Protein 5K8B (pdb70)

Solvent-accessible surface area: 53774 Å² total; per-residue (Å²): 12,0,27,40,47,72,14,80,81,1,80,121,26,0,38,30,3,23,90,88,16,3,2,8,16,25,23,32,54,154,65,0,81,124,73,22,13,0,119,64,0,15,108,35,0,26,104,70,12,130,8,128,29,4,5,0,0,14,2,6,8,1,0,3,19,0,0,3,13,3,16,19,2,1,11,27,22,16,1,0,0,1,0,0,1,57,0,6,2,0,0,0,0,0,14,17,0,0,4,0,22,15,2,21,2,10,89,0,0,1,0,5,12,108,8,0,98,87,43,34,47,128,121,11,85,2,0,1,0,3,0,1,0,0,0,0,0,51,0,58,82,0,71,55,11,7,176,164,65,135,16,30,4,2,0,10,0,14,30,1,3,23,1,28,6,124,82,61,19,2,1,19,19,18,57,0,0,0,0,7,0,23,3,71,46,21,0,0,0,0,3,0,0,0,2,0,3,73,64,61,130,15,49,56,19,0,20,22,4,1,1,4,0,4,21,43,128,58,164,92,57,44,67,9,57,18,66,17,1,1,1,7,3,19,3,1,0,0,6,0,0,0,0,4,2,0,0,137,34,3,86,76,0,7,86,35,5,88,111,1,14,130,42,0,62,80,24,2,63,83,17,132,53,13,65,49,10,70,31,43,13,98,155,0,12,3,1,10,28,3,2,0,12,2,84,70,77,70,25,0,90,57,0,30,134,53,0,75,88,41,51,1,93,26,34,73,9,8,26,80,60,55,14,32,0,8,106,32,0,137,4,0,36,87,33,100,28,38,9,47,1,5,0,64,38,27,14,94,43,36,54,6,67,131,50,91,10,79,132,0,43,52,10,0,12,67,0,0,0,0,42,0,62,11,72,25,74,112,78,96,10,60,110,25,29,96,27,1,89,120,0,12,62,178,10,0,40,40,47,64,13,81,82,1,68,114,24,0,30,31,2,26,95,87,17,5,4,10,16,30,22,37,60,156,70,0,86,118,67,30,13,0,122,53,0,16,111,32,0,27,105,74,13,136,9,128,30,4,4,0,0,12,2,5,9,0,0,4,23,0,0,0,16,3,16,22,0,1,10,25,20,21,0,0,0,1,0,0,2,53,0,5,2,0,0,1,0,0,21,23,0,0,8,0,25,15,1,24,3,13,86,0,0,1,0,7,10,117,8,0,88,86,41,38,56,51,53,10,69,0,0,1,0,3,0,1,0,0,0,0,0,52,1,71,78,0,89,60,10,7,175,168,68,137,16,26,3,1,0,8,0,16,33,0,5,23,1,27,9,134,77,76,18,1,1,14,14,18,58,0,0,0,1,8,0,22,2,72,39,20,0,0,0,0,3,0,0,0,0,0,3,79,63,51,128,13,46,57,21,0,19,20,6,2,1,3,0,4,20,40,133,62,163,93,56,44,71,8,61,20,61,17,0,0,7,8,2,18,2,1,0,0,7,0,0,0,0,4,3,0,0,136,33,5,93,71,0,8,84,36,5,89,137,8,13,126,34,0,62,80,20,2,62,87,19,132,57,16,68,53,13,71,28,42,20,90,141,2,9,3,0,9,27,3,3,0,10,1,85,71,78,69,25,0,66,66,0,29,144,75,0,70,92,39,50,1,82,17,33,70,7,9,27,84,58,41,11,34,1,8,92,40,0,111,5,0,27,96,34,102,30,39,10,48,2,0,0,46,47,16,105,88,86,46,87,7,68,135,49,92,9,85,141,0,47,54,10,0,13,63,0,0,0,0,34,0,52,12,73,28,75,130,73,94,19,58,114,24,30,91,25,1,98,125,1,12,68,186,8,0,34,40,47,70,17,90,84,2,77,132,31,0,42,34,2,23,89,90,15,4,2,8,10,29,21,34,62,152,72,0,83,120,64,27,11,0,121,61,0,13,113,34,0,28,116,73,10,90,2,40,30,3,6,0,0,11,2,5,8,0,0,2,20,0,0,1,9,3,17,22,2,1,14,19,32,14,1,0,0,1,0,0,1,53,0,6,1,0,0,0,0,0,22,16,0,0,0,0,22,15,2,23,2,16,88,0,0,0,0,5,12,112,8,0,94,83,40,35,55,142,94,12,75,2,0,0,0,3,0,2,0,1,0,0,0,49,0,62,75,0,87,59,10,12,182,164,66,134,13,24,5,3,0,8,0,17,28,1,6,21,2,25,5,63,43,77,18,2,1,18,18,16,63,0,0,0,1,7,0,24,3,69,42,20,0,0,0,0,2,0,0,0,1,0,3,68,53,44,121,15,49,56,21,0,18,21,5,1,2,4,0,4,23,39,131,60,169,89,55,50,68,9,63,18,64,16,0,0,5,9,2,16,3,1,0,0,6,0,0,0,0,2,2,0,0,132,32,6,93,76,0,7,88,38,4,87,120,2,13,131,36,0,65,79,19,2,65,84,22,134,50,15,66,50,9,73,30,33,4,83,143,1,10,2,2,8,25,2,2,0,11,1,82,72,74,67,22,0,86,63,0,32,147,67,0,73,88,40,48,2,81,16,32,78,7,11,22,88,61,42,13,35,1,6,104,35,0,126,3,0,26,97,37,93,28,39,10,47,4,1,0,62,37,9,98,109,81,58,84,6,74,136,47,92,10,80,141,0,45,53,12,0,12,66,0,0,0,0,38,0,57,11,76,32,75,121,73,100,14,60,113,17,32,105,27,2,92,126,0,10,68,180,10,0,26,34,46,65,19,79,85,2,60,123,27,0,35,27,2,28,94,82,15,6,4,9,14,33,22,29,61,136,82,0,84,122,75,31,17,0,122,56,0,16,110,39,0,30,108,74,12,135,4,124,29,4,5,0,0,12,2,5,8,1,0,3,23,0,0,1,11,3,14,19,0,0,11,29,18,8,1,0,0,0,0,0,1,54,0,8,1,0,0,0,0,0,21,17,0,0,2,0,22,18,1,23,3,10,86,0,0,0,0,7,10,116,8,0,88,88,41,37,49,133,103,14,82,1,0,1,0,4,0,0,0,0,0,0,0,43,1,75,80,0,93,58,10,10,179,164,75,139,15,31,3,2,0,8,0,18,28,0,5,21,3,26,10,135,76,87,14,2,0,17,8,15,55,0,0,0,1,8,0,23,3,73,42,20,0,0,0,0,3,0,0,0,1,0,3,77,62,54,127,12,47,54,14,0,20,20,5,1,1,3,0,4,21,37,128,56,173,88,55,39,66,8,55,18,62,16,0,1,4,7,3,20,2,1,0,0,6,0,0,0,0,3,1,0,0,136,30,6,92,74,0,9,86,38,4,89,112,1,12,131,41,0,58,79,22,2,67,84,17,133,55,14,65,50,8,69,29,44,22,92,150,0,11,2,0,9,27,2,2,0,13,2,80,71,77,71,29,0,98,55,0,36,154,66,0,72,90,49,52,2,91,26,36,68,16,9,32,95,33,58,9,29,1,7,88,29,0,145,6,2,33,90,21,102,27,38,10,57,4,1,0,59,96,31,106,96,73,35,79,7,61,135,52,95,12,82,138,0,44,49,13,0,13,69,0,0,0,0,40,0,71,10,74,27,69,117,76,90,10,59,109,26,31,86,27,2,87,117,0,16,64,182

B-factor: mean 22.76, std 9.52, range [3.61, 97.77]

Secondary structure (DSSP, 8-state):
-GGGG-SHHHHHHHHHHHHTS-SSSS--HHHHTT--HHHHHHHHHHHHHT-SEEEEES-HHHHHHHHHHHTT--TT-EEEE-SBS-THHHHHHHHTT-EEEE--B-TTSSB-HHHHHHH--TTEEEEEEE-GGG----HHHHHHHHHHTT-EEEEE-TT-TT-EETTEETTSSSSEEEEE-BTTSSS--BS-EEEEES-HHHHHHHHHHTBTT----SS-TTT---SS---B-PPPHHHHHHHHHHHTTHHHHHHHHHHHHHHHHHHHTTSTT-EE---S-GGG---SEEEEE-SSHHHHHHHHHHHHHTT--SEE-GGGSSSSBGGG-HHHHTT--SS--GGGG-SS---GGG---HHHHHHHTTEEEEE--SS--HHHHHHHHHHHHHHH--/-GGGG-SHHHHHHHHHHHHHS-SSSS--TTTTTT--HHHHHHHHHHHHHT-SEEEEES-HHHHHHHHHHHTT--TT-EEEE-SBS-THHHHHHHHTT-EEEE--B-TTSSB-HHHHHHT--TTEEEEEEE-GGG----HHHHHHHHHHHT-EEEEE-TTTTT-EETTEETTSSSSEEEEE-BTTSSS--BS-EEEEES-HHHHHHHHHHTBTT----SS-GGG---SS---B-PPPHHHHHHHHHHHTTHHHHHHHHHHHHHHHHHHHHTSTT-EE---SSGGG---SEEEEE-SSHHHHHHHHHHHHHTT--SEE-GGGSSSSBGGG-HHHHTT--SS--GGGG-TT---TTS---HHHHHHHTTEEEEE--SS--HHHHHHHHHHHHHHH--/-GGGG-SHHHHHHHHHHHHHS-SSSS--HHHHTT--HHHHHHHHHHHHTT-SEEEEES-HHHHHHHHHHHHT--TT-EEEE-SBS-THHHHHHHHTT-EEEE--B-TTSSB-HHHHHTT--TTEEEEEEE-GGG----HHHHHHHHHHTT-EEEEE-TT-TT-EETTEETTSSSSEEEEE-BTTSSS--BS-EEEEES-HHHHHHHHHHTBTT----SS-GGG---SS---B----HHHHHHHHHHHHTHHHHHHHHHHHHHHHHHHHTTSTT-EE---S-GGG---SEEEEE-SSHHHHHHHHHHHHHTT--SEE-GGGSSSSBGGG-HHHHTT--SS--GGGG-SS---TTS---HHHHHHHTTEEEEE--SS--HHHHHHHHHHHHHHH--/-GGGG-SHHHHHHHHHHHHHS-SSSS--HHHHTT--HHHHHHHHHHHHTT-SEEEEES-HHHHHHHHHHHTT--TT-EEEE-SBS-HHHHHHHHHTT-EEEE--B-TTSSB-HHHHHHH--TTEEEEEEE-GGG----HHHHHHHHHHHT-EEEEE-TT-TT-EETTEETTSSSSEEEEE-BTTSSS--BS-EEEEES-HHHHHHHHHHTBTT----SS-STT---SS---B----HHHHHHHHHHHHTHHHHHHHHHHHHHHHHHHHTTSTT-EE---S-GGG---SEEEEE-SSHHHHHHHHHHHHHTT--SEE-GGG-TTTBGGG-HHHHTT--SS--GGGG-SS---GGG---HHHHHHHTTEEEEEPPSS--HHHHHHHHHHHHHHH--

CATH classification: 3.40.640.10 (+1 more: 3.90.1150.10)

Radius of gyration: 39.15 Å; Cα contacts (8 Å, |Δi|>4): 3862; chains: 4; bounding box: 90×87×120 Å

InterPro domains:
  IPR000653 DegT/DnrJ/EryC1/StrS aminotransferase [PF01041] (38-335)
  IPR000653 DegT/DnrJ/EryC1/StrS aminotransferase [PIRSF000390] (39-386)
  IPR000653 DegT/DnrJ/EryC1/StrS aminotransferase [PTHR30244] (9-392)
  IPR000653 DegT/DnrJ/EryC1/StrS aminotransferase [cd00616] (11-390)
  IPR015421 Pyridoxal phosphate-dependent transferase, major domain [G3DSA:3.40.640.10] (1-250)
  IPR015422 Pyridoxal phosphate-dependent transferase, small domain [G3DSA:3.90.1150.10] (251-395)
  IPR015424 Pyridoxal phosphate-dependent transferase [SSF53383] (2-393)

Sequence (1576 aa):
PGFELFGPEEKQEVADVMEHGFTFRYNFDHMRNDRWKTRDMEQLLCEKMNVKHAHLLSSGTAALQTAMMAAGIGAGDEVIVPPFTFVASVEAIFMAGAVPIFAEIDETLCLSPEGIEEAVITPRTKAINLVHMCGSMAKMDEIKAICKKHNLVLLEDACQAIGGSYKGQALGTIGDVGCYSFDSVKTITCGEGGAVITNNTEIYDNAHMFSDHGHDHIGKDRGAESHPIMGLNFRISEMNAALGLAQLRKLDTIIDIQRKNKKAIKDAMASIPEVSFREIPDPEG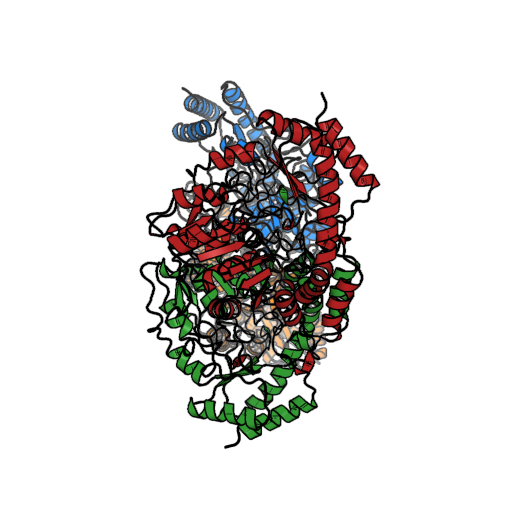DSAGFLSFMLPTEARTQEISKKLAANGVDGCFYWYVNNWHYLKNWKHIQELKAPAALPITLIADRPDYTQISVPKSDAIMSRTISMLIKLSWTDAQIAERIENIKKAFAQPGFELFGPEEKQEVADVMEHGFTFRYNFDHMRNDRWKTRDMEQLLCEKMNNVKHAHLLSSGTAALQTAMMAAGIGAGDEVIVPPFTFVASVEAIFMAGAVPIFAEIDETLCLSPEGIEAVITPRTKAINLVHMCGSMAKMDEIKAICKKHNLVLLEDACQAIGGSYKGQALGTIGDVGCYSFDSVKTITCGEGGAVITNNTEIYDNAHMFSDHGHDHIGKDRGAESHPIMGLNFRISEMNAALGLAQLRKLDTIIDIQRKNKKAIKDAMASIPEVSFREIPDPEGDSAGFLSFMLPTEARTQEISKKLAANGVDGCFYWYVNNWHYLKNWKHIQELKAPAALPITLIADRPDYTQISVPKSDAIMSRTISMLIKLSWTDAQIAERIENIKKAFAQPGFELFGPEEKQEVADVMEHGFTFRYNFDHMRNDRWKTRDMEQLLCEKMNVKHAHLLSSGTAALQTAMMAAGIGAGDEVIVPPFTFVASVEAIFMAGAVPIFAEIDETLCLSPEGIEAVITPRTKAINLVHMCGSMAKMDEEIKAICKKHNLVLLEDACQAIGGSYKGQALGTIGDVGCYSFDSVKTITCGEGGAVITNNTEIYDNAHMFSDHGHDHIGKDRGAESHPIMGLNFRISEMNAALGLAQLRKLDTIIDIQRKNKKAIKDAMASIPEVSFREIPDPEGDSAGFLSFMLPTEARTQEISKKLAANGVDGCFYWYVNNWHYLKNWKHIQELKAPAALPITLIADRPDYTQISVPKSDAIMSRTISMLIKLSWTDAQIAERIENIKKAFAQPGFELFGPEEKQEVADVMEHGFTFRYNFDHMRNDRWKTRDMEQLLCEKMNVKHAHLLSSGTAALQTAMMAAGIGAGDEVIVPPFTFVASVEAIFMAGAVPIFAEIDETLCLSPEGIEAVITPRTKAINLVHMCGSMAKMDEEIKAICKKHNLVLLEDACQAIGGSYKGQALGTIGDVGCYSFDSVKTITCGEGGAVITNNTEIYDNAHMFSDHGHDHIGKDRGAESHPIMGLNFRISEMNAALGLAQLRKLDTIIDIQRKNKKAIKDAMASIPEVSFREIPDPEGDSAGFLSFMLPTEARTQEISKKLAANGVDGCFYWYVNNWHYLKNWKHIQELKAPAALPITLIADRPDYTQISVPKSDAIMSRTISMLIKLSWTDAQIAERIENIKKAFAQ

Organism: Shewanella oneidensis (strain ATCC 700550 / JCM 31522 / CIP 106686 / LMG 19005 / NCIMB 14063 / MR-1) (NCBI:txid211586)

Nearest PDB structures (foldseek):
  5k8b-assembly1_A  TM=1.000E+00  e=6.643E-77  Shewanella oneidensis MR-1
  7b0m-assembly1_AAA-2  TM=8.973E-01  e=2.274E-30  uncultured bacterium
  2fn6-assembly1_B  TM=9.129E-01  e=5.518E-28  Helicobacter pylori 26695
  4zah-assembly1_B  TM=8.818E-01  e=2.178E-27  Escherichia coli K-12
  3uwc-assembly1_A  TM=8.759E-01  e=4.205E-25  Coxiella burnetii

Foldseek 3Di:
DLVVPDDVQLVVLLVLCVPQADWAQDFPPVGRNPDRLQVLLFVLCCVVQVAPGKHKFFWLLLQLLLLCVLVVNAAQAEEEDEQFFFPSLVVSCQQRNHFYDYFADALLLKHDLVRVVVPDDVSHAAYEIEQPLAAHDPPVSNQVVCVVNVHFYEYECQQHAQFADPPHTGQERTQKYKYGQDPPHLHHLVGMMMITHNDVSSNQSSVLQQPQQFSSDDNDSVPTDRPDGHHHGHDISSSSSSRSSSVVCNVVSLVLLLVLLVVLVVLCVVVPQKDWRDHNDNVRGSNQKTKIFGPDLVVLVQLVVQLVVLPVPQKDLPLPDQGGGLVNPVCSLCVDDPDDTSNVVDDPGDNSVDDDRPNNCVNSSGMMMGGRDNPDDPVNSVSSSVSSVVSSDD/DLLLPDDVQLVVLLVLCVPQADWFQAFPPVGGNPQRLQVVLFVVVCVVQVFPGKHKFFWLLVQLLLLCQLVVHAAQAEEEAEQFFFPSNVVSCLQRNHAYDYFADALLLWHDLVRVVVTDDLRHAAYETENPLAAHDPLVSVQVVCVVNVHFYEYECQAHAQFADPPGTGQESTAKYKYGADPPHLFHLVHMMMITGNDPSSNQSSVLQQPQQFSSPDNDRVPTDRPDGHHHGGGISSSSSSRSSRVVCNVVSQVLLVVLLCLLVVLCVVVPQKDFRDHNHVVRGSNQKTKIFGQDLVVQVQLVVQCVVLPVPQKDLPLVDQGTGLVNPVCVLVVDDPDHTSNVVVPPHDNSVPRDRPNNCNSSSGMMMGGRDNVADPVNSVSNSVSSVVSSPD/DLVVPDDDQLVVLLVLCVPQADWAQAFPCPRGNPQNLQVVVQVVCCVVQVFDGKHKFFWLLVLLLLLCVLVVHAAAAEEEAELFFFPSNVVSCQQRNHFYDYFADALLLWHDLVSVVVGDDLSHAAYETEQPQQAHDPPVSVVVVCVVSVHFYEYECQQHAQFADPPRTGQERTQKYKYGQDPPHLHHLVGMMMITHNDVSSNQSRNLQQPQQFNSPDNDRVPTDRPDGHDHGHHISSSSSSRVSSVVCNVVSQVLLLVLLVLLVVLVVVLVQKDFRDHNDSVRGSNQKTKIFGPDLVVQVLLVVQLVVLPLPQKDLPLVDQTTGLVNPPCSQVVDDPDDRSNVVHDDHDRSVDDDHPNNCNGSSGMMMGGRDRPDDPVNSVSSSVSSVVSSDD/DLVVPDDVQLVVLLVCCVPQADWAQAFPPPRGNPQNLQVLLFVVCCVVQVFPGKHKFFFLLLLLLLLCVLVPHAAQAEEEDEQFFFPSLLVSCQQRNHAYDYFADALLLKHDLVRVVVGDDLRHAAYETEQPQQADDPLVSNVVVCVVNVHFYEYECQAHAQFADPSHTGQERTAKYKHGQDPPHLFHLVGMMMITGNDVSSRQSRVLQQCQQFSSDDNDRVVTDRPDGHHHGHDISSSSSSRSSSVVCQVVSQVLLVVLLVLLVVLCVVVPQKDFRDHNDPVRGSNQKTKIFGPDLVVQVLLVVQLVVLPQPQKDLSLVDCGTGLVNPVCVLVVDDPDDGSNVVDDPGDNSVDDDRVNNCVNSSGMMMGGRDNPDDPVNSVSSSVSSVVSSDD

Structure (mmCIF, N/CA/C/O backbone):
data_5K8B
#
_entry.id   5K8B
#
_cell.length_a   266.628
_cell.length_b   61.675
_cell.length_c   99.636
_cell.angle_alpha   90.00
_cell.angle_beta   102.03
_cell.angle_gamma   90.00
#
_symmetry.space_group_name_H-M   'C 1 2 1'
#
loop_
_entity.id
_entity.type
_entity.pdbx_description
1 polymer '8-amino-3,8-dideoxy-alpha-D-manno-octulosonate transaminase'
2 non-polymer 'N-({3-HYDROXY-2-METHYL-5-[(PHOSPHONOOXY)METHYL]PYRIDIN-4-YL}METHYL)-D-GLUTAMIC ACID'
3 non-polymer 'CHLORIDE ION'
4 non-polymer 'SODIUM ION'
5 water water
#
loop_
_atom_site.group_PDB
_atom_site.id
_atom_site.type_symbol
_atom_site.label_atom_id
_atom_site.label_alt_id
_atom_site.label_comp_id
_atom_site.label_asym_id
_atom_site.label_entity_id
_atom_site.label_seq_id
_atom_site.pdbx_PDB_ins_code
_atom_site.Cartn_x
_atom_site.Cartn_y
_atom_site.Cartn_z
_atom_site.occupancy
_atom_site.B_iso_or_equiv
_atom_site.auth_seq_id
_atom_site.auth_comp_id
_atom_site.auth_asym_id
_atom_site.auth_atom_id
_atom_site.pdbx_PDB_model_num
ATOM 1 N N . PRO A 1 2 ? -64.197 10.345 45.853 1.00 19.68 2 PRO A N 1
ATOM 2 C CA . PRO A 1 2 ? -63.434 9.574 46.832 1.00 17.86 2 PRO A CA 1
ATOM 3 C C . PRO A 1 2 ? -63.449 10.178 48.247 1.00 17.42 2 PRO A C 1
ATOM 4 O O . PRO A 1 2 ? -63.677 11.407 48.444 1.00 14.24 2 PRO A O 1
ATOM 8 N N . GLY A 1 3 ? -63.216 9.293 49.213 1.00 15.42 3 GLY A N 1
ATOM 9 C CA . GLY A 1 3 ? -63.295 9.611 50.632 1.00 15.77 3 GLY A CA 1
ATOM 10 C C . GLY A 1 3 ? -62.506 10.844 51.072 1.00 16.37 3 GLY A C 1
ATOM 11 O O . GLY A 1 3 ? -62.920 11.582 51.972 1.00 14.13 3 GLY A O 1
ATOM 12 N N . PHE A 1 4 ? -61.418 11.122 50.360 1.00 16.44 4 PHE A N 1
ATOM 13 C CA . PHE A 1 4 ? -60.544 12.217 50.745 1.00 16.45 4 PHE A CA 1
ATOM 14 C C . PHE A 1 4 ? -61.270 13.532 50.641 1.00 16.43 4 PHE A C 1
ATOM 15 O O . PHE A 1 4 ? -60.821 14.506 51.231 1.00 17.76 4 PHE A O 1
ATOM 23 N N . GLU A 1 5 ? -62.352 13.555 49.874 1.00 16.50 5 GLU A N 1
ATOM 24 C CA . GLU A 1 5 ? -63.111 14.797 49.653 1.00 15.87 5 GLU A CA 1
ATOM 25 C C . GLU A 1 5 ? -63.884 15.173 50.910 1.00 16.73 5 GLU A C 1
ATOM 26 O O . GLU A 1 5 ? -64.314 16.304 51.028 1.00 16.61 5 GLU A O 1
ATOM 32 N N . LEU A 1 6 ? -64.121 14.231 51.823 1.00 17.60 6 LEU A N 1
ATOM 33 C CA . LEU A 1 6 ? -64.828 14.581 53.060 1.00 18.91 6 LEU A CA 1
ATOM 34 C C . LEU A 1 6 ? -63.889 14.700 54.270 1.00 18.78 6 LEU A C 1
ATOM 35 O O . LEU A 1 6 ? -64.351 14.598 55.404 1.00 18.78 6 LEU A O 1
ATOM 40 N N . PHE A 1 7 ? -62.586 14.869 54.023 1.00 19.06 7 PHE A N 1
ATOM 41 C CA . PHE A 1 7 ? -61.600 15.114 55.091 1.00 19.33 7 PHE A CA 1
ATOM 42 C C . PHE A 1 7 ? -62.021 16.306 55.929 1.00 20.09 7 PHE A C 1
ATOM 43 O O . PHE A 1 7 ? -62.167 17.414 55.400 1.00 21.46 7 PHE A O 1
ATOM 51 N N . GLY A 1 8 ? -62.263 16.049 57.213 1.00 19.58 8 GLY A N 1
ATOM 52 C CA . GLY A 1 8 ? -62.608 17.123 58.111 1.00 20.12 8 GLY A CA 1
ATOM 53 C C . GLY A 1 8 ? -62.013 16.934 59.487 1.00 22.13 8 GLY A C 1
ATOM 54 O O . GLY A 1 8 ? -60.973 16.273 59.656 1.00 22.98 8 GLY A O 1
ATOM 55 N N . PRO A 1 9 ? -62.702 17.487 60.498 1.00 20.15 9 PRO A N 1
ATOM 56 C CA . PRO A 1 9 ? -62.241 17.284 61.849 1.00 18.31 9 PRO A CA 1
ATOM 57 C C . PRO A 1 9 ? -62.281 15.833 62.301 1.00 17.08 9 PRO A C 1
ATOM 58 O O . PRO A 1 9 ? -61.444 15.417 63.111 1.00 16.69 9 PRO A O 1
ATOM 62 N N . GLU A 1 10 ? -63.184 15.014 61.790 1.00 16.07 10 GLU A N 1
ATOM 63 C CA . GLU A 1 10 ? -63.182 13.633 62.309 1.00 16.07 10 GLU A CA 1
ATOM 64 C C . GLU A 1 10 ? -61.855 12.878 62.119 1.00 15.11 10 GLU A C 1
ATOM 65 O O . GLU A 1 10 ? -61.452 12.055 62.946 1.00 13.70 10 GLU A O 1
ATOM 71 N N . GLU A 1 11 ? -61.229 13.117 60.968 1.00 15.84 11 GLU A N 1
ATOM 72 C CA . GLU A 1 11 ? -60.066 12.369 60.554 1.00 15.95 11 GLU A CA 1
ATOM 73 C C . GLU A 1 11 ? -58.895 12.884 61.363 1.00 14.36 11 GLU A C 1
ATOM 74 O O . GLU A 1 11 ? -58.118 12.112 61.878 1.00 13.25 11 GLU A O 1
ATOM 80 N N . LYS A 1 12 ? -58.755 14.194 61.412 1.00 15.07 12 LYS A N 1
ATOM 81 C CA . LYS A 1 12 ? -57.703 14.858 62.159 1.00 16.86 12 LYS A CA 1
ATOM 82 C C . LYS A 1 12 ? -57.723 14.410 63.607 1.00 16.45 12 LYS A C 1
ATOM 83 O O . LYS A 1 12 ? -56.688 14.007 64.156 1.00 15.48 12 LYS A O 1
ATOM 89 N N . GLN A 1 13 ? -58.920 14.417 64.182 1.00 16.47 13 GLN A N 1
ATOM 90 C CA . GLN A 1 13 ? -59.099 14.026 65.574 1.00 16.26 13 GLN A CA 1
ATOM 91 C C . GLN A 1 13 ? -58.759 12.576 65.843 1.00 16.26 13 GLN A C 1
ATOM 92 O O . GLN A 1 13 ? -58.183 12.286 66.914 1.00 15.25 13 GLN A O 1
ATOM 98 N N . GLU A 1 14 ? -59.164 11.702 64.920 1.00 14.57 14 GLU A N 1
ATOM 99 C CA . GLU A 1 14 ? -58.981 10.287 65.129 1.00 15.09 14 GLU A CA 1
ATOM 100 C C . GLU A 1 14 ? -57.487 9.922 65.139 1.00 15.96 14 GLU A C 1
ATOM 101 O O . GLU A 1 14 ? -57.049 9.175 66.016 1.00 18.08 14 GLU A O 1
ATOM 107 N N . VAL A 1 15 ? -56.723 10.493 64.206 1.00 14.53 15 VAL A N 1
ATOM 108 C CA . VAL A 1 15 ? -55.294 10.319 64.117 1.00 14.74 15 VAL A CA 1
ATOM 109 C C . VAL A 1 15 ? -54.541 10.966 65.274 1.00 15.42 15 VAL A C 1
ATOM 110 O O . VAL A 1 15 ? -53.667 10.304 65.846 1.00 16.53 15 VAL A O 1
ATOM 114 N N . ALA A 1 16 ? -54.871 12.216 65.613 1.00 15.41 16 ALA A N 1
ATOM 115 C CA . ALA A 1 16 ? -54.337 12.852 66.807 1.00 15.82 16 ALA A CA 1
ATOM 116 C C . ALA A 1 16 ? -54.587 12.037 68.079 1.00 15.78 16 ALA A C 1
ATOM 117 O O . ALA A 1 16 ? -53.710 11.985 68.934 1.00 15.79 16 ALA A O 1
ATOM 119 N N . ASP A 1 17 ? -55.698 11.330 68.191 1.00 16.26 17 ASP A N 1
ATOM 120 C CA . ASP A 1 17 ? -55.889 10.443 69.352 1.00 18.12 17 ASP A CA 1
ATOM 121 C C . ASP A 1 17 ? -54.821 9.319 69.532 1.00 20.71 17 ASP A C 1
ATOM 122 O O . ASP A 1 17 ? -54.472 8.928 70.661 1.00 20.78 17 ASP A O 1
ATOM 127 N N . VAL A 1 18 ? -54.291 8.798 68.427 1.00 20.51 18 VAL A N 1
ATOM 128 C CA . VAL A 1 18 ? -53.250 7.769 68.437 1.00 18.77 18 VAL A CA 1
ATOM 129 C C . VAL A 1 18 ? -51.985 8.405 69.002 1.00 17.63 18 VAL A C 1
ATOM 130 O O . VAL A 1 18 ? -51.292 7.854 69.861 1.00 17.56 18 VAL A O 1
ATOM 134 N N . MET A 1 19 ? -51.750 9.623 68.553 1.00 17.49 19 MET A N 1
ATOM 135 C CA . MET A 1 19 ? -50.576 10.349 68.949 1.00 18.70 19 MET A CA 1
ATOM 136 C C . MET A 1 19 ? -50.640 10.846 70.390 1.00 19.11 19 MET A C 1
ATOM 137 O O . MET A 1 19 ? -49.596 10.884 71.037 1.00 18.69 19 MET A O 1
ATOM 142 N N . GLU A 1 20 ? -51.831 11.187 70.885 1.00 19.53 20 GLU A N 1
ATOM 143 C CA . GLU A 1 20 ? -52.016 11.788 72.205 1.00 20.36 20 GLU A CA 1
ATOM 144 C C . GLU A 1 20 ? -52.168 10.761 73.316 1.00 20.91 20 GLU A C 1
ATOM 145 O O . GLU A 1 20 ? -51.657 10.974 74.411 1.00 19.92 20 GLU A O 1
ATOM 151 N N . HIS A 1 21 ? -52.932 9.700 73.069 1.00 19.70 21 HIS A N 1
ATOM 152 C CA . HIS A 1 21 ? -53.206 8.699 74.088 1.00 20.40 21 HIS A CA 1
ATOM 153 C C . HIS A 1 21 ? -52.883 7.277 73.689 1.00 19.05 21 HIS A C 1
ATOM 154 O O . HIS A 1 21 ? -52.857 6.393 74.549 1.00 18.23 21 HIS A O 1
ATOM 161 N N . GLY A 1 22 ? -52.720 7.036 72.387 1.00 18.06 22 GLY A N 1
ATOM 162 C CA . GLY A 1 22 ? -52.594 5.675 71.864 1.00 18.20 22 GLY A CA 1
ATOM 163 C C . GLY A 1 22 ? -51.176 5.175 71.689 1.00 18.05 22 GLY A C 1
ATOM 164 O O . GLY A 1 22 ? -50.279 5.693 72.344 1.00 20.37 22 GLY A O 1
ATOM 165 N N . PHE A 1 23 ? -50.984 4.170 70.831 1.00 15.82 23 PHE A N 1
ATOM 166 C CA . PHE A 1 23 ? -49.684 3.733 70.382 1.00 16.18 23 PHE A CA 1
ATOM 167 C C . PHE A 1 23 ? -49.716 3.382 68.888 1.00 16.30 23 PHE A C 1
ATOM 168 O O . PHE A 1 23 ? -50.763 3.302 68.246 1.00 17.12 23 PHE A O 1
ATOM 176 N N . THR A 1 24 ? -48.548 3.250 68.285 1.00 15.86 24 THR A N 1
ATOM 177 C CA 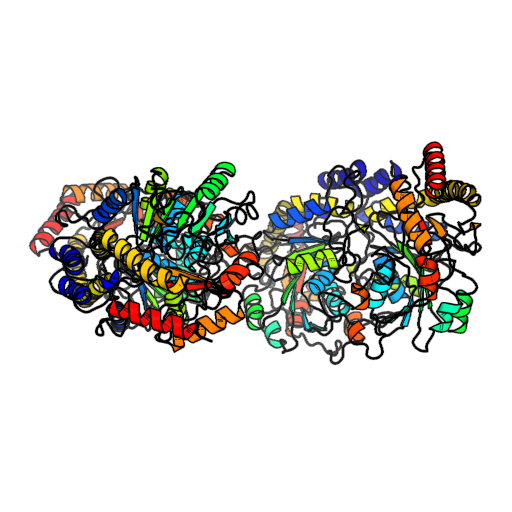. THR A 1 24 ? -48.457 3.209 66.840 1.00 14.28 24 THR A CA 1
ATOM 178 C C . THR A 1 24 ? -48.642 1.809 66.294 1.00 13.69 24 THR A C 1
ATOM 179 O O . THR A 1 24 ? -48.994 1.620 65.124 1.00 13.79 24 THR A O 1
ATOM 183 N N . PHE A 1 25 ? -48.443 0.837 67.160 1.00 12.66 25 PHE A N 1
ATOM 184 C CA . PHE A 1 25 ? -48.494 -0.560 66.780 1.00 13.92 25 PHE A CA 1
ATOM 185 C C . PHE A 1 25 ? -49.894 -1.072 67.099 1.00 15.28 25 PHE A C 1
ATOM 186 O O . PHE A 1 25 ? -50.488 -0.702 68.123 1.00 15.18 25 PHE A O 1
ATOM 194 N N . ARG A 1 26 ? -50.410 -1.933 66.218 1.00 15.10 26 ARG A N 1
ATOM 195 C CA . ARG A 1 26 ? -51.784 -2.399 66.311 1.00 15.41 26 ARG A CA 1
ATOM 196 C C . ARG A 1 26 ? -51.954 -3.469 67.392 1.00 16.54 26 ARG A C 1
ATOM 197 O O . ARG A 1 26 ? -53.086 -3.757 67.784 1.00 12.76 26 ARG A O 1
ATOM 205 N N . TYR A 1 27 ? -50.860 -4.108 67.827 1.00 15.94 27 TYR A N 1
ATOM 206 C CA . TYR A 1 27 ? -51.010 -5.080 68.913 1.00 16.26 27 TYR A CA 1
ATOM 207 C C . TYR A 1 27 ? -50.355 -4.699 70.246 1.00 17.13 27 TYR A C 1
ATOM 208 O O . TYR A 1 27 ? -49.531 -3.771 70.342 1.00 17.14 27 TYR A O 1
ATOM 217 N N . ASN A 1 28 ? -50.737 -5.408 71.306 1.00 16.97 28 ASN A N 1
ATOM 218 C CA . ASN A 1 28 ? -49.965 -5.325 72.575 1.00 17.56 28 ASN A CA 1
ATOM 219 C C . ASN A 1 28 ? -49.914 -3.910 73.144 1.00 17.43 28 ASN A C 1
ATOM 220 O O . ASN A 1 28 ? -50.796 -3.091 72.861 1.00 16.18 28 ASN A O 1
ATOM 225 N N . PHE A 1 29 ? -48.953 -3.651 74.013 1.00 18.30 29 PHE A N 1
ATOM 226 C CA . PHE A 1 29 ? -48.829 -2.366 74.667 1.00 19.29 29 PHE A CA 1
ATOM 227 C C . PHE A 1 29 ? -50.088 -1.950 75.403 1.00 19.90 29 PHE A C 1
ATOM 228 O O . PHE A 1 29 ? -50.423 -0.771 75.474 1.00 17.98 29 PHE A O 1
ATOM 236 N N . ASP A 1 30 ? -50.758 -2.932 75.976 1.00 20.72 30 ASP A N 1
ATOM 237 C CA . ASP A 1 30 ? -51.971 -2.642 76.717 1.00 23.94 30 ASP A CA 1
ATOM 238 C C . ASP A 1 30 ? -51.761 -1.528 77.738 1.00 30.18 30 ASP A C 1
ATOM 239 O O . ASP A 1 30 ? -52.374 -0.478 77.637 1.00 26.45 30 ASP A O 1
ATOM 244 N N . HIS A 1 31 ? -50.894 -1.771 78.714 1.00 38.68 31 HIS A N 1
ATOM 245 C CA . HIS A 1 31 ? -50.491 -0.793 79.726 1.00 49.64 31 HIS A CA 1
ATOM 246 C C . HIS A 1 31 ? -50.552 0.649 79.205 1.00 48.88 31 HIS A C 1
ATOM 247 O O . HIS A 1 31 ? -51.253 1.484 79.755 1.00 54.69 31 HIS A O 1
ATOM 254 N N . MET A 1 32 ? -49.933 0.945 78.070 1.00 43.01 32 MET A N 1
ATOM 255 C CA . MET A 1 32 ? -49.693 2.350 77.727 1.00 38.19 32 MET A CA 1
ATOM 256 C C . MET A 1 32 ? -50.412 2.927 76.503 1.00 31.88 32 MET A C 1
ATOM 257 O O . MET A 1 32 ? -50.277 4.117 76.217 1.00 30.85 32 MET A O 1
ATOM 262 N N . ARG A 1 33 ? -51.249 2.136 75.840 1.00 25.80 33 ARG A N 1
ATOM 263 C CA . ARG A 1 33 ? -52.065 2.638 74.746 1.00 22.77 33 ARG A CA 1
ATOM 264 C C . ARG A 1 33 ? -53.401 3.252 75.186 1.00 23.63 33 ARG A C 1
ATOM 265 O O . ARG A 1 33 ? -54.137 3.775 74.330 1.00 21.65 33 ARG A O 1
ATOM 273 N N . ASN A 1 34 ? -53.710 3.219 76.493 1.00 26.49 34 ASN A N 1
ATOM 274 C CA . ASN A 1 34 ? -54.960 3.759 77.082 1.00 22.04 34 ASN A CA 1
ATOM 275 C C . ASN A 1 34 ? -56.259 3.300 76.395 1.00 19.59 34 ASN A C 1
ATOM 276 O O . ASN A 1 34 ? -57.143 4.099 76.089 1.00 19.64 34 ASN A O 1
ATOM 281 N N . ASP A 1 35 ? -56.356 2.007 76.129 1.00 19.95 35 ASP A N 1
ATOM 282 C CA . ASP A 1 35 ? -57.509 1.393 75.465 1.00 22.71 35 ASP A CA 1
ATOM 283 C C . ASP A 1 35 ? -57.836 1.964 74.046 1.00 21.50 35 ASP A C 1
ATOM 284 O O . ASP A 1 35 ? -58.940 1.860 73.555 1.00 18.01 35 ASP A O 1
ATOM 289 N N . ARG A 1 36 ? -56.829 2.490 73.343 1.00 20.74 36 ARG A N 1
ATOM 290 C CA . ARG A 1 36 ? -56.961 2.962 71.969 1.00 21.09 36 ARG A CA 1
ATOM 291 C C . ARG A 1 36 ? -56.449 1.830 71.088 1.00 18.80 36 ARG A C 1
ATOM 292 O O . ARG A 1 36 ? -55.216 1.707 70.915 1.00 20.00 36 ARG A O 1
ATOM 300 N N . TRP A 1 37 ? -57.390 1.064 70.537 1.00 16.45 37 TRP A N 1
ATOM 301 C CA . TRP A 1 37 ? -57.150 0.052 69.522 1.00 17.23 37 TRP A CA 1
ATOM 302 C C . TRP A 1 37 ? -57.843 0.372 68.176 1.00 16.38 37 TRP A C 1
ATOM 303 O O . TRP A 1 37 ? -58.904 -0.197 67.816 1.00 17.21 37 TRP A O 1
ATOM 314 N N . LYS A 1 38 ? -57.224 1.256 67.403 1.00 14.51 38 LYS A N 1
ATOM 315 C CA . LYS A 1 38 ? -57.899 1.760 66.223 1.00 15.44 38 LYS A CA 1
ATOM 316 C C . LYS A 1 38 ? -58.084 0.657 65.171 1.00 14.28 38 LYS A C 1
ATOM 317 O O . LYS A 1 38 ? -59.131 0.580 64.535 1.00 12.46 38 LYS A O 1
ATOM 323 N N . THR A 1 39 ? -57.054 -0.157 64.990 1.00 14.23 39 THR A N 1
ATOM 324 C CA . THR A 1 39 ? -57.062 -1.218 63.956 1.00 14.77 39 THR A CA 1
ATOM 325 C C . THR A 1 39 ? -58.176 -2.173 64.301 1.00 15.18 39 THR A C 1
ATOM 326 O O . THR A 1 39 ? -59.051 -2.469 63.486 1.00 15.80 39 THR A O 1
ATOM 330 N N . ARG A 1 40 ? -58.134 -2.613 65.546 1.00 17.47 40 ARG A N 1
ATOM 331 C CA . ARG A 1 40 ? -59.188 -3.456 66.147 1.00 20.57 40 ARG A CA 1
ATOM 332 C C . ARG A 1 40 ? -60.635 -2.926 66.001 1.00 16.98 40 ARG A C 1
ATOM 333 O O . ARG A 1 40 ? -61.552 -3.648 65.584 1.00 12.60 40 ARG A O 1
ATOM 341 N N . ASP A 1 41 ? -60.774 -1.630 66.278 1.00 15.08 41 ASP A N 1
ATOM 342 C CA . ASP A 1 41 ? -62.030 -0.948 66.100 1.00 15.58 41 ASP A CA 1
ATOM 343 C C . ASP A 1 41 ? -62.462 -0.855 64.635 1.00 14.96 41 ASP A C 1
ATOM 344 O O . ASP A 1 41 ? -63.647 -1.013 64.323 1.00 14.25 41 ASP A O 1
ATOM 349 N N . MET A 1 42 ? -61.512 -0.666 63.722 1.00 14.74 42 MET A N 1
ATOM 350 C CA . MET A 1 42 ? -61.890 -0.640 62.322 1.00 14.11 42 MET A CA 1
ATOM 351 C C . MET A 1 42 ? -62.386 -2.009 61.926 1.00 12.85 42 MET A C 1
ATOM 352 O O . MET A 1 42 ? -63.410 -2.097 61.264 1.00 14.07 42 MET A O 1
ATOM 357 N N . GLU A 1 43 ? -61.736 -3.062 62.387 1.00 11.81 43 GLU A N 1
ATOM 358 C CA . GLU A 1 43 ? -62.091 -4.385 61.920 1.00 13.25 43 GLU A CA 1
ATOM 359 C C . GLU A 1 43 ? -63.476 -4.741 62.443 1.00 14.97 43 GLU A C 1
ATOM 360 O O . GLU A 1 43 ? -64.272 -5.373 61.734 1.00 16.19 43 GLU A O 1
ATOM 366 N N . GLN A 1 44 ? -63.776 -4.329 63.668 1.00 14.97 44 GLN A N 1
ATOM 367 C CA . GLN A 1 44 ? -65.072 -4.665 64.235 1.00 18.41 44 GLN A CA 1
ATOM 368 C C . GLN A 1 44 ? -66.149 -3.855 63.509 1.00 16.43 44 GLN A C 1
ATOM 369 O O . GLN A 1 44 ? -67.183 -4.403 63.162 1.00 14.65 44 GLN A O 1
ATOM 375 N N . LEU A 1 45 ? -65.901 -2.572 63.263 1.00 15.36 45 LEU A N 1
ATOM 376 C CA . LEU A 1 45 ? -66.863 -1.777 62.494 1.00 16.42 45 LEU A CA 1
ATOM 377 C C . LEU A 1 45 ? -67.060 -2.387 61.108 1.00 15.94 45 LEU A C 1
ATOM 378 O O . LEU A 1 45 ? -68.179 -2.410 60.639 1.00 15.26 45 LEU A O 1
ATOM 383 N N . LEU A 1 46 ? -66.020 -2.896 60.452 1.00 15.00 46 LEU A N 1
ATOM 384 C CA . LEU A 1 46 ? -66.250 -3.608 59.191 1.00 14.35 46 LEU A CA 1
ATOM 385 C C . LEU A 1 46 ? -67.172 -4.818 59.378 1.00 15.14 46 LEU A C 1
ATOM 386 O O . LEU A 1 46 ? -68.133 -5.005 58.617 1.00 14.03 46 LEU A O 1
ATOM 391 N N . CYS A 1 47 ? -66.850 -5.679 60.329 1.00 15.48 47 CYS A N 1
ATOM 392 C CA . CYS A 1 47 ? -67.693 -6.829 60.545 1.00 16.84 47 CYS A CA 1
ATOM 393 C C . CYS A 1 47 ? -69.178 -6.455 60.740 1.00 19.21 47 CYS A C 1
ATOM 394 O O . CYS A 1 47 ? -70.062 -7.123 60.206 1.00 18.07 47 CYS A O 1
ATOM 397 N N . GLU A 1 48 ? -69.440 -5.379 61.482 1.00 20.13 48 GLU A N 1
ATOM 398 C CA . GLU A 1 48 ? -70.793 -4.964 61.835 1.00 19.76 48 GLU A CA 1
ATOM 399 C C . GLU A 1 48 ? -71.473 -4.280 60.648 1.00 19.74 48 GLU A C 1
ATOM 400 O O . GLU A 1 48 ? -72.638 -4.564 60.387 1.00 18.16 48 GLU A O 1
ATOM 406 N N . LYS A 1 49 ? -70.818 -3.347 59.968 1.00 17.73 49 LYS A N 1
ATOM 407 C CA . LYS A 1 49 ? -71.443 -2.739 58.798 1.00 19.56 49 LYS A CA 1
ATOM 408 C C . LYS A 1 49 ? -71.646 -3.722 57.636 1.00 16.81 49 LYS A C 1
ATOM 409 O O . LYS A 1 49 ? -72.577 -3.564 56.879 1.00 17.77 49 LYS A O 1
ATOM 415 N N . MET A 1 50 ? -70.745 -4.659 57.414 1.00 14.19 50 MET A N 1
ATOM 416 C CA . MET A 1 50 ? -70.821 -5.490 56.226 1.00 15.15 50 MET A CA 1
ATOM 417 C C . MET A 1 50 ? -71.473 -6.808 56.545 1.00 13.12 50 MET A C 1
ATOM 418 O O . MET A 1 50 ? -71.604 -7.616 55.649 1.00 14.43 50 MET A O 1
ATOM 423 N N . ASN A 1 51 ? -71.862 -7.010 57.794 1.00 13.89 51 ASN A N 1
ATOM 424 C CA . ASN A 1 51 ? -72.408 -8.272 58.285 1.00 14.90 51 ASN A CA 1
ATOM 425 C C . ASN A 1 51 ? -71.615 -9.524 57.895 1.00 15.32 51 ASN A C 1
ATOM 426 O O . ASN A 1 51 ? -72.156 -10.465 57.323 1.00 14.40 51 ASN A O 1
ATOM 431 N N . VAL A 1 52 ? -70.327 -9.492 58.207 1.00 17.10 52 VAL A N 1
ATOM 432 C CA . VAL A 1 52 ? -69.386 -10.609 58.002 1.00 17.10 52 VAL A CA 1
ATOM 433 C C . VAL A 1 52 ? -68.829 -10.927 59.381 1.00 15.88 52 VAL A C 1
ATOM 434 O O . VAL A 1 52 ? -68.667 -10.033 60.215 1.00 16.03 52 VAL A O 1
ATOM 438 N N . LYS A 1 53 ? -68.462 -12.184 59.560 1.00 17.77 53 LYS A N 1
ATOM 439 C CA . LYS A 1 53 ? -67.888 -12.696 60.799 1.00 20.11 53 LYS A CA 1
ATOM 440 C C . LYS A 1 53 ? -66.494 -12.073 61.047 1.00 19.29 53 LYS A C 1
ATOM 441 O O . LYS A 1 53 ? -66.206 -11.624 62.157 1.00 16.30 53 LYS A O 1
ATOM 447 N N . HIS A 1 54 ? -65.642 -12.002 60.021 1.00 18.83 54 HIS A N 1
ATOM 448 C CA . HIS A 1 54 ? -64.259 -11.550 60.208 1.00 17.51 54 HIS A CA 1
ATOM 449 C C . HIS A 1 54 ? -63.748 -10.481 59.231 1.00 17.31 54 HIS A C 1
ATOM 450 O O . HIS A 1 54 ? -64.109 -10.441 58.039 1.00 20.28 54 HIS A O 1
ATOM 457 N N . ALA A 1 55 ? -62.883 -9.623 59.759 1.00 15.80 55 ALA A N 1
ATOM 458 C CA . ALA A 1 55 ? -62.229 -8.594 58.981 1.00 16.25 55 ALA A CA 1
ATOM 459 C C . ALA A 1 55 ? -60.834 -8.404 59.538 1.00 15.89 55 ALA A C 1
ATOM 460 O O . ALA A 1 55 ? -60.639 -8.174 60.724 1.00 16.14 55 ALA A O 1
ATOM 462 N N . HIS A 1 56 ? -59.867 -8.424 58.641 1.00 13.80 56 HIS A N 1
ATOM 463 C CA . HIS A 1 56 ? -58.515 -8.215 59.023 1.00 13.69 56 HIS A CA 1
ATOM 464 C C . HIS A 1 56 ? -57.918 -7.061 58.229 1.00 13.05 56 HIS A C 1
ATOM 465 O O . HIS A 1 56 ? -57.727 -7.206 57.037 1.00 11.92 56 HIS A O 1
ATOM 472 N N . LEU A 1 57 ? -57.557 -5.987 58.905 1.00 12.54 57 LEU A N 1
ATOM 473 C CA . LEU A 1 57 ? -57.013 -4.802 58.289 1.00 13.63 57 LEU A CA 1
ATOM 474 C C . LEU A 1 57 ? -55.510 -4.978 58.140 1.00 13.19 57 LEU A C 1
ATOM 475 O O . LEU A 1 57 ? -54.865 -5.591 58.965 1.00 14.33 57 LEU A O 1
ATOM 480 N N . LEU A 1 58 ? -54.950 -4.500 57.039 1.00 13.94 58 LEU A N 1
ATOM 481 C CA . LEU A 1 58 ? -53.548 -4.654 56.716 1.00 13.38 58 LEU A CA 1
ATOM 482 C C . LEU A 1 58 ? -53.095 -3.563 55.728 1.00 13.40 58 LEU A C 1
ATOM 483 O O . LEU A 1 58 ? -53.809 -2.570 55.509 1.00 13.31 58 LEU A O 1
ATOM 488 N N . SER A 1 59 ? -51.879 -3.657 55.220 1.00 13.37 59 SER A N 1
ATOM 489 C CA . SER A 1 59 ? -51.142 -2.482 54.685 1.00 14.97 59 SER A CA 1
ATOM 490 C C . SER A 1 59 ? -51.647 -1.872 53.374 1.00 13.15 59 SER A C 1
ATOM 491 O O . SER A 1 59 ? -51.436 -0.703 53.112 1.00 14.05 59 SER A O 1
ATOM 494 N N . SER A 1 60 ? -52.297 -2.669 52.537 1.00 14.01 60 SER A N 1
ATOM 495 C CA . SER A 1 60 ? -52.867 -2.211 51.264 1.00 13.49 60 SER A CA 1
ATOM 496 C C . SER A 1 60 ? -53.862 -3.261 50.755 1.00 13.49 60 SER A C 1
ATOM 497 O O . SER A 1 60 ? -53.930 -4.433 51.200 1.00 13.00 60 SER A O 1
ATOM 500 N N . GLY A 1 61 ? -54.590 -2.802 49.750 1.00 13.93 61 GLY A N 1
ATOM 501 C CA . GLY A 1 61 ? -55.497 -3.643 48.957 1.00 14.14 61 GLY A CA 1
ATOM 502 C C . GLY A 1 61 ? -54.726 -4.738 48.245 1.00 13.84 61 GLY A C 1
ATOM 503 O O . GLY A 1 61 ? -55.203 -5.863 48.157 1.00 14.15 61 GLY A O 1
ATOM 504 N N . THR A 1 62 ? -53.545 -4.398 47.733 1.00 13.15 62 THR A N 1
ATOM 505 C CA . THR A 1 62 ? -52.688 -5.384 47.103 1.00 12.95 62 THR A CA 1
ATOM 506 C C . THR A 1 62 ? -52.234 -6.447 48.083 1.00 12.39 62 THR A C 1
ATOM 507 O O . THR A 1 62 ? -52.337 -7.657 47.794 1.00 11.52 62 THR A O 1
ATOM 511 N N . ALA A 1 63 ? -51.787 -5.977 49.246 1.00 12.37 63 ALA A N 1
ATOM 512 C CA . ALA A 1 63 ? -51.451 -6.914 50.321 1.00 12.56 63 ALA A CA 1
ATOM 513 C C . ALA A 1 63 ? -52.626 -7.762 50.782 1.00 12.09 63 ALA A C 1
ATOM 514 O O . ALA A 1 63 ? -52.447 -8.950 51.119 1.00 11.20 63 ALA A O 1
ATOM 516 N N . ALA A 1 64 ? -53.811 -7.166 50.723 1.00 11.60 64 ALA A N 1
ATOM 517 C CA . ALA A 1 64 ? -55.064 -7.924 50.890 1.00 11.06 64 ALA A CA 1
ATOM 518 C C . ALA A 1 64 ? -55.269 -9.133 49.990 1.00 10.58 64 ALA A C 1
ATOM 519 O O . ALA A 1 64 ? -55.634 -10.233 50.429 1.00 9.55 64 ALA A O 1
ATOM 521 N N . LEU A 1 65 ? -55.047 -8.899 48.704 1.00 10.51 65 LEU A N 1
ATOM 522 C CA . LEU A 1 65 ? -55.187 -9.924 47.702 1.00 9.98 65 LEU A CA 1
ATOM 523 C C . LEU A 1 65 ? -54.153 -10.980 47.928 1.00 10.54 65 LEU A C 1
ATOM 524 O O . LEU A 1 65 ? -54.503 -12.154 47.880 1.00 10.99 65 LEU A O 1
ATOM 529 N N . GLN A 1 66 ? -52.908 -10.597 48.232 1.00 11.77 66 GLN A N 1
ATOM 530 C CA . GLN A 1 66 ? -51.850 -11.608 48.430 1.00 13.24 66 GLN A CA 1
ATOM 531 C C . GLN A 1 66 ? -52.135 -12.451 49.646 1.00 12.10 66 GLN A C 1
ATOM 532 O O . GLN A 1 66 ? -51.967 -13.669 49.634 1.00 11.54 66 GLN A O 1
ATOM 538 N N . THR A 1 67 ? -52.609 -11.762 50.681 1.00 12.59 67 THR A N 1
ATOM 539 C CA . THR A 1 67 ? -53.013 -12.403 51.950 1.00 12.12 67 THR A CA 1
ATOM 540 C C . THR A 1 67 ? -54.269 -13.240 51.788 1.00 12.51 67 THR A C 1
ATOM 541 O O . THR A 1 67 ? -54.277 -14.383 52.251 1.00 12.57 67 THR A O 1
ATOM 545 N N . ALA A 1 68 ? -55.296 -12.713 51.122 1.00 12.16 68 ALA A N 1
ATOM 546 C CA . ALA A 1 68 ? -56.510 -13.507 50.903 1.00 13.08 68 ALA A CA 1
ATOM 547 C C . ALA A 1 68 ? -56.230 -14.801 50.138 1.00 13.96 68 ALA A C 1
ATOM 548 O O . ALA A 1 68 ? -56.745 -15.852 50.506 1.00 12.88 68 ALA A O 1
ATOM 550 N N . MET A 1 69 ? -55.418 -14.695 49.081 1.00 14.29 69 MET A N 1
ATOM 551 C CA . MET A 1 69 ? -55.070 -15.866 48.314 1.00 16.23 69 MET A CA 1
ATOM 552 C C . MET A 1 69 ? -54.353 -16.941 49.140 1.00 16.01 69 MET A C 1
ATOM 553 O O . MET A 1 69 ? -54.755 -18.096 49.141 1.00 16.95 69 MET A O 1
ATOM 558 N N . MET A 1 70 ? -53.353 -16.538 49.905 1.00 15.74 70 MET A N 1
ATOM 559 C CA . MET A 1 70 ? -52.615 -17.471 50.763 1.00 16.35 70 MET A CA 1
ATOM 560 C C . MET A 1 70 ? -53.542 -18.026 51.799 1.00 15.57 70 MET A C 1
ATOM 561 O O . MET A 1 70 ? -53.603 -19.238 51.997 1.00 14.58 70 MET A O 1
ATOM 566 N N . ALA A 1 71 ? -54.322 -17.137 52.391 1.00 15.67 71 ALA A N 1
ATOM 567 C CA . ALA A 1 71 ? -55.264 -17.577 53.446 1.00 16.07 71 ALA A CA 1
ATOM 568 C C . ALA A 1 71 ? -56.320 -18.612 52.971 1.00 18.50 71 ALA A C 1
ATOM 569 O O . ALA A 1 71 ? -56.783 -19.458 53.753 1.00 16.59 71 ALA A O 1
ATOM 571 N N . ALA A 1 72 ? -56.646 -18.546 51.682 1.00 18.96 72 ALA A N 1
ATOM 572 C CA . ALA A 1 72 ? -57.683 -19.382 51.090 1.00 20.95 72 ALA A CA 1
ATOM 573 C C . ALA A 1 72 ? -57.101 -20.671 50.479 1.00 19.93 72 ALA A C 1
ATOM 574 O O . ALA A 1 72 ? -57.829 -21.450 49.880 1.00 19.79 72 ALA A O 1
ATOM 576 N N . GLY A 1 73 ? -55.791 -20.877 50.580 1.00 19.80 73 GLY A N 1
ATOM 577 C CA . GLY A 1 73 ? -55.171 -22.076 50.021 1.00 18.12 73 GLY A CA 1
ATOM 578 C C . GLY A 1 73 ? -54.769 -21.908 48.569 1.00 17.41 73 GLY A C 1
ATOM 579 O O . GLY A 1 73 ? -54.422 -22.897 47.950 1.00 17.88 73 GLY A O 1
ATOM 580 N N . ILE A 1 74 ? -54.708 -20.678 48.069 1.00 15.80 74 ILE A N 1
ATOM 581 C CA . ILE A 1 74 ? -54.310 -20.364 46.697 1.00 16.17 74 ILE A CA 1
ATOM 582 C C . ILE A 1 74 ? -52.849 -19.937 46.642 1.00 17.32 74 ILE A C 1
ATOM 583 O O . ILE A 1 74 ? -52.417 -18.868 47.146 1.00 17.76 74 ILE A O 1
ATOM 588 N N . GLY A 1 75 ? -52.088 -20.793 45.980 1.00 17.47 75 GLY A N 1
ATOM 589 C CA . GLY A 1 75 ? -50.636 -20.760 46.064 1.00 18.13 75 GLY A CA 1
ATOM 590 C C . GLY A 1 75 ? -49.937 -21.076 44.757 1.00 18.13 75 GLY A C 1
ATOM 591 O O . GLY A 1 75 ? -50.519 -21.045 43.671 1.00 18.79 75 GLY A O 1
ATOM 592 N N . ALA A 1 76 ? -48.634 -21.245 44.892 1.00 18.36 76 ALA A N 1
ATOM 593 C CA . ALA A 1 76 ? -47.675 -21.579 43.848 1.00 18.94 76 ALA A CA 1
ATOM 594 C C . ALA A 1 76 ? -48.195 -22.686 42.949 1.00 20.51 76 ALA A C 1
ATOM 595 O O . ALA A 1 76 ? -48.709 -23.686 43.450 1.00 22.16 76 ALA A O 1
ATOM 597 N N . GLY A 1 77 ? -48.154 -22.451 41.635 1.00 21.35 77 GLY A N 1
ATOM 598 C CA . GLY A 1 77 ? -48.678 -23.401 40.657 1.00 21.27 77 GLY A CA 1
ATOM 599 C C . GLY A 1 77 ? -50.176 -23.426 40.412 1.00 23.46 77 GLY A C 1
ATOM 600 O O . GLY A 1 77 ? -50.606 -24.079 39.464 1.00 24.15 77 GLY A O 1
ATOM 601 N N . ASP A 1 78 ? -51.003 -22.764 41.224 1.00 21.57 78 ASP A N 1
ATOM 602 C CA . ASP A 1 78 ? -52.450 -22.875 41.026 1.00 19.13 78 ASP A CA 1
ATOM 603 C C . ASP A 1 78 ? -52.899 -21.957 39.891 1.00 21.02 78 ASP A C 1
ATOM 604 O O . ASP A 1 78 ? -52.423 -20.821 39.816 1.00 16.40 78 ASP A O 1
ATOM 609 N N . GLU A 1 79 ? -53.843 -22.424 39.068 1.00 20.41 79 GLU A N 1
ATOM 610 C CA . GLU A 1 79 ? -54.520 -21.526 38.129 1.00 21.86 79 GLU A CA 1
ATOM 611 C C . GLU A 1 79 ? -55.632 -20.713 38.773 1.00 19.81 79 GLU A C 1
ATOM 612 O O . GLU A 1 79 ? -56.540 -21.248 39.397 1.00 18.47 79 GLU A O 1
ATOM 618 N N . VAL A 1 80 ? -55.571 -19.410 38.520 1.00 18.49 80 VAL A N 1
ATOM 619 C CA . VAL A 1 80 ? -56.524 -18.451 39.047 1.00 17.28 80 VAL A CA 1
ATOM 620 C C . VAL A 1 80 ? -57.115 -17.635 37.894 1.00 16.65 80 VAL A C 1
ATOM 621 O O . VAL A 1 80 ? -56.433 -16.884 37.210 1.00 15.81 80 VAL A O 1
ATOM 625 N N . ILE A 1 81 ? -58.414 -17.773 37.685 1.00 15.67 81 ILE A N 1
ATOM 626 C CA . ILE A 1 81 ? -59.087 -17.010 36.671 1.00 14.98 81 ILE A CA 1
ATOM 627 C C . ILE A 1 81 ? -59.181 -15.532 37.109 1.00 17.95 81 ILE A C 1
ATOM 628 O O . ILE A 1 81 ? -59.561 -15.228 38.276 1.00 17.79 81 ILE A O 1
ATOM 633 N N . VAL A 1 82 ? -58.833 -14.637 36.179 1.00 15.38 82 VAL A N 1
ATOM 634 C CA . VAL A 1 82 ? -58.813 -13.194 36.440 1.00 16.99 82 VAL A CA 1
ATOM 635 C C . VAL A 1 82 ? -59.269 -12.458 35.179 1.00 16.38 82 VAL A C 1
ATOM 636 O O . VAL A 1 82 ? -59.032 -12.983 34.082 1.00 16.17 82 VAL A O 1
ATOM 640 N N . PRO A 1 83 ? -59.912 -11.280 35.323 1.00 14.25 83 PRO A N 1
ATOM 641 C CA . PRO A 1 83 ? -60.313 -10.577 34.112 1.00 13.29 83 PRO A CA 1
ATOM 642 C C . PRO A 1 83 ? -59.214 -9.702 33.535 1.00 13.47 83 PRO A C 1
ATOM 643 O O . PRO A 1 83 ? -58.285 -9.316 34.267 1.00 12.91 83 PRO A O 1
ATOM 647 N N . PRO A 1 84 ? -59.380 -9.258 32.277 1.00 12.40 84 PRO A N 1
ATOM 648 C CA . PRO A 1 84 ? -58.380 -8.415 31.692 1.00 11.82 84 PRO A CA 1
ATOM 649 C C . PRO A 1 84 ? -58.713 -6.972 31.902 1.00 12.38 84 PRO A C 1
ATOM 650 O O . PRO A 1 84 ? -57.906 -6.131 31.524 1.00 10.88 84 PRO A O 1
ATOM 654 N N . PHE A 1 85 ? -59.879 -6.673 32.481 1.00 13.23 85 PHE A N 1
ATOM 655 C CA . PHE A 1 85 ? -60.211 -5.293 32.860 1.00 12.83 85 PHE A CA 1
ATOM 656 C C . PHE A 1 85 ? -60.181 -5.313 34.359 1.00 13.37 85 PHE A C 1
ATOM 657 O O . PHE A 1 85 ? -61.128 -5.776 34.997 1.00 14.11 85 PHE A O 1
ATOM 665 N N . THR A 1 86 ? -59.097 -4.804 34.930 1.00 14.51 86 THR A N 1
ATOM 666 C CA . THR A 1 86 ? -58.980 -4.647 36.370 1.00 15.11 86 THR A CA 1
ATOM 667 C C . THR A 1 86 ? -57.749 -3.821 36.618 1.00 15.49 86 THR A C 1
ATOM 668 O O . THR A 1 86 ? -57.007 -3.534 35.701 1.00 14.90 86 THR A O 1
ATOM 672 N N . PHE A 1 87 ? -57.479 -3.434 37.855 1.00 17.16 87 PHE A N 1
ATOM 673 C CA . PHE A 1 87 ? -56.197 -2.730 38.103 1.00 17.34 87 PHE A CA 1
ATOM 674 C C . PHE A 1 87 ? -55.084 -3.782 38.119 1.00 16.79 87 PHE A C 1
ATOM 675 O O . PHE A 1 87 ? -55.324 -4.954 38.456 1.00 16.85 87 PHE A O 1
ATOM 683 N N . VAL A 1 88 ? -53.895 -3.363 37.696 1.00 15.05 88 VAL A N 1
ATOM 684 C CA . VAL A 1 88 ? -52.750 -4.247 37.561 1.00 14.09 88 VAL A CA 1
ATOM 685 C C . VAL A 1 88 ? -52.502 -5.158 38.757 1.00 13.48 88 VAL A C 1
ATOM 686 O O . VAL A 1 88 ? -52.006 -6.272 38.585 1.00 14.02 88 VAL A O 1
ATOM 690 N N . ALA A 1 89 ? -52.865 -4.698 39.956 1.00 12.86 89 ALA A N 1
ATOM 691 C CA . ALA A 1 89 ? -52.531 -5.396 41.188 1.00 11.43 89 ALA A CA 1
ATOM 692 C C . ALA A 1 89 ? -53.128 -6.758 41.196 1.00 10.93 89 ALA A C 1
ATOM 693 O O . ALA A 1 89 ? -52.512 -7.618 41.748 1.00 11.64 89 ALA A O 1
ATOM 695 N N . SER A 1 90 ? -54.241 -6.957 40.501 1.00 12.62 90 SER A N 1
ATOM 696 C CA . SER A 1 90 ? -54.935 -8.237 40.443 1.00 14.09 90 SER A CA 1
ATOM 697 C C . SER A 1 90 ? -54.085 -9.362 39.915 1.00 15.20 90 SER A C 1
ATOM 698 O O . SER A 1 90 ? -54.100 -10.497 40.462 1.00 15.57 90 SER A O 1
ATOM 701 N N . VAL A 1 91 ? -53.377 -9.000 38.839 1.00 14.64 91 VAL A N 1
ATOM 702 C CA . VAL A 1 91 ? -52.482 -9.904 38.141 1.00 13.97 91 VAL A CA 1
ATOM 703 C C . VAL A 1 91 ? -51.126 -9.966 38.842 1.00 14.11 91 VAL A C 1
ATOM 704 O O . VAL A 1 91 ? -50.559 -11.051 38.983 1.00 12.45 91 VAL A O 1
ATOM 708 N N . GLU A 1 92 ? -50.626 -8.835 39.352 1.00 13.93 92 GLU A N 1
ATOM 709 C CA . GLU A 1 92 ? -49.351 -8.876 40.074 1.00 13.27 92 GLU A CA 1
ATOM 710 C C . GLU A 1 92 ? -49.444 -9.820 41.267 1.00 13.45 92 GLU A C 1
ATOM 711 O O . GLU A 1 92 ? -48.536 -10.613 41.521 1.00 14.12 92 GLU A O 1
ATOM 717 N N . ALA A 1 93 ? -50.513 -9.728 42.043 1.00 13.91 93 ALA A N 1
ATOM 718 C CA . ALA A 1 93 ? -50.580 -10.592 43.221 1.00 15.37 93 ALA A CA 1
ATOM 719 C C . ALA A 1 93 ? -50.586 -12.078 42.857 1.00 16.03 93 ALA A C 1
ATOM 720 O O . ALA A 1 93 ? -49.997 -12.872 43.566 1.00 16.68 93 ALA A O 1
ATOM 722 N N . ILE A 1 94 ? -51.255 -12.460 41.780 1.00 15.72 94 ILE A N 1
ATOM 723 C CA . ILE A 1 94 ? -51.266 -13.855 41.337 1.00 16.29 94 ILE A CA 1
ATOM 724 C C . ILE A 1 94 ? -49.838 -14.331 41.008 1.00 17.69 94 ILE A C 1
ATOM 725 O O . ILE A 1 94 ? -49.366 -15.379 41.503 1.00 15.67 94 ILE A O 1
ATOM 730 N N . PHE A 1 95 ? -49.138 -13.517 40.223 1.00 17.52 95 PHE A N 1
ATOM 731 C CA . PHE A 1 95 ? -47.775 -13.849 39.817 1.00 18.59 95 PHE A CA 1
ATOM 732 C C . PHE A 1 95 ? -46.811 -13.947 40.956 1.00 19.43 95 PHE A C 1
ATOM 733 O O . PHE A 1 95 ? -46.001 -14.886 40.964 1.00 21.98 95 PHE A O 1
ATOM 741 N N . MET A 1 96 ? -46.918 -13.011 41.897 1.00 20.65 96 MET A N 1
ATOM 742 C CA . MET A 1 96 ? -46.033 -13.010 43.060 1.00 23.26 96 MET A CA 1
ATOM 743 C C . MET A 1 96 ? -46.266 -14.184 43.970 1.00 20.72 96 MET A C 1
ATOM 744 O O . MET A 1 96 ? -45.322 -14.675 44.594 1.00 18.25 96 MET A O 1
ATOM 749 N N . ALA A 1 97 ? -47.490 -14.700 43.911 1.00 18.89 97 ALA A N 1
ATOM 750 C CA . ALA A 1 97 ? -47.833 -15.895 44.665 1.00 18.73 97 ALA A CA 1
ATOM 751 C C . ALA A 1 97 ? -47.210 -17.172 44.115 1.00 17.76 97 ALA A C 1
ATOM 752 O O . ALA A 1 97 ? -47.190 -18.222 44.790 1.00 18.36 97 ALA A O 1
ATOM 754 N N . GLY A 1 98 ? -46.659 -17.046 42.915 1.00 16.37 98 GLY A N 1
ATOM 755 C CA . GLY A 1 98 ? -46.243 -18.189 42.128 1.00 16.40 98 GLY A CA 1
ATOM 756 C C . GLY A 1 98 ? -47.398 -18.878 41.433 1.00 16.38 98 GLY A C 1
ATOM 757 O O . GLY A 1 98 ? -47.254 -20.007 40.967 1.00 17.62 98 GLY A O 1
ATOM 758 N N . ALA A 1 99 ? -48.537 -18.197 41.342 1.00 16.21 99 ALA A N 1
ATOM 759 C CA . ALA A 1 99 ? -49.712 -18.756 40.739 1.00 15.41 99 ALA A CA 1
ATOM 760 C C . ALA A 1 99 ? -49.754 -18.283 39.298 1.00 15.52 99 ALA A C 1
ATOM 761 O O . ALA A 1 99 ? -48.996 -17.409 38.887 1.00 14.71 99 ALA A O 1
ATOM 763 N N . VAL A 1 100 ? -50.688 -18.858 38.544 1.00 16.57 100 VAL A N 1
ATOM 764 C CA . VAL A 1 100 ? -50.807 -18.722 37.107 1.00 17.21 100 VAL A CA 1
ATOM 765 C C . VAL A 1 100 ? -52.117 -18.012 36.737 1.00 18.42 100 VAL A C 1
ATOM 766 O O . VAL A 1 100 ? -53.197 -18.633 36.765 1.00 18.21 100 VAL A O 1
ATOM 770 N N . PRO A 1 101 ? -52.046 -16.733 36.332 1.00 18.74 101 PRO A N 1
ATOM 771 C CA . PRO A 1 101 ? -53.279 -16.070 35.911 1.00 18.83 101 PRO A CA 1
ATOM 772 C C . PRO A 1 101 ? -53.812 -16.695 34.639 1.00 18.23 101 PRO A C 1
ATOM 773 O O . PRO A 1 101 ? -53.036 -16.958 33.725 1.00 19.01 101 PRO A O 1
ATOM 777 N N . ILE A 1 102 ? -55.114 -16.941 34.619 1.00 18.09 102 ILE A N 1
ATOM 778 C CA . ILE A 1 102 ? -55.829 -17.421 33.435 1.00 18.93 102 ILE A CA 1
ATOM 779 C C . ILE A 1 102 ? -56.896 -16.363 33.121 1.00 19.46 102 ILE A C 1
ATOM 780 O O . ILE A 1 102 ? -57.828 -16.163 33.927 1.00 18.91 102 ILE A O 1
ATOM 785 N N . PHE A 1 103 ? -56.722 -15.632 32.019 1.00 18.22 103 PHE A N 1
ATOM 786 C CA . PHE A 1 103 ? -57.691 -14.609 31.662 1.00 18.85 103 PHE A CA 1
ATOM 787 C C . PHE A 1 103 ? -58.997 -15.220 31.136 1.00 20.05 103 PHE A C 1
ATOM 788 O O . PHE A 1 103 ? -58.999 -16.197 30.357 1.00 24.50 103 PHE A O 1
ATOM 796 N N . ALA A 1 104 ? -60.105 -14.691 31.661 1.00 18.10 104 ALA A N 1
ATOM 797 C CA . ALA A 1 104 ? -61.459 -15.002 31.214 1.00 16.92 104 ALA A CA 1
ATOM 798 C C . ALA A 1 104 ? -62.180 -13.725 30.799 1.00 17.01 104 ALA A C 1
ATOM 799 O O . ALA A 1 104 ? -61.775 -12.640 31.207 1.00 16.15 104 ALA A O 1
ATOM 801 N N . GLU A 1 105 ? -63.270 -13.867 30.044 1.00 18.50 105 GLU A N 1
ATOM 802 C CA . GLU A 1 105 ? -63.882 -12.750 29.327 1.00 18.07 105 GLU A CA 1
ATOM 803 C C . GLU A 1 105 ? -64.722 -12.012 30.330 1.00 19.18 105 GLU A C 1
ATOM 804 O O . GLU A 1 105 ? -65.324 -12.676 31.188 1.00 18.78 105 GLU A O 1
ATOM 810 N N . ILE A 1 106 ? -64.734 -10.678 30.241 1.00 17.30 106 ILE A N 1
ATOM 811 C CA . ILE A 1 106 ? -65.819 -9.896 30.837 1.00 17.71 106 ILE A CA 1
ATOM 812 C C . ILE A 1 106 ? -67.111 -9.876 30.036 1.00 17.76 106 ILE A C 1
ATOM 813 O O . ILE A 1 106 ? -67.075 -10.125 28.843 1.00 18.05 106 ILE A O 1
ATOM 818 N N . ASP A 1 107 ? -68.240 -9.562 30.677 1.00 17.72 107 ASP A N 1
ATOM 819 C CA . ASP A 1 107 ? -69.481 -9.269 29.965 1.00 17.89 107 ASP A CA 1
ATOM 820 C C . ASP A 1 107 ? -69.890 -7.793 30.177 1.00 19.94 107 ASP A C 1
ATOM 821 O O . ASP A 1 107 ? -69.079 -6.944 30.573 1.00 20.83 107 ASP A O 1
ATOM 826 N N . GLU A 1 108 ? -71.161 -7.463 29.922 1.00 19.87 108 GLU A N 1
ATOM 827 C CA . GLU A 1 108 ? -71.608 -6.075 29.804 1.00 20.03 108 GLU A CA 1
ATOM 828 C C . GLU A 1 108 ? -71.714 -5.502 31.227 1.00 18.52 108 GLU A C 1
ATOM 829 O O . GLU A 1 108 ? -71.971 -4.309 31.369 1.00 18.06 108 GLU A O 1
ATOM 835 N N . THR A 1 109 ? -71.527 -6.333 32.261 1.00 15.91 109 THR A N 1
ATOM 836 C CA . THR A 1 109 ? -71.396 -5.865 33.638 1.00 15.75 109 THR A CA 1
ATOM 837 C C . THR A 1 109 ? -70.016 -5.280 33.947 1.00 16.46 109 THR A C 1
ATOM 838 O O . THR A 1 109 ? -69.808 -4.709 35.028 1.00 15.94 109 THR A O 1
ATOM 842 N N . LEU A 1 110 ? -69.092 -5.495 33.011 1.00 14.05 110 LEU A N 1
ATOM 843 C CA . LEU A 1 110 ? -67.692 -5.082 33.072 1.00 14.37 110 LEU A CA 1
ATOM 844 C C . LEU A 1 110 ? -66.837 -5.952 34.014 1.00 14.45 110 LEU A C 1
ATOM 845 O O . LEU A 1 110 ? -65.715 -5.580 34.341 1.00 16.08 110 LEU A O 1
ATOM 850 N N . CYS A 1 111 ? -67.379 -7.089 34.429 1.00 14.08 111 CYS A N 1
ATOM 851 C CA . CYS A 1 111 ? -66.812 -8.013 35.388 1.00 15.29 111 CYS A CA 1
ATOM 852 C C . CYS A 1 111 ? -66.817 -9.394 34.750 1.00 17.05 111 CYS A C 1
ATOM 853 O O . CYS A 1 111 ? -67.493 -9.615 33.761 1.00 18.74 111 CYS A O 1
ATOM 856 N N . LEU A 1 112 ? -66.157 -10.376 35.350 1.00 18.57 112 LEU A N 1
ATOM 857 C CA . LEU A 1 112 ? -66.075 -11.683 34.712 1.00 17.83 112 LEU A CA 1
ATOM 858 C C . LEU A 1 112 ? -67.454 -12.209 34.332 1.00 17.32 112 LEU A C 1
ATOM 859 O O . LEU A 1 112 ? -68.417 -12.051 35.083 1.00 17.77 112 LEU A O 1
ATOM 864 N N . SER A 1 113 ? -67.540 -12.802 33.147 1.00 19.18 113 SER A N 1
ATOM 865 C CA . SER A 1 113 ? -68.759 -13.427 32.649 1.00 19.10 113 SER A CA 1
ATOM 866 C C . SER A 1 113 ? -68.804 -14.875 33.118 1.00 17.21 113 SER A C 1
ATOM 867 O O . SER A 1 113 ? -67.743 -15.490 33.148 1.00 14.13 113 SER A O 1
ATOM 870 N N . PRO A 1 114 ? -69.990 -15.377 33.529 1.00 17.59 114 PRO A N 1
ATOM 871 C CA . PRO A 1 114 ? -70.158 -16.803 33.864 1.00 19.03 114 PRO A CA 1
ATOM 872 C C . PRO A 1 114 ? -69.605 -17.715 32.764 1.00 20.08 114 PRO A C 1
ATOM 873 O O . PRO A 1 114 ? -68.785 -18.573 33.039 1.00 18.04 114 PRO A O 1
ATOM 877 N N . GLU A 1 115 ? -69.989 -17.455 31.521 1.00 24.58 115 GLU A N 1
ATOM 878 C CA . GLU A 1 115 ? -69.642 -18.354 30.412 1.00 27.31 115 GLU A CA 1
ATOM 879 C C . GLU A 1 115 ? -68.154 -18.243 30.126 1.00 25.95 115 GLU A C 1
ATOM 880 O O . GLU A 1 115 ? -67.477 -19.254 29.916 1.00 24.76 115 GLU A O 1
ATOM 886 N N . GLY A 1 116 ? -67.649 -17.014 30.195 1.00 23.01 116 GLY A N 1
ATOM 887 C CA . GLY A 1 116 ? -66.214 -16.767 30.097 1.00 22.67 116 GLY A CA 1
ATOM 888 C C . GLY A 1 116 ? -65.357 -17.607 31.029 1.00 21.50 116 GLY A C 1
ATOM 889 O O . GLY A 1 116 ? -64.347 -18.150 30.625 1.00 20.55 116 GLY A O 1
ATOM 890 N N . ILE A 1 117 ? -65.738 -17.623 32.300 1.00 20.87 117 ILE A N 1
ATOM 891 C CA . ILE A 1 117 ? -65.163 -18.457 33.329 1.00 19.40 117 ILE A CA 1
ATOM 892 C C . ILE A 1 117 ? -65.307 -19.945 32.965 1.00 20.92 117 ILE A C 1
ATOM 893 O O . ILE A 1 117 ? -64.318 -20.684 33.054 1.00 24.13 117 ILE A O 1
ATOM 898 N N . GLU A 1 118 ? -66.504 -20.387 32.593 1.00 21.92 118 GLU A N 1
ATOM 899 C CA A GLU A 1 118 ? -66.808 -21.783 32.235 0.50 24.67 118 GLU A CA 1
ATOM 900 C CA B GLU A 1 118 ? -66.715 -21.813 32.317 0.50 24.17 118 GLU A CA 1
ATOM 901 C C . GLU A 1 118 ? -65.788 -22.261 31.194 1.00 26.09 118 GLU A C 1
ATOM 902 O O . GLU A 1 118 ? -65.229 -23.351 31.295 1.00 29.00 118 GLU A O 1
ATOM 913 N N . ALA A 1 119 ? -65.529 -21.402 30.198 1.00 28.10 119 ALA A N 1
ATOM 914 C CA . ALA A 1 119 ? -64.701 -21.740 29.031 1.00 24.62 119 ALA A CA 1
ATOM 915 C C . ALA A 1 119 ? -63.227 -21.948 29.313 1.00 24.42 119 ALA A C 1
ATOM 916 O O . ALA A 1 119 ? -62.564 -22.693 28.593 1.00 24.22 119 ALA A O 1
ATOM 918 N N . VAL A 1 120 ? -62.697 -21.268 30.322 1.00 22.51 120 VAL A N 1
ATOM 919 C CA . VAL A 1 120 ? -61.300 -21.475 30.692 1.00 21.68 120 VAL A CA 1
ATOM 920 C C . VAL A 1 120 ? -61.074 -22.299 31.969 1.00 22.49 120 VAL A C 1
ATOM 921 O O . VAL A 1 120 ? -59.957 -22.380 32.459 1.00 22.91 120 VAL A O 1
ATOM 925 N N . ILE A 1 121 ? -62.110 -22.865 32.572 1.00 25.44 121 ILE A N 1
ATOM 926 C CA . ILE A 1 121 ? -61.899 -23.783 33.699 1.00 30.29 121 ILE A CA 1
ATOM 927 C C . ILE A 1 121 ? -61.166 -25.017 33.164 1.00 32.47 121 ILE A C 1
ATOM 928 O O . ILE A 1 121 ? -61.606 -25.598 32.180 1.00 30.38 121 ILE A O 1
ATOM 933 N N . THR A 1 122 ? -60.025 -25.337 33.780 1.00 40.14 122 THR A N 1
ATOM 934 C CA . THR A 1 122 ? -59.321 -26.616 33.624 1.00 42.67 122 THR A CA 1
ATOM 935 C C . THR A 1 122 ? -59.325 -27.338 34.994 1.00 51.64 122 THR A C 1
ATOM 936 O O . THR A 1 122 ? -59.854 -26.806 35.985 1.00 53.54 122 THR A O 1
ATOM 940 N N . PRO A 1 123 ? -58.774 -28.568 35.056 1.00 50.75 123 PRO A N 1
ATOM 941 C CA . PRO A 1 123 ? -58.438 -29.168 36.355 1.00 44.26 123 PRO A CA 1
ATOM 942 C C . PRO A 1 123 ? -57.350 -28.458 37.188 1.00 41.01 123 PRO A C 1
ATOM 943 O O . PRO A 1 123 ? -57.377 -28.586 38.392 1.00 44.74 123 PRO A O 1
ATOM 947 N N . ARG A 1 124 ? -56.423 -27.689 36.618 1.00 41.50 124 ARG A N 1
ATOM 948 C CA . ARG A 1 124 ? -55.444 -26.888 37.392 1.00 42.61 124 ARG A CA 1
ATOM 949 C C . ARG A 1 124 ? -56.116 -25.709 38.132 1.00 37.32 124 ARG A C 1
ATOM 950 O O . ARG A 1 124 ? -55.445 -25.024 38.946 1.00 35.55 124 ARG A O 1
ATOM 958 N N . THR A 1 125 ? -57.362 -25.399 37.748 1.00 29.04 125 THR A N 1
ATOM 959 C CA . THR A 1 125 ? -58.051 -24.216 38.242 1.00 27.45 125 THR A CA 1
ATOM 960 C C . THR A 1 125 ? -58.400 -24.433 39.700 1.00 27.61 125 THR A C 1
ATOM 961 O O . THR A 1 125 ? -59.061 -25.419 40.065 1.00 29.09 125 THR A O 1
ATOM 965 N N . LYS A 1 126 ? -57.936 -23.473 40.494 1.00 27.17 126 LYS A N 1
ATOM 966 C CA . LYS A 1 126 ? -58.203 -23.437 41.918 1.00 26.93 126 LYS A CA 1
ATOM 967 C C . LYS A 1 126 ? -59.139 -22.323 42.355 1.00 20.56 126 LYS A C 1
ATOM 968 O O . LYS A 1 126 ? -59.903 -22.484 43.309 1.00 14.04 126 LYS A O 1
ATOM 974 N N . ALA A 1 127 ? -59.087 -21.186 41.661 1.00 19.90 127 ALA A N 1
ATOM 975 C CA . ALA A 1 127 ? -59.847 -20.029 42.151 1.00 19.36 127 ALA A CA 1
ATOM 976 C C . ALA A 1 127 ? -60.349 -19.158 41.057 1.00 17.93 127 ALA A C 1
ATOM 977 O O . ALA A 1 127 ? -59.718 -19.068 40.012 1.00 19.74 127 ALA A O 1
ATOM 979 N N . ILE A 1 128 ? -61.411 -18.439 41.370 1.00 16.09 128 ILE A N 1
ATOM 980 C CA . ILE A 1 128 ? -61.801 -17.286 40.576 1.00 15.98 128 ILE A CA 1
ATOM 981 C C . ILE A 1 128 ? -61.532 -16.007 41.378 1.00 15.18 128 ILE A C 1
ATOM 982 O O . ILE A 1 128 ? -61.994 -15.887 42.540 1.00 13.69 128 ILE A O 1
ATOM 987 N N . ASN A 1 129 ? -60.781 -15.112 40.732 1.00 13.25 129 ASN A N 1
ATOM 988 C CA . ASN A 1 129 ? -60.485 -13.772 41.204 1.00 13.14 129 ASN A CA 1
ATOM 989 C C . ASN A 1 129 ? -61.459 -12.805 40.541 1.00 13.49 129 ASN A C 1
ATOM 990 O O . ASN A 1 129 ? -61.135 -12.227 39.503 1.00 12.55 129 ASN A O 1
ATOM 995 N N . LEU A 1 130 ? -62.594 -12.583 41.201 1.00 12.72 130 LEU A N 1
ATOM 996 C CA . LEU A 1 130 ? -63.644 -11.719 40.670 1.00 13.11 130 LEU A CA 1
ATOM 997 C C . LEU A 1 130 ? -63.438 -10.297 41.093 1.00 12.26 130 LEU A C 1
ATOM 998 O O . LEU A 1 130 ? -63.309 -10.072 42.276 1.00 13.85 130 LEU A O 1
ATOM 1003 N N . VAL A 1 131 ? -63.519 -9.348 40.180 1.00 12.09 131 VAL A N 1
ATOM 1004 C CA . VAL A 1 131 ? -63.302 -7.950 40.505 1.00 11.74 131 VAL A CA 1
ATOM 1005 C C . VAL A 1 131 ? -64.613 -7.234 40.268 1.00 11.92 131 VAL A C 1
ATOM 1006 O O . VAL A 1 131 ? -65.174 -7.342 39.185 1.00 11.94 131 VAL A O 1
ATOM 1010 N N . HIS A 1 132 ? -65.089 -6.496 41.268 1.00 12.01 132 HIS A N 1
ATOM 1011 C CA . HIS A 1 132 ? -66.257 -5.636 41.158 1.00 11.78 132 HIS A CA 1
ATOM 1012 C C . HIS A 1 132 ? -65.780 -4.271 40.692 1.00 12.49 132 HIS A C 1
ATOM 1013 O O . HIS A 1 132 ? -65.472 -3.375 41.507 1.00 10.17 132 HIS A O 1
ATOM 1020 N N . MET A 1 133 ? -65.610 -4.171 39.373 1.00 12.73 133 MET A N 1
ATOM 1021 C CA . MET A 1 133 ? -64.954 -3.010 38.784 1.00 13.27 133 MET A CA 1
ATOM 1022 C C . MET A 1 133 ? -65.845 -1.778 38.771 1.00 13.22 133 MET A C 1
ATOM 1023 O O . MET A 1 133 ? -67.057 -1.888 38.668 1.00 13.10 133 MET A O 1
ATOM 1028 N N . CYS A 1 134 ? -65.251 -0.609 38.971 1.00 13.14 134 CYS A N 1
ATOM 1029 C CA . CYS A 1 134 ? -65.960 0.650 38.863 1.00 13.64 134 CYS A CA 1
ATOM 1030 C C . CYS A 1 134 ? -67.259 0.656 39.660 1.00 14.22 134 CYS A C 1
ATOM 1031 O O . CYS A 1 134 ? -68.267 1.233 39.260 1.00 15.40 134 CYS A O 1
ATOM 1034 N N . GLY A 1 135 ? -67.234 -0.005 40.819 1.00 14.87 135 GLY A N 1
ATOM 1035 C CA . GLY A 1 135 ? -68.203 0.272 41.859 1.00 14.46 135 GLY A CA 1
ATOM 1036 C C . GLY A 1 135 ? -69.455 -0.520 41.697 1.00 14.40 135 GLY A C 1
ATOM 1037 O O . GLY A 1 135 ? -70.361 -0.372 42.514 1.00 15.75 135 GLY A O 1
ATOM 1038 N N . SER A 1 136 ? -69.475 -1.427 40.731 1.00 15.70 136 SER A N 1
ATOM 1039 C CA . SER A 1 136 ? -70.615 -2.321 40.586 1.00 15.60 136 SER A CA 1
ATOM 1040 C C . SER A 1 136 ? -70.137 -3.761 40.370 1.00 16.72 136 SER A C 1
ATOM 1041 O O . SER A 1 136 ? -68.936 -4.031 40.401 1.00 15.90 136 SER A O 1
ATOM 1044 N N . MET A 1 137 ? -71.092 -4.665 40.149 1.00 16.41 137 MET A N 1
ATOM 1045 C CA . MET A 1 137 ? -70.928 -6.090 40.392 1.00 16.19 137 MET A CA 1
ATOM 1046 C C . MET A 1 137 ? -71.258 -6.970 39.214 1.00 16.57 137 MET A C 1
ATOM 1047 O O . MET A 1 137 ? -71.863 -6.520 38.237 1.00 15.64 137 MET A O 1
ATOM 1052 N N . ALA A 1 138 ? -70.834 -8.229 39.361 1.00 17.73 138 ALA A N 1
ATOM 1053 C CA . ALA A 1 138 ? -71.043 -9.265 38.356 1.00 17.97 138 ALA A CA 1
ATOM 1054 C C . ALA A 1 138 ? -72.314 -10.082 38.590 1.00 18.18 138 ALA A C 1
ATOM 1055 O O . ALA A 1 138 ? -73.032 -9.911 39.571 1.00 16.89 138 ALA A O 1
ATOM 1057 N N . LYS A 1 139 ? -72.549 -11.044 37.709 1.00 20.93 139 LYS A N 1
ATOM 1058 C CA . LYS A 1 139 ? -73.676 -11.943 37.848 1.00 20.10 139 LYS A CA 1
ATOM 1059 C C . LYS A 1 139 ? -73.330 -12.980 38.906 1.00 19.69 139 LYS A C 1
ATOM 1060 O O . LYS A 1 139 ? -72.894 -14.099 38.617 1.00 17.47 139 LYS A O 1
ATOM 1066 N N . MET A 1 140 ? -73.519 -12.584 40.160 1.00 19.41 140 MET A N 1
ATOM 1067 C CA . MET A 1 140 ? -72.945 -13.332 41.288 1.00 20.46 140 MET A CA 1
ATOM 1068 C C . MET A 1 140 ? -73.578 -14.700 41.519 1.00 19.34 140 MET A C 1
ATOM 1069 O O . MET A 1 140 ? -72.849 -15.614 41.874 1.00 19.31 140 MET A O 1
ATOM 1074 N N . ASP A 1 141 ? -74.896 -14.847 41.409 1.00 19.96 141 ASP A N 1
ATOM 1075 C CA . ASP A 1 141 ? -75.508 -16.173 41.663 1.00 22.43 141 ASP A CA 1
ATOM 1076 C C . ASP A 1 141 ? -74.967 -17.197 40.697 1.00 20.30 141 ASP A C 1
ATOM 1077 O O . ASP A 1 141 ? -74.623 -18.296 41.116 1.00 20.29 141 ASP A O 1
ATOM 1082 N N . GLU A 1 142 ? -74.774 -16.800 39.445 1.00 22.83 142 GLU A N 1
ATOM 1083 C CA . GLU A 1 142 ? -74.257 -17.734 38.437 1.00 25.23 142 GLU A CA 1
ATOM 1084 C C . GLU A 1 142 ? -72.786 -18.101 38.652 1.00 23.99 142 GLU A C 1
ATOM 1085 O O . GLU A 1 142 ? -72.401 -19.288 38.635 1.00 19.48 142 GLU A O 1
ATOM 1091 N N . ILE A 1 143 ? -72.005 -17.100 39.056 1.00 22.70 143 ILE A N 1
ATOM 1092 C CA . ILE A 1 143 ? -70.601 -17.332 39.352 1.00 20.25 143 ILE A CA 1
ATOM 1093 C C . ILE A 1 143 ? -70.465 -18.179 40.624 1.00 20.53 143 ILE A C 1
ATOM 1094 O O . ILE A 1 143 ? -69.654 -19.120 40.631 1.00 18.90 143 ILE A O 1
ATOM 1099 N N . LYS A 1 144 ? -71.238 -17.875 41.674 1.00 20.63 144 LYS A N 1
ATOM 1100 C CA . LYS A 1 144 ? -71.240 -18.721 42.883 1.00 23.99 144 LYS A CA 1
ATOM 1101 C C . LYS A 1 144 ? -71.474 -20.197 42.540 1.00 24.40 144 LYS A C 1
ATOM 1102 O O . LYS A 1 144 ? -70.762 -21.089 43.050 1.00 27.33 144 LYS A O 1
ATOM 1108 N N . ALA A 1 145 ? -72.453 -20.422 41.665 1.00 21.11 145 ALA A N 1
ATOM 1109 C CA . ALA A 1 145 ? -72.867 -21.772 41.251 1.00 22.90 145 ALA A CA 1
ATOM 1110 C C . ALA A 1 145 ? -71.802 -22.498 40.446 1.00 21.89 145 ALA A C 1
ATOM 1111 O O . ALA A 1 145 ? -71.571 -23.688 40.653 1.00 22.27 145 ALA A O 1
ATOM 1113 N N . ILE A 1 146 ? -71.117 -21.765 39.578 1.00 19.71 146 ILE A N 1
ATOM 1114 C CA . ILE A 1 146 ? -69.950 -22.316 38.900 1.00 20.57 146 ILE A CA 1
ATOM 1115 C C . ILE A 1 146 ? -68.883 -22.736 39.922 1.00 22.64 146 ILE A C 1
ATOM 1116 O O . ILE A 1 146 ? -68.317 -23.811 39.829 1.00 20.16 146 ILE A O 1
ATOM 1121 N N . CYS A 1 147 ? -68.540 -21.856 40.858 1.00 22.80 147 CYS A N 1
ATOM 1122 C CA . CYS A 1 147 ? -67.532 -22.197 41.849 1.00 24.38 147 CYS A CA 1
ATOM 1123 C C . CYS A 1 147 ? -67.947 -23.396 42.712 1.00 26.03 147 CYS A C 1
ATOM 1124 O O . CYS A 1 147 ? -67.100 -24.226 43.012 1.00 25.70 147 CYS A O 1
ATOM 1127 N N . LYS A 1 148 ? -69.222 -23.504 43.090 1.00 30.07 148 LYS A N 1
ATOM 1128 C CA . LYS A 1 148 ? -69.703 -24.648 43.877 1.00 29.29 148 LYS A CA 1
ATOM 1129 C C . LYS A 1 148 ? -69.637 -25.950 43.061 1.00 28.47 148 LYS A C 1
ATOM 1130 O O . LYS A 1 148 ? -69.132 -26.957 43.567 1.00 25.63 148 LYS A O 1
ATOM 1136 N N . LYS A 1 149 ? -70.072 -25.907 41.804 1.00 31.05 149 LYS A N 1
ATOM 1137 C CA . LYS A 1 149 ? -70.075 -27.074 40.916 1.00 34.22 149 LYS A CA 1
ATOM 1138 C C . LYS A 1 149 ? -68.677 -27.602 40.596 1.00 31.57 149 LYS A C 1
ATOM 1139 O O . LYS A 1 149 ? -68.473 -28.820 40.516 1.00 29.69 149 LYS A O 1
ATOM 1145 N N . HIS A 1 150 ? -67.726 -26.694 40.408 1.00 27.31 150 HIS A N 1
ATOM 1146 C CA . HIS A 1 150 ? -66.324 -27.059 40.145 1.00 26.77 150 HIS A CA 1
ATOM 1147 C C . HIS A 1 150 ? -65.394 -27.034 41.351 1.00 23.83 150 HIS A C 1
ATOM 1148 O O . HIS A 1 150 ? -64.183 -27.221 41.234 1.00 23.13 150 HIS A O 1
ATOM 1155 N N . ASN A 1 151 ? -65.940 -26.801 42.536 1.00 25.13 151 ASN A N 1
ATOM 1156 C CA . ASN A 1 151 ? -65.091 -26.740 43.724 1.00 28.46 151 ASN A CA 1
ATOM 1157 C C . ASN A 1 151 ? -63.961 -25.694 43.747 1.00 22.99 151 ASN A C 1
ATOM 1158 O O . ASN A 1 151 ? -62.805 -25.967 44.024 1.00 20.27 151 ASN A O 1
ATOM 1163 N N . LEU A 1 152 ? -64.316 -24.471 43.405 1.00 22.19 152 LEU A N 1
ATOM 1164 C CA . LEU A 1 152 ? -63.326 -23.420 43.234 1.00 22.05 152 LEU A CA 1
ATOM 1165 C C . LEU A 1 152 ? -63.525 -22.417 44.344 1.00 21.00 152 LEU A C 1
ATOM 1166 O O . LEU A 1 152 ? -64.633 -22.148 44.787 1.00 20.18 152 LEU A O 1
ATOM 1171 N N . VAL A 1 153 ? -62.414 -21.885 44.809 1.00 20.96 153 VAL A N 1
ATOM 1172 C CA . VAL A 1 153 ? -62.490 -20.780 45.737 1.00 21.51 153 VAL A CA 1
ATOM 1173 C C . VAL A 1 153 ? -62.955 -19.525 44.994 1.00 20.36 153 VAL A C 1
ATOM 1174 O O . VAL A 1 153 ? -62.514 -19.249 43.866 1.00 20.00 153 VAL A O 1
ATOM 1178 N N . LEU A 1 154 ? -63.876 -18.800 45.617 1.00 17.08 154 LEU A N 1
ATOM 1179 C CA . LEU A 1 154 ? -64.323 -17.544 45.039 1.00 17.79 154 LEU A CA 1
ATOM 1180 C C . LEU A 1 154 ? -63.760 -16.404 45.873 1.00 17.67 154 LEU A C 1
ATOM 1181 O O . LEU A 1 154 ? -64.119 -16.206 47.062 1.00 16.76 154 LEU A O 1
ATOM 1186 N N . LEU A 1 155 ? -62.852 -15.679 45.235 1.00 16.02 155 LEU A N 1
ATOM 1187 C CA . LEU A 1 155 ? -62.267 -14.469 45.834 1.00 16.92 155 LEU A CA 1
ATOM 1188 C C . LEU A 1 155 ? -62.881 -13.243 45.174 1.00 14.85 155 LEU A C 1
ATOM 1189 O O . LEU A 1 155 ? -62.925 -13.122 43.957 1.00 14.34 155 LEU A O 1
ATOM 1194 N N . GLU A 1 156 ? -63.363 -12.325 45.997 1.00 14.63 156 GLU A N 1
ATOM 1195 C CA . GLU A 1 156 ? -63.932 -11.076 45.528 1.00 14.27 156 GLU A CA 1
ATOM 1196 C C . GLU A 1 156 ? -62.929 -9.938 45.722 1.00 14.78 156 GLU A C 1
ATOM 1197 O O . GLU A 1 156 ? -62.535 -9.693 46.870 1.00 14.59 156 GLU A O 1
ATOM 1203 N N . ASP A 1 157 ? -62.555 -9.218 44.661 1.00 13.38 157 ASP A N 1
ATOM 1204 C CA . ASP A 1 157 ? -61.741 -8.025 44.840 1.00 13.68 157 ASP A CA 1
ATOM 1205 C C . ASP A 1 157 ? -62.754 -6.888 44.859 1.00 14.13 157 ASP A C 1
ATOM 1206 O O . ASP A 1 157 ? -63.268 -6.397 43.812 1.00 14.53 157 ASP A O 1
ATOM 1211 N N . ALA A 1 158 ? -63.020 -6.439 46.072 1.00 12.58 158 ALA A N 1
ATOM 1212 C CA . ALA A 1 158 ? -63.983 -5.351 46.256 1.00 11.95 158 ALA A CA 1
ATOM 1213 C C . ALA A 1 158 ? -63.294 -4.004 46.478 1.00 12.06 158 ALA A C 1
ATOM 1214 O O . ALA A 1 158 ? -63.879 -3.081 47.108 1.00 12.80 158 ALA A O 1
ATOM 1216 N N . CYS A 1 159 ? -62.066 -3.874 45.978 1.00 11.64 159 CYS A N 1
ATOM 1217 C CA . CYS A 1 159 ? -61.276 -2.699 46.341 1.00 12.35 159 CYS A CA 1
ATOM 1218 C C . CYS A 1 159 ? -61.811 -1.399 45.728 1.00 13.05 159 CYS A C 1
ATOM 1219 O O . CYS A 1 159 ? -61.400 -0.331 46.176 1.00 13.05 159 CYS A O 1
ATOM 1222 N N . GLN A 1 160 ? -62.639 -1.503 44.680 1.00 13.25 160 GLN A N 1
ATOM 1223 C CA . GLN A 1 160 ? -63.270 -0.375 44.014 1.00 15.43 160 GLN A CA 1
ATOM 1224 C C . GLN A 1 160 ? -64.757 -0.385 44.179 1.00 13.69 160 GLN A C 1
ATOM 1225 O O . GLN A 1 160 ? -65.401 0.230 43.346 1.00 13.08 160 GLN A O 1
ATOM 1231 N N . ALA A 1 161 ? -65.300 -1.109 45.152 1.00 14.16 161 ALA A N 1
ATOM 1232 C CA . ALA A 1 161 ? -66.767 -1.218 45.278 1.00 13.87 161 ALA A CA 1
ATOM 1233 C C . ALA A 1 161 ? -67.251 -1.478 46.691 1.00 12.80 161 ALA A C 1
ATOM 1234 O O . ALA A 1 161 ? -68.293 -2.067 46.868 1.00 12.75 161 ALA A O 1
ATOM 1236 N N . ILE A 1 162 ? -66.493 -1.089 47.698 1.00 12.79 162 ILE A N 1
ATOM 1237 C CA . ILE A 1 162 ? -67.012 -1.163 49.069 1.00 13.96 162 ILE A CA 1
ATOM 1238 C C . ILE A 1 162 ? -68.299 -0.323 49.196 1.00 13.58 162 ILE A C 1
ATOM 1239 O O . ILE A 1 162 ? -68.448 0.706 48.547 1.00 13.02 162 ILE A O 1
ATOM 1244 N N . GLY A 1 163 ? -69.250 -0.802 49.983 1.00 15.78 163 GLY A N 1
ATOM 1245 C CA . GLY A 1 163 ? -70.597 -0.196 50.090 1.00 15.59 163 GLY A CA 1
ATOM 1246 C C . GLY A 1 163 ? -71.609 -0.654 49.076 1.00 15.66 163 GLY A C 1
ATOM 1247 O O . GLY A 1 163 ? -72.790 -0.330 49.165 1.00 20.80 163 GLY A O 1
ATOM 1248 N N . GLY A 1 164 ? -71.166 -1.348 48.041 1.00 16.03 164 GLY A N 1
ATOM 1249 C CA . GLY A 1 164 ? -72.059 -2.002 47.083 1.00 16.42 164 GLY A CA 1
ATOM 1250 C C . GLY A 1 164 ? -72.526 -3.341 47.633 1.00 14.30 164 GLY A C 1
ATOM 1251 O O . GLY A 1 164 ? -71.952 -3.828 48.565 1.00 13.92 164 GLY A O 1
ATOM 1252 N N . SER A 1 165 ? -73.557 -3.936 47.050 1.00 14.89 165 SER A N 1
ATOM 1253 C CA . SER A 1 165 ? -74.131 -5.186 47.493 1.00 15.52 165 SER A CA 1
ATOM 1254 C C . SER A 1 165 ? -74.793 -5.881 46.318 1.00 16.23 165 SER A C 1
ATOM 1255 O O . SER A 1 165 ? -75.038 -5.292 45.258 1.00 17.83 165 SER A O 1
ATOM 1258 N N . TYR A 1 166 ? -75.097 -7.154 46.537 1.00 16.33 166 TYR A N 1
ATOM 1259 C CA . TYR A 1 166 ? -75.794 -7.958 45.551 1.00 17.51 166 TYR A CA 1
ATOM 1260 C C . TYR A 1 166 ? -76.803 -8.776 46.306 1.00 17.14 166 TYR A C 1
ATOM 1261 O O . TYR A 1 166 ? -76.445 -9.676 47.077 1.00 16.03 166 TYR A O 1
ATOM 1270 N N . LYS A 1 167 ? -78.060 -8.432 46.089 1.00 17.63 167 LYS A N 1
ATOM 1271 C CA . LYS A 1 167 ? -79.152 -9.104 46.778 1.00 19.51 167 LYS A CA 1
ATOM 1272 C C . LYS A 1 167 ? -79.045 -9.147 48.306 1.00 18.70 167 LYS A C 1
ATOM 1273 O O . LYS A 1 167 ? -79.153 -10.213 48.914 1.00 21.06 167 LYS A O 1
ATOM 1279 N N . GLY A 1 168 ? -78.878 -7.976 48.915 1.00 18.31 168 GLY A N 1
ATOM 1280 C CA . GLY A 1 168 ? -78.699 -7.836 50.372 1.00 18.67 168 GLY A CA 1
ATOM 1281 C C . GLY A 1 168 ? -77.424 -8.401 51.004 1.00 19.15 168 GLY A C 1
ATOM 1282 O O . GLY A 1 168 ? -77.305 -8.505 52.237 1.00 19.07 168 GLY A O 1
ATOM 1283 N N . GLN A 1 169 ? -76.441 -8.754 50.179 1.00 17.78 169 GLN A N 1
ATOM 1284 C CA . GLN A 1 169 ? -75.151 -9.243 50.683 1.00 17.15 169 GLN A CA 1
ATOM 1285 C C . GLN A 1 169 ? -74.082 -8.221 50.295 1.00 16.05 169 GLN A C 1
ATOM 1286 O O . GLN A 1 169 ? -73.922 -7.974 49.095 1.00 15.65 169 GLN A O 1
ATOM 1292 N N . ALA A 1 170 ? -73.347 -7.639 51.243 1.00 15.76 170 ALA A N 1
ATOM 1293 C CA . ALA A 1 170 ? -72.292 -6.670 50.864 1.00 16.74 170 ALA A CA 1
ATOM 1294 C C . ALA A 1 170 ? -71.249 -7.264 49.904 1.00 16.99 170 ALA A C 1
ATOM 1295 O O . ALA A 1 170 ? -70.847 -8.424 50.027 1.00 18.45 170 ALA A O 1
ATOM 1297 N N . LEU A 1 171 ? -70.812 -6.526 48.898 1.00 15.98 171 LEU A N 1
ATOM 1298 C CA . LEU A 1 171 ? -69.781 -7.093 48.035 1.00 15.99 171 LEU A CA 1
ATOM 1299 C C . LEU A 1 171 ? -68.545 -7.403 48.904 1.00 17.33 171 LEU A C 1
ATOM 1300 O O . LEU A 1 171 ? -68.175 -6.631 49.786 1.00 16.34 171 LEU A O 1
ATOM 1305 N N . GLY A 1 172 ? -67.924 -8.556 48.670 1.00 17.94 172 GLY A N 1
ATOM 1306 C CA . GLY A 1 172 ? -66.756 -8.994 49.428 1.00 17.01 172 GLY A CA 1
ATOM 1307 C C . GLY A 1 172 ? -67.074 -10.064 50.464 1.00 17.48 172 GLY A C 1
ATOM 1308 O O . GLY A 1 172 ? -66.157 -10.699 51.032 1.00 14.14 172 GLY A O 1
ATOM 1309 N N . THR A 1 173 ? -68.373 -10.210 50.715 1.00 15.87 173 THR A N 1
ATOM 1310 C CA . THR A 1 173 ? -68.873 -11.147 51.696 1.00 17.68 173 THR A CA 1
ATOM 1311 C C . THR A 1 173 ? -69.474 -12.387 51.102 1.00 17.98 173 THR A C 1
ATOM 1312 O O . THR A 1 173 ? -69.836 -13.292 51.858 1.00 22.24 173 THR A O 1
ATOM 1316 N N . ILE A 1 174 ? -69.533 -12.442 49.777 1.00 17.67 174 ILE A N 1
ATOM 1317 C CA . ILE A 1 174 ? -70.330 -13.452 49.093 1.00 16.98 174 ILE A CA 1
ATOM 1318 C C . ILE A 1 174 ? -69.496 -14.686 48.800 1.00 17.10 174 ILE A C 1
ATOM 1319 O O . ILE A 1 174 ? -69.997 -15.801 48.882 1.00 15.33 174 ILE A O 1
ATOM 1324 N N . GLY A 1 175 ? -68.251 -14.478 48.358 1.00 18.24 175 GLY A N 1
ATOM 1325 C CA . GLY A 1 175 ? -67.372 -15.593 48.021 1.00 17.14 175 GLY A CA 1
ATOM 1326 C C . GLY A 1 175 ? -66.764 -16.156 49.295 1.00 16.63 175 GLY A C 1
ATOM 1327 O O . GLY A 1 175 ? -67.260 -15.893 50.407 1.00 16.72 175 GLY A O 1
ATOM 1328 N N . ASP A 1 176 ? -65.690 -16.918 49.148 1.00 15.27 176 ASP A N 1
ATOM 1329 C CA . ASP A 1 176 ? -64.963 -17.421 50.330 1.00 14.61 176 ASP A CA 1
ATOM 1330 C C . ASP A 1 176 ? -64.266 -16.285 51.033 1.00 15.11 176 ASP A C 1
ATOM 1331 O O . ASP A 1 176 ? -64.288 -16.194 52.275 1.00 17.00 176 ASP A O 1
ATOM 1336 N N . VAL A 1 177 ? -63.653 -15.415 50.230 1.00 12.11 177 VAL A N 1
ATOM 1337 C CA . VAL A 1 177 ? -62.878 -14.363 50.796 1.00 11.89 177 VAL A CA 1
ATOM 1338 C C . VAL A 1 177 ? -62.969 -13.108 49.940 1.00 11.95 177 VAL A C 1
ATOM 1339 O O . VAL A 1 177 ? -63.030 -13.196 48.708 1.00 11.92 177 VAL A O 1
ATOM 1343 N N . GLY A 1 178 ? -62.896 -11.936 50.576 1.00 12.10 178 GLY A N 1
ATOM 1344 C CA . GLY A 1 178 ? -63.002 -10.679 49.816 1.00 11.98 178 GLY A CA 1
ATOM 1345 C C . GLY A 1 178 ? -61.954 -9.707 50.273 1.00 12.10 178 GLY A C 1
ATOM 1346 O O . GLY A 1 178 ? -61.328 -9.922 51.303 1.00 12.98 178 GLY A O 1
ATOM 1347 N N . CYS A 1 179 ? -61.713 -8.689 49.464 1.00 11.92 179 CYS A N 1
ATOM 1348 C CA . CYS A 1 179 ? -60.687 -7.703 49.725 1.00 11.56 179 CYS A CA 1
ATOM 1349 C C . CYS A 1 179 ? -61.187 -6.312 49.494 1.00 10.54 179 CYS A C 1
ATOM 1350 O O . CYS A 1 179 ? -61.954 -6.101 48.570 1.00 9.80 179 CYS A O 1
ATOM 1353 N N . TYR A 1 180 ? -60.672 -5.397 50.295 1.00 10.18 180 TYR A N 1
ATOM 1354 C CA . TYR A 1 180 ? -60.971 -3.987 50.204 1.00 10.97 180 TYR A CA 1
ATOM 1355 C C . TYR A 1 180 ? -59.684 -3.211 50.144 1.00 10.88 180 TYR A C 1
ATOM 1356 O O . TYR A 1 180 ? -58.674 -3.709 50.646 1.00 10.55 180 TYR A O 1
ATOM 1365 N N . SER A 1 181 ? -59.750 -1.988 49.600 1.00 10.63 181 SER A N 1
ATOM 1366 C CA . SER A 1 181 ? -58.601 -1.098 49.631 1.00 10.83 181 SER A CA 1
ATOM 1367 C C . SER A 1 181 ? -59.041 0.184 50.252 1.00 10.42 181 SER A C 1
ATOM 1368 O O . SER A 1 181 ? -60.172 0.591 50.073 1.00 11.55 181 SER A O 1
ATOM 1371 N N . PHE A 1 182 ? -58.111 0.774 50.982 1.00 10.60 182 PHE A N 1
ATOM 1372 C CA . PHE A 1 182 ? -58.264 2.070 51.627 1.00 10.64 182 PHE A CA 1
ATOM 1373 C C . PHE A 1 182 ? -57.054 2.893 51.272 1.00 10.41 182 PHE A C 1
ATOM 1374 O O . PHE A 1 182 ? -56.616 3.738 52.055 1.00 9.55 182 PHE A O 1
ATOM 1382 N N . ASP A 1 183 ? -56.551 2.715 50.048 1.00 11.29 183 ASP A N 1
ATOM 1383 C CA . ASP A 1 183 ? -55.577 3.633 49.506 1.00 11.43 183 ASP A CA 1
ATOM 1384 C C . ASP A 1 183 ? -56.145 5.048 49.382 1.00 11.75 183 ASP A C 1
ATOM 1385 O O . ASP A 1 183 ? -57.364 5.231 49.450 1.00 12.89 183 ASP A O 1
ATOM 1390 N N . SER A 1 184 ? -55.271 6.039 49.201 1.00 11.37 184 SER A N 1
ATOM 1391 C CA . SER A 1 184 ? -55.662 7.431 49.265 1.00 12.53 184 SER A CA 1
ATOM 1392 C C . SER A 1 184 ? -56.749 7.930 48.329 1.00 15.01 184 SER A C 1
ATOM 1393 O O . SER A 1 184 ? -57.238 9.043 48.533 1.00 17.91 184 SER A O 1
ATOM 1396 N N . VAL A 1 185 ? -57.030 7.197 47.249 1.00 18.05 185 VAL A N 1
ATOM 1397 C CA . VAL A 1 185 ? -58.107 7.550 46.302 1.00 18.90 185 VAL A CA 1
ATOM 1398 C C . VAL A 1 185 ? -59.300 6.594 46.289 1.00 17.75 185 VAL A C 1
ATOM 1399 O O . VAL A 1 185 ? -60.166 6.707 45.427 1.00 17.91 185 VAL A O 1
ATOM 1403 N N . LYS A 1 186 ? -59.416 5.704 47.258 1.00 17.38 186 LYS A N 1
ATOM 1404 C CA . LYS A 1 186 ? -60.615 4.890 47.292 1.00 17.13 186 LYS A CA 1
ATOM 1405 C C . LYS A 1 186 ? -61.778 5.650 47.921 1.00 17.03 186 LYS A C 1
ATOM 1406 O O . LYS A 1 186 ? -61.673 6.800 48.336 1.00 17.75 186 LYS A O 1
ATOM 1412 N N . THR A 1 187 ? -62.910 4.976 47.928 1.00 17.75 187 THR A N 1
ATOM 1413 C CA . THR A 1 187 ? -64.146 5.431 48.511 1.00 18.33 187 THR A CA 1
ATOM 1414 C C . THR A 1 187 ? -63.918 5.820 49.954 1.00 19.19 187 THR A C 1
ATOM 1415 O O . THR A 1 187 ? -64.265 6.922 50.349 1.00 20.42 187 THR A O 1
ATOM 1419 N N . ILE A 1 188 ? -63.328 4.924 50.734 1.00 20.49 188 ILE A N 1
ATOM 1420 C CA . ILE A 1 188 ? -62.898 5.306 52.082 1.00 21.08 188 ILE A CA 1
ATOM 1421 C C . ILE A 1 188 ? -61.399 5.030 52.221 1.00 17.69 188 ILE A C 1
ATOM 1422 O O . ILE A 1 188 ? -60.968 3.991 51.781 1.00 15.45 188 ILE A O 1
ATOM 1427 N N . THR A 1 189 ? -60.624 5.956 52.787 1.00 15.55 189 THR A N 1
ATOM 1428 C CA . THR A 1 189 ? -59.162 5.797 52.888 1.00 14.95 189 THR A CA 1
ATOM 1429 C C . THR A 1 189 ? -58.539 5.674 54.290 1.00 15.20 189 THR A C 1
ATOM 1430 O O . THR A 1 189 ? -59.048 6.270 55.271 1.00 15.29 189 THR A O 1
ATOM 1434 N N . CYS A 1 190 ? -57.418 4.944 54.331 1.00 12.35 190 CYS A N 1
ATOM 1435 C CA . CYS A 1 190 ? -56.495 4.857 55.438 1.00 11.34 190 CYS A CA 1
ATOM 1436 C C . CYS A 1 190 ? -55.180 5.611 55.107 1.00 11.26 190 CYS A C 1
ATOM 1437 O O . CYS A 1 190 ? -54.196 5.551 55.873 1.00 11.02 190 CYS A O 1
ATOM 1440 N N . GLY A 1 191 ? -55.161 6.357 54.002 1.00 10.98 191 GLY A N 1
ATOM 1441 C CA . GLY A 1 191 ? -53.901 6.791 53.379 1.00 11.16 191 GLY A CA 1
ATOM 1442 C C . GLY A 1 191 ? -53.263 5.653 52.594 1.00 11.81 191 GLY A C 1
ATOM 1443 O O . GLY A 1 191 ? -53.147 5.705 51.351 1.00 11.90 191 GLY A O 1
ATOM 1444 N N . GLU A 1 192 ? -52.847 4.621 53.334 1.00 11.60 192 GLU A N 1
ATOM 1445 C CA . GLU A 1 192 ? -52.719 3.275 52.760 1.00 12.10 192 GLU A CA 1
ATOM 1446 C C . GLU A 1 192 ? -53.306 2.234 53.702 1.00 11.23 192 GLU A C 1
ATOM 1447 O O . GLU A 1 192 ? -53.142 2.288 54.907 1.00 11.56 192 GLU A O 1
ATOM 1453 N N . GLY A 1 193 ? -54.015 1.275 53.138 1.00 12.51 193 GLY A N 1
ATOM 1454 C CA . GLY A 1 193 ? -54.490 0.108 53.859 1.00 13.20 193 GLY A CA 1
ATOM 1455 C C . GLY A 1 193 ? -55.413 -0.702 52.989 1.00 13.79 193 GLY A C 1
ATOM 1456 O O . GLY A 1 193 ? -55.788 -0.298 51.891 1.00 13.74 193 GLY A O 1
ATOM 1457 N N . GLY A 1 194 ? -55.760 -1.855 53.540 1.00 15.26 194 GLY A N 1
ATOM 1458 C CA . GLY A 1 194 ? -56.553 -2.885 52.902 1.00 14.39 194 GLY A CA 1
ATOM 1459 C C . GLY A 1 194 ? -57.226 -3.747 53.961 1.00 12.93 194 GLY A C 1
ATOM 1460 O O . GLY A 1 194 ? -56.962 -3.625 55.150 1.00 11.27 194 GLY A O 1
ATOM 1461 N N . ALA A 1 195 ? -58.179 -4.567 53.548 1.00 12.03 195 ALA A N 1
ATOM 1462 C CA . ALA A 1 195 ? -58.690 -5.547 54.477 1.00 12.60 195 ALA A CA 1
ATOM 1463 C C . ALA A 1 195 ? -59.003 -6.844 53.783 1.00 12.31 195 ALA A C 1
ATOM 1464 O O . ALA A 1 195 ? -59.296 -6.828 52.590 1.00 14.46 195 ALA A O 1
ATOM 1466 N N . VAL A 1 196 ? -58.820 -7.953 54.479 1.00 12.43 196 VAL A N 1
ATOM 1467 C CA . VAL A 1 196 ? -59.377 -9.233 54.080 1.00 13.75 196 VAL A CA 1
ATOM 1468 C C . VAL A 1 196 ? -60.648 -9.525 54.841 1.00 14.98 196 VAL A C 1
ATOM 1469 O O . VAL A 1 196 ? -60.633 -9.458 56.054 1.00 15.82 196 VAL A O 1
ATOM 1473 N N . ILE A 1 197 ? -61.755 -9.864 54.178 1.00 15.80 197 ILE A N 1
ATOM 1474 C CA . ILE A 1 197 ? -62.940 -10.175 54.953 1.00 15.86 197 ILE A CA 1
ATOM 1475 C C . ILE A 1 197 ? -63.451 -11.602 54.656 1.00 14.77 197 ILE A C 1
ATOM 1476 O O . ILE A 1 197 ? -63.295 -12.097 53.561 1.00 13.18 197 ILE A O 1
ATOM 1481 N N . THR A 1 198 ? -64.071 -12.272 55.618 1.00 13.50 198 THR A N 1
ATOM 1482 C CA . THR A 1 198 ? -64.653 -13.596 55.339 1.00 13.19 198 THR A CA 1
ATOM 1483 C C . THR A 1 198 ? -65.532 -14.070 56.489 1.00 13.04 198 THR A C 1
ATOM 1484 O O . THR A 1 198 ? -65.348 -13.656 57.618 1.00 13.09 198 THR A O 1
ATOM 1488 N N . ASN A 1 199 ? -66.469 -14.959 56.223 1.00 15.26 199 ASN A N 1
ATOM 1489 C CA . ASN A 1 199 ? -67.184 -15.682 57.261 1.00 17.02 199 ASN A CA 1
ATOM 1490 C C . ASN A 1 199 ? -66.478 -16.975 57.647 1.00 18.01 199 ASN A C 1
ATOM 1491 O O . ASN A 1 199 ? -66.956 -17.683 58.535 1.00 15.15 199 ASN A O 1
ATOM 1496 N N . ASN A 1 200 ? -65.379 -17.287 56.962 1.00 17.25 200 ASN A N 1
ATOM 1497 C CA . ASN A 1 200 ? -64.654 -18.519 57.211 1.00 17.97 200 ASN A CA 1
ATOM 1498 C C . ASN A 1 200 ? -63.494 -18.251 58.189 1.00 19.95 200 ASN A C 1
ATOM 1499 O O . ASN A 1 200 ? -62.556 -17.519 57.883 1.00 16.38 200 ASN A O 1
ATOM 1504 N N . THR A 1 201 ? -63.622 -18.795 59.403 1.00 22.06 201 THR A N 1
ATOM 1505 C CA . THR A 1 201 ? -62.691 -18.530 60.500 1.00 22.31 201 THR A CA 1
ATOM 1506 C C . THR A 1 201 ? -61.303 -19.092 60.233 1.00 22.66 201 THR A C 1
ATOM 1507 O O . THR A 1 201 ? -60.312 -18.470 60.580 1.00 24.82 201 THR A O 1
ATOM 1511 N N . GLU A 1 202 ? -61.201 -20.235 59.576 1.00 20.69 202 GLU A N 1
ATOM 1512 C CA . GLU A 1 202 ? -59.911 -20.771 59.212 1.00 21.71 202 GLU A CA 1
ATOM 1513 C C . GLU A 1 202 ? -59.187 -19.825 58.224 1.00 19.23 202 GLU A C 1
ATOM 1514 O O . GLU A 1 202 ? -57.993 -19.614 58.360 1.00 20.47 202 GLU A O 1
ATOM 1520 N N . ILE A 1 203 ? -59.899 -19.215 57.283 1.00 16.47 203 ILE A N 1
ATOM 1521 C CA . ILE A 1 203 ? -59.364 -18.213 56.357 1.00 15.33 203 ILE A CA 1
ATOM 1522 C C . ILE A 1 203 ? -58.893 -16.973 57.119 1.00 14.90 203 ILE A C 1
ATOM 1523 O O . ILE A 1 203 ? -57.798 -16.483 56.873 1.00 14.55 203 ILE A O 1
ATOM 1528 N N . TYR A 1 204 ? -59.699 -16.494 58.058 1.00 16.25 204 TYR A N 1
ATOM 1529 C CA . TYR A 1 204 ? -59.400 -15.326 58.897 1.00 15.75 204 TYR A CA 1
ATOM 1530 C C . TYR A 1 204 ? -58.134 -15.562 59.717 1.00 17.66 204 TYR A C 1
ATOM 1531 O O . TYR A 1 204 ? -57.291 -14.687 59.786 1.00 20.14 204 TYR A O 1
ATOM 1540 N N . ASP A 1 205 ? -58.037 -16.726 60.353 1.00 18.57 205 ASP A N 1
ATOM 1541 C CA . ASP A 1 205 ? -56.875 -17.126 61.146 1.00 19.08 205 ASP A CA 1
ATOM 1542 C C . ASP A 1 205 ? -55.612 -17.142 60.285 1.00 17.93 205 ASP A C 1
ATOM 1543 O O . ASP A 1 205 ? -54.593 -16.531 60.662 1.00 18.07 205 ASP A O 1
ATOM 1548 N N . ASN A 1 206 ? -55.705 -17.770 59.119 1.00 15.35 206 ASN A N 1
ATOM 1549 C CA . ASN A 1 206 ? -54.587 -17.722 58.149 1.00 14.18 206 ASN A CA 1
ATOM 1550 C C . ASN A 1 206 ? -54.209 -16.299 57.749 1.00 12.43 206 ASN A C 1
ATOM 1551 O O . ASN A 1 206 ? -53.039 -15.944 57.702 1.00 12.87 206 ASN A O 1
ATOM 1556 N N . ALA A 1 207 ? -55.211 -15.453 57.609 1.00 11.60 207 ALA A N 1
ATOM 1557 C CA . ALA A 1 207 ? -54.981 -14.091 57.140 1.00 12.12 207 ALA A CA 1
ATOM 1558 C C . ALA A 1 207 ? -54.234 -13.283 58.194 1.00 12.07 207 ALA A C 1
ATOM 1559 O O . ALA A 1 207 ? -53.157 -12.770 57.931 1.00 13.29 207 ALA A O 1
ATOM 1561 N N . HIS A 1 208 ? -54.699 -13.302 59.431 1.00 12.18 208 HIS A N 1
ATOM 1562 C CA . HIS A 1 208 ? -54.041 -12.520 60.468 1.00 12.72 208 HIS A CA 1
ATOM 1563 C C . HIS A 1 208 ? -52.672 -13.043 60.800 1.00 12.65 208 HIS A C 1
ATOM 1564 O O . HIS A 1 208 ? -51.777 -12.235 61.132 1.00 12.32 208 HIS A O 1
ATOM 1571 N N . MET A 1 209 ? -52.522 -14.359 60.727 1.00 11.31 209 MET A N 1
ATOM 1572 C CA . MET A 1 209 ? -51.207 -14.929 60.934 1.00 12.71 209 MET A CA 1
ATOM 1573 C C . MET A 1 209 ? -50.263 -14.572 59.783 1.00 12.64 209 MET A C 1
ATOM 1574 O O . MET A 1 209 ? -49.155 -14.092 60.011 1.00 12.78 209 MET A O 1
ATOM 1579 N N . PHE A 1 210 ? -50.660 -14.900 58.557 1.00 12.68 210 PHE A N 1
ATOM 1580 C CA . PHE A 1 210 ? -49.778 -14.724 57.410 1.00 12.46 210 PHE A CA 1
ATOM 1581 C C . PHE A 1 210 ? -49.271 -13.301 57.194 1.00 12.30 210 PHE A C 1
ATOM 1582 O O . PHE A 1 210 ? -48.107 -13.092 56.814 1.00 12.33 210 PHE A O 1
ATOM 1590 N N . SER A 1 211 ? -50.119 -12.328 57.495 1.00 12.82 211 SER A N 1
ATOM 1591 C CA . SER A 1 211 ? -49.732 -10.905 57.394 1.00 12.72 211 SER A CA 1
ATOM 1592 C C . SER A 1 211 ? -48.910 -10.380 58.591 1.00 12.62 211 SER A C 1
ATOM 1593 O O . SER A 1 211 ? -48.691 -9.162 58.681 1.00 12.84 211 SER A O 1
ATOM 1596 N N . ASP A 1 212 ? -48.459 -11.266 59.484 1.00 12.63 212 ASP A N 1
ATOM 1597 C CA . ASP A 1 212 ? -47.625 -10.928 60.630 1.00 13.37 212 ASP A CA 1
ATOM 1598 C C . ASP A 1 212 ? -46.729 -12.076 61.040 1.00 13.15 212 ASP A C 1
ATOM 1599 O O . ASP A 1 212 ? -46.703 -12.441 62.208 1.00 13.83 212 ASP A O 1
ATOM 1604 N N . HIS A 1 213 ? -46.020 -12.629 60.056 1.00 13.16 213 HIS A N 1
ATOM 1605 C CA . HIS A 1 213 ? -44.935 -13.584 60.217 1.00 13.03 213 HIS A CA 1
ATOM 1606 C C . HIS A 1 213 ? -45.404 -14.870 60.832 1.00 13.48 213 HIS A C 1
ATOM 1607 O O . HIS A 1 213 ? -44.631 -15.535 61.483 1.00 16.65 213 HIS A O 1
ATOM 1614 N N . GLY A 1 214 ? -46.664 -15.228 60.658 1.00 14.08 214 GLY A N 1
ATOM 1615 C CA . GLY A 1 214 ? -47.239 -16.399 61.311 1.00 14.69 214 GLY A CA 1
ATOM 1616 C C . GLY A 1 214 ? -47.601 -16.260 62.791 1.00 14.44 214 GLY A C 1
ATOM 1617 O O . GLY A 1 214 ? -48.037 -17.214 63.398 1.00 14.06 214 GLY A O 1
ATOM 1618 N N . HIS A 1 215 ? -47.410 -15.086 63.393 1.00 14.40 215 HIS A N 1
ATOM 1619 C CA . HIS A 1 215 ? -47.827 -14.818 64.753 1.00 13.71 215 HIS A CA 1
ATOM 1620 C C . HIS A 1 215 ? -49.268 -15.256 65.032 1.00 13.91 215 HIS A C 1
ATOM 1621 O O . HIS A 1 215 ? -50.209 -14.749 64.406 1.00 12.85 215 HIS A O 1
ATOM 1628 N N . ASP A 1 216 ? -49.438 -16.170 65.983 1.00 14.96 216 ASP A N 1
ATOM 1629 C CA . ASP A 1 216 ? -50.772 -16.590 66.388 1.00 16.27 216 ASP A CA 1
ATOM 1630 C C . ASP A 1 216 ? -51.644 -15.547 67.036 1.00 16.10 216 ASP A C 1
ATOM 1631 O O . ASP A 1 216 ? -52.849 -15.756 67.107 1.00 17.38 216 ASP A O 1
ATOM 1636 N N . HIS A 1 217 ? -51.022 -14.480 67.514 1.00 16.63 217 HIS A N 1
ATOM 1637 C CA . HIS A 1 217 ? -51.701 -13.417 68.216 1.00 19.54 217 HIS A CA 1
ATOM 1638 C C . HIS A 1 217 ? -52.464 -13.876 69.503 1.00 21.90 217 HIS A C 1
ATOM 1639 O O . HIS A 1 217 ? -53.484 -13.278 69.881 1.00 23.17 217 HIS A O 1
ATOM 1646 N N . ILE A 1 218 ? -51.928 -14.884 70.199 1.00 20.38 218 ILE A N 1
ATOM 1647 C CA . ILE A 1 218 ? -52.526 -15.435 71.408 1.00 22.02 218 ILE A CA 1
ATOM 1648 C C . ILE A 1 218 ? -51.742 -15.019 72.649 1.00 25.60 218 ILE A C 1
ATOM 1649 O O . ILE A 1 218 ? -50.505 -15.120 72.679 1.00 26.77 218 ILE A O 1
ATOM 1654 N N . GLY A 1 219 ? -52.448 -14.554 73.682 1.00 27.53 219 GLY A N 1
ATOM 1655 C CA . GLY A 1 219 ? -51.770 -14.116 74.894 1.00 25.92 219 GLY A CA 1
ATOM 1656 C C . GLY A 1 219 ? -51.371 -12.668 74.797 1.00 26.70 219 GLY A C 1
ATOM 1657 O O . GLY A 1 219 ? -51.752 -11.955 73.880 1.00 26.54 219 GLY A O 1
ATOM 1658 N N . LYS A 1 220 ? -50.584 -12.237 75.769 1.00 31.76 220 LYS A N 1
ATOM 1659 C CA . LYS A 1 220 ? -50.232 -10.830 75.930 1.00 30.98 220 LYS A CA 1
ATOM 1660 C C . LYS A 1 220 ? -48.724 -10.589 75.854 1.00 29.12 220 LYS A C 1
ATOM 1661 O O . LYS A 1 220 ? -48.263 -9.450 75.932 1.00 30.48 220 LYS A O 1
ATOM 1667 N N . ASP A 1 221 ? -47.966 -11.650 75.597 1.00 25.53 221 ASP A N 1
ATOM 1668 C CA . ASP A 1 221 ? -46.533 -11.585 75.362 1.00 22.67 221 ASP A CA 1
ATOM 1669 C C . ASP A 1 221 ? -46.239 -11.887 73.883 1.00 19.16 221 ASP A C 1
ATOM 1670 O O . ASP A 1 221 ? -46.300 -13.044 73.425 1.00 16.02 221 ASP A O 1
ATOM 1675 N N . ARG A 1 222 ? -45.989 -10.811 73.144 1.00 18.10 222 ARG A N 1
ATOM 1676 C CA . ARG A 1 222 ? -45.721 -10.914 71.705 1.00 19.11 222 ARG A CA 1
ATOM 1677 C C . ARG A 1 222 ? -44.641 -11.938 71.428 1.00 17.27 222 ARG A C 1
ATOM 1678 O O . ARG A 1 222 ? -44.878 -12.895 70.690 1.00 20.43 222 ARG A O 1
ATOM 1686 N N . GLY A 1 223 ? -43.503 -11.751 72.092 1.00 18.79 223 GLY A N 1
ATOM 1687 C CA . GLY A 1 223 ? -42.311 -12.615 71.989 1.00 17.48 223 GLY A CA 1
ATOM 1688 C C . GLY A 1 223 ? -42.587 -14.089 72.257 1.00 18.19 223 GLY A C 1
ATOM 1689 O O . GLY A 1 223 ? -41.952 -14.946 71.623 1.00 20.09 223 GLY A O 1
ATOM 1690 N N . ALA A 1 224 ? -43.512 -14.395 73.169 1.00 17.24 224 ALA A N 1
ATOM 1691 C CA . ALA A 1 224 ? -43.876 -15.782 73.529 1.00 19.34 224 ALA A CA 1
ATOM 1692 C C . ALA A 1 224 ? -44.828 -16.544 72.590 1.00 19.03 224 ALA A C 1
ATOM 1693 O O . ALA A 1 224 ? -45.017 -17.753 72.736 1.00 21.13 224 ALA A O 1
ATOM 1695 N N . GLU A 1 225 ? -45.427 -15.825 71.646 1.00 18.87 225 GLU A N 1
ATOM 1696 C CA . GLU A 1 225 ? -46.376 -16.360 70.690 1.00 18.63 225 GLU A CA 1
ATOM 1697 C C . GLU A 1 225 ? -45.694 -17.369 69.777 1.00 18.67 225 GLU A C 1
ATOM 1698 O O . GLU A 1 225 ? -44.494 -17.238 69.498 1.00 17.68 225 GLU A O 1
ATOM 1704 N N . SER A 1 226 ? -46.503 -18.292 69.272 1.00 16.49 226 SER A N 1
ATOM 1705 C CA . SER A 1 226 ? -46.090 -19.300 68.324 1.00 17.49 226 SER A CA 1
ATOM 1706 C C . SER A 1 226 ? -46.299 -18.855 66.880 1.00 16.89 226 SER A C 1
ATOM 1707 O O . SER A 1 226 ? -46.846 -17.794 66.601 1.00 15.94 226 SER A O 1
ATOM 1710 N N . HIS A 1 227 ? -45.839 -19.681 65.955 1.00 16.13 227 HIS A N 1
ATOM 1711 C CA . HIS A 1 227 ? -45.895 -19.339 64.537 1.00 15.91 227 HIS A CA 1
ATOM 1712 C C . HIS A 1 227 ? -46.169 -20.636 63.798 1.00 16.68 227 HIS A C 1
ATOM 1713 O O . HIS A 1 227 ? -45.230 -21.305 63.352 1.00 17.00 227 HIS A O 1
ATOM 1720 N N . PRO A 1 228 ? -47.460 -21.029 63.732 1.00 16.35 228 PRO A N 1
ATOM 1721 C CA . PRO A 1 228 ? -47.816 -22.317 63.133 1.00 16.18 228 PRO A CA 1
ATOM 1722 C C . PRO A 1 228 ? -47.533 -22.322 61.637 1.00 14.95 228 PRO A C 1
ATOM 1723 O O . PRO A 1 228 ? -47.326 -23.378 61.081 1.00 12.81 228 PRO A O 1
ATOM 1727 N N . ILE A 1 229 ? -47.464 -21.139 61.045 1.00 14.34 229 ILE A N 1
ATOM 1728 C CA . ILE A 1 229 ? -47.059 -20.951 59.664 1.00 15.62 229 ILE A CA 1
ATOM 1729 C C . ILE A 1 229 ? -46.039 -19.842 59.544 1.00 17.29 229 ILE A C 1
ATOM 1730 O O . ILE A 1 229 ? -45.930 -18.945 60.398 1.00 17.18 229 ILE A O 1
ATOM 1735 N N . MET A 1 230 ? -45.348 -19.889 58.415 1.00 18.23 230 MET A N 1
ATOM 1736 C CA . MET A 1 230 ? -44.558 -18.754 57.958 1.00 18.60 230 MET A CA 1
ATOM 1737 C C . MET A 1 230 ? -45.486 -17.616 57.539 1.00 16.37 230 MET A C 1
ATOM 1738 O O . MET A 1 230 ? -46.667 -17.814 57.242 1.00 17.90 230 MET A O 1
ATOM 1743 N N . GLY A 1 231 ? -44.914 -16.436 57.385 1.00 14.98 231 GLY A N 1
ATOM 1744 C CA . GLY A 1 231 ? -45.651 -15.316 56.822 1.00 15.49 231 GLY A CA 1
ATOM 1745 C C . GLY A 1 231 ? -44.788 -14.193 56.268 1.00 15.40 231 GLY A C 1
ATOM 1746 O O . GLY A 1 231 ? -43.706 -14.425 55.747 1.00 15.37 231 GLY A O 1
ATOM 1747 N N . LEU A 1 232 ? -45.306 -12.977 56.370 1.00 15.16 232 LEU A N 1
ATOM 1748 C CA . LEU A 1 232 ? -44.750 -11.777 55.764 1.00 15.16 232 LEU A CA 1
ATOM 1749 C C . LEU A 1 232 ? -45.213 -10.595 56.627 1.00 14.69 232 LEU A C 1
ATOM 1750 O O . LEU A 1 232 ? -45.855 -10.826 57.655 1.00 14.83 232 LEU A O 1
ATOM 1755 N N . ASN A 1 233 ? -44.876 -9.357 56.275 1.00 13.52 233 ASN A N 1
ATOM 1756 C CA . ASN A 1 233 ? -45.350 -8.242 57.061 1.00 12.69 233 ASN A CA 1
ATOM 1757 C C . ASN A 1 233 ? -46.185 -7.315 56.206 1.00 13.95 233 ASN A C 1
ATOM 1758 O O . ASN A 1 233 ? -45.647 -6.612 55.320 1.00 14.12 233 ASN A O 1
ATOM 1763 N N . PHE A 1 234 ? -47.487 -7.330 56.504 1.00 11.98 234 PHE A N 1
ATOM 1764 C CA . PHE A 1 234 ? -48.412 -6.392 55.965 1.00 12.31 234 PHE A CA 1
ATOM 1765 C C . PHE A 1 234 ? -49.183 -5.687 57.074 1.00 13.00 234 PHE A C 1
ATOM 1766 O O . PHE A 1 234 ? -50.342 -5.322 56.864 1.00 12.65 234 PHE A O 1
ATOM 1774 N N . ARG A 1 235 ? -48.565 -5.499 58.235 1.00 11.98 235 ARG A N 1
ATOM 1775 C CA . ARG A 1 235 ? -49.246 -4.794 59.319 1.00 12.40 235 ARG A CA 1
ATOM 1776 C C . ARG A 1 235 ? -49.526 -3.345 58.946 1.00 11.20 235 ARG A C 1
ATOM 1777 O O . ARG A 1 235 ? -48.749 -2.691 58.296 1.00 10.63 235 ARG A O 1
ATOM 1785 N N . ILE A 1 236 ? -50.684 -2.862 59.345 1.00 11.23 236 ILE A N 1
ATOM 1786 C CA . ILE A 1 236 ? -51.044 -1.464 59.162 1.00 11.13 236 ILE A CA 1
ATOM 1787 C C . ILE A 1 236 ? -50.795 -0.731 60.459 1.00 11.17 236 ILE A C 1
ATOM 1788 O O . ILE A 1 236 ? -51.006 -1.309 61.527 1.00 11.17 236 ILE A O 1
ATOM 1793 N N . SER A 1 237 ? -50.318 0.514 60.362 1.00 11.48 237 SER A N 1
ATOM 1794 C CA . SER A 1 237 ? -50.114 1.327 61.550 1.00 11.71 237 SER A CA 1
ATOM 1795 C C . SER A 1 237 ? -51.419 1.747 62.187 1.00 12.75 237 SER A C 1
ATOM 1796 O O . SER A 1 237 ? -52.445 1.881 61.514 1.00 13.13 237 SER A O 1
ATOM 1799 N N . GLU A 1 238 ? -51.360 2.103 63.466 1.00 14.66 238 GLU A N 1
ATOM 1800 C CA . GLU A 1 238 ? -52.506 2.693 64.113 1.00 14.09 238 GLU A CA 1
ATOM 1801 C C . GLU A 1 238 ? -52.911 4.048 63.547 1.00 14.55 238 GLU A C 1
ATOM 1802 O O . GLU A 1 238 ? -54.119 4.319 63.517 1.00 14.55 238 GLU A O 1
ATOM 1808 N N . MET A 1 239 ? -51.986 4.860 63.034 1.00 15.03 239 MET A N 1
ATOM 1809 C CA . MET A 1 239 ? -52.440 6.115 62.456 1.00 15.86 239 MET A CA 1
ATOM 1810 C C . MET A 1 239 ? -53.259 5.837 61.192 1.00 15.17 239 MET A C 1
ATOM 1811 O O . MET A 1 239 ? -54.267 6.503 60.938 1.00 12.91 239 MET A O 1
ATOM 1816 N N . ASN A 1 240 ? -52.797 4.897 60.370 1.00 14.98 240 ASN A N 1
ATOM 1817 C CA . ASN A 1 240 ? -53.499 4.598 59.125 1.00 13.85 240 ASN A CA 1
ATOM 1818 C C . ASN A 1 240 ? -54.895 4.078 59.462 1.00 13.38 240 ASN A C 1
ATOM 1819 O O . ASN A 1 240 ? -55.883 4.562 58.912 1.00 15.33 240 ASN A O 1
ATOM 1824 N N . ALA A 1 241 ? -54.982 3.134 60.389 1.00 13.06 241 ALA A N 1
ATOM 1825 C CA . ALA A 1 241 ? -56.247 2.606 60.866 1.00 13.20 241 ALA A CA 1
ATOM 1826 C C . ALA A 1 241 ? -57.220 3.653 61.406 1.00 12.47 241 ALA A C 1
ATOM 1827 O O . ALA A 1 241 ? -58.416 3.611 61.136 1.00 12.30 241 ALA A O 1
ATOM 1829 N N . ALA A 1 242 ? -56.670 4.595 62.140 1.00 12.16 242 ALA A N 1
ATOM 1830 C CA . ALA A 1 242 ? -57.448 5.650 62.757 1.00 13.35 242 ALA A CA 1
ATOM 1831 C C . ALA A 1 242 ? -58.168 6.470 61.700 1.00 12.77 242 ALA A C 1
ATOM 1832 O O . ALA A 1 242 ? -59.331 6.821 61.880 1.00 13.59 242 ALA A O 1
ATOM 1834 N N . LEU A 1 243 ? -57.440 6.842 60.660 1.00 12.33 243 LEU A N 1
ATOM 1835 C CA . LEU A 1 243 ? -57.995 7.588 59.543 1.00 13.44 243 LEU A CA 1
ATOM 1836 C C . LEU A 1 243 ? -59.097 6.797 58.846 1.00 14.44 243 LEU A C 1
ATOM 1837 O O . LEU A 1 243 ? -60.142 7.335 58.517 1.00 14.81 243 LEU A O 1
ATOM 1842 N N . GLY A 1 244 ? -58.825 5.521 58.584 1.00 15.42 244 GLY A N 1
ATOM 1843 C CA . GLY A 1 244 ? -59.838 4.573 58.125 1.00 16.13 244 GLY A CA 1
ATOM 1844 C C . GLY A 1 244 ? -61.082 4.431 58.987 1.00 15.18 244 GLY A C 1
ATOM 1845 O O . GLY A 1 244 ? -62.201 4.373 58.465 1.00 15.76 244 GLY A O 1
ATOM 1846 N N . LEU A 1 245 ? -60.891 4.389 60.300 1.00 15.26 245 LEU A N 1
ATOM 1847 C CA . LEU A 1 245 ? -62.019 4.353 61.259 1.00 13.76 245 LEU A CA 1
ATOM 1848 C C . LEU A 1 245 ? -62.955 5.579 61.090 1.00 12.77 245 LEU A C 1
ATOM 1849 O O . LEU A 1 245 ? -64.163 5.441 60.819 1.00 10.87 245 LEU A O 1
ATOM 1854 N N . ALA A 1 246 ? -62.350 6.770 61.059 1.00 12.02 246 ALA A N 1
ATOM 1855 C CA . ALA A 1 246 ? -63.133 7.987 60.855 1.00 11.84 246 ALA A CA 1
ATOM 1856 C C . ALA A 1 246 ? -63.834 7.960 59.510 1.00 13.73 246 ALA A C 1
ATOM 1857 O O . ALA A 1 246 ? -65.023 8.340 59.404 1.00 14.20 246 ALA A O 1
ATOM 1859 N N . GLN A 1 247 ? -63.123 7.511 58.469 1.00 12.46 247 GLN A N 1
ATOM 1860 C CA . GLN A 1 247 ? -63.788 7.432 57.183 1.00 12.40 247 GLN A CA 1
ATOM 1861 C C . GLN A 1 247 ? -64.854 6.384 57.016 1.00 11.53 247 GLN A C 1
ATOM 1862 O O . GLN A 1 247 ? -65.825 6.600 56.301 1.00 9.62 247 GLN A O 1
ATOM 1868 N N . LEU A 1 248 ? -64.654 5.211 57.595 1.00 11.69 248 LEU A N 1
ATOM 1869 C CA . LEU A 1 248 ? -65.676 4.196 57.458 1.00 12.44 248 LEU A CA 1
ATOM 1870 C C . LEU A 1 248 ? -66.977 4.613 58.137 1.00 14.23 248 LEU A C 1
ATOM 1871 O O . LEU A 1 248 ? -68.084 4.270 57.671 1.00 14.34 248 LEU A O 1
ATOM 1876 N N . ARG A 1 249 ? -66.861 5.430 59.179 1.00 14.73 249 ARG A N 1
ATOM 1877 C CA . ARG A 1 249 ? -68.053 5.969 59.823 1.00 16.02 249 ARG A CA 1
ATOM 1878 C C . ARG A 1 249 ? -68.857 6.858 58.865 1.00 15.81 249 ARG A C 1
ATOM 1879 O O . ARG A 1 249 ? -70.028 7.126 59.125 1.00 13.21 249 ARG A O 1
ATOM 1887 N N . LYS A 1 250 ? -68.228 7.312 57.784 1.00 14.12 250 LYS A N 1
ATOM 1888 C CA . LYS A 1 250 ? -68.918 8.149 56.821 1.00 14.61 250 LYS A CA 1
ATOM 1889 C C . LYS A 1 250 ? -69.350 7.373 55.563 1.00 14.70 250 LYS A C 1
ATOM 1890 O O . LYS A 1 250 ? -69.867 7.985 54.622 1.00 13.25 250 LYS A O 1
ATOM 1896 N N . LEU A 1 251 ? -69.145 6.053 55.522 1.00 14.16 251 LEU A N 1
ATOM 1897 C CA . LEU A 1 251 ? -69.399 5.332 54.293 1.00 14.83 251 LEU A CA 1
ATOM 1898 C C . LEU A 1 251 ? -70.838 5.510 53.786 1.00 15.62 251 LEU A C 1
ATOM 1899 O O . LEU A 1 251 ? -71.044 5.743 52.605 1.00 12.69 251 LEU A O 1
ATOM 1904 N N . ASP A 1 252 ? -71.833 5.452 54.663 1.00 17.17 252 ASP A N 1
ATOM 1905 C CA . ASP A 1 252 ? -73.216 5.557 54.207 1.00 19.08 252 ASP A CA 1
ATOM 1906 C C . ASP A 1 252 ? -73.525 6.900 53.564 1.00 17.99 252 ASP A C 1
ATOM 1907 O O . ASP A 1 252 ? -74.217 6.902 52.558 1.00 16.53 252 ASP A O 1
ATOM 1912 N N . THR A 1 253 ? -72.960 7.992 54.088 1.00 16.38 253 THR A N 1
ATOM 1913 C CA . THR A 1 253 ? -73.148 9.318 53.517 1.00 16.07 253 THR A CA 1
ATOM 1914 C C . THR A 1 253 ? -72.506 9.346 52.140 1.00 16.78 253 THR A C 1
ATOM 1915 O O . THR A 1 253 ? -73.062 9.878 51.152 1.00 16.99 253 THR A O 1
ATOM 1919 N N . ILE A 1 254 ? -71.318 8.742 52.084 1.00 15.00 254 ILE A N 1
ATOM 1920 C CA . ILE A 1 254 ? -70.525 8.697 50.832 1.00 14.23 254 ILE A CA 1
ATOM 1921 C C . ILE A 1 254 ? -71.248 7.940 49.753 1.00 12.78 254 ILE A C 1
ATOM 1922 O O . ILE A 1 254 ? -71.417 8.496 48.709 1.00 12.80 254 ILE A O 1
ATOM 1927 N N . ILE A 1 255 ? -71.677 6.711 49.993 1.00 12.99 255 ILE A N 1
ATOM 1928 C CA . ILE A 1 255 ? -72.519 5.983 49.046 1.00 13.54 255 ILE A CA 1
ATOM 1929 C C . ILE A 1 255 ? -73.797 6.687 48.604 1.00 14.33 255 ILE A C 1
ATOM 1930 O O . ILE A 1 255 ? -74.161 6.600 47.403 1.00 14.84 255 ILE A O 1
ATOM 1935 N N . ASP A 1 256 ? -74.457 7.378 49.543 1.00 14.35 256 ASP A N 1
ATOM 1936 C CA . ASP A 1 256 ? -75.679 8.137 49.210 1.00 15.42 256 ASP A CA 1
ATOM 1937 C C . ASP A 1 256 ? -75.383 9.278 48.246 1.00 13.81 256 ASP A C 1
ATOM 1938 O O . ASP A 1 256 ? -76.166 9.490 47.334 1.00 12.04 256 ASP A O 1
ATOM 1943 N N . ILE A 1 257 ? -74.260 9.962 48.424 1.00 13.49 257 ILE A N 1
ATOM 1944 C CA . ILE A 1 257 ? -73.880 11.085 47.566 1.00 13.73 257 ILE A CA 1
ATOM 1945 C C . ILE A 1 257 ? -73.541 10.545 46.174 1.00 13.09 257 ILE A C 1
ATOM 1946 O O . ILE A 1 257 ? -73.929 11.101 45.146 1.00 11.85 257 ILE A O 1
ATOM 1951 N N . GLN A 1 258 ? -72.777 9.464 46.121 1.00 14.29 258 GLN A N 1
ATOM 1952 C CA . GLN A 1 258 ? -72.445 8.857 44.825 1.00 15.07 258 GLN A CA 1
ATOM 1953 C C . GLN A 1 258 ? -73.738 8.437 44.117 1.00 15.93 258 GLN A C 1
ATOM 1954 O O . GLN A 1 258 ? -73.914 8.643 42.924 1.00 15.68 258 GLN A O 1
ATOM 1960 N N . ARG A 1 259 ? -74.639 7.804 44.849 1.00 17.60 259 ARG A N 1
ATOM 1961 C CA . ARG A 1 259 ? -75.874 7.325 44.229 1.00 18.64 259 ARG A CA 1
ATOM 1962 C C . ARG A 1 259 ? -76.641 8.540 43.698 1.00 18.07 259 ARG A C 1
ATOM 1963 O O . ARG A 1 259 ? -77.056 8.533 42.530 1.00 18.71 259 ARG A O 1
ATOM 1971 N N . LYS A 1 260 ? -76.763 9.608 44.486 1.00 15.60 260 LYS A N 1
ATOM 1972 C CA . LYS A 1 260 ? -77.574 10.775 44.089 1.00 15.53 260 LYS A CA 1
ATOM 1973 C C . LYS A 1 260 ? -76.939 11.413 42.855 1.00 14.74 260 LYS A C 1
ATOM 1974 O O . LYS A 1 260 ? -77.598 11.680 41.854 1.00 13.12 260 LYS A O 1
ATOM 1980 N N . ASN A 1 261 ? -75.629 11.648 42.913 1.00 14.07 261 ASN A N 1
ATOM 1981 C CA . ASN A 1 261 ? -74.920 12.278 41.804 1.00 13.92 261 ASN A CA 1
ATOM 1982 C C . ASN A 1 261 ? -74.933 11.450 40.512 1.00 14.73 261 ASN A C 1
ATOM 1983 O O . ASN A 1 261 ? -75.217 11.959 39.414 1.00 15.05 261 ASN A O 1
ATOM 1988 N N . LYS A 1 262 ? -74.695 10.146 40.645 1.00 14.32 262 LYS A N 1
ATOM 1989 C CA . LYS A 1 262 ? -74.749 9.275 39.480 1.00 15.25 262 LYS A CA 1
ATOM 1990 C C . LYS A 1 262 ? -76.125 9.298 38.808 1.00 15.61 262 LYS A C 1
ATOM 1991 O O . LYS A 1 262 ? -76.194 9.441 37.594 1.00 16.12 262 LYS A O 1
ATOM 1997 N N . LYS A 1 263 ? -77.193 9.146 39.590 1.00 15.96 263 LYS A N 1
ATOM 1998 C CA . LYS A 1 263 ? -78.583 9.199 39.126 1.00 16.80 263 LYS A CA 1
ATOM 1999 C C . LYS A 1 263 ? -78.892 10.428 38.270 1.00 17.51 263 LYS A C 1
ATOM 2000 O O . LYS A 1 263 ? -79.436 10.348 37.155 1.00 16.09 263 LYS A O 1
ATOM 2006 N N . ALA A 1 264 ? -78.508 11.580 38.800 1.00 17.52 264 ALA A N 1
ATOM 2007 C CA . ALA A 1 264 ? -78.863 12.827 38.169 1.00 19.38 264 ALA A CA 1
ATOM 2008 C C . ALA A 1 264 ? -78.225 12.823 36.799 1.00 19.86 264 ALA A C 1
ATOM 2009 O O . ALA A 1 264 ? -78.866 13.154 35.817 1.00 25.09 264 ALA A O 1
ATOM 2011 N N . ILE A 1 265 ? -76.942 12.503 36.734 1.00 20.01 265 ILE A N 1
ATOM 2012 C CA . ILE A 1 265 ? -76.203 12.539 35.477 1.00 21.37 265 ILE A CA 1
ATOM 2013 C C . ILE A 1 265 ? -76.655 11.452 34.500 1.00 22.26 265 ILE A C 1
ATOM 2014 O O . ILE A 1 265 ? -76.744 11.699 33.278 1.00 22.25 265 ILE A O 1
ATOM 2019 N N . LYS A 1 266 ? -76.879 10.252 35.028 1.00 19.51 266 LYS A N 1
ATOM 2020 C CA . LYS A 1 266 ? -77.356 9.144 34.207 1.00 20.44 266 LYS A CA 1
ATOM 2021 C C . LYS A 1 266 ? -78.725 9.449 33.601 1.00 21.34 266 LYS A C 1
ATOM 2022 O O . LYS A 1 266 ? -78.893 9.189 32.408 1.00 18.18 266 LYS A O 1
ATOM 2028 N N . ASP A 1 267 ? -79.632 9.988 34.423 1.00 20.50 267 ASP A N 1
ATOM 2029 C CA . ASP A 1 267 ? -80.972 10.396 34.028 1.00 22.93 267 ASP A CA 1
ATOM 2030 C C . ASP A 1 267 ? -80.960 11.384 32.861 1.00 23.52 267 ASP A C 1
ATOM 2031 O O . ASP A 1 267 ? -81.760 11.279 31.940 1.00 22.90 267 ASP A O 1
ATOM 2036 N N . ALA A 1 268 ? -80.063 12.356 32.891 1.00 23.34 268 ALA A N 1
ATOM 2037 C CA . ALA A 1 268 ? -80.037 13.361 31.841 1.00 22.72 268 ALA A CA 1
ATOM 2038 C C . ALA A 1 268 ? -79.349 12.784 30.614 1.00 22.54 268 ALA A C 1
ATOM 2039 O O . ALA A 1 268 ? -79.698 13.163 29.501 1.00 23.06 268 ALA A O 1
ATOM 2041 N N . MET A 1 269 ? -78.377 11.893 30.810 1.00 23.24 269 MET A N 1
ATOM 2042 C CA . MET A 1 269 ? -77.693 11.239 29.688 1.00 25.00 269 MET A CA 1
ATOM 2043 C C . MET A 1 269 ? -78.557 10.254 28.946 1.00 25.35 269 MET A C 1
ATOM 2044 O O . MET A 1 269 ? -78.238 9.914 27.817 1.00 24.05 269 MET A O 1
ATOM 2049 N N . ALA A 1 270 ? -79.596 9.758 29.608 1.00 27.87 270 ALA A N 1
ATOM 2050 C CA . ALA A 1 270 ? -80.493 8.748 29.044 1.00 27.83 270 ALA A CA 1
ATOM 2051 C C . ALA A 1 270 ? -81.355 9.356 27.943 1.00 26.85 270 ALA A C 1
ATOM 2052 O O . ALA A 1 270 ? -81.897 8.638 27.120 1.00 24.80 270 ALA A O 1
ATOM 2054 N N . SER A 1 271 ? -81.424 10.679 27.881 1.00 23.56 271 SER A N 1
ATOM 2055 C CA . SER A 1 271 ? -82.042 11.344 26.756 1.00 24.67 271 SER A CA 1
ATOM 2056 C C . SER A 1 271 ? -81.050 11.604 25.604 1.00 25.15 271 SER A C 1
ATOM 2057 O O . SER A 1 271 ? -81.367 12.357 24.705 1.00 24.81 271 SER A O 1
ATOM 2060 N N . ILE A 1 272 ? -79.842 11.068 25.623 1.00 25.37 272 ILE A N 1
ATOM 2061 C CA . ILE A 1 272 ? -78.950 11.117 24.460 1.00 25.55 272 ILE A CA 1
ATOM 2062 C C . ILE A 1 272 ? -79.033 9.706 23.846 1.00 26.10 272 ILE A C 1
ATOM 2063 O O . ILE A 1 272 ? -78.607 8.758 24.479 1.00 21.65 272 ILE A O 1
ATOM 2068 N N . PRO A 1 273 ? -79.613 9.540 22.640 1.00 31.77 273 PRO A N 1
ATOM 2069 C CA . PRO A 1 273 ? -79.994 8.170 22.194 1.00 31.65 273 PRO A CA 1
ATOM 2070 C C . PRO A 1 273 ? -78.840 7.181 21.997 1.00 29.66 273 PRO A C 1
ATOM 2071 O O . PRO A 1 273 ? -78.969 6.009 22.370 1.00 30.13 273 PRO A O 1
ATOM 2075 N N . GLU A 1 274 ? -77.697 7.670 21.524 1.00 30.20 274 GLU A N 1
ATOM 2076 C CA . GLU A 1 274 ? -76.457 6.883 21.328 1.00 30.88 274 GLU A CA 1
ATOM 2077 C C . GLU A 1 274 ? -75.834 6.126 22.495 1.00 29.39 274 GLU A C 1
ATOM 2078 O O . GLU A 1 274 ? -75.011 5.203 22.300 1.00 26.68 274 GLU A O 1
ATOM 2084 N N . VAL A 1 275 ? -76.129 6.653 23.684 1.00 25.56 275 VAL A N 1
ATOM 2085 C CA . VAL A 1 275 ? -75.555 6.208 24.943 1.00 23.04 275 VAL A CA 1
ATOM 2086 C C . VAL A 1 275 ? -76.286 4.963 25.394 1.00 23.17 275 VAL A C 1
ATOM 2087 O O . VAL A 1 275 ? -77.497 5.015 25.517 1.00 22.90 275 VAL A O 1
ATOM 2091 N N . SER A 1 276 ? -75.536 3.878 25.586 1.00 23.13 276 SER A N 1
ATOM 2092 C CA . SER A 1 276 ? -75.931 2.690 26.313 1.00 22.98 276 SER A CA 1
ATOM 2093 C C . SER A 1 276 ? -75.194 2.715 27.648 1.00 21.24 276 SER A C 1
ATOM 2094 O O . SER A 1 276 ? -74.194 3.387 27.808 1.00 22.21 276 SER A O 1
ATOM 2097 N N . PHE A 1 277 ? -75.688 1.987 28.626 1.00 20.68 277 PHE A N 1
ATOM 2098 C CA . PHE A 1 277 ? -75.111 2.020 29.964 1.00 19.32 277 PHE A CA 1
ATOM 2099 C C . PHE A 1 277 ? -74.655 0.611 30.335 1.00 18.56 277 PHE A C 1
ATOM 2100 O O . PHE A 1 277 ? -75.200 -0.387 29.874 1.00 19.72 277 PHE A O 1
ATOM 2108 N N . ARG A 1 278 ? -73.629 0.535 31.154 1.00 15.80 278 ARG A N 1
ATOM 2109 C CA . ARG A 1 278 ? -73.221 -0.715 31.740 1.00 16.69 278 ARG A CA 1
ATOM 2110 C C . ARG A 1 278 ? -74.381 -1.505 32.330 1.00 15.98 278 ARG A C 1
ATOM 2111 O O . ARG A 1 278 ? -75.265 -0.939 32.958 1.00 15.28 278 ARG A O 1
ATOM 2119 N N . GLU A 1 279 ? -74.319 -2.822 32.206 1.00 15.23 279 GLU A N 1
ATOM 2120 C CA . GLU A 1 279 ? -75.292 -3.698 32.831 1.00 15.43 279 GLU A CA 1
ATOM 2121 C C . GLU A 1 279 ? -75.070 -3.761 34.362 1.00 15.48 279 GLU A C 1
ATOM 2122 O O . GLU A 1 279 ? -73.955 -3.854 34.845 1.00 15.79 279 GLU A O 1
ATOM 2128 N N . ILE A 1 280 ? -76.134 -3.665 35.146 1.00 15.86 280 ILE A N 1
ATOM 2129 C CA . ILE A 1 280 ? -76.054 -3.737 36.580 1.00 17.29 280 ILE A CA 1
ATOM 2130 C C . ILE A 1 280 ? -77.003 -4.791 37.144 1.00 17.67 280 ILE A C 1
ATOM 2131 O O . ILE A 1 280 ? -78.219 -4.584 37.241 1.00 19.37 280 ILE A O 1
ATOM 2136 N N . PRO A 1 281 ? -76.441 -5.933 37.555 1.00 18.25 281 PRO A N 1
ATOM 2137 C CA . PRO A 1 281 ? -77.334 -7.016 37.961 1.00 19.08 281 PRO A CA 1
ATOM 2138 C C . PRO A 1 281 ? -78.249 -6.646 39.125 1.00 19.06 281 PRO A C 1
ATOM 2139 O O . PRO A 1 281 ? -79.385 -7.079 39.176 1.00 18.20 281 PRO A O 1
ATOM 2143 N N . ASP A 1 282 ? -77.760 -5.844 40.060 1.00 19.56 282 ASP A N 1
ATOM 2144 C CA . ASP A 1 282 ? -78.583 -5.405 41.165 1.00 20.01 282 ASP A CA 1
ATOM 2145 C C . ASP A 1 282 ? -78.440 -3.902 41.306 1.00 19.93 282 ASP A C 1
ATOM 2146 O O . ASP A 1 282 ? -77.495 -3.437 41.948 1.00 17.84 282 ASP A O 1
ATOM 2151 N N . PRO A 1 283 ? -79.362 -3.166 40.665 1.00 20.08 283 PRO A N 1
ATOM 2152 C CA . PRO A 1 283 ? -79.309 -1.691 40.676 1.00 21.53 283 PRO A CA 1
ATOM 2153 C C . PRO A 1 283 ? -79.328 -1.035 42.073 1.00 22.75 283 PRO A C 1
ATOM 2154 O O . PRO A 1 283 ? -78.660 -0.027 42.308 1.00 24.22 283 PRO A O 1
ATOM 2158 N N . GLU A 1 284 ? -80.012 -1.671 43.012 1.00 25.99 284 GLU A N 1
ATOM 2159 C CA . GLU A 1 284 ? -80.094 -1.208 44.388 1.00 30.15 284 GLU A CA 1
ATOM 2160 C C . GLU A 1 284 ? -78.728 -1.325 45.083 1.00 25.92 284 GLU A C 1
ATOM 2161 O O . GLU A 1 284 ? -78.403 -0.517 45.970 1.00 24.99 284 GLU A O 1
ATOM 2167 N N . GLY A 1 285 ? -77.946 -2.326 44.684 1.00 20.85 285 GLY A N 1
ATOM 2168 C CA . GLY A 1 285 ? -76.610 -2.560 45.234 1.00 18.21 285 GLY A CA 1
ATOM 2169 C C . GLY A 1 285 ? -75.417 -1.875 44.605 1.00 16.54 285 GLY A C 1
ATOM 2170 O O . GLY A 1 285 ? -74.276 -2.136 44.996 1.00 17.48 285 GLY A O 1
ATOM 2171 N N . ASP A 1 286 ? -75.631 -1.062 43.579 1.00 14.92 286 ASP A N 1
ATOM 2172 C CA . ASP A 1 286 ? -74.555 -0.290 42.962 1.00 15.21 286 ASP A CA 1
ATOM 2173 C C . ASP A 1 286 ? -74.001 0.725 43.972 1.00 14.93 286 ASP A C 1
ATOM 2174 O O . ASP A 1 286 ? -74.768 1.357 44.661 1.00 14.75 286 ASP A O 1
ATOM 2179 N N . SER A 1 287 ? -72.686 0.770 44.166 1.00 14.11 287 SER A N 1
ATOM 2180 C CA . SER A 1 287 ? -72.058 1.799 44.986 1.00 15.19 287 SER A CA 1
ATOM 2181 C C . SER A 1 287 ? -71.919 3.155 44.271 1.00 14.48 287 SER A C 1
ATOM 2182 O O . SER A 1 287 ? -71.619 4.152 44.898 1.00 14.60 287 SER A O 1
ATOM 2185 N N . ALA A 1 288 ? -72.034 3.170 42.949 1.00 15.60 288 ALA A N 1
ATOM 2186 C CA . ALA A 1 288 ? -72.222 4.395 42.174 1.00 14.81 288 ALA A CA 1
ATOM 2187 C C . ALA A 1 288 ? -70.931 5.223 42.072 1.00 13.89 288 ALA A C 1
ATOM 2188 O O . ALA A 1 288 ? -70.963 6.422 41.875 1.00 12.47 288 ALA A O 1
ATOM 2190 N N . GLY A 1 289 ? -69.788 4.570 42.222 1.00 13.28 289 GLY A N 1
ATOM 2191 C CA . GLY A 1 289 ? -68.520 5.252 42.116 1.00 14.44 289 GLY A CA 1
ATOM 2192 C C . GLY A 1 289 ? -68.247 5.716 40.703 1.00 14.48 289 GLY A C 1
ATOM 2193 O O . GLY A 1 289 ? -67.508 6.664 40.496 1.00 14.31 289 GLY A O 1
ATOM 2194 N N . PHE A 1 290 ? -68.808 5.053 39.700 1.00 15.76 290 PHE A N 1
ATOM 2195 C CA . PHE A 1 290 ? -68.559 5.486 38.323 1.00 14.98 290 PHE A CA 1
ATOM 2196 C C . PHE A 1 290 ? -69.829 5.378 37.507 1.00 14.95 290 PHE A C 1
ATOM 2197 O O . PHE A 1 290 ? -70.607 4.479 37.779 1.00 15.60 290 PHE A O 1
ATOM 2205 N N . LEU A 1 291 ? -70.030 6.252 36.514 1.00 16.06 291 LEU A N 1
ATOM 2206 C CA . LEU A 1 291 ? -71.050 6.052 35.470 1.00 17.07 291 LEU A CA 1
ATOM 2207 C C . LEU A 1 291 ? -70.311 5.571 34.220 1.00 17.94 291 LEU A C 1
ATOM 2208 O O . LEU A 1 291 ? -69.424 6.249 33.708 1.00 16.01 291 LEU A O 1
ATOM 2213 N N . SER A 1 292 ? -70.607 4.327 33.847 1.00 18.72 292 SER A N 1
ATOM 2214 C CA . SER A 1 292 ? -69.959 3.634 32.742 1.00 18.39 292 SER A CA 1
ATOM 2215 C C . SER A 1 292 ? -70.953 3.541 31.586 1.00 19.29 292 SER A C 1
ATOM 2216 O O . SER A 1 292 ? -72.068 3.048 31.737 1.00 18.51 292 SER A O 1
ATOM 2219 N N . PHE A 1 293 ? -70.566 4.094 30.442 1.00 21.41 293 PHE A N 1
ATOM 2220 C CA . PHE A 1 293 ? -71.433 4.111 29.266 1.00 20.48 293 PHE A CA 1
ATOM 2221 C C . PHE A 1 293 ? -70.681 3.650 28.038 1.00 20.09 293 PHE A C 1
ATOM 2222 O O . PHE A 1 293 ? -69.470 3.541 28.105 1.00 17.70 293 PHE A O 1
ATOM 2230 N N . MET A 1 294 ? -71.441 3.273 27.009 1.00 21.33 294 MET A N 1
ATOM 2231 C CA . MET A 1 294 ? -70.962 2.607 25.793 1.00 24.92 294 MET A CA 1
ATOM 2232 C C . MET A 1 294 ? -71.474 3.427 24.606 1.00 23.41 294 MET A C 1
ATOM 2233 O O . MET A 1 294 ? -72.517 4.054 24.680 1.00 30.38 294 MET A O 1
ATOM 2238 N N . LEU A 1 295 ? -70.709 3.483 23.529 1.00 24.01 295 LEU A N 1
ATOM 2239 C CA . LEU A 1 295 ? -71.090 4.069 22.247 1.00 21.76 295 LEU A CA 1
ATOM 2240 C C . LEU A 1 295 ? -71.213 2.960 21.208 1.00 21.29 295 LEU A C 1
ATOM 2241 O O . LEU A 1 295 ? -70.752 1.830 21.456 1.00 21.19 295 LEU A O 1
ATOM 2246 N N . PRO A 1 296 ? -71.848 3.256 20.060 1.00 22.26 296 PRO A N 1
ATOM 2247 C CA . PRO A 1 296 ? -72.154 2.147 19.133 1.00 23.01 296 PRO A CA 1
ATOM 2248 C C . PRO A 1 296 ? -70.933 1.530 18.447 1.00 21.25 296 PRO A C 1
ATOM 2249 O O . PRO A 1 296 ? -70.906 0.325 18.169 1.00 21.16 296 PRO A O 1
ATOM 2253 N N . THR A 1 297 ? -69.928 2.370 18.212 1.00 20.38 297 THR A N 1
ATOM 2254 C CA . THR A 1 297 ? -68.702 1.950 17.552 1.00 20.47 297 THR A CA 1
ATOM 2255 C C . THR A 1 297 ? -67.465 2.408 18.318 1.00 19.14 297 THR A C 1
ATOM 2256 O O . THR A 1 297 ? -67.501 3.407 19.021 1.00 17.62 297 THR A O 1
ATOM 2260 N N . GLU A 1 298 ? -66.354 1.739 18.050 1.00 19.74 298 GLU A N 1
ATOM 2261 C CA . GLU A 1 298 ? -65.058 2.135 18.596 1.00 21.01 298 GLU A CA 1
ATOM 2262 C C . GLU A 1 298 ? -64.598 3.549 18.200 1.00 20.49 298 GLU A C 1
ATOM 2263 O O . GLU A 1 298 ? -64.217 4.337 19.054 1.00 20.40 298 GLU A O 1
ATOM 2269 N N . ALA A 1 299 ? -64.564 3.852 16.909 1.00 19.89 299 ALA A N 1
ATOM 2270 C CA . ALA A 1 299 ? -64.280 5.213 16.444 1.00 20.99 299 ALA A CA 1
ATOM 2271 C C . ALA A 1 299 ? -65.103 6.279 17.155 1.00 21.10 299 ALA A C 1
ATOM 2272 O O . ALA A 1 299 ? -64.595 7.320 17.548 1.00 21.11 299 ALA A O 1
ATOM 2274 N N . ARG A 1 300 ? -66.405 6.029 17.283 1.00 23.01 300 ARG A N 1
ATOM 2275 C CA . ARG A 1 300 ? -67.293 6.971 17.974 1.00 21.58 300 ARG A CA 1
ATOM 2276 C C . ARG A 1 300 ? -66.889 7.117 19.453 1.00 20.68 300 ARG A C 1
ATOM 2277 O O . ARG A 1 300 ? -66.931 8.214 19.992 1.00 17.34 300 ARG A O 1
ATOM 2285 N N . THR A 1 301 ? -66.440 6.023 20.073 1.00 18.33 301 THR A N 1
ATOM 2286 C CA . THR A 1 301 ? -65.940 6.025 21.436 1.00 17.21 301 THR A CA 1
ATOM 2287 C C . THR A 1 301 ? -64.718 6.901 21.552 1.00 17.51 301 THR A C 1
ATOM 2288 O O . THR A 1 301 ? -64.658 7.727 22.465 1.00 16.92 301 THR A O 1
ATOM 2292 N N . GLN A 1 302 ? -63.793 6.766 20.601 1.00 18.86 302 GLN A N 1
ATOM 2293 C CA . GLN A 1 302 ? -62.586 7.605 20.543 1.00 19.22 302 GLN A CA 1
ATOM 2294 C C . GLN A 1 302 ? -62.911 9.077 20.473 1.00 19.43 302 GLN A C 1
ATOM 2295 O O . GLN A 1 302 ? -62.325 9.874 21.192 1.00 16.70 302 GLN A O 1
ATOM 2301 N N . GLU A 1 303 ? -63.828 9.423 19.567 1.00 22.65 303 GLU A N 1
ATOM 2302 C CA . GLU A 1 303 ? -64.303 10.794 19.381 1.00 25.11 303 GLU A CA 1
ATOM 2303 C C . GLU A 1 303 ? -64.999 11.383 20.621 1.00 24.23 303 GLU A C 1
ATOM 2304 O O . GLU A 1 303 ? -64.725 12.540 21.002 1.00 19.38 303 GLU A O 1
ATOM 2310 N N . ILE A 1 304 ? -65.891 10.600 21.232 1.00 22.60 304 ILE A N 1
ATOM 2311 C CA . ILE A 1 304 ? -66.546 11.066 22.481 1.00 26.42 304 ILE A CA 1
ATOM 2312 C C . ILE A 1 304 ? -65.535 11.272 23.625 1.00 22.86 304 ILE A C 1
ATOM 2313 O O . ILE A 1 304 ? -65.543 12.317 24.290 1.00 22.77 304 ILE A O 1
ATOM 2318 N N . SER A 1 305 ? -64.637 10.306 23.813 1.00 19.91 305 SER A N 1
ATOM 2319 C CA . SER A 1 305 ? -63.552 10.505 24.754 1.00 18.68 305 SER A CA 1
ATOM 2320 C C . SER A 1 305 ? -62.800 11.814 24.542 1.00 19.33 305 SER A C 1
ATOM 2321 O O . SER A 1 305 ? -62.521 12.488 25.522 1.00 20.23 305 SER A O 1
ATOM 2324 N N . LYS A 1 306 ? -62.431 12.151 23.312 1.00 23.00 306 LYS A N 1
ATOM 2325 C CA . LYS A 1 306 ? -61.729 13.407 23.018 1.00 26.20 306 LYS A CA 1
ATOM 2326 C C . LYS A 1 306 ? -62.600 14.627 23.321 1.00 24.07 306 LYS A C 1
ATOM 2327 O O . LYS A 1 306 ? -62.117 15.656 23.796 1.00 23.76 306 LYS A O 1
ATOM 2333 N N . LYS A 1 307 ? -63.885 14.537 23.018 1.00 23.05 307 LYS A N 1
ATOM 2334 C CA . LYS A 1 307 ? -64.762 15.695 23.198 1.00 23.98 307 LYS A CA 1
ATOM 2335 C C . LYS A 1 307 ? -65.246 15.920 24.634 1.00 23.11 307 LYS A C 1
ATOM 2336 O O . LYS A 1 307 ? -65.397 17.081 25.066 1.00 20.52 307 LYS A O 1
ATOM 2342 N N . LEU A 1 308 ? -65.396 14.834 25.388 1.00 21.31 308 LEU A N 1
ATOM 2343 C CA . LEU A 1 308 ? -65.592 15.002 26.833 1.00 21.73 308 LEU A CA 1
ATOM 2344 C C . LEU A 1 308 ? -64.474 15.843 27.434 1.00 22.50 308 LEU A C 1
ATOM 2345 O O . LEU A 1 308 ? -64.754 16.892 28.013 1.00 24.74 308 LEU A O 1
ATOM 2350 N N . ALA A 1 309 ? -63.222 15.418 27.306 1.00 25.23 309 ALA A N 1
ATOM 2351 C CA . ALA A 1 309 ? -62.077 16.248 27.704 1.00 26.53 309 ALA A CA 1
ATOM 2352 C C . ALA A 1 309 ? -62.125 17.702 27.209 1.00 25.19 309 ALA A C 1
ATOM 2353 O O . ALA A 1 309 ? -61.889 18.653 27.963 1.00 21.72 309 ALA A O 1
ATOM 2355 N N . ALA A 1 310 ? -62.399 17.886 25.926 1.00 24.64 310 ALA A N 1
ATOM 2356 C CA . ALA A 1 310 ? -62.338 19.235 25.342 1.00 25.05 310 ALA A CA 1
ATOM 2357 C C . ALA A 1 310 ? -63.395 20.164 25.937 1.00 26.18 310 ALA A C 1
ATOM 2358 O O . ALA A 1 310 ? -63.193 21.374 26.033 1.00 27.88 310 ALA A O 1
ATOM 2360 N N . ASN A 1 311 ? -64.521 19.577 26.331 1.00 25.33 311 ASN A N 1
ATOM 2361 C CA . ASN A 1 311 ? -65.638 20.313 26.887 1.00 26.95 311 ASN A CA 1
ATOM 2362 C C . ASN A 1 311 ? -65.612 20.361 28.408 1.00 26.28 311 ASN A C 1
ATOM 2363 O O . ASN A 1 311 ? -66.596 20.783 28.999 1.00 22.62 311 ASN A O 1
ATOM 2368 N N . GLY A 1 312 ? -64.531 19.925 29.049 1.00 25.89 312 GLY A N 1
ATOM 2369 C CA . GLY A 1 312 ? -64.364 20.143 30.496 1.00 27.03 312 GLY A CA 1
ATOM 2370 C C . GLY A 1 312 ? -64.930 19.058 31.394 1.00 25.54 312 GLY A C 1
ATOM 2371 O O . GLY A 1 312 ? -65.057 19.242 32.591 1.00 25.40 312 GLY A O 1
ATOM 2372 N N . VAL A 1 313 ? -65.275 17.925 30.812 1.00 23.83 313 VAL A N 1
ATOM 2373 C CA . VAL A 1 313 ? -65.887 16.848 31.546 1.00 25.96 313 VAL A CA 1
ATOM 2374 C C . VAL A 1 313 ? -64.715 15.968 31.980 1.00 25.38 313 VAL A C 1
ATOM 2375 O O . VAL A 1 313 ? -64.455 14.913 31.393 1.00 27.66 313 VAL A O 1
ATOM 2379 N N . ASP A 1 314 ? -64.037 16.397 33.040 1.00 23.81 314 ASP A N 1
ATOM 2380 C CA . ASP A 1 314 ? -62.919 15.634 33.618 1.00 24.62 314 ASP A CA 1
ATOM 2381 C C . ASP A 1 314 ? -63.387 14.331 34.318 1.00 21.96 314 ASP A C 1
ATOM 2382 O O . ASP A 1 314 ? -64.558 14.099 34.533 1.00 21.54 314 ASP A O 1
ATOM 2387 N N . GLY A 1 315 ? -62.456 13.442 34.606 1.00 20.17 315 GLY A N 1
ATOM 2388 C CA . GLY A 1 315 ? -62.718 12.219 35.324 1.00 18.43 315 GLY A CA 1
ATOM 2389 C C . GLY A 1 315 ? -63.359 11.170 34.453 1.00 17.71 315 GLY A C 1
ATOM 2390 O O . GLY A 1 315 ? -64.102 10.327 34.961 1.00 14.24 315 GLY A O 1
ATOM 2391 N N . CYS A 1 316 ? -63.026 11.205 33.163 1.00 17.48 316 CYS A N 1
ATOM 2392 C CA . CYS A 1 316 ? -63.525 10.194 32.231 1.00 18.52 316 CYS A CA 1
ATOM 2393 C C . CYS A 1 316 ? -62.391 9.283 31.805 1.00 16.46 316 CYS A C 1
ATOM 2394 O O . CYS A 1 316 ? -61.361 9.747 31.412 1.00 14.03 316 CYS A O 1
ATOM 2397 N N . PHE A 1 317 ? -62.633 7.983 31.813 1.00 18.60 317 PHE A N 1
ATOM 2398 C CA . PHE A 1 317 ? -61.610 6.991 31.616 1.00 18.70 317 PHE A CA 1
ATOM 2399 C C . PHE A 1 317 ? -62.048 6.064 30.497 1.00 18.17 317 PHE A C 1
ATOM 2400 O O . PHE A 1 317 ? -63.016 5.281 30.649 1.00 16.72 317 PHE A O 1
ATOM 2408 N N . TYR A 1 318 ? -61.297 6.169 29.396 1.00 16.72 318 TYR A N 1
ATOM 2409 C CA . TYR A 1 318 ? -61.420 5.268 28.279 1.00 17.93 318 TYR A CA 1
ATOM 2410 C C . TYR A 1 318 ? -60.446 4.123 28.570 1.00 18.71 318 TYR A C 1
ATOM 2411 O O . TYR A 1 318 ? -59.319 4.091 28.079 1.00 17.15 318 TYR A O 1
ATOM 2420 N N . TRP A 1 319 ? -60.883 3.182 29.397 1.00 17.99 319 TRP A N 1
ATOM 2421 C CA . TRP A 1 319 ? -59.966 2.145 29.906 1.00 18.64 319 TRP A CA 1
ATOM 2422 C C . TRP A 1 319 ? -59.208 1.387 28.810 1.00 17.67 319 TRP A C 1
ATOM 2423 O O . TRP A 1 319 ? -58.058 1.003 29.010 1.00 14.71 319 TRP A O 1
ATOM 2434 N N . TYR A 1 320 ? -59.870 1.164 27.677 1.00 17.33 320 TYR A N 1
ATOM 2435 C CA . TYR A 1 320 ? -59.272 0.467 26.537 1.00 18.97 320 TYR A CA 1
ATOM 2436 C C . TYR A 1 320 ? -57.885 0.983 26.144 1.00 19.72 320 TYR A C 1
ATOM 2437 O O . TYR A 1 320 ? -57.033 0.167 25.804 1.00 20.16 320 TYR A O 1
ATOM 2446 N N . VAL A 1 321 ? -57.672 2.301 26.191 1.00 19.78 321 VAL A N 1
ATOM 2447 C CA . VAL A 1 321 ? -56.434 2.933 25.730 1.00 24.51 321 VAL A CA 1
ATOM 2448 C C . VAL A 1 321 ? -55.547 3.413 26.891 1.00 28.29 321 VAL A C 1
ATOM 2449 O O . VAL A 1 321 ? -54.574 4.142 26.683 1.00 31.41 321 VAL A O 1
ATOM 2453 N N . ASN A 1 322 ? -55.887 3.058 28.120 1.00 28.35 322 ASN A N 1
ATOM 2454 C CA . ASN A 1 322 ? -55.162 3.622 29.246 1.00 31.30 322 ASN A CA 1
ATOM 2455 C C . ASN A 1 322 ? -54.271 2.500 29.887 1.00 28.81 322 ASN A C 1
ATOM 2456 O O . ASN A 1 322 ? -54.527 1.311 29.710 1.00 28.79 322 ASN A O 1
ATOM 2461 N N . ASN A 1 323 ? -53.216 2.856 30.608 1.00 23.26 323 ASN A N 1
ATOM 2462 C CA . ASN A 1 323 ? -52.136 1.930 30.966 1.00 21.91 323 ASN A CA 1
ATOM 2463 C C . ASN A 1 323 ? -52.257 1.026 32.229 1.00 20.09 323 ASN A C 1
ATOM 2464 O O . ASN A 1 323 ? -51.471 0.095 32.444 1.00 17.82 323 ASN A O 1
ATOM 2469 N N . TRP A 1 324 ? -53.279 1.248 33.045 1.00 18.07 324 TRP A N 1
ATOM 2470 C CA . TRP A 1 324 ? -53.279 0.661 34.374 1.00 16.36 324 TRP A CA 1
ATOM 2471 C C . TRP A 1 324 ? -54.439 -0.238 34.596 1.00 15.70 324 TRP A C 1
ATOM 2472 O O . TRP A 1 324 ? -54.462 -0.826 35.686 1.00 14.97 324 TRP A O 1
ATOM 2483 N N . HIS A 1 325 ? -55.393 -0.291 33.650 1.00 14.39 325 HIS A N 1
ATOM 2484 C CA . HIS A 1 325 ? -56.616 -1.084 33.846 1.00 12.27 325 HIS A CA 1
ATOM 2485 C C . HIS A 1 325 ? -57.018 -2.074 32.771 1.00 11.98 325 HIS A C 1
ATOM 2486 O O . HIS A 1 325 ? -58.021 -2.771 32.895 1.00 9.88 325 HIS A O 1
ATOM 2493 N N . TYR A 1 326 ? -56.220 -2.181 31.723 1.00 12.34 326 TYR A N 1
ATOM 2494 C CA . TYR A 1 326 ? -56.593 -3.118 30.661 1.00 14.52 326 TYR A CA 1
ATOM 2495 C C . TYR A 1 326 ? -55.371 -3.882 30.129 1.00 15.51 326 TYR A C 1
ATOM 2496 O O . TYR A 1 326 ? -54.335 -3.284 29.827 1.00 14.42 326 TYR A O 1
ATOM 2505 N N . LEU A 1 327 ? -55.519 -5.205 30.045 1.00 15.55 327 LEU A N 1
ATOM 2506 C CA . LEU A 1 327 ? -54.463 -6.126 29.629 1.00 16.11 327 LEU A CA 1
ATOM 2507 C C . LEU A 1 327 ? -53.670 -5.700 28.372 1.00 17.40 327 LEU A C 1
ATOM 2508 O O . LEU A 1 327 ? -52.433 -5.751 28.320 1.00 14.75 327 LEU A O 1
ATOM 2513 N N . LYS A 1 328 ? -54.403 -5.219 27.379 1.00 19.84 328 LYS A N 1
ATOM 2514 C CA . LYS A 1 328 ? -53.845 -4.833 26.080 1.00 23.27 328 LYS A CA 1
ATOM 2515 C C . LYS A 1 328 ? -52.637 -3.908 26.185 1.00 21.38 328 LYS A C 1
ATOM 2516 O O . LYS A 1 328 ? -51.728 -4.006 25.357 1.00 21.31 328 LYS A O 1
ATOM 2522 N N . ASN A 1 329 ? -52.641 -3.012 27.173 1.00 20.64 329 ASN A N 1
ATOM 2523 C CA . ASN A 1 329 ? -51.539 -2.032 27.380 1.00 22.94 329 ASN A CA 1
ATOM 2524 C C . ASN A 1 329 ? -50.594 -2.368 28.542 1.00 20.49 329 ASN A C 1
ATOM 2525 O O . ASN A 1 329 ? -49.930 -1.472 29.098 1.00 20.13 329 ASN A O 1
ATOM 2530 N N . TRP A 1 330 ? -50.594 -3.649 28.914 1.00 18.29 330 TRP A N 1
ATOM 2531 C CA . TRP A 1 330 ? -49.687 -4.206 29.915 1.00 18.50 330 TRP A CA 1
ATOM 2532 C C . TRP A 1 330 ? -48.634 -5.109 29.264 1.00 20.63 330 TRP A C 1
ATOM 2533 O O . TRP A 1 330 ? -48.606 -6.307 29.531 1.00 19.59 330 TRP A O 1
ATOM 2544 N N . LYS A 1 331 ? -47.757 -4.523 28.447 1.00 21.69 331 LYS A N 1
ATOM 2545 C CA . LYS A 1 331 ? -46.685 -5.257 27.814 1.00 26.48 331 LYS A CA 1
ATOM 2546 C C . LYS A 1 331 ? -45.717 -5.794 28.858 1.00 23.85 331 LYS A C 1
ATOM 2547 O O . LYS A 1 331 ? -45.240 -6.940 28.763 1.00 19.92 331 LYS A O 1
ATOM 2553 N N . HIS A 1 332 ? -45.524 -4.974 29.891 1.00 20.78 332 HIS A N 1
ATOM 2554 C CA . HIS A 1 332 ? -44.768 -5.364 31.073 1.00 18.16 332 HIS A CA 1
ATOM 2555 C C . HIS A 1 332 ? -45.210 -6.700 31.674 1.00 17.62 332 HIS A C 1
ATOM 2556 O O . HIS A 1 332 ? -44.407 -7.602 31.964 1.00 17.06 332 HIS A O 1
ATOM 2563 N N . ILE A 1 333 ? -46.510 -6.850 31.827 1.00 18.59 333 ILE A N 1
ATOM 2564 C CA . ILE A 1 333 ? -47.082 -8.087 32.365 1.00 20.43 333 ILE A CA 1
ATOM 2565 C C . ILE A 1 333 ? -47.028 -9.144 31.301 1.00 20.45 333 ILE A C 1
ATOM 2566 O O . ILE A 1 333 ? -46.747 -10.286 31.627 1.00 19.86 333 ILE A O 1
ATOM 2571 N N . GLN A 1 334 ? -47.341 -8.763 30.065 1.00 23.00 334 GLN A N 1
ATOM 2572 C CA . GLN A 1 334 ? -47.404 -9.719 28.955 1.00 23.88 334 GLN A CA 1
ATOM 2573 C C . GLN A 1 334 ? -46.094 -10.457 28.853 1.00 22.24 334 GLN A C 1
ATOM 2574 O O . GLN A 1 334 ? -46.099 -11.683 28.678 1.00 18.98 334 GLN A O 1
ATOM 2580 N N . GLU A 1 335 ? -45.010 -9.689 28.976 1.00 21.59 335 GLU A N 1
ATOM 2581 C CA . GLU A 1 335 ? -43.663 -10.241 28.806 1.00 24.86 335 GLU A CA 1
ATOM 2582 C C . GLU A 1 335 ? -42.888 -10.517 30.103 1.00 24.37 335 GLU A C 1
ATOM 2583 O O . GLU A 1 335 ? -41.667 -10.632 30.079 1.00 27.06 335 GLU A O 1
ATOM 2589 N N . LEU A 1 336 ? -43.571 -10.533 31.240 1.00 25.62 336 LEU A N 1
ATOM 2590 C CA . LEU A 1 336 ? -42.998 -10.832 32.551 1.00 23.50 336 LEU A CA 1
ATOM 2591 C C . LEU A 1 336 ? -41.796 -9.985 32.903 1.00 23.32 336 LEU A C 1
ATOM 2592 O O . LEU A 1 336 ? -40.856 -10.494 33.470 1.00 25.04 336 LEU A O 1
ATOM 2597 N N . LYS A 1 337 ? -41.852 -8.682 32.639 1.00 24.07 337 LYS A N 1
ATOM 2598 C CA . LYS A 1 337 ? -40.721 -7.810 32.899 1.00 25.73 337 LYS A CA 1
ATOM 2599 C C . LYS A 1 337 ? -40.540 -7.567 34.412 1.00 24.90 337 LYS A C 1
ATOM 2600 O O . LYS A 1 337 ? -41.476 -7.202 35.126 1.00 22.69 337 LYS A O 1
ATOM 2606 N N . ALA A 1 338 ? -39.340 -7.858 34.907 1.00 21.84 338 ALA A N 1
ATOM 2607 C CA . ALA A 1 338 ? -38.918 -7.543 36.273 1.00 22.39 338 ALA A CA 1
ATOM 2608 C C . ALA A 1 338 ? -37.410 -7.694 36.335 1.00 19.99 338 ALA A C 1
ATOM 2609 O O . ALA A 1 338 ? -36.867 -8.468 35.551 1.00 18.68 338 ALA A O 1
ATOM 2611 N N . PRO A 1 339 ? -36.744 -6.957 37.239 1.00 19.32 339 PRO A N 1
ATOM 2612 C CA . PRO A 1 339 ? -35.272 -6.998 37.381 1.00 18.23 339 PRO A CA 1
ATOM 2613 C C . PRO A 1 339 ? -34.744 -8.288 38.030 1.00 17.95 339 PRO A C 1
ATOM 2614 O O . PRO A 1 339 ? -33.554 -8.555 38.084 1.00 19.51 339 PRO A O 1
ATOM 2618 N N . ALA A 1 340 ? -35.631 -9.168 38.458 1.00 19.50 340 ALA A N 1
ATOM 2619 C CA . ALA A 1 340 ? -35.194 -10.498 38.864 1.00 19.79 340 ALA A CA 1
ATOM 2620 C C . ALA A 1 340 ? -36.232 -11.512 38.451 1.00 18.64 340 ALA A C 1
ATOM 2621 O O . ALA A 1 340 ? -37.363 -11.150 38.158 1.00 18.10 340 ALA A O 1
ATOM 2623 N N . ALA A 1 341 ? -35.812 -12.768 38.409 1.00 19.51 341 ALA A N 1
ATOM 2624 C CA . ALA A 1 341 ? -36.652 -13.842 37.919 1.00 20.91 341 ALA A CA 1
ATOM 2625 C C . ALA A 1 341 ? -37.813 -13.995 38.862 1.00 22.44 341 ALA A C 1
ATOM 2626 O O . ALA A 1 341 ? -37.635 -14.032 40.082 1.00 22.39 341 ALA A O 1
ATOM 2628 N N . LEU A 1 342 ? -38.992 -14.113 38.276 1.00 26.27 342 LEU A N 1
ATOM 2629 C CA . LEU A 1 342 ? -40.230 -14.243 39.002 1.00 27.20 342 LEU A CA 1
ATOM 2630 C C . LEU A 1 342 ? -40.494 -15.719 39.220 1.00 25.78 342 LEU A C 1
ATOM 2631 O O . LEU A 1 342 ? -40.036 -16.545 38.437 1.00 29.07 342 LEU A O 1
ATOM 2636 N N . PRO A 1 343 ? -41.276 -16.062 40.243 1.00 23.89 343 PRO A N 1
ATOM 2637 C CA . PRO A 1 343 ? -41.612 -17.472 40.436 1.00 25.03 343 PRO A CA 1
ATOM 2638 C C . PRO A 1 343 ? -42.351 -18.118 39.252 1.00 27.24 343 PRO A C 1
ATOM 2639 O O . PRO A 1 343 ? -42.106 -19.287 38.967 1.00 23.12 343 PRO A O 1
ATOM 2643 N N . ILE A 1 344 ? -43.169 -17.346 38.535 1.00 29.03 344 ILE A N 1
ATOM 2644 C CA . ILE A 1 344 ? -43.957 -17.856 37.410 1.00 31.77 344 ILE A CA 1
ATOM 2645 C C . ILE A 1 344 ? -43.066 -18.467 36.324 1.00 32.63 344 ILE A C 1
ATOM 2646 O O . ILE A 1 344 ? -43.397 -19.528 35.774 1.00 30.16 344 ILE A O 1
ATOM 2651 N N . THR A 1 345 ? -41.907 -17.844 36.088 1.00 36.15 345 THR A N 1
ATOM 2652 C CA . THR A 1 345 ? -40.817 -18.391 35.264 1.00 34.37 345 THR A CA 1
ATOM 2653 C C . THR A 1 345 ? -40.426 -19.837 35.634 1.00 32.71 345 THR A C 1
ATOM 2654 O O . THR A 1 345 ? -40.010 -20.609 34.781 1.00 28.79 345 THR A O 1
ATOM 2658 N N . LEU A 1 346 ? -40.558 -20.238 36.897 1.00 31.54 346 LEU A N 1
ATOM 2659 C CA . LEU A 1 346 ? -40.265 -21.638 37.294 1.00 31.21 346 LEU A CA 1
ATOM 2660 C C . LEU A 1 346 ? -41.307 -22.652 36.805 1.00 31.28 346 LEU A C 1
ATOM 2661 O O . LEU A 1 346 ? -41.077 -23.862 36.944 1.00 31.26 346 LEU A O 1
ATOM 2666 N N . ILE A 1 347 ? -42.465 -22.189 36.314 1.00 30.04 347 ILE A N 1
ATOM 2667 C CA . ILE A 1 347 ? -43.505 -23.082 35.814 1.00 26.62 347 ILE A CA 1
ATOM 2668 C C . ILE A 1 347 ? -43.385 -23.210 34.295 1.00 28.52 347 ILE A C 1
ATOM 2669 O O . ILE A 1 347 ? -43.355 -22.215 33.568 1.00 25.97 347 ILE A O 1
ATOM 2674 N N . ALA A 1 348 ? -43.346 -24.454 33.823 1.00 28.42 348 ALA A N 1
ATOM 2675 C CA . ALA A 1 348 ? -43.100 -24.718 32.412 1.00 29.66 348 ALA A CA 1
ATOM 2676 C C . ALA A 1 348 ? -44.405 -24.552 31.642 1.00 29.27 348 ALA A C 1
ATOM 2677 O O . ALA A 1 348 ? -44.483 -23.863 30.615 1.00 27.72 348 ALA A O 1
ATOM 2679 N N . ASP A 1 349 ? -45.414 -25.238 32.160 1.00 29.07 349 ASP A N 1
ATOM 2680 C CA . ASP A 1 349 ? -46.650 -25.441 31.447 1.00 31.73 349 ASP A CA 1
ATOM 2681 C C . ASP A 1 349 ? -47.553 -24.298 31.819 1.00 31.39 349 ASP A C 1
ATOM 2682 O O . ASP A 1 349 ? -48.304 -24.380 32.767 1.00 30.10 349 ASP A O 1
ATOM 2687 N N . ARG A 1 350 ? -47.443 -23.198 31.097 1.00 33.05 350 ARG A N 1
ATOM 2688 C CA . ARG A 1 350 ? -48.266 -22.063 31.438 1.00 33.52 350 ARG A CA 1
ATOM 2689 C C . ARG A 1 350 ? -48.446 -21.144 30.235 1.00 30.30 350 ARG A C 1
ATOM 2690 O O . ARG A 1 350 ? -47.725 -21.269 29.253 1.00 30.96 350 ARG A O 1
ATOM 2698 N N . PRO A 1 351 ? -49.424 -20.233 30.303 1.00 29.25 351 PRO A N 1
ATOM 2699 C CA . PRO A 1 351 ? -49.737 -19.444 29.112 1.00 27.45 351 PRO A CA 1
ATOM 2700 C C . PRO A 1 351 ? -48.539 -18.700 28.583 1.00 27.17 351 PRO A C 1
ATOM 2701 O O . PRO A 1 351 ? -47.606 -18.405 29.318 1.00 31.13 351 PRO A O 1
ATOM 2705 N N . ASP A 1 352 ? -48.548 -18.420 27.295 1.00 27.97 352 ASP A N 1
ATOM 2706 C CA . ASP A 1 352 ? -47.632 -17.452 26.746 1.00 29.58 352 ASP A CA 1
ATOM 2707 C C . ASP A 1 352 ? -48.452 -16.176 26.894 1.00 28.34 352 ASP A C 1
ATOM 2708 O O . ASP A 1 352 ? -49.504 -16.023 26.250 1.00 27.40 352 ASP A O 1
ATOM 2713 N N . TYR A 1 353 ? -47.955 -15.284 27.743 1.00 26.87 353 TYR A N 1
ATOM 2714 C CA . TYR A 1 353 ? -48.666 -14.062 28.082 1.00 29.41 353 TYR A CA 1
ATOM 2715 C C . TYR A 1 353 ? -48.622 -12.994 26.990 1.00 32.93 353 TYR A C 1
ATOM 2716 O O . TYR A 1 353 ? -49.432 -12.065 27.025 1.00 33.09 353 TYR A O 1
ATOM 2725 N N . THR A 1 354 ? -47.767 -13.163 25.982 1.00 31.81 354 THR A N 1
ATOM 2726 C CA . THR A 1 354 ? -47.851 -12.336 24.771 1.00 35.90 354 THR A CA 1
ATOM 2727 C C . THR A 1 354 ? -49.046 -12.662 23.859 1.00 35.12 354 THR A C 1
ATOM 2728 O O . THR A 1 354 ? -49.394 -11.872 22.983 1.00 31.14 354 THR A O 1
ATOM 2732 N N . GLN A 1 355 ? -49.665 -13.824 24.044 1.00 36.66 355 GLN A N 1
ATOM 2733 C CA . GLN A 1 355 ? -50.654 -14.344 23.092 1.00 40.00 355 GLN A CA 1
ATOM 2734 C C . GLN A 1 355 ? -52.056 -14.510 23.693 1.00 36.27 355 GLN A C 1
ATOM 2735 O O . GLN A 1 355 ? -52.761 -15.475 23.384 1.00 32.88 355 GLN A O 1
ATOM 2741 N N . ILE A 1 356 ? -52.482 -13.607 24.574 1.00 33.48 356 ILE A N 1
ATOM 2742 C CA . ILE A 1 356 ? -53.818 -13.764 25.136 1.00 31.29 356 ILE A CA 1
ATOM 2743 C C . ILE A 1 356 ? -54.726 -12.953 24.256 1.00 23.83 356 ILE A C 1
ATOM 2744 O O . ILE A 1 356 ? -54.423 -11.816 23.945 1.00 21.57 356 ILE A O 1
ATOM 2749 N N . SER A 1 357 ? -55.826 -13.591 23.898 1.00 22.62 357 SER A N 1
ATOM 2750 C CA . SER A 1 357 ? -56.883 -12.971 23.161 1.00 24.53 357 SER A CA 1
ATOM 2751 C C . SER A 1 357 ? -58.114 -12.964 24.081 1.00 21.56 357 SER A C 1
ATOM 2752 O O . SER A 1 357 ? -58.506 -13.984 24.637 1.00 20.38 357 SER A O 1
ATOM 2755 N N . VAL A 1 358 ? -58.692 -11.773 24.254 1.00 21.15 358 VAL A N 1
ATOM 2756 C CA . VAL A 1 358 ? -59.974 -11.577 24.941 1.00 21.31 358 VAL A CA 1
ATOM 2757 C C . VAL A 1 358 ? -60.933 -10.754 24.056 1.00 22.63 358 VAL A C 1
ATOM 2758 O O . VAL A 1 358 ? -61.278 -9.605 24.380 1.00 20.62 358 VAL A O 1
ATOM 2762 N N . PRO A 1 359 ? -61.358 -11.354 22.925 1.00 25.61 359 PRO A N 1
ATOM 2763 C CA . PRO A 1 359 ? -62.247 -10.739 21.915 1.00 24.23 359 PRO A CA 1
ATOM 2764 C C . PRO A 1 359 ? -63.541 -10.110 22.426 1.00 20.35 359 PRO A C 1
ATOM 2765 O O . PRO A 1 359 ? -63.921 -9.013 22.040 1.00 14.38 359 PRO A O 1
ATOM 2769 N N . LYS A 1 360 ? -64.227 -10.836 23.302 1.00 19.75 360 LYS A N 1
ATOM 2770 C CA . LYS A 1 360 ? -65.474 -10.326 23.821 1.00 19.41 360 LYS A CA 1
ATOM 2771 C C . LYS A 1 360 ? -65.247 -9.212 24.837 1.00 18.77 360 LYS A C 1
ATOM 2772 O O . LYS A 1 360 ? -65.999 -8.261 24.850 1.00 17.97 360 LYS A O 1
ATOM 2778 N N . SER A 1 361 ? -64.174 -9.247 25.617 1.00 17.97 361 SER A N 1
ATOM 2779 C CA . SER A 1 361 ? -63.795 -8.081 26.430 1.00 18.88 361 SER A CA 1
ATOM 2780 C C . SER A 1 361 ? -63.423 -6.849 25.569 1.00 19.08 361 SER A C 1
ATOM 2781 O O . SER A 1 361 ? -63.896 -5.742 25.856 1.00 19.30 361 SER A O 1
ATOM 2784 N N . ASP A 1 362 ? -62.628 -7.056 24.513 1.00 18.33 362 ASP A N 1
ATOM 2785 C CA . ASP A 1 362 ? -62.311 -6.012 23.517 1.00 17.71 362 ASP A CA 1
ATOM 2786 C C . ASP A 1 362 ? -63.579 -5.358 22.946 1.00 16.37 362 ASP A C 1
ATOM 2787 O O . ASP A 1 362 ? -63.700 -4.123 22.910 1.00 18.74 362 ASP A O 1
ATOM 2792 N N . ALA A 1 363 ? -64.557 -6.175 22.572 1.00 15.95 363 ALA A N 1
ATOM 2793 C CA . ALA A 1 363 ? -65.803 -5.720 21.946 1.00 16.18 363 ALA A CA 1
ATOM 2794 C C . ALA A 1 363 ? -66.536 -4.742 22.840 1.00 17.50 363 ALA A C 1
ATOM 2795 O O . ALA A 1 363 ? -67.100 -3.769 22.346 1.00 18.18 363 ALA A O 1
ATOM 2797 N N . ILE A 1 364 ? -66.574 -5.047 24.139 1.00 18.61 364 ILE A N 1
ATOM 2798 C CA . ILE A 1 364 ? -67.200 -4.182 25.138 1.00 17.28 364 ILE A CA 1
ATOM 2799 C C . ILE A 1 364 ? -66.305 -3.003 25.475 1.00 17.84 364 ILE A C 1
ATOM 2800 O O . ILE A 1 364 ? -66.727 -1.842 25.389 1.00 17.40 364 ILE A O 1
ATOM 2805 N N . MET A 1 365 ? -65.072 -3.309 25.869 1.00 16.65 365 MET A N 1
ATOM 2806 C CA . MET A 1 365 ? -64.163 -2.275 26.378 1.00 16.95 365 MET A CA 1
ATOM 2807 C C . MET A 1 365 ? -63.738 -1.248 25.355 1.00 15.35 365 MET A C 1
ATOM 2808 O O . MET A 1 365 ? -63.540 -0.113 25.711 1.00 15.36 365 MET A O 1
ATOM 2813 N N . SER A 1 366 ? -63.635 -1.629 24.092 1.00 16.61 366 SER A N 1
ATOM 2814 C CA . SER A 1 366 ? -63.349 -0.667 23.017 1.00 17.01 366 SER A CA 1
ATOM 2815 C C . SER A 1 366 ? -64.356 0.483 22.884 1.00 19.06 366 SER A C 1
ATOM 2816 O O . SER A 1 366 ? -64.069 1.492 22.225 1.00 19.36 366 SER A O 1
ATOM 2819 N N . ARG A 1 367 ? -65.560 0.302 23.440 1.00 19.62 367 ARG A N 1
ATOM 2820 C CA . ARG A 1 367 ? -66.639 1.282 23.317 1.00 19.77 367 ARG A CA 1
ATOM 2821 C C . ARG A 1 367 ? -67.119 1.844 24.671 1.00 18.22 367 ARG A C 1
ATOM 2822 O O . ARG A 1 367 ? -68.199 2.456 24.783 1.00 15.61 367 ARG A O 1
ATOM 2830 N N . THR A 1 368 ? -66.320 1.608 25.707 1.00 16.69 368 THR A N 1
ATOM 2831 C CA . THR A 1 368 ? -66.718 1.891 27.084 1.00 17.07 368 THR A CA 1
ATOM 2832 C C . THR A 1 368 ? -65.936 3.078 27.664 1.00 17.00 368 THR A C 1
ATOM 2833 O O . THR A 1 368 ? -64.718 3.104 27.654 1.00 16.47 368 THR A O 1
ATOM 2837 N N . ILE A 1 369 ? -66.654 4.057 28.196 1.00 16.94 369 ILE A N 1
ATOM 2838 C CA . ILE A 1 369 ? -66.045 5.148 28.946 1.00 16.77 369 ILE A CA 1
ATOM 2839 C C . ILE A 1 369 ? -66.676 5.205 30.339 1.00 15.81 369 ILE A C 1
ATOM 2840 O O . ILE A 1 369 ? -67.891 5.064 30.511 1.00 14.85 369 ILE A O 1
ATOM 2845 N N . SER A 1 370 ? -65.816 5.323 31.345 1.00 15.39 370 SER A N 1
ATOM 2846 C CA . SER A 1 370 ? -66.261 5.385 32.722 1.00 16.41 370 SER A CA 1
ATOM 2847 C C . SER A 1 370 ? -66.015 6.782 33.300 1.00 16.41 370 SER A C 1
ATOM 2848 O O . SER A 1 370 ? -64.880 7.256 33.290 1.00 17.88 370 SER A O 1
ATOM 2851 N N . MET A 1 371 ? -67.063 7.431 33.785 1.00 14.89 371 MET A N 1
ATOM 2852 C CA . MET A 1 371 ? -66.897 8.703 34.461 1.00 16.76 371 MET A CA 1
ATOM 2853 C C . MET A 1 371 ? -66.865 8.535 35.995 1.00 16.38 371 MET A C 1
ATOM 2854 O O . MET A 1 371 ? -67.800 8.048 36.586 1.00 16.74 371 MET A O 1
ATOM 2859 N N . LEU A 1 372 ? -65.806 8.945 36.674 1.00 17.87 372 LEU A N 1
ATOM 2860 C CA . LEU A 1 372 ? -65.785 9.037 38.143 1.00 18.99 372 LEU A CA 1
ATOM 2861 C C . LEU A 1 372 ? -66.882 9.897 38.777 1.00 19.16 372 LEU A C 1
ATOM 2862 O O . LEU A 1 372 ? -67.105 11.038 38.372 1.00 20.95 372 LEU A O 1
ATOM 2867 N N . ILE A 1 373 ? -67.557 9.385 39.799 1.00 18.54 373 ILE A N 1
ATOM 2868 C CA . ILE A 1 373 ? -68.598 10.156 40.441 1.00 20.41 373 ILE A CA 1
ATOM 2869 C C . ILE A 1 373 ? -67.904 10.762 41.678 1.00 21.49 373 ILE A C 1
ATOM 2870 O O . ILE A 1 373 ? -67.489 10.047 42.578 1.00 19.08 373 ILE A O 1
ATOM 2875 N N . LYS A 1 374 ? -67.731 12.083 41.713 1.00 22.25 374 LYS A N 1
ATOM 2876 C CA . LYS A 1 374 ? -67.159 12.782 42.865 1.00 21.77 374 LYS A CA 1
ATOM 2877 C C . LYS A 1 374 ? -68.188 13.228 43.912 1.00 20.52 374 LYS A C 1
ATOM 2878 O O . LYS A 1 374 ? -69.383 13.400 43.621 1.00 21.04 374 LYS A O 1
ATOM 2884 N N . LEU A 1 375 ? -67.699 13.436 45.129 1.00 18.81 375 LEU A N 1
ATOM 2885 C CA . LEU A 1 375 ? -68.513 13.835 46.268 1.00 17.75 375 LEU A CA 1
ATOM 2886 C C . LEU A 1 375 ? -68.657 15.341 46.375 1.00 17.08 375 LEU A C 1
ATOM 2887 O O . LEU A 1 375 ? -69.646 15.820 46.936 1.00 18.29 375 LEU A O 1
ATOM 2892 N N . SER A 1 376 ? -67.746 16.129 45.829 1.00 16.81 376 SER A N 1
ATOM 2893 C CA . SER A 1 376 ? -67.793 17.579 46.121 1.00 16.62 376 SER A CA 1
ATOM 2894 C C . SER A 1 376 ? -68.803 18.347 45.261 1.00 17.41 376 SER A C 1
ATOM 2895 O O . SER A 1 376 ? -69.116 19.509 45.501 1.00 20.80 376 SER A O 1
ATOM 2898 N N . TRP A 1 377 ? -69.350 17.703 44.247 1.00 16.26 377 TRP A N 1
ATOM 2899 C CA . TRP A 1 377 ? -70.160 18.401 43.279 1.00 15.15 377 TRP A CA 1
ATOM 2900 C C . TRP A 1 377 ? -71.458 18.955 43.877 1.00 14.57 377 TRP A C 1
ATOM 2901 O O . TRP A 1 377 ? -72.241 18.205 44.484 1.00 12.17 377 TRP A O 1
ATOM 2912 N N . THR A 1 378 ? -71.657 20.266 43.676 1.00 13.95 378 THR A N 1
ATOM 2913 C CA . THR A 1 378 ? -72.911 20.967 43.896 1.00 13.72 378 THR A CA 1
ATOM 2914 C C . THR A 1 378 ? -73.857 20.698 42.744 1.00 14.89 378 THR A C 1
ATOM 2915 O O . THR A 1 378 ? -73.463 20.216 41.658 1.00 13.66 378 THR A O 1
ATOM 2919 N N . ASP A 1 379 ? -75.136 20.979 42.978 1.00 15.32 379 ASP A N 1
ATOM 2920 C CA . ASP A 1 379 ? -76.096 20.821 41.895 1.00 15.26 379 ASP A CA 1
ATOM 2921 C C . ASP A 1 379 ? -75.809 21.717 40.702 1.00 15.16 379 ASP A C 1
ATOM 2922 O O . ASP A 1 379 ? -75.988 21.257 39.578 1.00 14.67 379 ASP A O 1
ATOM 2927 N N . ALA A 1 380 ? -75.369 22.955 40.916 1.00 15.10 380 ALA A N 1
ATOM 2928 C CA . ALA A 1 380 ? -74.954 23.839 39.811 1.00 16.37 380 ALA A CA 1
ATOM 2929 C C . ALA A 1 380 ? -73.835 23.198 38.955 1.00 17.72 380 ALA A C 1
ATOM 2930 O O . ALA A 1 380 ? -73.935 23.146 37.725 1.00 17.99 380 ALA A O 1
ATOM 2932 N N . GLN A 1 381 ? -72.823 22.647 39.629 1.00 16.84 381 GLN A N 1
ATOM 2933 C CA . GLN A 1 381 ? -71.725 21.987 38.957 1.00 16.38 381 GLN A CA 1
ATOM 2934 C C . GLN A 1 381 ? -72.178 20.743 38.167 1.00 16.03 381 GLN A C 1
ATOM 2935 O O . GLN A 1 381 ? -71.677 20.506 37.060 1.00 15.45 381 GLN A O 1
ATOM 2941 N N . ILE A 1 382 ? -73.101 19.971 38.730 1.00 16.49 382 ILE A N 1
ATOM 2942 C CA . ILE A 1 382 ? -73.747 18.863 38.026 1.00 18.03 382 ILE A CA 1
ATOM 2943 C C . ILE A 1 382 ? -74.469 19.394 36.790 1.00 18.28 382 ILE A C 1
ATOM 2944 O O . ILE A 1 382 ? -74.206 18.913 35.681 1.00 17.89 382 ILE A O 1
ATOM 2949 N N . ALA A 1 383 ? -75.287 20.427 36.944 1.00 19.05 383 ALA A N 1
ATOM 2950 C CA . ALA A 1 383 ? -75.965 20.997 35.765 1.00 21.31 383 ALA A CA 1
ATOM 2951 C C . ALA A 1 383 ? -74.982 21.353 34.645 1.00 20.60 383 ALA A C 1
ATOM 2952 O O . ALA A 1 383 ? -75.199 20.926 33.510 1.00 19.11 383 ALA A O 1
ATOM 2954 N N . GLU A 1 384 ? -73.929 22.100 34.985 1.00 20.83 384 GLU A N 1
ATOM 2955 C CA . GLU A 1 384 ? -72.888 22.475 34.017 1.00 23.40 384 GLU A CA 1
ATOM 2956 C C . GLU A 1 384 ? -72.197 21.270 33.374 1.00 19.83 384 GLU A C 1
ATOM 2957 O O . GLU A 1 384 ? -71.888 21.266 32.176 1.00 18.79 384 GLU A O 1
ATOM 2963 N N . ARG A 1 385 ? -71.953 20.233 34.168 1.00 18.99 385 ARG A N 1
ATOM 2964 C CA . ARG A 1 385 ? -71.298 19.028 33.653 1.00 19.40 385 ARG A CA 1
ATOM 2965 C C . ARG A 1 385 ? -72.212 18.349 32.643 1.00 19.99 385 ARG A C 1
ATOM 2966 O O . ARG A 1 385 ? -71.754 17.827 31.629 1.00 19.61 385 ARG A O 1
ATOM 2974 N N . ILE A 1 386 ? -73.503 18.353 32.956 1.00 20.19 386 ILE A N 1
ATOM 2975 C CA . ILE A 1 386 ? -74.506 17.751 32.100 1.00 21.35 386 ILE A CA 1
ATOM 2976 C C . ILE A 1 386 ? -74.560 18.513 30.773 1.00 22.59 386 ILE A C 1
ATOM 2977 O O . ILE A 1 386 ? -74.656 17.877 29.733 1.00 19.62 386 ILE A O 1
ATOM 2982 N N . GLU A 1 387 ? -74.459 19.843 30.799 1.00 24.96 387 GLU A N 1
ATOM 2983 C CA . GLU A 1 387 ? -74.465 20.677 29.589 1.00 23.60 387 GLU A CA 1
ATOM 2984 C C . GLU A 1 387 ? -73.223 20.419 28.746 1.00 23.73 387 GLU A C 1
ATOM 2985 O O . GLU A 1 387 ? -73.265 20.365 27.510 1.00 23.93 387 GLU A O 1
ATOM 2991 N N . ASN A 1 388 ? -72.094 20.248 29.423 1.00 22.98 388 ASN A N 1
ATOM 2992 C CA . ASN A 1 388 ? -70.862 19.923 28.736 1.00 20.74 388 ASN A CA 1
ATOM 2993 C C . ASN A 1 388 ? -70.911 18.537 28.125 1.00 20.71 388 ASN A C 1
ATOM 2994 O O . ASN A 1 388 ? -70.502 18.366 26.974 1.00 21.84 388 ASN A O 1
ATOM 2999 N N . ILE A 1 389 ? -71.455 17.559 28.834 1.00 20.71 389 ILE A N 1
ATOM 3000 C CA . ILE A 1 389 ? -71.695 16.259 28.186 1.00 21.59 389 ILE A CA 1
ATOM 3001 C C . ILE A 1 389 ? -72.544 16.342 26.911 1.00 22.79 389 ILE A C 1
ATOM 3002 O O . ILE A 1 389 ? -72.134 15.818 25.873 1.00 23.14 389 ILE A O 1
ATOM 3007 N N . LYS A 1 390 ? -73.714 16.959 26.998 1.00 23.80 390 LYS A N 1
ATOM 3008 C CA . LYS A 1 390 ? -74.583 17.210 25.851 1.00 26.20 390 LYS A CA 1
ATOM 3009 C C . LYS A 1 390 ? -73.879 17.914 24.693 1.00 26.24 390 LYS A C 1
ATOM 3010 O O . LYS A 1 390 ? -74.089 17.537 23.541 1.00 26.59 390 LYS A O 1
ATOM 3016 N N . LYS A 1 391 ? -73.046 18.914 24.978 1.00 28.09 391 LYS A N 1
ATOM 3017 C CA . LYS A 1 391 ? -72.227 19.540 23.932 1.00 31.19 391 LYS A CA 1
ATOM 3018 C C . LYS A 1 391 ? -71.202 18.566 23.347 1.00 31.27 391 LYS A C 1
ATOM 3019 O O . LYS A 1 391 ? -70.911 18.602 22.162 1.00 33.71 391 LYS A O 1
ATOM 3025 N N . ALA A 1 392 ? -70.630 17.696 24.166 1.00 28.06 392 ALA A N 1
ATOM 3026 C CA . ALA A 1 392 ? -69.683 16.735 23.648 1.00 25.23 392 ALA A CA 1
ATOM 3027 C C . ALA A 1 392 ? -70.327 15.741 22.676 1.00 23.50 392 ALA A C 1
ATOM 3028 O O . ALA A 1 392 ? -69.713 15.332 21.687 1.00 19.80 392 ALA A O 1
ATOM 3030 N N . PHE A 1 393 ? -71.564 15.364 22.957 1.00 22.14 393 PHE A N 1
ATOM 3031 C CA . PHE A 1 393 ? -72.302 14.446 22.074 1.00 24.07 393 PHE A CA 1
ATOM 3032 C C . PHE A 1 393 ? -72.939 15.082 20.855 1.00 23.44 393 PHE A C 1
ATOM 3033 O O . PHE A 1 393 ? -73.320 14.361 19.954 1.00 19.43 393 PHE A O 1
ATOM 3041 N N . ALA A 1 394 ? -73.001 16.409 20.839 1.00 29.07 394 ALA A N 1
ATOM 3042 C CA . ALA A 1 394 ? -73.686 17.205 19.830 1.00 36.55 394 ALA A CA 1
ATOM 3043 C C . ALA A 1 394 ? -73.030 17.157 18.450 1.00 43.34 394 ALA A C 1
ATOM 3044 O O . ALA A 1 394 ? -71.793 17.192 18.313 1.00 38.14 394 ALA A O 1
ATOM 3046 N N . GLN A 1 395 ? -73.910 17.116 17.447 1.00 51.12 395 GLN A N 1
ATOM 3047 C CA . GLN A 1 395 ? -73.552 16.853 16.054 1.00 60.48 395 GLN A CA 1
ATOM 3048 C C . GLN A 1 395 ? -74.572 17.415 15.057 1.00 58.61 395 GLN A C 1
ATOM 3049 O O . GLN A 1 395 ? -74.202 17.976 14.026 1.00 62.51 395 GLN A O 1
ATOM 3055 N N . PRO B 1 2 ? -35.712 1.631 72.562 1.00 23.27 2 PRO B N 1
ATOM 3056 C CA . PRO B 1 2 ? -36.330 1.911 71.279 1.00 21.34 2 PRO B CA 1
ATOM 3057 C C . PRO B 1 2 ? -36.847 3.332 71.151 1.00 19.70 2 PRO B C 1
ATOM 3058 O O . PRO B 1 2 ? -37.182 3.958 72.145 1.00 20.96 2 PRO B O 1
ATOM 3062 N N . GLY B 1 3 ? -36.969 3.824 69.927 1.00 18.38 3 GLY B N 1
ATOM 3063 C CA . GLY B 1 3 ? -37.393 5.190 69.695 1.00 19.64 3 GLY B CA 1
ATOM 3064 C C . GLY B 1 3 ? -38.704 5.624 70.331 1.00 20.73 3 GLY B C 1
ATOM 3065 O O . GLY B 1 3 ? -38.864 6.819 70.646 1.00 21.11 3 GLY B O 1
ATOM 3066 N N . PHE B 1 4 ? -39.633 4.674 70.494 1.00 21.07 4 PHE B N 1
ATOM 3067 C CA . PHE B 1 4 ? -40.923 4.914 71.187 1.00 19.82 4 PHE B CA 1
ATOM 3068 C C . PHE B 1 4 ? -40.758 5.541 72.566 1.00 20.85 4 PHE B C 1
ATOM 3069 O O . PHE B 1 4 ? -41.594 6.364 72.930 1.00 18.90 4 PHE B O 1
ATOM 3077 N N . GLU B 1 5 ? -39.627 5.271 73.227 1.00 22.29 5 GLU B N 1
ATOM 3078 C CA . GLU B 1 5 ? -39.288 5.826 74.551 1.00 22.95 5 GLU B CA 1
ATOM 3079 C C . GLU B 1 5 ? -39.092 7.331 74.622 1.00 21.66 5 GLU B C 1
ATOM 3080 O O . GLU B 1 5 ? -39.167 7.922 75.692 1.00 20.96 5 GLU B O 1
ATOM 3086 N N . LEU B 1 6 ? -38.830 7.948 73.479 1.00 22.24 6 LEU B N 1
ATOM 3087 C CA . LEU B 1 6 ? -38.707 9.398 73.355 1.00 22.17 6 LEU B CA 1
ATOM 3088 C C . LEU B 1 6 ? -39.848 10.095 72.675 1.00 20.66 6 LEU B C 1
ATOM 3089 O O . LEU B 1 6 ? -39.694 11.251 72.269 1.00 18.47 6 LEU B O 1
ATOM 3094 N N . PHE B 1 7 ? -40.967 9.392 72.495 1.00 23.34 7 PHE B N 1
ATOM 3095 C CA . PHE B 1 7 ? -42.117 10.045 71.854 1.00 24.97 7 PHE B CA 1
ATOM 3096 C C . PHE B 1 7 ? -42.454 11.280 72.693 1.00 24.92 7 PHE B C 1
ATOM 3097 O O . PHE B 1 7 ? -42.704 11.168 73.905 1.00 24.19 7 PHE B O 1
ATOM 3105 N N . GLY B 1 8 ? -42.492 12.438 72.038 1.00 22.58 8 GLY B N 1
ATOM 3106 C CA . GLY B 1 8 ? -42.988 13.631 72.676 1.00 20.07 8 GLY B CA 1
ATOM 3107 C C . GLY B 1 8 ? -43.603 14.554 71.651 1.00 20.37 8 GLY B C 1
ATOM 3108 O O . GLY B 1 8 ? -44.216 14.089 70.717 1.00 23.40 8 GLY B O 1
ATOM 3109 N N . PRO B 1 9 ? -43.500 15.869 71.843 1.00 19.97 9 PRO B N 1
ATOM 3110 C CA . PRO B 1 9 ? -44.224 16.792 70.987 1.00 21.57 9 PRO B CA 1
ATOM 3111 C C . PRO B 1 9 ? -43.800 16.767 69.533 1.00 22.27 9 PRO B C 1
ATOM 3112 O O . PRO B 1 9 ? -44.601 17.132 68.700 1.00 26.00 9 PRO B O 1
ATOM 3116 N N . GLU B 1 10 ? -42.579 16.365 69.207 1.00 22.18 10 GLU B N 1
ATOM 3117 C CA . GLU B 1 10 ? -42.142 16.474 67.818 1.00 24.39 10 GLU B CA 1
ATOM 3118 C C . GLU B 1 10 ? -42.888 15.438 66.948 1.00 21.54 10 GLU B C 1
ATOM 3119 O O . GLU B 1 10 ? -43.189 15.711 65.795 1.00 19.32 10 GLU B O 1
ATOM 3125 N N . GLU B 1 11 ? -43.152 14.257 67.496 1.00 19.45 11 GLU B N 1
ATOM 3126 C CA . GLU B 1 11 ? -43.811 13.191 66.750 1.00 20.36 11 GLU B CA 1
ATOM 3127 C C . GLU B 1 11 ? -45.288 13.496 66.513 1.00 22.31 11 GLU B C 1
ATOM 3128 O O . GLU B 1 11 ? -45.786 13.288 65.389 1.00 21.30 11 GLU B O 1
ATOM 3134 N N . LYS B 1 12 ? -45.944 13.991 67.566 1.00 20.51 12 LYS B N 1
ATOM 3135 C CA . LYS B 1 12 ? -47.317 14.525 67.537 1.00 21.84 12 LYS B CA 1
ATOM 3136 C C . LYS B 1 12 ? -47.415 15.650 66.519 1.00 21.80 12 LYS B C 1
ATOM 3137 O O . LYS B 1 12 ? -48.306 15.623 65.641 1.00 19.78 12 LYS B O 1
ATOM 3143 N N . GLN B 1 13 ? -46.482 16.590 66.613 1.00 18.76 13 GLN B N 1
ATOM 3144 C CA . GLN B 1 13 ? -46.514 17.710 65.686 1.00 21.81 13 GLN B CA 1
ATOM 3145 C C . GLN B 1 13 ? -46.250 17.364 64.254 1.00 19.86 13 GLN B C 1
ATOM 3146 O O . GLN B 1 13 ? -46.837 17.992 63.370 1.00 16.95 13 GLN B O 1
ATOM 3152 N N . GLU B 1 14 ? -45.343 16.413 64.023 1.00 19.21 14 GLU B N 1
ATOM 3153 C CA . GLU B 1 14 ? -45.036 16.074 62.619 1.00 19.30 14 GLU B CA 1
ATOM 3154 C C . GLU B 1 14 ? -46.259 15.418 61.976 1.00 18.18 14 GLU B C 1
ATOM 3155 O O . GLU B 1 14 ? -46.631 15.760 60.867 1.00 19.64 14 GLU B O 1
ATOM 3161 N N . VAL B 1 15 ? -46.929 14.526 62.683 1.00 16.69 15 VAL B N 1
ATOM 3162 C CA . VAL B 1 15 ? -48.066 13.802 62.117 1.00 17.36 15 VAL B CA 1
ATOM 3163 C C . VAL B 1 15 ? -49.263 14.722 62.010 1.00 16.01 15 VAL B C 1
ATOM 3164 O O . VAL B 1 15 ? -49.980 14.625 61.056 1.00 14.56 15 VAL B O 1
ATOM 3168 N N . ALA B 1 16 ? -49.488 15.602 62.976 1.00 17.53 16 ALA B N 1
ATOM 3169 C CA . ALA B 1 16 ? -50.609 16.552 62.941 1.00 19.10 16 ALA B CA 1
ATOM 3170 C C . ALA B 1 16 ? -50.400 17.495 61.791 1.00 17.27 16 ALA B C 1
ATOM 3171 O O . ALA B 1 16 ? -51.368 18.001 61.256 1.00 19.86 16 ALA B O 1
ATOM 3173 N N . ASP B 1 17 ? -49.163 17.771 61.425 1.00 16.88 17 ASP B N 1
ATOM 3174 C CA . ASP B 1 17 ? -48.925 18.604 60.233 1.00 18.58 17 ASP B CA 1
ATOM 3175 C C . ASP B 1 17 ? -49.413 17.975 58.941 1.00 18.42 17 ASP B C 1
ATOM 3176 O O . ASP B 1 17 ? -49.968 18.649 58.081 1.00 15.81 17 ASP B O 1
ATOM 3181 N N . VAL B 1 18 ? -49.238 16.663 58.817 1.00 20.10 18 VAL B N 1
ATOM 3182 C CA . VAL B 1 18 ? -49.848 15.953 57.704 1.00 21.41 18 VAL B CA 1
ATOM 3183 C C . VAL B 1 18 ? -51.373 16.094 57.704 1.00 20.71 18 VAL B C 1
ATOM 3184 O O . VAL B 1 18 ? -51.965 16.391 56.665 1.00 21.04 18 VAL B O 1
ATOM 3188 N N . MET B 1 19 ? -52.000 15.854 58.853 1.00 20.51 19 MET B N 1
ATOM 3189 C CA . MET B 1 19 ? -53.454 15.759 58.912 1.00 19.94 19 MET B CA 1
ATOM 3190 C C . MET B 1 19 ? -54.047 17.167 58.735 1.00 19.75 19 MET B C 1
ATOM 3191 O O . MET B 1 19 ? -55.066 17.349 58.079 1.00 17.42 19 MET B O 1
ATOM 3196 N N . GLU B 1 20 ? -53.351 18.174 59.235 1.00 21.32 20 GLU B N 1
ATOM 3197 C CA . GLU B 1 20 ? -53.856 19.552 59.157 1.00 25.58 20 GLU B CA 1
ATOM 3198 C C . GLU B 1 20 ? -53.512 20.296 57.888 1.00 23.24 20 GLU B C 1
ATOM 3199 O O . GLU B 1 20 ? -54.284 21.145 57.496 1.00 25.00 20 GLU B O 1
ATOM 3205 N N . HIS B 1 21 ? -52.357 20.053 57.274 1.00 24.44 21 HIS B N 1
ATOM 3206 C CA . HIS B 1 21 ? -51.945 20.806 56.071 1.00 24.73 21 HIS B CA 1
ATOM 3207 C C . HIS B 1 21 ? -51.462 19.955 54.915 1.00 22.41 21 HIS B C 1
ATOM 3208 O O . HIS B 1 21 ? -51.190 20.477 53.853 1.00 20.39 21 HIS B O 1
ATOM 3215 N N . GLY B 1 22 ? -51.307 18.649 55.098 1.00 22.66 22 GLY B N 1
ATOM 3216 C CA . GLY B 1 22 ? -50.713 17.832 54.058 1.00 21.03 22 GLY B CA 1
ATOM 3217 C C . GLY B 1 22 ? -51.716 16.962 53.355 1.00 21.83 22 GLY B C 1
ATOM 3218 O O . GLY B 1 22 ? -52.910 17.311 53.271 1.00 21.64 22 GLY B O 1
ATOM 3219 N N . PHE B 1 23 ? -51.194 15.854 52.828 1.00 18.58 23 PHE B N 1
ATOM 3220 C CA . PHE B 1 23 ? -52.026 14.810 52.262 1.00 17.30 23 PHE B CA 1
ATOM 3221 C C . PHE B 1 23 ? -51.473 13.460 52.676 1.00 16.63 23 PHE B C 1
ATOM 3222 O O . PHE B 1 23 ? -50.370 13.385 53.187 1.00 16.57 23 PHE B O 1
ATOM 3230 N N . THR B 1 24 ? -52.234 12.394 52.479 1.00 16.36 24 THR B N 1
ATOM 3231 C CA . THR B 1 24 ? -51.918 11.100 53.031 1.00 15.77 24 THR B CA 1
ATOM 3232 C C . THR B 1 24 ? -50.992 10.241 52.185 1.00 15.98 24 THR B C 1
ATOM 3233 O O . THR B 1 24 ? -50.345 9.316 52.706 1.00 17.00 24 THR B O 1
ATOM 3237 N N . PHE B 1 25 ? -50.961 10.550 50.888 1.00 17.06 25 PHE B N 1
ATOM 3238 C CA . PHE B 1 25 ? -50.352 9.755 49.814 1.00 18.04 25 PHE B CA 1
ATOM 3239 C C . PHE B 1 25 ? -49.005 10.384 49.524 1.00 18.33 25 PHE B C 1
ATOM 3240 O O . PHE B 1 25 ? -48.931 11.613 49.484 1.00 17.81 25 PHE B O 1
ATOM 3248 N N . ARG B 1 26 ? -47.981 9.555 49.327 1.00 17.38 26 ARG B N 1
ATOM 3249 C CA . ARG B 1 26 ? -46.597 10.040 49.337 1.00 17.78 26 ARG B CA 1
ATOM 3250 C C . ARG B 1 26 ? -46.205 10.790 48.084 1.00 17.87 26 ARG B C 1
ATOM 3251 O O . ARG B 1 26 ? -45.158 11.419 48.091 1.00 19.52 26 ARG B O 1
ATOM 3259 N N . TYR B 1 27 ? -47.036 10.734 47.037 1.00 19.14 27 TYR B N 1
ATOM 3260 C CA . TYR B 1 27 ? -46.733 11.338 45.711 1.00 18.74 27 TYR B CA 1
ATOM 3261 C C . TYR B 1 27 ? -47.872 12.251 45.280 1.00 18.45 27 TYR B C 1
ATOM 3262 O O . TYR B 1 27 ? -48.969 12.188 45.875 1.00 17.60 27 TYR B O 1
ATOM 3271 N N . ASN B 1 28 ? -47.608 13.048 44.239 1.00 19.00 28 ASN B N 1
ATOM 3272 C CA . ASN B 1 28 ? -48.626 13.789 43.474 1.00 21.10 28 ASN B CA 1
ATOM 3273 C C . ASN B 1 28 ? -49.435 14.713 44.407 1.00 21.79 28 ASN B C 1
ATOM 3274 O O . ASN B 1 28 ? -48.941 15.022 45.479 1.00 21.41 28 ASN B O 1
ATOM 3279 N N . PHE B 1 29 ? -50.660 15.127 44.064 1.00 21.76 29 PHE B N 1
ATOM 3280 C CA . PHE B 1 29 ? -51.500 16.025 44.909 1.00 23.51 29 PHE B CA 1
ATOM 3281 C C . PHE B 1 29 ? -50.770 17.321 45.336 1.00 25.11 29 PHE B C 1
ATOM 3282 O O . PHE B 1 29 ? -50.979 17.833 46.434 1.00 23.01 29 PHE B O 1
ATOM 3290 N N . ASP B 1 30 ? -49.904 17.818 44.445 1.00 25.89 30 ASP B N 1
ATOM 3291 C CA . ASP B 1 30 ? -49.151 19.087 44.627 1.00 28.09 30 ASP B CA 1
ATOM 3292 C C . ASP B 1 30 ? -50.058 20.251 45.043 1.00 29.80 30 ASP B C 1
ATOM 3293 O O . ASP B 1 30 ? -49.732 20.996 45.958 1.00 29.37 30 ASP B O 1
ATOM 3298 N N . HIS B 1 31 ? -51.159 20.414 44.316 1.00 37.07 31 HIS B N 1
ATOM 3299 C CA . HIS B 1 31 ? -52.147 21.503 44.429 1.00 45.54 31 HIS B CA 1
ATOM 3300 C C . HIS B 1 31 ? -52.827 21.621 45.787 1.00 46.55 31 HIS B C 1
ATOM 3301 O O . HIS B 1 31 ? -53.356 22.682 46.115 1.00 52.86 31 HIS B O 1
ATOM 3308 N N . MET B 1 32 ? -52.874 20.514 46.524 1.00 40.09 32 MET B N 1
ATOM 3309 C CA . MET B 1 32 ? -53.551 20.490 47.795 1.00 42.32 32 MET B CA 1
ATOM 3310 C C . MET B 1 32 ? -52.751 19.962 48.978 1.00 40.54 32 MET B C 1
ATOM 3311 O O . MET B 1 32 ? -53.307 19.955 50.080 1.00 42.57 32 MET B O 1
ATOM 3316 N N . ARG B 1 33 ? -51.490 19.552 48.809 1.00 29.81 33 ARG B N 1
ATOM 3317 C CA . ARG B 1 33 ? -50.695 19.132 49.967 1.00 27.00 33 ARG B CA 1
ATOM 3318 C C . ARG B 1 33 ? -49.868 20.237 50.602 1.00 24.96 33 ARG B C 1
ATOM 3319 O O . ARG B 1 33 ? -49.118 19.908 51.531 1.00 22.99 33 ARG B O 1
ATOM 3327 N N . ASN B 1 34 ? -49.979 21.486 50.122 1.00 23.85 34 ASN B N 1
ATOM 3328 C CA . ASN B 1 34 ? -49.255 22.636 50.683 1.00 24.58 34 ASN B CA 1
ATOM 3329 C C . ASN B 1 34 ? -47.774 22.354 50.938 1.00 25.52 34 ASN B C 1
ATOM 3330 O O . ASN B 1 34 ? -47.217 22.608 52.022 1.00 25.12 34 ASN B O 1
ATOM 3335 N N . ASP B 1 35 ? -47.155 21.774 49.914 1.00 27.17 35 ASP B N 1
ATOM 3336 C CA . ASP B 1 35 ? -45.753 21.429 49.989 1.00 29.34 35 ASP B CA 1
ATOM 3337 C C . ASP B 1 35 ? -45.318 20.519 51.155 1.00 25.75 35 ASP B C 1
ATOM 3338 O O . ASP B 1 35 ? -44.159 20.534 51.530 1.00 28.57 35 ASP B O 1
ATOM 3343 N N . ARG B 1 36 ? -46.191 19.689 51.716 1.00 26.00 36 ARG B N 1
ATOM 3344 C CA . ARG B 1 36 ? -45.798 18.687 52.738 1.00 26.67 36 ARG B CA 1
ATOM 3345 C C . ARG B 1 36 ? -45.423 17.367 52.059 1.00 26.44 36 ARG B C 1
ATOM 3346 O O . ARG B 1 36 ? -46.306 16.650 51.579 1.00 29.00 36 ARG B O 1
ATOM 3354 N N . TRP B 1 37 ? -44.139 17.045 52.006 1.00 23.67 37 TRP B N 1
ATOM 3355 C CA . TRP B 1 37 ? -43.686 15.789 51.428 1.00 23.63 37 TRP B CA 1
ATOM 3356 C C . TRP B 1 37 ? -42.854 15.048 52.490 1.00 21.17 37 TRP B C 1
ATOM 3357 O O . TRP B 1 37 ? -41.645 15.096 52.529 1.00 17.30 37 TRP B O 1
ATOM 3368 N N . LYS B 1 38 ? -43.546 14.400 53.410 1.00 19.87 38 LYS B N 1
ATOM 3369 C CA . LYS B 1 38 ? -42.924 13.840 54.591 1.00 18.05 38 LYS B CA 1
ATOM 3370 C C . LYS B 1 38 ? -42.067 12.664 54.185 1.00 17.73 38 LYS B C 1
ATOM 3371 O O . LYS B 1 38 ? -40.960 12.533 54.684 1.00 17.09 38 LYS B O 1
ATOM 3377 N N . THR B 1 39 ? -42.586 11.844 53.280 1.00 16.79 39 THR B N 1
ATOM 3378 C CA . THR B 1 39 ? -41.871 10.680 52.768 1.00 16.88 39 THR B CA 1
ATOM 3379 C C . THR B 1 39 ? -40.627 11.136 52.020 1.00 17.15 39 THR B C 1
ATOM 3380 O O . THR B 1 39 ? -39.548 10.600 52.217 1.00 15.95 39 THR B O 1
ATOM 3384 N N . ARG B 1 40 ? -40.792 12.152 51.191 1.00 19.33 40 ARG B N 1
ATOM 3385 C CA . ARG B 1 40 ? -39.674 12.721 50.473 1.00 22.03 40 ARG B CA 1
ATOM 3386 C C . ARG B 1 40 ? -38.640 13.219 51.459 1.00 21.78 40 ARG B C 1
ATOM 3387 O O . ARG B 1 40 ? -37.449 12.915 51.293 1.00 19.65 40 ARG B O 1
ATOM 3395 N N . ASP B 1 41 ? -39.068 13.955 52.482 1.00 19.71 41 ASP B N 1
ATOM 3396 C CA . ASP B 1 41 ? -38.087 14.528 53.382 1.00 20.09 41 ASP B CA 1
ATOM 3397 C C . ASP B 1 41 ? -37.332 13.458 54.185 1.00 20.80 41 ASP B C 1
ATOM 3398 O O . ASP B 1 41 ? -36.115 13.565 54.399 1.00 22.26 41 ASP B O 1
ATOM 3403 N N . MET B 1 42 ? -38.020 12.424 54.651 1.00 17.99 42 MET B N 1
ATOM 3404 C CA . MET B 1 42 ? -37.317 11.388 55.393 1.00 17.74 42 MET B CA 1
ATOM 3405 C C . MET B 1 42 ? -36.310 10.669 54.488 1.00 17.61 42 MET B C 1
ATOM 3406 O O . MET B 1 42 ? -35.191 10.383 54.898 1.00 16.06 42 MET B O 1
ATOM 3411 N N . GLU B 1 43 ? -36.666 10.461 53.228 1.00 18.35 43 GLU B N 1
ATOM 3412 C CA . GLU B 1 43 ? -35.722 9.876 52.286 1.00 19.08 43 GLU B CA 1
ATOM 3413 C C . GLU B 1 43 ? -34.459 10.737 52.126 1.00 22.24 43 GLU B C 1
ATOM 3414 O O . GLU B 1 43 ? -33.357 10.187 52.202 1.00 24.04 43 GLU B O 1
ATOM 3420 N N . GLN B 1 44 ? -34.630 12.040 51.899 1.00 22.70 44 GLN B N 1
ATOM 3421 C CA . GLN B 1 44 ? -33.529 12.991 51.748 1.00 24.41 44 GLN B CA 1
ATOM 3422 C C . GLN B 1 44 ? -32.667 12.971 53.023 1.00 24.32 44 GLN B C 1
ATOM 3423 O O . GLN B 1 44 ? -31.422 12.848 52.969 1.00 21.06 44 GLN B O 1
ATOM 3429 N N . LEU B 1 45 ? -33.336 13.044 54.173 1.00 19.94 45 LEU B N 1
ATOM 3430 C CA . LEU B 1 45 ? -32.613 13.029 55.409 1.00 19.35 45 LEU B CA 1
ATOM 3431 C C . LEU B 1 45 ? -31.865 11.716 55.604 1.00 19.09 45 LEU B C 1
ATOM 3432 O O . LEU B 1 45 ? -30.812 11.714 56.203 1.00 17.50 45 LEU B O 1
ATOM 3437 N N . LEU B 1 46 ? -32.399 10.581 55.179 1.00 18.72 46 LEU B N 1
ATOM 3438 C CA . LEU B 1 46 ? -31.606 9.370 55.280 1.00 20.65 46 LEU B CA 1
ATOM 3439 C C . LEU B 1 46 ? -30.365 9.438 54.376 1.00 20.74 46 LEU B C 1
ATOM 3440 O O . LEU B 1 46 ? -29.342 8.817 54.678 1.00 19.00 46 LEU B O 1
ATOM 3445 N N . CYS B 1 47 ? -30.490 10.110 53.235 1.00 23.07 47 CYS B N 1
ATOM 3446 C CA . CYS B 1 47 ? -29.392 10.228 52.284 1.00 24.14 47 CYS B CA 1
ATOM 3447 C C . CYS B 1 47 ? -28.306 11.092 52.914 1.00 24.76 47 CYS B C 1
ATOM 3448 O O . CYS B 1 47 ? -27.116 10.758 52.861 1.00 24.06 47 CYS B O 1
ATOM 3451 N N . GLU B 1 48 ? -28.723 12.149 53.591 1.00 27.14 48 GLU B N 1
ATOM 3452 C CA . GLU B 1 48 ? -27.771 13.083 54.208 1.00 30.12 48 GLU B CA 1
ATOM 3453 C C . GLU B 1 48 ? -27.073 12.401 55.378 1.00 30.21 48 GLU B C 1
ATOM 3454 O O . GLU B 1 48 ? -25.861 12.299 55.370 1.00 31.45 48 GLU B O 1
ATOM 3460 N N . LYS B 1 49 ? -27.838 11.940 56.363 1.00 29.97 49 LYS B N 1
ATOM 3461 C CA . LYS B 1 49 ? -27.259 11.305 57.538 1.00 32.38 49 LYS B CA 1
ATOM 3462 C C . LYS B 1 49 ? -26.329 10.130 57.216 1.00 28.90 49 LYS B C 1
ATOM 3463 O O . LYS B 1 49 ? -25.270 10.000 57.831 1.00 24.40 49 LYS B O 1
ATOM 3469 N N . MET B 1 50 ? -26.680 9.311 56.231 1.00 25.65 50 MET B N 1
ATOM 3470 C CA . MET B 1 50 ? -25.950 8.074 56.004 1.00 25.55 50 MET B CA 1
ATOM 3471 C C . MET B 1 50 ? -24.969 8.128 54.829 1.00 25.89 50 MET B C 1
ATOM 3472 O O . MET B 1 50 ? -24.431 7.083 54.440 1.00 26.95 50 MET B O 1
ATOM 3477 N N . ASN B 1 51 ? -24.737 9.331 54.305 1.00 23.86 51 ASN B N 1
ATOM 3478 C CA A ASN B 1 51 ? -23.910 9.583 53.133 0.50 25.69 51 ASN B CA 1
ATOM 3479 C CA B ASN B 1 51 ? -23.860 9.544 53.145 0.50 25.76 51 ASN B CA 1
ATOM 3480 C C . ASN B 1 51 ? -24.138 8.502 52.058 1.00 26.42 51 ASN B C 1
ATOM 3481 O O . ASN B 1 51 ? -23.206 7.864 51.545 1.00 23.41 51 ASN B O 1
ATOM 3490 N N . VAL B 1 52 ? -25.429 8.300 51.732 1.00 27.00 52 VAL B N 1
ATOM 3491 C CA . VAL B 1 52 ? -25.833 7.396 50.644 1.00 25.64 52 VAL B CA 1
ATOM 3492 C C . VAL B 1 52 ? -26.524 8.213 49.592 1.00 24.09 52 VAL B C 1
ATOM 3493 O O . VAL B 1 52 ? -27.177 9.215 49.884 1.00 23.55 52 VAL B O 1
ATOM 3497 N N . LYS B 1 53 ? -26.408 7.717 48.367 1.00 22.33 53 LYS B N 1
ATOM 3498 C CA . LYS B 1 53 ? -26.899 8.454 47.224 1.00 21.74 53 LYS B CA 1
ATOM 3499 C C . LYS B 1 53 ? -28.428 8.393 47.175 1.00 21.34 53 LYS B C 1
ATOM 3500 O O . LYS B 1 53 ? -29.083 9.361 46.813 1.00 17.99 53 LYS B O 1
ATOM 3506 N N . HIS B 1 54 ? -28.988 7.244 47.548 1.00 20.92 54 HIS B N 1
ATOM 3507 C CA . HIS B 1 54 ? -30.426 7.007 47.429 1.00 21.40 54 HIS B CA 1
ATOM 3508 C C . HIS B 1 54 ? -31.041 6.313 48.648 1.00 20.20 54 HIS B C 1
ATOM 3509 O O . HIS B 1 54 ? -30.441 5.363 49.187 1.00 21.87 54 HIS B O 1
ATOM 3516 N N . ALA B 1 55 ? -32.254 6.750 49.005 1.00 18.29 55 ALA B N 1
ATOM 3517 C CA . ALA B 1 55 ? -33.092 6.096 50.023 1.00 16.86 55 ALA B CA 1
ATOM 3518 C C . ALA B 1 55 ? -34.560 5.929 49.572 1.00 16.87 55 ALA B C 1
ATOM 3519 O O . ALA B 1 55 ? -35.214 6.858 49.047 1.00 15.91 55 ALA B O 1
ATOM 3521 N N . HIS B 1 56 ? -35.082 4.713 49.683 1.00 15.58 56 HIS B N 1
ATOM 3522 C CA . HIS B 1 56 ? -36.491 4.547 49.357 1.00 16.24 56 HIS B CA 1
ATOM 3523 C C . HIS B 1 56 ? -37.261 4.027 50.544 1.00 15.86 56 HIS B C 1
ATOM 3524 O O . HIS B 1 56 ? -37.023 2.895 50.995 1.00 15.69 56 HIS B O 1
ATOM 3531 N N . LEU B 1 57 ? -38.260 4.819 50.923 1.00 15.20 57 LEU B N 1
ATOM 3532 C CA . LEU B 1 57 ? -39.116 4.535 52.070 1.00 16.56 57 LEU B CA 1
ATOM 3533 C C . LEU B 1 57 ? -40.335 3.728 51.609 1.00 16.17 57 LEU B C 1
ATOM 3534 O O . LEU B 1 57 ? -40.903 3.966 50.539 1.00 15.58 57 LEU B O 1
ATOM 3539 N N . LEU B 1 58 ? -40.688 2.736 52.416 1.00 16.05 58 LEU B N 1
ATOM 3540 C CA . LEU B 1 58 ? -41.770 1.823 52.081 1.00 16.41 58 LEU B CA 1
ATOM 3541 C C . LEU B 1 58 ? -42.397 1.208 53.340 1.00 15.99 58 LEU B C 1
ATOM 3542 O O . LEU B 1 58 ? -42.117 1.673 54.451 1.00 13.78 58 LEU B O 1
ATOM 3547 N N . SER B 1 59 ? -43.283 0.218 53.176 1.00 17.06 59 SER B N 1
ATOM 3548 C CA . SER B 1 59 ? -44.294 -0.136 54.199 1.00 16.50 59 SER B CA 1
ATOM 3549 C C . SER B 1 59 ? -43.772 -0.855 55.439 1.00 14.59 59 SER B C 1
ATOM 3550 O O . SER B 1 59 ? -44.396 -0.781 56.490 1.00 12.80 59 SER B O 1
ATOM 3553 N N . SER B 1 60 ? -42.614 -1.500 55.297 1.00 14.98 60 SER B N 1
ATOM 3554 C CA . SER B 1 60 ? -41.936 -2.192 56.380 1.00 13.67 60 SER B CA 1
ATOM 3555 C C . SER B 1 60 ? -40.509 -2.584 55.999 1.00 14.97 60 SER B C 1
ATOM 3556 O O . SER B 1 60 ? -40.091 -2.577 54.835 1.00 17.31 60 SER B O 1
ATOM 3559 N N . GLY B 1 61 ? -39.806 -3.014 57.031 1.00 13.88 61 GLY B N 1
ATOM 3560 C CA . GLY B 1 61 ? -38.509 -3.634 56.953 1.00 14.67 61 GLY B CA 1
ATOM 3561 C C . GLY B 1 61 ? -38.595 -4.918 56.204 1.00 13.86 61 GLY B C 1
ATOM 3562 O O . GLY B 1 61 ? -37.717 -5.199 55.370 1.00 14.92 61 GLY B O 1
ATOM 3563 N N . THR B 1 62 ? -39.660 -5.673 56.430 1.00 13.95 62 THR B N 1
ATOM 3564 C CA . THR B 1 62 ? -39.788 -6.898 55.636 1.00 15.51 62 THR B CA 1
ATOM 3565 C C . THR B 1 62 ? -39.982 -6.587 54.150 1.00 15.68 62 THR B C 1
ATOM 3566 O O . THR B 1 62 ? -39.403 -7.263 53.290 1.00 15.19 62 THR B O 1
ATOM 3570 N N . ALA B 1 63 ? -40.749 -5.544 53.849 1.00 15.29 63 ALA B N 1
ATOM 3571 C CA . ALA B 1 63 ? -41.022 -5.222 52.445 1.00 15.12 63 ALA B CA 1
ATOM 3572 C C . ALA B 1 63 ? -39.720 -4.672 51.832 1.00 15.36 63 ALA B C 1
ATOM 3573 O O . ALA B 1 63 ? -39.461 -4.855 50.629 1.00 15.56 63 ALA B O 1
ATOM 3575 N N . ALA B 1 64 ? -38.900 -4.031 52.679 1.00 14.21 64 ALA B N 1
ATOM 3576 C CA . ALA B 1 64 ? -37.601 -3.548 52.253 1.00 13.51 64 ALA B CA 1
ATOM 3577 C C . ALA B 1 64 ? -36.701 -4.683 51.787 1.00 11.71 64 ALA B C 1
ATOM 3578 O O . ALA B 1 64 ? -36.084 -4.595 50.757 1.00 10.87 64 ALA B O 1
ATOM 3580 N N . LEU B 1 65 ? -36.620 -5.751 52.556 1.00 11.86 65 LEU B N 1
ATOM 3581 C CA . LEU B 1 65 ? -35.905 -6.933 52.124 1.00 12.24 65 LEU B CA 1
ATOM 3582 C C . LEU B 1 65 ? -36.438 -7.500 50.802 1.00 13.11 65 LEU B C 1
ATOM 3583 O O . LEU B 1 65 ? -35.672 -7.875 49.910 1.00 11.07 65 LEU B O 1
ATOM 3588 N N . GLN B 1 66 ? -37.763 -7.572 50.678 1.00 15.57 66 GLN B N 1
ATOM 3589 C CA . GLN B 1 66 ? -38.349 -8.106 49.455 1.00 15.47 66 GLN B CA 1
ATOM 3590 C C . GLN B 1 66 ? -38.001 -7.253 48.245 1.00 15.06 66 GLN B C 1
ATOM 3591 O O . GLN B 1 66 ? -37.751 -7.748 47.139 1.00 13.45 66 GLN B O 1
ATOM 3597 N N . THR B 1 67 ? -38.077 -5.951 48.471 1.00 14.96 67 THR B N 1
ATOM 3598 C CA . THR B 1 67 ? -37.920 -4.973 47.414 1.00 15.16 67 THR B CA 1
ATOM 3599 C C . THR B 1 67 ? -36.439 -4.892 47.057 1.00 16.06 67 THR B C 1
ATOM 3600 O O . THR B 1 67 ? -36.071 -4.932 45.865 1.00 15.97 67 THR B O 1
ATOM 3604 N N . ALA B 1 68 ? -35.573 -4.900 48.065 1.00 14.28 68 ALA B N 1
ATOM 3605 C CA . ALA B 1 68 ? -34.130 -4.895 47.790 1.00 14.72 68 ALA B CA 1
ATOM 3606 C C . ALA B 1 68 ? -33.653 -6.080 46.998 1.00 15.21 68 ALA B C 1
ATOM 3607 O O . ALA B 1 68 ? -32.756 -5.937 46.172 1.00 13.96 68 ALA B O 1
ATOM 3609 N N . MET B 1 69 ? -34.235 -7.248 47.256 1.00 16.38 69 MET B N 1
ATOM 3610 C CA . MET B 1 69 ? -33.801 -8.447 46.532 1.00 17.84 69 MET B CA 1
ATOM 3611 C C . MET B 1 69 ? -34.181 -8.344 45.074 1.00 17.10 69 MET B C 1
ATOM 3612 O O . MET B 1 69 ? -33.309 -8.429 44.187 1.00 16.68 69 MET B O 1
ATOM 3617 N N . MET B 1 70 ? -35.482 -8.172 44.848 1.00 15.54 70 MET B N 1
ATOM 3618 C CA . MET B 1 70 ? -35.942 -7.915 43.505 1.00 15.59 70 MET B CA 1
ATOM 3619 C C . MET B 1 70 ? -35.095 -6.810 42.817 1.00 14.66 70 MET B C 1
ATOM 3620 O O . MET B 1 70 ? -34.587 -7.050 41.709 1.00 13.94 70 MET B O 1
ATOM 3625 N N . ALA B 1 71 ? -34.935 -5.645 43.453 1.00 12.36 71 ALA B N 1
ATOM 3626 C CA . ALA B 1 71 ? -34.223 -4.542 42.859 1.00 11.97 71 ALA B CA 1
ATOM 3627 C C . ALA B 1 71 ? -32.772 -4.881 42.528 1.00 13.76 71 ALA B C 1
ATOM 3628 O O . ALA B 1 71 ? -32.252 -4.302 41.568 1.00 14.10 71 ALA B O 1
ATOM 3630 N N . ALA B 1 72 ? -32.135 -5.797 43.252 1.00 14.11 72 ALA B N 1
ATOM 3631 C CA . ALA B 1 72 ? -30.727 -6.099 43.017 1.00 15.74 72 ALA B CA 1
ATOM 3632 C C . ALA B 1 72 ? -30.595 -7.303 42.074 1.00 16.33 72 ALA B C 1
ATOM 3633 O O . ALA B 1 72 ? -29.500 -7.805 41.916 1.00 16.05 72 ALA B O 1
ATOM 3635 N N . GLY B 1 73 ? -31.675 -7.816 41.504 1.00 15.07 73 GLY B N 1
ATOM 3636 C CA . GLY B 1 73 ? -31.493 -8.966 40.634 1.00 15.95 73 GLY B CA 1
ATOM 3637 C C . GLY B 1 73 ? -31.544 -10.336 41.269 1.00 15.83 73 GLY B C 1
ATOM 3638 O O . GLY B 1 73 ? -31.273 -11.315 40.579 1.00 18.42 73 GLY B O 1
ATOM 3639 N N . ILE B 1 74 ? -31.998 -10.416 42.522 1.00 16.20 74 ILE B N 1
ATOM 3640 C CA . ILE B 1 74 ? -32.024 -11.634 43.342 1.00 16.45 74 ILE B CA 1
ATOM 3641 C C . ILE B 1 74 ? -33.463 -12.111 43.273 1.00 16.32 74 ILE B C 1
ATOM 3642 O O . ILE B 1 74 ? -34.368 -11.413 43.734 1.00 18.04 74 ILE B O 1
ATOM 3647 N N . GLY B 1 75 ? -33.660 -13.303 42.739 1.00 14.64 75 GLY B N 1
ATOM 3648 C CA . GLY B 1 75 ? -34.968 -13.795 42.399 1.00 13.89 75 GLY B CA 1
ATOM 3649 C C . GLY B 1 75 ? -35.007 -15.288 42.253 1.00 13.36 75 GLY B C 1
ATOM 3650 O O . GLY B 1 75 ? -34.181 -15.991 42.817 1.00 13.59 75 GLY B O 1
ATOM 3651 N N . ALA B 1 76 ? -36.017 -15.784 41.546 1.00 14.03 76 ALA B N 1
ATOM 3652 C CA . ALA B 1 76 ? -36.376 -17.194 41.666 1.00 14.42 76 ALA B CA 1
ATOM 3653 C C . ALA B 1 76 ? -35.201 -18.063 41.290 1.00 15.88 76 ALA B C 1
ATOM 3654 O O . ALA B 1 76 ? -34.484 -17.749 40.363 1.00 15.57 76 ALA B O 1
ATOM 3656 N N . GLY B 1 77 ? -34.942 -19.118 42.049 1.00 18.54 77 GLY B N 1
ATOM 3657 C CA . GLY B 1 77 ? -33.824 -20.019 41.776 1.00 16.04 77 GLY B CA 1
ATOM 3658 C C . GLY B 1 77 ? -32.486 -19.580 42.357 1.00 15.82 77 GLY B C 1
ATOM 3659 O O . GLY B 1 77 ? -31.622 -20.415 42.487 1.00 17.29 77 GLY B O 1
ATOM 3660 N N . ASP B 1 78 ? -32.276 -18.318 42.723 1.00 14.18 78 ASP B N 1
ATOM 3661 C CA . ASP B 1 78 ? -30.987 -17.862 43.232 1.00 15.25 78 ASP B CA 1
ATOM 3662 C C . ASP B 1 78 ? -30.746 -18.350 44.658 1.00 15.62 78 ASP B C 1
ATOM 3663 O O . ASP B 1 78 ? -31.688 -18.279 45.459 1.00 16.24 78 ASP B O 1
ATOM 3668 N N . GLU B 1 79 ? -29.546 -18.840 44.973 1.00 13.92 79 GLU B N 1
ATOM 3669 C CA . GLU B 1 79 ? -29.174 -19.091 46.354 1.00 14.08 79 GLU B CA 1
ATOM 3670 C C . GLU B 1 79 ? -28.779 -17.794 47.094 1.00 13.37 79 GLU B C 1
ATOM 3671 O O . GLU B 1 79 ? -28.122 -16.934 46.555 1.00 12.64 79 GLU B O 1
ATOM 3677 N N . VAL B 1 80 ? -29.301 -17.604 48.297 1.00 13.95 80 VAL B N 1
ATOM 3678 C CA . VAL B 1 80 ? -29.030 -16.413 49.104 1.00 13.68 80 VAL B CA 1
ATOM 3679 C C . VAL B 1 80 ? -28.528 -16.913 50.432 1.00 13.23 80 VAL B C 1
ATOM 3680 O O . VAL B 1 80 ? -29.244 -17.555 51.158 1.00 15.03 80 VAL B O 1
ATOM 3684 N N . ILE B 1 81 ? -27.287 -16.603 50.762 1.00 14.55 81 ILE B N 1
ATOM 3685 C CA . ILE B 1 81 ? -26.679 -17.070 52.008 1.00 13.62 81 ILE B CA 1
ATOM 3686 C C . ILE B 1 81 ? -27.147 -16.196 53.194 1.00 14.15 81 ILE B C 1
ATOM 3687 O O . ILE B 1 81 ? -27.076 -14.950 53.148 1.00 13.53 81 ILE B O 1
ATOM 3692 N N . VAL B 1 82 ? -27.626 -16.861 54.244 1.00 14.16 82 VAL B N 1
ATOM 3693 C CA . VAL B 1 82 ? -28.321 -16.245 55.384 1.00 15.04 82 VAL B CA 1
ATOM 3694 C C . VAL B 1 82 ? -27.849 -16.861 56.691 1.00 14.61 82 VAL B C 1
ATOM 3695 O O . VAL B 1 82 ? -27.654 -18.068 56.742 1.00 15.82 82 VAL B O 1
ATOM 3699 N N . PRO B 1 83 ? -27.832 -16.076 57.780 1.00 15.40 83 PRO B N 1
ATOM 3700 C CA . PRO B 1 83 ? -27.465 -16.632 59.078 1.00 14.96 83 PRO B CA 1
ATOM 3701 C C . PRO B 1 83 ? -28.599 -17.403 59.711 1.00 15.70 83 PRO B C 1
ATOM 3702 O O . PRO B 1 83 ? -29.770 -17.141 59.383 1.00 17.58 83 PRO B O 1
ATOM 3706 N N . PRO B 1 84 ? -28.280 -18.316 60.642 1.00 14.62 84 PRO B N 1
ATOM 3707 C CA . PRO B 1 84 ? -29.332 -18.966 61.409 1.00 14.59 84 PRO B CA 1
ATOM 3708 C C . PRO B 1 84 ? -29.830 -18.124 62.592 1.00 14.40 84 PRO B C 1
ATOM 3709 O O . PRO B 1 84 ? -30.873 -18.414 63.141 1.00 14.14 84 PRO B O 1
ATOM 3713 N N . PHE B 1 85 ? -29.094 -17.088 62.955 1.00 13.42 85 PHE B N 1
ATOM 3714 C CA . PHE B 1 85 ? -29.495 -16.131 63.967 1.00 14.03 85 PHE B CA 1
ATOM 3715 C C . PHE B 1 85 ? -29.917 -14.890 63.203 1.00 12.91 85 PHE B C 1
ATOM 3716 O O . PHE B 1 85 ? -29.075 -14.130 62.727 1.00 11.49 85 PHE B O 1
ATOM 3724 N N . THR B 1 86 ? -31.227 -14.716 63.094 1.00 13.37 86 THR B N 1
ATOM 3725 C CA . THR B 1 86 ? -31.784 -13.445 62.612 1.00 12.97 86 THR B CA 1
ATOM 3726 C C . THR B 1 86 ? -33.277 -13.457 62.858 1.00 13.11 86 THR B C 1
ATOM 3727 O O . THR B 1 86 ? -33.850 -14.489 63.167 1.00 12.22 86 THR B O 1
ATOM 3731 N N . PHE B 1 87 ? -33.926 -12.311 62.688 1.00 14.67 87 PHE B N 1
ATOM 3732 C CA . PHE B 1 87 ? -35.389 -12.380 62.618 1.00 15.06 87 PHE B CA 1
ATOM 3733 C C . PHE B 1 87 ? -35.911 -13.237 61.454 1.00 15.20 87 PHE B C 1
ATOM 3734 O O . PHE B 1 87 ? -35.311 -13.250 60.364 1.00 15.93 87 PHE B O 1
ATOM 3742 N N . VAL B 1 88 ? -37.053 -13.887 61.676 1.00 14.32 88 VAL B N 1
ATOM 3743 C CA . VAL B 1 88 ? -37.702 -14.746 60.686 1.00 13.31 88 VAL B CA 1
ATOM 3744 C C . VAL B 1 88 ? -37.911 -14.106 59.329 1.00 12.76 88 VAL B C 1
ATOM 3745 O O . VAL B 1 88 ? -37.893 -14.795 58.311 1.00 11.87 88 VAL B O 1
ATOM 3749 N N . ALA B 1 89 ? -38.085 -12.791 59.320 1.00 12.25 89 ALA B N 1
ATOM 3750 C CA . ALA B 1 89 ? -38.407 -12.100 58.112 1.00 12.10 89 ALA B CA 1
ATOM 3751 C C . ALA B 1 89 ? -37.326 -12.355 57.059 1.00 13.16 89 ALA B C 1
ATOM 3752 O O . ALA B 1 89 ? -37.625 -12.554 55.885 1.00 14.23 89 ALA B O 1
ATOM 3754 N N . SER B 1 90 ? -36.066 -12.434 57.491 1.00 14.29 90 SER B N 1
ATOM 3755 C CA . SER B 1 90 ? -34.934 -12.673 56.575 1.00 14.13 90 SER B CA 1
ATOM 3756 C C . SER B 1 90 ? -35.183 -13.874 55.648 1.00 13.85 90 SER B C 1
ATOM 3757 O O . SER B 1 90 ? -35.014 -13.756 54.438 1.00 13.54 90 SER B O 1
ATOM 3760 N N . VAL B 1 91 ? -35.639 -14.984 56.223 1.00 13.22 91 VAL B N 1
ATOM 3761 C CA . VAL B 1 91 ? -35.793 -16.223 55.483 1.00 13.78 91 VAL B CA 1
ATOM 3762 C C . VAL B 1 91 ? -37.131 -16.171 54.791 1.00 14.69 91 VAL B C 1
ATOM 3763 O O . VAL B 1 91 ? -37.227 -16.578 53.640 1.00 14.00 91 VAL B O 1
ATOM 3767 N N . GLU B 1 92 ? -38.157 -15.659 55.460 1.00 14.47 92 GLU B N 1
ATOM 3768 C CA . GLU B 1 92 ? -39.424 -15.420 54.759 1.00 15.50 92 GLU B CA 1
ATOM 3769 C C . GLU B 1 92 ? -39.311 -14.629 53.444 1.00 16.13 92 GLU B C 1
ATOM 3770 O O . GLU B 1 92 ? -39.991 -14.935 52.469 1.00 17.28 92 GLU B O 1
ATOM 3776 N N . ALA B 1 93 ? -38.484 -13.593 53.420 1.00 16.16 93 ALA B N 1
ATOM 3777 C CA . ALA B 1 93 ? -38.413 -12.732 52.240 1.00 15.79 93 ALA B CA 1
ATOM 3778 C C . ALA B 1 93 ? -37.772 -13.480 51.057 1.00 16.02 93 ALA B C 1
ATOM 3779 O O . ALA B 1 93 ? -38.178 -13.355 49.898 1.00 15.30 93 ALA B O 1
ATOM 3781 N N . ILE B 1 94 ? -36.752 -14.271 51.370 1.00 16.36 94 ILE B N 1
ATOM 3782 C CA . ILE B 1 94 ? -36.073 -15.113 50.415 1.00 14.71 94 ILE B CA 1
ATOM 3783 C C . ILE B 1 94 ? -37.083 -16.089 49.853 1.00 15.53 94 ILE B C 1
ATOM 3784 O O . ILE B 1 94 ? -37.266 -16.109 48.646 1.00 17.62 94 ILE B O 1
ATOM 3789 N N . PHE B 1 95 ? -37.717 -16.916 50.670 1.00 15.90 95 PHE B N 1
ATOM 3790 C CA . PHE B 1 95 ? -38.676 -17.918 50.160 1.00 17.11 95 PHE B CA 1
ATOM 3791 C C . PHE B 1 95 ? -39.742 -17.334 49.227 1.00 17.75 95 PHE B C 1
ATOM 3792 O O . PHE B 1 95 ? -40.075 -17.882 48.179 1.00 17.75 95 PHE B O 1
ATOM 3800 N N . MET B 1 96 ? -40.244 -16.172 49.614 1.00 20.59 96 MET B N 1
ATOM 3801 C CA . MET B 1 96 ? -41.315 -15.521 48.899 1.00 22.48 96 MET B CA 1
ATOM 3802 C C . MET B 1 96 ? -40.903 -15.000 47.547 1.00 20.68 96 MET B C 1
ATOM 3803 O O . MET B 1 96 ? -41.765 -14.824 46.704 1.00 18.50 96 MET B O 1
ATOM 3808 N N . ALA B 1 97 ? -39.609 -14.782 47.358 1.00 20.24 97 ALA B N 1
ATOM 3809 C CA . ALA B 1 97 ? -39.073 -14.379 46.058 1.00 19.00 97 ALA B CA 1
ATOM 3810 C C . ALA B 1 97 ? -38.882 -15.587 45.154 1.00 16.59 97 ALA B C 1
ATOM 3811 O O . ALA B 1 97 ? -38.538 -15.481 43.969 1.00 16.44 97 ALA B O 1
ATOM 3813 N N . GLY B 1 98 ? -39.074 -16.757 45.736 1.00 16.43 98 GLY B N 1
ATOM 3814 C CA . GLY B 1 98 ? -38.756 -17.999 45.060 1.00 16.75 98 GLY B CA 1
ATOM 3815 C C . GLY B 1 98 ? -37.264 -18.228 45.074 1.00 16.06 98 GLY B C 1
ATOM 3816 O O . GLY B 1 98 ? -36.822 -19.046 44.308 1.00 18.72 98 GLY B O 1
ATOM 3817 N N . ALA B 1 99 ? -36.504 -17.569 45.954 1.00 15.11 99 ALA B N 1
ATOM 3818 C CA . ALA B 1 99 ? -35.058 -17.734 46.062 1.00 14.03 99 ALA B CA 1
ATOM 3819 C C . ALA B 1 99 ? -34.827 -18.801 47.145 1.00 14.81 99 ALA B C 1
ATOM 3820 O O . ALA B 1 99 ? -35.777 -19.199 47.815 1.00 15.43 99 ALA B O 1
ATOM 3822 N N . VAL B 1 100 ? -33.603 -19.302 47.275 1.00 14.91 100 VAL B N 1
ATOM 3823 C CA . VAL B 1 100 ? -33.270 -20.475 48.078 1.00 15.02 100 VAL B CA 1
ATOM 3824 C C . VAL B 1 100 ? -32.356 -20.021 49.195 1.00 15.09 100 VAL B C 1
ATOM 3825 O O . VAL B 1 100 ? -31.195 -19.752 48.908 1.00 15.92 100 VAL B O 1
ATOM 3829 N N . PRO B 1 101 ? -32.850 -19.945 50.455 1.00 14.94 101 PRO B N 1
ATOM 3830 C CA . PRO B 1 101 ? -31.981 -19.559 51.549 1.00 15.21 101 PRO B CA 1
ATOM 3831 C C . PRO B 1 101 ? -30.991 -20.653 51.805 1.00 15.14 101 PRO B C 1
ATOM 3832 O O . PRO B 1 101 ? -31.384 -21.812 51.796 1.00 15.99 101 PRO B O 1
ATOM 3836 N N . ILE B 1 102 ? -29.722 -20.276 51.957 1.00 16.26 102 ILE B N 1
ATOM 3837 C CA . ILE B 1 102 ? -28.630 -21.206 52.247 1.00 15.55 102 ILE B CA 1
ATOM 3838 C C . ILE B 1 102 ? -27.986 -20.746 53.563 1.00 16.69 102 ILE B C 1
ATOM 3839 O O . ILE B 1 102 ? -27.432 -19.646 53.613 1.00 16.94 102 ILE B O 1
ATOM 3844 N N . PHE B 1 103 ? -28.118 -21.543 54.619 1.00 15.06 103 PHE B N 1
ATOM 3845 C CA . PHE B 1 103 ? -27.613 -21.133 55.916 1.00 15.75 103 PHE B CA 1
ATOM 3846 C C . PHE B 1 103 ? -26.095 -21.262 56.030 1.00 15.41 103 PHE B C 1
ATOM 3847 O O . PHE B 1 103 ? -25.519 -22.305 55.718 1.00 16.30 103 PHE B O 1
ATOM 3855 N N . ALA B 1 104 ? -25.463 -20.185 56.486 1.00 15.45 104 ALA B N 1
ATOM 3856 C CA . ALA B 1 104 ? -24.022 -20.128 56.803 1.00 15.02 104 ALA B CA 1
ATOM 3857 C C . ALA B 1 104 ? -23.804 -19.788 58.280 1.00 15.05 104 ALA B C 1
ATOM 3858 O O . ALA B 1 104 ? -24.647 -19.155 58.913 1.00 14.99 104 ALA B O 1
ATOM 3860 N N . GLU B 1 105 ? -22.653 -20.207 58.807 1.00 15.35 105 GLU B N 1
ATOM 3861 C CA . GLU B 1 105 ? -22.346 -20.137 60.223 1.00 14.49 105 GLU B CA 1
ATOM 3862 C C . GLU B 1 105 ? -22.066 -18.703 60.592 1.00 14.61 105 GLU B C 1
ATOM 3863 O O . GLU B 1 105 ? -21.603 -17.904 59.788 1.00 13.44 105 GLU B O 1
ATOM 3869 N N . ILE B 1 106 ? -22.482 -18.368 61.805 1.00 15.43 106 ILE B N 1
ATOM 3870 C CA . ILE B 1 106 ? -22.110 -17.112 62.407 1.00 16.53 106 ILE B CA 1
ATOM 3871 C C . ILE B 1 106 ? -20.793 -17.378 63.169 1.00 15.42 106 ILE B C 1
ATOM 3872 O O . ILE B 1 106 ? -20.398 -18.541 63.398 1.00 14.97 106 ILE B O 1
ATOM 3877 N N . ASP B 1 107 ? -20.108 -16.289 63.505 1.00 14.23 107 ASP B N 1
ATOM 3878 C CA . ASP B 1 107 ? -18.955 -16.305 64.422 1.00 15.10 107 ASP B CA 1
ATOM 3879 C C . ASP B 1 107 ? -19.347 -15.522 65.688 1.00 15.11 107 ASP B C 1
ATOM 3880 O O . ASP B 1 107 ? -20.534 -15.317 65.978 1.00 16.44 107 ASP B O 1
ATOM 3885 N N . GLU B 1 108 ? -18.370 -15.183 66.503 1.00 15.41 108 GLU B N 1
ATOM 3886 C CA . GLU B 1 108 ? -18.596 -14.592 67.805 1.00 17.73 108 GLU B CA 1
ATOM 3887 C C . GLU B 1 108 ? -18.944 -13.119 67.593 1.00 16.04 108 GLU B C 1
ATOM 3888 O O . GLU B 1 108 ? -19.213 -12.434 68.567 1.00 17.12 108 GLU B O 1
ATOM 3894 N N . THR B 1 109 ? -19.018 -12.632 66.354 1.00 15.97 109 THR B N 1
ATOM 3895 C CA . THR B 1 109 ? -19.657 -11.323 66.101 1.00 16.48 109 THR B CA 1
ATOM 3896 C C . THR B 1 109 ? -21.169 -11.397 66.087 1.00 15.45 109 THR B C 1
ATOM 3897 O O . THR B 1 109 ? -21.838 -10.359 66.019 1.00 14.20 109 THR B O 1
ATOM 3901 N N . LEU B 1 110 ? -21.670 -12.629 66.087 1.00 15.91 110 LEU B N 1
ATOM 3902 C CA . LEU B 1 110 ? -23.107 -12.958 65.992 1.00 16.79 110 LEU B CA 1
ATOM 3903 C C . LEU B 1 110 ? -23.686 -12.614 64.624 1.00 15.60 110 LEU B C 1
ATOM 3904 O O . LEU B 1 110 ? -24.905 -12.650 64.466 1.00 18.66 110 LEU B O 1
ATOM 3909 N N . CYS B 1 111 ? -22.812 -12.363 63.654 1.00 14.90 111 CYS B N 1
ATOM 3910 C CA . CYS B 1 111 ? -23.131 -12.204 62.230 1.00 15.70 111 CYS B CA 1
ATOM 3911 C C . CYS B 1 111 ? -22.429 -13.283 61.404 1.00 16.00 111 CYS B C 1
ATOM 3912 O O . CYS B 1 111 ? -21.575 -14.026 61.911 1.00 16.18 111 CYS B O 1
ATOM 3915 N N . LEU B 1 112 ? -22.860 -13.425 60.160 1.00 16.40 112 LEU B N 1
ATOM 3916 C CA . LEU B 1 112 ? -22.249 -14.404 59.269 1.00 17.04 112 LEU B CA 1
ATOM 3917 C C . LEU B 1 112 ? -20.745 -14.348 59.412 1.00 15.21 112 LEU B C 1
ATOM 3918 O O . LEU B 1 112 ? -20.169 -13.259 59.452 1.00 13.42 112 LEU B O 1
ATOM 3923 N N . SER B 1 113 ? -20.159 -15.540 59.520 1.00 14.39 113 SER B N 1
ATOM 3924 C CA . SER B 1 113 ? -18.708 -15.664 59.453 1.00 15.49 113 SER B CA 1
ATOM 3925 C C . SER B 1 113 ? -18.141 -15.729 58.018 1.00 14.76 113 SER B C 1
ATOM 3926 O O . SER B 1 113 ? -18.677 -16.439 57.146 1.00 14.96 113 SER B O 1
ATOM 3929 N N . PRO B 1 114 ? -17.038 -15.009 57.759 1.00 14.47 114 PRO B N 1
ATOM 3930 C CA . PRO B 1 114 ? -16.405 -15.126 56.435 1.00 15.40 114 PRO B CA 1
ATOM 3931 C C . PRO B 1 114 ? -16.207 -16.571 55.994 1.00 16.52 114 PRO B C 1
ATOM 3932 O O . PRO B 1 114 ? -16.605 -16.964 54.912 1.00 15.27 114 PRO B O 1
ATOM 3936 N N . GLU B 1 115 ? -15.702 -17.385 56.896 1.00 19.62 115 GLU B N 1
ATOM 3937 C CA . GLU B 1 115 ? -15.377 -18.762 56.568 1.00 22.65 115 GLU B CA 1
ATOM 3938 C C . GLU B 1 115 ? -16.684 -19.545 56.475 1.00 19.50 115 GLU B C 1
ATOM 3939 O O . GLU B 1 115 ? -16.792 -20.422 55.642 1.00 20.04 115 GLU B O 1
ATOM 3945 N N . GLY B 1 116 ? -17.715 -19.203 57.247 1.00 17.70 116 GLY B N 1
ATOM 3946 C CA . GLY B 1 116 ? -19.020 -19.865 57.092 1.00 15.82 116 GLY B CA 1
ATOM 3947 C C . GLY B 1 116 ? -19.623 -19.610 55.712 1.00 14.95 116 GLY B C 1
ATOM 3948 O O . GLY B 1 116 ? -20.113 -20.538 55.041 1.00 17.21 116 GLY B O 1
ATOM 3949 N N . ILE B 1 117 ? -19.557 -18.358 55.269 1.00 13.67 117 ILE B N 1
ATOM 3950 C CA . ILE B 1 117 ? -20.048 -17.952 53.970 1.00 13.30 117 ILE B CA 1
ATOM 3951 C C . ILE B 1 117 ? -19.349 -18.718 52.877 1.00 15.19 117 ILE B C 1
ATOM 3952 O O . ILE B 1 117 ? -20.021 -19.159 51.948 1.00 15.24 117 ILE B O 1
ATOM 3957 N N . GLU B 1 118 ? -18.023 -18.825 52.970 1.00 17.89 118 GLU B N 1
ATOM 3958 C CA . GLU B 1 118 ? -17.178 -19.445 51.944 1.00 19.05 118 GLU B CA 1
ATOM 3959 C C . GLU B 1 118 ? -17.509 -20.925 51.834 1.00 17.24 118 GLU B C 1
ATOM 3960 O O . GLU B 1 118 ? -17.525 -21.482 50.732 1.00 17.87 118 GLU B O 1
ATOM 3966 N N . ALA B 1 119 ? -17.806 -21.567 52.958 1.00 15.73 119 ALA B N 1
ATOM 3967 C CA . ALA B 1 119 ? -18.031 -23.019 52.925 1.00 16.09 119 ALA B CA 1
ATOM 3968 C C . ALA B 1 119 ? -19.324 -23.402 52.154 1.00 16.36 119 ALA B C 1
ATOM 3969 O O . ALA B 1 119 ? -19.530 -24.536 51.791 1.00 15.78 119 ALA B O 1
ATOM 3971 N N . VAL B 1 120 ? -20.230 -22.468 51.895 1.00 16.21 120 VAL B N 1
ATOM 3972 C CA . VAL B 1 120 ? -21.528 -22.794 51.287 1.00 15.54 120 VAL B CA 1
ATOM 3973 C C . VAL B 1 120 ? -21.845 -22.061 49.971 1.00 15.61 120 VAL B C 1
ATOM 3974 O O . VAL B 1 120 ? -22.958 -22.131 49.443 1.00 15.63 120 VAL B O 1
ATOM 3978 N N . ILE B 1 121 ? -20.855 -21.397 49.405 1.00 15.63 121 ILE B N 1
ATOM 3979 C CA . ILE B 1 121 ? -20.985 -20.860 48.047 1.00 16.78 121 ILE B CA 1
ATOM 3980 C C . ILE B 1 121 ? -21.079 -22.016 47.043 1.00 17.33 121 ILE B C 1
ATOM 3981 O O . ILE B 1 121 ? -20.396 -23.029 47.169 1.00 15.80 121 ILE B O 1
ATOM 3986 N N . THR B 1 122 ? -21.987 -21.862 46.090 1.00 18.31 122 THR B N 1
ATOM 3987 C CA . THR B 1 122 ? -22.112 -22.708 44.918 1.00 18.47 122 THR B CA 1
ATOM 3988 C C . THR B 1 122 ? -22.220 -21.776 43.701 1.00 19.31 122 THR B C 1
ATOM 3989 O O . THR B 1 122 ? -22.293 -20.555 43.833 1.00 18.35 122 THR B O 1
ATOM 3993 N N . PRO B 1 123 ? -22.188 -22.331 42.483 1.00 19.99 123 PRO B N 1
ATOM 3994 C CA . PRO B 1 123 ? -22.477 -21.478 41.330 1.00 20.63 123 PRO B CA 1
ATOM 3995 C C . PRO B 1 123 ? -23.852 -20.761 41.350 1.00 19.95 123 PRO B C 1
ATOM 3996 O O . PRO B 1 123 ? -23.994 -19.727 40.713 1.00 17.50 123 PRO B O 1
ATOM 4000 N N . ARG B 1 124 ? -24.841 -21.310 42.055 1.00 18.96 124 ARG B N 1
ATOM 4001 C CA . ARG B 1 124 ? -26.156 -20.679 42.197 1.00 19.49 124 ARG B CA 1
ATOM 4002 C C . ARG B 1 124 ? -26.234 -19.511 43.164 1.00 18.58 124 ARG B C 1
ATOM 4003 O O . ARG B 1 124 ? -27.230 -18.809 43.134 1.00 17.64 124 ARG B O 1
ATOM 4011 N N . THR B 1 125 ? -25.242 -19.306 44.025 1.00 19.23 125 THR B N 1
ATOM 4012 C CA . THR B 1 125 ? -25.279 -18.191 44.979 1.00 16.45 125 THR B CA 1
ATOM 4013 C C . THR B 1 125 ? -25.350 -16.893 44.183 1.00 17.52 125 THR B C 1
ATOM 4014 O O . THR B 1 125 ? -24.514 -16.662 43.321 1.00 20.69 125 THR B O 1
ATOM 4018 N N . LYS B 1 126 ? -26.344 -16.054 44.438 1.00 17.05 126 LYS B N 1
ATOM 4019 C CA . LYS B 1 126 ? -26.386 -14.725 43.845 1.00 16.58 126 LYS B CA 1
ATOM 4020 C C . LYS B 1 126 ? -25.987 -13.681 44.858 1.00 16.04 126 LYS B C 1
ATOM 4021 O O . LYS B 1 126 ? -25.566 -12.607 44.479 1.00 15.12 126 LYS B O 1
ATOM 4027 N N . ALA B 1 127 ? -26.216 -13.971 46.137 1.00 16.36 127 ALA B N 1
ATOM 4028 C CA . ALA B 1 127 ? -26.170 -12.945 47.168 1.00 16.07 127 ALA B CA 1
ATOM 4029 C C . ALA B 1 127 ? -25.821 -13.471 48.539 1.00 14.39 127 ALA B C 1
ATOM 4030 O O . ALA B 1 127 ? -26.044 -14.647 48.863 1.00 16.60 127 ALA B O 1
ATOM 4032 N N . ILE B 1 128 ? -25.291 -12.567 49.346 1.00 14.83 128 ILE B N 1
ATOM 4033 C CA . ILE B 1 128 ? -25.044 -12.784 50.771 1.00 15.00 128 ILE B CA 1
ATOM 4034 C C . ILE B 1 128 ? -25.999 -11.825 51.444 1.00 12.87 128 ILE B C 1
ATOM 4035 O O . ILE B 1 128 ? -25.941 -10.634 51.162 1.00 10.97 128 ILE B O 1
ATOM 4040 N N . ASN B 1 129 ? -26.842 -12.377 52.307 1.00 13.61 129 ASN B N 1
ATOM 4041 C CA . ASN B 1 129 ? -27.809 -11.632 53.080 1.00 13.78 129 ASN B CA 1
ATOM 4042 C C . ASN B 1 129 ? -27.234 -11.436 54.456 1.00 13.51 129 ASN B C 1
ATOM 4043 O O . ASN B 1 129 ? -27.510 -12.166 55.409 1.00 12.95 129 ASN B O 1
ATOM 4048 N N . LEU B 1 130 ? -26.443 -10.386 54.585 1.00 15.50 130 LEU B N 1
ATOM 4049 C CA . LEU B 1 130 ? -25.733 -10.136 55.847 1.00 16.28 130 LEU B CA 1
ATOM 4050 C C . LEU B 1 130 ? -26.607 -9.312 56.798 1.00 16.14 130 LEU B C 1
ATOM 4051 O O . LEU B 1 130 ? -26.923 -8.155 56.493 1.00 14.70 130 LEU B O 1
ATOM 4056 N N . VAL B 1 131 ? -26.859 -9.878 57.970 1.00 14.97 131 VAL B N 1
ATOM 4057 C CA . VAL B 1 131 ? -27.602 -9.225 59.043 1.00 15.99 131 VAL B CA 1
ATOM 4058 C C . VAL B 1 131 ? -26.735 -8.582 60.150 1.00 16.89 131 VAL B C 1
ATOM 4059 O O . VAL B 1 131 ? -25.887 -9.227 60.751 1.00 14.47 131 VAL B O 1
ATOM 4063 N N . HIS B 1 132 ? -26.940 -7.305 60.435 1.00 15.30 132 HIS B N 1
ATOM 4064 C CA . HIS B 1 132 ? -26.232 -6.728 61.567 1.00 15.48 132 HIS B CA 1
ATOM 4065 C C . HIS B 1 132 ? -27.095 -6.906 62.802 1.00 16.02 132 HIS B C 1
ATOM 4066 O O . HIS B 1 132 ? -27.840 -5.991 63.193 1.00 15.63 132 HIS B O 1
ATOM 4073 N N . MET B 1 133 ? -26.976 -8.084 63.418 1.00 14.22 133 MET B N 1
ATOM 4074 C CA . MET B 1 133 ? -27.866 -8.424 64.522 1.00 12.89 133 MET B CA 1
ATOM 4075 C C . MET B 1 133 ? -27.598 -7.646 65.777 1.00 13.77 133 MET B C 1
ATOM 4076 O O . MET B 1 133 ? -26.452 -7.334 66.024 1.00 14.66 133 MET B O 1
ATOM 4081 N N . CYS B 1 134 ? -28.625 -7.398 66.596 1.00 14.31 134 CYS B N 1
ATOM 4082 C CA . CYS B 1 134 ? -28.504 -6.779 67.909 1.00 13.56 134 CYS B CA 1
ATOM 4083 C C . CYS B 1 134 ? -27.538 -5.594 67.918 1.00 13.64 134 CYS B C 1
ATOM 4084 O O . CYS B 1 134 ? -26.700 -5.491 68.813 1.00 13.46 134 CYS B O 1
ATOM 4087 N N . GLY B 1 135 ? -27.664 -4.714 66.922 1.00 13.46 135 GLY B N 1
ATOM 4088 C CA . GLY B 1 135 ? -27.065 -3.380 66.916 1.00 14.29 135 GLY B CA 1
ATOM 4089 C C . GLY B 1 135 ? -25.618 -3.251 66.474 1.00 15.56 135 GLY B C 1
ATOM 4090 O O . GLY B 1 135 ? -25.082 -2.131 66.426 1.00 14.62 135 GLY B O 1
ATOM 4091 N N . SER B 1 136 ? -24.980 -4.374 66.137 1.00 15.93 136 SER B N 1
ATOM 4092 C CA . SER B 1 136 ? -23.562 -4.338 65.818 1.00 16.87 136 SER B CA 1
ATOM 4093 C C . SER B 1 136 ? -23.303 -5.147 64.547 1.00 19.54 136 SER B C 1
ATOM 4094 O O . SER B 1 136 ? -24.261 -5.708 63.978 1.00 20.44 136 SER B O 1
ATOM 4097 N N . MET B 1 137 ? -22.032 -5.224 64.118 1.00 17.83 137 MET B N 1
ATOM 4098 C CA . MET B 1 137 ? -21.657 -5.741 62.803 1.00 16.85 137 MET B CA 1
ATOM 4099 C C . MET B 1 137 ? -20.745 -6.959 62.675 1.00 18.09 137 MET B C 1
ATOM 4100 O O . MET B 1 137 ? -20.152 -7.481 63.629 1.00 18.23 137 MET B O 1
ATOM 4105 N N . ALA B 1 138 ? -20.628 -7.374 61.417 1.00 18.72 138 ALA B N 1
ATOM 4106 C CA . ALA B 1 138 ? -19.793 -8.459 60.997 1.00 17.97 138 ALA B CA 1
ATOM 4107 C C . ALA B 1 138 ? -18.433 -7.934 60.590 1.00 17.18 138 ALA B C 1
ATOM 4108 O O . ALA B 1 138 ? -18.126 -6.733 60.598 1.00 14.95 138 ALA B O 1
ATOM 4110 N N . LYS B 1 139 ? -17.595 -8.904 60.273 1.00 15.94 139 LYS B N 1
ATOM 4111 C CA . LYS B 1 139 ? -16.284 -8.621 59.709 1.00 15.72 139 LYS B CA 1
ATOM 4112 C C . LYS B 1 139 ? -16.421 -8.121 58.278 1.00 15.35 139 LYS B C 1
ATOM 4113 O O . LYS B 1 139 ? -16.219 -8.861 57.331 1.00 12.87 139 LYS B O 1
ATOM 4119 N N . MET B 1 140 ? -16.799 -6.861 58.123 1.00 17.21 140 MET B N 1
ATOM 4120 C CA . MET B 1 140 ? -17.338 -6.371 56.856 1.00 18.37 140 MET B CA 1
ATOM 4121 C C . MET B 1 140 ? -16.292 -6.327 55.737 1.00 20.34 140 MET B C 1
ATOM 4122 O O . MET B 1 140 ? -16.642 -6.565 54.582 1.00 19.25 140 MET B O 1
ATOM 4127 N N . ASP B 1 141 ? -15.025 -6.039 56.044 1.00 19.69 141 ASP B N 1
ATOM 4128 C CA . ASP B 1 141 ? -13.995 -6.013 54.988 1.00 19.80 141 ASP B CA 1
ATOM 4129 C C . ASP B 1 141 ? -13.832 -7.419 54.428 1.00 17.13 141 ASP B C 1
ATOM 4130 O O . ASP B 1 141 ? -13.859 -7.604 53.218 1.00 17.74 141 ASP B O 1
ATOM 4135 N N . GLU B 1 142 ? -13.770 -8.438 55.260 1.00 17.26 142 GLU B N 1
ATOM 4136 C CA . GLU B 1 142 ? -13.648 -9.745 54.646 1.00 19.22 142 GLU B CA 1
ATOM 4137 C C . GLU B 1 142 ? -14.881 -10.213 53.892 1.00 17.74 142 GLU B C 1
ATOM 4138 O O . GLU B 1 142 ? -14.748 -10.795 52.818 1.00 14.00 142 GLU B O 1
ATOM 4144 N N . ILE B 1 143 ? -16.069 -9.869 54.389 1.00 16.72 143 ILE B N 1
ATOM 4145 C CA . ILE B 1 143 ? -17.284 -10.242 53.694 1.00 17.18 143 ILE B CA 1
ATOM 4146 C C . ILE B 1 143 ? -17.374 -9.592 52.331 1.00 16.29 143 ILE B C 1
ATOM 4147 O O . ILE B 1 143 ? -17.704 -10.261 51.371 1.00 17.58 143 ILE B O 1
ATOM 4152 N N . LYS B 1 144 ? -17.118 -8.299 52.265 1.00 17.29 144 LYS B N 1
ATOM 4153 C CA . LYS B 1 144 ? -17.160 -7.543 51.031 1.00 19.41 144 LYS B CA 1
ATOM 4154 C C . LYS B 1 144 ? -16.180 -8.135 50.001 1.00 19.30 144 LYS B C 1
ATOM 4155 O O . LYS B 1 144 ? -16.540 -8.268 48.828 1.00 21.12 144 LYS B O 1
ATOM 4161 N N . ALA B 1 145 ? -14.990 -8.530 50.459 1.00 19.40 145 ALA B N 1
ATOM 4162 C CA . ALA B 1 145 ? -13.993 -9.233 49.633 1.00 18.82 145 ALA B CA 1
ATOM 4163 C C . ALA B 1 145 ? -14.515 -10.550 49.066 1.00 16.98 145 ALA B C 1
ATOM 4164 O O . ALA B 1 145 ? -14.220 -10.899 47.921 1.00 15.49 145 ALA B O 1
ATOM 4166 N N . ILE B 1 146 ? -15.248 -11.307 49.873 1.00 16.01 146 ILE B N 1
ATOM 4167 C CA . ILE B 1 146 ? -15.853 -12.563 49.356 1.00 17.06 146 ILE B CA 1
ATOM 4168 C C . ILE B 1 146 ? -16.810 -12.215 48.253 1.00 18.12 146 ILE B C 1
ATOM 4169 O O . ILE B 1 146 ? -16.792 -12.818 47.188 1.00 22.63 146 ILE B O 1
ATOM 4174 N N . CYS B 1 147 ? -17.607 -11.178 48.456 1.00 17.93 147 CYS B N 1
ATOM 4175 C CA . CYS B 1 147 ? -18.609 -10.852 47.455 1.00 18.42 147 CYS B CA 1
ATOM 4176 C C . CYS B 1 147 ? -17.935 -10.353 46.159 1.00 19.89 147 CYS B C 1
ATOM 4177 O O . CYS B 1 147 ? -18.389 -10.683 45.088 1.00 19.97 147 CYS B O 1
ATOM 4180 N N . LYS B 1 148 ? -16.883 -9.546 46.232 1.00 22.62 148 LYS B N 1
ATOM 4181 C CA . LYS B 1 148 ? -16.153 -9.127 45.040 1.00 25.90 148 LYS B CA 1
ATOM 4182 C C . LYS B 1 148 ? -15.526 -10.287 44.287 1.00 24.15 148 LYS B C 1
ATOM 4183 O O . LYS B 1 148 ? -15.691 -10.409 43.095 1.00 26.39 148 LYS B O 1
ATOM 4189 N N . LYS B 1 149 ? -14.782 -11.131 44.980 1.00 24.99 149 LYS B N 1
ATOM 4190 C CA . LYS B 1 149 ? -14.141 -12.267 44.327 1.00 23.83 149 LYS B CA 1
ATOM 4191 C C . LYS B 1 149 ? -15.152 -13.222 43.700 1.00 25.17 149 LYS B C 1
ATOM 4192 O O . LYS B 1 149 ? -14.845 -13.916 42.739 1.00 24.40 149 LYS B O 1
ATOM 4198 N N . HIS B 1 150 ? -16.343 -13.341 44.274 1.00 24.99 150 HIS B N 1
ATOM 4199 C CA . HIS B 1 150 ? -17.259 -14.345 43.765 1.00 22.87 150 HIS B CA 1
ATOM 4200 C C . HIS B 1 150 ? -18.358 -13.722 42.948 1.00 20.26 150 HIS B C 1
ATOM 4201 O O . HIS B 1 150 ? -19.268 -14.412 42.523 1.00 21.52 150 HIS B O 1
ATOM 4208 N N . ASN B 1 151 ? -18.280 -12.428 42.678 1.00 21.52 151 ASN B N 1
ATOM 4209 C CA . ASN B 1 151 ? -19.357 -11.737 41.985 1.00 23.95 151 ASN B CA 1
ATOM 4210 C C . ASN B 1 151 ? -20.786 -11.999 42.565 1.00 22.74 151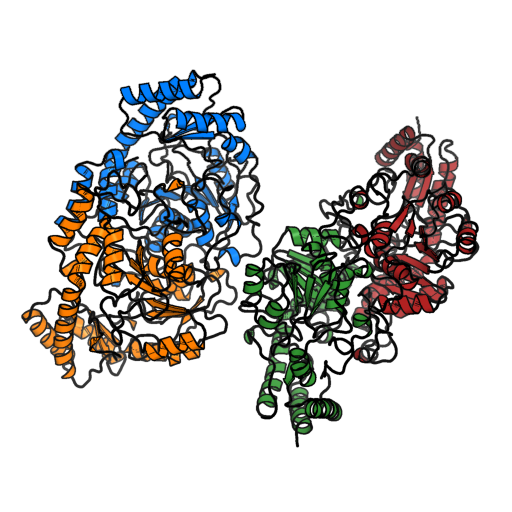 ASN B C 1
ATOM 4211 O O . ASN B 1 151 ? -21.716 -12.463 41.884 1.00 21.18 151 ASN B O 1
ATOM 4216 N N . LEU B 1 152 ? -20.907 -11.669 43.858 1.00 18.47 152 LEU B N 1
ATOM 4217 C CA . LEU B 1 152 ? -22.106 -11.838 44.663 1.00 15.68 152 LEU B CA 1
ATOM 4218 C C . LEU B 1 152 ? -22.586 -10.492 45.118 1.00 15.48 152 LEU B C 1
ATOM 4219 O O . LEU B 1 152 ? -21.779 -9.612 45.473 1.00 13.60 152 LEU B O 1
ATOM 4224 N N . VAL B 1 153 ? -23.910 -10.351 45.128 1.00 14.99 153 VAL B N 1
ATOM 4225 C CA . VAL B 1 153 ? -24.518 -9.142 45.649 1.00 15.85 153 VAL B CA 1
ATOM 4226 C C . VAL B 1 153 ? -24.380 -9.227 47.165 1.00 16.41 153 VAL B C 1
ATOM 4227 O O . VAL B 1 153 ? -24.489 -10.318 47.765 1.00 15.18 153 VAL B O 1
ATOM 4231 N N . LEU B 1 154 ? -24.082 -8.078 47.766 1.00 15.56 154 LEU B N 1
ATOM 4232 C CA . LEU B 1 154 ? -23.994 -7.967 49.217 1.00 16.19 154 LEU B CA 1
ATOM 4233 C C . LEU B 1 154 ? -25.199 -7.161 49.649 1.00 15.17 154 LEU B C 1
ATOM 4234 O O . LEU B 1 154 ? -25.247 -5.939 49.459 1.00 15.41 154 LEU B O 1
ATOM 4239 N N . LEU B 1 155 ? -26.144 -7.850 50.269 1.00 14.96 155 LEU B N 1
ATOM 4240 C CA . LEU B 1 155 ? -27.334 -7.202 50.828 1.00 15.72 155 LEU B CA 1
ATOM 4241 C C . LEU B 1 155 ? -27.125 -7.020 52.337 1.00 15.64 155 LEU B C 1
ATOM 4242 O O . LEU B 1 155 ? -26.789 -7.960 53.038 1.00 14.66 155 LEU B O 1
ATOM 4247 N N . GLU B 1 156 ? -27.336 -5.809 52.840 1.00 15.30 156 GLU B N 1
ATOM 4248 C CA . GLU B 1 156 ? -27.196 -5.581 54.259 1.00 15.95 156 GLU B CA 1
ATOM 4249 C C . GLU B 1 156 ? -28.567 -5.356 54.916 1.00 16.82 156 GLU B C 1
ATOM 4250 O O . GLU B 1 156 ? -29.292 -4.403 54.544 1.00 15.02 156 GLU B O 1
ATOM 4256 N N . ASP B 1 157 ? -28.900 -6.230 55.868 1.00 15.11 157 ASP B N 1
ATOM 4257 C CA . ASP B 1 157 ? -30.068 -6.054 56.732 1.00 15.14 157 ASP B CA 1
ATOM 4258 C C . ASP B 1 157 ? -29.657 -5.258 57.960 1.00 14.93 157 ASP B C 1
ATOM 4259 O O . ASP B 1 157 ? -29.108 -5.803 58.917 1.00 14.25 157 ASP B O 1
ATOM 4264 N N . ALA B 1 158 ? -29.881 -3.946 57.910 1.00 15.24 158 ALA B N 1
ATOM 4265 C CA . ALA B 1 158 ? -29.563 -3.084 59.044 1.00 15.69 158 ALA B CA 1
ATOM 4266 C C . ALA B 1 158 ? -30.819 -2.811 59.850 1.00 15.97 158 ALA B C 1
ATOM 4267 O O . ALA B 1 158 ? -30.934 -1.728 60.452 1.00 16.84 158 ALA B O 1
ATOM 4269 N N . CYS B 1 159 ? -31.777 -3.732 59.817 1.00 15.34 159 CYS B N 1
ATOM 4270 C CA . CYS B 1 159 ? -33.084 -3.439 60.423 1.00 16.66 159 CYS B CA 1
ATOM 4271 C C . CYS B 1 159 ? -33.013 -3.314 61.941 1.00 16.05 159 CYS B C 1
ATOM 4272 O O . CYS B 1 159 ? -33.930 -2.717 62.495 1.00 14.82 159 CYS B O 1
ATOM 4275 N N . GLN B 1 160 ? -31.979 -3.882 62.584 1.00 15.75 160 GLN B N 1
ATOM 4276 C CA . GLN B 1 160 ? -31.706 -3.689 64.010 1.00 16.10 160 GLN B CA 1
ATOM 4277 C C . GLN B 1 160 ? -30.390 -2.970 64.243 1.00 15.33 160 GLN B C 1
ATOM 4278 O O . GLN B 1 160 ? -29.792 -3.203 65.282 1.00 15.18 160 GLN B O 1
ATOM 4284 N N . ALA B 1 161 ? -29.849 -2.205 63.317 1.00 15.00 161 ALA B N 1
ATOM 4285 C CA . ALA B 1 161 ? -28.543 -1.602 63.597 1.00 15.26 161 ALA B CA 1
ATOM 4286 C C . ALA B 1 161 ? -28.330 -0.228 63.008 1.00 15.64 161 ALA B C 1
ATOM 4287 O O . ALA B 1 161 ? -27.192 0.222 62.818 1.00 18.87 161 ALA B O 1
ATOM 4289 N N . ILE B 1 162 ? -29.424 0.472 62.731 1.00 16.72 162 ILE B N 1
ATOM 4290 C CA . ILE B 1 162 ? -29.328 1.796 62.170 1.00 17.75 162 ILE B CA 1
ATOM 4291 C C . ILE B 1 162 ? -28.603 2.651 63.194 1.00 19.76 162 ILE B C 1
ATOM 4292 O O . ILE B 1 162 ? -28.850 2.555 64.418 1.00 19.09 162 ILE B O 1
ATOM 4297 N N . GLY B 1 163 ? -27.692 3.456 62.660 1.00 22.05 163 GLY B N 1
ATOM 4298 C CA . GLY B 1 163 ? -26.873 4.371 63.437 1.00 22.82 163 GLY B CA 1
ATOM 4299 C C . GLY B 1 163 ? -25.518 3.768 63.678 1.00 23.77 163 GLY B C 1
ATOM 4300 O O . GLY B 1 163 ? -24.593 4.452 64.105 1.00 26.07 163 GLY B O 1
ATOM 4301 N N . GLY B 1 164 ? -25.412 2.465 63.439 1.00 24.80 164 GLY B N 1
ATOM 4302 C CA . GLY B 1 164 ? -24.143 1.783 63.487 1.00 22.19 164 GLY B CA 1
ATOM 4303 C C . GLY B 1 164 ? -23.332 2.028 62.238 1.00 20.94 164 GLY B C 1
ATOM 4304 O O . GLY B 1 164 ? -23.881 2.418 61.209 1.00 19.48 164 GLY B O 1
ATOM 4305 N N . SER B 1 165 ? -22.035 1.722 62.324 1.00 20.55 165 SER B N 1
ATOM 4306 C CA . SER B 1 165 ? -21.078 2.013 61.239 1.00 20.08 165 SER B CA 1
ATOM 4307 C C . SER B 1 165 ? -19.917 1.029 61.303 1.00 20.78 165 SER B C 1
ATOM 4308 O O . SER B 1 165 ? -19.704 0.364 62.306 1.00 19.72 165 SER B O 1
ATOM 4311 N N . TYR B 1 166 ? -19.178 0.930 60.205 1.00 21.47 166 TYR B N 1
ATOM 4312 C CA . TYR B 1 166 ? -17.954 0.157 60.193 1.00 20.38 166 TYR B CA 1
ATOM 4313 C C . TYR B 1 166 ? -16.947 0.940 59.393 1.00 20.83 166 TYR B C 1
ATOM 4314 O O . TYR B 1 166 ? -17.166 1.196 58.204 1.00 19.18 166 TYR B O 1
ATOM 4323 N N . LYS B 1 167 ? -15.898 1.377 60.094 1.00 23.93 167 LYS B N 1
ATOM 4324 C CA . LYS B 1 167 ? -14.816 2.198 59.534 1.00 24.88 167 LYS B CA 1
ATOM 4325 C C . LYS B 1 167 ? -15.361 3.437 58.846 1.00 23.52 167 LYS B C 1
ATOM 4326 O O . LYS B 1 167 ? -14.979 3.717 57.725 1.00 24.83 167 LYS B O 1
ATOM 4332 N N . GLY B 1 168 ? -16.270 4.152 59.500 1.00 24.58 168 GLY B N 1
ATOM 4333 C CA . GLY B 1 168 ? -16.784 5.410 58.955 1.00 25.23 168 GLY B CA 1
ATOM 4334 C C . GLY B 1 168 ? -17.955 5.275 57.997 1.00 24.46 168 GLY B C 1
ATOM 4335 O O . GLY B 1 168 ? -18.552 6.287 57.599 1.00 24.15 168 GLY B O 1
ATOM 4336 N N . GLN B 1 169 ? -18.301 4.039 57.647 1.00 24.25 169 GLN B N 1
ATOM 4337 C CA . GLN B 1 169 ? -19.401 3.797 56.697 1.00 25.34 169 GLN B CA 1
ATOM 4338 C C . GLN B 1 169 ? -20.637 3.305 57.434 1.00 22.10 169 GLN B C 1
ATOM 4339 O O . GLN B 1 169 ? -20.558 2.302 58.133 1.00 21.35 169 GLN B O 1
ATOM 4345 N N . ALA B 1 170 ? -21.728 4.061 57.329 1.00 21.18 170 ALA B N 1
ATOM 4346 C CA . ALA B 1 170 ? -23.034 3.744 57.941 1.00 19.07 170 ALA B CA 1
ATOM 4347 C C . ALA B 1 170 ? -23.460 2.329 57.533 1.00 17.31 170 ALA B C 1
ATOM 4348 O O . ALA B 1 170 ? -23.300 1.925 56.390 1.00 15.33 170 ALA B O 1
ATOM 4350 N N . LEU B 1 171 ? -23.891 1.543 58.502 1.00 17.46 171 LEU B N 1
ATOM 4351 C CA . LEU B 1 171 ? -24.360 0.172 58.250 1.00 19.83 171 LEU B CA 1
ATOM 4352 C C . LEU B 1 171 ? -25.548 0.266 57.308 1.00 20.10 171 LEU B C 1
ATOM 4353 O O . LEU B 1 171 ? -26.408 1.145 57.474 1.00 22.03 171 LEU B O 1
ATOM 4358 N N . GLY B 1 172 ? -25.539 -0.591 56.296 1.00 18.68 172 GLY B N 1
ATOM 4359 C CA . GLY B 1 172 ? -26.493 -0.504 55.217 1.00 19.51 172 GLY B CA 1
ATOM 4360 C C . GLY B 1 172 ? -26.056 0.129 53.917 1.00 20.15 172 GLY B C 1
ATOM 4361 O O . GLY B 1 172 ? -26.752 -0.103 52.912 1.00 21.44 172 GLY B O 1
ATOM 4362 N N . THR B 1 173 ? -24.900 0.816 53.932 1.00 19.30 173 THR B N 1
ATOM 4363 C CA . THR B 1 173 ? -24.254 1.482 52.794 1.00 19.23 173 THR B CA 1
ATOM 4364 C C . THR B 1 173 ? -22.987 0.842 52.233 1.00 21.50 173 THR B C 1
ATOM 4365 O O . THR B 1 173 ? -22.426 1.349 51.275 1.00 26.42 173 THR B O 1
ATOM 4369 N N . ILE B 1 174 ? -22.504 -0.233 52.834 1.00 22.27 174 ILE B N 1
ATOM 4370 C CA . ILE B 1 174 ? -21.242 -0.837 52.472 1.00 20.80 174 ILE B CA 1
ATOM 4371 C C . ILE B 1 174 ? -21.447 -1.771 51.314 1.00 20.65 174 ILE B C 1
ATOM 4372 O O . ILE B 1 174 ? -20.645 -1.757 50.365 1.00 21.69 174 ILE B O 1
ATOM 4377 N N . GLY B 1 175 ? -22.469 -2.618 51.388 1.00 19.43 175 GLY B N 1
ATOM 4378 C CA . GLY B 1 175 ? -22.762 -3.495 50.238 1.00 18.61 175 GLY B CA 1
ATOM 4379 C C . GLY B 1 175 ? -23.456 -2.780 49.086 1.00 18.08 175 GLY B C 1
ATOM 4380 O O . GLY B 1 175 ? -23.466 -1.560 48.998 1.00 18.92 175 GLY B O 1
ATOM 4381 N N . ASP B 1 176 ? -24.120 -3.539 48.227 1.00 18.59 176 ASP B N 1
ATOM 4382 C CA . ASP B 1 176 ? -24.812 -3.018 47.050 1.00 18.29 176 ASP B CA 1
ATOM 4383 C C . ASP B 1 176 ? -26.155 -2.434 47.388 1.00 16.97 176 ASP B C 1
ATOM 4384 O O . ASP B 1 176 ? -26.576 -1.475 46.749 1.00 14.47 176 ASP B O 1
ATOM 4389 N N . VAL B 1 177 ? -26.789 -3.001 48.411 1.00 17.12 177 VAL B N 1
ATOM 4390 C CA . VAL B 1 177 ? -28.102 -2.535 48.849 1.00 15.57 177 VAL B CA 1
ATOM 4391 C C . VAL B 1 177 ? -28.237 -2.821 50.318 1.00 15.29 177 VAL B C 1
ATOM 4392 O O . VAL B 1 177 ? -27.863 -3.900 50.804 1.00 16.06 177 VAL B O 1
ATOM 4396 N N . GLY B 1 178 ? -28.865 -1.867 50.998 1.00 14.91 178 GLY B N 1
ATOM 4397 C CA . GLY B 1 178 ? -29.144 -2.028 52.398 1.00 15.59 178 GLY B CA 1
ATOM 4398 C C . GLY B 1 178 ? -30.599 -1.835 52.746 1.00 16.26 178 GLY B C 1
ATOM 4399 O O . GLY B 1 178 ? -31.322 -1.194 51.982 1.00 13.73 178 GLY B O 1
ATOM 4400 N N . CYS B 1 179 ? -30.962 -2.323 53.938 1.00 15.70 179 CYS B N 1
ATOM 4401 C CA . CYS B 1 179 ? -32.361 -2.319 54.394 1.00 16.67 179 CYS B CA 1
ATOM 4402 C C . CYS B 1 179 ? -32.505 -1.815 55.816 1.00 16.76 179 CYS B C 1
ATOM 4403 O O . CYS B 1 179 ? -31.758 -2.219 56.693 1.00 16.96 179 CYS B O 1
ATOM 4406 N N . TYR B 1 180 ? -33.469 -0.937 56.030 1.00 16.48 180 TYR B N 1
ATOM 4407 C CA . TYR B 1 180 ? -33.834 -0.538 57.367 1.00 16.27 180 TYR B CA 1
ATOM 4408 C C . TYR B 1 180 ? -35.233 -0.971 57.739 1.00 16.85 180 TYR B C 1
ATOM 4409 O O . TYR B 1 180 ? -36.066 -1.151 56.843 1.00 17.58 180 TYR B O 1
ATOM 4418 N N . SER B 1 181 ? -35.488 -1.027 59.054 1.00 17.65 181 SER B N 1
ATOM 4419 C CA . SER B 1 181 ? -36.849 -1.072 59.607 1.00 15.66 181 SER B CA 1
ATOM 4420 C C . SER B 1 181 ? -37.186 0.054 60.581 1.00 14.76 181 SER B C 1
ATOM 4421 O O . SER B 1 181 ? -36.366 0.463 61.381 1.00 14.48 181 SER B O 1
ATOM 4424 N N . PHE B 1 182 ? -38.425 0.519 60.500 1.00 14.06 182 PHE B N 1
ATOM 4425 C CA . PHE B 1 182 ? -38.983 1.553 61.357 1.00 14.36 182 PHE B CA 1
ATOM 4426 C C . PHE B 1 182 ? -40.307 1.082 61.944 1.00 13.03 182 PHE B C 1
ATOM 4427 O O . PHE B 1 182 ? -41.213 1.855 62.185 1.00 11.92 182 PHE B O 1
ATOM 4435 N N . ASP B 1 183 ? -40.381 -0.206 62.234 1.00 13.25 183 ASP B N 1
ATOM 4436 C CA . ASP B 1 183 ? -41.458 -0.757 63.047 1.00 13.61 183 ASP B CA 1
ATOM 4437 C C . ASP B 1 183 ? -41.397 -0.200 64.471 1.00 13.60 183 ASP B C 1
ATOM 4438 O O . ASP B 1 183 ? -40.404 0.389 64.871 1.00 12.45 183 ASP B O 1
ATOM 4443 N N . SER B 1 184 ? -42.464 -0.419 65.231 1.00 14.84 184 SER B N 1
ATOM 4444 C CA . SER B 1 184 ? -42.751 0.284 66.488 1.00 14.87 184 SER B CA 1
ATOM 4445 C C . SER B 1 184 ? -41.789 0.037 67.653 1.00 15.84 184 SER B C 1
ATOM 4446 O O . SER B 1 184 ? -41.735 0.833 68.571 1.00 15.53 184 SER B O 1
ATOM 4449 N N . VAL B 1 185 ? -41.002 -1.032 67.575 1.00 17.99 185 VAL B N 1
ATOM 4450 C CA . VAL B 1 185 ? -39.989 -1.384 68.551 1.00 19.59 185 VAL B CA 1
ATOM 4451 C C . VAL B 1 185 ? -38.542 -1.228 68.089 1.00 18.88 185 VAL B C 1
ATOM 4452 O O . VAL B 1 185 ? -37.627 -1.611 68.834 1.00 20.26 185 VAL B O 1
ATOM 4456 N N . LYS B 1 186 ? -38.320 -0.655 66.907 1.00 18.31 186 LYS B N 1
ATOM 4457 C CA . LYS B 1 186 ? -36.957 -0.394 66.441 1.00 19.74 186 LYS B CA 1
ATOM 4458 C C . LYS B 1 186 ? -36.448 0.913 67.011 1.00 20.27 186 LYS B C 1
ATOM 4459 O O . LYS B 1 186 ? -37.216 1.752 67.546 1.00 17.03 186 LYS B O 1
ATOM 4465 N N . THR B 1 187 ? -35.162 1.106 66.732 1.00 19.10 187 THR B N 1
ATOM 4466 C CA . THR B 1 187 ? -34.434 2.303 67.131 1.00 18.87 187 THR B CA 1
ATOM 4467 C C . THR B 1 187 ? -35.110 3.639 66.837 1.00 19.39 187 THR B C 1
ATOM 4468 O O . THR B 1 187 ? -35.158 4.534 67.699 1.00 18.27 187 THR B O 1
ATOM 4472 N N . ILE B 1 188 ? -35.643 3.693 65.627 1.00 18.65 188 ILE B N 1
ATOM 4473 C CA . ILE B 1 188 ? -36.321 4.833 65.033 1.00 20.75 188 ILE B CA 1
ATOM 4474 C C . ILE B 1 188 ? -37.577 4.261 64.435 1.00 20.59 188 ILE B C 1
ATOM 4475 O O . ILE B 1 188 ? -37.530 3.196 63.846 1.00 18.85 188 ILE B O 1
ATOM 4480 N N . THR B 1 189 ? -38.721 4.899 64.614 1.00 21.83 189 THR B N 1
ATOM 4481 C CA . THR B 1 189 ? -39.962 4.269 64.171 1.00 19.91 189 THR B CA 1
ATOM 4482 C C . THR B 1 189 ? -40.847 5.164 63.306 1.00 18.74 189 THR B C 1
ATOM 4483 O O . THR B 1 189 ? -40.924 6.379 63.523 1.00 20.16 189 THR B O 1
ATOM 4487 N N . CYS B 1 190 ? -41.537 4.513 62.371 1.00 14.56 190 CYS B N 1
ATOM 4488 C CA . CYS B 1 190 ? -42.566 5.114 61.559 1.00 14.77 190 CYS B CA 1
ATOM 4489 C C . CYS B 1 190 ? -43.923 4.566 61.990 1.00 13.49 190 CYS B C 1
ATOM 4490 O O . CYS B 1 190 ? -44.929 4.802 61.320 1.00 14.72 190 CYS B O 1
ATOM 4493 N N . GLY B 1 191 ? -43.958 3.817 63.089 1.00 12.59 191 GLY B N 1
ATOM 4494 C CA . GLY B 1 191 ? -45.095 2.971 63.436 1.00 11.41 191 GLY B CA 1
ATOM 4495 C C . GLY B 1 191 ? -44.981 1.674 62.671 1.00 11.89 191 GLY B C 1
ATOM 4496 O O . GLY B 1 191 ? -44.901 0.581 63.255 1.00 10.13 191 GLY B O 1
ATOM 4497 N N . GLU B 1 192 ? -45.074 1.803 61.347 1.00 13.54 192 GLU B N 1
ATOM 4498 C CA . GLU B 1 192 ? -44.671 0.732 60.454 1.00 14.69 192 GLU B CA 1
ATOM 4499 C C . GLU B 1 192 ? -44.066 1.421 59.251 1.00 14.91 192 GLU B C 1
ATOM 4500 O O . GLU B 1 192 ? -44.558 2.439 58.754 1.00 15.25 192 GLU B O 1
ATOM 4506 N N . GLY B 1 193 ? -42.961 0.830 58.799 1.00 15.42 193 GLY B N 1
ATOM 4507 C CA . GLY B 1 193 ? -42.137 1.417 57.765 1.00 16.04 193 GLY B CA 1
ATOM 4508 C C . GLY B 1 193 ? -40.805 0.690 57.674 1.00 16.17 193 GLY B C 1
ATOM 4509 O O . GLY B 1 193 ? -40.468 -0.136 58.522 1.00 16.06 193 GLY B O 1
ATOM 4510 N N . GLY B 1 194 ? -40.105 0.943 56.568 1.00 15.96 194 GLY B N 1
ATOM 4511 C CA . GLY B 1 194 ? -38.699 0.606 56.408 1.00 15.97 194 GLY B CA 1
ATOM 4512 C C . GLY B 1 194 ? -38.136 1.349 55.215 1.00 15.54 194 GLY B C 1
ATOM 4513 O O . GLY B 1 194 ? -38.801 2.163 54.583 1.00 13.53 194 GLY B O 1
ATOM 4514 N N . ALA B 1 195 ? -36.903 1.027 54.845 1.00 17.50 195 ALA B N 1
ATOM 4515 C CA . ALA B 1 195 ? -36.342 1.619 53.630 1.00 15.61 195 ALA B CA 1
ATOM 4516 C C . ALA B 1 195 ? -35.300 0.746 52.953 1.00 16.17 195 ALA B C 1
ATOM 4517 O O . ALA B 1 195 ? -34.671 -0.108 53.572 1.00 16.07 195 ALA B O 1
ATOM 4519 N N . VAL B 1 196 ? -35.160 0.959 51.656 1.00 15.21 196 VAL B N 1
ATOM 4520 C CA . VAL B 1 196 ? -34.099 0.400 50.877 1.00 16.01 196 VAL B CA 1
ATOM 4521 C C . VAL B 1 196 ? -33.092 1.519 50.604 1.00 18.71 196 VAL B C 1
ATOM 4522 O O . VAL B 1 196 ? -33.458 2.519 49.972 1.00 17.26 196 VAL B O 1
ATOM 4526 N N . ILE B 1 197 ? -31.836 1.345 51.037 1.00 18.66 197 ILE B N 1
ATOM 4527 C CA . ILE B 1 197 ? -30.808 2.322 50.689 1.00 21.11 197 ILE B CA 1
ATOM 4528 C C . ILE B 1 197 ? -29.717 1.697 49.806 1.00 21.18 197 ILE B C 1
ATOM 4529 O O . ILE B 1 197 ? -29.423 0.485 49.860 1.00 21.54 197 ILE B O 1
ATOM 4534 N N . THR B 1 198 ? -29.122 2.555 48.988 1.00 18.38 198 THR B N 1
ATOM 4535 C CA . THR B 1 198 ? -28.141 2.123 47.986 1.00 19.71 198 THR B CA 1
ATOM 4536 C C . THR B 1 198 ? -27.453 3.295 47.282 1.00 20.69 198 THR B C 1
ATOM 4537 O O . THR B 1 198 ? -28.079 4.329 47.107 1.00 18.48 198 THR B O 1
ATOM 4541 N N . ASN B 1 199 ? -26.188 3.127 46.901 1.00 21.04 199 ASN B N 1
ATOM 4542 C CA . ASN B 1 199 ? -25.504 4.060 46.013 1.00 21.49 199 ASN B CA 1
ATOM 4543 C C . ASN B 1 199 ? -25.665 3.798 44.502 1.00 22.41 199 ASN B C 1
ATOM 4544 O O . ASN B 1 199 ? -25.294 4.633 43.664 1.00 21.83 199 ASN B O 1
ATOM 4549 N N . ASN B 1 200 ? -26.224 2.635 44.177 1.00 19.92 200 ASN B N 1
ATOM 4550 C CA . ASN B 1 200 ? -26.493 2.202 42.825 1.00 19.25 200 ASN B CA 1
ATOM 4551 C C . ASN B 1 200 ? -27.866 2.701 42.358 1.00 19.40 200 ASN B C 1
ATOM 4552 O O . ASN B 1 200 ? -28.915 2.311 42.891 1.00 18.82 200 ASN B O 1
ATOM 4557 N N . THR B 1 201 ? -27.848 3.592 41.369 1.00 18.54 201 THR B N 1
ATOM 4558 C CA . THR B 1 201 ? -29.056 4.204 40.855 1.00 20.07 201 THR B CA 1
ATOM 4559 C C . THR B 1 201 ? -30.008 3.206 40.206 1.00 18.52 201 THR B C 1
ATOM 4560 O O . THR B 1 201 ? -31.213 3.272 40.387 1.00 19.43 201 THR B O 1
ATOM 4564 N N . GLU B 1 202 ? -29.459 2.262 39.479 1.00 17.64 202 GLU B N 1
ATOM 4565 C CA . GLU B 1 202 ? -30.251 1.195 38.904 1.00 18.44 202 GLU B CA 1
ATOM 4566 C C . GLU B 1 202 ? -31.068 0.416 39.980 1.00 17.40 202 GLU B C 1
ATOM 4567 O O . GLU B 1 202 ? -32.243 0.116 39.821 1.00 18.18 202 GLU B O 1
ATOM 4573 N N . ILE B 1 203 ? -30.437 0.096 41.096 1.00 16.88 203 ILE B N 1
ATOM 4574 C CA . ILE B 1 203 ? -31.073 -0.569 42.202 1.00 17.10 203 ILE B CA 1
ATOM 4575 C C . ILE B 1 203 ? -32.166 0.329 42.769 1.00 17.83 203 ILE B C 1
ATOM 4576 O O . ILE B 1 203 ? -33.257 -0.166 43.003 1.00 17.84 203 ILE B O 1
ATOM 4581 N N . TYR B 1 204 ? -31.869 1.601 43.014 1.00 17.32 204 TYR B N 1
ATOM 4582 C CA . TYR B 1 204 ? -32.867 2.509 43.537 1.00 17.06 204 TYR B CA 1
ATOM 4583 C C . TYR B 1 204 ? -34.091 2.610 42.619 1.00 18.41 204 TYR B C 1
ATOM 4584 O O . TYR B 1 204 ? -35.243 2.401 43.028 1.00 18.16 204 TYR B O 1
ATOM 4593 N N . ASP B 1 205 ? -33.847 2.923 41.351 1.00 19.65 205 ASP B N 1
ATOM 4594 C CA . ASP B 1 205 ? -34.924 2.997 40.375 1.00 18.07 205 ASP B CA 1
ATOM 4595 C C . ASP B 1 205 ? -35.776 1.715 40.416 1.00 18.77 205 ASP B C 1
ATOM 4596 O O . ASP B 1 205 ? -36.989 1.835 40.464 1.00 23.26 205 ASP B O 1
ATOM 4601 N N . ASN B 1 206 ? -35.183 0.527 40.421 1.00 16.21 206 ASN B N 1
ATOM 4602 C CA . ASN B 1 206 ? -35.937 -0.713 40.518 1.00 16.51 206 ASN B CA 1
ATOM 4603 C C . ASN B 1 206 ? -36.766 -0.804 41.805 1.00 15.62 206 ASN B C 1
ATOM 4604 O O . ASN B 1 206 ? -37.894 -1.293 41.774 1.00 15.01 206 ASN B O 1
ATOM 4609 N N . ALA B 1 207 ? -36.206 -0.339 42.913 1.00 15.03 207 ALA B N 1
ATOM 4610 C CA . ALA B 1 207 ? -36.863 -0.365 44.218 1.00 14.62 207 ALA B CA 1
ATOM 4611 C C . ALA B 1 207 ? -38.093 0.519 44.261 1.00 17.19 207 ALA B C 1
ATOM 4612 O O . ALA B 1 207 ? -39.179 0.054 44.604 1.00 19.27 207 ALA B O 1
ATOM 4614 N N . HIS B 1 208 ? -37.943 1.792 43.896 1.00 17.62 208 HIS B N 1
ATOM 4615 C CA . HIS B 1 208 ? -39.115 2.652 43.876 1.00 17.46 208 HIS B CA 1
ATOM 4616 C C . HIS B 1 208 ? -40.202 2.240 42.885 1.00 17.14 208 HIS B C 1
ATOM 4617 O O . HIS B 1 208 ? -41.365 2.534 43.136 1.00 15.62 208 HIS B O 1
ATOM 4624 N N . MET B 1 209 ? -39.829 1.647 41.753 1.00 16.39 209 MET B N 1
ATOM 4625 C CA . MET B 1 209 ? -40.794 1.132 40.801 1.00 17.34 209 MET B CA 1
ATOM 4626 C C . MET B 1 209 ? -41.461 -0.111 41.332 1.00 16.58 209 MET B C 1
ATOM 4627 O O . MET B 1 209 ? -42.674 -0.248 41.323 1.00 16.73 209 MET B O 1
ATOM 4632 N N . PHE B 1 210 ? -40.660 -1.050 41.791 1.00 16.30 210 PHE B N 1
ATOM 4633 C CA . PHE B 1 210 ? -41.221 -2.326 42.198 1.00 16.62 210 PHE B CA 1
ATOM 4634 C C . PHE B 1 210 ? -42.188 -2.208 43.373 1.00 16.85 210 PHE B C 1
ATOM 4635 O O . PHE B 1 210 ? -43.155 -2.988 43.481 1.00 16.09 210 PHE B O 1
ATOM 4643 N N . SER B 1 211 ? -41.934 -1.227 44.234 1.00 15.62 211 SER B N 1
ATOM 4644 C CA . SER B 1 211 ? -42.765 -1.107 45.430 1.00 16.04 211 SER B CA 1
ATOM 4645 C C . SER B 1 211 ? -44.043 -0.310 45.134 1.00 15.10 211 SER B C 1
ATOM 4646 O O . SER B 1 211 ? -44.776 -0.028 46.074 1.00 16.01 211 SER B O 1
ATOM 4649 N N . ASP B 1 212 ? -44.269 0.062 43.868 1.00 14.76 212 ASP B N 1
ATOM 4650 C CA . ASP B 1 212 ? -45.449 0.825 43.426 1.00 13.82 212 ASP B CA 1
ATOM 4651 C C . ASP B 1 212 ? -45.946 0.397 42.046 1.00 12.16 212 ASP B C 1
ATOM 4652 O O . ASP B 1 212 ? -46.219 1.245 41.211 1.00 10.87 212 ASP B O 1
ATOM 4657 N N . HIS B 1 213 ? -46.058 -0.917 41.819 1.00 12.03 213 HIS B N 1
ATOM 4658 C CA . HIS B 1 213 ? -46.593 -1.499 40.605 1.00 12.19 213 HIS B CA 1
ATOM 4659 C C . HIS B 1 213 ? -45.870 -1.096 39.315 1.00 13.61 213 HIS B C 1
ATOM 4660 O O . HIS B 1 213 ? -46.438 -1.036 38.220 1.00 14.47 213 HIS B O 1
ATOM 4667 N N . GLY B 1 214 ? -44.592 -0.825 39.446 1.00 15.46 214 GLY B N 1
ATOM 4668 C CA . GLY B 1 214 ? -43.744 -0.490 38.320 1.00 16.16 214 GLY B CA 1
ATOM 4669 C C . GLY B 1 214 ? -43.878 0.966 37.962 1.00 16.00 214 GLY B C 1
ATOM 4670 O O . GLY B 1 214 ? -43.285 1.373 36.969 1.00 18.76 214 GLY B O 1
ATOM 4671 N N . HIS B 1 215 ? -44.661 1.745 38.690 1.00 14.44 215 HIS B N 1
ATOM 4672 C CA . HIS B 1 215 ? -44.751 3.173 38.361 1.00 16.38 215 HIS B CA 1
ATOM 4673 C C . HIS B 1 215 ? -43.342 3.760 38.279 1.00 18.16 215 HIS B C 1
ATOM 4674 O O . HIS B 1 215 ? -42.577 3.559 39.219 1.00 19.16 215 HIS B O 1
ATOM 4681 N N . ASP B 1 216 ? -43.039 4.449 37.181 1.00 21.18 216 ASP B N 1
ATOM 4682 C CA . ASP B 1 216 ? -41.787 5.151 36.906 1.00 22.77 216 ASP B CA 1
ATOM 4683 C C . ASP B 1 216 ? -41.590 6.382 37.794 1.00 24.40 216 ASP B C 1
ATOM 4684 O O . ASP B 1 216 ? -40.443 6.746 38.091 1.00 23.31 216 ASP B O 1
ATOM 4689 N N . HIS B 1 217 ? -42.694 6.973 38.263 1.00 26.02 217 HIS B N 1
ATOM 4690 C CA . HIS B 1 217 ? -42.687 8.235 39.030 1.00 26.50 217 HIS B CA 1
ATOM 4691 C C . HIS B 1 217 ? -42.114 9.482 38.315 1.00 29.26 217 HIS B C 1
ATOM 4692 O O . HIS B 1 217 ? -41.612 10.418 38.938 1.00 26.29 217 HIS B O 1
ATOM 4699 N N . ILE B 1 218 ? -42.265 9.523 36.997 1.00 34.56 218 ILE B N 1
ATOM 4700 C CA . ILE B 1 218 ? -41.749 10.620 36.183 1.00 39.01 218 ILE B CA 1
ATOM 4701 C C . ILE B 1 218 ? -42.922 11.508 35.795 1.00 33.39 218 ILE B C 1
ATOM 4702 O O . ILE B 1 218 ? -43.925 11.014 35.288 1.00 30.47 218 ILE B O 1
ATOM 4707 N N . GLY B 1 219 ? -42.797 12.813 36.017 1.00 33.67 219 GLY B N 1
ATOM 4708 C CA . GLY B 1 219 ? -43.840 13.766 35.596 1.00 36.11 219 GLY B CA 1
ATOM 4709 C C . GLY B 1 219 ? -44.805 14.042 36.734 1.00 37.87 219 GLY B C 1
ATOM 4710 O O . GLY B 1 219 ? -44.526 13.611 37.851 1.00 37.00 219 GLY B O 1
ATOM 4711 N N . LYS B 1 220 ? -45.914 14.731 36.464 1.00 41.97 220 LYS B N 1
ATOM 4712 C CA . LYS B 1 220 ? -46.925 15.125 37.468 1.00 47.16 220 LYS B CA 1
ATOM 4713 C C . LYS B 1 220 ? -48.262 14.386 37.433 1.00 41.40 220 LYS B C 1
ATOM 4714 O O . LYS B 1 220 ? -49.016 14.455 38.395 1.00 43.36 220 LYS B O 1
ATOM 4720 N N . ASP B 1 221 ? -48.536 13.713 36.318 1.00 39.24 221 ASP B N 1
ATOM 4721 C CA . ASP B 1 221 ? -49.731 12.929 36.040 1.00 34.01 221 ASP B CA 1
ATOM 4722 C C . ASP B 1 221 ? -49.494 11.435 36.292 1.00 29.50 221 ASP B C 1
ATOM 4723 O O . ASP B 1 221 ? -48.772 10.802 35.533 1.00 28.90 221 ASP B O 1
ATOM 4728 N N . ARG B 1 222 ? -50.101 10.875 37.330 1.00 24.46 222 ARG B N 1
ATOM 4729 C CA . ARG B 1 222 ? -49.794 9.527 37.817 1.00 21.35 222 ARG B CA 1
ATOM 4730 C C . ARG B 1 222 ? -50.266 8.466 36.833 1.00 20.23 222 ARG B C 1
ATOM 4731 O O . ARG B 1 222 ? -49.575 7.468 36.588 1.00 19.91 222 ARG B O 1
ATOM 4739 N N . GLY B 1 223 ? -51.453 8.686 36.278 1.00 21.26 223 GLY B N 1
ATOM 4740 C CA . GLY B 1 223 ? -52.076 7.788 35.317 1.00 21.28 223 GLY B CA 1
ATOM 4741 C C . GLY B 1 223 ? -51.374 7.716 33.970 1.00 23.90 223 GLY B C 1
ATOM 4742 O O . GLY B 1 223 ? -51.579 6.736 33.249 1.00 26.13 223 GLY B O 1
ATOM 4743 N N . ALA B 1 224 ? -50.575 8.737 33.649 1.00 25.05 224 ALA B N 1
ATOM 4744 C CA . ALA B 1 224 ? -49.770 8.834 32.416 1.00 28.18 224 ALA B CA 1
ATOM 4745 C C . ALA B 1 224 ? -48.361 8.224 32.543 1.00 27.77 224 ALA B C 1
ATOM 4746 O O . ALA B 1 224 ? -47.679 8.047 31.546 1.00 30.61 224 ALA B O 1
ATOM 4748 N N . GLU B 1 225 ? -47.923 7.944 33.766 1.00 25.70 225 GLU B N 1
ATOM 4749 C CA . GLU B 1 225 ? -46.659 7.290 34.024 1.00 24.16 225 GLU B CA 1
ATOM 4750 C C . GLU B 1 225 ? -46.605 5.932 33.342 1.00 22.45 225 GLU B C 1
ATOM 4751 O O . GLU B 1 225 ? -47.625 5.273 33.202 1.00 21.53 225 GLU B O 1
ATOM 4757 N N . SER B 1 226 ? -45.403 5.533 32.950 1.00 23.46 226 SER B N 1
ATOM 4758 C CA . SER B 1 226 ? -45.108 4.180 32.479 1.00 25.64 226 SER B CA 1
ATOM 4759 C C . SER B 1 226 ? -44.944 3.124 33.578 1.00 22.86 226 SER B C 1
ATOM 4760 O O . SER B 1 226 ? -44.774 3.416 34.766 1.00 20.72 226 SER B O 1
ATOM 4763 N N . HIS B 1 227 ? -44.990 1.877 33.144 1.00 21.62 227 HIS B N 1
ATOM 4764 C CA . HIS B 1 227 ? -44.602 0.793 34.011 1.00 22.70 227 HIS B CA 1
ATOM 4765 C C . HIS B 1 227 ? -43.603 -0.090 33.283 1.00 21.50 227 HIS B C 1
ATOM 4766 O O . HIS B 1 227 ? -44.011 -1.049 32.643 1.00 20.84 227 HIS B O 1
ATOM 4773 N N . PRO B 1 228 ? -42.297 0.229 33.375 1.00 22.65 228 PRO B N 1
ATOM 4774 C CA . PRO B 1 228 ? -41.274 -0.589 32.734 1.00 22.23 228 PRO B CA 1
ATOM 4775 C C . PRO B 1 228 ? -41.234 -1.999 33.293 1.00 21.91 228 PRO B C 1
ATOM 4776 O O . PRO B 1 228 ? -40.877 -2.920 32.563 1.00 21.12 228 PRO B O 1
ATOM 4780 N N . ILE B 1 229 ? -41.596 -2.167 34.569 1.00 21.67 229 ILE B N 1
ATOM 4781 C CA . ILE B 1 229 ? -41.673 -3.505 35.188 1.00 20.85 229 ILE B CA 1
ATOM 4782 C C . ILE B 1 229 ? -42.985 -3.728 35.924 1.00 21.22 229 ILE B C 1
ATOM 4783 O O . ILE B 1 229 ? -43.722 -2.784 36.186 1.00 19.28 229 ILE B O 1
ATOM 4788 N N . MET B 1 230 ? -43.283 -4.987 36.216 1.00 22.88 230 MET B N 1
ATOM 4789 C CA . MET B 1 230 ? -44.341 -5.371 37.159 1.00 23.29 230 MET B CA 1
ATOM 4790 C C . MET B 1 230 ? -43.918 -4.930 38.548 1.00 21.21 230 MET B C 1
ATOM 4791 O O . MET B 1 230 ? -42.744 -4.617 38.749 1.00 18.26 230 MET B O 1
ATOM 4796 N N . GLY B 1 231 ? -44.866 -4.930 39.478 1.00 17.97 231 GLY B N 1
ATOM 4797 C CA . GLY B 1 231 ? -44.570 -4.552 40.856 1.00 17.54 231 GLY B CA 1
ATOM 4798 C C . GLY B 1 231 ? -45.575 -5.073 41.873 1.00 16.52 231 GLY B C 1
ATOM 4799 O O . GLY B 1 231 ? -46.448 -5.926 41.587 1.00 16.90 231 GLY B O 1
ATOM 4800 N N . LEU B 1 232 ? -45.409 -4.522 43.071 1.00 14.84 232 LEU B N 1
ATOM 4801 C CA . LEU B 1 232 ? -46.303 -4.727 44.195 1.00 13.47 232 LEU B CA 1
ATOM 4802 C C . LEU B 1 232 ? -46.633 -3.394 44.852 1.00 12.66 232 LEU B C 1
ATOM 4803 O O . LEU B 1 232 ? -46.236 -2.358 44.334 1.00 11.29 232 LEU B O 1
ATOM 4808 N N . ASN B 1 233 ? -47.365 -3.418 45.970 1.00 12.21 233 ASN B N 1
ATOM 4809 C CA . ASN B 1 233 ? -47.575 -2.198 46.764 1.00 12.74 233 ASN B CA 1
ATOM 4810 C C . ASN B 1 233 ? -46.926 -2.294 48.141 1.00 13.16 233 ASN B C 1
ATOM 4811 O O . ASN B 1 233 ? -47.429 -3.047 48.997 1.00 12.98 233 ASN B O 1
ATOM 4816 N N . PHE B 1 234 ? -45.877 -1.494 48.348 1.00 13.26 234 PHE B N 1
ATOM 4817 C CA . PHE B 1 234 ? -45.282 -1.298 49.649 1.00 13.32 234 PHE B CA 1
ATOM 4818 C C . PHE B 1 234 ? -45.204 0.192 49.952 1.00 13.70 234 PHE B C 1
ATOM 4819 O O . PHE B 1 234 ? -44.408 0.626 50.782 1.00 16.12 234 PHE B O 1
ATOM 4827 N N . ARG B 1 235 ? -46.136 0.963 49.410 1.00 13.49 235 ARG B N 1
ATOM 4828 C CA . ARG B 1 235 ? -46.125 2.389 49.640 1.00 13.83 235 ARG B CA 1
ATOM 4829 C C . ARG B 1 235 ? -46.318 2.682 51.117 1.00 15.12 235 ARG B C 1
ATOM 4830 O O . ARG B 1 235 ? -47.109 2.019 51.818 1.00 15.93 235 ARG B O 1
ATOM 4838 N N . ILE B 1 236 ? -45.647 3.733 51.564 1.00 16.11 236 ILE B N 1
ATOM 4839 C CA . ILE B 1 236 ? -45.812 4.186 52.950 1.00 15.98 236 ILE B CA 1
ATOM 4840 C C . ILE B 1 236 ? -46.696 5.411 52.998 1.00 16.30 236 ILE B C 1
ATOM 4841 O O . ILE B 1 236 ? -46.636 6.254 52.074 1.00 17.99 236 ILE B O 1
ATOM 4846 N N . SER B 1 237 ? -47.593 5.429 53.990 1.00 14.50 237 SER B N 1
ATOM 4847 C CA . SER B 1 237 ? -48.445 6.587 54.183 1.00 13.95 237 SER B CA 1
ATOM 4848 C C . SER B 1 237 ? -47.596 7.763 54.619 1.00 14.25 237 SER B C 1
ATOM 4849 O O . SER B 1 237 ? -46.569 7.558 55.273 1.00 14.16 237 SER B O 1
ATOM 4852 N N . GLU B 1 238 ? -48.037 8.967 54.262 1.00 15.36 238 GLU B N 1
ATOM 4853 C CA . GLU B 1 238 ? -47.442 10.205 54.751 1.00 14.91 238 GLU B CA 1
ATOM 4854 C C . GLU B 1 238 ? -47.538 10.293 56.271 1.00 15.26 238 GLU B C 1
ATOM 4855 O O . GLU B 1 238 ? -46.632 10.871 56.871 1.00 14.75 238 GLU B O 1
ATOM 4861 N N . MET B 1 239 ? -48.559 9.720 56.909 1.00 15.59 239 MET B N 1
ATOM 4862 C CA . MET B 1 239 ? -48.496 9.763 58.365 1.00 17.82 239 MET B CA 1
ATOM 4863 C C . MET B 1 239 ? -47.384 8.942 59.020 1.00 18.82 239 MET B C 1
ATOM 4864 O O . MET B 1 239 ? -46.706 9.437 59.940 1.00 16.26 239 MET B O 1
ATOM 4869 N N . ASN B 1 240 ? -47.199 7.722 58.535 1.00 17.00 240 ASN B N 1
ATOM 4870 C CA . ASN B 1 240 ? -46.057 6.930 58.947 1.00 18.02 240 ASN B CA 1
ATOM 4871 C C . ASN B 1 240 ? -44.746 7.669 58.670 1.00 18.60 240 ASN B C 1
ATOM 4872 O O . ASN B 1 240 ? -43.860 7.741 59.530 1.00 19.49 240 ASN B O 1
ATOM 4877 N N . ALA B 1 241 ? -44.650 8.321 57.525 1.00 18.38 241 ALA B N 1
ATOM 4878 C CA . ALA B 1 241 ? -43.412 9.034 57.216 1.00 19.83 241 ALA B CA 1
ATOM 4879 C C . ALA B 1 241 ? -43.098 10.223 58.138 1.00 17.78 241 ALA B C 1
ATOM 4880 O O . ALA B 1 241 ? -41.962 10.453 58.525 1.00 14.28 241 ALA B O 1
ATOM 4882 N N . ALA B 1 242 ? -44.121 11.003 58.443 1.00 19.16 242 ALA B N 1
ATOM 4883 C CA . ALA B 1 242 ? -44.052 12.125 59.392 1.00 18.38 242 ALA B CA 1
ATOM 4884 C C . ALA B 1 242 ? -43.524 11.697 60.768 1.00 16.36 242 ALA B C 1
ATOM 4885 O O . ALA B 1 242 ? -42.635 12.290 61.329 1.00 15.65 242 ALA B O 1
ATOM 4887 N N . LEU B 1 243 ? -43.994 10.578 61.287 1.00 18.52 243 LEU B N 1
ATOM 4888 C CA . LEU B 1 243 ? -43.461 10.033 62.531 1.00 17.76 243 LEU B CA 1
ATOM 4889 C C . LEU B 1 243 ? -41.984 9.637 62.395 1.00 17.31 243 LEU B C 1
ATOM 4890 O O . LEU B 1 243 ? -41.188 9.871 63.271 1.00 15.14 243 LEU B O 1
ATOM 4895 N N . GLY B 1 244 ? -41.606 9.005 61.300 1.00 18.09 244 GLY B N 1
ATOM 4896 C CA . GLY B 1 244 ? -40.235 8.546 61.135 1.00 17.07 244 GLY B CA 1
ATOM 4897 C C . GLY B 1 244 ? -39.302 9.705 60.932 1.00 16.27 244 GLY B C 1
ATOM 4898 O O . GLY B 1 244 ? -38.138 9.624 61.308 1.00 17.05 244 GLY B O 1
ATOM 4899 N N . LEU B 1 245 ? -39.808 10.774 60.332 1.00 15.02 245 LEU B N 1
ATOM 4900 C CA . LEU B 1 245 ? -39.045 11.976 60.127 1.00 14.79 245 LEU B CA 1
ATOM 4901 C C . LEU B 1 245 ? -38.655 12.533 61.484 1.00 15.38 245 LEU B C 1
ATOM 4902 O O . LEU B 1 245 ? -37.464 12.676 61.775 1.00 14.51 245 LEU B O 1
ATOM 4907 N N . ALA B 1 246 ? -39.660 12.751 62.332 1.00 15.84 246 ALA B N 1
ATOM 4908 C CA . ALA B 1 246 ? -39.431 13.273 63.662 1.00 17.79 246 ALA B CA 1
ATOM 4909 C C . ALA B 1 246 ? -38.512 12.355 64.447 1.00 19.87 246 ALA B C 1
ATOM 4910 O O . ALA B 1 246 ? -37.598 12.802 65.158 1.00 19.95 246 ALA B O 1
ATOM 4912 N N . GLN B 1 247 ? -38.742 11.052 64.324 1.00 18.81 247 GLN B N 1
ATOM 4913 C CA . GLN B 1 247 ? -37.831 10.134 65.001 1.00 18.63 247 GLN B CA 1
ATOM 4914 C C . GLN B 1 247 ? -36.401 10.205 64.521 1.00 19.14 247 GLN B C 1
ATOM 4915 O O . GLN B 1 247 ? -35.493 10.147 65.335 1.00 21.69 247 GLN B O 1
ATOM 4921 N N . LEU B 1 248 ? -36.206 10.267 63.209 1.00 18.31 248 LEU B N 1
ATOM 4922 C CA . LEU B 1 248 ? -34.888 10.189 62.600 1.00 17.29 248 LEU B CA 1
ATOM 4923 C C . LEU B 1 248 ? -33.996 11.398 62.992 1.00 19.26 248 LEU B C 1
ATOM 4924 O O . LEU B 1 248 ? -32.769 11.236 63.115 1.00 16.23 248 LEU B O 1
ATOM 4929 N N . ARG B 1 249 ? -34.592 12.586 63.143 1.00 17.32 249 ARG B N 1
ATOM 4930 C CA . ARG B 1 249 ? -33.887 13.713 63.758 1.00 19.82 249 ARG B CA 1
ATOM 4931 C C . ARG B 1 249 ? -33.370 13.440 65.186 1.00 19.85 249 ARG B C 1
ATOM 4932 O O . ARG B 1 249 ? -32.508 14.116 65.690 1.00 18.71 249 ARG B O 1
ATOM 4940 N N . LYS B 1 250 ? -33.944 12.489 65.887 1.00 20.30 250 LYS B N 1
ATOM 4941 C CA . LYS B 1 250 ? -33.452 12.178 67.213 1.00 22.27 250 LYS B CA 1
ATOM 4942 C C . LYS B 1 250 ? -32.391 11.072 67.184 1.00 19.58 250 LYS B C 1
ATOM 4943 O O . LYS B 1 250 ? -31.944 10.624 68.236 1.00 19.08 250 LYS B O 1
ATOM 4949 N N . LEU B 1 251 ? -32.049 10.542 66.017 1.00 18.40 251 LEU B N 1
ATOM 4950 C CA . LEU B 1 251 ? -31.236 9.311 65.997 1.00 20.27 251 LEU B CA 1
ATOM 4951 C C . LEU B 1 251 ? -29.911 9.428 66.785 1.00 21.27 251 LEU B C 1
ATOM 4952 O O . LEU B 1 251 ? -29.492 8.489 67.480 1.00 21.31 251 LEU B O 1
ATOM 4957 N N . ASP B 1 252 ? -29.254 10.571 66.624 1.00 24.26 252 ASP B N 1
ATOM 4958 C CA . ASP B 1 252 ? -27.939 10.820 67.253 1.00 27.75 252 ASP B CA 1
ATOM 4959 C C . ASP B 1 252 ? -28.008 10.717 68.775 1.00 29.27 252 ASP B C 1
ATOM 4960 O O . ASP B 1 252 ? -27.200 10.020 69.409 1.00 31.30 252 ASP B O 1
ATOM 4965 N N . THR B 1 253 ? -29.039 11.331 69.340 1.00 26.91 253 THR B N 1
ATOM 4966 C CA . THR B 1 253 ? -29.312 11.256 70.763 1.00 23.96 253 THR B CA 1
ATOM 4967 C C . THR B 1 253 ? -29.634 9.820 71.176 1.00 23.91 253 THR B C 1
ATOM 4968 O O . THR B 1 253 ? -29.118 9.301 72.161 1.00 23.24 253 THR B O 1
ATOM 4972 N N . ILE B 1 254 ? -30.500 9.144 70.432 1.00 23.22 254 ILE B N 1
ATOM 4973 C CA . ILE B 1 254 ? -30.798 7.766 70.796 1.00 20.92 254 ILE B CA 1
ATOM 4974 C C . ILE B 1 254 ? -29.530 6.912 70.928 1.00 20.07 254 ILE B C 1
ATOM 4975 O O . ILE B 1 254 ? -29.355 6.212 71.919 1.00 19.07 254 ILE B O 1
ATOM 4980 N N . ILE B 1 255 ? -28.666 6.978 69.916 1.00 22.26 255 ILE B N 1
ATOM 4981 C CA . ILE B 1 255 ? -27.422 6.215 69.862 1.00 23.43 255 ILE B CA 1
ATOM 4982 C C . ILE B 1 255 ? -26.435 6.589 70.974 1.00 25.79 255 ILE B C 1
ATOM 4983 O O . ILE B 1 255 ? -25.895 5.675 71.606 1.00 27.47 255 ILE B O 1
ATOM 4988 N N . ASP B 1 256 ? -26.225 7.880 71.239 1.00 25.42 256 ASP B N 1
ATOM 4989 C CA . ASP B 1 256 ? -25.465 8.335 72.419 1.00 28.01 256 ASP B CA 1
ATOM 4990 C C . ASP B 1 256 ? -25.947 7.703 73.688 1.00 24.65 256 ASP B C 1
ATOM 4991 O O . ASP B 1 256 ? -25.129 7.133 74.423 1.00 21.29 256 ASP B O 1
ATOM 4996 N N . ILE B 1 257 ? -27.257 7.822 73.906 1.00 23.41 257 ILE B N 1
ATOM 4997 C CA . ILE B 1 257 ? -27.892 7.269 75.098 1.00 22.04 257 ILE B CA 1
ATOM 4998 C C . ILE B 1 257 ? -27.694 5.754 75.101 1.00 24.19 257 ILE B C 1
ATOM 4999 O O . ILE B 1 257 ? -27.361 5.210 76.171 1.00 23.43 257 ILE B O 1
ATOM 5004 N N . GLN B 1 258 ? -27.853 5.074 73.954 1.00 21.89 258 GLN B N 1
ATOM 5005 C CA . GLN B 1 258 ? -27.565 3.616 73.959 1.00 21.90 258 GLN B CA 1
ATOM 5006 C C . GLN B 1 258 ? -26.105 3.291 74.296 1.00 19.68 258 GLN B C 1
ATOM 5007 O O . GLN B 1 258 ? -25.866 2.416 75.086 1.00 18.86 258 GLN B O 1
ATOM 5013 N N . ARG B 1 259 ? -25.133 3.969 73.704 1.00 22.44 259 ARG B N 1
ATOM 5014 C CA . ARG B 1 259 ? -23.733 3.645 73.953 1.00 27.32 259 ARG B CA 1
ATOM 5015 C C . ARG B 1 259 ? -23.429 3.866 75.440 1.00 30.48 259 ARG B C 1
ATOM 5016 O O . ARG B 1 259 ? -22.929 2.966 76.110 1.00 33.17 259 ARG B O 1
ATOM 5024 N N . LYS B 1 260 ? -23.733 5.056 75.944 1.00 33.31 260 LYS B N 1
ATOM 5025 C CA . LYS B 1 260 ? -23.526 5.418 77.345 1.00 36.25 260 LYS B CA 1
ATOM 5026 C C . LYS B 1 260 ? -24.122 4.366 78.274 1.00 31.98 260 LYS B C 1
ATOM 5027 O O . LYS B 1 260 ? -23.421 3.864 79.146 1.00 28.78 260 LYS B O 1
ATOM 5033 N N . ASN B 1 261 ? -25.358 3.937 78.032 1.00 28.84 261 ASN B N 1
ATOM 5034 C CA . ASN B 1 261 ? -25.983 2.957 78.927 1.00 28.69 261 ASN B CA 1
ATOM 5035 C C . ASN B 1 261 ? -25.383 1.573 78.772 1.00 27.18 261 ASN B C 1
ATOM 5036 O O . ASN B 1 261 ? -25.264 0.815 79.743 1.00 23.89 261 ASN B O 1
ATOM 5041 N N . LYS B 1 262 ? -25.062 1.224 77.530 1.00 27.69 262 LYS B N 1
ATOM 5042 C CA . LYS B 1 262 ? -24.411 -0.066 77.257 1.00 27.71 262 LYS B CA 1
ATOM 5043 C C . LYS B 1 262 ? -23.088 -0.139 78.003 1.00 24.75 262 LYS B C 1
ATOM 5044 O O . LYS B 1 262 ? -22.856 -1.105 78.713 1.00 23.84 262 LYS B O 1
ATOM 5050 N N . LYS B 1 263 ? -22.261 0.887 77.839 1.00 26.56 263 LYS B N 1
ATOM 5051 C CA . LYS B 1 263 ? -20.949 0.991 78.492 1.00 29.57 263 LYS B CA 1
ATOM 5052 C C . LYS B 1 263 ? -21.015 0.834 80.012 1.00 33.38 263 LYS B C 1
ATOM 5053 O O . LYS B 1 263 ? -20.132 0.177 80.557 1.00 30.31 263 LYS B O 1
ATOM 5059 N N . ALA B 1 264 ? -22.053 1.381 80.663 1.00 31.91 264 ALA B N 1
ATOM 5060 C CA . ALA B 1 264 ? -22.238 1.213 82.107 1.00 32.14 264 ALA B CA 1
ATOM 5061 C C . ALA B 1 264 ? -22.442 -0.234 82.463 1.00 32.37 264 ALA B C 1
ATOM 5062 O O . ALA B 1 264 ? -21.821 -0.763 83.379 1.00 36.81 264 ALA B O 1
ATOM 5064 N N . ILE B 1 265 ? -23.342 -0.900 81.767 1.00 29.55 265 ILE B N 1
ATOM 5065 C CA . ILE B 1 265 ? -23.602 -2.262 82.174 1.00 29.39 265 ILE B CA 1
ATOM 5066 C C . ILE B 1 265 ? -22.402 -3.152 81.837 1.00 28.98 265 ILE B C 1
ATOM 5067 O O . ILE B 1 265 ? -22.075 -4.073 82.586 1.00 27.45 265 ILE B O 1
ATOM 5072 N N . LYS B 1 266 ? -21.753 -2.881 80.712 1.00 25.62 266 LYS B N 1
ATOM 5073 C CA . LYS B 1 266 ? -20.712 -3.753 80.249 1.00 27.47 266 LYS B CA 1
ATOM 5074 C C . LYS B 1 266 ? -19.495 -3.557 81.134 1.00 29.89 266 LYS B C 1
ATOM 5075 O O . LYS B 1 266 ? -18.955 -4.569 81.588 1.00 31.01 266 LYS B O 1
ATOM 5081 N N . ASP B 1 267 ? -19.056 -2.308 81.319 1.00 28.68 267 ASP B N 1
ATOM 5082 C CA . ASP B 1 267 ? -18.005 -1.980 82.293 1.00 31.89 267 ASP B CA 1
ATOM 5083 C C . ASP B 1 267 ? -18.217 -2.821 83.548 1.00 30.50 267 ASP B C 1
ATOM 5084 O O . ASP B 1 267 ? -17.381 -3.654 83.913 1.00 32.08 267 ASP B O 1
ATOM 5089 N N . ALA B 1 268 ? -19.378 -2.651 84.165 1.00 30.70 268 ALA B N 1
ATOM 5090 C CA . ALA B 1 268 ? -19.723 -3.437 85.346 1.00 29.66 268 ALA B CA 1
ATOM 5091 C C . ALA B 1 268 ? -19.698 -4.957 85.153 1.00 32.53 268 ALA B C 1
ATOM 5092 O O . ALA B 1 268 ? -19.338 -5.665 86.072 1.00 34.40 268 ALA B O 1
ATOM 5094 N N . MET B 1 269 ? -20.118 -5.502 84.016 1.00 34.36 269 MET B N 1
ATOM 5095 C CA . MET B 1 269 ? -20.170 -6.967 83.877 1.00 33.20 269 MET B CA 1
ATOM 5096 C C . MET B 1 269 ? -18.802 -7.566 83.608 1.00 33.45 269 MET B C 1
ATOM 5097 O O . MET B 1 269 ? -18.559 -8.735 83.924 1.00 31.32 269 MET B O 1
ATOM 5102 N N . ALA B 1 270 ? -17.914 -6.734 83.071 1.00 34.57 270 ALA B N 1
ATOM 5103 C CA . ALA B 1 270 ? -16.547 -7.113 82.754 1.00 34.82 270 ALA B CA 1
ATOM 5104 C C . ALA B 1 270 ? -15.795 -7.484 84.013 1.00 35.38 270 ALA B C 1
ATOM 5105 O O . ALA B 1 270 ? -14.883 -8.293 83.970 1.00 39.32 270 ALA B O 1
ATOM 5107 N N . SER B 1 271 ? -16.214 -6.930 85.141 1.00 35.76 271 SER B N 1
ATOM 5108 C CA . SER B 1 271 ? -15.638 -7.320 86.407 1.00 37.02 271 SER B CA 1
ATOM 5109 C C . SER B 1 271 ? -16.184 -8.669 86.894 1.00 35.00 271 SER B C 1
ATOM 5110 O O . SER B 1 271 ? -15.740 -9.167 87.917 1.00 31.56 271 SER B O 1
ATOM 5113 N N . ILE B 1 272 ? -17.101 -9.311 86.177 1.00 34.98 272 ILE B N 1
ATOM 5114 C CA . ILE B 1 272 ? -17.460 -10.694 86.519 1.00 35.45 272 ILE B CA 1
ATOM 5115 C C . ILE B 1 272 ? -16.641 -11.688 85.688 1.00 35.38 272 ILE B C 1
ATOM 5116 O O . ILE B 1 272 ? -16.883 -11.842 84.494 1.00 34.38 272 ILE B O 1
ATOM 5121 N N . PRO B 1 273 ? -15.692 -12.399 86.323 1.00 38.78 273 PRO B N 1
ATOM 5122 C CA . PRO B 1 273 ? -14.597 -13.045 85.572 1.00 35.04 273 PRO B CA 1
ATOM 5123 C C . PRO B 1 273 ? -15.082 -14.082 84.532 1.00 32.40 273 PRO B C 1
ATOM 5124 O O . PRO B 1 273 ? -14.541 -14.244 83.437 1.00 33.73 273 PRO B O 1
ATOM 5128 N N . GLU B 1 274 ? -16.170 -14.743 84.873 1.00 26.86 274 GLU B N 1
ATOM 5129 C CA . GLU B 1 274 ? -16.770 -15.778 84.067 1.00 28.35 274 GLU B CA 1
ATOM 5130 C C . GLU B 1 274 ? -17.446 -15.289 82.753 1.00 27.43 274 GLU B C 1
ATOM 5131 O O . GLU B 1 274 ? -17.811 -16.090 81.894 1.00 26.42 274 GLU B O 1
ATOM 5137 N N . VAL B 1 275 ? -17.631 -13.981 82.588 1.00 24.73 275 VAL B 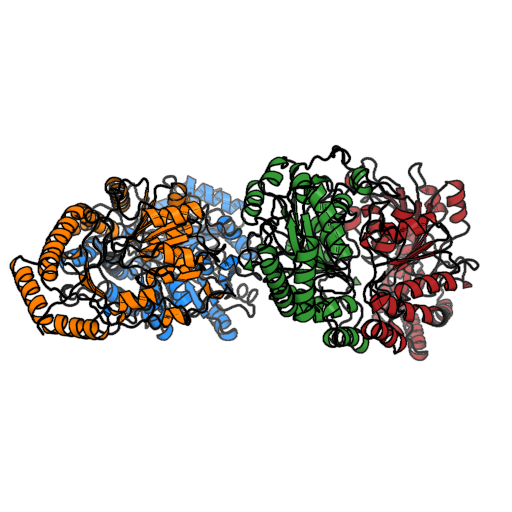N 1
ATOM 5138 C CA . VAL B 1 275 ? -18.352 -13.453 81.439 1.00 23.64 275 VAL B CA 1
ATOM 5139 C C . VAL B 1 275 ? -17.384 -13.177 80.293 1.00 22.97 275 VAL B C 1
ATOM 5140 O O . VAL B 1 275 ? -16.339 -12.547 80.505 1.00 20.83 275 VAL B O 1
ATOM 5144 N N . SER B 1 276 ? -17.753 -13.626 79.096 1.00 19.87 276 SER B N 1
ATOM 5145 C CA . SER B 1 276 ? -17.087 -13.188 77.870 1.00 22.12 276 SER B CA 1
ATOM 5146 C C . SER B 1 276 ? -18.050 -12.377 77.019 1.00 24.13 276 SER B C 1
ATOM 5147 O O . SER B 1 276 ? -19.237 -12.616 77.017 1.00 27.56 276 SER B O 1
ATOM 5150 N N . PHE B 1 277 ? -17.564 -11.429 76.243 1.00 26.51 277 PHE B N 1
ATOM 5151 C CA . PHE B 1 277 ? -18.449 -10.605 75.439 1.00 26.98 277 PHE B CA 1
ATOM 5152 C C . PHE B 1 277 ? -18.459 -10.903 73.941 1.00 24.23 277 PHE B C 1
ATOM 5153 O O . PHE B 1 277 ? -17.484 -11.389 73.400 1.00 21.48 277 PHE B O 1
ATOM 5161 N N . ARG B 1 278 ? -19.593 -10.664 73.286 1.00 24.49 278 ARG B N 1
ATOM 5162 C CA . ARG B 1 278 ? -19.642 -10.552 71.836 1.00 21.71 278 ARG B CA 1
ATOM 5163 C C . ARG B 1 278 ? -18.472 -9.740 71.267 1.00 21.32 278 ARG B C 1
ATOM 5164 O O . ARG B 1 278 ? -18.156 -8.636 71.707 1.00 18.62 278 ARG B O 1
ATOM 5172 N N . GLU B 1 279 ? -17.879 -10.310 70.232 1.00 19.81 279 GLU B N 1
ATOM 5173 C CA . GLU B 1 279 ? -16.925 -9.623 69.393 1.00 20.88 279 GLU B CA 1
ATOM 5174 C C . GLU B 1 279 ? -17.517 -8.481 68.553 1.00 19.39 279 GLU B C 1
ATOM 5175 O O . GLU B 1 279 ? -18.486 -8.641 67.803 1.00 20.05 279 GLU B O 1
ATOM 5181 N N . ILE B 1 280 ? -16.885 -7.320 68.645 1.00 19.85 280 ILE B N 1
ATOM 5182 C CA . ILE B 1 280 ? -17.310 -6.124 67.927 1.00 20.30 280 ILE B CA 1
ATOM 5183 C C . ILE B 1 280 ? -16.170 -5.642 67.012 1.00 21.25 280 ILE B C 1
ATOM 5184 O O . ILE B 1 280 ? -15.226 -5.032 67.478 1.00 22.55 280 ILE B O 1
ATOM 5189 N N . PRO B 1 281 ? -16.267 -5.859 65.693 1.00 21.86 281 PRO B N 1
ATOM 5190 C CA . PRO B 1 281 ? -15.195 -5.450 64.758 1.00 22.40 281 PRO B CA 1
ATOM 5191 C C . PRO B 1 281 ? -14.864 -3.974 64.715 1.00 20.94 281 PRO B C 1
ATOM 5192 O O . PRO B 1 281 ? -13.717 -3.624 64.474 1.00 21.87 281 PRO B O 1
ATOM 5196 N N . ASP B 1 282 ? -15.844 -3.114 64.930 1.00 21.19 282 ASP B N 1
ATOM 5197 C CA . ASP B 1 282 ? -15.542 -1.689 65.001 1.00 21.76 282 ASP B CA 1
ATOM 5198 C C . ASP B 1 282 ? -16.244 -1.149 66.221 1.00 22.33 282 ASP B C 1
ATOM 5199 O O . ASP B 1 282 ? -17.447 -0.880 66.146 1.00 23.58 282 ASP B O 1
ATOM 5204 N N . PRO B 1 283 ? -15.524 -1.062 67.352 1.00 26.27 283 PRO B N 1
ATOM 5205 C CA . PRO B 1 283 ? -16.164 -0.697 68.608 1.00 28.52 283 PRO B CA 1
ATOM 5206 C C . PRO B 1 283 ? -16.859 0.667 68.610 1.00 29.70 283 PRO B C 1
ATOM 5207 O O . PRO B 1 283 ? -17.890 0.799 69.282 1.00 28.81 283 PRO B O 1
ATOM 5211 N N . GLU B 1 284 ? -16.340 1.642 67.872 1.00 28.18 284 GLU B N 1
ATOM 5212 C CA . GLU B 1 284 ? -16.946 2.962 67.920 1.00 30.18 284 GLU B CA 1
ATOM 5213 C C . GLU B 1 284 ? -18.060 3.031 66.909 1.00 25.52 284 GLU B C 1
ATOM 5214 O O . GLU B 1 284 ? -18.834 3.972 66.955 1.00 24.86 284 GLU B O 1
ATOM 5220 N N . GLY B 1 285 ? -18.153 2.058 66.012 1.00 22.43 285 GLY B N 1
ATOM 5221 C CA . GLY B 1 285 ? -19.320 1.901 65.147 1.00 23.30 285 GLY B CA 1
ATOM 5222 C C . GLY B 1 285 ? -20.534 1.133 65.656 1.00 22.78 285 GLY B C 1
ATOM 5223 O O . GLY B 1 285 ? -21.520 0.949 64.929 1.00 24.31 285 GLY B O 1
ATOM 5224 N N . ASP B 1 286 ? -20.420 0.629 66.882 1.00 22.45 286 ASP B N 1
ATOM 5225 C CA . ASP B 1 286 ? -21.470 -0.098 67.581 1.00 21.56 286 ASP B CA 1
ATOM 5226 C C . ASP B 1 286 ? -22.639 0.856 67.906 1.00 21.42 286 ASP B C 1
ATOM 5227 O O . ASP B 1 286 ? -22.398 1.981 68.386 1.00 17.06 286 ASP B O 1
ATOM 5232 N N . SER B 1 287 ? -23.861 0.411 67.566 1.00 19.69 287 SER B N 1
ATOM 5233 C CA . SER B 1 287 ? -25.056 1.198 67.806 1.00 20.59 287 SER B CA 1
ATOM 5234 C C . SER B 1 287 ? -25.545 0.989 69.236 1.00 19.92 287 SER B C 1
ATOM 5235 O O . SER B 1 287 ? -26.258 1.844 69.732 1.00 20.12 287 SER B O 1
ATOM 5238 N N . ALA B 1 288 ? -25.191 -0.137 69.867 1.00 18.81 288 ALA B N 1
ATOM 5239 C CA . ALA B 1 288 ? -25.358 -0.374 71.299 1.00 19.60 288 ALA B CA 1
ATOM 5240 C C . ALA B 1 288 ? -26.769 -0.717 71.736 1.00 20.91 288 ALA B C 1
ATOM 5241 O O . ALA B 1 288 ? -27.154 -0.509 72.900 1.00 22.83 288 ALA B O 1
ATOM 5243 N N . GLY B 1 289 ? -27.566 -1.233 70.809 1.00 19.79 289 GLY B N 1
ATOM 5244 C CA . GLY B 1 289 ? -28.932 -1.596 71.150 1.00 17.74 289 GLY B CA 1
ATOM 5245 C C . GLY B 1 289 ? -29.032 -2.726 72.156 1.00 16.78 289 GLY B C 1
ATOM 5246 O O . GLY B 1 289 ? -30.054 -2.896 72.834 1.00 15.18 289 GLY B O 1
ATOM 5247 N N . PHE B 1 290 ? -28.002 -3.557 72.193 1.00 16.09 290 PHE B N 1
ATOM 5248 C CA . PHE B 1 290 ? -27.982 -4.710 73.081 1.00 16.83 290 PHE B CA 1
ATOM 5249 C C . PHE B 1 290 ? -26.575 -4.903 73.671 1.00 17.41 290 PHE B C 1
ATOM 5250 O O . PHE B 1 290 ? -25.561 -4.616 73.031 1.00 19.48 290 PHE B O 1
ATOM 5258 N N . LEU B 1 291 ? -26.518 -5.423 74.887 1.00 16.79 291 LEU B N 1
ATOM 5259 C CA . LEU B 1 291 ? -25.302 -5.989 75.391 1.00 17.26 291 LEU B CA 1
ATOM 5260 C C . LEU B 1 291 ? -25.439 -7.493 75.311 1.00 17.22 291 LEU B C 1
ATOM 5261 O O . LEU B 1 291 ? -26.334 -8.079 75.933 1.00 14.69 291 LEU B O 1
ATOM 5266 N N . SER B 1 292 ? -24.563 -8.109 74.529 1.00 17.07 292 SER B N 1
ATOM 5267 C CA . SER B 1 292 ? -24.634 -9.558 74.308 1.00 16.93 292 SER B CA 1
ATOM 5268 C C . SER B 1 292 ? -23.408 -10.209 74.920 1.00 16.46 292 SER B C 1
ATOM 5269 O O . SER B 1 292 ? -22.294 -9.758 74.702 1.00 16.89 292 SER B O 1
ATOM 5272 N N . PHE B 1 293 ? -23.627 -11.244 75.713 1.00 16.50 293 PHE B N 1
ATOM 5273 C CA . PHE B 1 293 ? -22.542 -11.887 76.443 1.00 17.91 293 PHE B CA 1
ATOM 5274 C C . PHE B 1 293 ? -22.705 -13.406 76.439 1.00 18.32 293 PHE B C 1
ATOM 5275 O O . PHE B 1 293 ? -23.805 -13.914 76.241 1.00 20.31 293 PHE B O 1
ATOM 5283 N N . MET B 1 294 ? -21.609 -14.129 76.636 1.00 20.59 294 MET B N 1
ATOM 5284 C CA . MET B 1 294 ? -21.602 -15.604 76.587 1.00 22.19 294 MET B CA 1
ATOM 5285 C C . MET B 1 294 ? -21.150 -16.263 77.896 1.00 21.79 294 MET B C 1
ATOM 5286 O O . MET B 1 294 ? -20.320 -15.734 78.617 1.00 21.94 294 MET B O 1
ATOM 5291 N N . LEU B 1 295 ? -21.696 -17.437 78.189 1.00 22.28 295 LEU B N 1
ATOM 5292 C CA . LEU B 1 295 ? -21.287 -18.175 79.351 1.00 24.57 295 LEU B CA 1
ATOM 5293 C C . LEU B 1 295 ? -20.563 -19.414 78.855 1.00 24.74 295 LEU B C 1
ATOM 5294 O O . LEU B 1 295 ? -20.498 -19.586 77.650 1.00 26.59 295 LEU B O 1
ATOM 5299 N N . PRO B 1 296 ? -19.866 -20.149 79.735 1.00 24.20 296 PRO B N 1
ATOM 5300 C CA . PRO B 1 296 ? -18.996 -21.213 79.203 1.00 24.36 296 PRO B CA 1
ATOM 5301 C C . PRO B 1 296 ? -19.740 -22.449 78.738 1.00 22.33 296 PRO B C 1
ATOM 5302 O O . PRO B 1 296 ? -19.227 -23.209 77.901 1.00 21.72 296 PRO B O 1
ATOM 5306 N N . THR B 1 297 ? -20.910 -22.677 79.328 1.00 20.64 297 THR B N 1
ATOM 5307 C CA . THR B 1 297 ? -21.734 -23.828 78.971 1.00 20.44 297 THR B CA 1
ATOM 5308 C C . THR B 1 297 ? -23.181 -23.410 78.748 1.00 17.92 297 THR B C 1
ATOM 5309 O O . THR B 1 297 ? -23.618 -22.359 79.214 1.00 18.59 297 THR B O 1
ATOM 5313 N N . GLU B 1 298 ? -23.901 -24.281 78.050 1.00 17.89 298 GLU B N 1
ATOM 5314 C CA . GLU B 1 298 ? -25.351 -24.180 77.849 1.00 18.10 298 GLU B CA 1
ATOM 5315 C C . GLU B 1 298 ? -26.041 -24.233 79.224 1.00 18.17 298 GLU B C 1
ATOM 5316 O O . GLU B 1 298 ? -26.784 -23.301 79.554 1.00 17.36 298 GLU B O 1
ATOM 5322 N N . ALA B 1 299 ? -25.779 -25.274 80.025 1.00 17.41 299 ALA B N 1
ATOM 5323 C CA . ALA B 1 299 ? -26.420 -25.353 81.350 1.00 20.14 299 ALA B CA 1
ATOM 5324 C C . ALA B 1 299 ? -26.291 -24.025 82.102 1.00 20.51 299 ALA B C 1
ATOM 5325 O O . ALA B 1 299 ? -27.222 -23.549 82.708 1.00 22.95 299 ALA B O 1
ATOM 5327 N N . ARG B 1 300 ? -25.132 -23.396 82.067 1.00 22.25 300 ARG B N 1
ATOM 5328 C CA . ARG B 1 300 ? -24.919 -22.204 82.857 1.00 23.74 300 ARG B CA 1
ATOM 5329 C C . ARG B 1 300 ? -25.667 -21.000 82.290 1.00 24.86 300 ARG B C 1
ATOM 5330 O O . ARG B 1 300 ? -26.073 -20.067 82.994 1.00 23.60 300 ARG B O 1
ATOM 5338 N N . THR B 1 301 ? -25.814 -21.025 80.973 1.00 25.43 301 THR B N 1
ATOM 5339 C CA . THR B 1 301 ? -26.601 -20.022 80.289 1.00 23.90 301 THR B CA 1
ATOM 5340 C C . THR B 1 301 ? -28.067 -20.135 80.666 1.00 21.60 301 THR B C 1
ATOM 5341 O O . THR B 1 301 ? -28.694 -19.153 81.025 1.00 18.19 301 THR B O 1
ATOM 5345 N N . GLN B 1 302 ? -28.610 -21.338 80.580 1.00 22.62 302 GLN B N 1
ATOM 5346 C CA . GLN B 1 302 ? -29.968 -21.550 81.045 1.00 26.88 302 GLN B CA 1
ATOM 5347 C C . GLN B 1 302 ? -30.131 -20.958 82.462 1.00 28.92 302 GLN B C 1
ATOM 5348 O O . GLN B 1 302 ? -30.958 -20.056 82.674 1.00 33.37 302 GLN B O 1
ATOM 5354 N N . GLU B 1 303 ? -29.314 -21.434 83.401 1.00 26.35 303 GLU B N 1
ATOM 5355 C CA . GLU B 1 303 ? -29.300 -20.946 84.782 1.00 28.17 303 GLU B CA 1
ATOM 5356 C C . GLU B 1 303 ? -29.256 -19.407 84.872 1.00 27.13 303 GLU B C 1
ATOM 5357 O O . GLU B 1 303 ? -30.079 -18.795 85.546 1.00 30.52 303 GLU B O 1
ATOM 5363 N N . ILE B 1 304 ? -28.327 -18.765 84.188 1.00 24.12 304 ILE B N 1
ATOM 5364 C CA . ILE B 1 304 ? -28.228 -17.305 84.264 1.00 26.58 304 ILE B CA 1
ATOM 5365 C C . ILE B 1 304 ? -29.472 -16.613 83.716 1.00 29.38 304 ILE B C 1
ATOM 5366 O O . ILE B 1 304 ? -29.943 -15.633 84.298 1.00 31.68 304 ILE B O 1
ATOM 5371 N N . SER B 1 305 ? -29.992 -17.112 82.595 1.00 26.34 305 SER B N 1
ATOM 5372 C CA . SER B 1 305 ? -31.253 -16.597 82.056 1.00 27.18 305 SER B CA 1
ATOM 5373 C C . SER B 1 305 ? -32.317 -16.544 83.165 1.00 26.95 305 SER B C 1
ATOM 5374 O O . SER B 1 305 ? -32.881 -15.464 83.377 1.00 25.70 305 SER B O 1
ATOM 5377 N N . LYS B 1 306 ? -32.585 -17.678 83.830 1.00 27.30 306 LYS B N 1
ATOM 5378 C CA . LYS B 1 306 ? -33.582 -17.744 84.914 1.00 32.72 306 LYS B CA 1
ATOM 5379 C C . LYS B 1 306 ? -33.288 -16.743 86.042 1.00 34.25 306 LYS B C 1
ATOM 5380 O O . LYS B 1 306 ? -34.166 -15.969 86.444 1.00 37.91 306 LYS B O 1
ATOM 5386 N N . LYS B 1 307 ? -32.034 -16.727 86.480 1.00 32.37 307 LYS B N 1
ATOM 5387 C CA . LYS B 1 307 ? -31.612 -15.907 87.611 1.00 32.07 307 LYS B CA 1
ATOM 5388 C C . LYS B 1 307 ? -31.672 -14.433 87.309 1.00 28.48 307 LYS B C 1
ATOM 5389 O O . LYS B 1 307 ? -31.992 -13.627 88.169 1.00 30.05 307 LYS B O 1
ATOM 5395 N N . LEU B 1 308 ? -31.359 -14.078 86.075 1.00 28.95 308 LEU B N 1
ATOM 5396 C CA . LEU B 1 308 ? -31.520 -12.702 85.630 1.00 30.42 308 LEU B CA 1
ATOM 5397 C C . LEU B 1 308 ? -32.970 -12.253 85.754 1.00 31.10 308 LEU B C 1
ATOM 5398 O O . LEU B 1 308 ? -33.213 -11.176 86.291 1.00 30.56 308 LEU B O 1
ATOM 5403 N N . ALA B 1 309 ? -33.910 -13.098 85.329 1.00 31.62 309 ALA B N 1
ATOM 5404 C CA . ALA B 1 309 ? -35.318 -12.718 85.307 1.00 32.78 309 ALA B CA 1
ATOM 5405 C C . ALA B 1 309 ? -35.791 -12.672 86.760 1.00 35.83 309 ALA B C 1
ATOM 5406 O O . ALA B 1 309 ? -36.274 -11.626 87.195 1.00 37.37 309 ALA B O 1
ATOM 5408 N N . ALA B 1 310 ? -35.511 -13.715 87.535 1.00 38.18 310 ALA B N 1
ATOM 5409 C CA . ALA B 1 310 ? -35.780 -13.696 88.978 1.00 37.67 310 ALA B CA 1
ATOM 5410 C C . ALA B 1 310 ? -35.251 -12.495 89.781 1.00 35.95 310 ALA B C 1
ATOM 5411 O O . ALA B 1 310 ? -35.916 -12.055 90.714 1.00 41.09 310 ALA B O 1
ATOM 5413 N N . ASN B 1 311 ? -34.111 -11.916 89.409 1.00 35.11 311 ASN B N 1
ATOM 5414 C CA . ASN B 1 311 ? -33.545 -10.729 90.070 1.00 31.14 311 ASN B CA 1
ATOM 5415 C C . ASN B 1 311 ? -33.983 -9.391 89.452 1.00 31.46 311 ASN B C 1
ATOM 5416 O O . ASN B 1 311 ? -33.421 -8.344 89.786 1.00 26.30 311 ASN B O 1
ATOM 5421 N N . GLY B 1 312 ? -34.947 -9.437 88.528 1.00 29.63 312 GLY B N 1
ATOM 5422 C CA . GLY B 1 312 ? -35.518 -8.250 87.895 1.00 33.19 312 GLY B CA 1
ATOM 5423 C C . GLY B 1 312 ? -34.619 -7.603 86.858 1.00 34.86 312 GLY B C 1
ATOM 5424 O O . GLY B 1 312 ? -34.570 -6.368 86.703 1.00 30.65 312 GLY B O 1
ATOM 5425 N N . VAL B 1 313 ? -33.841 -8.451 86.190 1.00 35.25 313 VAL B N 1
ATOM 5426 C CA . VAL B 1 313 ? -33.038 -7.997 85.070 1.00 36.58 313 VAL B CA 1
ATOM 5427 C C . VAL B 1 313 ? -33.886 -8.385 83.854 1.00 35.69 313 VAL B C 1
ATOM 5428 O O . VAL B 1 313 ? -33.835 -9.503 83.306 1.00 39.06 313 VAL B O 1
ATOM 5432 N N . ASP B 1 314 ? -34.756 -7.439 83.521 1.00 32.46 314 ASP B N 1
ATOM 5433 C CA . ASP B 1 314 ? -35.668 -7.604 82.414 1.00 30.17 314 ASP B CA 1
ATOM 5434 C C . ASP B 1 314 ? -34.961 -7.205 81.110 1.00 25.57 314 ASP B C 1
ATOM 5435 O O . ASP B 1 314 ? -33.917 -6.538 81.080 1.00 22.80 314 ASP B O 1
ATOM 5440 N N . GLY B 1 315 ? -35.583 -7.615 80.018 1.00 23.10 315 GLY B N 1
ATOM 5441 C CA . GLY B 1 315 ? -35.089 -7.260 78.704 1.00 21.19 315 GLY B CA 1
ATOM 5442 C C . GLY B 1 315 ? -33.975 -8.171 78.279 1.00 21.21 315 GLY B C 1
ATOM 5443 O O . GLY B 1 315 ? -33.197 -7.739 77.456 1.00 19.76 315 GLY B O 1
ATOM 5444 N N . CYS B 1 316 ? -33.987 -9.424 78.736 1.00 20.86 316 CYS B N 1
ATOM 5445 C CA . CYS B 1 316 ? -32.919 -10.384 78.516 1.00 22.11 316 CYS B CA 1
ATOM 5446 C C . CYS B 1 316 ? -33.426 -11.473 77.595 1.00 20.99 316 CYS B C 1
ATOM 5447 O O . CYS B 1 316 ? -34.423 -12.102 77.890 1.00 19.80 316 CYS B O 1
ATOM 5450 N N . PHE B 1 317 ? -32.692 -11.735 76.512 1.00 20.14 317 PHE B N 1
ATOM 5451 C CA . PHE B 1 317 ? -33.173 -12.617 75.446 1.00 20.19 317 PHE B CA 1
ATOM 5452 C C . PHE B 1 317 ? -32.201 -13.755 75.251 1.00 19.32 317 PHE B C 1
ATOM 5453 O O . PHE B 1 317 ? -31.071 -13.510 74.863 1.00 22.03 317 PHE B O 1
ATOM 5461 N N . TYR B 1 318 ? -32.631 -14.983 75.544 1.00 20.01 318 TYR B N 1
ATOM 5462 C CA . TYR B 1 318 ? -31.808 -16.175 75.307 1.00 19.15 318 TYR B CA 1
ATOM 5463 C C . TYR B 1 318 ? -32.342 -16.731 73.990 1.00 17.44 318 TYR B C 1
ATOM 5464 O O . TYR B 1 318 ? -33.214 -17.608 73.959 1.00 18.57 318 TYR B O 1
ATOM 5473 N N . TRP B 1 319 ? -31.788 -16.190 72.897 1.00 16.17 319 TRP B N 1
ATOM 5474 C CA . TRP B 1 319 ? -32.373 -16.346 71.576 1.00 15.31 319 TRP B CA 1
ATOM 5475 C C . TRP B 1 319 ? -32.520 -17.814 71.243 1.00 16.20 319 TRP B C 1
ATOM 5476 O O . TRP B 1 319 ? -33.528 -18.220 70.659 1.00 17.49 319 TRP B O 1
ATOM 5487 N N . TYR B 1 320 ? -31.537 -18.604 71.660 1.00 17.84 320 TYR B N 1
ATOM 5488 C CA . TYR B 1 320 ? -31.429 -20.028 71.326 1.00 17.59 320 TYR B CA 1
ATOM 5489 C C . TYR B 1 320 ? -32.666 -20.806 71.672 1.00 18.82 320 TYR B C 1
ATOM 5490 O O . TYR B 1 320 ? -32.921 -21.872 71.105 1.00 20.76 320 TYR B O 1
ATOM 5499 N N . VAL B 1 321 ? -33.369 -20.303 72.679 1.00 21.57 321 VAL B N 1
ATOM 5500 C CA . VAL B 1 321 ? -34.467 -21.008 73.325 1.00 23.87 321 VAL B CA 1
ATOM 5501 C C . VAL B 1 321 ? -35.822 -20.348 72.978 1.00 24.30 321 VAL B C 1
ATOM 5502 O O . VAL B 1 321 ? -36.873 -20.831 73.413 1.00 25.41 321 VAL B O 1
ATOM 5506 N N . ASN B 1 322 ? -35.788 -19.270 72.191 1.00 22.38 322 ASN B N 1
ATOM 5507 C CA . ASN B 1 322 ? -36.954 -18.459 71.836 1.00 24.64 322 ASN B CA 1
ATOM 5508 C C . ASN B 1 322 ? -37.339 -18.618 70.359 1.00 23.47 322 ASN B C 1
ATOM 5509 O O . ASN B 1 322 ? -36.616 -19.256 69.581 1.00 21.06 322 ASN B O 1
ATOM 5514 N N . ASN B 1 323 ? -38.503 -18.082 70.002 1.00 21.34 323 ASN B N 1
ATOM 5515 C CA . ASN B 1 323 ? -39.207 -18.489 68.791 1.00 19.10 323 ASN B CA 1
ATOM 5516 C C . ASN B 1 323 ? -38.936 -17.669 67.525 1.00 16.23 323 ASN B C 1
ATOM 5517 O O . ASN B 1 323 ? -39.263 -18.102 66.437 1.00 15.12 323 ASN B O 1
ATOM 5522 N N . TRP B 1 324 ? -38.372 -16.485 67.649 1.00 14.00 324 TRP B N 1
ATOM 5523 C CA . TRP B 1 324 ? -38.458 -15.514 66.587 1.00 14.31 324 TRP B CA 1
ATOM 5524 C C . TRP B 1 324 ? -37.092 -15.197 65.959 1.00 13.72 324 TRP B C 1
ATOM 5525 O O . TRP B 1 324 ? -37.002 -14.468 64.971 1.00 12.86 324 TRP B O 1
ATOM 5536 N N . HIS B 1 325 ? -36.019 -15.709 66.535 1.00 13.15 325 HIS B N 1
ATOM 5537 C CA . HIS B 1 325 ? -34.720 -15.297 66.063 1.00 15.25 325 HIS B CA 1
ATOM 5538 C C . HIS B 1 325 ? -33.681 -16.393 65.911 1.00 15.31 325 HIS B C 1
ATOM 5539 O O . HIS B 1 325 ? -32.561 -16.056 65.590 1.00 16.69 325 HIS B O 1
ATOM 5546 N N . TYR B 1 326 ? -34.028 -17.670 66.002 1.00 14.28 326 TYR B N 1
ATOM 5547 C CA . TYR B 1 326 ? -33.037 -18.663 65.742 1.00 14.15 326 TYR B CA 1
ATOM 5548 C C . TYR B 1 326 ? -33.610 -19.908 65.068 1.00 13.61 326 TYR B C 1
ATOM 5549 O O . TYR B 1 326 ? -34.592 -20.505 65.504 1.00 13.40 326 TYR B O 1
ATOM 5558 N N . LEU B 1 327 ? -32.967 -20.272 63.975 1.00 13.49 327 LEU B N 1
ATOM 5559 C CA . LEU B 1 327 ? -33.387 -21.382 63.118 1.00 16.16 327 LEU B CA 1
ATOM 5560 C C . LEU B 1 327 ? -33.887 -22.614 63.849 1.00 16.29 327 LEU B C 1
ATOM 5561 O O . LEU B 1 327 ? -34.795 -23.257 63.376 1.00 15.35 327 LEU B O 1
ATOM 5566 N N . LYS B 1 328 ? -33.291 -22.942 64.982 1.00 18.51 328 LYS B N 1
ATOM 5567 C CA . LYS B 1 328 ? -33.586 -24.190 65.671 1.00 23.29 328 LYS B CA 1
ATOM 5568 C C . LYS B 1 328 ? -35.044 -24.282 66.114 1.00 21.38 328 LYS B C 1
ATOM 5569 O O . LYS B 1 328 ? -35.656 -25.363 66.099 1.00 19.00 328 LYS B O 1
ATOM 5575 N N . ASN B 1 329 ? -35.604 -23.138 66.491 1.00 20.71 329 ASN B N 1
ATOM 5576 C CA . ASN B 1 329 ? -37.019 -23.126 66.909 1.00 20.41 329 ASN B CA 1
ATOM 5577 C C . ASN B 1 329 ? -37.957 -22.706 65.788 1.00 17.09 329 ASN B C 1
ATOM 5578 O O . ASN B 1 329 ? -39.044 -22.248 66.087 1.00 17.54 329 ASN B O 1
ATOM 5583 N N . TRP B 1 330 ? -37.532 -22.827 64.532 1.00 14.51 330 TRP B N 1
ATOM 5584 C CA . TRP B 1 330 ? -38.350 -22.500 63.374 1.00 14.90 330 TRP B CA 1
ATOM 5585 C C . TRP B 1 330 ? -38.817 -23.739 62.615 1.00 16.11 330 TRP B C 1
ATOM 5586 O O . TRP B 1 330 ? -38.482 -23.898 61.448 1.00 15.36 330 TRP B O 1
ATOM 5597 N N . LYS B 1 331 ? -39.601 -24.572 63.271 1.00 17.61 331 LYS B N 1
ATOM 5598 C CA . LYS B 1 331 ? -40.114 -25.772 62.648 1.00 24.02 331 LYS B CA 1
ATOM 5599 C C . LYS B 1 331 ? -40.969 -25.412 61.458 1.00 22.01 331 LYS B C 1
ATOM 5600 O O . LYS B 1 331 ? -40.864 -26.077 60.429 1.00 25.04 331 LYS B O 1
ATOM 5606 N N . HIS B 1 332 ? -41.785 -24.364 61.600 1.00 20.50 332 HIS B N 1
ATOM 5607 C CA . HIS B 1 332 ? -42.602 -23.823 60.506 1.00 17.16 332 HIS B CA 1
ATOM 5608 C C . HIS B 1 332 ? -41.806 -23.565 59.214 1.00 17.49 332 HIS B C 1
ATOM 5609 O O . HIS B 1 332 ? -42.240 -23.936 58.127 1.00 18.21 332 HIS B O 1
ATOM 5616 N N . ILE B 1 333 ? -40.621 -22.977 59.320 1.00 16.56 333 ILE B N 1
ATOM 5617 C CA . ILE B 1 333 ? -39.744 -22.724 58.179 1.00 17.20 333 ILE B CA 1
ATOM 5618 C C . ILE B 1 333 ? -39.080 -24.003 57.672 1.00 16.39 333 ILE B C 1
ATOM 5619 O O . ILE B 1 333 ? -38.990 -24.291 56.492 1.00 16.60 333 ILE B O 1
ATOM 5624 N N . GLN B 1 334 ? -38.528 -24.739 58.607 1.00 18.40 334 GLN B N 1
ATOM 5625 C CA . GLN B 1 334 ? -37.896 -26.009 58.302 1.00 19.47 334 GLN B CA 1
ATOM 5626 C C . GLN B 1 334 ? -38.804 -26.908 57.516 1.00 18.71 334 GLN B C 1
ATOM 5627 O O . GLN B 1 334 ? -38.325 -27.520 56.595 1.00 21.83 334 GLN B O 1
ATOM 5633 N N . GLU B 1 335 ? -40.089 -26.976 57.839 1.00 20.85 335 GLU B N 1
ATOM 5634 C CA . GLU B 1 335 ? -41.044 -27.873 57.143 1.00 21.78 335 GLU B CA 1
ATOM 5635 C C . GLU B 1 335 ? -41.909 -27.155 56.125 1.00 21.36 335 GLU B C 1
ATOM 5636 O O . GLU B 1 335 ? -42.900 -27.696 55.660 1.00 20.31 335 GLU B O 1
ATOM 5642 N N . LEU B 1 336 ? -41.533 -25.917 55.796 1.00 22.00 336 LEU B N 1
ATOM 5643 C CA . LEU B 1 336 ? -42.245 -25.061 54.852 1.00 22.27 336 LEU B CA 1
ATOM 5644 C C . LEU B 1 336 ? -43.756 -24.969 55.088 1.00 21.17 336 LEU B C 1
ATOM 5645 O O . LEU B 1 336 ? -44.528 -25.099 54.153 1.00 21.32 336 LEU B O 1
ATOM 5650 N N . LYS B 1 337 ? -44.176 -24.757 56.330 1.00 19.38 337 LYS B N 1
ATOM 5651 C CA . LYS B 1 337 ? -45.587 -24.769 56.687 1.00 18.92 337 LYS B CA 1
ATOM 5652 C C . LYS B 1 337 ? -46.245 -23.469 56.242 1.00 18.23 337 LYS B C 1
ATOM 5653 O O . LYS B 1 337 ? -45.793 -22.355 56.576 1.00 17.87 337 LYS B O 1
ATOM 5659 N N . ALA B 1 338 ? -47.303 -23.623 55.451 1.00 18.72 338 ALA B N 1
ATOM 5660 C CA . ALA B 1 338 ? -48.143 -22.496 55.028 1.00 19.41 338 ALA B CA 1
ATOM 5661 C C . ALA B 1 338 ? -49.495 -23.012 54.493 1.00 18.71 338 ALA B C 1
ATOM 5662 O O . ALA B 1 338 ? -49.653 -24.215 54.304 1.00 15.33 338 ALA B O 1
ATOM 5664 N N . PRO B 1 339 ? -50.516 -22.128 54.395 1.00 18.64 339 PRO B N 1
ATOM 5665 C CA . PRO B 1 339 ? -51.837 -22.623 53.988 1.00 17.95 339 PRO B CA 1
ATOM 5666 C C . PRO B 1 339 ? -52.002 -22.829 52.495 1.00 17.71 339 PRO B C 1
ATOM 5667 O O . PRO B 1 339 ? -52.950 -23.475 52.068 1.00 17.74 339 PRO B O 1
ATOM 5671 N N . ALA B 1 340 ? -51.070 -22.272 51.732 1.00 20.26 340 ALA B N 1
ATOM 5672 C CA . ALA B 1 340 ? -50.889 -22.501 50.301 1.00 18.50 340 ALA B CA 1
ATOM 5673 C C . ALA B 1 340 ? -49.402 -22.674 50.011 1.00 19.38 340 ALA B C 1
ATOM 5674 O O . ALA B 1 340 ? -48.545 -22.246 50.800 1.00 15.64 340 ALA B O 1
ATOM 5676 N N . ALA B 1 341 ? -49.130 -23.259 48.850 1.00 20.94 341 ALA B N 1
ATOM 5677 C CA . ALA B 1 341 ? -47.769 -23.664 48.469 1.00 24.24 341 ALA B CA 1
ATOM 5678 C C . ALA B 1 341 ? -46.966 -22.405 48.230 1.00 24.41 341 ALA B C 1
ATOM 5679 O O . ALA B 1 341 ? -47.454 -21.484 47.611 1.00 24.90 341 ALA B O 1
ATOM 5681 N N . LEU B 1 342 ? -45.793 -22.297 48.839 1.00 27.92 342 LEU B N 1
ATOM 5682 C CA . LEU B 1 342 ? -44.934 -21.128 48.666 1.00 29.55 342 LEU B CA 1
ATOM 5683 C C . LEU B 1 342 ? -44.095 -21.248 47.369 1.00 26.86 342 LEU B C 1
ATOM 5684 O O . LEU B 1 342 ? -43.975 -22.358 46.810 1.00 25.09 342 LEU B O 1
ATOM 5689 N N . PRO B 1 343 ? -43.600 -20.119 46.826 1.00 22.07 343 PRO B N 1
ATOM 5690 C CA . PRO B 1 343 ? -42.859 -20.195 45.575 1.00 23.77 343 PRO B CA 1
ATOM 5691 C C . PRO B 1 343 ? -41.610 -21.084 45.605 1.00 25.43 343 PRO B C 1
ATOM 5692 O O . PRO B 1 343 ? -41.277 -21.688 44.613 1.00 22.37 343 PRO B O 1
ATOM 5696 N N . ILE B 1 344 ? -40.955 -21.208 46.754 1.00 30.34 344 ILE B N 1
ATOM 5697 C CA . ILE B 1 344 ? -39.838 -22.154 46.931 1.00 30.65 344 ILE B CA 1
ATOM 5698 C C . ILE B 1 344 ? -40.194 -23.584 46.530 1.00 28.30 344 ILE B C 1
ATOM 5699 O O . ILE B 1 344 ? -39.316 -24.336 46.076 1.00 23.77 344 ILE B O 1
ATOM 5704 N N . THR B 1 345 ? -41.465 -23.955 46.673 1.00 26.43 345 THR B N 1
ATOM 5705 C CA . THR B 1 345 ? -41.899 -25.323 46.314 1.00 29.51 345 THR B CA 1
ATOM 5706 C C . THR B 1 345 ? -41.804 -25.665 44.808 1.00 27.27 345 THR B C 1
ATOM 5707 O O . THR B 1 345 ? -41.816 -26.831 44.438 1.00 29.85 345 THR B O 1
ATOM 5711 N N . LEU B 1 346 ? -41.694 -24.663 43.945 1.00 25.57 346 LEU B N 1
ATOM 5712 C CA . LEU B 1 346 ? -41.451 -24.897 42.522 1.00 28.02 346 LEU B CA 1
ATOM 5713 C C . LEU B 1 346 ? -39.962 -25.184 42.173 1.00 29.77 346 LEU B C 1
ATOM 5714 O O . LEU B 1 346 ? -39.654 -25.348 40.998 1.00 28.49 346 LEU B O 1
ATOM 5719 N N . ILE B 1 347 ? -39.041 -25.213 43.141 1.00 29.92 347 ILE B N 1
ATOM 5720 C CA . ILE B 1 347 ? -37.623 -25.506 42.918 1.00 27.26 347 ILE B CA 1
ATOM 5721 C C . ILE B 1 347 ? -37.409 -26.911 43.410 1.00 30.85 347 ILE B C 1
ATOM 5722 O O . ILE B 1 347 ? -37.458 -27.183 44.617 1.00 31.36 347 ILE B O 1
ATOM 5727 N N . ALA B 1 348 ? -37.236 -27.839 42.474 1.00 35.22 348 ALA B N 1
ATOM 5728 C CA . ALA B 1 348 ? -37.379 -29.252 42.827 1.00 34.27 348 ALA B CA 1
ATOM 5729 C C . ALA B 1 348 ? -36.142 -29.804 43.556 1.00 31.98 348 ALA B C 1
ATOM 5730 O O . ALA B 1 348 ? -36.290 -30.703 44.362 1.00 34.06 348 ALA B O 1
ATOM 5732 N N . ASP B 1 349 ? -34.961 -29.213 43.411 1.00 34.34 349 ASP B N 1
ATOM 5733 C CA . ASP B 1 349 ? -33.823 -29.614 44.265 1.00 40.27 349 ASP B CA 1
ATOM 5734 C C . ASP B 1 349 ? -33.448 -28.562 45.357 1.00 38.94 349 ASP B C 1
ATOM 5735 O O . ASP B 1 349 ? -32.293 -28.271 45.660 1.00 42.12 349 ASP B O 1
ATOM 5740 N N . ARG B 1 350 ? -34.467 -27.915 45.901 1.00 36.14 350 ARG B N 1
ATOM 5741 C CA . ARG B 1 350 ? -34.506 -27.406 47.262 1.00 35.67 350 ARG B CA 1
ATOM 5742 C C . ARG B 1 350 ? -33.592 -28.183 48.219 1.00 32.34 350 ARG B C 1
ATOM 5743 O O . ARG B 1 350 ? -33.573 -29.418 48.185 1.00 33.21 350 ARG B O 1
ATOM 5751 N N . PRO B 1 351 ? -32.864 -27.492 49.114 1.00 28.57 351 PRO B N 1
ATOM 5752 C CA . PRO B 1 351 ? -32.340 -28.228 50.269 1.00 28.03 351 PRO B CA 1
ATOM 5753 C C . PRO B 1 351 ? -33.470 -28.769 51.134 1.00 27.85 351 PRO B C 1
ATOM 5754 O O . PRO B 1 351 ? -34.579 -28.210 51.076 1.00 33.41 351 PRO B O 1
ATOM 5758 N N . ASP B 1 352 ? -33.206 -29.837 51.894 1.00 26.56 352 ASP B N 1
ATOM 5759 C CA . ASP B 1 352 ? -34.083 -30.288 52.989 1.00 25.41 352 ASP B CA 1
ATOM 5760 C C . ASP B 1 352 ? -33.817 -29.434 54.240 1.00 24.63 352 ASP B C 1
ATOM 5761 O O . ASP B 1 352 ? -32.772 -29.535 54.880 1.00 24.71 352 ASP B O 1
ATOM 5766 N N . TYR B 1 353 ? -34.775 -28.588 54.594 1.00 23.26 353 TYR B N 1
ATOM 5767 C CA . TYR B 1 353 ? -34.596 -27.589 55.650 1.00 20.61 353 TYR B CA 1
ATOM 5768 C C . TYR B 1 353 ? -34.822 -28.135 57.063 1.00 20.14 353 TYR B C 1
ATOM 5769 O O . TYR B 1 353 ? -34.543 -27.422 58.021 1.00 16.77 353 TYR B O 1
ATOM 5778 N N . THR B 1 354 ? -35.163 -29.415 57.206 1.00 18.82 354 THR B N 1
ATOM 5779 C CA . THR B 1 354 ? -35.066 -30.110 58.492 1.00 20.19 354 THR B CA 1
ATOM 5780 C C . THR B 1 354 ? -33.693 -30.704 58.837 1.00 23.21 354 THR B C 1
ATOM 5781 O O . THR B 1 354 ? -33.496 -31.177 59.954 1.00 22.72 354 THR B O 1
ATOM 5785 N N . GLN B 1 355 ? -32.749 -30.638 57.903 1.00 25.75 355 GLN B N 1
ATOM 5786 C CA . GLN B 1 355 ? -31.411 -31.208 58.020 1.00 32.47 355 GLN B CA 1
ATOM 5787 C C . GLN B 1 355 ? -30.289 -30.173 58.007 1.00 28.24 355 GLN B C 1
ATOM 5788 O O . GLN B 1 355 ? -29.170 -30.523 57.635 1.00 30.19 355 GLN B O 1
ATOM 5794 N N . ILE B 1 356 ? -30.551 -28.925 58.391 1.00 23.05 356 ILE B N 1
ATOM 5795 C CA . ILE B 1 356 ? -29.512 -27.924 58.229 1.00 21.22 356 ILE B CA 1
ATOM 5796 C C . ILE B 1 356 ? -28.584 -28.106 59.399 1.00 20.24 356 ILE B C 1
ATOM 5797 O O . ILE B 1 356 ? -29.024 -28.267 60.532 1.00 18.61 356 ILE B O 1
ATOM 5802 N N . SER B 1 357 ? -27.291 -28.027 59.138 1.00 21.42 357 SER B N 1
ATOM 5803 C CA . SER B 1 357 ? -26.355 -28.269 60.222 1.00 23.24 357 SER B CA 1
ATOM 5804 C C . SER B 1 357 ? -25.588 -26.952 60.351 1.00 19.80 357 SER B C 1
ATOM 5805 O O . SER B 1 357 ? -24.907 -26.535 59.423 1.00 18.67 357 SER B O 1
ATOM 5808 N N . VAL B 1 358 ? -25.748 -26.278 61.480 1.00 17.50 358 VAL B N 1
ATOM 5809 C CA . VAL B 1 358 ? -24.965 -25.092 61.760 1.00 17.23 358 VAL B CA 1
ATOM 5810 C C . VAL B 1 358 ? -24.323 -25.248 63.149 1.00 16.34 358 VAL B C 1
ATOM 5811 O O . VAL B 1 358 ? -24.600 -24.478 64.051 1.00 17.19 358 VAL B O 1
ATOM 5815 N N . PRO B 1 359 ? -23.464 -26.266 63.320 1.00 16.13 359 PRO B N 1
ATOM 5816 C CA . PRO B 1 359 ? -22.939 -26.606 64.640 1.00 16.18 359 PRO B CA 1
ATOM 5817 C C . PRO B 1 359 ? -22.181 -25.492 65.325 1.00 15.82 359 PRO B C 1
ATOM 5818 O O . PRO B 1 359 ? -22.274 -25.386 66.543 1.00 15.30 359 PRO B O 1
ATOM 5822 N N . LYS B 1 360 ? -21.431 -24.693 64.587 1.00 16.46 360 LYS B N 1
ATOM 5823 C CA . LYS B 1 360 ? -20.673 -23.612 65.213 1.00 18.34 360 LYS B CA 1
ATOM 5824 C C . LYS B 1 360 ? -21.617 -22.531 65.724 1.00 18.30 360 LYS B C 1
ATOM 5825 O O . LYS B 1 360 ? -21.329 -21.853 66.720 1.00 16.23 360 LYS B O 1
ATOM 5831 N N . SER B 1 361 ? -22.743 -22.387 65.027 1.00 16.63 361 SER B N 1
ATOM 5832 C CA . SER B 1 361 ? -23.700 -21.364 65.364 1.00 15.64 361 SER B CA 1
ATOM 5833 C C . SER B 1 361 ? -24.405 -21.775 66.636 1.00 15.22 361 SER B C 1
ATOM 5834 O O . SER B 1 361 ? -24.663 -20.960 67.533 1.00 14.94 361 SER B O 1
ATOM 5837 N N . ASP B 1 362 ? -24.691 -23.062 66.719 1.00 14.69 362 ASP B N 1
ATOM 5838 C CA . ASP B 1 362 ? -25.372 -23.606 67.874 1.00 14.79 362 ASP B CA 1
ATOM 5839 C C . ASP B 1 362 ? -24.503 -23.436 69.112 1.00 15.86 362 ASP B C 1
ATOM 5840 O O . ASP B 1 362 ? -24.962 -23.219 70.242 1.00 19.49 362 ASP B O 1
ATOM 5845 N N . ALA B 1 363 ? -23.217 -23.638 68.918 1.00 15.74 363 ALA B N 1
ATOM 5846 C CA . ALA B 1 363 ? -22.278 -23.658 70.021 1.00 16.37 363 ALA B CA 1
ATOM 5847 C C . ALA B 1 363 ? -22.133 -22.249 70.581 1.00 14.89 363 ALA B C 1
ATOM 5848 O O . ALA B 1 363 ? -22.000 -22.104 71.789 1.00 13.06 363 ALA B O 1
ATOM 5850 N N . ILE B 1 364 ? -22.153 -21.231 69.709 1.00 14.97 364 ILE B N 1
ATOM 5851 C CA . ILE B 1 364 ? -22.152 -19.844 70.168 1.00 14.40 364 ILE B CA 1
ATOM 5852 C C . ILE B 1 364 ? -23.512 -19.479 70.757 1.00 14.81 364 ILE B C 1
ATOM 5853 O O . ILE B 1 364 ? -23.596 -19.038 71.916 1.00 16.05 364 ILE B O 1
ATOM 5858 N N . MET B 1 365 ? -24.590 -19.715 70.012 1.00 15.74 365 MET B N 1
ATOM 5859 C CA . MET B 1 365 ? -25.932 -19.237 70.422 1.00 16.19 365 MET B CA 1
ATOM 5860 C C . MET B 1 365 ? -26.460 -19.952 71.663 1.00 15.58 365 MET B C 1
ATOM 5861 O O . MET B 1 365 ? -27.094 -19.312 72.495 1.00 14.00 365 MET B O 1
ATOM 5866 N N . SER B 1 366 ? -26.134 -21.241 71.843 1.00 16.13 366 SER B N 1
ATOM 5867 C CA . SER B 1 366 ? -26.567 -21.952 73.048 1.00 16.52 366 SER B CA 1
ATOM 5868 C C . SER B 1 366 ? -26.049 -21.373 74.345 1.00 17.62 366 SER B C 1
ATOM 5869 O O . SER B 1 366 ? -26.527 -21.744 75.430 1.00 18.49 366 SER B O 1
ATOM 5872 N N . ARG B 1 367 ? -25.093 -20.458 74.231 1.00 18.17 367 ARG B N 1
ATOM 5873 C CA . ARG B 1 367 ? -24.448 -19.833 75.382 1.00 17.87 367 ARG B CA 1
ATOM 5874 C C . ARG B 1 367 ? -24.534 -18.321 75.352 1.00 17.18 367 ARG B C 1
ATOM 5875 O O . ARG B 1 367 ? -23.899 -17.657 76.157 1.00 15.00 367 ARG B O 1
ATOM 5883 N N . THR B 1 368 ? -25.318 -17.773 74.431 1.00 16.46 368 THR B N 1
ATOM 5884 C CA . THR B 1 368 ? -25.368 -16.332 74.290 1.00 16.28 368 THR B CA 1
ATOM 5885 C C . THR B 1 368 ? -26.649 -15.804 74.914 1.00 15.01 368 THR B C 1
ATOM 5886 O O . THR B 1 368 ? -27.712 -16.388 74.736 1.00 16.96 368 THR B O 1
ATOM 5890 N N . ILE B 1 369 ? -26.549 -14.660 75.565 1.00 14.71 369 ILE B N 1
ATOM 5891 C CA . ILE B 1 369 ? -27.723 -13.903 76.004 1.00 16.24 369 ILE B CA 1
ATOM 5892 C C . ILE B 1 369 ? -27.523 -12.437 75.687 1.00 15.09 369 ILE B C 1
ATOM 5893 O O . ILE B 1 369 ? -26.466 -11.907 75.977 1.00 14.96 369 ILE B O 1
ATOM 5898 N N . SER B 1 370 ? -28.541 -11.770 75.146 1.00 15.80 370 SER B N 1
ATOM 5899 C CA . SER B 1 370 ? -28.471 -10.335 74.875 1.00 15.85 370 SER B CA 1
ATOM 5900 C C . SER B 1 370 ? -29.529 -9.547 75.634 1.00 16.68 370 SER B C 1
ATOM 5901 O O . SER B 1 370 ? -30.687 -9.963 75.742 1.00 17.64 370 SER B O 1
ATOM 5904 N N . MET B 1 371 ? -29.128 -8.368 76.083 1.00 17.78 371 MET B N 1
ATOM 5905 C CA . MET B 1 371 ? -29.929 -7.531 76.955 1.00 20.13 371 MET B CA 1
ATOM 5906 C C . MET B 1 371 ? -30.175 -6.254 76.196 1.00 19.01 371 MET B C 1
ATOM 5907 O O . MET B 1 371 ? -29.249 -5.552 75.800 1.00 18.67 371 MET B O 1
ATOM 5912 N N . LEU B 1 372 ? -31.445 -5.948 75.996 1.00 19.71 372 LEU B N 1
ATOM 5913 C CA . LEU B 1 372 ? -31.847 -4.741 75.293 1.00 20.16 372 LEU B CA 1
ATOM 5914 C C . LEU B 1 372 ? -31.512 -3.503 76.138 1.00 18.19 372 LEU B C 1
ATOM 5915 O O . LEU B 1 372 ? -31.916 -3.420 77.290 1.00 16.83 372 LEU B O 1
ATOM 5920 N N . ILE B 1 373 ? -30.758 -2.578 75.567 1.00 18.33 373 ILE B N 1
ATOM 5921 C CA . ILE B 1 373 ? -30.438 -1.309 76.194 1.00 19.94 373 ILE B CA 1
ATOM 5922 C C . ILE B 1 373 ? -31.635 -0.411 75.924 1.00 22.18 373 ILE B C 1
ATOM 5923 O O . ILE B 1 373 ? -31.939 -0.106 74.747 1.00 23.35 373 ILE B O 1
ATOM 5928 N N . LYS B 1 374 ? -32.350 -0.050 76.996 1.00 25.72 374 LYS B N 1
ATOM 5929 C CA . LYS B 1 374 ? -33.432 0.949 76.907 1.00 26.94 374 LYS B CA 1
ATOM 5930 C C . LYS B 1 374 ? -32.936 2.413 76.961 1.00 27.50 374 LYS B C 1
ATOM 5931 O O . LYS B 1 374 ? -31.808 2.669 77.379 1.00 28.17 374 LYS B O 1
ATOM 5937 N N . LEU B 1 375 ? -33.728 3.380 76.495 1.00 23.79 375 LEU B N 1
ATOM 5938 C CA . LEU B 1 375 ? -33.427 4.797 76.673 1.00 23.35 375 LEU B CA 1
ATOM 5939 C C . LEU B 1 375 ? -34.002 5.465 77.939 1.00 25.47 375 LEU B C 1
ATOM 5940 O O . LEU B 1 375 ? -33.530 6.523 78.357 1.00 28.18 375 LEU B O 1
ATOM 5945 N N . SER B 1 376 ? -35.012 4.890 78.571 1.00 25.28 376 SER B N 1
ATOM 5946 C CA . SER B 1 376 ? -35.662 5.562 79.692 1.00 28.26 376 SER B CA 1
ATOM 5947 C C . SER B 1 376 ? -34.869 5.457 80.998 1.00 29.84 376 SER B C 1
ATOM 5948 O O . SER B 1 376 ? -35.188 6.165 81.946 1.00 33.12 376 SER B O 1
ATOM 5951 N N . TRP B 1 377 ? -33.834 4.622 81.047 1.00 29.29 377 TRP B N 1
ATOM 5952 C CA . TRP B 1 377 ? -33.240 4.212 82.309 1.00 30.53 377 TRP B CA 1
ATOM 5953 C C . TRP B 1 377 ? -32.596 5.370 83.041 1.00 28.31 377 TRP B C 1
ATOM 5954 O O . TRP B 1 377 ? -31.811 6.046 82.427 1.00 28.05 377 TRP B O 1
ATOM 5965 N N . THR B 1 378 ? -32.911 5.585 84.320 1.00 32.24 378 THR B N 1
ATOM 5966 C CA . THR B 1 378 ? -32.224 6.595 85.178 1.00 35.83 378 THR B CA 1
ATOM 5967 C C . THR B 1 378 ? -30.869 6.081 85.684 1.00 36.72 378 THR B C 1
ATOM 5968 O O . THR B 1 378 ? -30.576 4.870 85.652 1.00 35.93 378 THR B O 1
ATOM 5972 N N . ASP B 1 379 ? -30.048 7.003 86.184 1.00 43.11 379 ASP B N 1
ATOM 5973 C CA . ASP B 1 379 ? -28.774 6.624 86.819 1.00 38.88 379 ASP B CA 1
ATOM 5974 C C . ASP B 1 379 ? -28.995 5.588 87.932 1.00 38.22 379 ASP B C 1
ATOM 5975 O O . ASP B 1 379 ? -28.257 4.598 88.006 1.00 40.22 379 ASP B O 1
ATOM 5980 N N . ALA B 1 380 ? -30.062 5.728 88.716 1.00 33.16 380 ALA B N 1
ATOM 5981 C CA . ALA B 1 380 ? -30.328 4.769 89.784 1.00 36.20 380 ALA B CA 1
ATOM 5982 C C . ALA B 1 380 ? -30.892 3.426 89.321 1.00 35.12 380 ALA B C 1
ATOM 5983 O O . ALA B 1 380 ? -30.617 2.374 89.926 1.00 35.37 380 ALA B O 1
ATOM 5985 N N . GLN B 1 381 ? -31.728 3.446 88.287 1.00 35.50 381 GLN B N 1
ATOM 5986 C CA . GLN B 1 381 ? -32.188 2.172 87.699 1.00 37.70 381 GLN B CA 1
ATOM 5987 C C . GLN B 1 381 ? -30.990 1.379 87.150 1.00 33.14 381 GLN B C 1
ATOM 5988 O O . GLN B 1 381 ? -30.909 0.174 87.368 1.00 34.00 381 GLN B O 1
ATOM 5994 N N . ILE B 1 382 ? -30.071 2.052 86.469 1.00 29.59 382 ILE B N 1
ATOM 5995 C CA . ILE B 1 382 ? -28.828 1.419 86.022 1.00 34.83 382 ILE B CA 1
ATOM 5996 C C . ILE B 1 382 ? -28.037 0.820 87.200 1.00 40.01 382 ILE B C 1
ATOM 5997 O O . ILE B 1 382 ? -27.710 -0.385 87.177 1.00 33.29 382 ILE B O 1
ATOM 6002 N N . ALA B 1 383 ? -27.815 1.623 88.249 1.00 42.54 383 ALA B N 1
ATOM 6003 C CA . ALA B 1 383 ? -27.092 1.171 89.454 1.00 43.30 383 ALA B CA 1
ATOM 6004 C C . ALA B 1 383 ? -27.752 -0.053 90.094 1.00 41.03 383 ALA B C 1
ATOM 6005 O O . ALA B 1 383 ? -27.075 -1.011 90.473 1.00 48.92 383 ALA B O 1
ATOM 6007 N N . GLU B 1 384 ? -29.078 -0.029 90.162 1.00 40.07 384 GLU B N 1
ATOM 6008 C CA . GLU B 1 384 ? -29.853 -1.160 90.656 1.00 40.52 384 GLU B CA 1
ATOM 6009 C C . GLU B 1 384 ? -29.744 -2.368 89.711 1.00 38.16 384 GLU B C 1
ATOM 6010 O O . GLU B 1 384 ? -29.666 -3.517 90.182 1.00 38.92 384 GLU B O 1
ATOM 6016 N N . ARG B 1 385 ? -29.732 -2.094 88.404 1.00 31.35 385 ARG B N 1
ATOM 6017 C CA . ARG B 1 385 ? -29.640 -3.145 87.396 1.00 33.79 385 ARG B CA 1
ATOM 6018 C C . ARG B 1 385 ? -28.311 -3.885 87.513 1.00 31.51 385 ARG B C 1
ATOM 6019 O O . ARG B 1 385 ? -28.286 -5.120 87.619 1.00 35.42 385 ARG B O 1
ATOM 6027 N N . ILE B 1 386 ? -27.237 -3.107 87.526 1.00 30.48 386 ILE B N 1
ATOM 6028 C CA . ILE B 1 386 ? -25.869 -3.597 87.729 1.00 34.53 386 ILE B CA 1
ATOM 6029 C C . ILE B 1 386 ? -25.735 -4.510 88.941 1.00 37.80 386 ILE B C 1
ATOM 6030 O O . ILE B 1 386 ? -25.185 -5.612 88.864 1.00 37.09 386 ILE B O 1
ATOM 6035 N N . GLU B 1 387 ? -26.244 -4.019 90.064 1.00 43.01 387 GLU B N 1
ATOM 6036 C CA . GLU B 1 387 ? -26.166 -4.740 91.328 1.00 40.63 387 GLU B CA 1
ATOM 6037 C C . GLU B 1 387 ? -27.015 -6.011 91.202 1.00 38.66 387 GLU B C 1
ATOM 6038 O O . GLU B 1 387 ? -26.643 -7.074 91.709 1.00 39.93 387 GLU B O 1
ATOM 6044 N N . ASN B 1 388 ? -28.141 -5.927 90.490 1.00 39.63 388 ASN B N 1
ATOM 6045 C CA . ASN B 1 388 ? -29.018 -7.095 90.299 1.00 36.08 388 ASN B CA 1
ATOM 6046 C C . ASN B 1 388 ? -28.420 -8.195 89.419 1.00 33.88 388 ASN B C 1
ATOM 6047 O O . ASN B 1 388 ? -28.720 -9.381 89.579 1.00 28.95 388 ASN B O 1
ATOM 6052 N N . ILE B 1 389 ? -27.613 -7.759 88.455 1.00 34.73 389 ILE B N 1
ATOM 6053 C CA . ILE B 1 389 ? -26.958 -8.657 87.531 1.00 36.75 389 ILE B CA 1
ATOM 6054 C C . ILE B 1 389 ? -25.956 -9.385 88.414 1.00 39.00 389 ILE B C 1
ATOM 6055 O O . ILE B 1 389 ? -25.914 -10.622 88.416 1.00 37.54 389 ILE B O 1
ATOM 6060 N N . LYS B 1 390 ? -25.199 -8.596 89.175 1.00 37.72 390 LYS B N 1
ATOM 6061 C CA . LYS B 1 390 ? -24.242 -9.124 90.170 1.00 37.90 390 LYS B CA 1
ATOM 6062 C C . LYS B 1 390 ? -24.805 -10.182 91.101 1.00 35.90 390 LYS B C 1
ATOM 6063 O O . LYS B 1 390 ? -24.172 -11.219 91.262 1.00 35.76 390 LYS B O 1
ATOM 6069 N N . LYS B 1 391 ? -26.013 -9.984 91.621 1.00 40.23 391 LYS B N 1
ATOM 6070 C CA . LYS B 1 391 ? -26.638 -11.014 92.457 1.00 44.12 391 LYS B CA 1
ATOM 6071 C C . LYS B 1 391 ? -26.894 -12.301 91.684 1.00 43.84 391 LYS B C 1
ATOM 6072 O O . LYS B 1 391 ? -26.669 -13.396 92.198 1.00 38.71 391 LYS B O 1
ATOM 6078 N N . ALA B 1 392 ? -27.354 -12.158 90.443 1.00 45.71 392 ALA B N 1
ATOM 6079 C CA . ALA B 1 392 ? -27.691 -13.317 89.607 1.00 43.76 392 ALA B CA 1
ATOM 6080 C C . ALA B 1 392 ? -26.474 -14.212 89.309 1.00 37.05 392 ALA B C 1
ATOM 6081 O O . ALA B 1 392 ? -26.590 -15.444 89.290 1.00 31.78 392 ALA B O 1
ATOM 6083 N N . PHE B 1 393 ? -25.324 -13.582 89.084 1.00 34.02 393 PHE B N 1
ATOM 6084 C CA . PHE B 1 393 ? -24.061 -14.300 88.816 1.00 39.62 393 PHE B CA 1
ATOM 6085 C C . PHE B 1 393 ? -23.472 -14.908 90.093 1.00 40.96 393 PHE B C 1
ATOM 6086 O O . PHE B 1 393 ? -22.837 -15.952 89.996 1.00 32.00 393 PHE B O 1
ATOM 6094 N N . ALA B 1 394 ? -23.740 -14.298 91.256 1.00 49.41 394 ALA B N 1
ATOM 6095 C CA . ALA B 1 394 ? -23.308 -14.800 92.572 1.00 51.45 394 ALA B CA 1
ATOM 6096 C C . ALA B 1 394 ? -23.653 -16.267 92.847 1.00 55.82 394 ALA B C 1
ATOM 6097 O O . ALA B 1 394 ? -24.824 -16.628 92.913 1.00 53.74 394 ALA B O 1
ATOM 6099 N N . GLN B 1 395 ? -22.608 -17.081 93.023 1.00 70.01 395 GLN B N 1
ATOM 6100 C CA . GLN B 1 395 ? -22.673 -18.547 93.139 1.00 78.59 395 GLN B CA 1
ATOM 6101 C C . GLN B 1 395 ? -21.755 -19.006 94.270 1.00 71.83 395 GLN B C 1
ATOM 6102 O O . GLN B 1 395 ? -22.239 -19.406 95.327 1.00 62.78 395 GLN B O 1
ATOM 6108 N N . PRO C 1 2 ? -22.462 -44.848 27.218 1.00 29.45 2 PRO C N 1
ATOM 6109 C CA . PRO C 1 2 ? -23.651 -44.613 26.423 1.00 29.60 2 PRO C CA 1
ATOM 6110 C C . PRO C 1 2 ? -24.755 -45.604 26.761 1.00 29.64 2 PRO C C 1
ATOM 6111 O O . PRO C 1 2 ? -24.468 -46.739 27.194 1.00 25.35 2 PRO C O 1
ATOM 6115 N N . GLY C 1 3 ? -25.982 -45.162 26.475 1.00 26.30 3 GLY C N 1
ATOM 6116 C CA . GLY C 1 3 ? -27.191 -45.902 26.799 1.00 25.59 3 GLY C CA 1
ATOM 6117 C C . GLY C 1 3 ? -27.145 -47.356 26.398 1.00 24.54 3 GLY C C 1
ATOM 6118 O O . GLY C 1 3 ? -27.643 -48.217 27.122 1.00 29.86 3 GLY C O 1
ATOM 6119 N N . PHE C 1 4 ? -26.534 -47.677 25.271 1.00 23.55 4 PHE C N 1
ATOM 6120 C CA . PHE C 1 4 ? -26.594 -49.067 24.807 1.00 25.52 4 PHE C CA 1
ATOM 6121 C C . PHE C 1 4 ? -25.990 -50.063 25.787 1.00 25.09 4 PHE C C 1
ATOM 6122 O O . PHE C 1 4 ? -26.290 -51.263 25.745 1.00 22.91 4 PHE C O 1
ATOM 6130 N N . GLU C 1 5 ? -25.107 -49.544 26.634 1.00 25.80 5 GLU C N 1
ATOM 6131 C CA . GLU C 1 5 ? -24.425 -50.377 27.620 1.00 27.96 5 GLU C CA 1
ATOM 6132 C C . GLU C 1 5 ? -25.327 -50.943 28.699 1.00 27.76 5 GLU C C 1
ATOM 6133 O O . GLU C 1 5 ? -24.994 -52.011 29.185 1.00 30.63 5 GLU C O 1
ATOM 6139 N N . LEU C 1 6 ? -26.403 -50.238 29.053 1.00 27.08 6 LEU C N 1
ATOM 6140 C CA . LEU C 1 6 ? -27.509 -50.773 29.846 1.00 30.55 6 LEU C CA 1
ATOM 6141 C C . LEU C 1 6 ? -28.683 -51.338 29.062 1.00 30.19 6 LEU C C 1
ATOM 6142 O O . LEU C 1 6 ? -29.798 -51.349 29.584 1.00 30.96 6 LEU C O 1
ATOM 6147 N N . PHE C 1 7 ? -28.463 -51.817 27.836 1.00 31.64 7 PHE C N 1
ATOM 6148 C CA . PHE C 1 7 ? -29.504 -52.617 27.173 1.00 29.54 7 PHE C CA 1
ATOM 6149 C C . PHE C 1 7 ? -29.799 -53.855 27.998 1.00 31.84 7 PHE C C 1
ATOM 6150 O O . PHE C 1 7 ? -28.905 -54.673 28.189 1.00 28.76 7 PHE C O 1
ATOM 6158 N N . GLY C 1 8 ? -31.042 -53.928 28.477 1.00 32.24 8 GLY C N 1
ATOM 6159 C CA . GLY C 1 8 ? -31.629 -55.204 28.861 1.00 36.73 8 GLY C CA 1
ATOM 6160 C C . GLY C 1 8 ? -33.117 -55.356 28.595 1.00 37.52 8 GLY C C 1
ATOM 6161 O O . GLY C 1 8 ? -33.620 -55.033 27.513 1.00 34.83 8 GLY C O 1
ATOM 6162 N N . PRO C 1 9 ? -33.832 -55.891 29.587 1.00 39.67 9 PRO C N 1
ATOM 6163 C CA . PRO C 1 9 ? -35.206 -56.310 29.309 1.00 40.11 9 PRO C CA 1
ATOM 6164 C C . PRO C 1 9 ? -36.234 -55.171 29.178 1.00 35.36 9 PRO C C 1
ATOM 6165 O O . PRO C 1 9 ? -37.215 -55.333 28.463 1.00 32.49 9 PRO C O 1
ATOM 6169 N N . GLU C 1 10 ? -36.004 -54.003 29.768 1.00 33.72 10 GLU C N 1
ATOM 6170 C CA . GLU C 1 10 ? -36.909 -52.868 29.555 1.00 35.64 10 GLU C CA 1
ATOM 6171 C C . GLU C 1 10 ? -37.045 -52.451 28.060 1.00 34.96 10 GLU C C 1
ATOM 6172 O O . GLU C 1 10 ? -38.143 -52.111 27.566 1.00 31.51 10 GLU C O 1
ATOM 6178 N N . GLU C 1 11 ? -35.918 -52.506 27.353 1.00 29.29 11 GLU C N 1
ATOM 6179 C CA . GLU C 1 11 ? -35.841 -52.101 25.953 1.00 30.15 11 GLU C CA 1
ATOM 6180 C C . GLU C 1 11 ? -36.495 -53.170 25.087 1.00 33.20 11 GLU C C 1
ATOM 6181 O O . GLU C 1 11 ? -37.342 -52.836 24.238 1.00 34.31 11 GLU C O 1
ATOM 6187 N N . LYS C 1 12 ? -36.142 -54.433 25.326 1.00 33.38 12 LYS C N 1
ATOM 6188 C CA . LYS C 1 12 ? -36.802 -55.541 24.642 1.00 34.43 12 LYS C CA 1
ATOM 6189 C C . LYS C 1 12 ? -38.315 -55.445 24.805 1.00 34.28 12 LYS C C 1
ATOM 6190 O O . LYS C 1 12 ? -39.024 -55.529 23.801 1.00 40.48 12 LYS C O 1
ATOM 6196 N N . GLN C 1 13 ? -38.790 -55.213 26.029 1.00 33.86 13 GLN C N 1
ATOM 6197 C CA . GLN C 1 13 ? -40.217 -55.242 26.364 1.00 37.73 13 GLN C CA 1
ATOM 6198 C C . GLN C 1 13 ? -40.900 -54.131 25.598 1.00 34.42 13 GLN C C 1
ATOM 6199 O O . GLN C 1 13 ? -41.976 -54.335 25.050 1.00 33.05 13 GLN C O 1
ATOM 6205 N N . GLU C 1 14 ? -40.340 -52.930 25.641 1.00 28.79 14 GLU C N 1
ATOM 6206 C CA . GLU C 1 14 ? -41.123 -51.806 25.174 1.00 28.96 14 GLU C CA 1
ATOM 6207 C C . GLU C 1 14 ? -41.262 -51.789 23.645 1.00 29.35 14 GLU C C 1
ATOM 6208 O O . GLU C 1 14 ? -42.265 -51.297 23.107 1.00 27.09 14 GLU C O 1
ATOM 6214 N N . VAL C 1 15 ? -40.243 -52.314 22.969 1.00 27.50 15 VAL C N 1
ATOM 6215 C CA . VAL C 1 15 ? -40.260 -52.422 21.522 1.00 26.68 15 VAL C CA 1
ATOM 6216 C C . VAL C 1 15 ? -41.183 -53.585 21.130 1.00 27.56 15 VAL C C 1
ATOM 6217 O O . VAL C 1 15 ? -41.986 -53.438 20.201 1.00 27.10 15 VAL C O 1
ATOM 6221 N N . ALA C 1 16 ? -41.085 -54.723 21.810 1.00 25.32 16 ALA C N 1
ATOM 6222 C CA . ALA C 1 16 ? -42.025 -55.832 21.578 1.00 27.06 16 ALA C CA 1
ATOM 6223 C C . ALA C 1 16 ? -43.484 -55.421 21.830 1.00 25.25 16 ALA C C 1
ATOM 6224 O O . ALA C 1 16 ? -44.404 -55.818 21.120 1.00 26.09 16 ALA C O 1
ATOM 6226 N N . ASP C 1 17 ? -43.730 -54.534 22.776 1.00 26.34 17 ASP C N 1
ATOM 6227 C CA . ASP C 1 17 ? -45.096 -54.087 22.972 1.00 30.11 17 ASP C CA 1
ATOM 6228 C C . ASP C 1 17 ? -45.642 -53.314 21.745 1.00 32.46 17 ASP C C 1
ATOM 6229 O O . ASP C 1 17 ? -46.834 -53.391 21.433 1.00 34.57 17 ASP C O 1
ATOM 6234 N N . VAL C 1 18 ? -44.790 -52.560 21.053 1.00 30.05 18 VAL C N 1
ATOM 6235 C CA . VAL C 1 18 ? -45.163 -51.937 19.781 1.00 27.19 18 VAL C CA 1
ATOM 6236 C C . VAL C 1 18 ? -45.503 -53.034 18.771 1.00 25.05 18 VAL C C 1
ATOM 6237 O O . VAL C 1 18 ? -46.524 -52.944 18.081 1.00 25.17 18 VAL C O 1
ATOM 6241 N N . MET C 1 19 ? -44.645 -54.046 18.667 1.00 26.10 19 MET C N 1
ATOM 6242 C CA . MET C 1 19 ? -44.857 -55.115 17.704 1.00 29.19 19 MET C CA 1
ATOM 6243 C C . MET C 1 19 ? -46.101 -55.942 17.990 1.00 30.35 19 MET C C 1
ATOM 6244 O O . MET C 1 19 ? -46.851 -56.240 17.073 1.00 32.44 19 MET C O 1
ATOM 6249 N N . GLU C 1 20 ? -46.366 -56.248 19.253 1.00 37.86 20 GLU C N 1
ATOM 6250 C CA . GLU C 1 20 ? -47.460 -57.160 19.619 1.00 39.50 20 GLU C CA 1
ATOM 6251 C C . GLU C 1 20 ? -48.836 -56.531 19.733 1.00 32.62 20 GLU C C 1
ATOM 6252 O O . GLU C 1 20 ? -49.826 -57.220 19.535 1.00 32.03 20 GLU C O 1
ATOM 6258 N N . HIS C 1 21 ? -48.901 -55.253 20.066 1.00 28.06 21 HIS C N 1
ATOM 6259 C CA . HIS C 1 21 ? -50.154 -54.617 20.455 1.00 31.28 21 HIS C CA 1
ATOM 6260 C C . HIS C 1 21 ? -50.297 -53.166 19.926 1.00 27.68 21 HIS C C 1
ATOM 6261 O O . HIS C 1 21 ? -51.352 -52.537 20.041 1.00 25.26 21 HIS C O 1
ATOM 6268 N N . GLY C 1 22 ? -49.253 -52.612 19.323 1.00 25.38 22 GLY C N 1
ATOM 6269 C CA . GLY C 1 22 ? -49.253 -51.213 18.899 1.00 24.27 22 GLY C CA 1
ATOM 6270 C C . GLY C 1 22 ? -49.232 -51.214 17.381 1.00 26.11 22 GLY C C 1
ATOM 6271 O O . GLY C 1 22 ? -49.629 -52.183 16.697 1.00 23.86 22 GLY C O 1
ATOM 6272 N N . PHE C 1 23 ? -48.710 -50.105 16.870 1.00 25.45 23 PHE C N 1
ATOM 6273 C CA . PHE C 1 23 ? -48.597 -49.877 15.438 1.00 23.19 23 PHE C CA 1
ATOM 6274 C C . PHE C 1 23 ? -47.317 -49.076 15.235 1.00 21.49 23 PHE C C 1
ATOM 6275 O O . PHE C 1 23 ? -46.786 -48.495 16.193 1.00 18.09 23 PHE C O 1
ATOM 6283 N N . THR C 1 24 ? -46.873 -49.034 13.975 1.00 19.22 24 THR C N 1
ATOM 6284 C CA . THR C 1 24 ? -45.570 -48.503 13.609 1.00 18.38 24 THR C CA 1
ATOM 6285 C C . THR C 1 24 ? -45.580 -46.988 13.511 1.00 16.82 24 THR C C 1
ATOM 6286 O O . THR C 1 24 ? -44.544 -46.359 13.653 1.00 19.12 24 THR C O 1
ATOM 6290 N N . PHE C 1 25 ? -46.750 -46.382 13.381 1.00 17.57 25 PHE C N 1
ATOM 6291 C CA . PHE C 1 25 ? -46.875 -44.971 12.999 1.00 18.80 25 PHE C CA 1
ATOM 6292 C C . PHE C 1 25 ? -47.157 -44.056 14.211 1.00 19.05 25 PHE C C 1
ATOM 6293 O O . PHE C 1 25 ? -48.020 -44.413 15.001 1.00 18.55 25 PHE C O 1
ATOM 6301 N N . ARG C 1 26 ? -46.541 -42.879 14.343 1.00 17.11 26 ARG C N 1
ATOM 6302 C CA . ARG C 1 26 ? -46.622 -42.141 15.619 1.00 17.19 26 ARG C CA 1
ATOM 6303 C C . ARG C 1 26 ? -47.968 -41.501 15.903 1.00 18.52 26 ARG C C 1
ATOM 6304 O O . ARG C 1 26 ? -48.275 -41.061 17.028 1.00 20.85 26 ARG C O 1
ATOM 6312 N N . TYR C 1 27 ? -48.749 -41.374 14.843 1.00 20.34 27 TYR C N 1
ATOM 6313 C CA . TYR C 1 27 ? -50.031 -40.735 14.900 1.00 19.57 27 TYR C CA 1
ATOM 6314 C C . TYR C 1 27 ? -51.152 -41.674 14.470 1.00 22.23 27 TYR C C 1
ATOM 6315 O O . TYR C 1 27 ? -50.881 -42.746 13.881 1.00 20.90 27 TYR C O 1
ATOM 6324 N N . ASN C 1 28 ? -52.391 -41.237 14.755 1.00 22.05 28 ASN C N 1
ATOM 6325 C CA . ASN C 1 28 ? -53.627 -41.812 14.167 1.00 21.36 28 ASN C CA 1
ATOM 6326 C C . ASN C 1 28 ? -53.727 -43.312 14.463 1.00 20.00 28 ASN C C 1
ATOM 6327 O O . ASN C 1 28 ? -53.146 -43.738 15.432 1.00 21.50 28 ASN C O 1
ATOM 6332 N N . PHE C 1 29 ? -54.489 -44.119 13.734 1.00 22.41 29 PHE C N 1
ATOM 6333 C CA . PHE C 1 29 ? -54.608 -45.568 14.016 1.00 23.01 29 PHE C CA 1
ATOM 6334 C C . PHE C 1 29 ? -55.118 -45.976 15.420 1.00 24.36 29 PHE C C 1
ATOM 6335 O O . PHE C 1 29 ? -54.758 -47.026 15.975 1.00 21.82 29 PHE C O 1
ATOM 6343 N N . ASP C 1 30 ? -55.998 -45.133 15.963 1.00 29.54 30 ASP C N 1
ATOM 6344 C CA . ASP C 1 30 ? -56.562 -45.259 17.329 1.00 35.17 30 ASP C CA 1
ATOM 6345 C C . ASP C 1 30 ? -57.225 -46.632 17.505 1.00 37.08 30 ASP C C 1
ATOM 6346 O O . ASP C 1 30 ? -57.069 -47.276 18.531 1.00 40.91 30 ASP C O 1
ATOM 6351 N N . HIS C 1 31 ? -57.941 -47.094 16.483 1.00 44.95 31 HIS C N 1
ATOM 6352 C CA . HIS C 1 31 ? -58.463 -48.472 16.431 1.00 50.74 31 HIS C CA 1
ATOM 6353 C C . HIS C 1 31 ? -57.402 -49.559 16.661 1.00 51.17 31 HIS C C 1
ATOM 6354 O O . HIS C 1 31 ? -57.442 -50.250 17.692 1.00 62.15 31 HIS C O 1
ATOM 6361 N N . MET C 1 32 ? -56.402 -49.643 15.788 1.00 42.78 32 MET C N 1
ATOM 6362 C CA . MET C 1 32 ? -55.471 -50.773 15.839 1.00 40.36 32 MET C CA 1
ATOM 6363 C C . MET C 1 32 ? -54.222 -50.680 16.723 1.00 33.57 32 MET C C 1
ATOM 6364 O O . MET C 1 32 ? -53.595 -51.722 16.956 1.00 32.79 32 MET C O 1
ATOM 6369 N N . ARG C 1 33 ? -53.868 -49.505 17.252 1.00 29.22 33 ARG C N 1
ATOM 6370 C CA . ARG C 1 33 ? -52.722 -49.391 18.206 1.00 32.00 33 ARG C CA 1
ATOM 6371 C C . ARG C 1 33 ? -52.980 -49.688 19.703 1.00 33.75 33 ARG C C 1
ATOM 6372 O O . ARG C 1 33 ? -52.034 -49.766 20.495 1.00 33.42 33 ARG C O 1
ATOM 6380 N N . ASN C 1 34 ? -54.232 -49.824 20.130 1.00 34.36 34 ASN C N 1
ATOM 6381 C CA . ASN C 1 34 ? -54.544 -50.258 21.508 1.00 32.10 34 ASN C CA 1
ATOM 6382 C C . ASN C 1 34 ? -53.929 -49.366 22.575 1.00 29.73 34 ASN C C 1
ATOM 6383 O O . ASN C 1 34 ? -53.304 -49.846 23.521 1.00 24.70 34 ASN C O 1
ATOM 6388 N N . ASP C 1 35 ? -54.102 -48.060 22.382 1.00 30.08 35 ASP C N 1
ATOM 6389 C CA . ASP C 1 35 ? -53.552 -47.021 23.261 1.00 34.54 35 ASP C CA 1
ATOM 6390 C C . ASP C 1 35 ? -52.015 -47.023 23.467 1.00 35.11 35 ASP C C 1
ATOM 6391 O O . ASP C 1 35 ? -51.551 -46.341 24.384 1.00 38.28 35 ASP C O 1
ATOM 6396 N N . ARG C 1 36 ? -51.234 -47.701 22.615 1.00 34.28 36 ARG C N 1
ATOM 6397 C CA . ARG C 1 36 ? -49.768 -47.558 22.577 1.00 32.93 36 ARG C CA 1
ATOM 6398 C C . ARG C 1 36 ? -49.369 -46.331 21.797 1.00 31.81 36 ARG C C 1
ATOM 6399 O O . ARG C 1 36 ? -49.351 -46.357 20.558 1.00 34.56 36 ARG C O 1
ATOM 6407 N N . TRP C 1 37 ? -49.028 -45.282 22.534 1.00 27.81 37 TRP C N 1
ATOM 6408 C CA . TRP C 1 37 ? -48.536 -44.033 21.947 1.00 26.66 37 TRP C CA 1
ATOM 6409 C C . TRP C 1 37 ? -47.098 -43.725 22.401 1.00 24.29 37 TRP C C 1
ATOM 6410 O O . TRP C 1 37 ? -46.869 -42.712 23.100 1.00 21.60 37 TRP C O 1
ATOM 6421 N N . LYS C 1 38 ? -46.151 -44.537 21.905 1.00 20.17 38 LYS C N 1
ATOM 6422 C CA . LYS C 1 38 ? -44.762 -44.462 22.371 1.00 20.10 38 LYS C CA 1
ATOM 6423 C C . LYS C 1 38 ? -44.100 -43.111 22.154 1.00 18.70 38 LYS C C 1
ATOM 6424 O O . LYS C 1 38 ? -43.518 -42.557 23.084 1.00 19.75 38 LYS C O 1
ATOM 6430 N N . THR C 1 39 ? -44.236 -42.557 20.958 1.00 17.00 39 THR C N 1
ATOM 6431 C CA . THR C 1 39 ? -43.652 -41.264 20.688 1.00 17.93 39 THR C CA 1
ATOM 6432 C C . THR C 1 39 ? -44.268 -40.156 21.512 1.00 20.61 39 THR C C 1
ATOM 6433 O O . THR C 1 39 ? -43.559 -39.280 22.055 1.00 22.61 39 THR C O 1
ATOM 6437 N N . ARG C 1 40 ? -45.592 -40.219 21.600 1.00 21.85 40 ARG C N 1
ATOM 6438 C CA . ARG C 1 40 ? -46.307 -39.366 22.544 1.00 24.61 40 ARG C CA 1
ATOM 6439 C C . ARG C 1 40 ? -45.835 -39.487 23.989 1.00 22.93 40 ARG C C 1
ATOM 6440 O O . ARG C 1 40 ? -45.688 -38.468 24.669 1.00 21.36 40 ARG C O 1
ATOM 6448 N N . ASP C 1 41 ? -45.590 -40.714 24.443 1.00 22.30 41 ASP C N 1
ATOM 6449 C CA . ASP C 1 41 ? -45.210 -40.942 25.838 1.00 22.98 41 ASP C CA 1
ATOM 6450 C C . ASP C 1 41 ? -43.808 -40.376 26.081 1.00 24.59 41 ASP C C 1
ATOM 6451 O O . ASP C 1 41 ? -43.574 -39.632 27.028 1.00 23.60 41 ASP C O 1
ATOM 6456 N N . MET C 1 42 ? -42.868 -40.643 25.178 1.00 26.17 42 MET C N 1
ATOM 6457 C CA . MET C 1 42 ? -41.517 -40.123 25.357 1.00 22.13 42 MET C CA 1
ATOM 6458 C C . MET C 1 42 ? -41.513 -38.597 25.320 1.00 22.20 42 MET C C 1
ATOM 6459 O O . MET C 1 42 ? -40.798 -37.986 26.091 1.00 24.66 42 MET C O 1
ATOM 6464 N N . GLU C 1 43 ? -42.274 -37.974 24.429 1.00 22.70 43 GLU C N 1
ATOM 6465 C CA . GLU C 1 43 ? -42.365 -36.522 24.380 1.00 23.83 43 GLU C CA 1
ATOM 6466 C C . GLU C 1 43 ? -42.793 -35.978 25.728 1.00 22.44 43 GLU C C 1
ATOM 6467 O O . GLU C 1 43 ? -42.248 -35.003 26.221 1.00 25.09 43 GLU C O 1
ATOM 6473 N N . GLN C 1 44 ? -43.831 -36.568 26.286 1.00 25.99 44 GLN C N 1
ATOM 6474 C CA . GLN C 1 44 ? -44.392 -36.159 27.579 1.00 28.56 44 GLN C CA 1
ATOM 6475 C C . GLN C 1 44 ? -43.401 -36.377 28.740 1.00 27.46 44 GLN C C 1
ATOM 6476 O O . GLN C 1 44 ? -43.232 -35.499 29.605 1.00 24.89 44 GLN C O 1
ATOM 6482 N N . LEU C 1 45 ? -42.754 -37.545 28.742 1.00 23.20 45 LEU C N 1
ATOM 6483 C CA . LEU C 1 45 ? -41.664 -37.809 29.660 1.00 24.42 45 LEU C CA 1
ATOM 6484 C C . LEU C 1 45 ? -40.515 -36.816 29.545 1.00 22.77 45 LEU C C 1
ATOM 6485 O O . LEU C 1 45 ? -39.937 -36.426 30.552 1.00 23.89 45 LEU C O 1
ATOM 6490 N N . LEU C 1 46 ? -40.175 -36.381 28.342 1.00 22.45 46 LEU C N 1
ATOM 6491 C CA . LEU C 1 46 ? -39.136 -35.339 28.219 1.00 23.17 46 LEU C CA 1
ATOM 6492 C C . LEU C 1 46 ? -39.577 -34.002 28.823 1.00 24.04 46 LEU C C 1
ATOM 6493 O O . LEU C 1 46 ? -38.768 -33.287 29.444 1.00 18.89 46 LEU C O 1
ATOM 6498 N N . CYS C 1 47 ? -40.863 -33.704 28.658 1.00 23.61 47 CYS C N 1
ATOM 6499 C CA . CYS C 1 47 ? -41.456 -32.471 29.181 1.00 27.82 47 CYS C CA 1
ATOM 6500 C C . CYS C 1 47 ? -41.491 -32.424 30.722 1.00 30.62 47 CYS C C 1
ATOM 6501 O O . CYS C 1 47 ? -41.297 -31.338 31.280 1.00 30.63 47 CYS C O 1
ATOM 6504 N N . GLU C 1 48 ? -41.714 -33.576 31.362 1.00 27.35 48 GLU C N 1
ATOM 6505 C CA . GLU C 1 48 ? -41.679 -33.725 32.806 1.00 30.71 48 GLU C CA 1
ATOM 6506 C C . GLU C 1 48 ? -40.231 -33.644 33.280 1.00 32.30 48 GLU C C 1
ATOM 6507 O O . GLU C 1 48 ? -39.838 -32.663 33.909 1.00 33.40 48 GLU C O 1
ATOM 6513 N N . LYS C 1 49 ? -39.416 -34.616 32.889 1.00 30.36 49 LYS C N 1
ATOM 6514 C CA . LYS C 1 49 ? -38.062 -34.749 33.415 1.00 27.86 49 LYS C CA 1
ATOM 6515 C C . LYS C 1 49 ? -37.234 -33.498 33.193 1.00 23.34 49 LYS C C 1
ATOM 6516 O O . LYS C 1 49 ? -36.504 -33.098 34.080 1.00 24.01 49 LYS C O 1
ATOM 6522 N N . MET C 1 50 ? -37.426 -32.782 32.104 1.00 20.23 50 MET C N 1
ATOM 6523 C CA . MET C 1 50 ? -36.653 -31.577 31.862 1.00 19.66 50 MET C CA 1
ATOM 6524 C C . MET C 1 50 ? -37.374 -30.306 32.261 1.00 19.98 50 MET C C 1
ATOM 6525 O O . MET C 1 50 ? -36.818 -29.225 32.114 1.00 19.98 50 MET C O 1
ATOM 6530 N N . ASN C 1 51 ? -38.580 -30.415 32.809 1.00 22.30 51 ASN C N 1
ATOM 6531 C CA . ASN C 1 51 ? -39.341 -29.226 33.170 1.00 22.65 51 ASN C CA 1
ATOM 6532 C C . ASN C 1 51 ? -39.421 -28.212 32.033 1.00 20.38 51 ASN C C 1
ATOM 6533 O O . ASN C 1 51 ? -39.015 -27.048 32.142 1.00 18.23 51 ASN C O 1
ATOM 6538 N N . VAL C 1 52 ? -39.899 -28.723 30.899 1.00 20.43 52 VAL C N 1
ATOM 6539 C CA . VAL C 1 52 ? -40.028 -27.936 29.662 1.00 19.46 52 VAL C CA 1
ATOM 6540 C C . VAL C 1 52 ? -41.435 -28.202 29.127 1.00 18.52 52 VAL C C 1
ATOM 6541 O O . VAL C 1 52 ? -41.998 -29.312 29.268 1.00 16.65 52 VAL C O 1
ATOM 6545 N N . LYS C 1 53 ? -41.974 -27.151 28.519 1.00 19.62 53 LYS C N 1
ATOM 6546 C CA . LYS C 1 53 ? -43.361 -27.134 28.080 1.00 22.51 53 LYS C CA 1
ATOM 6547 C C . LYS C 1 53 ? -43.691 -28.131 26.965 1.00 24.56 53 LYS C C 1
ATOM 6548 O O . LYS C 1 53 ? -44.625 -28.906 27.146 1.00 25.60 53 LYS C O 1
ATOM 6554 N N . HIS C 1 54 ? -42.905 -28.102 25.884 1.00 24.38 54 HIS C N 1
ATOM 6555 C CA . HIS C 1 54 ? -43.077 -28.935 24.682 1.00 23.94 54 HIS C CA 1
ATOM 6556 C C . HIS C 1 54 ? -41.764 -29.668 24.292 1.00 24.13 54 HIS C C 1
ATOM 6557 O O . HIS C 1 54 ? -40.673 -29.107 24.457 1.00 21.74 54 HIS C O 1
ATOM 6564 N N . ALA C 1 55 ? -41.923 -30.932 23.888 1.00 20.75 55 ALA C N 1
ATOM 6565 C CA . ALA C 1 55 ? -40.915 -31.832 23.314 1.00 21.68 55 ALA C CA 1
ATOM 6566 C C . ALA C 1 55 ? -41.446 -32.430 21.998 1.00 19.91 55 ALA C C 1
ATOM 6567 O O . ALA C 1 55 ? -42.604 -32.861 21.978 1.00 18.26 55 ALA C O 1
ATOM 6569 N N . HIS C 1 56 ? -40.664 -32.416 20.905 1.00 18.93 56 HIS C N 1
ATOM 6570 C CA . HIS C 1 56 ? -41.099 -33.076 19.654 1.00 19.30 56 HIS C CA 1
ATOM 6571 C C . HIS C 1 56 ? -40.037 -34.038 19.148 1.00 18.44 56 HIS C C 1
ATOM 6572 O O . HIS C 1 56 ? -38.972 -33.579 18.766 1.00 19.12 56 HIS C O 1
ATOM 6579 N N . LEU C 1 57 ? -40.346 -35.333 19.166 1.00 17.49 57 LEU C N 1
ATOM 6580 C CA . LEU C 1 57 ? -39.434 -36.401 18.843 1.00 16.70 57 LEU C CA 1
ATOM 6581 C C . LEU C 1 57 ? -39.444 -36.509 17.350 1.00 16.74 57 LEU C C 1
ATOM 6582 O O . LEU C 1 57 ? -40.502 -36.346 16.748 1.00 18.14 57 LEU C O 1
ATOM 6587 N N . LEU C 1 58 ? -38.284 -36.727 16.740 1.00 16.81 58 LEU C N 1
ATOM 6588 C CA . LEU C 1 58 ? -38.168 -36.900 15.279 1.00 14.96 58 LEU C CA 1
ATOM 6589 C C . LEU C 1 58 ? -36.976 -37.751 14.898 1.00 14.83 58 LEU C C 1
ATOM 6590 O O . LEU C 1 58 ? -36.444 -38.476 15.748 1.00 13.26 58 LEU C O 1
ATOM 6595 N N . SER C 1 59 ? -36.601 -37.778 13.615 1.00 15.34 59 SER C N 1
ATOM 6596 C CA . SER C 1 59 ? -35.831 -38.937 13.089 1.00 14.36 59 SER C CA 1
ATOM 6597 C C . SER C 1 59 ? -34.355 -38.970 13.525 1.00 13.02 59 SER C C 1
ATOM 6598 O O . SER C 1 59 ? -33.787 -40.051 13.566 1.00 11.63 59 SER C O 1
ATOM 6601 N N . SER C 1 60 ? -33.774 -37.811 13.875 1.00 11.84 60 SER C N 1
ATOM 6602 C CA . SER C 1 60 ? -32.408 -37.698 14.398 1.00 11.90 60 SER C CA 1
ATOM 6603 C C . SER C 1 60 ? -32.131 -36.354 15.076 1.00 12.17 60 SER C C 1
ATOM 6604 O O . SER C 1 60 ? -32.841 -35.357 14.871 1.00 12.31 60 SER C O 1
ATOM 6607 N N . GLY C 1 61 ? -31.004 -36.318 15.790 1.00 12.52 61 GLY C N 1
ATOM 6608 C CA . GLY C 1 61 ? -30.441 -35.075 16.275 1.00 12.62 61 GLY C CA 1
ATOM 6609 C C . GLY C 1 61 ? -30.233 -34.080 15.148 1.00 14.06 61 GLY C C 1
ATOM 6610 O O . GLY C 1 61 ? -30.516 -32.899 15.321 1.00 14.05 61 GLY C O 1
ATOM 6611 N N . THR C 1 62 ? -29.684 -34.535 14.017 1.00 14.66 62 THR C N 1
ATOM 6612 C CA . THR C 1 62 ? -29.473 -33.667 12.873 1.00 14.07 62 THR C CA 1
ATOM 6613 C C . THR C 1 62 ? -30.745 -32.990 12.407 1.00 14.94 62 THR C C 1
ATOM 6614 O O . THR C 1 62 ? -30.792 -31.741 12.250 1.00 14.92 62 THR C O 1
ATOM 6618 N N . ALA C 1 63 ? -31.782 -33.809 12.217 1.00 15.08 63 ALA C N 1
ATOM 6619 C CA . ALA C 1 63 ? -33.092 -33.301 11.811 1.00 14.02 63 ALA C CA 1
ATOM 6620 C C . ALA C 1 63 ? -33.749 -32.375 12.846 1.00 14.56 63 ALA C C 1
ATOM 6621 O O . ALA C 1 63 ? -34.469 -31.414 12.505 1.00 12.80 63 ALA C O 1
ATOM 6623 N N . ALA C 1 64 ? -33.457 -32.644 14.118 1.00 15.58 64 ALA C N 1
ATOM 6624 C CA . ALA C 1 64 ? -33.872 -31.765 15.205 1.00 15.09 64 ALA C CA 1
ATOM 6625 C C . ALA C 1 64 ? -33.244 -30.414 15.003 1.00 16.38 64 ALA C C 1
ATOM 6626 O O . ALA C 1 64 ? -33.929 -29.405 15.179 1.00 16.09 64 ALA C O 1
ATOM 6628 N N . LEU C 1 65 ? -31.959 -30.400 14.654 1.00 16.40 65 LEU C N 1
ATOM 6629 C CA . LEU C 1 65 ? -31.289 -29.139 14.385 1.00 17.28 65 LEU C CA 1
ATOM 6630 C C . LEU C 1 65 ? -31.962 -28.381 13.233 1.00 18.24 65 LEU C C 1
ATOM 6631 O O . LEU C 1 65 ? -32.247 -27.162 13.324 1.00 16.87 65 LEU C O 1
ATOM 6636 N N . GLN C 1 66 ? -32.193 -29.115 12.148 1.00 17.69 66 GLN C N 1
ATOM 6637 C CA . GLN C 1 66 ? -32.786 -28.519 10.938 1.00 19.06 66 GLN C CA 1
ATOM 6638 C C . GLN C 1 66 ? -34.192 -27.992 11.226 1.00 17.00 66 GLN C C 1
ATOM 6639 O O . GLN C 1 66 ? -34.582 -26.913 10.793 1.00 15.33 66 GLN C O 1
ATOM 6645 N N . THR C 1 67 ? -34.923 -28.794 11.977 1.00 15.98 67 THR C N 1
ATOM 6646 C CA . THR C 1 67 ? -36.272 -28.448 12.347 1.00 15.96 67 THR C CA 1
ATOM 6647 C C . THR C 1 67 ? -36.374 -27.307 13.323 1.00 16.55 67 THR C C 1
ATOM 6648 O O . THR C 1 67 ? -37.253 -26.445 13.167 1.00 15.09 67 THR C O 1
ATOM 6652 N N . ALA C 1 68 ? -35.544 -27.369 14.364 1.00 17.56 68 ALA C N 1
ATOM 6653 C CA . ALA C 1 68 ? -35.386 -26.300 15.338 1.00 17.47 68 ALA C CA 1
ATOM 6654 C C . ALA C 1 68 ? -35.121 -24.950 14.728 1.00 19.05 68 ALA C C 1
ATOM 6655 O O . ALA C 1 68 ? -35.700 -23.974 15.185 1.00 18.66 68 ALA C O 1
ATOM 6657 N N . MET C 1 69 ? -34.192 -24.883 13.775 1.00 19.85 69 MET C N 1
ATOM 6658 C CA . MET C 1 69 ? -33.910 -23.616 13.117 1.00 21.61 69 MET C CA 1
ATOM 6659 C C . MET C 1 69 ? -35.093 -23.058 12.338 1.00 22.40 69 MET C C 1
ATOM 6660 O O . MET C 1 69 ? -35.389 -21.851 12.436 1.00 20.64 69 MET C O 1
ATOM 6665 N N . MET C 1 70 ? -35.715 -23.944 11.548 1.00 21.12 70 MET C N 1
ATOM 6666 C CA . MET C 1 70 ? -36.859 -23.602 10.696 1.00 19.99 70 MET C CA 1
ATOM 6667 C C . MET C 1 70 ? -37.965 -23.048 11.600 1.00 19.28 70 MET C C 1
ATOM 6668 O O . MET C 1 70 ? -38.506 -21.953 11.423 1.00 20.47 70 MET C O 1
ATOM 6673 N N . ALA C 1 71 ? -38.247 -23.832 12.624 1.00 18.43 71 ALA C N 1
ATOM 6674 C CA . ALA C 1 71 ? -39.279 -23.539 13.582 1.00 17.65 71 ALA C CA 1
ATOM 6675 C C . ALA C 1 71 ? -39.096 -22.220 14.323 1.00 18.66 71 ALA C C 1
ATOM 6676 O O . ALA C 1 71 ? -40.074 -21.661 14.814 1.00 21.05 71 ALA C O 1
ATOM 6678 N N . ALA C 1 72 ? -37.852 -21.791 14.483 1.00 18.92 72 ALA C N 1
ATOM 6679 C CA . ALA C 1 72 ? -37.494 -20.636 15.296 1.00 20.19 72 ALA C CA 1
ATOM 6680 C C . ALA C 1 72 ? -37.296 -19.390 14.452 1.00 21.06 72 ALA C C 1
ATOM 6681 O O . ALA C 1 72 ? -37.023 -18.301 14.986 1.00 20.61 72 ALA C O 1
ATOM 6683 N N . GLY C 1 73 ? -37.390 -19.603 13.136 1.00 20.96 73 GLY C N 1
ATOM 6684 C CA . GLY C 1 73 ? -37.481 -18.553 12.139 1.00 21.08 73 GLY C CA 1
ATOM 6685 C C . GLY C 1 73 ? -36.123 -18.270 11.569 1.00 21.25 73 GLY C C 1
ATOM 6686 O O . GLY C 1 73 ? -35.915 -17.249 10.929 1.00 21.48 73 GLY C O 1
ATOM 6687 N N . ILE C 1 74 ? -35.215 -19.212 11.797 1.00 21.42 74 ILE C N 1
ATOM 6688 C CA . ILE C 1 74 ? -33.850 -19.122 11.341 1.00 21.36 74 ILE C CA 1
ATOM 6689 C C . ILE C 1 74 ? -33.715 -19.788 9.993 1.00 20.39 74 ILE C C 1
ATOM 6690 O O . ILE C 1 74 ? -33.876 -21.008 9.892 1.00 18.35 74 ILE C O 1
ATOM 6695 N N . GLY C 1 75 ? -33.359 -19.006 8.980 1.00 21.72 75 GLY C N 1
ATOM 6696 C CA . GLY C 1 75 ? -33.340 -19.542 7.622 1.00 22.22 75 GLY C CA 1
ATOM 6697 C C . GLY C 1 75 ? -32.410 -18.864 6.645 1.00 23.43 75 GLY C C 1
ATOM 6698 O O . GLY C 1 75 ? -31.374 -18.357 7.018 1.00 23.75 75 GLY C O 1
ATOM 6699 N N . ALA C 1 76 ? -32.795 -18.872 5.379 1.00 22.57 76 ALA C N 1
ATOM 6700 C CA . ALA C 1 76 ? -31.953 -18.431 4.291 1.00 25.92 76 ALA C CA 1
ATOM 6701 C C . ALA C 1 76 ? -31.329 -17.048 4.516 1.00 28.52 76 ALA C C 1
ATOM 6702 O O . ALA C 1 76 ? -32.031 -16.070 4.764 1.00 30.17 76 ALA C O 1
ATOM 6704 N N . GLY C 1 77 ? -30.009 -16.968 4.405 1.00 28.89 77 GLY C N 1
ATOM 6705 C CA . GLY C 1 77 ? -29.305 -15.696 4.593 1.00 31.23 77 GLY C CA 1
ATOM 6706 C C . GLY C 1 77 ? -28.955 -15.278 6.021 1.00 27.97 77 GLY C C 1
ATOM 6707 O O . GLY C 1 77 ? -28.104 -14.415 6.188 1.00 29.95 77 GLY C O 1
ATOM 6708 N N . ASP C 1 78 ? -29.590 -15.889 7.020 1.00 27.85 78 ASP C N 1
ATOM 6709 C CA . ASP C 1 78 ? -29.371 -15.590 8.445 1.00 27.64 78 ASP C CA 1
ATOM 6710 C C . ASP C 1 78 ? -27.996 -16.075 8.933 1.00 27.18 78 ASP C C 1
ATOM 6711 O O . ASP C 1 78 ? -27.572 -17.215 8.665 1.00 23.61 78 ASP C O 1
ATOM 6716 N N . GLU C 1 79 ? -27.288 -15.177 9.609 1.00 26.19 79 GLU C N 1
ATOM 6717 C CA . GLU C 1 79 ? -25.991 -15.532 10.206 1.00 25.99 79 GLU C CA 1
ATOM 6718 C C . GLU C 1 79 ? -26.255 -16.215 11.540 1.00 23.88 79 GLU C C 1
ATOM 6719 O O . GLU C 1 79 ? -26.969 -15.689 12.393 1.00 23.70 79 GLU C O 1
ATOM 6725 N N . VAL C 1 80 ? -25.697 -17.410 11.666 1.00 21.65 80 VAL C N 1
ATOM 6726 C CA . VAL C 1 80 ? -25.842 -18.233 12.842 1.00 19.77 80 VAL C CA 1
ATOM 6727 C C . VAL C 1 80 ? -24.428 -18.488 13.370 1.00 18.88 80 VAL C C 1
ATOM 6728 O O . VAL C 1 80 ? -23.585 -19.056 12.681 1.00 16.86 80 VAL C O 1
ATOM 6732 N N . ILE C 1 81 ? -24.143 -17.990 14.566 1.00 18.15 81 ILE C N 1
ATOM 6733 C CA . ILE C 1 81 ? -22.846 -18.195 15.225 1.00 19.23 81 ILE C CA 1
ATOM 6734 C C . ILE C 1 81 ? -22.674 -19.625 15.728 1.00 17.21 81 ILE C C 1
ATOM 6735 O O . ILE C 1 81 ? -23.584 -20.074 16.388 1.00 17.10 81 ILE C O 1
ATOM 6740 N N . VAL C 1 82 ? -21.574 -20.310 15.394 1.00 18.00 82 VAL C N 1
ATOM 6741 C CA . VAL C 1 82 ? -21.304 -21.728 15.738 1.00 19.42 82 VAL C CA 1
ATOM 6742 C C . VAL C 1 82 ? -19.852 -21.928 16.195 1.00 20.03 82 VAL C C 1
ATOM 6743 O O . VAL C 1 82 ? -18.952 -21.277 15.680 1.00 20.91 82 VAL C O 1
ATOM 6747 N N . PRO C 1 83 ? -19.589 -22.936 17.040 1.00 19.94 83 PRO C N 1
ATOM 6748 C CA . PRO C 1 83 ? -18.211 -23.213 17.406 1.00 21.17 83 PRO C CA 1
ATOM 6749 C C . PRO C 1 83 ? -17.488 -24.025 16.327 1.00 20.60 83 PRO C C 1
ATOM 6750 O O . PRO C 1 83 ? -18.133 -24.766 15.581 1.00 22.55 83 PRO C O 1
ATOM 6754 N N . PRO C 1 84 ? -16.156 -23.898 16.251 1.00 19.16 84 PRO C N 1
ATOM 6755 C CA . PRO C 1 84 ? -15.334 -24.767 15.431 1.00 16.12 84 PRO C CA 1
ATOM 6756 C C . PRO C 1 84 ? -15.234 -26.201 15.935 1.00 16.29 84 PRO C C 1
ATOM 6757 O O . PRO C 1 84 ? -14.910 -27.127 15.156 1.00 13.59 84 PRO C O 1
ATOM 6761 N N . PHE C 1 85 ? -15.495 -26.364 17.235 1.00 15.34 85 PHE C N 1
ATOM 6762 C CA . PHE C 1 85 ? -15.457 -27.670 17.857 1.00 14.87 85 PHE C CA 1
ATOM 6763 C C . PHE C 1 85 ? -16.895 -28.083 18.069 1.00 16.43 85 PHE C C 1
ATOM 6764 O O . PHE C 1 85 ? -17.583 -27.527 18.930 1.00 17.63 85 PHE C O 1
ATOM 6772 N N . THR C 1 86 ? -17.322 -29.059 17.273 1.00 15.11 86 THR C N 1
ATOM 6773 C CA . THR C 1 86 ? -18.647 -29.647 17.396 1.00 13.81 86 THR C CA 1
ATOM 6774 C C . THR C 1 86 ? -18.717 -30.743 16.391 1.00 13.19 86 THR C C 1
ATOM 6775 O O . THR C 1 86 ? -17.835 -30.822 15.549 1.00 12.24 86 THR C O 1
ATOM 6779 N N . PHE C 1 87 ? -19.741 -31.577 16.492 1.00 14.13 87 PHE C N 1
ATOM 6780 C CA . PHE C 1 87 ? -19.976 -32.537 15.408 1.00 15.80 87 PHE C CA 1
ATOM 6781 C C . PHE C 1 87 ? -20.419 -31.880 14.091 1.00 16.10 87 PHE C C 1
ATOM 6782 O O . PHE C 1 87 ? -21.014 -30.804 14.125 1.00 14.62 87 PHE C O 1
ATOM 6790 N N . VAL C 1 88 ? -20.050 -32.473 12.947 1.00 16.76 88 VAL C N 1
ATOM 6791 C CA . VAL C 1 88 ? -20.276 -31.836 11.651 1.00 18.24 88 VAL C CA 1
ATOM 6792 C C . VAL C 1 88 ? -21.724 -31.441 11.388 1.00 18.85 88 VAL C C 1
ATOM 6793 O O . VAL C 1 88 ? -21.949 -30.450 10.678 1.00 18.87 88 VAL C O 1
ATOM 6797 N N . ALA C 1 89 ? -22.666 -32.199 11.950 1.00 16.64 89 ALA C N 1
ATOM 6798 C CA . ALA C 1 89 ? -24.090 -31.908 11.782 1.00 15.35 89 ALA C CA 1
ATOM 6799 C C . ALA C 1 89 ? -24.401 -30.465 12.133 1.00 15.97 89 ALA C C 1
ATOM 6800 O O . ALA C 1 89 ? -25.299 -29.900 11.504 1.00 15.43 89 ALA C O 1
ATOM 6802 N N . SER C 1 90 ? -23.752 -29.918 13.162 1.00 15.00 90 SER C N 1
ATOM 6803 C CA . SER C 1 90 ? -24.055 -28.537 13.552 1.00 17.96 90 SER C CA 1
ATOM 6804 C C . SER C 1 90 ? -23.966 -27.606 12.343 1.00 16.64 90 SER C C 1
ATOM 6805 O O . SER C 1 90 ? -24.865 -26.816 12.128 1.00 15.33 90 SER C O 1
ATOM 6808 N N . VAL C 1 91 ? -22.905 -27.753 11.555 1.00 17.18 91 VAL C N 1
ATOM 6809 C CA . VAL C 1 91 ? -22.614 -26.891 10.426 1.00 17.71 91 VAL C CA 1
ATOM 6810 C C . VAL C 1 91 ? -23.471 -27.253 9.207 1.00 16.82 91 VAL C C 1
ATOM 6811 O O . VAL C 1 91 ? -24.004 -26.383 8.515 1.00 13.87 91 VAL C O 1
ATOM 6815 N N . GLU C 1 92 ? -23.648 -28.554 9.003 1.00 15.44 92 GLU C N 1
ATOM 6816 C CA . GLU C 1 92 ? -24.438 -29.069 7.916 1.00 15.11 92 GLU C CA 1
ATOM 6817 C C . GLU C 1 92 ? -25.829 -28.467 8.025 1.00 15.55 92 GLU C C 1
ATOM 6818 O O . GLU C 1 92 ? -26.333 -27.854 7.083 1.00 14.77 92 GLU C O 1
ATOM 6824 N N . ALA C 1 93 ? -26.433 -28.607 9.197 1.00 15.11 93 ALA C N 1
ATOM 6825 C CA . ALA C 1 93 ? -27.793 -28.146 9.392 1.00 16.50 93 ALA C CA 1
ATOM 6826 C C . ALA C 1 93 ? -27.885 -26.657 9.053 1.00 17.74 93 ALA C C 1
ATOM 6827 O O . ALA C 1 93 ? -28.819 -26.260 8.386 1.00 18.49 93 ALA C O 1
ATOM 6829 N N . ILE C 1 94 ? -26.926 -25.849 9.495 1.00 17.15 94 ILE C N 1
ATOM 6830 C CA . ILE C 1 94 ? -26.910 -24.428 9.189 1.00 17.91 94 ILE C CA 1
ATOM 6831 C C . ILE C 1 94 ? -26.918 -24.186 7.671 1.00 19.50 94 ILE C C 1
ATOM 6832 O O . ILE C 1 94 ? -27.761 -23.440 7.146 1.00 17.71 94 ILE C O 1
ATOM 6837 N N . PHE C 1 95 ? -26.013 -24.865 6.974 1.00 20.34 95 PHE C N 1
ATOM 6838 C CA . PHE C 1 95 ? -25.851 -24.652 5.540 1.00 24.71 95 PHE C CA 1
ATOM 6839 C C . PHE C 1 95 ? -27.079 -25.154 4.766 1.00 27.95 95 PHE C C 1
ATOM 6840 O O . PHE C 1 95 ? -27.481 -24.555 3.765 1.00 25.98 95 PHE C O 1
ATOM 6848 N N . MET C 1 96 ? -27.677 -26.235 5.266 1.00 26.96 96 MET C N 1
ATOM 6849 C CA . MET C 1 96 ? -28.757 -26.867 4.580 1.00 26.06 96 MET C CA 1
ATOM 6850 C C . MET C 1 96 ? -30.019 -26.050 4.692 1.00 26.23 96 MET C C 1
ATOM 6851 O O . MET C 1 96 ? -30.902 -26.231 3.871 1.00 23.32 96 MET C O 1
ATOM 6856 N N . ALA C 1 97 ? -30.089 -25.129 5.646 1.00 23.76 97 ALA C N 1
ATOM 6857 C CA . ALA C 1 97 ? -31.227 -24.246 5.707 1.00 22.72 97 ALA C CA 1
ATOM 6858 C C . ALA C 1 97 ? -31.020 -23.022 4.829 1.00 23.48 97 ALA C C 1
ATOM 6859 O O . ALA C 1 97 ? -31.898 -22.167 4.791 1.00 21.97 97 ALA C O 1
ATOM 6861 N N . GLY C 1 98 ? -29.864 -22.894 4.173 1.00 23.13 98 GLY C N 1
ATOM 6862 C CA . GLY C 1 98 ? -29.465 -21.623 3.586 1.00 21.82 98 GLY C CA 1
ATOM 6863 C C . GLY C 1 98 ? -28.992 -20.579 4.577 1.00 21.79 98 GLY C C 1
ATOM 6864 O O . GLY C 1 98 ? -28.831 -19.420 4.197 1.00 23.06 98 GLY C O 1
ATOM 6865 N N . ALA C 1 99 ? -28.796 -20.947 5.845 1.00 24.85 99 ALA C N 1
ATOM 6866 C CA . ALA C 1 99 ? -28.198 -20.014 6.816 1.00 22.95 99 ALA C CA 1
ATOM 6867 C C . ALA C 1 99 ? -26.683 -19.984 6.622 1.00 23.79 99 ALA C C 1
ATOM 6868 O O . ALA C 1 99 ? -26.140 -20.775 5.848 1.00 26.27 99 ALA C O 1
ATOM 6870 N N . VAL C 1 100 ? -26.030 -19.027 7.283 1.00 24.56 100 VAL C N 1
ATOM 6871 C CA . VAL C 1 100 ? -24.621 -18.662 7.042 1.00 23.89 100 VAL C CA 1
ATOM 6872 C C . VAL C 1 100 ? -23.874 -18.891 8.343 1.00 23.12 100 VAL C C 1
ATOM 6873 O O . VAL C 1 100 ? -24.040 -18.106 9.292 1.00 24.42 100 VAL C O 1
ATOM 6877 N N . PRO C 1 101 ? -23.086 -19.978 8.420 1.00 23.58 101 PRO C N 1
ATOM 6878 C CA . PRO C 1 101 ? -22.345 -20.239 9.655 1.00 21.98 101 PRO C CA 1
ATOM 6879 C C . PRO C 1 101 ? -21.326 -19.138 9.911 1.00 21.37 101 PRO C C 1
ATOM 6880 O O . PRO C 1 101 ? -20.577 -18.809 8.982 1.00 21.02 101 PRO C O 1
ATOM 6884 N N . ILE C 1 102 ? -21.324 -18.597 11.128 1.00 19.89 102 ILE C N 1
ATOM 6885 C CA . ILE C 1 102 ? -20.294 -17.658 11.582 1.00 20.43 102 ILE C CA 1
ATOM 6886 C C . ILE C 1 102 ? -19.513 -18.330 12.690 1.00 19.94 102 ILE C C 1
ATOM 6887 O O . ILE C 1 102 ? -20.056 -18.515 13.773 1.00 20.78 102 ILE C O 1
ATOM 6892 N N . PHE C 1 103 ? -18.291 -18.773 12.394 1.00 19.26 103 PHE C N 1
ATOM 6893 C CA . PHE C 1 103 ? -17.458 -19.415 13.401 1.00 20.49 103 PHE C CA 1
ATOM 6894 C C . PHE C 1 103 ? -16.990 -18.436 14.474 1.00 21.06 103 PHE C C 1
ATOM 6895 O O . PHE C 1 103 ? -16.523 -17.364 14.121 1.00 21.39 103 PHE C O 1
ATOM 6903 N N . ALA C 1 104 ? -17.191 -18.783 15.752 1.00 21.66 104 ALA C N 1
ATOM 6904 C CA . ALA C 1 104 ? -16.633 -18.044 16.892 1.00 19.35 104 ALA C CA 1
ATOM 6905 C C . ALA C 1 104 ? -15.829 -18.947 17.828 1.00 20.61 104 ALA C C 1
ATOM 6906 O O . ALA C 1 104 ? -15.951 -20.173 17.829 1.00 19.46 104 ALA C O 1
ATOM 6908 N N . GLU C 1 105 ? -14.987 -18.309 18.633 1.00 21.00 105 GLU C N 1
ATOM 6909 C CA . GLU C 1 105 ? -13.950 -18.988 19.397 1.00 19.98 105 GLU C CA 1
ATOM 6910 C C . GLU C 1 105 ? -14.604 -19.707 20.553 1.00 18.45 105 GLU C C 1
ATOM 6911 O O . GLU C 1 105 ? -15.518 -19.166 21.135 1.00 19.53 105 GLU C O 1
ATOM 6917 N N . ILE C 1 106 ? -14.172 -20.928 20.849 1.00 17.68 106 ILE C N 1
ATOM 6918 C CA . ILE C 1 106 ? -14.455 -21.564 22.133 1.00 17.52 106 ILE C CA 1
ATOM 6919 C C . ILE C 1 106 ? -13.467 -21.028 23.170 1.00 17.91 106 ILE C C 1
ATOM 6920 O O . ILE C 1 106 ? -12.505 -20.386 22.794 1.00 17.46 106 ILE C O 1
ATOM 6925 N N . ASP C 1 107 ? -13.734 -21.265 24.448 1.00 17.43 107 ASP C N 1
ATOM 6926 C CA . ASP C 1 107 ? -12.761 -21.024 25.514 1.00 18.37 107 ASP C CA 1
ATOM 6927 C C . ASP C 1 107 ? -12.550 -22.365 26.196 1.00 17.14 107 ASP C C 1
ATOM 6928 O O . ASP C 1 107 ? -12.867 -23.423 25.653 1.00 15.83 107 ASP C O 1
ATOM 6933 N N . GLU C 1 108 ? -12.048 -22.320 27.417 1.00 17.39 108 GLU C N 1
ATOM 6934 C CA . GLU C 1 108 ? -11.598 -23.514 28.088 1.00 17.11 108 GLU C CA 1
ATOM 6935 C C . GLU C 1 108 ? -12.751 -24.362 28.539 1.00 15.23 108 GLU C C 1
ATOM 6936 O O . GLU C 1 108 ? -12.519 -25.484 28.964 1.00 16.49 108 GLU C O 1
ATOM 6942 N N . THR C 1 109 ? -13.974 -23.858 28.436 1.00 13.97 109 THR C N 1
ATOM 6943 C CA . THR C 1 109 ? -15.131 -24.719 28.580 1.00 15.45 109 THR C CA 1
ATOM 6944 C C . THR C 1 109 ? -15.405 -25.688 27.435 1.00 14.22 109 THR C C 1
ATOM 6945 O O . THR C 1 109 ? -16.266 -26.560 27.560 1.00 14.14 109 THR C O 1
ATOM 6949 N N . LEU C 1 110 ? -14.639 -25.535 26.363 1.00 15.59 110 LEU C N 1
ATOM 6950 C CA . LEU C 1 110 ? -14.770 -26.266 25.108 1.00 15.98 110 LEU C CA 1
ATOM 6951 C C . LEU C 1 110 ? -16.057 -25.851 24.406 1.00 16.77 110 LEU C C 1
ATOM 6952 O O . LEU C 1 110 ? -16.313 -26.412 23.364 1.00 17.98 110 LEU C O 1
ATOM 6957 N N . CYS C 1 111 ? -16.824 -24.887 24.932 1.00 17.30 111 CYS C N 1
ATOM 6958 C CA . CYS C 1 111 ? -18.001 -24.322 24.254 1.00 17.04 111 CYS C CA 1
ATOM 6959 C C . CYS C 1 111 ? -17.721 -22.880 23.844 1.00 16.92 111 CYS C C 1
ATOM 6960 O O . CYS C 1 111 ? -16.762 -22.257 24.255 1.00 16.63 111 CYS C O 1
ATOM 6963 N N . LEU C 1 112 ? -18.613 -22.320 23.049 1.00 18.34 112 LEU C N 1
ATOM 6964 C CA . LEU C 1 112 ? -18.527 -20.930 22.649 1.00 19.06 112 LEU C CA 1
ATOM 6965 C C . LEU C 1 112 ? -18.151 -19.992 23.795 1.00 20.08 112 LEU C C 1
ATOM 6966 O O . LEU C 1 112 ? -18.799 -20.015 24.838 1.00 22.75 112 LEU C O 1
ATOM 6971 N N . SER C 1 113 ? -17.099 -19.200 23.627 1.00 22.54 113 SER C N 1
ATOM 6972 C CA . SER C 1 113 ? -16.825 -18.117 24.571 1.00 25.55 113 SER C CA 1
ATOM 6973 C C . SER C 1 113 ? -17.756 -16.890 24.438 1.00 23.22 113 SER C C 1
ATOM 6974 O O . SER C 1 113 ? -18.133 -16.491 23.347 1.00 22.11 113 SER C O 1
ATOM 6977 N N . PRO C 1 114 ? -18.161 -16.267 25.560 1.00 25.63 114 PRO C N 1
ATOM 6978 C CA . PRO C 1 114 ? -18.916 -15.010 25.438 1.00 25.61 114 PRO C CA 1
ATOM 6979 C C . PRO C 1 114 ? -18.237 -13.998 24.544 1.00 22.25 114 PRO C C 1
ATOM 6980 O O . PRO C 1 114 ? -18.847 -13.469 23.631 1.00 24.41 114 PRO C O 1
ATOM 6984 N N . GLU C 1 115 ? -16.938 -13.874 24.721 1.00 22.34 115 GLU C N 1
ATOM 6985 C CA . GLU C 1 115 ? -16.180 -12.821 24.083 1.00 26.23 115 GLU C CA 1
ATOM 6986 C C . GLU C 1 115 ? -16.007 -13.145 22.617 1.00 22.73 115 GLU C C 1
ATOM 6987 O O . GLU C 1 115 ? -16.139 -12.285 21.767 1.00 21.86 115 GLU C O 1
ATOM 6993 N N . GLY C 1 116 ? -15.689 -14.399 22.322 1.00 25.36 116 GLY C N 1
ATOM 6994 C CA . GLY C 1 116 ? -15.625 -14.919 20.952 1.00 26.04 116 GLY C CA 1
ATOM 6995 C C . GLY C 1 116 ? -16.938 -14.667 20.195 1.00 25.29 116 GLY C C 1
ATOM 6996 O O . GLY C 1 116 ? -16.893 -14.298 19.021 1.00 24.66 116 GLY C O 1
ATOM 6997 N N . ILE C 1 117 ? -18.078 -14.877 20.855 1.00 23.50 117 ILE C N 1
ATOM 6998 C CA . ILE C 1 117 ? -19.396 -14.570 20.284 1.00 26.44 117 ILE C CA 1
ATOM 6999 C C . ILE C 1 117 ? -19.495 -13.053 20.042 1.00 29.73 117 ILE C C 1
ATOM 7000 O O . ILE C 1 117 ? -19.828 -12.626 18.928 1.00 23.45 117 ILE C O 1
ATOM 7005 N N . GLU C 1 118 ? -19.227 -12.259 21.083 1.00 33.12 118 GLU C N 1
ATOM 7006 C CA . GLU C 1 118 ? -19.270 -10.795 20.969 1.00 35.84 118 GLU C CA 1
ATOM 7007 C C . GLU C 1 118 ? -18.425 -10.302 19.809 1.00 33.75 118 GLU C C 1
ATOM 7008 O O . GLU C 1 118 ? -18.839 -9.378 19.128 1.00 30.58 118 GLU C O 1
ATOM 7014 N N . ALA C 1 119 ? -17.285 -10.945 19.566 1.00 34.49 119 ALA C N 1
ATOM 7015 C CA . ALA C 1 119 ? -16.346 -10.566 18.494 1.00 32.88 119 ALA C CA 1
ATOM 7016 C C . ALA C 1 119 ? -16.729 -10.890 17.043 1.00 35.80 119 ALA C C 1
ATOM 7017 O O . ALA C 1 119 ? -15.918 -10.670 16.145 1.00 38.72 119 ALA C O 1
ATOM 7019 N N . VAL C 1 120 ? -17.914 -11.438 16.783 1.00 33.93 120 VAL C N 1
ATOM 7020 C CA . VAL C 1 120 ? -18.350 -11.697 15.408 1.00 30.69 120 VAL C CA 1
ATOM 7021 C C . VAL C 1 120 ? -19.803 -11.283 15.156 1.00 31.74 120 VAL C C 1
ATOM 7022 O O . VAL C 1 120 ? -20.267 -11.382 14.023 1.00 29.16 120 VAL C O 1
ATOM 7026 N N . ILE C 1 121 ? -20.520 -10.869 16.199 1.00 37.05 121 ILE C N 1
ATOM 7027 C CA . ILE C 1 121 ? -21.865 -10.327 16.075 1.00 41.36 121 ILE C CA 1
ATOM 7028 C C . ILE C 1 121 ? -21.898 -9.119 15.147 1.00 41.56 121 ILE C C 1
ATOM 7029 O O . ILE C 1 121 ? -21.256 -8.117 15.414 1.00 43.01 121 ILE C O 1
ATOM 7034 N N . THR C 1 122 ? -22.672 -9.240 14.079 1.00 47.77 122 THR C N 1
ATOM 7035 C CA . THR C 1 122 ? -22.878 -8.198 13.078 1.00 49.08 122 THR C CA 1
ATOM 7036 C C . THR C 1 122 ? -24.356 -7.816 13.190 1.00 56.10 122 THR C C 1
ATOM 7037 O O . THR C 1 122 ? -25.082 -8.389 14.023 1.00 44.62 122 THR C O 1
ATOM 7041 N N . PRO C 1 123 ? -24.801 -6.840 12.370 1.00 64.63 123 PRO C N 1
ATOM 7042 C CA . PRO C 1 123 ? -26.234 -6.561 12.322 1.00 64.48 123 PRO C CA 1
ATOM 7043 C C . PRO C 1 123 ? -27.032 -7.648 11.596 1.00 52.88 123 PRO C C 1
ATOM 7044 O O . PRO C 1 123 ? -28.208 -7.792 11.887 1.00 49.56 123 PRO C O 1
ATOM 7048 N N . ARG C 1 124 ? -26.406 -8.416 10.709 1.00 50.20 124 ARG C N 1
ATOM 7049 C CA . ARG C 1 124 ? -26.980 -9.650 10.142 1.00 51.22 124 ARG C CA 1
ATOM 7050 C C . ARG C 1 124 ? -27.096 -10.904 11.058 1.00 46.10 124 ARG C C 1
ATOM 7051 O O . ARG C 1 124 ? -27.614 -11.963 10.647 1.00 44.70 124 ARG C O 1
ATOM 7059 N N . THR C 1 125 ? -26.597 -10.815 12.290 1.00 40.29 125 THR C N 1
ATOM 7060 C CA . THR C 1 125 ? -26.546 -11.978 13.187 1.00 34.54 125 THR C CA 1
ATOM 7061 C C . THR C 1 125 ? -27.965 -12.243 13.636 1.00 30.66 125 THR C C 1
ATOM 7062 O O . THR C 1 125 ? -28.630 -11.307 14.070 1.00 30.40 125 THR C O 1
ATOM 7066 N N . LYS C 1 126 ? -28.408 -13.496 13.543 1.00 29.59 126 LYS C N 1
ATOM 7067 C CA . LYS C 1 126 ? -29.769 -13.860 13.953 1.00 30.44 126 LYS C CA 1
ATOM 7068 C C . LYS C 1 126 ? -29.822 -14.884 15.072 1.00 25.39 126 LYS C C 1
ATOM 7069 O O . LYS C 1 126 ? -30.775 -14.909 15.844 1.00 25.10 126 LYS C O 1
ATOM 7075 N N . ALA C 1 127 ? -28.838 -15.768 15.174 1.00 23.17 127 ALA C N 1
ATOM 7076 C CA . ALA C 1 127 ? -28.942 -16.807 16.199 1.00 20.47 127 ALA C CA 1
ATOM 7077 C C . ALA C 1 127 ? -27.573 -17.268 16.717 1.00 19.24 127 ALA C C 1
ATOM 7078 O O . ALA C 1 127 ? -26.570 -17.177 16.033 1.00 16.80 127 ALA C O 1
ATOM 7080 N N . ILE C 1 128 ? -27.526 -17.703 17.962 1.00 18.63 128 ILE C N 1
ATOM 7081 C CA . ILE C 1 128 ? -26.354 -18.401 18.477 1.00 19.49 128 ILE C CA 1
ATOM 7082 C C . ILE C 1 128 ? -26.681 -19.881 18.555 1.00 16.79 128 ILE C C 1
ATOM 7083 O O . ILE C 1 128 ? -27.694 -20.277 19.126 1.00 16.67 128 ILE C O 1
ATOM 7088 N N . ASN C 1 129 ? -25.880 -20.661 17.849 1.00 16.86 129 ASN C N 1
ATOM 7089 C CA . ASN C 1 129 ? -25.987 -22.126 17.852 1.00 17.80 129 ASN C CA 1
ATOM 7090 C C . ASN C 1 129 ? -24.965 -22.594 18.886 1.00 16.16 129 ASN C C 1
ATOM 7091 O O . ASN C 1 129 ? -23.845 -22.906 18.547 1.00 15.98 129 ASN C O 1
ATOM 7096 N N . LEU C 1 130 ? -25.385 -22.678 20.130 1.00 15.61 130 LEU C N 1
ATOM 7097 C CA . LEU C 1 130 ? -24.541 -23.042 21.267 1.00 17.24 130 LEU C CA 1
ATOM 7098 C C . LEU C 1 130 ? -24.518 -24.562 21.428 1.00 16.16 130 LEU C C 1
ATOM 7099 O O . LEU C 1 130 ? -25.557 -25.176 21.452 1.00 16.75 130 LEU C O 1
ATOM 7104 N N . VAL C 1 131 ? -23.364 -25.196 21.511 1.00 15.15 131 VAL C N 1
ATOM 7105 C CA . VAL C 1 131 ? -23.322 -26.640 21.685 1.00 14.28 131 VAL C CA 1
ATOM 7106 C C . VAL C 1 131 ? -22.688 -26.970 23.011 1.00 14.40 131 VAL C C 1
ATOM 7107 O O . VAL C 1 131 ? -21.571 -26.535 23.287 1.00 14.52 131 VAL C O 1
ATOM 7111 N N . HIS C 1 132 ? -23.369 -27.817 23.761 1.00 14.27 132 HIS C N 1
ATOM 7112 C CA . HIS C 1 132 ? -22.843 -28.390 24.972 1.00 15.31 132 HIS C CA 1
ATOM 7113 C C . HIS C 1 132 ? -21.986 -29.611 24.694 1.00 14.56 132 HIS C C 1
ATOM 7114 O O . HIS C 1 132 ? -22.447 -30.740 24.843 1.00 14.30 132 HIS C O 1
ATOM 7121 N N . MET C 1 133 ? -20.716 -29.360 24.359 1.00 14.74 133 MET C N 1
ATOM 7122 C CA . MET C 1 133 ? -19.819 -30.419 23.847 1.00 14.44 133 MET C CA 1
ATOM 7123 C C . MET C 1 133 ? -19.315 -31.325 24.956 1.00 14.07 133 MET C C 1
ATOM 7124 O O . MET C 1 133 ? -19.088 -30.925 26.101 1.00 13.24 133 MET C O 1
ATOM 7129 N N . CYS C 1 134 ? -19.245 -32.602 24.633 1.00 14.47 134 CYS C N 1
ATOM 7130 C CA . CYS C 1 134 ? -18.689 -33.594 25.539 1.00 14.69 134 CYS C CA 1
ATOM 7131 C C . CYS C 1 134 ? -19.249 -33.567 26.948 1.00 14.95 134 CYS C C 1
ATOM 7132 O O . CYS C 1 134 ? -18.511 -33.762 27.923 1.00 17.89 134 CYS C O 1
ATOM 7135 N N . GLY C 1 135 ? -20.556 -33.410 27.064 1.00 14.11 135 GLY C N 1
ATOM 7136 C CA . GLY C 1 135 ? -21.228 -33.654 28.334 1.00 14.62 135 GLY C CA 1
ATOM 7137 C C . GLY C 1 135 ? -21.418 -32.469 29.271 1.00 16.23 135 GLY C C 1
ATOM 7138 O O . GLY C 1 135 ? -22.060 -32.641 30.336 1.00 17.16 135 GLY C O 1
ATOM 7139 N N . SER C 1 136 ? -20.921 -31.285 28.901 1.00 15.27 136 SER C N 1
ATOM 7140 C CA . SER C 1 136 ? -20.952 -30.158 29.821 1.00 16.55 136 SER C CA 1
ATOM 7141 C C . SER C 1 136 ? -21.127 -28.844 29.073 1.00 16.57 136 SER C C 1
ATOM 7142 O O . SER C 1 136 ? -21.310 -28.865 27.863 1.00 15.80 136 SER C O 1
ATOM 7145 N N . MET C 1 137 ? -21.086 -27.719 29.790 1.00 16.80 137 MET C N 1
ATOM 7146 C CA . MET C 1 137 ? -21.716 -26.507 29.296 1.00 17.14 137 MET C CA 1
ATOM 7147 C C . MET C 1 137 ? -20.817 -25.295 29.181 1.00 17.54 137 MET C C 1
ATOM 7148 O O . MET C 1 137 ? -19.691 -25.269 29.689 1.00 17.79 137 MET C O 1
ATOM 7153 N N . ALA C 1 138 ? -21.385 -24.269 28.553 1.00 18.07 138 ALA C N 1
ATOM 7154 C CA . ALA C 1 138 ? -20.777 -22.950 28.430 1.00 17.84 138 ALA C CA 1
ATOM 7155 C C . ALA C 1 138 ? -21.165 -22.090 29.610 1.00 18.37 138 ALA C C 1
ATOM 7156 O O . ALA C 1 138 ? -21.982 -22.456 30.467 1.00 18.09 138 ALA C O 1
ATOM 7158 N N . LYS C 1 139 ? -20.606 -20.891 29.545 1.00 20.64 139 LYS C N 1
ATOM 7159 C CA . LYS C 1 139 ? -20.920 -19.835 30.483 1.00 21.56 139 LYS C CA 1
ATOM 7160 C C . LYS C 1 139 ? -22.302 -19.302 30.117 1.00 22.85 139 LYS C C 1
ATOM 7161 O O . LYS C 1 139 ? -22.470 -18.311 29.383 1.00 24.33 139 LYS C O 1
ATOM 7167 N N . MET C 1 140 ? -23.317 -19.997 30.609 1.00 22.15 140 MET C N 1
ATOM 7168 C CA . MET C 1 140 ? -24.679 -19.714 30.144 1.00 24.52 140 MET C CA 1
ATOM 7169 C C . MET C 1 140 ? -25.271 -18.335 30.468 1.00 23.37 140 MET C C 1
ATOM 7170 O O . MET C 1 140 ? -25.917 -17.797 29.593 1.00 20.33 140 MET C O 1
ATOM 7175 N N . ASP C 1 141 ? -25.127 -17.773 31.665 1.00 22.42 141 ASP C N 1
ATOM 7176 C CA . ASP C 1 141 ? -25.823 -16.511 31.998 1.00 24.86 141 ASP C CA 1
ATOM 7177 C C . ASP C 1 141 ? -25.301 -15.387 31.120 1.00 24.04 141 ASP C C 1
ATOM 7178 O O . ASP C 1 141 ? -26.068 -14.569 30.650 1.00 25.18 141 ASP C O 1
ATOM 7183 N N . GLU C 1 142 ? -23.992 -15.400 30.885 1.00 24.59 142 GLU C N 1
ATOM 7184 C CA A GLU C 1 142 ? -23.344 -14.432 30.011 0.50 24.60 142 GLU C CA 1
ATOM 7185 C CA B GLU C 1 142 ? -23.345 -14.422 30.005 0.50 24.07 142 GLU C CA 1
ATOM 7186 C C . GLU C 1 142 ? -23.831 -14.591 28.559 1.00 25.28 142 GLU C C 1
ATOM 7187 O O . GLU C 1 142 ? -24.178 -13.597 27.883 1.00 23.62 142 GLU C O 1
ATOM 7198 N N . ILE C 1 143 ? -23.913 -15.834 28.077 1.00 22.38 143 ILE C N 1
ATOM 7199 C CA . ILE C 1 143 ? -24.438 -16.046 26.738 1.00 21.34 143 ILE C CA 1
ATOM 7200 C C . ILE C 1 143 ? -25.897 -15.594 26.608 1.00 22.08 143 ILE C C 1
ATOM 7201 O O . ILE C 1 143 ? -26.238 -14.964 25.605 1.00 20.59 143 ILE C O 1
ATOM 7206 N N . LYS C 1 144 ? -26.735 -15.915 27.596 1.00 22.77 144 LYS C N 1
ATOM 7207 C CA . LYS C 1 144 ? -28.091 -15.403 27.667 1.00 23.28 144 LYS C CA 1
ATOM 7208 C C . LYS C 1 144 ? -28.109 -13.883 27.659 1.00 24.07 144 LYS C C 1
ATOM 7209 O O . LYS C 1 144 ? -28.912 -13.306 26.926 1.00 21.75 144 LYS C O 1
ATOM 7215 N N . ALA C 1 145 ? -27.265 -13.228 28.456 1.00 20.98 145 ALA C N 1
ATOM 7216 C CA . ALA C 1 145 ? -27.246 -11.768 28.443 1.00 23.15 145 ALA C CA 1
ATOM 7217 C C . ALA C 1 145 ? -26.904 -11.214 27.054 1.00 23.75 145 ALA C C 1
ATOM 7218 O O . ALA C 1 145 ? -27.488 -10.202 26.618 1.00 22.54 145 ALA C O 1
ATOM 7220 N N . ILE C 1 146 ? -25.967 -11.871 26.363 1.00 22.38 146 ILE C N 1
ATOM 7221 C CA . ILE C 1 146 ? -25.648 -11.454 24.997 1.00 24.02 146 ILE C CA 1
ATOM 7222 C C . ILE C 1 146 ? -26.853 -11.605 24.052 1.00 25.29 146 ILE C C 1
ATOM 7223 O O . ILE C 1 146 ? -27.040 -10.764 23.166 1.00 24.69 146 ILE C O 1
ATOM 7228 N N . CYS C 1 147 ? -27.638 -12.666 24.248 1.00 22.61 147 CYS C N 1
ATOM 7229 C CA . CYS C 1 147 ? -28.837 -12.900 23.448 1.00 24.73 147 CYS C CA 1
ATOM 7230 C C . CYS C 1 147 ? -29.922 -11.886 23.730 1.00 24.95 147 CYS C C 1
ATOM 7231 O O . CYS C 1 147 ? -30.593 -11.463 22.799 1.00 27.49 147 CYS C O 1
ATOM 7234 N N . LYS C 1 148 ? -30.105 -11.517 24.994 1.00 27.85 148 LYS C N 1
ATOM 7235 C CA . LYS C 1 148 ? -31.065 -10.487 25.324 1.00 30.36 148 LYS C CA 1
ATOM 7236 C C . LYS C 1 148 ? -30.618 -9.191 24.671 1.00 34.13 148 LYS C C 1
ATOM 7237 O O . LYS C 1 148 ? -31.412 -8.550 24.002 1.00 35.24 148 LYS C O 1
ATOM 7243 N N . LYS C 1 149 ? -29.340 -8.843 24.801 1.00 34.57 149 LYS C N 1
ATOM 7244 C CA . LYS C 1 149 ? -28.855 -7.542 24.383 1.00 35.11 149 LYS C CA 1
ATOM 7245 C C . LYS C 1 149 ? -28.995 -7.315 22.881 1.00 36.34 149 LYS C C 1
ATOM 7246 O O . LYS C 1 149 ? -29.447 -6.255 22.443 1.00 31.77 149 LYS C O 1
ATOM 7252 N N . HIS C 1 150 ? -28.621 -8.332 22.110 1.00 37.96 150 HIS C N 1
ATOM 7253 C CA . HIS C 1 150 ? -28.653 -8.292 20.648 1.00 36.37 150 HIS C CA 1
ATOM 7254 C C . HIS C 1 150 ? -29.892 -8.928 20.001 1.00 32.59 150 HIS C C 1
ATOM 7255 O O . HIS C 1 150 ? -29.896 -9.209 18.810 1.00 26.17 150 HIS C O 1
ATOM 7262 N N . ASN C 1 151 ? -30.922 -9.141 20.809 1.00 32.66 151 ASN C N 1
ATOM 7263 C CA . ASN C 1 151 ? -32.158 -9.776 20.405 1.00 40.61 151 ASN C CA 1
ATOM 7264 C C . ASN C 1 151 ? -31.887 -10.998 19.510 1.00 38.29 151 ASN C C 1
ATOM 7265 O O . ASN C 1 151 ? -32.273 -11.002 18.346 1.00 33.20 151 ASN C O 1
ATOM 7270 N N . LEU C 1 152 ? -31.151 -11.992 20.012 1.00 34.50 152 LEU C N 1
ATOM 7271 C CA . LEU C 1 152 ? -30.738 -13.117 19.163 1.00 29.62 152 LEU C CA 1
ATOM 7272 C C . LEU C 1 152 ? -31.426 -14.402 19.551 1.00 23.61 152 LEU C C 1
ATOM 7273 O O . LEU C 1 152 ? -31.658 -14.621 20.718 1.00 23.70 152 LEU C O 1
ATOM 7278 N N . VAL C 1 153 ? -31.748 -15.269 18.599 1.00 22.80 153 VAL C N 1
ATOM 7279 C CA . VAL C 1 153 ? -32.347 -16.549 18.989 1.00 23.01 153 VAL C CA 1
ATOM 7280 C C . VAL C 1 153 ? -31.230 -17.393 19.617 1.00 24.16 153 VAL C C 1
ATOM 7281 O O . VAL C 1 153 ? -30.096 -17.378 19.120 1.00 23.89 153 VAL C O 1
ATOM 7285 N N . LEU C 1 154 ? -31.521 -18.113 20.693 1.00 22.30 154 LEU C N 1
ATOM 7286 C CA . LEU C 1 154 ? -30.513 -18.993 21.275 1.00 23.59 154 LEU C CA 1
ATOM 7287 C C . LEU C 1 154 ? -30.960 -20.413 21.056 1.00 20.60 154 LEU C C 1
ATOM 7288 O O . LEU C 1 154 ? -31.933 -20.828 21.662 1.00 18.99 154 LEU C O 1
ATOM 7293 N N . LEU C 1 155 ? -30.182 -21.148 20.278 1.00 19.56 155 LEU C N 1
ATOM 7294 C CA . LEU C 1 155 ? -30.420 -22.590 20.067 1.00 20.51 155 LEU C CA 1
ATOM 7295 C C . LEU C 1 155 ? -29.384 -23.421 20.828 1.00 19.61 155 LEU C C 1
ATOM 7296 O O . LEU C 1 155 ? -28.197 -23.195 20.673 1.00 19.96 155 LEU C O 1
ATOM 7301 N N . GLU C 1 156 ? -29.815 -24.382 21.629 1.00 18.51 156 GLU C N 1
ATOM 7302 C CA . GLU C 1 156 ? -28.897 -25.188 22.399 1.00 17.63 156 GLU C CA 1
ATOM 7303 C C . GLU C 1 156 ? -28.883 -26.574 21.808 1.00 17.31 156 GLU C C 1
ATOM 7304 O O . GLU C 1 156 ? -29.921 -27.263 21.780 1.00 18.49 156 GLU C O 1
ATOM 7310 N N . ASP C 1 157 ? -27.721 -26.964 21.311 1.00 16.11 157 ASP C N 1
ATOM 7311 C CA . ASP C 1 157 ? -27.483 -28.325 20.858 1.00 16.02 157 ASP C CA 1
ATOM 7312 C C . ASP C 1 157 ? -27.012 -29.160 22.054 1.00 16.45 157 ASP C C 1
ATOM 7313 O O . ASP C 1 157 ? -25.831 -29.213 22.396 1.00 18.06 157 ASP C O 1
ATOM 7318 N N . ALA C 1 158 ? -27.953 -29.834 22.689 1.00 14.13 158 ALA C N 1
ATOM 7319 C CA . ALA C 1 158 ? -27.669 -30.651 23.836 1.00 14.30 158 ALA C CA 1
ATOM 7320 C C . ALA C 1 158 ? -27.617 -32.132 23.417 1.00 13.50 158 ALA C C 1
ATOM 7321 O O . ALA C 1 158 ? -27.841 -33.022 24.246 1.00 11.31 158 ALA C O 1
ATOM 7323 N N . CYS C 1 159 ? -27.223 -32.387 22.164 1.00 13.20 159 CYS C N 1
ATOM 7324 C CA . CYS C 1 159 ? -27.213 -33.728 21.622 1.00 13.20 159 CYS C CA 1
ATOM 7325 C C . CYS C 1 159 ? -26.167 -34.615 22.254 1.00 14.37 159 CYS C C 1
ATOM 7326 O O . CYS C 1 159 ? -26.285 -35.845 22.107 1.00 17.63 159 CYS C O 1
ATOM 7329 N N . GLN C 1 160 ? -25.097 -34.048 22.797 1.00 13.84 160 GLN C N 1
ATOM 7330 C CA . GLN C 1 160 ? -24.245 -34.860 23.655 1.00 15.68 160 GLN C CA 1
ATOM 7331 C C . GLN C 1 160 ? -24.115 -34.331 25.077 1.00 16.01 160 GLN C C 1
ATOM 7332 O O . GLN C 1 160 ? -23.037 -34.376 25.692 1.00 15.23 160 GLN C O 1
ATOM 7338 N N . ALA C 1 161 ? -25.234 -33.844 25.606 1.00 16.01 161 ALA C N 1
ATOM 7339 C CA . ALA C 1 161 ? -25.280 -33.412 27.022 1.00 16.09 161 ALA C CA 1
ATOM 7340 C C . ALA C 1 161 ? -26.622 -33.553 27.730 1.00 16.10 161 ALA C C 1
ATOM 7341 O O . ALA C 1 161 ? -26.888 -32.809 28.682 1.00 16.92 161 ALA C O 1
ATOM 7343 N N . ILE C 1 162 ? -27.471 -34.484 27.303 1.00 16.07 162 ILE C N 1
ATOM 7344 C CA . ILE C 1 162 ? -28.703 -34.768 28.022 1.00 17.48 162 ILE C CA 1
ATOM 7345 C C . ILE C 1 162 ? -28.338 -35.278 29.422 1.00 18.79 162 ILE C C 1
ATOM 7346 O O . ILE C 1 162 ? -27.382 -36.060 29.593 1.00 20.06 162 ILE C O 1
ATOM 7351 N N . GLY C 1 163 ? -29.072 -34.789 30.422 1.00 19.28 163 GLY C N 1
ATOM 7352 C CA . GLY C 1 163 ? -28.871 -35.141 31.835 1.00 19.55 163 GLY C CA 1
ATOM 7353 C C . GLY C 1 163 ? -28.064 -34.071 32.556 1.00 20.81 163 GLY C C 1
ATOM 7354 O O . GLY C 1 163 ? -27.845 -34.140 33.763 1.00 24.23 163 GLY C O 1
ATOM 7355 N N . GLY C 1 164 ? -27.588 -33.086 31.814 1.00 19.49 164 GLY C N 1
ATOM 7356 C CA . GLY C 1 164 ? -26.871 -31.977 32.354 1.00 21.15 164 GLY C CA 1
ATOM 7357 C C . GLY C 1 164 ? -27.778 -30.791 32.556 1.00 22.14 164 GLY C C 1
ATOM 7358 O O . GLY C 1 164 ? -28.870 -30.728 31.972 1.00 24.22 164 GLY C O 1
ATOM 7359 N N . SER C 1 165 ? -27.270 -29.852 33.349 1.00 18.49 165 SER C N 1
ATOM 7360 C CA . SER C 1 165 ? -28.022 -28.709 33.784 1.00 19.72 165 SER C CA 1
ATOM 7361 C C . SER C 1 165 ? -27.070 -27.575 34.100 1.00 19.61 165 SER C C 1
ATOM 7362 O O . SER C 1 165 ? -25.877 -27.774 34.284 1.00 17.27 165 SER C O 1
ATOM 7365 N N . TYR C 1 166 ? -27.619 -26.371 34.098 1.00 20.09 166 TYR C N 1
ATOM 7366 C CA . TYR C 1 166 ? -26.876 -25.155 34.425 1.00 20.08 166 TYR C CA 1
ATOM 7367 C C . TYR C 1 166 ? -27.742 -24.382 35.440 1.00 22.37 166 TYR C C 1
ATOM 7368 O O . TYR C 1 166 ? -28.825 -23.834 35.136 1.00 21.95 166 TYR C O 1
ATOM 7377 N N . LYS C 1 167 ? -27.285 -24.452 36.689 1.00 22.51 167 LYS C N 1
ATOM 7378 C CA . LYS C 1 167 ? -27.962 -23.851 37.842 1.00 20.46 167 LYS C CA 1
ATOM 7379 C C . LYS C 1 167 ? -29.398 -24.311 37.974 1.00 18.98 167 LYS C C 1
ATOM 7380 O O . LYS C 1 167 ? -30.309 -23.495 38.054 1.00 18.91 167 LYS C O 1
ATOM 7386 N N . GLY C 1 168 ? -29.569 -25.633 37.975 1.00 20.83 168 GLY C N 1
ATOM 7387 C CA . GLY C 1 168 ? -30.872 -26.292 38.004 1.00 21.75 168 GLY C CA 1
ATOM 7388 C C . GLY C 1 168 ? -31.727 -26.393 36.741 1.00 23.29 168 GLY C C 1
ATOM 7389 O O . GLY C 1 168 ? -32.743 -27.066 36.760 1.00 24.46 168 GLY C O 1
ATOM 7390 N N . GLN C 1 169 ? -31.382 -25.687 35.672 1.00 23.95 169 GLN C N 1
ATOM 7391 C CA . GLN C 1 169 ? -32.093 -25.761 34.414 1.00 24.86 169 GLN C CA 1
ATOM 7392 C C . GLN C 1 169 ? -31.401 -26.780 33.499 1.00 24.63 169 GLN C C 1
ATOM 7393 O O . GLN C 1 169 ? -30.233 -26.606 33.128 1.00 23.12 169 GLN C O 1
ATOM 7399 N N . ALA C 1 170 ? -32.130 -27.850 33.193 1.00 23.04 170 ALA C N 1
ATOM 7400 C CA . ALA C 1 170 ? -31.704 -28.896 32.269 1.00 23.18 170 ALA C CA 1
ATOM 7401 C C . ALA C 1 170 ? -31.296 -28.265 30.938 1.00 19.55 170 ALA C C 1
ATOM 7402 O O . ALA C 1 170 ? -31.903 -27.299 30.470 1.00 17.49 170 ALA C O 1
ATOM 7404 N N . LEU C 1 171 ? -30.167 -28.731 30.409 1.00 19.43 171 LEU C N 1
ATOM 7405 C CA . LEU C 1 171 ? -29.609 -28.138 29.182 1.00 19.26 171 LEU C CA 1
ATOM 7406 C C . LEU C 1 171 ? -30.550 -28.453 28.021 1.00 19.84 171 LEU C C 1
ATOM 7407 O O . LEU C 1 171 ? -31.114 -29.544 27.970 1.00 21.05 171 LEU C O 1
ATOM 7412 N N . GLY C 1 172 ? -30.738 -27.467 27.148 1.00 19.17 172 GLY C N 1
ATOM 7413 C CA . GLY C 1 172 ? -31.731 -27.518 26.093 1.00 20.94 172 GLY C CA 1
ATOM 7414 C C . GLY C 1 172 ? -33.002 -26.709 26.364 1.00 20.58 172 GLY C C 1
ATOM 7415 O O . GLY C 1 172 ? -33.728 -26.360 25.432 1.00 18.24 172 GLY C O 1
ATOM 7416 N N . THR C 1 173 ? -33.273 -26.444 27.644 1.00 20.25 173 THR C N 1
ATOM 7417 C CA . THR C 1 173 ? -34.422 -25.688 28.078 1.00 19.95 173 THR C CA 1
ATOM 7418 C C . THR C 1 173 ? -34.134 -24.241 28.438 1.00 21.16 173 THR C C 1
ATOM 7419 O O . THR C 1 173 ? -35.058 -23.547 28.865 1.00 25.12 173 THR C O 1
ATOM 7423 N N . ILE C 1 174 ? -32.911 -23.775 28.218 1.00 19.99 174 ILE C N 1
ATOM 7424 C CA . ILE C 1 174 ? -32.465 -22.468 28.685 1.00 21.65 174 ILE C CA 1
ATOM 7425 C C . ILE C 1 174 ? -32.654 -21.430 27.602 1.00 21.94 174 ILE C C 1
ATOM 7426 O O . ILE C 1 174 ? -33.087 -20.312 27.874 1.00 24.58 174 ILE C O 1
ATOM 7431 N N . GLY C 1 175 ? -32.302 -21.779 26.374 1.00 20.61 175 GLY C N 1
ATOM 7432 C CA . GLY C 1 175 ? -32.534 -20.885 25.248 1.00 21.58 175 GLY C CA 1
ATOM 7433 C C . GLY C 1 175 ? -33.972 -20.910 24.762 1.00 21.21 175 GLY C C 1
ATOM 7434 O O . GLY C 1 175 ? -34.886 -21.378 25.436 1.00 21.32 175 GLY C O 1
ATOM 7435 N N . ASP C 1 176 ? -34.162 -20.408 23.549 1.00 23.54 176 ASP C N 1
ATOM 7436 C CA . ASP C 1 176 ? -35.480 -20.352 22.945 1.00 21.94 176 ASP C CA 1
ATOM 7437 C C . ASP C 1 176 ? -35.880 -21.759 22.507 1.00 20.70 176 ASP C C 1
ATOM 7438 O O . ASP C 1 176 ? -37.057 -22.140 22.592 1.00 18.65 176 ASP C O 1
ATOM 7443 N N . VAL C 1 177 ? -34.891 -22.519 22.056 1.00 18.86 177 VAL C N 1
ATOM 7444 C CA . VAL C 1 177 ? -35.114 -23.865 21.552 1.00 18.56 177 VAL C CA 1
ATOM 7445 C C . VAL C 1 177 ? -33.908 -24.763 21.785 1.00 17.32 177 VAL C C 1
ATOM 7446 O O . VAL C 1 177 ? -32.773 -24.299 21.648 1.00 15.19 177 VAL C O 1
ATOM 7450 N N . GLY C 1 178 ? -34.180 -26.036 22.078 1.00 16.02 178 GLY C N 1
ATOM 7451 C CA . GLY C 1 178 ? -33.153 -27.032 22.251 1.00 15.89 178 GLY C CA 1
ATOM 7452 C C . GLY C 1 178 ? -33.258 -28.323 21.439 1.00 17.03 178 GLY C C 1
ATOM 7453 O O . GLY C 1 178 ? -34.353 -28.737 21.054 1.00 15.11 178 GLY C O 1
ATOM 7454 N N . CYS C 1 179 ? -32.112 -28.976 21.199 1.00 16.32 179 CYS C N 1
ATOM 7455 C CA . CYS C 1 179 ? -32.102 -30.247 20.500 1.00 15.85 179 CYS C CA 1
ATOM 7456 C C . CYS C 1 179 ? -31.375 -31.334 21.228 1.00 14.99 179 CYS C C 1
ATOM 7457 O O . CYS C 1 179 ? -30.305 -31.102 21.747 1.00 15.61 179 CYS C O 1
ATOM 7460 N N . TYR C 1 180 ? -31.910 -32.544 21.160 1.00 15.67 180 TYR C N 1
ATOM 7461 C CA . TYR C 1 180 ? -31.256 -33.729 21.651 1.00 17.25 180 TYR C CA 1
ATOM 7462 C C . TYR C 1 180 ? -31.106 -34.725 20.518 1.00 17.12 180 TYR C C 1
ATOM 7463 O O . TYR C 1 180 ? -31.873 -34.656 19.582 1.00 21.37 180 TYR C O 1
ATOM 7472 N N . SER C 1 181 ? -30.182 -35.668 20.648 1.00 15.72 181 SER C N 1
ATOM 7473 C CA . SER C 1 181 ? -30.038 -36.800 19.763 1.00 14.25 181 SER C CA 1
ATOM 7474 C C . SER C 1 181 ? -30.188 -38.037 20.579 1.00 13.88 181 SER C C 1
ATOM 7475 O O . SER C 1 181 ? -29.704 -38.154 21.715 1.00 12.91 181 SER C O 1
ATOM 7478 N N . PHE C 1 182 ? -30.843 -39.005 19.961 1.00 14.27 182 PHE C N 1
ATOM 7479 C CA . PHE C 1 182 ? -30.908 -40.318 20.557 1.00 15.18 182 PHE C CA 1
ATOM 7480 C C . PHE C 1 182 ? -30.347 -41.336 19.574 1.00 15.94 182 PHE C C 1
ATOM 7481 O O . PHE C 1 182 ? -30.884 -42.440 19.457 1.00 16.37 182 PHE C O 1
ATOM 7489 N N . ASP C 1 183 ? -29.273 -40.972 18.878 1.00 16.44 183 ASP C N 1
ATOM 7490 C CA . ASP C 1 183 ? -28.609 -41.888 17.957 1.00 16.48 183 ASP C CA 1
ATOM 7491 C C . ASP C 1 183 ? -27.945 -42.975 18.790 1.00 17.81 183 ASP C C 1
ATOM 7492 O O . ASP C 1 183 ? -27.940 -42.865 20.012 1.00 15.73 183 ASP C O 1
ATOM 7497 N N . SER C 1 184 ? -27.463 -44.015 18.122 1.00 18.77 184 SER C N 1
ATOM 7498 C CA . SER C 1 184 ? -27.144 -45.296 18.757 1.00 19.43 184 SER C CA 1
ATOM 7499 C C . SER C 1 184 ? -26.035 -45.241 19.811 1.00 21.06 184 SER C C 1
ATOM 7500 O O . SER C 1 184 ? -25.962 -46.145 20.642 1.00 19.66 184 SER C O 1
ATOM 7503 N N . VAL C 1 185 ? -25.186 -44.210 19.768 1.00 19.69 185 VAL C N 1
ATOM 7504 C CA . VAL C 1 185 ? -24.090 -44.087 20.730 1.00 19.66 185 VAL C CA 1
ATOM 7505 C C . VAL C 1 185 ? -24.296 -42.919 21.672 1.00 20.16 185 VAL C C 1
ATOM 7506 O O . VAL C 1 185 ? -23.357 -42.541 22.334 1.00 20.85 185 VAL C O 1
ATOM 7510 N N . LYS C 1 186 ? -25.512 -42.399 21.826 1.00 20.79 186 LYS C N 1
ATOM 7511 C CA . LYS C 1 186 ? -25.704 -41.268 22.709 1.00 21.63 186 LYS C CA 1
ATOM 7512 C C . LYS C 1 186 ? -25.982 -41.779 24.118 1.00 22.74 186 LYS C C 1
ATOM 7513 O O . LYS C 1 186 ? -26.117 -42.991 24.343 1.00 21.45 186 LYS C O 1
ATOM 7519 N N . THR C 1 187 ? -25.980 -40.834 25.054 1.00 22.12 187 THR C N 1
ATOM 7520 C CA . THR C 1 187 ? -26.332 -41.077 26.447 1.00 21.16 187 THR C CA 1
ATOM 7521 C C . THR C 1 187 ? -27.574 -41.931 26.553 1.00 21.48 187 THR C C 1
ATOM 7522 O O . THR C 1 187 ? -27.549 -42.952 27.223 1.00 23.17 187 THR C O 1
ATOM 7526 N N . ILE C 1 188 ? -28.629 -41.574 25.839 1.00 24.73 188 ILE C N 1
ATOM 7527 C CA . ILE C 1 188 ? -29.776 -42.487 25.692 1.00 26.89 188 ILE C CA 1
ATOM 7528 C C . ILE C 1 188 ? -30.205 -42.653 24.243 1.00 23.74 188 ILE C C 1
ATOM 7529 O O . ILE C 1 188 ? -30.172 -41.667 23.522 1.00 22.47 188 ILE C O 1
ATOM 7534 N N . THR C 1 189 ? -30.514 -43.878 23.808 1.00 22.42 189 THR C N 1
ATOM 7535 C CA . THR C 1 189 ? -30.895 -44.142 22.415 1.00 19.60 189 THR C CA 1
ATOM 7536 C C . THR C 1 189 ? -32.359 -44.447 22.089 1.00 18.76 189 THR C C 1
ATOM 7537 O O . THR C 1 189 ? -33.025 -45.182 22.801 1.00 19.56 189 THR C O 1
ATOM 7541 N N . CYS C 1 190 ? -32.756 -44.056 20.887 1.00 19.39 190 CYS C N 1
ATOM 7542 C CA . CYS C 1 190 ? -33.904 -44.596 20.147 1.00 18.87 190 CYS C CA 1
ATOM 7543 C C . CYS C 1 190 ? -33.400 -45.406 18.938 1.00 17.88 190 CYS C C 1
ATOM 7544 O O . CYS C 1 190 ? -34.206 -45.759 18.069 1.00 16.77 190 CYS C O 1
ATOM 7547 N N . GLY C 1 191 ? -32.121 -45.788 18.897 1.00 16.05 191 GLY C N 1
ATOM 7548 C CA . GLY C 1 191 ? -31.522 -46.412 17.693 1.00 16.99 191 GLY C CA 1
ATOM 7549 C C . GLY C 1 191 ? -31.180 -45.351 16.657 1.00 17.70 191 GLY C C 1
ATOM 7550 O O . GLY C 1 191 ? -30.012 -45.054 16.442 1.00 19.72 191 GLY C O 1
ATOM 7551 N N . GLU C 1 192 ? -32.214 -44.736 16.085 1.00 17.10 192 GLU C N 1
ATOM 7552 C CA . GLU C 1 192 ? -32.147 -43.365 15.555 1.00 17.26 192 GLU C CA 1
ATOM 7553 C C . GLU C 1 192 ? -33.304 -42.498 16.054 1.00 15.35 192 GLU C C 1
ATOM 7554 O O . GLU C 1 192 ? -34.445 -42.943 16.131 1.00 15.25 192 GLU C O 1
ATOM 7560 N N . GLY C 1 193 ? -32.997 -41.252 16.395 1.00 14.27 193 GLY C N 1
ATOM 7561 C CA . GLY C 1 193 ? -33.961 -40.337 16.984 1.00 13.72 193 GLY C CA 1
ATOM 7562 C C . GLY C 1 193 ? -33.356 -39.016 17.416 1.00 12.84 193 GLY C C 1
ATOM 7563 O O . GLY C 1 193 ? -32.143 -38.890 17.541 1.00 13.38 193 GLY C O 1
ATOM 7564 N N . GLY C 1 194 ? -34.197 -38.012 17.596 1.00 13.55 194 GLY C N 1
ATOM 7565 C CA . GLY C 1 194 ? -33.811 -36.784 18.285 1.00 13.60 194 GLY C CA 1
ATOM 7566 C C . GLY C 1 194 ? -35.063 -36.076 18.744 1.00 13.72 194 GLY C C 1
ATOM 7567 O O . GLY C 1 194 ? -36.161 -36.625 18.658 1.00 13.80 194 GLY C O 1
ATOM 7568 N N . ALA C 1 195 ? -34.894 -34.888 19.312 1.00 14.22 195 ALA C N 1
ATOM 7569 C CA . ALA C 1 195 ? -36.029 -34.122 19.721 1.00 13.71 195 ALA C CA 1
ATOM 7570 C C . ALA C 1 195 ? -35.719 -32.643 19.598 1.00 15.23 195 ALA C C 1
ATOM 7571 O O . ALA C 1 195 ? -34.574 -32.218 19.752 1.00 13.29 195 ALA C O 1
ATOM 7573 N N . VAL C 1 196 ? -36.780 -31.876 19.370 1.00 16.41 196 VAL C N 1
ATOM 7574 C CA . VAL C 1 196 ? -36.745 -30.434 19.533 1.00 17.12 196 VAL C CA 1
ATOM 7575 C C . VAL C 1 196 ? -37.481 -30.128 20.841 1.00 16.95 196 VAL C C 1
ATOM 7576 O O . VAL C 1 196 ? -38.608 -30.569 20.995 1.00 17.69 196 VAL C O 1
ATOM 7580 N N . ILE C 1 197 ? -36.865 -29.444 21.801 1.00 17.16 197 ILE C N 1
ATOM 7581 C CA . ILE C 1 197 ? -37.590 -29.048 23.025 1.00 17.84 197 ILE C CA 1
ATOM 7582 C C . ILE C 1 197 ? -37.682 -27.523 23.062 1.00 18.13 197 ILE C C 1
ATOM 7583 O O . ILE C 1 197 ? -36.889 -26.847 22.417 1.00 15.53 197 ILE C O 1
ATOM 7588 N N . THR C 1 198 ? -38.723 -27.003 23.710 1.00 17.52 198 THR C N 1
ATOM 7589 C CA . THR C 1 198 ? -38.915 -25.563 23.819 1.00 17.62 198 THR C CA 1
ATOM 7590 C C . THR C 1 198 ? -40.040 -25.217 24.791 1.00 20.08 198 THR C C 1
ATOM 7591 O O . THR C 1 198 ? -40.962 -26.014 25.003 1.00 19.99 198 THR C O 1
ATOM 7595 N N . ASN C 1 199 ? -39.988 -24.007 25.344 1.00 24.40 199 ASN C N 1
ATOM 7596 C CA . ASN C 1 199 ? -41.130 -23.456 26.103 1.00 25.62 199 ASN C CA 1
ATOM 7597 C C . ASN C 1 199 ? -41.969 -22.469 25.264 1.00 26.82 199 ASN C C 1
ATOM 7598 O O . ASN C 1 199 ? -42.830 -21.794 25.812 1.00 26.64 199 ASN C O 1
ATOM 7603 N N . ASN C 1 200 ? -41.723 -22.360 23.961 1.00 26.65 200 ASN C N 1
ATOM 7604 C CA . ASN C 1 200 ? -42.400 -21.414 23.087 1.00 27.80 200 ASN C CA 1
ATOM 7605 C C . ASN C 1 200 ? -43.315 -22.220 22.169 1.00 30.28 200 ASN C C 1
ATOM 7606 O O . ASN C 1 200 ? -42.893 -23.153 21.474 1.00 33.08 200 ASN C O 1
ATOM 7611 N N . THR C 1 201 ? -44.600 -21.886 22.202 1.00 32.41 201 THR C N 1
ATOM 7612 C CA . THR C 1 201 ? -45.644 -22.766 21.673 1.00 28.91 201 THR C CA 1
ATOM 7613 C C . THR C 1 201 ? -45.608 -22.630 20.169 1.00 26.80 201 THR C C 1
ATOM 7614 O O . THR C 1 201 ? -45.769 -23.609 19.457 1.00 28.96 201 THR C O 1
ATOM 7618 N N . GLU C 1 202 ? -45.326 -21.420 19.710 1.00 28.87 202 GLU C N 1
ATOM 7619 C CA . GLU C 1 202 ? -45.195 -21.104 18.297 1.00 28.40 202 GLU C CA 1
ATOM 7620 C C . GLU C 1 202 ? -44.054 -21.886 17.623 1.00 29.12 202 GLU C C 1
ATOM 7621 O O . GLU C 1 202 ? -44.231 -22.362 16.495 1.00 27.44 202 GLU C O 1
ATOM 7627 N N . ILE C 1 203 ? -42.931 -22.060 18.331 1.00 25.98 203 ILE C N 1
ATOM 7628 C CA . ILE C 1 203 ? -41.800 -22.858 17.868 1.00 22.34 203 ILE C CA 1
ATOM 7629 C C . ILE C 1 203 ? -42.198 -24.325 17.907 1.00 19.05 203 ILE C C 1
ATOM 7630 O O . ILE C 1 203 ? -41.931 -25.039 16.959 1.00 18.33 203 ILE C O 1
ATOM 7635 N N . TYR C 1 204 ? -42.818 -24.797 18.977 1.00 17.18 204 TYR C N 1
ATOM 7636 C CA . TYR C 1 204 ? -43.236 -26.189 18.996 1.00 17.36 204 TYR C CA 1
ATOM 7637 C C . TYR C 1 204 ? -44.184 -26.496 17.824 1.00 21.24 204 TYR C C 1
ATOM 7638 O O . TYR C 1 204 ? -43.986 -27.490 17.111 1.00 20.25 204 TYR C O 1
ATOM 7647 N N . ASP C 1 205 ? -45.147 -25.598 17.567 1.00 22.20 205 ASP C N 1
ATOM 7648 C CA . ASP C 1 205 ? -46.170 -25.830 16.545 1.00 20.82 205 ASP C CA 1
ATOM 7649 C C . ASP C 1 205 ? -45.480 -25.899 15.178 1.00 22.25 205 ASP C C 1
ATOM 7650 O O . ASP C 1 205 ? -45.639 -26.873 14.430 1.00 24.52 205 ASP C O 1
ATOM 7655 N N . ASN C 1 206 ? -44.649 -24.909 14.896 1.00 20.24 206 ASN C N 1
ATOM 7656 C CA . ASN C 1 206 ? -43.795 -24.958 13.738 1.00 20.72 206 ASN C CA 1
ATOM 7657 C C . ASN C 1 206 ? -42.986 -26.258 13.609 1.00 19.17 206 ASN C C 1
ATOM 7658 O O . ASN C 1 206 ? -42.803 -26.744 12.493 1.00 17.57 206 ASN C O 1
ATOM 7663 N N . ALA C 1 207 ? -42.535 -26.830 14.726 1.00 18.36 207 ALA C N 1
ATOM 7664 C CA . ALA C 1 207 ? -41.657 -28.005 14.730 1.00 17.19 207 ALA C CA 1
ATOM 7665 C C . ALA C 1 207 ? -42.394 -29.282 14.344 1.00 17.18 207 ALA C C 1
ATOM 7666 O O . ALA C 1 207 ? -41.984 -29.994 13.421 1.00 16.54 207 ALA C O 1
ATOM 7668 N N . HIS C 1 208 ? -43.461 -29.603 15.068 1.00 19.72 208 HIS C N 1
ATOM 7669 C CA . HIS C 1 208 ? -44.291 -30.775 14.724 1.00 20.56 208 HIS C CA 1
ATOM 7670 C C . HIS C 1 208 ? -44.880 -30.731 13.294 1.00 18.85 208 HIS C C 1
ATOM 7671 O O . HIS C 1 208 ? -44.873 -31.736 12.578 1.00 18.45 208 HIS C O 1
ATOM 7678 N N . MET C 1 209 ? -45.267 -29.545 12.833 1.00 17.43 209 MET C N 1
ATOM 7679 C CA . MET C 1 209 ? -45.772 -29.357 11.482 1.00 16.97 209 MET C CA 1
ATOM 7680 C C . MET C 1 209 ? -44.645 -29.522 10.457 1.00 16.40 209 MET C C 1
ATOM 7681 O O . MET C 1 209 ? -44.672 -30.429 9.601 1.00 15.90 209 MET C O 1
ATOM 7686 N N . PHE C 1 210 ? -43.610 -28.685 10.555 1.00 16.01 210 PHE C N 1
ATOM 7687 C CA . PHE C 1 210 ? -42.501 -28.776 9.610 1.00 14.99 210 PHE C CA 1
ATOM 7688 C C . PHE C 1 210 ? -41.903 -30.168 9.399 1.00 14.60 210 PHE C C 1
ATOM 7689 O O . PHE C 1 210 ? -41.440 -30.425 8.278 1.00 15.78 210 PHE C O 1
ATOM 7697 N N . SER C 1 211 ? -41.921 -31.030 10.417 1.00 12.64 211 SER C N 1
ATOM 7698 C CA . SER C 1 211 ? -41.314 -32.357 10.346 1.00 12.68 211 SER C CA 1
ATOM 7699 C C . SER C 1 211 ? -42.220 -33.456 9.848 1.00 13.15 211 SER C C 1
ATOM 7700 O O . SER C 1 211 ? -41.949 -34.681 10.010 1.00 12.84 211 SER C O 1
ATOM 7703 N N . ASP C 1 212 ? -43.347 -32.999 9.320 1.00 13.36 212 ASP C N 1
ATOM 7704 C CA . ASP C 1 212 ? -44.359 -33.887 8.771 1.00 13.01 212 ASP C CA 1
ATOM 7705 C C . ASP C 1 212 ? -45.190 -33.124 7.742 1.00 13.25 212 ASP C C 1
ATOM 7706 O O . ASP C 1 212 ? -46.395 -33.079 7.855 1.00 13.54 212 ASP C O 1
ATOM 7711 N N . HIS C 1 213 ? -44.547 -32.526 6.735 1.00 13.96 213 HIS C N 1
ATOM 7712 C CA . HIS C 1 213 ? -45.223 -31.919 5.566 1.00 15.05 213 HIS C CA 1
ATOM 7713 C C . HIS C 1 213 ? -46.264 -30.832 5.833 1.00 16.20 213 HIS C C 1
ATOM 7714 O O . HIS C 1 213 ? -47.176 -30.625 5.049 1.00 16.94 213 HIS C O 1
ATOM 7721 N N . GLY C 1 214 ? -46.079 -30.090 6.915 1.00 18.33 214 GLY C N 1
ATOM 7722 C CA . GLY C 1 214 ? -46.983 -29.024 7.311 1.00 16.79 214 GLY C CA 1
ATOM 7723 C C . GLY C 1 214 ? -48.221 -29.533 8.019 1.00 17.71 214 GLY C C 1
ATOM 7724 O O . GLY C 1 214 ? -49.045 -28.704 8.408 1.00 15.34 214 GLY C O 1
ATOM 7725 N N . HIS C 1 215 ? -48.376 -30.854 8.188 1.00 17.13 215 HIS C N 1
ATOM 7726 C CA . HIS C 1 215 ? -49.522 -31.407 8.907 1.00 16.94 215 HIS C CA 1
ATOM 7727 C C . HIS C 1 215 ? -49.805 -30.706 10.236 1.00 19.95 215 HIS C C 1
ATOM 7728 O O . HIS C 1 215 ? -48.864 -30.639 11.041 1.00 20.96 215 HIS C O 1
ATOM 7735 N N . ASP C 1 216 ? -51.051 -30.257 10.488 1.00 19.03 216 ASP C N 1
ATOM 7736 C CA . ASP C 1 216 ? -51.389 -29.576 11.742 1.00 18.89 216 ASP C CA 1
ATOM 7737 C C . ASP C 1 216 ? -51.599 -30.472 12.927 1.00 18.42 216 ASP C C 1
ATOM 7738 O O . ASP C 1 216 ? -51.565 -30.011 14.071 1.00 21.53 216 ASP C O 1
ATOM 7743 N N . HIS C 1 217 ? -51.796 -31.754 12.650 1.00 18.59 217 HIS C N 1
ATOM 7744 C CA . HIS C 1 217 ? -51.976 -32.748 13.676 1.00 19.24 217 HIS C CA 1
ATOM 7745 C C . HIS C 1 217 ? -53.183 -32.553 14.587 1.00 20.68 217 HIS C C 1
ATOM 7746 O O . HIS C 1 217 ? -53.213 -33.163 15.654 1.00 23.56 217 HIS C O 1
ATOM 7753 N N . ILE C 1 218 ? -54.164 -31.752 14.154 1.00 23.83 218 ILE C N 1
ATOM 7754 C CA . ILE C 1 218 ? -55.400 -31.463 14.882 1.00 23.53 218 ILE C CA 1
ATOM 7755 C C . ILE C 1 218 ? -56.506 -32.368 14.391 1.00 23.13 218 ILE C C 1
ATOM 7756 O O . ILE C 1 218 ? -56.675 -32.563 13.192 1.00 24.00 218 ILE C O 1
ATOM 7761 N N . GLY C 1 219 ? -57.282 -32.879 15.329 1.00 25.41 219 GLY C N 1
ATOM 7762 C CA . GLY C 1 219 ? -58.352 -33.823 15.005 1.00 29.28 219 GLY C CA 1
ATOM 7763 C C . GLY C 1 219 ? -57.841 -35.229 14.859 1.00 28.60 219 GLY C C 1
ATOM 7764 O O . GLY C 1 219 ? -56.702 -35.445 15.199 1.00 26.35 219 GLY C O 1
ATOM 7765 N N . LYS C 1 220 ? -58.672 -36.149 14.375 1.00 35.06 220 LYS C N 1
ATOM 7766 C CA . LYS C 1 220 ? -58.371 -37.588 14.304 1.00 39.78 220 LYS C CA 1
ATOM 7767 C C . LYS C 1 220 ? -58.428 -38.225 12.916 1.00 37.20 220 LYS C C 1
ATOM 7768 O O . LYS C 1 220 ? -58.288 -39.457 12.788 1.00 39.86 220 LYS C O 1
ATOM 7774 N N . ASP C 1 221 ? -58.561 -37.370 11.900 1.00 32.06 221 ASP C N 1
ATOM 7775 C CA . ASP C 1 221 ? -58.562 -37.755 10.496 1.00 32.33 221 ASP C CA 1
ATOM 7776 C C . ASP C 1 221 ? -57.338 -37.149 9.759 1.00 29.48 221 ASP C C 1
ATOM 7777 O O . ASP C 1 221 ? -57.337 -35.973 9.383 1.00 28.61 221 ASP C O 1
ATOM 7782 N N . ARG C 1 222 ? -56.303 -37.961 9.526 1.00 26.78 222 ARG C N 1
ATOM 7783 C CA . ARG C 1 222 ? -55.037 -37.456 8.956 1.00 24.09 222 ARG C CA 1
ATOM 7784 C C . ARG C 1 222 ? -55.227 -36.736 7.622 1.00 20.89 222 ARG C C 1
ATOM 7785 O O . ARG C 1 222 ? -54.767 -35.591 7.481 1.00 18.56 222 ARG C O 1
ATOM 7793 N N . GLY C 1 223 ? -55.930 -37.391 6.696 1.00 19.69 223 GLY C N 1
ATOM 7794 C CA . GLY C 1 223 ? -56.235 -36.865 5.357 1.00 18.89 223 GLY C CA 1
ATOM 7795 C C . GLY C 1 223 ? -56.984 -35.541 5.374 1.00 19.56 223 GLY C C 1
ATOM 7796 O O . GLY C 1 223 ? -56.801 -34.716 4.480 1.00 21.22 223 GLY C O 1
ATOM 7797 N N . ALA C 1 224 ? -57.777 -35.306 6.415 1.00 18.72 224 ALA C N 1
ATOM 7798 C CA . ALA C 1 224 ? -58.510 -34.057 6.595 1.00 19.16 224 ALA C CA 1
ATOM 7799 C C . ALA C 1 224 ? -57.697 -32.916 7.214 1.00 20.82 224 ALA C C 1
ATOM 7800 O O . ALA C 1 224 ? -58.161 -31.781 7.175 1.00 20.08 224 ALA C O 1
ATOM 7802 N N . GLU C 1 225 ? -56.526 -33.198 7.799 1.00 21.21 225 GLU C N 1
ATOM 7803 C CA . GLU C 1 225 ? -55.693 -32.160 8.385 1.00 18.52 225 GLU C CA 1
ATOM 7804 C C . GLU C 1 225 ? -55.286 -31.067 7.394 1.00 17.53 225 GLU C C 1
ATOM 7805 O O . GLU C 1 225 ? -55.071 -31.309 6.214 1.00 17.04 225 GLU C O 1
ATOM 7811 N N . SER C 1 226 ? -55.192 -29.831 7.878 1.00 18.90 226 SER C N 1
ATOM 7812 C CA . SER C 1 226 ? -54.606 -28.761 7.095 1.00 18.92 226 SER C CA 1
ATOM 7813 C C . SER C 1 226 ? -53.086 -28.824 7.056 1.00 19.92 226 SER C C 1
ATOM 7814 O O . SER C 1 226 ? -52.431 -29.633 7.719 1.00 17.36 226 SER C O 1
ATOM 7817 N N . HIS C 1 227 ? -52.558 -27.993 6.161 1.00 21.84 227 HIS C N 1
ATOM 7818 C CA . HIS C 1 227 ? -51.141 -27.705 6.025 1.00 21.75 227 HIS C CA 1
ATOM 7819 C C . HIS C 1 227 ? -50.903 -26.184 5.909 1.00 20.52 227 HIS C C 1
ATOM 7820 O O . HIS C 1 227 ? -50.784 -25.665 4.798 1.00 22.79 227 HIS C O 1
ATOM 7827 N N . PRO C 1 228 ? -50.762 -25.477 7.044 1.00 20.12 228 PRO C N 1
ATOM 7828 C CA . PRO C 1 228 ? -50.497 -24.030 6.936 1.00 20.00 228 PRO C CA 1
ATOM 7829 C C . PRO C 1 228 ? -49.105 -23.651 6.446 1.00 21.48 228 PRO C C 1
ATOM 7830 O O . PRO C 1 228 ? -48.902 -22.537 5.930 1.00 22.60 228 PRO C O 1
ATOM 7834 N N . ILE C 1 229 ? -48.145 -24.565 6.599 1.00 23.45 229 ILE C N 1
ATOM 7835 C CA . ILE C 1 229 ? -46.813 -24.408 5.997 1.00 21.41 229 ILE C CA 1
ATOM 7836 C C . ILE C 1 229 ? -46.416 -25.600 5.144 1.00 21.23 229 ILE C C 1
ATOM 7837 O O . ILE C 1 229 ? -46.966 -26.694 5.297 1.00 19.32 229 ILE C O 1
ATOM 7842 N N . MET C 1 230 ? -45.378 -25.379 4.345 1.00 19.03 230 MET C N 1
ATOM 7843 C CA . MET C 1 230 ? -44.624 -26.486 3.778 1.00 21.66 230 MET C CA 1
ATOM 7844 C C . MET C 1 230 ? -43.815 -27.287 4.797 1.00 18.31 230 MET C C 1
ATOM 7845 O O . MET C 1 230 ? -43.540 -26.807 5.877 1.00 15.92 230 MET C O 1
ATOM 7850 N N . GLY C 1 231 ? -43.462 -28.527 4.444 1.00 17.13 231 GLY C N 1
ATOM 7851 C CA . GLY C 1 231 ? -42.606 -29.347 5.310 1.00 16.50 231 GLY C CA 1
ATOM 7852 C C . GLY C 1 231 ? -41.727 -30.385 4.632 1.00 15.95 231 GLY C C 1
ATOM 7853 O O . GLY C 1 231 ? -41.520 -30.365 3.407 1.00 13.55 231 GLY C O 1
ATOM 7854 N N . LEU C 1 232 ? -41.226 -31.283 5.480 1.00 15.59 232 LEU C N 1
ATOM 7855 C CA . LEU C 1 232 ? -40.440 -32.432 5.082 1.00 14.85 232 LEU C CA 1
ATOM 7856 C C . LEU C 1 232 ? -40.883 -33.646 5.873 1.00 13.27 232 LEU C C 1
ATOM 7857 O O . LEU C 1 232 ? -41.851 -33.535 6.590 1.00 13.86 232 LEU C O 1
ATOM 7862 N N . ASN C 1 233 ? -40.205 -34.792 5.744 1.00 12.70 233 ASN C N 1
ATOM 7863 C CA . ASN C 1 233 ? -40.439 -35.931 6.622 1.00 12.68 233 ASN C CA 1
ATOM 7864 C C . ASN C 1 233 ? -39.247 -36.219 7.535 1.00 13.01 233 ASN C C 1
ATOM 7865 O O . ASN C 1 233 ? -38.174 -36.632 7.076 1.00 12.11 233 ASN C O 1
ATOM 7870 N N . PHE C 1 234 ? -39.450 -35.971 8.829 1.00 13.61 234 PHE C N 1
ATOM 7871 C CA . PHE C 1 234 ? -38.525 -36.400 9.902 1.00 13.72 234 PHE C CA 1
ATOM 7872 C C . PHE C 1 234 ? -39.269 -37.270 10.921 1.00 12.99 234 PHE C C 1
ATOM 7873 O O . PHE C 1 234 ? -38.929 -37.354 12.089 1.00 12.51 234 PHE C O 1
ATOM 7881 N N . ARG C 1 235 ? -40.345 -37.926 10.507 1.00 14.58 235 ARG C N 1
ATOM 7882 C CA . ARG C 1 235 ? -41.113 -38.677 11.483 1.00 15.56 235 ARG C CA 1
ATOM 7883 C C . ARG C 1 235 ? -40.253 -39.768 12.071 1.00 14.96 235 ARG C C 1
ATOM 7884 O O . ARG C 1 235 ? -39.407 -40.269 11.357 1.00 13.00 235 ARG C O 1
ATOM 7892 N N . ILE C 1 236 ? -40.494 -40.158 13.322 1.00 14.62 236 ILE C N 1
ATOM 7893 C CA . ILE C 1 236 ? -39.768 -41.294 13.961 1.00 15.50 236 ILE C CA 1
ATOM 7894 C C . ILE C 1 236 ? -40.712 -42.480 14.083 1.00 14.45 236 ILE C C 1
ATOM 7895 O O . ILE C 1 236 ? -41.898 -42.258 14.278 1.00 15.35 236 ILE C O 1
ATOM 7900 N N . SER C 1 237 ? -40.243 -43.712 13.951 1.00 14.28 237 SER C N 1
ATOM 7901 C CA . SER C 1 237 ? -41.159 -44.827 14.068 1.00 14.11 237 SER C CA 1
ATOM 7902 C C . SER C 1 237 ? -41.516 -45.054 15.546 1.00 17.34 237 SER C C 1
ATOM 7903 O O . SER C 1 237 ? -40.786 -44.582 16.464 1.00 16.73 237 SER C O 1
ATOM 7906 N N . GLU C 1 238 ? -42.651 -45.733 15.751 1.00 16.64 238 GLU C N 1
ATOM 7907 C CA . GLU C 1 238 ? -42.986 -46.227 17.093 1.00 17.53 238 GLU C CA 1
ATOM 7908 C C . GLU C 1 238 ? -41.935 -47.145 17.742 1.00 16.19 238 GLU C C 1
ATOM 7909 O O . GLU C 1 238 ? -41.735 -47.080 18.959 1.00 17.03 238 GLU C O 1
ATOM 7915 N N . MET C 1 239 ? -41.233 -47.956 16.971 1.00 17.36 239 MET C N 1
ATOM 7916 C CA . MET C 1 239 ? -40.194 -48.848 17.532 1.00 18.71 239 MET C CA 1
ATOM 7917 C C . MET C 1 239 ? -39.002 -48.032 18.039 1.00 20.06 239 MET C C 1
ATOM 7918 O O . MET C 1 239 ? -38.528 -48.206 19.156 1.00 23.05 239 MET C O 1
ATOM 7923 N N . ASN C 1 240 ? -38.495 -47.114 17.218 1.00 20.32 240 ASN C N 1
ATOM 7924 C CA . ASN C 1 240 ? -37.430 -46.240 17.689 1.00 16.86 240 ASN C CA 1
ATOM 7925 C C . ASN C 1 240 ? -37.875 -45.495 18.956 1.00 16.73 240 ASN C C 1
ATOM 7926 O O . ASN C 1 240 ? -37.093 -45.413 19.908 1.00 17.34 240 ASN C O 1
ATOM 7931 N N . ALA C 1 241 ? -39.111 -44.990 19.007 1.00 16.67 241 ALA C N 1
ATOM 7932 C CA . ALA C 1 241 ? -39.630 -44.274 20.201 1.00 17.31 241 ALA C CA 1
ATOM 7933 C C . ALA C 1 241 ? -39.768 -45.152 21.447 1.00 19.76 241 ALA C C 1
ATOM 7934 O O . ALA C 1 241 ? -39.596 -44.661 22.585 1.00 20.04 241 ALA C O 1
ATOM 7936 N N . ALA C 1 242 ? -40.040 -46.445 21.235 1.00 20.39 242 ALA C N 1
ATOM 7937 C CA . ALA C 1 242 ? -40.152 -47.377 22.351 1.00 20.36 242 ALA C CA 1
ATOM 7938 C C . ALA C 1 242 ? -38.796 -47.520 23.049 1.00 20.48 242 ALA C C 1
ATOM 7939 O O . ALA C 1 242 ? -38.688 -47.412 24.280 1.00 18.86 242 ALA C O 1
ATOM 7941 N N . LEU C 1 243 ? -37.768 -47.774 22.250 1.00 19.79 243 LEU C N 1
ATOM 7942 C CA . LEU C 1 243 ? -36.449 -47.973 22.783 1.00 21.76 243 LEU C CA 1
ATOM 7943 C C . LEU C 1 243 ? -36.116 -46.743 23.612 1.00 23.55 243 LEU C C 1
ATOM 7944 O O . LEU C 1 243 ? -35.718 -46.861 24.765 1.00 26.54 243 LEU C O 1
ATOM 7949 N N . GLY C 1 244 ? -36.297 -45.569 23.023 1.00 20.82 244 GLY C N 1
ATOM 7950 C CA . GLY C 1 244 ? -35.985 -44.293 23.654 1.00 21.99 244 GLY C CA 1
ATOM 7951 C C . GLY C 1 244 ? -36.738 -44.032 24.946 1.00 23.17 244 GLY C C 1
ATOM 7952 O O . GLY C 1 244 ? -36.199 -43.487 25.913 1.00 21.12 244 GLY C O 1
ATOM 7953 N N . LEU C 1 245 ? -37.997 -44.430 24.964 1.00 23.31 245 LEU C N 1
ATOM 7954 C CA . LEU C 1 245 ? -38.765 -44.499 26.197 1.00 23.20 245 LEU C CA 1
ATOM 7955 C C . LEU C 1 245 ? -38.149 -45.429 27.272 1.00 25.21 245 LEU C C 1
ATOM 7956 O O . LEU C 1 245 ? -37.943 -45.002 28.403 1.00 23.35 245 LEU C O 1
ATOM 7961 N N . ALA C 1 246 ? -37.870 -46.697 26.981 1.00 24.10 246 ALA C N 1
ATOM 7962 C CA . ALA C 1 246 ? -37.222 -47.556 27.976 1.00 25.29 246 ALA C CA 1
ATOM 7963 C C . ALA C 1 246 ? -35.890 -46.934 28.385 1.00 30.63 246 ALA C C 1
ATOM 7964 O O . ALA C 1 246 ? -35.610 -46.840 29.577 1.00 37.93 246 ALA C O 1
ATOM 7966 N N . GLN C 1 247 ? -35.119 -46.424 27.421 1.00 27.61 247 GLN C N 1
ATOM 7967 C CA . GLN C 1 247 ? -33.860 -45.743 27.740 1.00 23.89 247 GLN C CA 1
ATOM 7968 C C . GLN C 1 247 ? -33.930 -44.533 28.663 1.00 22.94 247 GLN C C 1
ATOM 7969 O O . GLN C 1 247 ? -33.105 -44.412 29.581 1.00 19.47 247 GLN C O 1
ATOM 7975 N N . LEU C 1 248 ? -34.922 -43.672 28.413 1.00 21.41 248 LEU C N 1
ATOM 7976 C CA . LEU C 1 248 ? -35.040 -42.361 29.043 1.00 20.38 248 LEU C CA 1
ATOM 7977 C C . LEU C 1 248 ? -35.386 -42.425 30.524 1.00 24.87 248 LEU C C 1
ATOM 7978 O O . LEU C 1 248 ? -34.987 -41.550 31.300 1.00 23.24 248 LEU C O 1
ATOM 7983 N N . ARG C 1 249 ? -36.105 -43.482 30.880 1.00 25.29 249 ARG C N 1
ATOM 7984 C CA . ARG C 1 249 ? -36.403 -43.851 32.266 1.00 29.95 249 ARG C CA 1
ATOM 7985 C C . ARG C 1 249 ? -35.108 -44.173 33.042 1.00 28.48 249 ARG C C 1
ATOM 7986 O O . ARG C 1 249 ? -35.032 -43.981 34.263 1.00 24.92 249 ARG C O 1
ATOM 7994 N N . LYS C 1 250 ? -34.072 -44.599 32.317 1.00 24.28 250 LYS C N 1
ATOM 7995 C CA . LYS C 1 250 ? -32.774 -44.873 32.928 1.00 20.52 250 LYS C CA 1
ATOM 7996 C C . LYS C 1 250 ? -31.822 -43.703 33.078 1.00 19.09 250 LYS C C 1
ATOM 7997 O O . LYS C 1 250 ? -30.740 -43.900 33.628 1.00 19.57 250 LYS C O 1
ATOM 8003 N N . LEU C 1 251 ? -32.228 -42.492 32.697 1.00 18.68 251 LEU C N 1
ATOM 8004 C CA . LEU C 1 251 ? -31.316 -41.355 32.585 1.00 20.22 251 LEU C CA 1
ATOM 8005 C C . LEU C 1 251 ? -30.570 -41.014 33.895 1.00 21.24 251 LEU C C 1
ATOM 8006 O O . LEU C 1 251 ? -29.355 -40.894 33.888 1.00 19.58 251 LEU C O 1
ATOM 8011 N N . ASP C 1 252 ? -31.312 -40.831 34.985 1.00 23.99 252 ASP C N 1
ATOM 8012 C CA . ASP C 1 252 ? -30.786 -40.680 36.331 1.00 26.02 252 ASP C CA 1
ATOM 8013 C C . ASP C 1 252 ? -29.717 -41.750 36.669 1.00 25.84 252 ASP C C 1
ATOM 8014 O O . ASP C 1 252 ? -28.638 -41.439 37.166 1.00 26.40 252 ASP C O 1
ATOM 8019 N N . THR C 1 253 ? -30.016 -43.017 36.447 1.00 23.87 253 THR C N 1
ATOM 8020 C CA . THR C 1 253 ? -29.043 -44.073 36.699 1.00 25.00 253 THR C CA 1
ATOM 8021 C C . THR C 1 253 ? -27.783 -43.930 35.835 1.00 25.49 253 THR C C 1
ATOM 8022 O O . THR C 1 253 ? -26.663 -44.231 36.268 1.00 25.44 253 THR C O 1
ATOM 8026 N N . ILE C 1 254 ? -27.984 -43.536 34.581 1.00 24.80 254 ILE C N 1
ATOM 8027 C CA . ILE C 1 254 ? -26.878 -43.368 33.634 1.00 24.30 254 ILE C CA 1
ATOM 8028 C C . ILE C 1 254 ? -25.966 -42.211 34.066 1.00 19.50 254 ILE C C 1
ATOM 8029 O O . ILE C 1 254 ? -24.747 -42.369 34.182 1.00 16.73 254 ILE C O 1
ATOM 8034 N N . ILE C 1 255 ? -26.582 -41.098 34.425 1.00 18.42 255 ILE C N 1
ATOM 8035 C CA . ILE C 1 255 ? -25.845 -39.923 34.802 1.00 19.35 255 ILE C CA 1
ATOM 8036 C C . ILE C 1 255 ? -25.085 -40.110 36.095 1.00 22.97 255 ILE C C 1
ATOM 8037 O O . ILE C 1 255 ? -23.929 -39.749 36.140 1.00 21.58 255 ILE C O 1
ATOM 8042 N N . ASP C 1 256 ? -25.714 -40.668 37.130 1.00 28.25 256 ASP C N 1
ATOM 8043 C CA . ASP C 1 256 ? -25.031 -40.961 38.403 1.00 28.55 256 ASP C CA 1
ATOM 8044 C C . ASP C 1 256 ? -23.843 -41.895 38.176 1.00 26.15 256 ASP C C 1
ATOM 8045 O O . ASP C 1 256 ? -22.744 -41.626 38.671 1.00 25.75 256 ASP C O 1
ATOM 8050 N N . ILE C 1 257 ? -24.029 -42.947 37.384 1.00 24.46 257 ILE C N 1
ATOM 8051 C CA . ILE C 1 257 ? -22.874 -43.727 36.931 1.00 23.75 257 ILE C CA 1
ATOM 8052 C C . ILE C 1 257 ? -21.758 -42.951 36.206 1.00 23.57 257 ILE C C 1
ATOM 8053 O O . ILE C 1 257 ? -20.594 -43.106 36.533 1.00 20.47 257 ILE C O 1
ATOM 8058 N N . GLN C 1 258 ? -22.104 -42.139 35.214 1.00 24.46 258 GLN C N 1
ATOM 8059 C CA . GLN C 1 258 ? -21.108 -41.321 34.514 1.00 24.03 258 GLN C CA 1
ATOM 8060 C C . GLN C 1 258 ? -20.349 -40.388 35.456 1.00 23.45 258 GLN C C 1
ATOM 8061 O O . GLN C 1 258 ? -19.123 -40.283 35.382 1.00 22.31 258 GLN C O 1
ATOM 8067 N N . ARG C 1 259 ? -21.096 -39.762 36.354 1.00 24.06 259 ARG C N 1
ATOM 8068 C CA . ARG C 1 259 ? -20.572 -38.850 37.367 1.00 26.57 259 ARG C CA 1
ATOM 8069 C C . ARG C 1 259 ? -19.538 -39.511 38.274 1.00 25.31 259 ARG C C 1
ATOM 8070 O O . ARG C 1 259 ? -18.503 -38.922 38.573 1.00 19.50 259 ARG C O 1
ATOM 8078 N N . LYS C 1 260 ? -19.826 -40.761 38.633 1.00 27.03 260 LYS C N 1
ATOM 8079 C CA . LYS C 1 260 ? -19.017 -41.504 39.583 1.00 28.90 260 LYS C CA 1
ATOM 8080 C C . LYS C 1 260 ? -17.752 -42.011 38.915 1.00 29.10 260 LYS C C 1
ATOM 8081 O O . LYS C 1 260 ? -16.658 -41.868 39.469 1.00 29.71 260 LYS C O 1
ATOM 8087 N N . ASN C 1 261 ? -17.885 -42.616 37.741 1.00 26.65 261 ASN C N 1
ATOM 8088 C CA . ASN C 1 261 ? -16.673 -43.012 37.038 1.00 26.89 261 ASN C CA 1
ATOM 8089 C C . ASN C 1 261 ? -15.789 -41.829 36.669 1.00 25.38 261 ASN C C 1
ATOM 8090 O O . ASN C 1 261 ? -14.559 -41.937 36.664 1.00 26.88 261 ASN C O 1
ATOM 8095 N N . LYS C 1 262 ? -16.405 -40.700 36.353 1.00 23.72 262 LYS C N 1
ATOM 8096 C CA . LYS C 1 262 ? -15.606 -39.574 35.943 1.00 22.95 262 LYS C CA 1
ATOM 8097 C C . LYS C 1 262 ? -14.829 -39.054 37.149 1.00 23.87 262 LYS C C 1
ATOM 8098 O O . LYS C 1 262 ? -13.637 -38.815 37.005 1.00 26.08 262 LYS C O 1
ATOM 8104 N N . LYS C 1 263 ? -15.475 -38.871 38.297 1.00 24.87 263 LYS C N 1
ATOM 8105 C CA . LYS C 1 263 ? -14.787 -38.481 39.529 1.00 28.73 263 LYS C CA 1
ATOM 8106 C C . LYS C 1 263 ? -13.640 -39.434 39.897 1.00 27.68 263 LYS C C 1
ATOM 8107 O O . LYS C 1 263 ? -12.537 -38.989 40.166 1.00 30.10 263 LYS C O 1
ATOM 8113 N N . ALA C 1 264 ? -13.840 -40.742 39.882 1.00 26.97 264 ALA C N 1
ATOM 8114 C CA . ALA C 1 264 ? -12.709 -41.628 40.159 1.00 29.00 264 ALA C CA 1
ATOM 8115 C C . ALA C 1 264 ? -11.481 -41.346 39.279 1.00 30.28 264 ALA C C 1
ATOM 8116 O O . ALA C 1 264 ? -10.368 -41.246 39.789 1.00 33.53 264 ALA C O 1
ATOM 8118 N N . ILE C 1 265 ? -11.669 -41.205 37.965 1.00 26.88 265 ILE C N 1
ATOM 8119 C CA . ILE C 1 265 ? -10.556 -40.934 37.048 1.00 24.40 265 ILE C CA 1
ATOM 8120 C C . ILE C 1 265 ? -10.026 -39.496 37.151 1.00 24.06 265 ILE C C 1
ATOM 8121 O O . ILE C 1 265 ? -8.822 -39.302 37.058 1.00 21.83 265 ILE C O 1
ATOM 8126 N N . LYS C 1 266 ? -10.892 -38.505 37.389 1.00 23.24 266 LYS C N 1
ATOM 8127 C CA . LYS C 1 266 ? -10.488 -37.110 37.437 1.00 22.33 266 LYS C CA 1
ATOM 8128 C C . LYS C 1 266 ? -9.590 -36.933 38.651 1.00 26.64 266 LYS C C 1
ATOM 8129 O O . LYS C 1 266 ? -8.542 -36.300 38.540 1.00 25.67 266 LYS C O 1
ATOM 8135 N N . ASP C 1 267 ? -10.009 -37.519 39.772 1.00 29.44 267 ASP C N 1
ATOM 8136 C CA . ASP C 1 267 ? -9.290 -37.469 41.048 1.00 32.28 267 ASP C CA 1
ATOM 8137 C C . ASP C 1 267 ? -7.884 -38.018 40.873 1.00 29.30 267 ASP C C 1
ATOM 8138 O O . ASP C 1 267 ? -6.921 -37.338 41.198 1.00 36.50 267 ASP C O 1
ATOM 8143 N N . ALA C 1 268 ? -7.755 -39.235 40.375 1.00 30.01 268 ALA C N 1
ATOM 8144 C CA . ALA C 1 268 ? -6.434 -39.778 40.038 1.00 32.27 268 ALA C CA 1
ATOM 8145 C C . ALA C 1 268 ? -5.624 -38.844 39.143 1.00 33.10 268 ALA C C 1
ATOM 8146 O O . ALA C 1 268 ? -4.506 -38.465 39.467 1.00 40.36 268 ALA C O 1
ATOM 8148 N N . MET C 1 269 ? -6.188 -38.454 38.010 1.00 31.35 269 MET C N 1
ATOM 8149 C CA . MET C 1 269 ? -5.452 -37.578 37.110 1.00 31.28 269 MET C CA 1
ATOM 8150 C C . MET C 1 269 ? -5.022 -36.234 37.714 1.00 29.41 269 MET C C 1
ATOM 8151 O O . MET C 1 269 ? -4.074 -35.616 37.242 1.00 31.00 269 MET C O 1
ATOM 8156 N N . ALA C 1 270 ? -5.694 -35.773 38.756 1.00 26.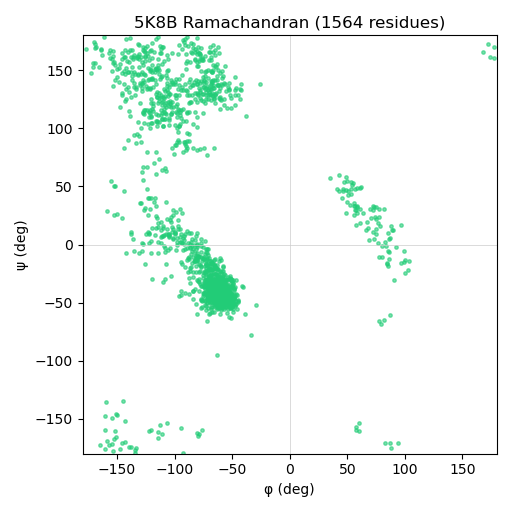87 270 ALA C N 1
ATOM 8157 C CA . ALA C 1 270 ? -5.377 -34.489 39.377 1.00 30.18 270 ALA C CA 1
ATOM 8158 C C . ALA C 1 270 ? -4.022 -34.426 40.086 1.00 30.29 270 ALA C C 1
ATOM 8159 O O . ALA C 1 270 ? -3.522 -33.324 40.317 1.00 28.24 270 ALA C O 1
ATOM 8161 N N . SER C 1 271 ? -3.500 -35.598 40.452 1.00 28.81 271 SER C N 1
ATOM 8162 C CA . SER C 1 271 ? -2.195 -35.765 41.077 1.00 31.36 271 SER C CA 1
ATOM 8163 C C . SER C 1 271 ? -1.066 -35.874 40.055 1.00 28.75 271 SER C C 1
ATOM 8164 O O . SER C 1 271 ? 0.070 -36.104 40.439 1.00 29.41 271 SER C O 1
ATOM 8167 N N . ILE C 1 272 ? -1.372 -35.797 38.761 1.00 26.13 272 ILE C N 1
ATOM 8168 C CA . ILE C 1 272 ? -0.359 -35.700 37.716 1.00 24.68 272 ILE C CA 1
ATOM 8169 C C . ILE C 1 272 ? -0.200 -34.221 37.389 1.00 26.18 272 ILE C C 1
ATOM 8170 O O . ILE C 1 272 ? -1.055 -33.649 36.711 1.00 24.19 272 ILE C O 1
ATOM 8175 N N . PRO C 1 273 ? 0.866 -33.564 37.883 1.00 30.05 273 PRO C N 1
ATOM 8176 C CA . PRO C 1 273 ? 0.757 -32.073 37.896 1.00 28.34 273 PRO C CA 1
ATOM 8177 C C . PRO C 1 273 ? 0.829 -31.403 36.525 1.00 24.28 273 PRO C C 1
ATOM 8178 O O . PRO C 1 273 ? 0.410 -30.257 36.381 1.00 25.65 273 PRO C O 1
ATOM 8182 N N . GLU C 1 274 ? 1.330 -32.130 35.537 1.00 22.41 274 GLU C N 1
ATOM 8183 C CA . GLU C 1 274 ? 1.299 -31.701 34.147 1.00 23.33 274 GLU C CA 1
ATOM 8184 C C . GLU C 1 274 ? -0.101 -31.374 33.578 1.00 22.56 274 GLU C C 1
ATOM 8185 O O . GLU C 1 274 ? -0.255 -30.518 32.706 1.00 23.63 274 GLU C O 1
ATOM 8191 N N . VAL C 1 275 ? -1.115 -32.064 34.088 1.00 21.49 275 VAL C N 1
ATOM 8192 C CA . VAL C 1 275 ? -2.455 -32.120 33.509 1.00 21.31 275 VAL C CA 1
ATOM 8193 C C . VAL C 1 275 ? -3.263 -30.940 33.986 1.00 18.90 275 VAL C C 1
ATOM 8194 O O . VAL C 1 275 ? -3.360 -30.741 35.181 1.00 17.93 275 VAL C O 1
ATOM 8198 N N . SER C 1 276 ? -3.872 -30.217 33.051 1.00 19.28 276 SER C N 1
ATOM 8199 C CA . SER C 1 276 ? -4.934 -29.263 33.337 1.00 19.16 276 SER C CA 1
ATOM 8200 C C . SER C 1 276 ? -6.244 -29.797 32.768 1.00 18.80 276 SER C C 1
ATOM 8201 O O . SER C 1 276 ? -6.263 -30.562 31.782 1.00 16.70 276 SER C O 1
ATOM 8204 N N . PHE C 1 277 ? -7.337 -29.340 33.369 1.00 18.59 277 PHE C N 1
ATOM 8205 C CA . PHE C 1 277 ? -8.679 -29.851 33.044 1.00 19.47 277 PHE C CA 1
ATOM 8206 C C . PHE C 1 277 ? -9.582 -28.794 32.407 1.00 18.85 277 PHE C C 1
ATOM 8207 O O . PHE C 1 277 ? -9.413 -27.573 32.535 1.00 16.32 277 PHE C O 1
ATOM 8215 N N . ARG C 1 278 ? -10.530 -29.318 31.636 1.00 19.21 278 ARG C N 1
ATOM 8216 C CA . ARG C 1 278 ? -11.637 -28.536 31.120 1.00 16.97 278 ARG C CA 1
ATOM 8217 C C . ARG C 1 278 ? -12.300 -27.688 32.209 1.00 17.18 278 ARG C C 1
ATOM 8218 O O . ARG C 1 278 ? -12.620 -28.186 33.276 1.00 13.69 278 ARG C O 1
ATOM 8226 N N . GLU C 1 279 ? -12.535 -26.414 31.890 1.00 18.68 279 GLU C N 1
ATOM 8227 C CA . GLU C 1 279 ? -13.335 -25.547 32.730 1.00 18.79 279 GLU C CA 1
ATOM 8228 C C . GLU C 1 279 ? -14.828 -25.897 32.715 1.00 19.95 279 GLU C C 1
ATOM 8229 O O . GLU C 1 279 ? -15.457 -25.956 31.663 1.00 18.24 279 GLU C O 1
ATOM 8235 N N . ILE C 1 280 ? -15.408 -26.047 33.906 1.00 20.80 280 ILE C N 1
ATOM 8236 C CA . ILE C 1 280 ? -16.814 -26.455 34.072 1.00 20.25 280 ILE C CA 1
ATOM 8237 C C . ILE C 1 280 ? -17.662 -25.454 34.883 1.00 18.38 280 ILE C C 1
ATOM 8238 O O . ILE C 1 280 ? -17.457 -25.359 36.088 1.00 15.72 280 ILE C O 1
ATOM 8243 N N . PRO C 1 281 ? -18.518 -24.639 34.213 1.00 18.80 281 PRO C N 1
ATOM 8244 C CA . PRO C 1 281 ? -19.195 -23.549 34.922 1.00 16.63 281 PRO C CA 1
ATOM 8245 C C . PRO C 1 281 ? -20.102 -24.001 36.034 1.00 18.06 281 PRO C C 1
ATOM 8246 O O . PRO C 1 281 ? -20.225 -23.262 36.977 1.00 19.09 281 PRO C O 1
ATOM 8250 N N . ASP C 1 282 ? -20.659 -25.204 35.958 1.00 17.85 282 ASP C N 1
ATOM 8251 C CA . ASP C 1 282 ? -21.500 -25.718 36.993 1.00 19.95 282 ASP C CA 1
ATOM 8252 C C . ASP C 1 282 ? -21.166 -27.191 37.155 1.00 19.14 282 ASP C C 1
ATOM 8253 O O . ASP C 1 282 ? -21.788 -28.048 36.533 1.00 19.56 282 ASP C O 1
ATOM 8258 N N . PRO C 1 283 ? -20.196 -27.490 38.031 1.00 20.85 283 PRO C N 1
ATOM 8259 C CA . PRO C 1 283 ? -19.759 -28.874 38.261 1.00 21.06 283 PRO C CA 1
ATOM 8260 C C . PRO C 1 283 ? -20.881 -29.875 38.505 1.00 20.89 283 PRO C C 1
ATOM 8261 O O . PRO C 1 283 ? -20.881 -30.969 37.975 1.00 21.85 283 PRO C O 1
ATOM 8265 N N . GLU C 1 284 ? -21.822 -29.492 39.341 1.00 25.03 284 GLU C N 1
ATOM 8266 C CA . GLU C 1 284 ? -22.964 -30.316 39.697 1.00 30.30 284 GLU C CA 1
ATOM 8267 C C . GLU C 1 284 ? -23.916 -30.573 38.529 1.00 25.08 284 GLU C C 1
ATOM 8268 O O . GLU C 1 284 ? -24.542 -31.617 38.498 1.00 22.06 284 GLU C O 1
ATOM 8274 N N . GLY C 1 285 ? -23.999 -29.626 37.595 1.00 24.45 285 GLY C N 1
ATOM 8275 C CA . GLY C 1 285 ? -24.675 -29.812 36.316 1.00 22.05 285 GLY C CA 1
ATOM 8276 C C . GLY C 1 285 ? -23.977 -30.536 35.173 1.00 21.24 285 GLY C C 1
ATOM 8277 O O . GLY C 1 285 ? -24.570 -30.707 34.097 1.00 20.19 285 GLY C O 1
ATOM 8278 N N . ASP C 1 286 ? -22.739 -30.973 35.394 1.00 19.23 286 ASP C N 1
ATOM 8279 C CA . ASP C 1 286 ? -21.982 -31.777 34.441 1.00 19.94 286 ASP C CA 1
ATOM 8280 C C . ASP C 1 286 ? -22.620 -33.164 34.255 1.00 18.50 286 ASP C C 1
ATOM 8281 O O . ASP C 1 286 ? -22.867 -33.867 35.227 1.00 15.30 286 ASP C O 1
ATOM 8286 N N . SER C 1 287 ? -22.876 -33.549 33.003 1.00 19.16 287 SER C N 1
ATOM 8287 C CA . SER C 1 287 ? -23.423 -34.886 32.690 1.00 18.89 287 SER C CA 1
ATOM 8288 C C . SER C 1 287 ? -22.376 -35.941 32.769 1.00 18.72 287 SER C C 1
ATOM 8289 O O . SER C 1 287 ? -22.735 -37.117 32.789 1.00 20.18 287 SER C O 1
ATOM 8292 N N . ALA C 1 288 ? -21.110 -35.524 32.706 1.00 20.56 288 ALA C N 1
ATOM 8293 C CA . ALA C 1 288 ? -19.959 -36.393 32.964 1.00 20.13 288 ALA C CA 1
ATOM 8294 C C . ALA C 1 288 ? -19.737 -37.418 31.863 1.00 21.39 288 ALA C C 1
ATOM 8295 O O . ALA C 1 288 ? -19.123 -38.477 32.116 1.00 21.74 288 ALA C O 1
ATOM 8297 N N . GLY C 1 289 ? -20.234 -37.127 30.662 1.00 18.18 289 GLY C N 1
ATOM 8298 C CA . GLY C 1 289 ? -20.047 -38.055 29.561 1.00 17.38 289 GLY C CA 1
ATOM 8299 C C . GLY C 1 289 ? -18.609 -38.228 29.111 1.00 18.11 289 GLY C C 1
ATOM 8300 O O . GLY C 1 289 ? -18.234 -39.316 28.649 1.00 16.70 289 GLY C O 1
ATOM 8301 N N . PHE C 1 290 ? -17.796 -37.178 29.279 1.00 20.35 290 PHE C N 1
ATOM 8302 C CA . PHE C 1 290 ? -16.352 -37.207 29.002 1.00 19.62 290 PHE C CA 1
ATOM 8303 C C . PHE C 1 290 ? -15.505 -36.551 30.103 1.00 20.01 290 PHE C C 1
ATOM 8304 O O . PHE C 1 290 ? -15.906 -35.555 30.713 1.00 19.69 290 PHE C O 1
ATOM 8312 N N . LEU C 1 291 ? -14.288 -37.074 30.280 1.00 20.02 291 LEU C N 1
ATOM 8313 C CA . LEU C 1 291 ? -13.215 -36.376 31.005 1.00 17.90 291 LEU C CA 1
ATOM 8314 C C . LEU C 1 291 ? -12.295 -35.730 29.980 1.00 17.51 291 LEU C C 1
ATOM 8315 O O . LEU C 1 291 ? -11.753 -36.439 29.121 1.00 15.21 291 LEU C O 1
ATOM 8320 N N . SER C 1 292 ? -12.173 -34.399 30.021 1.00 17.71 292 SER C N 1
ATOM 8321 C CA . SER C 1 292 ? -11.339 -33.668 29.073 1.00 19.11 292 SER C CA 1
ATOM 8322 C C . SER C 1 292 ? -10.234 -32.912 29.788 1.00 20.08 292 SER C C 1
ATOM 8323 O O . SER C 1 292 ? -10.476 -32.240 30.791 1.00 18.67 292 SER C O 1
ATOM 8326 N N . PHE C 1 293 ? -9.034 -33.011 29.227 1.00 20.51 293 PHE C N 1
ATOM 8327 C CA . PHE C 1 293 ? -7.825 -32.488 29.843 1.00 19.13 293 PHE C CA 1
ATOM 8328 C C . PHE C 1 293 ? -6.873 -31.940 28.806 1.00 19.04 293 PHE C C 1
ATOM 8329 O O . PHE C 1 293 ? -7.003 -32.226 27.624 1.00 18.12 293 PHE C O 1
ATOM 8337 N N . MET C 1 294 ? -5.933 -31.108 29.253 1.00 19.28 294 MET C N 1
ATOM 8338 C CA . MET C 1 294 ? -5.049 -30.385 28.345 1.00 19.45 294 MET C CA 1
ATOM 8339 C C . MET C 1 294 ? -3.569 -30.569 28.661 1.00 18.66 294 MET C C 1
ATOM 8340 O O . MET C 1 294 ? -3.229 -30.523 29.829 1.00 18.28 294 MET C O 1
ATOM 8345 N N . LEU C 1 295 ? -2.711 -30.721 27.647 1.00 17.73 295 LEU C N 1
ATOM 8346 C CA . LEU C 1 295 ? -1.264 -30.849 27.858 1.00 18.31 295 LEU C CA 1
ATOM 8347 C C . LEU C 1 295 ? -0.649 -29.512 27.514 1.00 17.67 295 LEU C C 1
ATOM 8348 O O . LEU C 1 295 ? -1.384 -28.687 26.983 1.00 14.72 295 LEU C O 1
ATOM 8353 N N . PRO C 1 296 ? 0.627 -29.270 27.929 1.00 19.10 296 PRO C N 1
ATOM 8354 C CA . PRO C 1 296 ? 1.190 -27.946 27.710 1.00 18.47 296 PRO C CA 1
ATOM 8355 C C . PRO C 1 296 ? 1.508 -27.631 26.257 1.00 18.35 296 PRO C C 1
ATOM 8356 O O . PRO C 1 296 ? 1.500 -26.438 25.909 1.00 20.62 296 PRO C O 1
ATOM 8360 N N . THR C 1 297 ? 1.752 -28.659 25.435 1.00 16.43 297 THR C N 1
ATOM 8361 C CA . THR C 1 297 ? 2.088 -28.439 24.011 1.00 17.27 297 THR C CA 1
ATOM 8362 C C . THR C 1 297 ? 1.370 -29.390 23.075 1.00 15.24 297 THR C C 1
ATOM 8363 O O . THR C 1 297 ? 0.941 -30.473 23.485 1.00 16.35 297 THR C O 1
ATOM 8367 N N . GLU C 1 298 ? 1.292 -28.980 21.821 1.00 14.89 298 GLU C N 1
ATOM 8368 C CA . GLU C 1 298 ? 0.791 -29.888 20.798 1.00 15.61 298 GLU C CA 1
ATOM 8369 C C . GLU C 1 298 ? 1.575 -31.193 20.738 1.00 17.12 298 GLU C C 1
ATOM 8370 O O . GLU C 1 298 ? 0.953 -32.264 20.611 1.00 14.63 298 GLU C O 1
ATOM 8376 N N . ALA C 1 299 ? 2.911 -31.126 20.853 1.00 16.86 299 ALA C N 1
ATOM 8377 C CA . ALA C 1 299 ? 3.702 -32.327 20.611 1.00 16.79 299 ALA C CA 1
ATOM 8378 C C . ALA C 1 299 ? 3.455 -33.299 21.770 1.00 17.94 299 ALA C C 1
ATOM 8379 O O . ALA C 1 299 ? 3.274 -34.505 21.589 1.00 19.25 299 ALA C O 1
ATOM 8381 N N . ARG C 1 300 ? 3.448 -32.765 22.989 1.00 18.90 300 ARG C N 1
ATOM 8382 C CA . ARG C 1 300 ? 3.187 -33.570 24.169 1.00 19.01 300 ARG C CA 1
ATOM 8383 C C . ARG C 1 300 ? 1.767 -34.182 24.138 1.00 20.68 300 ARG C C 1
ATOM 8384 O O . ARG C 1 300 ? 1.575 -35.324 24.546 1.00 21.84 300 ARG C O 1
ATOM 8392 N N . THR C 1 301 ? 0.793 -33.432 23.633 1.00 18.97 301 THR C N 1
ATOM 8393 C CA . THR C 1 301 ? -0.518 -33.963 23.345 1.00 22.66 301 THR C CA 1
ATOM 8394 C C . THR C 1 301 ? -0.539 -35.175 22.411 1.00 22.14 301 THR C C 1
ATOM 8395 O O . THR C 1 301 ? -1.259 -36.129 22.707 1.00 17.81 301 THR C O 1
ATOM 8399 N N . GLN C 1 302 ? 0.223 -35.134 21.314 1.00 23.48 302 GLN C N 1
ATOM 8400 C CA . GLN C 1 302 ? 0.263 -36.219 20.327 1.00 23.80 302 GLN C CA 1
ATOM 8401 C C . GLN C 1 302 ? 0.892 -37.421 20.983 1.00 24.77 302 GLN C C 1
ATOM 8402 O O . GLN C 1 302 ? 0.586 -38.585 20.680 1.00 24.81 302 GLN C O 1
ATOM 8408 N N . GLU C 1 303 ? 1.852 -37.119 21.850 1.00 27.49 303 GLU C N 1
ATOM 8409 C CA . GLU C 1 303 ? 2.655 -38.174 22.444 1.00 25.85 303 GLU C CA 1
ATOM 8410 C C . GLU C 1 303 ? 1.762 -38.895 23.427 1.00 25.15 303 GLU C C 1
ATOM 8411 O O . GLU C 1 303 ? 1.714 -40.149 23.470 1.00 24.29 303 GLU C O 1
ATOM 8417 N N . ILE C 1 304 ? 1.065 -38.082 24.220 1.00 23.31 304 ILE C N 1
ATOM 8418 C CA . ILE C 1 304 ? 0.087 -38.621 25.180 1.00 24.31 304 ILE C CA 1
ATOM 8419 C C . ILE C 1 304 ? -1.052 -39.398 24.510 1.00 22.44 304 ILE C C 1
ATOM 8420 O O . ILE C 1 304 ? -1.400 -40.464 25.014 1.00 23.24 304 ILE C O 1
ATOM 8425 N N . SER C 1 305 ? -1.550 -38.939 23.369 1.00 19.44 305 SER C N 1
ATOM 8426 C CA . SER C 1 305 ? -2.634 -39.630 22.668 1.00 20.94 305 SER C CA 1
ATOM 8427 C C . SER C 1 305 ? -2.173 -41.019 22.273 1.00 23.49 305 SER C C 1
ATOM 8428 O O . SER C 1 305 ? -2.832 -42.002 22.599 1.00 23.63 305 SER C O 1
ATOM 8431 N N . LYS C 1 306 ? -1.026 -41.065 21.601 1.00 26.22 306 LYS C N 1
ATOM 8432 C CA . LYS C 1 306 ? -0.330 -42.276 21.216 1.00 27.88 306 LYS C CA 1
ATOM 8433 C C . LYS C 1 306 ? -0.103 -43.174 22.404 1.00 28.48 306 LYS C C 1
ATOM 8434 O O . LYS C 1 306 ? -0.431 -44.366 22.371 1.00 30.13 306 LYS C O 1
ATOM 8440 N N . LYS C 1 307 ? 0.501 -42.625 23.450 1.00 28.87 307 LYS C N 1
ATOM 8441 C CA . LYS C 1 307 ? 0.770 -43.436 24.629 1.00 30.49 307 LYS C CA 1
ATOM 8442 C C . LYS C 1 307 ? -0.465 -44.006 25.347 1.00 33.49 307 LYS C C 1
ATOM 8443 O O . LYS C 1 307 ? -0.457 -45.170 25.773 1.00 31.13 307 LYS C O 1
ATOM 8449 N N . LEU C 1 308 ? -1.515 -43.198 25.476 1.00 27.68 308 LEU C N 1
ATOM 8450 C CA . LEU C 1 308 ? -2.746 -43.689 26.092 1.00 27.99 308 LEU C CA 1
ATOM 8451 C C . LEU C 1 308 ? -3.290 -44.931 25.399 1.00 24.71 308 LEU C C 1
ATOM 8452 O O . LEU C 1 308 ? -3.726 -45.846 26.058 1.00 25.57 308 LEU C O 1
ATOM 8457 N N . ALA C 1 309 ? -3.257 -44.938 24.077 1.00 27.23 309 ALA C N 1
ATOM 8458 C CA . ALA C 1 309 ? -3.670 -46.062 23.241 1.00 29.23 309 ALA C CA 1
ATOM 8459 C C . ALA C 1 309 ? -2.772 -47.297 23.364 1.00 32.85 309 ALA C C 1
ATOM 8460 O O . ALA C 1 309 ? -3.284 -48.405 23.539 1.00 34.27 309 ALA C O 1
ATOM 8462 N N . ALA C 1 310 ? -1.454 -47.110 23.282 1.00 36.25 310 ALA C N 1
ATOM 8463 C CA . ALA C 1 310 ? -0.488 -48.158 23.621 1.00 34.81 310 ALA C CA 1
ATOM 8464 C C . ALA C 1 310 ? -0.790 -48.835 24.958 1.00 35.96 310 ALA C C 1
ATOM 8465 O O . ALA C 1 310 ? -0.793 -50.071 25.046 1.00 40.80 310 ALA C O 1
ATOM 8467 N N . ASN C 1 311 ? -1.094 -48.026 25.970 1.00 33.09 311 ASN C N 1
ATOM 8468 C CA . ASN C 1 311 ? -1.378 -48.508 27.320 1.00 32.63 311 ASN C CA 1
ATOM 8469 C C . ASN C 1 311 ? -2.824 -48.923 27.543 1.00 33.09 311 ASN C C 1
ATOM 8470 O O . ASN C 1 311 ? -3.204 -49.161 28.694 1.00 34.33 311 ASN C O 1
ATOM 8475 N N . GLY C 1 312 ? -3.643 -49.011 26.494 1.00 32.76 312 GLY C N 1
ATOM 8476 C CA . GLY C 1 312 ? -4.998 -49.560 26.639 1.00 30.75 312 GLY C CA 1
ATOM 8477 C C . GLY C 1 312 ? -5.964 -48.651 27.373 1.00 28.47 312 GLY C C 1
ATOM 8478 O O . GLY C 1 312 ? -6.830 -49.114 28.090 1.00 29.20 312 GLY C O 1
ATOM 8479 N N . VAL C 1 313 ? -5.810 -47.343 27.219 1.00 28.60 313 VAL C N 1
ATOM 8480 C CA . VAL C 1 313 ? -6.803 -46.407 27.717 1.00 28.08 313 VAL C CA 1
ATOM 8481 C C . VAL C 1 313 ? -7.615 -46.035 26.476 1.00 28.65 313 VAL C C 1
ATOM 8482 O O . VAL C 1 313 ? -7.397 -44.978 25.862 1.00 27.84 313 VAL C O 1
ATOM 8486 N N . ASP C 1 314 ? -8.511 -46.958 26.110 1.00 27.88 314 ASP C N 1
ATOM 8487 C CA . ASP C 1 314 ? -9.402 -46.778 24.969 1.00 26.84 314 ASP C CA 1
ATOM 8488 C C . ASP C 1 314 ? -10.372 -45.625 25.199 1.00 22.19 314 ASP C C 1
ATOM 8489 O O . ASP C 1 314 ? -10.568 -45.163 26.319 1.00 21.65 314 ASP C O 1
ATOM 8494 N N . GLY C 1 315 ? -10.969 -45.170 24.108 1.00 22.95 315 GLY C N 1
ATOM 8495 C CA . GLY C 1 315 ? -12.034 -44.153 24.146 1.00 22.11 315 GLY C CA 1
ATOM 8496 C C . GLY C 1 315 ? -11.536 -42.753 24.470 1.00 21.51 315 GLY C C 1
ATOM 8497 O O . GLY C 1 315 ? -12.236 -42.017 25.157 1.00 22.01 315 GLY C O 1
ATOM 8498 N N . CYS C 1 316 ? -10.305 -42.450 24.045 1.00 20.66 316 CYS C N 1
ATOM 8499 C CA . CYS C 1 316 ? -9.683 -41.126 24.126 1.00 21.07 316 CYS C CA 1
ATOM 8500 C C . CYS C 1 316 ? -9.689 -40.541 22.737 1.00 19.76 316 CYS C C 1
ATOM 8501 O O . CYS C 1 316 ? -9.434 -41.255 21.791 1.00 23.17 316 CYS C O 1
ATOM 8504 N N . PHE C 1 317 ? -10.058 -39.275 22.609 1.00 19.09 317 PHE C N 1
ATOM 8505 C CA . PHE C 1 317 ? -10.268 -38.657 21.310 1.00 19.38 317 PHE C CA 1
ATOM 8506 C C . PHE C 1 317 ? -9.488 -37.331 21.303 1.00 19.13 317 PHE C C 1
ATOM 8507 O O . PHE C 1 317 ? -9.683 -36.429 22.129 1.00 19.70 317 PHE C O 1
ATOM 8515 N N . TYR C 1 318 ? -8.580 -37.238 20.346 1.00 18.58 318 TYR C N 1
ATOM 8516 C CA . TYR C 1 318 ? -7.751 -36.072 20.140 1.00 18.32 318 TYR C CA 1
ATOM 8517 C C . TYR C 1 318 ? -8.427 -35.400 18.935 1.00 16.69 318 TYR C C 1
ATOM 8518 O O . TYR C 1 318 ? -8.022 -35.537 17.777 1.00 17.85 318 TYR C O 1
ATOM 8527 N N . TRP C 1 319 ? -9.466 -34.643 19.246 1.00 16.22 319 TRP C N 1
ATOM 8528 C CA . TRP C 1 319 ? -10.392 -34.085 18.256 1.00 16.70 319 TRP C CA 1
ATOM 8529 C C . TRP C 1 319 ? -9.692 -33.316 17.127 1.00 18.75 319 TRP C C 1
ATOM 8530 O O . TRP C 1 319 ? -10.031 -33.445 15.960 1.00 18.85 319 TRP C O 1
ATOM 8541 N N . TYR C 1 320 ? -8.724 -32.480 17.502 1.00 17.66 320 TYR C N 1
ATOM 8542 C CA . TYR C 1 320 ? -7.951 -31.691 16.576 1.00 18.36 320 TYR C CA 1
ATOM 8543 C C . TYR C 1 320 ? -7.356 -32.519 15.438 1.00 18.13 320 TYR C C 1
ATOM 8544 O O . TYR C 1 320 ? -7.199 -32.027 14.352 1.00 17.19 320 TYR C O 1
ATOM 8553 N N . VAL C 1 321 ? -7.051 -33.784 15.650 1.00 19.20 321 VAL C N 1
ATOM 8554 C CA . VAL C 1 321 ? -6.382 -34.569 14.625 1.00 22.95 321 VAL C CA 1
ATOM 8555 C C . VAL C 1 321 ? -7.338 -35.554 13.934 1.00 24.37 321 VAL C C 1
ATOM 8556 O O . VAL C 1 321 ? -6.901 -36.375 13.143 1.00 26.78 321 VAL C O 1
ATOM 8560 N N . ASN C 1 322 ? -8.640 -35.462 14.189 1.00 25.31 322 ASN C N 1
ATOM 8561 C CA . ASN C 1 322 ? -9.608 -36.438 13.694 1.00 26.07 322 ASN C CA 1
ATOM 8562 C C . ASN C 1 322 ? -10.689 -35.759 12.885 1.00 26.78 322 ASN C C 1
ATOM 8563 O O . ASN C 1 322 ? -10.809 -34.530 12.880 1.00 28.70 322 ASN C O 1
ATOM 8568 N N . ASN C 1 323 ? -11.435 -36.562 12.139 1.00 24.17 323 ASN C N 1
ATOM 8569 C CA . ASN C 1 323 ? -12.237 -36.001 11.059 1.00 24.71 323 ASN C CA 1
ATOM 8570 C C . ASN C 1 323 ? -13.626 -35.452 11.398 1.00 19.93 323 ASN C C 1
ATOM 8571 O O . ASN C 1 323 ? -14.167 -34.728 10.568 1.00 18.80 323 ASN C O 1
ATOM 8576 N N . TRP C 1 324 ? -14.203 -35.769 12.556 1.00 17.09 324 TRP C N 1
ATOM 8577 C CA . TRP C 1 324 ? -15.659 -35.587 12.732 1.00 17.57 324 TRP C CA 1
ATOM 8578 C C . TRP C 1 324 ? -16.102 -34.423 13.665 1.00 16.22 324 TRP C C 1
ATOM 8579 O O . TRP C 1 324 ? -17.296 -34.123 13.765 1.00 12.91 324 TRP C O 1
ATOM 8590 N N . HIS C 1 325 ? -15.142 -33.781 14.325 1.00 15.24 325 HIS C N 1
ATOM 8591 C CA . HIS C 1 325 ? -15.482 -32.790 15.337 1.00 16.39 325 HIS C CA 1
ATOM 8592 C C . HIS C 1 325 ? -14.722 -31.474 15.385 1.00 16.22 325 HIS C C 1
ATOM 8593 O O . HIS C 1 325 ? -14.970 -30.663 16.274 1.00 16.64 325 HIS C O 1
ATOM 8600 N N . TYR C 1 326 ? -13.830 -31.232 14.448 1.00 16.11 326 TYR C N 1
ATOM 8601 C CA . TYR C 1 326 ? -13.091 -29.985 14.458 1.00 17.14 326 TYR C CA 1
ATOM 8602 C C . TYR C 1 326 ? -12.885 -29.472 13.046 1.00 17.19 326 TYR C C 1
ATOM 8603 O O . TYR C 1 326 ? -12.462 -30.234 12.181 1.00 15.81 326 TYR C O 1
ATOM 8612 N N . LEU C 1 327 ? -13.138 -28.178 12.876 1.00 17.31 327 LEU C N 1
ATOM 8613 C CA . LEU C 1 327 ? -13.263 -27.531 11.580 1.00 18.38 327 LEU C CA 1
ATOM 8614 C C . LEU C 1 327 ? -12.020 -27.659 10.726 1.00 20.40 327 LEU C C 1
ATOM 8615 O O . LEU C 1 327 ? -12.117 -27.609 9.500 1.00 19.03 327 LEU C O 1
ATOM 8620 N N . LYS C 1 328 ? -10.865 -27.784 11.376 1.00 22.37 328 LYS C N 1
ATOM 8621 C CA . LYS C 1 328 ? -9.586 -27.825 10.676 1.00 26.01 328 LYS C CA 1
ATOM 8622 C C . LYS C 1 328 ? -9.494 -28.979 9.684 1.00 23.56 328 LYS C C 1
ATOM 8623 O O . LYS C 1 328 ? -8.929 -28.824 8.595 1.00 23.78 328 LYS C O 1
ATOM 8629 N N . ASN C 1 329 ? -10.027 -30.134 10.079 1.00 19.97 329 ASN C N 1
ATOM 8630 C CA . ASN C 1 329 ? -10.112 -31.285 9.193 1.00 20.34 329 ASN C CA 1
ATOM 8631 C C . ASN C 1 329 ? -11.457 -31.442 8.467 1.00 19.99 329 ASN C C 1
ATOM 8632 O O . ASN C 1 329 ? -11.836 -32.561 8.114 1.00 20.79 329 ASN C O 1
ATOM 8637 N N . TRP C 1 330 ? -12.123 -30.316 8.199 1.00 19.22 330 TRP C N 1
ATOM 8638 C CA . TRP C 1 330 ? -13.357 -30.258 7.428 1.00 19.78 330 TRP C CA 1
ATOM 8639 C C . TRP C 1 330 ? -13.155 -29.574 6.063 1.00 20.98 330 TRP C C 1
ATOM 8640 O O . TRP C 1 330 ? -13.789 -28.542 5.748 1.00 18.38 330 TRP C O 1
ATOM 8651 N N . LYS C 1 331 ? -12.332 -30.204 5.221 1.00 22.77 331 LYS C N 1
ATOM 8652 C CA . LYS C 1 331 ? -12.081 -29.684 3.865 1.00 26.53 331 LYS C CA 1
ATOM 8653 C C . LYS C 1 331 ? -13.388 -29.629 3.064 1.00 22.84 331 LYS C C 1
ATOM 8654 O O . LYS C 1 331 ? -13.726 -28.583 2.487 1.00 20.29 331 LYS C O 1
ATOM 8660 N N . HIS C 1 332 ? -14.119 -30.744 3.104 1.00 20.61 332 HIS C N 1
ATOM 8661 C CA . HIS C 1 332 ? -15.454 -30.873 2.531 1.00 21.23 332 HIS C CA 1
ATOM 8662 C C . HIS C 1 332 ? -16.379 -29.698 2.843 1.00 21.49 332 HIS C C 1
ATOM 8663 O O . HIS C 1 332 ? -16.912 -29.127 1.915 1.00 20.11 332 HIS C O 1
ATOM 8670 N N . ILE C 1 333 ? -16.460 -29.268 4.099 1.00 21.16 333 ILE C N 1
ATOM 8671 C CA . ILE C 1 333 ? -17.283 -28.136 4.496 1.00 21.44 333 ILE C CA 1
ATOM 8672 C C . ILE C 1 333 ? -16.683 -26.800 4.081 1.00 22.32 333 ILE C C 1
ATOM 8673 O O . ILE C 1 333 ? -17.420 -25.894 3.685 1.00 24.35 333 ILE C O 1
ATOM 8678 N N . GLN C 1 334 ? -15.372 -26.648 4.234 1.00 23.16 334 GLN C N 1
ATOM 8679 C CA . GLN C 1 334 ? -14.678 -25.408 3.900 1.00 24.49 334 GLN C CA 1
ATOM 8680 C C . GLN C 1 334 ? -14.852 -25.045 2.411 1.00 26.95 334 GLN C C 1
ATOM 8681 O O . GLN C 1 334 ? -15.090 -23.878 2.063 1.00 25.67 334 GLN C O 1
ATOM 8687 N N . GLU C 1 335 ? -14.725 -26.049 1.539 1.00 26.27 335 GLU C N 1
ATOM 8688 C CA . GLU C 1 335 ? -14.888 -25.874 0.091 1.00 26.40 335 GLU C CA 1
ATOM 8689 C C . GLU C 1 335 ? -16.315 -26.201 -0.402 1.00 24.52 335 GLU C C 1
ATOM 8690 O O . GLU C 1 335 ? -16.533 -26.137 -1.598 1.00 22.99 335 GLU C O 1
ATOM 8696 N N . LEU C 1 336 ? -17.267 -26.562 0.471 1.00 23.69 336 LEU C N 1
ATOM 8697 C CA . LEU C 1 336 ? -18.675 -26.784 0.103 1.00 24.08 336 LEU C CA 1
ATOM 8698 C C . LEU C 1 336 ? -18.831 -27.908 -0.907 1.00 23.21 336 LEU C C 1
ATOM 8699 O O . LEU C 1 336 ? -19.588 -27.808 -1.874 1.00 20.60 336 LEU C O 1
ATOM 8704 N N . LYS C 1 337 ? -18.183 -29.019 -0.594 1.00 24.57 337 LYS C N 1
ATOM 8705 C CA . LYS C 1 337 ? -18.236 -30.192 -1.448 1.00 27.47 337 LYS C CA 1
ATOM 8706 C C . LYS C 1 337 ? -19.571 -30.961 -1.347 1.00 26.00 337 LYS C C 1
ATOM 8707 O O . LYS C 1 337 ? -19.883 -31.547 -0.297 1.00 24.39 337 LYS C O 1
ATOM 8713 N N . ALA C 1 338 ? -20.334 -30.941 -2.447 1.00 24.11 338 ALA C N 1
ATOM 8714 C CA . ALA C 1 338 ? -21.440 -31.878 -2.693 1.00 23.17 338 ALA C CA 1
ATOM 8715 C C . ALA C 1 338 ? -21.610 -32.240 -4.184 1.00 22.89 338 ALA C C 1
ATOM 8716 O O . ALA C 1 338 ? -21.185 -31.465 -5.021 1.00 20.88 338 ALA C O 1
ATOM 8718 N N . PRO C 1 339 ? -22.273 -33.373 -4.521 1.00 21.64 339 PRO C N 1
ATOM 8719 C CA . PRO C 1 339 ? -22.442 -33.760 -5.931 1.00 22.91 339 PRO C CA 1
ATOM 8720 C C . PRO C 1 339 ? -23.521 -32.969 -6.645 1.00 22.09 339 PRO C C 1
ATOM 8721 O O . PRO C 1 339 ? -23.762 -33.231 -7.817 1.00 22.43 339 PRO C O 1
ATOM 8725 N N . ALA C 1 340 ? -24.098 -31.978 -5.968 1.00 21.20 340 ALA C N 1
ATOM 8726 C CA . ALA C 1 340 ? -25.023 -31.051 -6.591 1.00 19.25 340 ALA C CA 1
ATOM 8727 C C . ALA C 1 340 ? -24.991 -29.733 -5.874 1.00 19.00 340 ALA C C 1
ATOM 8728 O O . ALA C 1 340 ? -24.627 -29.675 -4.711 1.00 20.43 340 ALA C O 1
ATOM 8730 N N . ALA C 1 341 ? -25.395 -28.665 -6.542 1.00 20.13 341 ALA C N 1
ATOM 8731 C CA . ALA C 1 341 ? -25.255 -27.329 -5.999 1.00 22.37 341 ALA C CA 1
ATOM 8732 C C . ALA C 1 341 ? -26.051 -27.221 -4.707 1.00 26.74 341 ALA C C 1
ATOM 8733 O O . ALA C 1 341 ? -27.233 -27.555 -4.710 1.00 32.74 341 ALA C O 1
ATOM 8735 N N . LEU C 1 342 ? -25.423 -26.802 -3.609 1.00 29.60 342 LEU C N 1
ATOM 8736 C CA . LEU C 1 342 ? -26.079 -26.769 -2.300 1.00 29.87 342 LEU C CA 1
ATOM 8737 C C . LEU C 1 342 ? -26.945 -25.528 -2.216 1.00 32.02 342 LEU C C 1
ATOM 8738 O O . LEU C 1 342 ? -26.591 -24.555 -2.893 1.00 27.84 342 LEU C O 1
ATOM 8743 N N . PRO C 1 343 ? -28.024 -25.561 -1.386 1.00 31.10 343 PRO C N 1
ATOM 8744 C CA . PRO C 1 343 ? -28.916 -24.402 -1.171 1.00 33.78 343 PRO C CA 1
ATOM 8745 C C . PRO C 1 343 ? -28.184 -23.088 -0.866 1.00 32.37 343 PRO C C 1
ATOM 8746 O O . PRO C 1 343 ? -28.616 -22.027 -1.300 1.00 32.74 343 PRO C O 1
ATOM 8750 N N . ILE C 1 344 ? -27.097 -23.178 -0.106 1.00 33.60 344 ILE C N 1
ATOM 8751 C CA . ILE C 1 344 ? -26.271 -22.034 0.297 1.00 31.79 344 ILE C CA 1
ATOM 8752 C C . ILE C 1 344 ? -25.561 -21.330 -0.844 1.00 34.88 344 ILE C C 1
ATOM 8753 O O . ILE C 1 344 ? -25.176 -20.175 -0.655 1.00 35.51 344 ILE C O 1
ATOM 8758 N N . THR C 1 345 ? -25.374 -21.987 -1.992 1.00 39.13 345 THR C N 1
ATOM 8759 C CA . THR C 1 345 ? -24.830 -21.299 -3.173 1.00 43.92 345 THR C CA 1
ATOM 8760 C C . THR C 1 345 ? -25.791 -20.209 -3.703 1.00 47.00 345 THR C C 1
ATOM 8761 O O . THR C 1 345 ? -25.384 -19.361 -4.506 1.00 40.40 345 THR C O 1
ATOM 8765 N N . LEU C 1 346 ? -27.043 -20.220 -3.231 1.00 52.43 346 LEU C N 1
ATOM 8766 C CA . LEU C 1 346 ? -28.053 -19.187 -3.535 1.00 53.16 346 LEU C CA 1
ATOM 8767 C C . LEU C 1 346 ? -27.923 -17.914 -2.677 1.00 53.76 346 LEU C C 1
ATOM 8768 O O . LEU C 1 346 ? -28.693 -16.957 -2.890 1.00 45.37 346 LEU C O 1
ATOM 8773 N N . ILE C 1 347 ? -26.982 -17.911 -1.722 1.00 51.55 347 ILE C N 1
ATOM 8774 C CA . ILE C 1 347 ? -26.775 -16.776 -0.807 1.00 51.75 347 ILE C CA 1
ATOM 8775 C C . ILE C 1 347 ? -25.646 -15.896 -1.339 1.00 47.03 347 ILE C C 1
ATOM 8776 O O . ILE C 1 347 ? -24.588 -16.401 -1.693 1.00 42.40 347 ILE C O 1
ATOM 8781 N N . ALA C 1 348 ? -25.911 -14.590 -1.337 1.00 52.62 348 ALA C N 1
ATOM 8782 C CA . ALA C 1 348 ? -25.070 -13.549 -1.934 1.00 59.56 348 ALA C CA 1
ATOM 8783 C C . ALA C 1 348 ? -23.668 -13.413 -1.308 1.00 58.63 348 ALA C C 1
ATOM 8784 O O . ALA C 1 348 ? -22.746 -14.124 -1.715 1.00 54.29 348 ALA C O 1
ATOM 8786 N N . ASP C 1 349 ? -23.496 -12.503 -0.348 1.00 63.99 349 ASP C N 1
ATOM 8787 C CA . ASP C 1 349 ? -22.220 -12.328 0.343 1.00 59.95 349 ASP C CA 1
ATOM 8788 C C . ASP C 1 349 ? -22.274 -13.286 1.535 1.00 59.61 349 ASP C C 1
ATOM 8789 O O . ASP C 1 349 ? -23.109 -13.187 2.437 1.00 59.24 349 ASP C O 1
ATOM 8794 N N . ARG C 1 350 ? -21.408 -14.288 1.447 1.00 57.12 350 ARG C N 1
ATOM 8795 C CA . ARG C 1 350 ? -21.156 -15.252 2.505 1.00 50.25 350 ARG C CA 1
ATOM 8796 C C . ARG C 1 350 ? -19.631 -15.283 2.636 1.00 46.40 350 ARG C C 1
ATOM 8797 O O . ARG C 1 350 ? -18.912 -15.038 1.655 1.00 41.28 350 ARG C O 1
ATOM 8805 N N . PRO C 1 351 ? -19.116 -15.615 3.829 1.00 42.36 351 PRO C N 1
ATOM 8806 C CA . PRO C 1 351 ? -17.660 -15.689 3.981 1.00 39.26 351 PRO C CA 1
ATOM 8807 C C . PRO C 1 351 ? -16.946 -16.737 3.111 1.00 36.96 351 PRO C C 1
ATOM 8808 O O . PRO C 1 351 ? -17.582 -17.585 2.470 1.00 37.92 351 PRO C O 1
ATOM 8812 N N . ASP C 1 352 ? -15.618 -16.666 3.082 1.00 35.84 352 ASP C N 1
ATOM 8813 C CA . ASP C 1 352 ? -14.801 -17.672 2.410 1.00 32.90 352 ASP C CA 1
ATOM 8814 C C . ASP C 1 352 ? -14.393 -18.735 3.434 1.00 33.99 352 ASP C C 1
ATOM 8815 O O . ASP C 1 352 ? -13.505 -18.498 4.248 1.00 39.55 352 ASP C O 1
ATOM 8820 N N . TYR C 1 353 ? -15.002 -19.920 3.373 1.00 32.63 353 TYR C N 1
ATOM 8821 C CA . TYR C 1 353 ? -14.805 -20.952 4.407 1.00 30.55 353 TYR C CA 1
ATOM 8822 C C . TYR C 1 353 ? -13.474 -21.699 4.368 1.00 27.32 353 TYR C C 1
ATOM 8823 O O . TYR C 1 353 ? -13.197 -22.536 5.221 1.00 23.21 353 TYR C O 1
ATOM 8832 N N . THR C 1 354 ? -12.639 -21.393 3.385 1.00 28.13 354 THR C N 1
ATOM 8833 C CA . THR C 1 354 ? -11.221 -21.795 3.380 1.00 30.48 354 THR C CA 1
ATOM 8834 C C . THR C 1 354 ? -10.310 -20.894 4.220 1.00 31.90 354 THR C C 1
ATOM 8835 O O . THR C 1 354 ? -9.139 -21.254 4.478 1.00 25.96 354 THR C O 1
ATOM 8839 N N . GLN C 1 355 ? -10.874 -19.740 4.597 1.00 31.83 355 GLN C N 1
ATOM 8840 C CA . GLN C 1 355 ? -10.219 -18.617 5.262 1.00 36.26 355 GLN C CA 1
ATOM 8841 C C . GLN C 1 355 ? -10.753 -18.326 6.682 1.00 36.48 355 GLN C C 1
ATOM 8842 O O . GLN C 1 355 ? -10.825 -17.154 7.105 1.00 36.31 355 GLN C O 1
ATOM 8848 N N . ILE C 1 356 ? -11.162 -19.367 7.408 1.00 30.59 356 ILE C N 1
ATOM 8849 C CA . ILE C 1 356 ? -11.708 -19.162 8.737 1.00 30.43 356 ILE C CA 1
ATOM 8850 C C . ILE C 1 356 ? -10.537 -19.202 9.711 1.00 29.20 356 ILE C C 1
ATOM 8851 O O . ILE C 1 356 ? -9.740 -20.136 9.692 1.00 28.99 356 ILE C O 1
ATOM 8856 N N . SER C 1 357 ? -10.463 -18.176 10.545 1.00 28.48 357 SER C N 1
ATOM 8857 C CA . SER C 1 357 ? -9.430 -18.036 11.568 1.00 30.04 357 SER C CA 1
ATOM 8858 C C . SER C 1 357 ? -10.046 -18.190 12.977 1.00 24.99 357 SER C C 1
ATOM 8859 O O . SER C 1 357 ? -10.795 -17.333 13.445 1.00 22.93 357 SER C O 1
ATOM 8862 N N . VAL C 1 358 ? -9.761 -19.322 13.622 1.00 25.05 358 VAL C N 1
ATOM 8863 C CA . VAL C 1 358 ? -10.118 -19.561 15.030 1.00 22.80 358 VAL C CA 1
ATOM 8864 C C . VAL C 1 358 ? -8.861 -19.930 15.834 1.00 22.26 358 VAL C C 1
ATOM 8865 O O . VAL C 1 358 ? -8.699 -21.056 16.297 1.00 22.57 358 VAL C O 1
ATOM 8869 N N . PRO C 1 359 ? -7.935 -18.965 15.990 1.00 22.13 359 PRO C N 1
ATOM 8870 C CA . PRO C 1 359 ? -6.629 -19.285 16.576 1.00 22.45 359 PRO C CA 1
ATOM 8871 C C . PRO C 1 359 ? -6.673 -19.666 18.056 1.00 20.90 359 PRO C C 1
ATOM 8872 O O . PRO C 1 359 ? -6.018 -20.626 18.455 1.00 22.60 359 PRO C O 1
ATOM 8876 N N . LYS C 1 360 ? -7.462 -18.955 18.859 1.00 21.72 360 LYS C N 1
ATOM 8877 C CA . LYS C 1 360 ? -7.587 -19.321 20.265 1.00 21.94 360 LYS C CA 1
ATOM 8878 C C . LYS C 1 360 ? -8.189 -20.711 20.422 1.00 20.75 360 LYS C C 1
ATOM 8879 O O . LYS C 1 360 ? -7.732 -21.492 21.250 1.00 19.37 360 LYS C O 1
ATOM 8885 N N . SER C 1 361 ? -9.176 -21.048 19.584 1.00 20.28 361 SER C N 1
ATOM 8886 C CA . SER C 1 361 ? -9.715 -22.419 19.564 1.00 16.40 361 SER C CA 1
ATOM 8887 C C . SER C 1 361 ? -8.670 -23.429 19.158 1.00 16.24 361 SER C C 1
ATOM 8888 O O . SER C 1 361 ? -8.592 -24.538 19.738 1.00 15.03 361 SER C O 1
ATOM 8891 N N . ASP C 1 362 ? -7.873 -23.043 18.155 1.00 17.19 362 ASP C N 1
ATOM 8892 C CA . ASP C 1 362 ? -6.818 -23.964 17.730 1.00 18.60 362 ASP C CA 1
ATOM 8893 C C . ASP C 1 362 ? -5.858 -24.280 18.862 1.00 16.10 362 ASP C C 1
ATOM 8894 O O . ASP C 1 362 ? -5.484 -25.419 19.054 1.00 15.76 362 ASP C O 1
ATOM 8899 N N . ALA C 1 363 ? -5.477 -23.241 19.583 1.00 17.29 363 ALA C N 1
ATOM 8900 C CA . ALA C 1 363 ? -4.555 -23.324 20.736 1.00 18.06 363 ALA C CA 1
ATOM 8901 C C . ALA C 1 363 ? -5.108 -24.276 21.777 1.00 18.35 363 ALA C C 1
ATOM 8902 O O . ALA C 1 363 ? -4.377 -25.137 22.295 1.00 22.43 363 ALA C O 1
ATOM 8904 N N . ILE C 1 364 ? -6.397 -24.141 22.067 1.00 17.47 364 ILE C N 1
ATOM 8905 C CA . ILE C 1 364 ? -7.011 -25.059 23.042 1.00 17.29 364 ILE C CA 1
ATOM 8906 C C . ILE C 1 364 ? -7.087 -26.501 22.480 1.00 17.35 364 ILE C C 1
ATOM 8907 O O . ILE C 1 364 ? -6.606 -27.447 23.100 1.00 17.43 364 ILE C O 1
ATOM 8912 N N . MET C 1 365 ? -7.673 -26.684 21.296 1.00 17.40 365 MET C N 1
ATOM 8913 C CA . MET C 1 365 ? -8.029 -28.035 20.822 1.00 16.99 365 MET C CA 1
ATOM 8914 C C . MET C 1 365 ? -6.792 -28.818 20.428 1.00 15.78 365 MET C C 1
ATOM 8915 O O . MET C 1 365 ? -6.774 -30.042 20.567 1.00 16.73 365 MET C O 1
ATOM 8920 N N . SER C 1 366 ? -5.754 -28.135 19.954 1.00 16.76 366 SER C N 1
ATOM 8921 C CA . SER C 1 366 ? -4.455 -28.803 19.646 1.00 16.80 366 SER C CA 1
ATOM 8922 C C . SER C 1 366 ? -3.821 -29.485 20.847 1.00 16.49 366 SER C C 1
ATOM 8923 O O . SER C 1 366 ? -2.968 -30.334 20.689 1.00 16.31 366 SER C O 1
ATOM 8926 N N . ARG C 1 367 ? -4.328 -29.173 22.034 1.00 16.58 367 ARG C N 1
ATOM 8927 C CA . ARG C 1 367 ? -3.784 -29.618 23.290 1.00 17.23 367 ARG C CA 1
ATOM 8928 C C . ARG C 1 367 ? -4.805 -30.384 24.102 1.00 17.17 367 ARG C C 1
ATOM 8929 O O . ARG C 1 367 ? -4.519 -30.651 25.259 1.00 15.64 367 ARG C O 1
ATOM 8937 N N . THR C 1 368 ? -5.966 -30.734 23.542 1.00 16.96 368 THR C N 1
ATOM 8938 C CA . THR C 1 368 ? -7.062 -31.298 24.340 1.00 17.18 368 THR C CA 1
ATOM 8939 C C . THR C 1 368 ? -7.381 -32.750 23.961 1.00 15.35 368 THR C C 1
ATOM 8940 O O . THR C 1 368 ? -7.519 -33.103 22.800 1.00 15.92 368 THR C O 1
ATOM 8944 N N . ILE C 1 369 ? -7.485 -33.614 24.949 1.00 16.08 369 ILE C N 1
ATOM 8945 C CA . ILE C 1 369 ? -7.953 -34.982 24.747 1.00 16.86 369 ILE C CA 1
ATOM 8946 C C . ILE C 1 369 ? -9.163 -35.186 25.673 1.00 16.95 369 ILE C C 1
ATOM 8947 O O . ILE C 1 369 ? -9.216 -34.700 26.787 1.00 15.28 369 ILE C O 1
ATOM 8952 N N . SER C 1 370 ? -10.164 -35.906 25.174 1.00 17.54 370 SER C N 1
ATOM 8953 C CA . SER C 1 370 ? -11.342 -36.220 25.927 1.00 17.19 370 SER C CA 1
ATOM 8954 C C . SER C 1 370 ? -11.462 -37.745 25.992 1.00 18.08 370 SER C C 1
ATOM 8955 O O . SER C 1 370 ? -11.347 -38.451 24.984 1.00 20.83 370 SER C O 1
ATOM 8958 N N . MET C 1 371 ? -11.744 -38.242 27.188 1.00 18.25 371 MET C N 1
ATOM 8959 C CA . MET C 1 371 ? -11.995 -39.648 27.403 1.00 19.41 371 MET C CA 1
ATOM 8960 C C . MET C 1 371 ? -13.496 -39.859 27.629 1.00 19.86 371 MET C C 1
ATOM 8961 O O . MET C 1 371 ? -14.097 -39.291 28.573 1.00 18.90 371 MET C O 1
ATOM 8966 N N . LEU C 1 372 ? -14.074 -40.715 26.776 1.00 19.63 372 LEU C N 1
ATOM 8967 C CA . LEU C 1 372 ? -15.462 -41.152 26.914 1.00 19.77 372 LEU C CA 1
ATOM 8968 C C . LEU C 1 372 ? -15.607 -41.871 28.235 1.00 17.20 372 LEU C C 1
ATOM 8969 O O . LEU C 1 372 ? -14.795 -42.734 28.562 1.00 15.59 372 LEU C O 1
ATOM 8974 N N . ILE C 1 373 ? -16.625 -41.533 29.019 1.00 17.80 373 ILE C N 1
ATOM 8975 C CA . ILE C 1 373 ? -16.790 -42.217 30.308 1.00 18.61 373 ILE C CA 1
ATOM 8976 C C . ILE C 1 373 ? -17.796 -43.324 30.003 1.00 21.48 373 ILE C C 1
ATOM 8977 O O . ILE C 1 373 ? -18.928 -43.007 29.635 1.00 21.16 373 ILE C O 1
ATOM 8982 N N . LYS C 1 374 ? -17.409 -44.594 30.117 1.00 22.70 374 LYS C N 1
ATOM 8983 C CA . LYS C 1 374 ? -18.367 -45.693 29.928 1.00 23.40 374 LYS C CA 1
ATOM 8984 C C . LYS C 1 374 ? -19.152 -46.102 31.175 1.00 21.96 374 LYS C C 1
ATOM 8985 O O . LYS C 1 374 ? -18.733 -45.852 32.307 1.00 21.68 374 LYS C O 1
ATOM 8991 N N . LEU C 1 375 ? -20.311 -46.726 30.966 1.00 20.34 375 LEU C N 1
ATOM 8992 C CA . LEU C 1 375 ? -21.148 -47.245 32.051 1.00 20.44 375 LEU C CA 1
ATOM 8993 C C . LEU C 1 375 ? -20.838 -48.647 32.585 1.00 21.21 375 LEU C C 1
ATOM 8994 O O . LEU C 1 375 ? -21.261 -48.948 33.684 1.00 23.45 375 LEU C O 1
ATOM 8999 N N . SER C 1 376 ? -20.125 -49.492 31.850 1.00 23.92 376 SER C N 1
ATOM 9000 C CA . SER C 1 376 ? -20.005 -50.905 32.207 1.00 28.35 376 SER C CA 1
ATOM 9001 C C . SER C 1 376 ? -18.692 -51.229 32.934 1.00 30.51 376 SER C C 1
ATOM 9002 O O . SER C 1 376 ? -18.304 -52.393 33.029 1.00 32.43 376 SER C O 1
ATOM 9005 N N . TRP C 1 377 ? -17.951 -50.203 33.349 1.00 31.69 377 TRP C N 1
ATOM 9006 C CA . TRP C 1 377 ? -16.604 -50.393 33.902 1.00 29.66 377 TRP C CA 1
ATOM 9007 C C . TRP C 1 377 ? -16.702 -50.945 35.319 1.00 29.38 377 TRP C C 1
ATOM 9008 O O . TRP C 1 377 ? -17.413 -50.329 36.134 1.00 27.35 377 TRP C O 1
ATOM 9019 N N . THR C 1 378 ? -16.067 -52.098 35.569 1.00 31.17 378 THR C N 1
ATOM 9020 C CA . THR C 1 378 ? -15.857 -52.605 36.957 1.00 34.04 378 THR C CA 1
ATOM 9021 C C . THR C 1 378 ? -14.901 -51.693 37.735 1.00 32.40 378 THR C C 1
ATOM 9022 O O . THR C 1 378 ? -14.069 -50.986 37.136 1.00 30.89 378 THR C O 1
ATOM 9026 N N . ASP C 1 379 ? -15.048 -51.706 39.058 1.00 32.48 379 ASP C N 1
ATOM 9027 C CA . ASP C 1 379 ? -14.076 -51.093 39.983 1.00 32.41 379 ASP C CA 1
ATOM 9028 C C . ASP C 1 379 ? -12.627 -51.488 39.679 1.00 31.17 379 ASP C C 1
ATOM 9029 O O . ASP C 1 379 ? -11.740 -50.639 39.660 1.00 31.86 379 ASP C O 1
ATOM 9034 N N . ALA C 1 380 ? -12.444 -52.747 39.307 1.00 31.47 380 ALA C N 1
ATOM 9035 C CA . ALA C 1 380 ? -11.178 -53.317 38.849 1.00 36.47 380 ALA C CA 1
ATOM 9036 C C . ALA C 1 380 ? -10.585 -52.734 37.553 1.00 34.26 380 ALA C C 1
ATOM 9037 O O . ALA C 1 380 ? -9.398 -52.433 37.469 1.00 34.70 380 ALA C O 1
ATOM 9039 N N . GLN C 1 381 ? -11.408 -52.636 36.514 1.00 35.34 381 GLN C N 1
ATOM 9040 C CA . GLN C 1 381 ? -11.021 -51.972 35.268 1.00 28.85 381 GLN C CA 1
ATOM 9041 C C . GLN C 1 381 ? -10.790 -50.477 35.473 1.00 23.69 381 GLN C C 1
ATOM 9042 O O . GLN C 1 381 ? -9.963 -49.908 34.787 1.00 20.93 381 GLN C O 1
ATOM 9048 N N . ILE C 1 382 ? -11.509 -49.824 36.368 1.00 21.98 382 ILE C N 1
ATOM 9049 C CA . ILE C 1 382 ? -11.240 -48.405 36.663 1.00 28.03 382 ILE C CA 1
ATOM 9050 C C . ILE C 1 382 ? -9.837 -48.218 37.284 1.00 32.50 382 ILE C C 1
ATOM 9051 O O . ILE C 1 382 ? -9.057 -47.373 36.809 1.00 27.88 382 ILE C O 1
ATOM 9056 N N . ALA C 1 383 ? -9.527 -49.025 38.304 1.00 32.74 383 ALA C N 1
ATOM 9057 C CA . ALA C 1 383 ? -8.203 -49.052 38.928 1.00 33.28 383 ALA C CA 1
ATOM 9058 C C . ALA C 1 383 ? -7.078 -49.246 37.905 1.00 32.63 383 ALA C C 1
ATOM 9059 O O . ALA C 1 383 ? -6.134 -48.464 37.846 1.00 35.56 383 ALA C O 1
ATOM 9061 N N . GLU C 1 384 ? -7.194 -50.281 37.090 1.00 32.77 384 GLU C N 1
ATOM 9062 C CA . GLU C 1 384 ? -6.215 -50.564 36.058 1.00 33.63 384 GLU C CA 1
ATOM 9063 C C . GLU C 1 384 ? -6.108 -49.468 35.005 1.00 31.36 384 GLU C C 1
ATOM 9064 O O . GLU C 1 384 ? -5.035 -49.275 34.428 1.00 37.47 384 GLU C O 1
ATOM 9070 N N . ARG C 1 385 ? -7.217 -48.808 34.697 1.00 28.04 385 ARG C N 1
ATOM 9071 C CA . ARG C 1 385 ? -7.230 -47.693 33.749 1.00 27.57 385 ARG C CA 1
ATOM 9072 C C . ARG C 1 385 ? -6.473 -46.546 34.397 1.00 28.83 385 ARG C C 1
ATOM 9073 O O . ARG C 1 385 ? -5.676 -45.923 33.724 1.00 29.15 385 ARG C O 1
ATOM 9081 N N . ILE C 1 386 ? -6.752 -46.237 35.666 1.00 29.61 386 ILE C N 1
ATOM 9082 C CA . ILE C 1 386 ? -5.966 -45.239 36.393 1.00 32.92 386 ILE C CA 1
ATOM 9083 C C . ILE C 1 386 ? -4.438 -45.559 36.294 1.00 36.90 386 ILE C C 1
ATOM 9084 O O . ILE C 1 386 ? -3.617 -44.682 35.995 1.00 31.13 386 ILE C O 1
ATOM 9089 N N . GLU C 1 387 ? -4.057 -46.826 36.464 1.00 37.58 387 GLU C N 1
ATOM 9090 C CA . GLU C 1 387 ? -2.650 -47.209 36.423 1.00 42.36 387 GLU C CA 1
ATOM 9091 C C . GLU C 1 387 ? -2.088 -47.048 35.017 1.00 41.55 387 GLU C C 1
ATOM 9092 O O . GLU C 1 387 ? -0.943 -46.626 34.833 1.00 44.17 387 GLU C O 1
ATOM 9098 N N . ASN C 1 388 ? -2.900 -47.381 34.020 1.00 35.58 388 ASN C N 1
ATOM 9099 C CA . ASN C 1 388 ? -2.470 -47.224 32.642 1.00 33.97 388 ASN C CA 1
ATOM 9100 C C . ASN C 1 388 ? -2.234 -45.789 32.210 1.00 33.58 388 ASN C C 1
ATOM 9101 O O . ASN C 1 388 ? -1.286 -45.533 31.469 1.00 34.54 388 ASN C O 1
ATOM 9106 N N . ILE C 1 389 ? -3.085 -44.895 32.695 1.00 28.74 389 ILE C N 1
ATOM 9107 C CA . ILE C 1 389 ? -2.926 -43.459 32.508 1.00 30.75 389 ILE C CA 1
ATOM 9108 C C . ILE C 1 389 ? -1.604 -42.936 33.084 1.00 31.30 389 ILE C C 1
ATOM 9109 O O . ILE C 1 389 ? -0.891 -42.208 32.413 1.00 30.55 389 ILE C O 1
ATOM 9114 N N . LYS C 1 390 ? -1.320 -43.299 34.329 1.00 35.54 390 LYS C N 1
ATOM 9115 C CA . LYS C 1 390 ? -0.121 -42.871 35.055 1.00 39.41 390 LYS C CA 1
ATOM 9116 C C . LYS C 1 390 ? 1.124 -43.338 34.307 1.00 36.42 390 LYS C C 1
ATOM 9117 O O . LYS C 1 390 ? 2.103 -42.604 34.217 1.00 40.44 390 LYS C O 1
ATOM 9123 N N . LYS C 1 391 ? 1.053 -44.547 33.765 1.00 35.60 391 LYS C N 1
ATOM 9124 C CA . LYS C 1 391 ? 2.122 -45.107 32.955 1.00 37.21 391 LYS C CA 1
ATOM 9125 C C . LYS C 1 391 ? 2.308 -44.389 31.629 1.00 34.37 391 LYS C C 1
ATOM 9126 O O . LYS C 1 391 ? 3.435 -44.155 31.217 1.00 29.38 391 LYS C O 1
ATOM 9132 N N . ALA C 1 392 ? 1.205 -44.087 30.950 1.00 34.89 392 ALA C N 1
ATOM 9133 C CA . ALA C 1 392 ? 1.255 -43.264 29.737 1.00 34.92 392 ALA C CA 1
ATOM 9134 C C . ALA C 1 392 ? 1.881 -41.887 29.983 1.00 29.53 392 ALA C C 1
ATOM 9135 O O . ALA C 1 392 ? 2.534 -41.323 29.096 1.00 26.77 392 ALA C O 1
ATOM 9137 N N . PHE C 1 393 ? 1.611 -41.348 31.165 1.00 25.69 393 PHE C N 1
ATOM 9138 C CA . PHE C 1 393 ? 2.103 -40.031 31.537 1.00 29.83 393 PHE C CA 1
ATOM 9139 C C . PHE C 1 393 ? 3.539 -40.026 32.044 1.00 33.52 393 PHE C C 1
ATOM 9140 O O . PHE C 1 393 ? 4.087 -38.935 32.146 1.00 31.05 393 PHE C O 1
ATOM 9148 N N . ALA C 1 394 ? 4.135 -41.180 32.366 1.00 38.02 394 ALA C N 1
ATOM 9149 C CA . ALA C 1 394 ? 5.482 -41.192 32.976 1.00 40.62 394 ALA C CA 1
ATOM 9150 C C . ALA C 1 394 ? 6.578 -40.739 31.999 1.00 39.91 394 ALA C C 1
ATOM 9151 O O . ALA C 1 394 ? 6.559 -41.101 30.826 1.00 34.23 394 ALA C O 1
ATOM 9153 N N . GLN C 1 395 ? 7.504 -39.925 32.506 1.00 48.32 395 GLN C N 1
ATOM 9154 C CA . GLN C 1 395 ? 8.410 -39.107 31.693 1.00 54.42 395 GLN C CA 1
ATOM 9155 C C . GLN C 1 395 ? 9.873 -39.337 32.058 1.00 50.78 395 GLN C C 1
ATOM 9156 O O . GLN C 1 395 ? 10.147 -40.078 32.998 1.00 40.27 395 GLN C O 1
ATOM 9162 N N . PRO D 1 2 ? -52.511 -52.234 2.015 1.00 23.49 2 PRO D N 1
ATOM 9163 C CA . PRO D 1 2 ? -51.140 -51.942 2.440 1.00 23.99 2 PRO D CA 1
ATOM 9164 C C . PRO D 1 2 ? -50.501 -53.107 3.198 1.00 20.88 2 PRO D C 1
ATOM 9165 O O . PRO D 1 2 ? -51.212 -53.937 3.727 1.00 18.43 2 PRO D O 1
ATOM 9169 N N . GLY D 1 3 ? -49.172 -53.150 3.181 1.00 21.70 3 GLY D N 1
ATOM 9170 C CA . GLY D 1 3 ? -48.349 -54.172 3.820 1.00 21.69 3 GLY D CA 1
ATOM 9171 C C . GLY D 1 3 ? -48.694 -54.444 5.273 1.00 19.98 3 GLY D C 1
ATOM 9172 O O . GLY D 1 3 ? -48.633 -55.595 5.692 1.00 17.71 3 GLY D O 1
ATOM 9173 N N . PHE D 1 4 ? -49.060 -53.396 6.008 1.00 20.71 4 PHE D N 1
ATOM 9174 C CA . PHE D 1 4 ? -49.541 -53.523 7.382 1.00 24.10 4 PHE D CA 1
ATOM 9175 C C . PHE D 1 4 ? -50.632 -54.575 7.579 1.00 25.81 4 PHE D C 1
ATOM 9176 O O . PHE D 1 4 ? -50.680 -55.277 8.589 1.00 26.98 4 PHE D O 1
ATOM 9184 N N . GLU D 1 5 ? -51.477 -54.750 6.577 1.00 25.53 5 GLU D N 1
ATOM 9185 C CA . GLU D 1 5 ? -52.573 -55.729 6.650 1.00 23.38 5 GLU D CA 1
ATOM 9186 C C . GLU D 1 5 ? -52.104 -57.180 6.742 1.00 23.56 5 GLU D C 1
ATOM 9187 O O . GLU D 1 5 ? -52.919 -58.051 6.960 1.00 30.00 5 GLU D O 1
ATOM 9193 N N . LEU D 1 6 ? -50.836 -57.475 6.499 1.00 24.43 6 LEU D N 1
ATOM 9194 C CA . LEU D 1 6 ? -50.341 -58.841 6.576 1.00 25.43 6 LEU D CA 1
ATOM 9195 C C . LEU D 1 6 ? -49.334 -59.022 7.710 1.00 26.62 6 LEU D C 1
ATOM 9196 O O . LEU D 1 6 ? -48.623 -60.020 7.722 1.00 28.43 6 LEU D O 1
ATOM 9201 N N . PHE D 1 7 ? -49.269 -58.071 8.645 1.00 25.07 7 PHE D N 1
ATOM 9202 C CA . PHE D 1 7 ? -48.454 -58.222 9.832 1.00 25.78 7 PHE D CA 1
ATOM 9203 C C . PHE D 1 7 ? -48.830 -59.541 10.490 1.00 30.74 7 PHE D C 1
ATOM 9204 O O . PHE D 1 7 ? -50.003 -59.884 10.621 1.00 35.76 7 PHE D O 1
ATOM 9212 N N . GLY D 1 8 ? -47.809 -60.291 10.869 1.00 33.36 8 GLY D N 1
ATOM 9213 C CA . GLY D 1 8 ? -47.994 -61.452 11.710 1.00 37.32 8 GLY D CA 1
ATOM 9214 C C . GLY D 1 8 ? -46.667 -61.782 12.374 1.00 37.99 8 GLY D C 1
ATOM 9215 O O . GLY D 1 8 ? -45.988 -60.861 12.866 1.00 31.10 8 GLY D O 1
ATOM 9216 N N . PRO D 1 9 ? -46.303 -63.081 12.390 1.00 35.06 9 PRO D N 1
ATOM 9217 C CA . PRO D 1 9 ? -45.120 -63.494 13.152 1.00 33.57 9 PRO D CA 1
ATOM 9218 C C . PRO D 1 9 ? -43.790 -63.053 12.521 1.00 31.60 9 PRO D C 1
ATOM 9219 O O . PRO D 1 9 ? -42.843 -62.776 13.255 1.00 34.55 9 PRO D O 1
ATOM 9223 N N . GLU D 1 10 ? -43.715 -62.915 11.203 1.00 28.90 10 GLU D N 1
ATOM 9224 C CA . GLU D 1 10 ? -42.446 -62.671 10.524 1.00 28.40 10 GLU D CA 1
ATOM 9225 C C . GLU D 1 10 ? -41.921 -61.288 10.931 1.00 29.19 10 GLU D C 1
ATOM 9226 O O . GLU D 1 10 ? -40.778 -61.173 11.334 1.00 31.77 10 GLU D O 1
ATOM 9232 N N . GLU D 1 11 ? -42.794 -60.289 10.970 1.00 27.56 11 GLU D N 1
ATOM 9233 C CA . GLU D 1 11 ? -42.497 -58.922 11.402 1.00 29.89 11 GLU D CA 1
ATOM 9234 C C . GLU D 1 11 ? -42.045 -58.784 12.876 1.00 29.88 11 GLU D C 1
ATOM 9235 O O . GLU D 1 11 ? -41.050 -58.113 13.150 1.00 26.50 11 GLU D O 1
ATOM 9241 N N . LYS D 1 12 ? -42.827 -59.327 13.805 1.00 31.27 12 LYS D N 1
ATOM 9242 C CA . LYS D 1 12 ? -42.459 -59.553 15.207 1.00 33.65 12 LYS D CA 1
ATOM 9243 C C . LYS D 1 12 ? -41.066 -60.175 15.411 1.00 31.30 12 LYS D C 1
ATOM 9244 O O . LYS D 1 12 ? -40.247 -59.579 16.109 1.00 27.46 12 LYS D O 1
ATOM 9250 N N . GLN D 1 13 ? -40.805 -61.325 14.789 1.00 27.45 13 GLN D N 1
ATOM 9251 C CA . GLN D 1 13 ? -39.586 -62.093 15.012 1.00 28.39 13 GLN D CA 1
ATOM 9252 C C . GLN D 1 13 ? -38.333 -61.454 14.424 1.00 28.80 13 GLN D C 1
ATOM 9253 O O . GLN D 1 13 ? -37.249 -61.648 14.938 1.00 27.19 13 GLN D O 1
ATOM 9259 N N . GLU D 1 14 ? -38.467 -60.751 13.307 1.00 28.13 14 GLU D N 1
ATOM 9260 C CA . GLU D 1 14 ? -37.335 -60.049 12.726 1.00 28.50 14 GLU D CA 1
ATOM 9261 C C . GLU D 1 14 ? -37.007 -58.846 13.605 1.00 25.50 14 GLU D C 1
ATOM 9262 O O . GLU D 1 14 ? -35.849 -58.604 13.887 1.00 24.29 14 GLU D O 1
ATOM 9268 N N . VAL D 1 15 ? -38.021 -58.109 14.047 1.00 24.25 15 VAL D N 1
ATOM 9269 C CA . VAL D 1 15 ? -37.797 -56.992 14.936 1.00 27.52 15 VAL D CA 1
ATOM 9270 C C . VAL D 1 15 ? -37.200 -57.484 16.250 1.00 27.84 15 VAL D C 1
ATOM 9271 O O . VAL D 1 15 ? -36.142 -56.970 16.670 1.00 24.19 15 VAL D O 1
ATOM 9275 N N . ALA D 1 16 ? -37.845 -58.492 16.841 1.00 27.91 16 ALA D N 1
ATOM 9276 C CA . ALA D 1 16 ? -37.417 -59.099 18.119 1.00 30.95 16 ALA D CA 1
ATOM 9277 C C . ALA D 1 16 ? -35.979 -59.597 18.027 1.00 27.15 16 ALA D C 1
ATOM 9278 O O . ALA D 1 16 ? -35.215 -59.395 18.957 1.00 28.31 16 ALA D O 1
ATOM 9280 N N . ASP D 1 17 ? -35.591 -60.127 16.877 1.00 27.10 17 ASP D N 1
ATOM 9281 C CA . ASP D 1 17 ? -34.229 -60.619 16.664 1.00 28.69 17 ASP D CA 1
ATOM 9282 C C . ASP D 1 17 ? -33.141 -59.534 16.687 1.00 30.75 17 ASP D C 1
ATOM 9283 O O . ASP D 1 17 ? -32.001 -59.808 17.051 1.00 28.63 17 ASP D O 1
ATOM 9288 N N . VAL D 1 18 ? -33.460 -58.326 16.232 1.00 28.06 18 VAL D N 1
ATOM 9289 C CA . VAL D 1 18 ? -32.594 -57.178 16.408 1.00 27.73 18 VAL D CA 1
ATOM 9290 C C . VAL D 1 18 ? -32.423 -56.884 17.910 1.00 27.72 18 VAL D C 1
ATOM 9291 O O . VAL D 1 18 ? -31.313 -56.706 18.409 1.00 28.92 18 VAL D O 1
ATOM 9295 N N . MET D 1 19 ? -33.531 -56.775 18.626 1.00 29.95 19 MET D N 1
ATOM 9296 C CA . MET D 1 19 ? -33.527 -56.412 20.038 1.00 32.65 19 MET D CA 1
ATOM 9297 C C . MET D 1 19 ? -32.790 -57.435 20.921 1.00 34.79 19 MET D C 1
ATOM 9298 O O . MET D 1 19 ? -32.160 -57.031 21.897 1.00 40.37 19 MET D O 1
ATOM 9303 N N . GLU D 1 20 ? -32.820 -58.716 20.549 1.00 34.44 20 GLU D N 1
ATOM 9304 C CA . GLU D 1 20 ? -32.329 -59.829 21.371 1.00 35.79 20 GLU D CA 1
ATOM 9305 C C . GLU D 1 20 ? -30.906 -60.212 21.063 1.00 32.90 20 GLU D C 1
ATOM 9306 O O . GLU D 1 20 ? -30.168 -60.576 21.966 1.00 37.70 20 GLU D O 1
ATOM 9312 N N . HIS D 1 21 ? -30.558 -60.199 19.786 1.00 30.74 21 HIS D N 1
ATOM 9313 C CA . HIS D 1 21 ? -29.279 -60.691 19.302 1.00 31.20 21 HIS D CA 1
ATOM 9314 C C . HIS D 1 21 ? -28.565 -59.675 18.413 1.00 29.61 21 HIS D C 1
ATOM 9315 O O . HIS D 1 21 ? -27.422 -59.912 18.047 1.00 27.68 21 HIS D O 1
ATOM 9322 N N . GLY D 1 22 ? -29.170 -58.533 18.075 1.00 28.24 22 GLY D N 1
ATOM 9323 C CA . GLY D 1 22 ? -28.572 -57.653 17.058 1.00 26.20 22 GLY D CA 1
ATOM 9324 C C . GLY D 1 22 ? -28.061 -56.377 17.673 1.00 26.48 22 GLY D C 1
ATOM 9325 O O . GLY D 1 22 ? -27.985 -56.239 18.899 1.00 27.66 22 GLY D O 1
ATOM 9326 N N . PHE D 1 23 ? -27.837 -55.392 16.817 1.00 24.97 23 PHE D N 1
ATOM 9327 C CA . PHE D 1 23 ? -27.710 -54.030 17.312 1.00 25.88 23 PHE D CA 1
ATOM 9328 C C . PHE D 1 23 ? -28.674 -53.043 16.625 1.00 24.85 23 PHE D C 1
ATOM 9329 O O . PHE D 1 23 ? -29.288 -53.369 15.607 1.00 23.34 23 PHE D O 1
ATOM 9337 N N . THR D 1 24 ? -28.778 -51.834 17.171 1.00 21.04 24 THR D N 1
ATOM 9338 C CA . THR D 1 24 ? -29.700 -50.852 16.659 1.00 22.14 24 THR D CA 1
ATOM 9339 C C . THR D 1 24 ? -29.131 -49.993 15.529 1.00 22.16 24 THR D C 1
ATOM 9340 O O . THR D 1 24 ? -29.890 -49.448 14.738 1.00 23.34 24 THR D O 1
ATOM 9344 N N . PHE D 1 25 ? -27.827 -49.777 15.516 1.00 21.98 25 PHE D N 1
ATOM 9345 C CA . PHE D 1 25 ? -27.150 -48.996 14.485 1.00 22.28 25 PHE D CA 1
ATOM 9346 C C . PHE D 1 25 ? -26.909 -49.838 13.237 1.00 22.15 25 PHE D C 1
ATOM 9347 O O . PHE D 1 25 ? -26.510 -50.990 13.348 1.00 20.30 25 PHE D O 1
ATOM 9355 N N . ARG D 1 26 ? -27.130 -49.264 12.059 1.00 19.59 26 ARG D N 1
ATOM 9356 C CA . ARG D 1 26 ? -27.004 -50.038 10.811 1.00 19.78 26 ARG D CA 1
ATOM 9357 C C . ARG D 1 26 ? -25.583 -50.392 10.364 1.00 19.68 26 ARG D C 1
ATOM 9358 O O . ARG D 1 26 ? -25.433 -51.207 9.469 1.00 21.36 26 ARG D O 1
ATOM 9366 N N . TYR D 1 27 ? -24.565 -49.738 10.920 1.00 19.85 27 TYR D N 1
ATOM 9367 C CA . TYR D 1 27 ? -23.156 -49.966 10.573 1.00 21.16 27 TYR D CA 1
ATOM 9368 C C . TYR D 1 27 ? -22.309 -50.435 11.776 1.00 20.46 27 TYR D C 1
ATOM 9369 O O . TYR D 1 27 ? -22.710 -50.272 12.930 1.00 17.80 27 TYR D O 1
ATOM 9378 N N . ASN D 1 28 ? -21.161 -51.045 11.489 1.00 20.77 28 ASN D N 1
ATOM 9379 C CA . ASN D 1 28 ? -20.113 -51.343 12.473 1.00 20.45 28 ASN D CA 1
ATOM 9380 C C . ASN D 1 28 ? -20.633 -52.239 13.579 1.00 21.76 28 ASN D C 1
ATOM 9381 O O . ASN D 1 28 ? -21.591 -52.992 13.370 1.00 23.67 28 ASN D O 1
ATOM 9386 N N . PHE D 1 29 ? -20.040 -52.164 14.762 1.00 21.69 29 PHE D N 1
ATOM 9387 C CA . PHE D 1 29 ? -20.483 -52.981 15.892 1.00 23.06 29 PHE D CA 1
ATOM 9388 C C . PHE D 1 29 ? -20.453 -54.456 15.536 1.00 22.59 29 PHE D C 1
ATOM 9389 O O . PHE D 1 29 ? -21.268 -55.203 16.038 1.00 23.33 29 PHE D O 1
ATOM 9397 N N . ASP D 1 30 ? -19.507 -54.881 14.704 1.00 23.99 30 ASP D N 1
ATOM 9398 C CA . ASP D 1 30 ? -19.373 -56.304 14.338 1.00 30.26 30 ASP D CA 1
ATOM 9399 C C . ASP D 1 30 ? -19.340 -57.258 15.543 1.00 36.20 30 ASP D C 1
ATOM 9400 O O . ASP D 1 30 ? -20.029 -58.270 15.549 1.00 40.66 30 ASP D O 1
ATOM 9405 N N . HIS D 1 31 ? -18.483 -56.976 16.516 1.00 39.38 31 HIS D N 1
ATOM 9406 C CA . HIS D 1 31 ? -18.517 -57.560 17.868 1.00 49.00 31 HIS D CA 1
ATOM 9407 C C . HIS D 1 31 ? -19.914 -57.882 18.448 1.00 48.61 31 HIS D C 1
ATOM 9408 O O . HIS D 1 31 ? -20.377 -59.030 18.381 1.00 54.98 31 HIS D O 1
ATOM 9415 N N . MET D 1 32 ? -20.628 -56.870 18.934 1.00 46.50 32 MET D N 1
ATOM 9416 C CA . MET D 1 32 ? -21.903 -57.071 19.633 1.00 52.27 32 MET D CA 1
ATOM 9417 C C . MET D 1 32 ? -23.170 -57.297 18.785 1.00 46.76 32 MET D C 1
ATOM 9418 O O . MET D 1 32 ? -24.231 -57.533 19.365 1.00 41.81 32 MET D O 1
ATOM 9423 N N . ARG D 1 33 ? -23.081 -57.260 17.453 1.00 37.42 33 ARG D N 1
ATOM 9424 C CA . ARG D 1 33 ? -24.272 -57.402 16.610 1.00 34.13 33 ARG D CA 1
ATOM 9425 C C . ARG D 1 33 ? -24.515 -58.838 16.149 1.00 30.79 33 ARG D C 1
ATOM 9426 O O . ARG D 1 33 ? -25.599 -59.133 15.647 1.00 29.30 33 ARG D O 1
ATOM 9434 N N . ASN D 1 34 ? -23.522 -59.712 16.270 1.00 27.42 34 ASN D N 1
ATOM 9435 C CA . ASN D 1 34 ? -23.751 -61.129 16.060 1.00 26.91 34 ASN D CA 1
ATOM 9436 C C . ASN D 1 34 ? -24.215 -61.473 14.662 1.00 26.71 34 ASN D C 1
ATOM 9437 O O . ASN D 1 34 ? -25.200 -62.195 14.486 1.00 26.00 34 ASN D O 1
ATOM 9442 N N . ASP D 1 35 ? -23.497 -60.950 13.680 1.00 30.55 35 ASP D N 1
ATOM 9443 C CA . ASP D 1 35 ? -23.895 -61.048 12.274 1.00 34.26 35 ASP D CA 1
ATOM 9444 C C . ASP D 1 35 ? -25.386 -60.672 11.892 1.00 32.82 35 ASP D C 1
ATOM 9445 O O . ASP D 1 35 ? -25.949 -61.124 10.897 1.00 32.10 35 ASP D O 1
ATOM 9450 N N . ARG D 1 36 ? -26.033 -59.796 12.661 1.00 31.89 36 ARG D N 1
ATOM 9451 C CA . ARG D 1 36 ? -27.341 -59.223 12.322 1.00 31.27 36 ARG D CA 1
ATOM 9452 C C . ARG D 1 36 ? -27.160 -57.843 11.661 1.00 27.83 36 ARG D C 1
ATOM 9453 O O . ARG D 1 36 ? -26.957 -56.838 12.345 1.00 24.85 36 ARG D O 1
ATOM 9461 N N . TRP D 1 37 ? -27.192 -57.840 10.332 1.00 26.01 37 TRP D N 1
ATOM 9462 C CA . TRP D 1 37 ? -27.190 -56.655 9.484 1.00 27.03 37 TRP D CA 1
ATOM 9463 C C . TRP D 1 37 ? -28.516 -56.482 8.716 1.00 24.64 37 TRP D C 1
ATOM 9464 O O . TRP D 1 37 ? -28.572 -56.591 7.499 1.00 25.13 37 TRP D O 1
ATOM 9475 N N . LYS D 1 38 ? -29.567 -56.082 9.418 1.00 23.88 38 LYS D N 1
ATOM 9476 C CA . LYS D 1 38 ? -30.899 -56.124 8.835 1.00 25.52 38 LYS D CA 1
ATOM 9477 C C . LYS D 1 38 ? -31.041 -55.109 7.683 1.00 24.67 38 LYS D C 1
ATOM 9478 O O . LYS D 1 38 ? -31.647 -55.406 6.647 1.00 19.56 38 LYS D O 1
ATOM 9484 N N . THR D 1 39 ? -30.499 -53.912 7.913 1.00 21.27 39 THR D N 1
ATOM 9485 C CA . THR D 1 39 ? -30.490 -52.873 6.917 1.00 21.61 39 THR D CA 1
ATOM 9486 C C . THR D 1 39 ? -29.741 -53.347 5.696 1.00 21.38 39 THR D C 1
ATOM 9487 O O . THR D 1 39 ? -30.187 -53.111 4.593 1.00 19.83 39 THR D O 1
ATOM 9491 N N . ARG D 1 40 ? -28.604 -54.001 5.896 1.00 26.21 40 ARG D N 1
ATOM 9492 C CA . ARG D 1 40 ? -27.818 -54.465 4.768 1.00 28.04 40 ARG D CA 1
ATOM 9493 C C . ARG D 1 40 ? -28.551 -55.571 4.040 1.00 24.11 40 ARG D C 1
ATOM 9494 O O . ARG D 1 40 ? -28.579 -55.546 2.834 1.00 23.49 40 ARG D O 1
ATOM 9502 N N . ASP D 1 41 ? -29.121 -56.519 4.772 1.00 24.06 41 ASP D N 1
ATOM 9503 C CA . ASP D 1 41 ? -29.948 -57.591 4.197 1.00 23.99 41 ASP D CA 1
ATOM 9504 C C . ASP D 1 41 ? -31.098 -57.052 3.323 1.00 22.23 41 ASP D C 1
ATOM 9505 O O . ASP D 1 41 ? -31.356 -57.561 2.250 1.00 22.04 41 ASP D O 1
ATOM 9510 N N . MET D 1 42 ? -31.790 -56.001 3.753 1.00 23.49 42 MET D N 1
ATOM 9511 C CA . MET D 1 42 ? -32.937 -55.498 2.992 1.00 20.06 42 MET D CA 1
ATOM 9512 C C . MET D 1 42 ? -32.417 -54.848 1.728 1.00 20.51 42 MET D C 1
ATOM 9513 O O . MET D 1 42 ? -33.054 -54.975 0.690 1.00 20.51 42 MET D O 1
ATOM 9518 N N . GLU D 1 43 ? -31.260 -54.199 1.795 1.00 21.18 43 GLU D N 1
ATOM 9519 C CA . GLU D 1 43 ? -30.670 -53.585 0.609 1.00 20.67 43 GLU D CA 1
ATOM 9520 C C . GLU D 1 43 ? -30.286 -54.665 -0.417 1.00 23.56 43 GLU D C 1
ATOM 9521 O O . GLU D 1 43 ? -30.545 -54.479 -1.609 1.00 23.91 43 GLU D O 1
ATOM 9527 N N . GLN D 1 44 ? -29.694 -55.775 0.021 1.00 22.05 44 GLN D N 1
ATOM 9528 C CA . GLN D 1 44 ? -29.318 -56.852 -0.900 1.00 24.62 44 GLN D CA 1
ATOM 9529 C C . GLN D 1 44 ? -30.572 -57.496 -1.496 1.00 23.09 44 GLN D C 1
ATOM 9530 O O . GLN D 1 44 ? -30.604 -57.795 -2.693 1.00 22.98 44 GLN D O 1
ATOM 9536 N N . LEU D 1 45 ? -31.609 -57.698 -0.684 1.00 21.86 45 LEU D N 1
ATOM 9537 C CA . LEU D 1 45 ? -32.873 -58.233 -1.168 1.00 21.40 45 LEU D CA 1
ATOM 9538 C C . LEU D 1 45 ? -33.528 -57.330 -2.219 1.00 21.73 45 LEU D C 1
ATOM 9539 O O . LEU D 1 45 ? -34.024 -57.838 -3.231 1.00 19.78 45 LEU D O 1
ATOM 9544 N N . LEU D 1 46 ? -33.504 -56.011 -1.991 1.00 21.70 46 LEU D N 1
ATOM 9545 C CA . LEU D 1 46 ? -33.912 -55.025 -3.010 1.00 21.12 46 LEU D CA 1
ATOM 9546 C C . LEU D 1 46 ? -33.070 -55.151 -4.293 1.00 22.80 46 LEU D C 1
ATOM 9547 O O . LEU D 1 46 ? -33.631 -55.037 -5.390 1.00 21.32 46 LEU D O 1
ATOM 9552 N N . CYS D 1 47 ? -31.755 -55.384 -4.186 1.00 20.85 47 CYS D N 1
ATOM 9553 C CA . CYS D 1 47 ? -30.903 -55.535 -5.364 1.00 21.05 47 CYS D CA 1
ATOM 9554 C C . CYS D 1 47 ? -31.301 -56.788 -6.149 1.00 23.54 47 CYS D C 1
ATOM 9555 O O . CYS D 1 47 ? -31.360 -56.733 -7.373 1.00 24.12 47 CYS D O 1
ATOM 9558 N N . GLU D 1 48 ? -31.610 -57.891 -5.465 1.00 25.87 48 GLU D N 1
ATOM 9559 C CA . GLU D 1 48 ? -31.978 -59.193 -6.081 1.00 27.56 48 GLU D CA 1
ATOM 9560 C C . GLU D 1 48 ? -33.364 -59.123 -6.736 1.00 26.80 48 GLU D C 1
ATOM 9561 O O . GLU D 1 48 ? -33.512 -59.366 -7.929 1.00 25.72 48 GLU D O 1
ATOM 9567 N N . LYS D 1 49 ? -34.348 -58.714 -5.951 1.00 24.65 49 LYS D N 1
ATOM 9568 C CA . LYS D 1 49 ? -35.746 -58.761 -6.336 1.00 26.40 49 LYS D CA 1
ATOM 9569 C C . LYS D 1 49 ? -35.995 -57.797 -7.493 1.00 25.56 49 LYS D C 1
ATOM 9570 O O . LYS D 1 49 ? -36.776 -58.113 -8.380 1.00 22.94 49 LYS D O 1
ATOM 9576 N N . MET D 1 50 ? -35.304 -56.663 -7.525 1.00 21.50 50 MET D N 1
ATOM 9577 C CA . MET D 1 50 ? -35.558 -55.662 -8.541 1.00 20.31 50 MET D CA 1
ATOM 9578 C C . MET D 1 50 ? -34.496 -55.606 -9.635 1.00 22.56 50 MET D C 1
ATOM 9579 O O . MET D 1 50 ? -34.527 -54.680 -10.474 1.00 20.56 50 MET D O 1
ATOM 9584 N N . ASN D 1 51 ? -33.567 -56.571 -9.621 1.00 23.34 51 ASN D N 1
ATOM 9585 C CA . ASN D 1 51 ? -32.434 -56.624 -10.550 1.00 20.93 51 ASN D CA 1
ATOM 9586 C C . ASN D 1 51 ? -31.766 -55.250 -10.816 1.00 19.71 51 ASN D C 1
ATOM 9587 O O . ASN D 1 51 ? -31.551 -54.837 -11.944 1.00 21.57 51 ASN D O 1
ATOM 9592 N N . VAL D 1 52 ? -31.498 -54.520 -9.737 1.00 21.40 52 VAL D N 1
ATOM 9593 C CA . VAL D 1 52 ? -30.802 -53.237 -9.755 1.00 23.23 52 VAL D CA 1
ATOM 9594 C C . VAL D 1 52 ? -29.489 -53.511 -9.042 1.00 23.80 52 VAL D C 1
ATOM 9595 O O . VAL D 1 52 ? -29.444 -54.246 -8.065 1.00 23.42 52 VAL D O 1
ATOM 9599 N N . LYS D 1 53 ? -28.462 -52.812 -9.488 1.00 26.71 53 LYS D N 1
ATOM 9600 C CA . LYS D 1 53 ? -27.118 -53.050 -8.991 1.00 30.68 53 LYS D CA 1
ATOM 9601 C C . LYS D 1 53 ? -26.949 -52.561 -7.561 1.00 27.96 53 LYS D C 1
ATOM 9602 O O . LYS D 1 53 ? -26.191 -53.194 -6.832 1.00 28.38 53 LYS D O 1
ATOM 9608 N N . HIS D 1 54 ? -27.643 -51.474 -7.193 1.00 25.68 54 HIS D N 1
ATOM 9609 C CA . HIS D 1 54 ? -27.547 -50.835 -5.857 1.00 24.13 54 HIS D CA 1
ATOM 9610 C C . HIS D 1 54 ? -28.844 -50.390 -5.172 1.00 21.67 54 HIS D C 1
ATOM 9611 O O . HIS D 1 54 ? -29.751 -49.876 -5.835 1.00 21.12 54 HIS D O 1
ATOM 9618 N N . ALA D 1 55 ? -28.872 -50.514 -3.842 1.00 18.59 55 ALA D N 1
ATOM 9619 C CA . ALA D 1 55 ? -29.986 -50.067 -3.028 1.00 17.89 55 ALA D CA 1
ATOM 9620 C C . ALA D 1 55 ? -29.551 -49.480 -1.684 1.00 16.57 55 ALA D C 1
ATOM 9621 O O . ALA D 1 55 ? -28.910 -50.129 -0.896 1.00 14.81 55 ALA D O 1
ATOM 9623 N N . HIS D 1 56 ? -29.936 -48.239 -1.412 1.00 16.95 56 HIS D N 1
ATOM 9624 C CA . HIS D 1 56 ? -29.613 -47.597 -0.141 1.00 15.78 56 HIS D CA 1
ATOM 9625 C C . HIS D 1 56 ? -30.896 -47.280 0.644 1.00 15.02 56 HIS D C 1
ATOM 9626 O O . HIS D 1 56 ? -31.676 -46.420 0.250 1.00 12.70 56 HIS D O 1
ATOM 9633 N N . LEU D 1 57 ? -31.069 -47.977 1.761 1.00 15.12 57 LEU D N 1
ATOM 9634 C CA . LEU D 1 57 ? -32.202 -47.834 2.670 1.00 15.48 57 LEU D CA 1
ATOM 9635 C C . LEU D 1 57 ? -31.940 -46.649 3.599 1.00 15.33 57 LEU D C 1
ATOM 9636 O O . LEU D 1 57 ? -30.844 -46.476 4.118 1.00 14.29 57 LEU D O 1
ATOM 9641 N N . LEU D 1 58 ? -32.924 -45.772 3.710 1.00 16.21 58 LEU D N 1
ATOM 9642 C CA . LEU D 1 58 ? -32.793 -44.615 4.564 1.00 15.60 58 LEU D CA 1
ATOM 9643 C C . LEU D 1 58 ? -34.138 -44.228 5.206 1.00 14.85 58 LEU D C 1
ATOM 9644 O O . LEU D 1 58 ? -35.079 -45.044 5.252 1.00 12.21 58 LEU D O 1
ATOM 9649 N N . SER D 1 59 ? -34.147 -43.064 5.854 1.00 12.94 59 SER D N 1
ATOM 9650 C CA . SER D 1 59 ? -35.138 -42.771 6.898 1.00 12.84 59 SER D CA 1
ATOM 9651 C C . SER D 1 59 ? -36.577 -42.564 6.426 1.00 12.29 59 SER D C 1
ATOM 9652 O O . SER D 1 59 ? -37.463 -42.675 7.245 1.00 13.58 59 SER D O 1
ATOM 9655 N N . SER D 1 60 ? -36.813 -42.244 5.163 1.00 12.07 60 SER D N 1
ATOM 9656 C CA . SER D 1 60 ? -38.147 -42.111 4.584 1.00 12.03 60 SER D CA 1
ATOM 9657 C C . SER D 1 60 ? -38.054 -42.002 3.065 1.00 12.41 60 SER D C 1
ATOM 9658 O O . SER D 1 60 ? -36.985 -41.788 2.507 1.00 12.21 60 SER D O 1
ATOM 9661 N N . GLY D 1 61 ? -39.217 -42.039 2.434 1.00 11.81 61 GLY D N 1
ATOM 9662 C CA . GLY D 1 61 ? -39.347 -41.786 1.013 1.00 11.56 61 GLY D CA 1
ATOM 9663 C C . GLY D 1 61 ? -39.030 -40.347 0.726 1.00 11.64 61 GLY D C 1
ATOM 9664 O O . GLY D 1 61 ? -38.399 -40.101 -0.281 1.00 12.38 61 GLY D O 1
ATOM 9665 N N . THR D 1 62 ? -39.391 -39.398 1.590 1.00 11.07 62 THR D N 1
ATOM 9666 C CA . THR D 1 62 ? -39.078 -37.992 1.333 1.00 10.91 62 THR D CA 1
ATOM 9667 C C . THR D 1 62 ? -37.577 -37.757 1.376 1.00 11.12 62 THR D C 1
ATOM 9668 O O . THR D 1 62 ? -37.002 -37.112 0.490 1.00 10.61 62 THR D O 1
ATOM 9672 N N . ALA D 1 63 ? -36.948 -38.394 2.349 1.00 12.06 63 ALA D N 1
ATOM 9673 C CA . ALA D 1 63 ? -35.511 -38.431 2.444 1.00 12.95 63 ALA D CA 1
ATOM 9674 C C . ALA D 1 63 ? -34.860 -39.113 1.234 1.00 13.51 63 ALA D C 1
ATOM 9675 O O . ALA D 1 63 ? -33.853 -38.581 0.749 1.00 15.66 63 ALA D O 1
ATOM 9677 N N . ALA D 1 64 ? -35.420 -40.217 0.748 1.00 11.62 64 ALA D N 1
ATOM 9678 C CA . ALA D 1 64 ? -35.001 -40.762 -0.530 1.00 12.19 64 ALA D CA 1
ATOM 9679 C C . ALA D 1 64 ? -34.970 -39.761 -1.674 1.00 13.10 64 ALA D C 1
ATOM 9680 O O . ALA D 1 64 ? -34.009 -39.685 -2.443 1.00 13.84 64 ALA D O 1
ATOM 9682 N N . LEU D 1 65 ? -36.045 -39.007 -1.803 1.00 14.68 65 LEU D N 1
ATOM 9683 C CA . LEU D 1 65 ? -36.125 -37.997 -2.849 1.00 14.69 65 LEU D CA 1
ATOM 9684 C C . LEU D 1 65 ? -35.045 -36.950 -2.721 1.00 16.34 65 LEU D C 1
ATOM 9685 O O . LEU D 1 65 ? -34.374 -36.593 -3.713 1.00 15.39 65 LEU D O 1
ATOM 9690 N N . GLN D 1 66 ? -34.894 -36.459 -1.495 1.00 16.78 66 GLN D N 1
ATOM 9691 C CA . GLN D 1 66 ? -33.838 -35.456 -1.239 1.00 17.77 66 GLN D CA 1
ATOM 9692 C C . GLN D 1 66 ? -32.463 -35.991 -1.591 1.00 15.36 66 GLN D C 1
ATOM 9693 O O . GLN D 1 66 ? -31.670 -35.311 -2.225 1.00 15.33 66 GLN D O 1
ATOM 9699 N N . THR D 1 67 ? -32.242 -37.226 -1.167 1.00 14.74 67 THR D N 1
ATOM 9700 C CA . THR D 1 67 ? -31.027 -37.962 -1.430 1.00 14.48 67 THR D CA 1
ATOM 9701 C C . THR D 1 67 ? -30.806 -38.330 -2.901 1.00 14.97 67 THR D C 1
ATOM 9702 O O . THR D 1 67 ? -29.692 -38.140 -3.396 1.00 14.54 67 THR D O 1
ATOM 9706 N N . ALA D 1 68 ? -31.824 -38.837 -3.596 1.00 14.99 68 ALA D N 1
ATOM 9707 C CA . ALA D 1 68 ? -31.698 -39.132 -5.027 1.00 14.52 68 ALA D CA 1
ATOM 9708 C C . ALA D 1 68 ? -31.420 -37.882 -5.859 1.00 16.17 68 ALA D C 1
ATOM 9709 O O . ALA D 1 68 ? -30.642 -37.976 -6.817 1.00 15.24 68 ALA D O 1
ATOM 9711 N N . MET D 1 69 ? -31.992 -36.728 -5.497 1.00 16.33 69 MET D N 1
ATOM 9712 C CA . MET D 1 69 ? -31.672 -35.553 -6.283 1.00 18.95 69 MET D CA 1
ATOM 9713 C C . MET D 1 69 ? -30.208 -35.183 -6.093 1.00 19.09 69 MET D C 1
ATOM 9714 O O . MET D 1 69 ? -29.468 -35.078 -7.087 1.00 21.75 69 MET D O 1
ATOM 9719 N N . MET D 1 70 ? -29.792 -35.031 -4.838 1.00 17.84 70 MET D N 1
ATOM 9720 C CA . MET D 1 70 ? -28.421 -34.635 -4.526 1.00 18.00 70 MET D CA 1
ATOM 9721 C C . MET D 1 70 ? -27.464 -35.592 -5.221 1.00 18.54 70 MET D C 1
ATOM 9722 O O . MET D 1 70 ? -26.520 -35.167 -5.885 1.00 17.44 70 MET D O 1
ATOM 9727 N N . ALA D 1 71 ? -27.742 -36.887 -5.108 1.00 17.45 71 ALA D N 1
ATOM 9728 C CA . ALA D 1 71 ? -26.804 -37.897 -5.585 1.00 17.20 71 ALA D CA 1
ATOM 9729 C C . ALA D 1 71 ? -26.674 -37.924 -7.107 1.00 17.28 71 ALA D C 1
ATOM 9730 O O . ALA D 1 71 ? -25.643 -38.334 -7.615 1.00 16.23 71 ALA D O 1
ATOM 9732 N N . ALA D 1 72 ? -27.737 -37.538 -7.807 1.00 16.10 72 ALA D N 1
ATOM 9733 C CA . ALA D 1 72 ? -27.725 -37.478 -9.264 1.00 16.99 72 ALA D CA 1
ATOM 9734 C C . ALA D 1 72 ? -27.392 -36.094 -9.784 1.00 15.33 72 ALA D C 1
ATOM 9735 O O . ALA D 1 72 ? -27.581 -35.855 -10.950 1.00 18.77 72 ALA D O 1
ATOM 9737 N N . GLY D 1 73 ? -26.902 -35.187 -8.956 1.00 16.92 73 GLY D N 1
ATOM 9738 C CA . GLY D 1 73 ? -26.415 -33.891 -9.408 1.00 17.44 73 GLY D CA 1
ATOM 9739 C C . GLY D 1 73 ? -27.454 -32.810 -9.566 1.00 18.38 73 GLY D C 1
ATOM 9740 O O . GLY D 1 73 ? -27.146 -31.760 -10.108 1.00 17.81 73 GLY D O 1
ATOM 9741 N N . ILE D 1 74 ? -28.673 -33.058 -9.088 1.00 21.13 74 ILE D N 1
ATOM 9742 C CA . ILE D 1 74 ? -29.807 -32.132 -9.217 1.00 20.00 74 ILE D CA 1
ATOM 9743 C C . ILE D 1 74 ? -29.830 -31.346 -7.927 1.00 19.58 74 ILE D C 1
ATOM 9744 O O . ILE D 1 74 ? -30.110 -31.910 -6.850 1.00 16.67 74 ILE D O 1
ATOM 9749 N N . GLY D 1 75 ? -29.559 -30.054 -8.053 1.00 17.89 75 GLY D N 1
ATOM 9750 C CA . GLY D 1 75 ? -29.652 -29.175 -6.913 1.00 18.75 75 GLY D CA 1
ATOM 9751 C C . GLY D 1 75 ? -29.999 -27.746 -7.272 1.00 19.05 75 GLY D C 1
ATOM 9752 O O . GLY D 1 75 ? -30.760 -27.507 -8.183 1.00 19.73 75 GLY D O 1
ATOM 9753 N N . ALA D 1 76 ? -29.465 -26.790 -6.528 1.00 21.29 76 ALA D N 1
ATOM 9754 C CA . ALA D 1 76 ? -30.013 -25.417 -6.529 1.00 25.68 76 ALA D CA 1
ATOM 9755 C C . ALA D 1 76 ? -29.901 -24.750 -7.876 1.00 25.96 76 ALA D C 1
ATOM 9756 O O . ALA D 1 76 ? -28.892 -24.883 -8.583 1.00 25.96 76 ALA D O 1
ATOM 9758 N N . GLY D 1 77 ? -30.995 -24.076 -8.214 1.00 27.65 77 GLY D N 1
ATOM 9759 C CA . GLY D 1 77 ? -31.157 -23.430 -9.511 1.00 23.68 77 GLY D CA 1
ATOM 9760 C C . GLY D 1 77 ? -31.667 -24.383 -10.568 1.00 24.11 77 GLY D C 1
ATOM 9761 O O . GLY D 1 77 ? -32.085 -23.881 -11.591 1.00 20.27 77 GLY D O 1
ATOM 9762 N N . ASP D 1 78 ? -31.632 -25.713 -10.378 1.00 23.43 78 ASP D N 1
ATOM 9763 C CA . ASP D 1 78 ? -31.991 -26.630 -11.468 1.00 25.06 78 ASP D CA 1
ATOM 9764 C C . ASP D 1 78 ? -33.492 -26.708 -11.580 1.00 22.95 78 ASP D C 1
ATOM 9765 O O . ASP D 1 78 ? -34.166 -26.827 -10.561 1.00 26.20 78 ASP D O 1
ATOM 9770 N N . GLU D 1 79 ? -33.985 -26.627 -12.813 1.00 23.27 79 GLU D N 1
ATOM 9771 C CA . GLU D 1 79 ? -35.372 -26.886 -13.131 1.00 22.33 79 GLU D CA 1
ATOM 9772 C C . GLU D 1 79 ? -35.535 -28.396 -13.143 1.00 21.79 79 GLU D C 1
ATOM 9773 O O . GLU D 1 79 ? -34.770 -29.125 -13.811 1.00 22.50 79 GLU D O 1
ATOM 9779 N N . VAL D 1 80 ? -36.511 -28.818 -12.338 1.00 20.28 80 VAL D N 1
ATOM 9780 C CA . VAL D 1 80 ? -36.993 -30.186 -12.257 1.00 21.01 80 VAL D CA 1
ATOM 9781 C C . VAL D 1 80 ? -38.489 -30.304 -12.622 1.00 20.83 80 VAL D C 1
ATOM 9782 O O . VAL D 1 80 ? -39.364 -29.759 -11.951 1.00 18.61 80 VAL D O 1
ATOM 9786 N N . ILE D 1 81 ? -38.785 -31.032 -13.694 1.00 20.40 81 ILE D N 1
ATOM 9787 C CA . ILE D 1 81 ? -40.167 -31.205 -14.123 1.00 19.89 81 ILE D CA 1
ATOM 9788 C C . ILE D 1 81 ? -40.850 -32.243 -13.239 1.00 17.98 81 ILE D C 1
ATOM 9789 O O . ILE D 1 81 ? -40.262 -33.289 -12.939 1.00 18.55 81 ILE D O 1
ATOM 9794 N N . VAL D 1 82 ? -42.098 -31.954 -12.895 1.00 16.51 82 VAL D N 1
ATOM 9795 C CA . VAL D 1 82 ? -42.868 -32.610 -11.836 1.00 17.18 82 VAL D CA 1
ATOM 9796 C C . VAL D 1 82 ? -44.374 -32.519 -12.128 1.00 17.83 82 VAL D C 1
ATOM 9797 O O . VAL D 1 82 ? -44.843 -31.451 -12.515 1.00 16.32 82 VAL D O 1
ATOM 9801 N N . PRO D 1 83 ? -45.143 -33.615 -11.933 1.00 17.20 83 PRO D N 1
ATOM 9802 C CA . PRO D 1 83 ? -46.585 -33.502 -12.141 1.00 16.59 83 PRO D CA 1
ATOM 9803 C C . PRO D 1 83 ? -47.316 -32.724 -11.032 1.00 15.84 83 PRO D C 1
ATOM 9804 O O . PRO D 1 83 ? -46.786 -32.522 -9.950 1.00 16.68 83 PRO D O 1
ATOM 9808 N N . PRO D 1 84 ? -48.533 -32.257 -11.305 1.00 15.15 84 PRO D N 1
ATOM 9809 C CA . PRO D 1 84 ? -49.360 -31.589 -10.314 1.00 15.59 84 PRO D CA 1
ATOM 9810 C C . PRO D 1 84 ? -50.122 -32.558 -9.425 1.00 14.94 84 PRO D C 1
ATOM 9811 O O . PRO D 1 84 ? -50.690 -32.177 -8.397 1.00 14.43 84 PRO D O 1
ATOM 9815 N N . PHE D 1 85 ? -50.156 -33.807 -9.867 1.00 15.15 85 PHE D N 1
ATOM 9816 C CA . PHE D 1 85 ? -50.812 -34.891 -9.173 1.00 14.06 85 PHE D CA 1
ATOM 9817 C C . PHE D 1 85 ? -49.716 -35.808 -8.669 1.00 14.80 85 PHE D C 1
ATOM 9818 O O . PHE D 1 85 ? -49.092 -36.535 -9.452 1.00 14.27 85 PHE D O 1
ATOM 9826 N N . THR D 1 86 ? -49.515 -35.778 -7.351 1.00 16.76 86 THR D N 1
ATOM 9827 C CA . THR D 1 86 ? -48.517 -36.555 -6.595 1.00 14.86 86 THR D CA 1
ATOM 9828 C C . THR D 1 86 ? -48.638 -36.121 -5.134 1.00 15.01 86 THR D C 1
ATOM 9829 O O . THR D 1 86 ? -49.318 -35.128 -4.815 1.00 14.89 86 THR D O 1
ATOM 9833 N N . PHE D 1 87 ? -47.969 -36.850 -4.241 1.00 14.76 87 PHE D N 1
ATOM 9834 C CA . PHE D 1 87 ? -47.933 -36.455 -2.843 1.00 13.66 87 PHE D CA 1
ATOM 9835 C C . PHE D 1 87 ? -47.124 -35.162 -2.709 1.00 14.42 87 PHE D C 1
ATOM 9836 O O . PHE D 1 87 ? -46.234 -34.859 -3.523 1.00 13.68 87 PHE D O 1
ATOM 9844 N N . VAL D 1 88 ? -47.498 -34.360 -1.721 1.00 14.06 88 VAL D N 1
ATOM 9845 C CA . VAL D 1 88 ? -46.813 -33.078 -1.498 1.00 14.79 88 VAL D CA 1
ATOM 9846 C C . VAL D 1 88 ? -45.287 -33.200 -1.420 1.00 13.68 88 VAL D C 1
ATOM 9847 O O . VAL D 1 88 ? -44.593 -32.275 -1.791 1.00 14.34 88 VAL D O 1
ATOM 9851 N N . ALA D 1 89 ? -44.799 -34.341 -0.941 1.00 12.71 89 ALA D N 1
ATOM 9852 C CA . ALA D 1 89 ? -43.370 -34.567 -0.801 1.00 12.67 89 ALA D CA 1
ATOM 9853 C C . ALA D 1 89 ? -42.564 -34.271 -2.064 1.00 12.39 89 ALA D C 1
ATOM 9854 O O . ALA D 1 89 ? -41.463 -33.721 -1.995 1.00 11.46 89 ALA D O 1
ATOM 9856 N N . SER D 1 90 ? -43.158 -34.574 -3.213 1.00 13.26 90 SER D N 1
ATOM 9857 C CA . SER D 1 90 ? -42.470 -34.504 -4.479 1.00 13.79 90 SER D CA 1
ATOM 9858 C C . SER D 1 90 ? -42.081 -33.040 -4.662 1.00 16.63 90 SER D C 1
ATOM 9859 O O . SER D 1 90 ? -40.949 -32.748 -5.080 1.00 17.14 90 SER D O 1
ATOM 9862 N N . VAL D 1 91 ? -42.993 -32.115 -4.356 1.00 18.28 91 VAL D N 1
ATOM 9863 C CA . VAL D 1 91 ? -42.673 -30.719 -4.613 1.00 17.80 91 VAL D CA 1
ATOM 9864 C C . VAL D 1 91 ? -41.753 -30.259 -3.483 1.00 19.91 91 VAL D C 1
ATOM 9865 O O . VAL D 1 91 ? -40.844 -29.450 -3.684 1.00 21.31 91 VAL D O 1
ATOM 9869 N N . GLU D 1 92 ? -41.973 -30.790 -2.281 1.00 18.86 92 GLU D N 1
ATOM 9870 C CA . GLU D 1 92 ? -41.252 -30.269 -1.132 1.00 17.91 92 GLU D CA 1
ATOM 9871 C C . GLU D 1 92 ? -39.778 -30.585 -1.242 1.00 17.59 92 GLU D C 1
ATOM 9872 O O . GLU D 1 92 ? -38.972 -29.716 -0.965 1.00 16.98 92 GLU D O 1
ATOM 9878 N N . ALA D 1 93 ? -39.451 -31.821 -1.600 1.00 16.45 93 ALA D N 1
ATOM 9879 C CA . ALA D 1 93 ? -38.058 -32.242 -1.849 1.00 18.38 93 ALA D CA 1
ATOM 9880 C C . ALA D 1 93 ? -37.358 -31.366 -2.886 1.00 18.59 93 ALA D C 1
ATOM 9881 O O . ALA D 1 93 ? -36.184 -31.051 -2.724 1.00 21.60 93 ALA D O 1
ATOM 9883 N N . ILE D 1 94 ? -38.056 -30.994 -3.955 1.00 18.27 94 ILE D N 1
ATOM 9884 C CA . ILE D 1 94 ? -37.459 -30.213 -5.031 1.00 18.75 94 ILE D CA 1
ATOM 9885 C C . ILE D 1 94 ? -37.121 -28.829 -4.450 1.00 19.32 94 ILE D C 1
ATOM 9886 O O . ILE D 1 94 ? -35.992 -28.361 -4.613 1.00 18.06 94 ILE D O 1
ATOM 9891 N N . PHE D 1 95 ? -38.069 -28.215 -3.745 1.00 18.71 95 PHE D N 1
ATOM 9892 C CA . PHE D 1 95 ? -37.891 -26.838 -3.248 1.00 19.72 95 PHE D CA 1
ATOM 9893 C C . PHE D 1 95 ? -36.814 -26.712 -2.154 1.00 21.40 95 PHE D C 1
ATOM 9894 O O . PHE D 1 95 ? -36.113 -25.698 -2.074 1.00 18.43 95 PHE D O 1
ATOM 9902 N N . MET D 1 96 ? -36.724 -27.734 -1.299 1.00 22.57 96 MET D N 1
ATOM 9903 C CA . MET D 1 96 ? -35.787 -27.744 -0.193 1.00 23.78 96 MET D CA 1
ATOM 9904 C C . MET D 1 96 ? -34.359 -27.943 -0.666 1.00 22.42 96 MET D C 1
ATOM 9905 O O . MET D 1 96 ? -33.456 -27.462 0.011 1.00 20.58 96 MET D O 1
ATOM 9910 N N . ALA D 1 97 ? -34.165 -28.579 -1.826 1.00 22.97 97 ALA D N 1
ATOM 9911 C CA . ALA D 1 97 ? -32.858 -28.625 -2.502 1.00 20.70 97 ALA D CA 1
ATOM 9912 C C . ALA D 1 97 ? -32.369 -27.304 -3.141 1.00 21.22 97 ALA D C 1
ATOM 9913 O O . ALA D 1 97 ? -31.270 -27.235 -3.742 1.00 19.76 97 ALA D O 1
ATOM 9915 N N . GLY D 1 98 ? -33.222 -26.288 -3.080 1.00 19.86 98 GLY D N 1
ATOM 9916 C CA . GLY D 1 98 ? -33.126 -25.094 -3.909 1.00 20.31 98 GLY D CA 1
ATOM 9917 C C . GLY D 1 98 ? -33.490 -25.333 -5.361 1.00 21.16 98 GLY D C 1
ATOM 9918 O O . GLY D 1 98 ? -33.257 -24.465 -6.208 1.00 25.00 98 GLY D O 1
ATOM 9919 N N . ALA D 1 99 ? -34.061 -26.483 -5.706 1.00 19.51 99 ALA D N 1
ATOM 9920 C CA . ALA D 1 99 ? -34.401 -26.679 -7.098 1.00 18.26 99 ALA D CA 1
ATOM 9921 C C . ALA D 1 99 ? -35.707 -25.986 -7.477 1.00 19.30 99 ALA D C 1
ATOM 9922 O O . ALA D 1 99 ? -36.501 -25.604 -6.635 1.00 21.34 99 ALA D O 1
ATOM 9924 N N . VAL D 1 100 ? -35.931 -25.821 -8.772 1.00 20.40 100 VAL D N 1
ATOM 9925 C CA . VAL D 1 100 ? -37.102 -25.107 -9.254 1.00 20.96 100 VAL D CA 1
ATOM 9926 C C . VAL D 1 100 ? -38.093 -26.091 -9.881 1.00 20.91 100 VAL D C 1
ATOM 9927 O O . VAL D 1 100 ? -37.846 -26.624 -10.971 1.00 23.45 100 VAL D O 1
ATOM 9931 N N . PRO D 1 101 ? -39.224 -26.342 -9.204 1.00 20.29 101 PRO D N 1
ATOM 9932 C CA . PRO D 1 101 ? -40.220 -27.221 -9.810 1.00 22.41 101 PRO D CA 1
ATOM 9933 C C . PRO D 1 101 ? -40.899 -26.590 -11.041 1.00 22.12 101 PRO D C 1
ATOM 9934 O O . PRO D 1 101 ? -41.266 -25.390 -11.053 1.00 20.69 101 PRO D O 1
ATOM 9938 N N . ILE D 1 102 ? -40.979 -27.415 -12.085 1.00 19.89 102 ILE D N 1
ATOM 9939 C CA . ILE D 1 102 ? -41.571 -27.001 -13.355 1.00 19.65 102 ILE D CA 1
ATOM 9940 C C . ILE D 1 102 ? -42.698 -27.983 -13.590 1.00 19.78 102 ILE D C 1
ATOM 9941 O O . ILE D 1 102 ? -42.438 -29.163 -13.722 1.00 19.11 102 ILE D O 1
ATOM 9946 N N . PHE D 1 103 ? -43.943 -27.517 -13.482 1.00 20.40 103 PHE D N 1
ATOM 9947 C CA . PHE D 1 103 ? -45.088 -28.406 -13.580 1.00 20.64 103 PHE D CA 1
ATOM 9948 C C . PHE D 1 103 ? -45.468 -28.768 -15.007 1.00 22.11 103 PHE D C 1
ATOM 9949 O O . PHE D 1 103 ? -45.628 -27.904 -15.840 1.00 23.55 103 PHE D O 1
ATOM 9957 N N . ALA D 1 104 ? -45.624 -30.060 -15.270 1.00 21.07 104 ALA D N 1
ATOM 9958 C CA . ALA D 1 104 ? -46.022 -30.514 -16.570 1.00 21.03 104 ALA D CA 1
ATOM 9959 C C . ALA D 1 104 ? -47.254 -31.396 -16.429 1.00 20.10 104 ALA D C 1
ATOM 9960 O O . ALA D 1 104 ? -47.557 -31.953 -15.362 1.00 18.27 104 ALA D O 1
ATOM 9962 N N . GLU D 1 105 ? -47.968 -31.496 -17.544 1.00 17.46 105 GLU D N 1
ATOM 9963 C CA . GLU D 1 105 ? -49.256 -32.131 -17.542 1.00 17.86 105 GLU D CA 1
ATOM 9964 C C . GLU D 1 105 ? -49.116 -33.645 -17.361 1.00 18.95 105 GLU D C 1
ATOM 9965 O O . GLU D 1 105 ? -48.130 -34.219 -17.867 1.00 15.51 105 GLU D O 1
ATOM 9971 N N . ILE D 1 106 ? -50.069 -34.240 -16.621 1.00 17.36 106 ILE D N 1
ATOM 9972 C CA . ILE D 1 106 ? -50.321 -35.690 -16.710 1.00 18.42 106 ILE D CA 1
ATOM 9973 C C . ILE D 1 106 ? -51.215 -36.009 -17.917 1.00 17.06 106 ILE D C 1
ATOM 9974 O O . ILE D 1 106 ? -51.813 -35.116 -18.512 1.00 14.86 106 ILE D O 1
ATOM 9979 N N . ASP D 1 107 ? -51.304 -37.298 -18.231 1.00 16.08 107 ASP D N 1
ATOM 9980 C CA . ASP D 1 107 ? -52.219 -37.826 -19.219 1.00 17.54 107 ASP D CA 1
ATOM 9981 C C . ASP D 1 107 ? -53.108 -38.876 -18.536 1.00 18.49 107 ASP D C 1
ATOM 9982 O O . ASP D 1 107 ? -53.279 -38.914 -17.316 1.00 19.05 107 ASP D O 1
ATOM 9987 N N . GLU D 1 108 ? -53.706 -39.735 -19.341 1.00 18.01 108 GLU D N 1
ATOM 9988 C CA . GLU D 1 108 ? -54.797 -40.557 -18.922 1.00 17.29 108 GLU D CA 1
ATOM 9989 C C . GLU D 1 108 ? -54.159 -41.717 -18.166 1.00 16.64 108 GLU D C 1
ATOM 9990 O O . GLU D 1 108 ? -54.873 -42.531 -17.588 1.00 17.30 108 GLU D O 1
ATOM 9996 N N . THR D 1 109 ? -52.833 -41.836 -18.233 1.00 15.54 109 THR D N 1
ATOM 9997 C CA . THR D 1 109 ? -52.077 -42.672 -17.267 1.00 17.14 109 THR D CA 1
ATOM 9998 C C . THR D 1 109 ? -52.023 -42.191 -15.809 1.00 16.77 109 THR D C 1
ATOM 9999 O O . THR D 1 109 ? -51.556 -42.919 -14.952 1.00 18.33 109 THR D O 1
ATOM 10003 N N . LEU D 1 110 ? -52.357 -40.928 -15.586 1.00 17.90 110 LEU D N 1
ATOM 10004 C CA . LEU D 1 110 ? -52.226 -40.228 -14.312 1.00 18.43 110 LEU D CA 1
ATOM 10005 C C . LEU D 1 110 ? -50.794 -39.880 -13.925 1.00 18.57 110 LEU D C 1
ATOM 10006 O O . LEU D 1 110 ? -50.572 -39.287 -12.867 1.00 19.27 110 LEU D O 1
ATOM 10011 N N . CYS D 1 111 ? -49.846 -40.164 -14.812 1.00 17.91 111 CYS D N 1
ATOM 10012 C CA . CYS D 1 111 ? -48.458 -39.732 -14.663 1.00 16.60 111 CYS D CA 1
ATOM 10013 C C . CYS D 1 111 ? -48.125 -38.722 -15.733 1.00 17.33 111 CYS D C 1
ATOM 10014 O O . CYS D 1 111 ? -48.902 -38.558 -16.687 1.00 16.93 111 CYS D O 1
ATOM 10017 N N . LEU D 1 112 ? -46.954 -38.088 -15.621 1.00 19.13 112 LEU D N 1
ATOM 10018 C CA . LEU D 1 112 ? -46.516 -37.094 -16.629 1.00 20.16 112 LEU D CA 1
ATOM 10019 C C . LEU D 1 112 ? -46.691 -37.546 -18.080 1.00 20.38 112 LEU D C 1
ATOM 10020 O O . LEU D 1 112 ? -46.377 -38.705 -18.402 1.00 19.46 112 LEU D O 1
ATOM 10025 N N . SER D 1 113 ? -47.225 -36.654 -18.920 1.00 19.46 113 SER D N 1
ATOM 10026 C CA . SER D 1 113 ? -47.396 -36.929 -20.330 1.00 21.36 113 SER D CA 1
ATOM 10027 C C . SER D 1 113 ? -46.118 -36.607 -21.096 1.00 18.95 113 SER D C 1
ATOM 10028 O O . SER D 1 113 ? -45.524 -35.547 -20.875 1.00 15.40 113 SER D O 1
ATOM 10031 N N . PRO D 1 114 ? -45.733 -37.491 -22.031 1.00 19.48 114 PRO D N 1
ATOM 10032 C CA . PRO D 1 114 ? -44.552 -37.176 -22.841 1.00 21.03 114 PRO D CA 1
ATOM 10033 C C . PRO D 1 114 ? -44.703 -35.793 -23.482 1.00 20.45 114 PRO D C 1
ATOM 10034 O O . PRO D 1 114 ? -43.805 -34.938 -23.375 1.00 17.95 114 PRO D O 1
ATOM 10038 N N . GLU D 1 115 ? -45.897 -35.519 -24.002 1.00 21.34 115 GLU D N 1
ATOM 10039 C CA . GLU D 1 115 ? -46.120 -34.220 -24.644 1.00 23.05 115 GLU D CA 1
ATOM 10040 C C . GLU D 1 115 ? -46.078 -33.100 -23.621 1.00 20.47 115 GLU D C 1
ATOM 10041 O O . GLU D 1 115 ? -45.528 -32.049 -23.891 1.00 19.20 115 GLU D O 1
ATOM 10047 N N . GLY D 1 116 ? -46.537 -33.335 -22.398 1.00 20.01 116 GLY D N 1
ATOM 10048 C CA . GLY D 1 116 ? -46.504 -32.291 -21.391 1.00 19.61 116 GLY D CA 1
ATOM 10049 C C . GLY D 1 116 ? -45.110 -31.924 -20.925 1.00 19.47 116 GLY D C 1
ATOM 10050 O O . GLY D 1 116 ? -44.762 -30.755 -20.634 1.00 16.20 116 GLY D O 1
ATOM 10051 N N . ILE D 1 117 ? -44.321 -32.982 -20.782 1.00 20.55 117 ILE D N 1
ATOM 10052 C CA . ILE D 1 117 ? -42.891 -32.830 -20.526 1.00 20.94 117 ILE D CA 1
ATOM 10053 C C . ILE D 1 117 ? -42.240 -31.968 -21.641 1.00 22.17 117 ILE D C 1
ATOM 10054 O O . ILE D 1 117 ? -41.549 -30.993 -21.314 1.00 20.19 117 ILE D O 1
ATOM 10059 N N . GLU D 1 118 ? -42.468 -32.307 -22.908 1.00 21.51 118 GLU D N 1
ATOM 10060 C CA . GLU D 1 118 ? -41.860 -31.581 -24.053 1.00 28.15 118 GLU D CA 1
ATOM 10061 C C . GLU D 1 118 ? -42.251 -30.099 -24.035 1.00 24.59 118 GLU D C 1
ATOM 10062 O O . GLU D 1 118 ? -41.413 -29.242 -24.200 1.00 24.86 118 GLU D O 1
ATOM 10068 N N . ALA D 1 119 ? -43.499 -29.797 -23.700 1.00 25.32 119 ALA D N 1
ATOM 10069 C CA . ALA D 1 119 ? -43.992 -28.432 -23.707 1.00 23.13 119 ALA D CA 1
ATOM 10070 C C . ALA D 1 119 ? -43.285 -27.487 -22.739 1.00 22.01 119 ALA D C 1
ATOM 10071 O O . ALA D 1 119 ? -43.322 -26.286 -22.940 1.00 22.36 119 ALA D O 1
ATOM 10073 N N . VAL D 1 120 ? -42.615 -28.003 -21.708 1.00 22.85 120 VAL D N 1
ATOM 10074 C CA . VAL D 1 120 ? -42.010 -27.159 -20.646 1.00 22.43 120 VAL D CA 1
ATOM 10075 C C . VAL D 1 120 ? -40.494 -27.319 -20.429 1.00 21.42 120 VAL D C 1
ATOM 10076 O O . VAL D 1 120 ? -39.935 -26.684 -19.526 1.00 24.73 120 VAL D O 1
ATOM 10080 N N . ILE D 1 121 ? -39.838 -28.171 -21.217 1.00 22.55 121 ILE D N 1
ATOM 10081 C CA . ILE D 1 121 ? -38.366 -28.245 -21.301 1.00 24.32 121 ILE D CA 1
ATOM 10082 C C . ILE D 1 121 ? -37.848 -26.894 -21.774 1.00 24.42 121 ILE D C 1
ATOM 10083 O O . ILE D 1 121 ? -38.352 -26.378 -22.752 1.00 22.70 121 ILE D O 1
ATOM 10088 N N . THR D 1 122 ? -36.907 -26.327 -21.026 1.00 32.71 122 THR D N 1
ATOM 10089 C CA . THR D 1 122 ? -36.258 -25.022 -21.257 1.00 37.89 122 THR D CA 1
ATOM 10090 C C . THR D 1 122 ? -34.750 -25.299 -21.128 1.00 46.97 122 THR D C 1
ATOM 10091 O O . THR D 1 122 ? -34.369 -26.390 -20.717 1.00 46.04 122 THR D O 1
ATOM 10095 N N . PRO D 1 123 ? -33.869 -24.333 -21.460 1.00 61.36 123 PRO D N 1
ATOM 10096 C CA . PRO D 1 123 ? -32.469 -24.732 -21.279 1.00 56.35 123 PRO D CA 1
ATOM 10097 C C . PRO D 1 123 ? -32.023 -24.977 -19.825 1.00 45.46 123 PRO D C 1
ATOM 10098 O O . PRO D 1 123 ? -31.003 -25.633 -19.667 1.00 46.42 123 PRO D O 1
ATOM 10102 N N . ARG D 1 124 ? -32.736 -24.500 -18.801 1.00 42.50 124 ARG D N 1
ATOM 10103 C CA . ARG D 1 124 ? -32.465 -24.858 -17.391 1.00 43.83 124 ARG D CA 1
ATOM 10104 C C . ARG D 1 124 ? -32.846 -26.276 -16.942 1.00 40.26 124 ARG D C 1
ATOM 10105 O O . ARG D 1 124 ? -32.472 -26.738 -15.850 1.00 43.68 124 ARG D O 1
ATOM 10113 N N . THR D 1 125 ? -33.625 -26.970 -17.754 1.00 31.84 125 THR D N 1
ATOM 10114 C CA . THR D 1 125 ? -34.165 -28.230 -17.286 1.00 33.51 125 THR D CA 1
ATOM 10115 C C . THR D 1 125 ? -33.050 -29.234 -17.052 1.00 26.54 125 THR D C 1
ATOM 10116 O O . THR D 1 125 ? -32.339 -29.545 -17.982 1.00 21.85 125 THR D O 1
ATOM 10120 N N . LYS D 1 126 ? -32.922 -29.751 -15.833 1.00 26.93 126 LYS D N 1
ATOM 10121 C CA . LYS D 1 126 ? -31.921 -30.782 -15.550 1.00 24.56 126 LYS D CA 1
ATOM 10122 C C . LYS D 1 126 ? -32.511 -32.158 -15.321 1.00 20.83 126 LYS D C 1
ATOM 10123 O O . LYS D 1 126 ? -31.842 -33.172 -15.583 1.00 17.58 126 LYS D O 1
ATOM 10129 N N . ALA D 1 127 ? -33.736 -32.214 -14.799 1.00 21.60 127 ALA D N 1
ATOM 10130 C CA . ALA 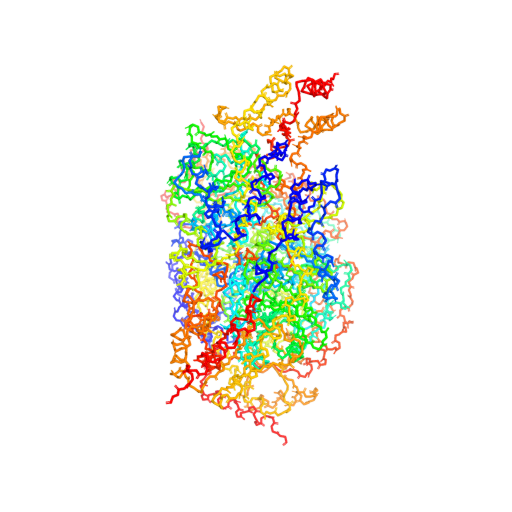D 1 127 ? -34.341 -33.528 -14.501 1.00 21.00 127 ALA D CA 1
ATOM 10131 C C . ALA D 1 127 ? -35.814 -33.645 -14.796 1.00 18.12 127 ALA D C 1
ATOM 10132 O O . ALA D 1 127 ? -36.503 -32.658 -14.842 1.00 18.05 127 ALA D O 1
ATOM 10134 N N . ILE D 1 128 ? -36.266 -34.879 -14.976 1.00 19.70 128 ILE D N 1
ATOM 10135 C CA . ILE D 1 128 ? -37.675 -35.246 -14.942 1.00 19.46 128 ILE D CA 1
ATOM 10136 C C . ILE D 1 128 ? -37.859 -36.009 -13.623 1.00 18.06 128 ILE D C 1
ATOM 10137 O O . ILE D 1 128 ? -37.230 -37.053 -13.410 1.00 20.53 128 ILE D O 1
ATOM 10142 N N . ASN D 1 129 ? -38.695 -35.466 -12.748 1.00 16.07 129 ASN D N 1
ATOM 10143 C CA . ASN D 1 129 ? -39.206 -36.127 -11.531 1.00 15.42 129 ASN D CA 1
ATOM 10144 C C . ASN D 1 129 ? -40.536 -36.868 -11.826 1.00 14.53 129 ASN D C 1
ATOM 10145 O O . ASN D 1 129 ? -41.656 -36.348 -11.745 1.00 13.51 129 ASN D O 1
ATOM 10150 N N . LEU D 1 130 ? -40.411 -38.116 -12.245 1.00 14.67 130 LEU D N 1
ATOM 10151 C CA . LEU D 1 130 ? -41.560 -38.854 -12.729 1.00 13.52 130 LEU D CA 1
ATOM 10152 C C . LEU D 1 130 ? -42.151 -39.680 -11.587 1.00 12.25 130 LEU D C 1
ATOM 10153 O O . LEU D 1 130 ? -41.397 -40.399 -10.932 1.00 9.92 130 LEU D O 1
ATOM 10158 N N . VAL D 1 131 ? -43.472 -39.619 -11.419 1.00 11.21 131 VAL D N 1
ATOM 10159 C CA . VAL D 1 131 ? -44.127 -40.277 -10.308 1.00 11.77 131 VAL D CA 1
ATOM 10160 C C . VAL D 1 131 ? -45.078 -41.285 -10.912 1.00 11.92 131 VAL D C 1
ATOM 10161 O O . VAL D 1 131 ? -45.987 -40.917 -11.663 1.00 11.44 131 VAL D O 1
ATOM 10165 N N . HIS D 1 132 ? -44.833 -42.547 -10.569 1.00 11.78 132 HIS D N 1
ATOM 10166 C CA . HIS D 1 132 ? -45.717 -43.666 -10.864 1.00 11.65 132 HIS D CA 1
ATOM 10167 C C . HIS D 1 132 ? -46.837 -43.676 -9.818 1.00 12.56 132 HIS D C 1
ATOM 10168 O O . HIS D 1 132 ? -46.788 -44.423 -8.828 1.00 12.36 132 HIS D O 1
ATOM 10175 N N . MET D 1 133 ? -47.841 -42.837 -10.045 1.00 13.68 133 MET D N 1
ATOM 10176 C CA . MET D 1 133 ? -48.937 -42.646 -9.082 1.00 13.66 133 MET D CA 1
ATOM 10177 C C . MET D 1 133 ? -49.869 -43.812 -9.038 1.00 13.51 133 MET D C 1
ATOM 10178 O O . MET D 1 133 ? -50.003 -44.566 -10.011 1.00 14.47 133 MET D O 1
ATOM 10183 N N . CYS D 1 134 ? -50.425 -43.989 -7.846 1.00 13.70 134 CYS D N 1
ATOM 10184 C CA . CYS D 1 134 ? -51.449 -44.994 -7.579 1.00 13.90 134 CYS D CA 1
ATOM 10185 C C . CYS D 1 134 ? -51.204 -46.389 -8.134 1.00 13.90 134 CYS D C 1
ATOM 10186 O O . CYS D 1 134 ? -52.132 -46.996 -8.676 1.00 11.46 134 CYS D O 1
ATOM 10189 N N . GLY D 1 135 ? -49.946 -46.829 -8.051 1.00 15.08 135 GLY D N 1
ATOM 10190 C CA . GLY D 1 135 ? -49.543 -48.226 -8.291 1.00 15.83 135 GLY D CA 1
ATOM 10191 C C . GLY D 1 135 ? -49.263 -48.620 -9.726 1.00 17.36 135 GLY D C 1
ATOM 10192 O O . GLY D 1 135 ? -49.073 -49.822 -10.017 1.00 16.60 135 GLY D O 1
ATOM 10193 N N . SER D 1 136 ? -49.307 -47.632 -10.621 1.00 16.77 136 SER D N 1
ATOM 10194 C CA . SER D 1 136 ? -49.072 -47.883 -12.039 1.00 17.64 136 SER D CA 1
ATOM 10195 C C . SER D 1 136 ? -48.227 -46.839 -12.746 1.00 17.93 136 SER D C 1
ATOM 10196 O O . SER D 1 136 ? -47.836 -45.836 -12.159 1.00 20.78 136 SER D O 1
ATOM 10199 N N . MET D 1 137 ? -47.940 -47.050 -14.026 1.00 17.17 137 MET D N 1
ATOM 10200 C CA . MET D 1 137 ? -46.766 -46.426 -14.615 1.00 16.14 137 MET D CA 1
ATOM 10201 C C . MET D 1 137 ? -47.039 -45.527 -15.796 1.00 16.62 137 MET D C 1
ATOM 10202 O O . MET D 1 137 ? -48.113 -45.578 -16.386 1.00 16.31 137 MET D O 1
ATOM 10207 N N . ALA D 1 138 ? -46.019 -44.753 -16.158 1.00 16.33 138 ALA D N 1
ATOM 10208 C CA . ALA D 1 138 ? -46.165 -43.797 -17.257 1.00 17.74 138 ALA D CA 1
ATOM 10209 C C . ALA D 1 138 ? -45.763 -44.418 -18.617 1.00 18.27 138 ALA D C 1
ATOM 10210 O O . ALA D 1 138 ? -45.316 -45.561 -18.673 1.00 17.46 138 ALA D O 1
ATOM 10212 N N . LYS D 1 139 ? -45.915 -43.663 -19.703 1.00 18.93 139 LYS D N 1
ATOM 10213 C CA . LYS D 1 139 ? -45.339 -44.058 -21.011 1.00 21.60 139 LYS D CA 1
ATOM 10214 C C . LYS D 1 139 ? -43.789 -44.079 -21.035 1.00 20.88 139 LYS D C 1
ATOM 10215 O O . LYS D 1 139 ? -43.092 -43.115 -21.412 1.00 17.95 139 LYS D O 1
ATOM 10221 N N . MET D 1 140 ? -43.245 -45.198 -20.561 1.00 20.91 140 MET D N 1
ATOM 10222 C CA . MET D 1 140 ? -41.831 -45.177 -20.185 1.00 19.81 140 MET D CA 1
ATOM 10223 C C . MET D 1 140 ? -40.887 -45.054 -21.400 1.00 20.08 140 MET D C 1
ATOM 10224 O O . MET D 1 140 ? -39.975 -44.234 -21.370 1.00 19.09 140 MET D O 1
ATOM 10229 N N . ASP D 1 141 ? -41.132 -45.802 -22.476 1.00 19.29 141 ASP D N 1
ATOM 10230 C CA . ASP D 1 141 ? -40.333 -45.685 -23.700 1.00 17.90 141 ASP D CA 1
ATOM 10231 C C . ASP D 1 141 ? -40.232 -44.235 -24.162 1.00 17.62 141 ASP D C 1
ATOM 10232 O O . ASP D 1 141 ? -39.135 -43.709 -24.308 1.00 21.28 141 ASP D O 1
ATOM 10237 N N . GLU D 1 142 ? -41.362 -43.568 -24.285 1.00 16.20 142 GLU D N 1
ATOM 10238 C CA A GLU D 1 142 ? -41.437 -42.194 -24.744 0.50 17.20 142 GLU D CA 1
ATOM 10239 C CA B GLU D 1 142 ? -41.394 -42.180 -24.756 0.50 17.23 142 GLU D CA 1
ATOM 10240 C C . GLU D 1 142 ? -40.708 -41.243 -23.805 1.00 17.79 142 GLU D C 1
ATOM 10241 O O . GLU D 1 142 ? -40.067 -40.306 -24.239 1.00 20.57 142 GLU D O 1
ATOM 10252 N N . ILE D 1 143 ? -40.825 -41.490 -22.502 1.00 20.36 143 ILE D N 1
ATOM 10253 C CA . ILE D 1 143 ? -40.240 -40.577 -21.539 1.00 19.46 143 ILE D CA 1
ATOM 10254 C C . ILE D 1 143 ? -38.731 -40.709 -21.588 1.00 18.84 143 ILE D C 1
ATOM 10255 O O . ILE D 1 143 ? -38.004 -39.708 -21.564 1.00 17.27 143 ILE D O 1
ATOM 10260 N N . LYS D 1 144 ? -38.280 -41.957 -21.594 1.00 20.59 144 LYS D N 1
ATOM 10261 C CA . LYS D 1 144 ? -36.853 -42.255 -21.704 1.00 25.62 144 LYS D CA 1
ATOM 10262 C C . LYS D 1 144 ? -36.277 -41.611 -22.958 1.00 24.38 144 LYS D C 1
ATOM 10263 O O . LYS D 1 144 ? -35.138 -41.108 -22.901 1.00 21.42 144 LYS D O 1
ATOM 10269 N N . ALA D 1 145 ? -37.049 -41.683 -24.063 1.00 19.97 145 ALA D N 1
ATOM 10270 C CA . ALA D 1 145 ? -36.584 -41.082 -25.317 1.00 19.62 145 ALA D CA 1
ATOM 10271 C C . ALA D 1 145 ? -36.372 -39.571 -25.216 1.00 19.13 145 ALA D C 1
ATOM 10272 O O . ALA D 1 145 ? -35.411 -39.060 -25.788 1.00 16.75 145 ALA D O 1
ATOM 10274 N N . ILE D 1 146 ? -37.243 -38.883 -24.478 1.00 18.84 146 ILE D N 1
ATOM 10275 C CA . ILE D 1 146 ? -37.145 -37.440 -24.225 1.00 19.58 146 ILE D CA 1
ATOM 10276 C C . ILE D 1 146 ? -35.909 -37.157 -23.376 1.00 22.12 146 ILE D C 1
ATOM 10277 O O . ILE D 1 146 ? -35.142 -36.210 -23.629 1.00 24.70 146 ILE D O 1
ATOM 10282 N N . CYS D 1 147 ? -35.711 -37.985 -22.359 1.00 21.97 147 CYS D N 1
ATOM 10283 C CA . CYS D 1 147 ? -34.488 -37.852 -21.571 1.00 24.58 147 CYS D CA 1
ATOM 10284 C C . CYS D 1 147 ? -33.180 -37.956 -22.378 1.00 24.51 147 CYS D C 1
ATOM 10285 O O . CYS D 1 147 ? -32.297 -37.073 -22.244 1.00 24.49 147 CYS D O 1
ATOM 10288 N N . LYS D 1 148 ? -33.074 -38.967 -23.239 1.00 23.67 148 LYS D N 1
ATOM 10289 C CA . LYS D 1 148 ? -31.920 -39.127 -24.140 1.00 25.41 148 LYS D CA 1
ATOM 10290 C C . LYS D 1 148 ? -31.759 -37.909 -25.083 1.00 25.93 148 LYS D C 1
ATOM 10291 O O . LYS D 1 148 ? -30.698 -37.301 -25.144 1.00 21.73 148 LYS D O 1
ATOM 10297 N N . LYS D 1 149 ? -32.826 -37.505 -25.757 1.00 26.97 149 LYS D N 1
ATOM 10298 C CA . LYS D 1 149 ? -32.774 -36.337 -26.640 1.00 29.98 149 LYS D CA 1
ATOM 10299 C C . LYS D 1 149 ? -32.426 -34.995 -25.975 1.00 27.15 149 LYS D C 1
ATOM 10300 O O . LYS D 1 149 ? -31.828 -34.142 -26.633 1.00 26.71 149 LYS D O 1
ATOM 10306 N N . HIS D 1 150 ? -32.779 -34.773 -24.711 1.00 24.25 150 HIS D N 1
ATOM 10307 C CA . HIS D 1 150 ? -32.518 -33.465 -24.081 1.00 23.25 150 HIS D CA 1
ATOM 10308 C C . HIS D 1 150 ? -31.461 -33.501 -23.005 1.00 23.38 150 HIS D C 1
ATOM 10309 O O . HIS D 1 150 ? -31.234 -32.506 -22.288 1.00 25.12 150 HIS D O 1
ATOM 10316 N N . ASN D 1 151 ? -30.827 -34.668 -22.905 1.00 22.79 151 ASN D N 1
ATOM 10317 C CA . ASN D 1 151 ? -29.809 -34.934 -21.911 1.00 25.59 151 ASN D CA 1
ATOM 10318 C C . ASN D 1 151 ? -30.295 -34.655 -20.470 1.00 25.25 151 ASN D C 1
ATOM 10319 O O . ASN D 1 151 ? -29.652 -33.949 -19.700 1.00 25.75 151 ASN D O 1
ATOM 10324 N N . LEU D 1 152 ? -31.440 -35.228 -20.115 1.00 23.57 152 LEU D N 1
ATOM 10325 C CA . LEU D 1 152 ? -32.085 -35.037 -18.811 1.00 20.67 152 LEU D CA 1
ATOM 10326 C C . LEU D 1 152 ? -31.857 -36.234 -17.909 1.00 19.36 152 LEU D C 1
ATOM 10327 O O . LEU D 1 152 ? -31.904 -37.357 -18.381 1.00 17.10 152 LEU D O 1
ATOM 10332 N N . VAL D 1 153 ? -31.602 -35.986 -16.624 1.00 19.44 153 VAL D N 1
ATOM 10333 C CA . VAL D 1 153 ? -31.660 -37.030 -15.599 1.00 18.73 153 VAL D CA 1
ATOM 10334 C C . VAL D 1 153 ? -33.114 -37.451 -15.421 1.00 17.20 153 VAL D C 1
ATOM 10335 O O . VAL D 1 153 ? -34.034 -36.633 -15.404 1.00 17.07 153 VAL D O 1
ATOM 10339 N N . LEU D 1 154 ? -33.314 -38.755 -15.307 1.00 16.93 154 LEU D N 1
ATOM 10340 C CA . LEU D 1 154 ? -34.648 -39.301 -15.031 1.00 18.28 154 LEU D CA 1
ATOM 10341 C C . LEU D 1 154 ? -34.714 -39.842 -13.616 1.00 16.65 154 LEU D C 1
ATOM 10342 O O . LEU D 1 154 ? -34.040 -40.831 -13.286 1.00 16.90 154 LEU D O 1
ATOM 10347 N N . LEU D 1 155 ? -35.508 -39.190 -12.772 1.00 17.39 155 LEU D N 1
ATOM 10348 C CA . LEU D 1 155 ? -35.741 -39.701 -11.397 1.00 17.38 155 LEU D CA 1
ATOM 10349 C C . LEU D 1 155 ? -37.142 -40.278 -11.359 1.00 15.74 155 LEU D C 1
ATOM 10350 O O . LEU D 1 155 ? -38.098 -39.674 -11.835 1.00 16.30 155 LEU D O 1
ATOM 10355 N N . GLU D 1 156 ? -37.238 -41.481 -10.824 1.00 15.46 156 GLU D N 1
ATOM 10356 C CA . GLU D 1 156 ? -38.494 -42.216 -10.775 1.00 15.62 156 GLU D CA 1
ATOM 10357 C C . GLU D 1 156 ? -38.912 -42.267 -9.300 1.00 14.78 156 GLU D C 1
ATOM 10358 O O . GLU D 1 156 ? -38.185 -42.813 -8.488 1.00 14.26 156 GLU D O 1
ATOM 10364 N N . ASP D 1 157 ? -40.083 -41.722 -8.959 1.00 15.47 157 ASP D N 1
ATOM 10365 C CA . ASP D 1 157 ? -40.685 -41.861 -7.620 1.00 13.34 157 ASP D CA 1
ATOM 10366 C C . ASP D 1 157 ? -41.646 -43.022 -7.717 1.00 13.64 157 ASP D C 1
ATOM 10367 O O . ASP D 1 157 ? -42.715 -42.907 -8.315 1.00 11.47 157 ASP D O 1
ATOM 10372 N N . ALA D 1 158 ? -41.210 -44.158 -7.167 1.00 14.72 158 ALA D N 1
ATOM 10373 C CA . ALA D 1 158 ? -42.035 -45.375 -7.116 1.00 15.42 158 ALA D CA 1
ATOM 10374 C C . ALA D 1 158 ? -42.519 -45.599 -5.688 1.00 14.54 158 ALA D C 1
ATOM 10375 O O . ALA D 1 158 ? -42.818 -46.737 -5.288 1.00 13.99 158 ALA D O 1
ATOM 10377 N N . CYS D 1 159 ? -42.539 -44.527 -4.910 1.00 12.59 159 CYS D N 1
ATOM 10378 C CA . CYS D 1 159 ? -42.935 -44.615 -3.513 1.00 12.38 159 CYS D CA 1
ATOM 10379 C C . CYS D 1 159 ? -44.344 -45.171 -3.320 1.00 13.41 159 CYS D C 1
ATOM 10380 O O . CYS D 1 159 ? -44.625 -45.617 -2.213 1.00 13.39 159 CYS D O 1
ATOM 10383 N N . GLN D 1 160 ? -45.250 -45.018 -4.296 1.00 14.82 160 GLN D N 1
ATOM 10384 C CA . GLN D 1 160 ? -46.521 -45.750 -4.271 1.00 15.38 160 GLN D CA 1
ATOM 10385 C C . GLN D 1 160 ? -46.771 -46.737 -5.429 1.00 15.83 160 GLN D C 1
ATOM 10386 O O . GLN D 1 160 ? -47.896 -46.872 -5.907 1.00 15.80 160 GLN D O 1
ATOM 10392 N N . ALA D 1 161 ? -45.732 -47.460 -5.840 1.00 14.77 161 ALA D N 1
ATOM 10393 C CA . ALA D 1 161 ? -45.836 -48.432 -6.931 1.00 15.00 161 ALA D CA 1
ATOM 10394 C C . ALA D 1 161 ? -44.735 -49.503 -6.933 1.00 14.60 161 ALA D C 1
ATOM 10395 O O . ALA D 1 161 ? -44.292 -49.983 -7.978 1.00 15.65 161 ALA D O 1
ATOM 10397 N N . ILE D 1 162 ? -44.214 -49.828 -5.762 1.00 14.84 162 ILE D N 1
ATOM 10398 C CA . ILE D 1 162 ? -43.250 -50.898 -5.662 1.00 17.64 162 ILE D CA 1
ATOM 10399 C C . ILE D 1 162 ? -43.968 -52.172 -6.000 1.00 17.59 162 ILE D C 1
ATOM 10400 O O . ILE D 1 162 ? -45.136 -52.332 -5.678 1.00 20.02 162 ILE D O 1
ATOM 10405 N N . GLY D 1 163 ? -43.277 -53.047 -6.710 1.00 17.71 163 GLY D N 1
ATOM 10406 C CA . GLY D 1 163 ? -43.902 -54.247 -7.213 1.00 17.17 163 GLY D CA 1
ATOM 10407 C C . GLY D 1 163 ? -44.319 -53.982 -8.636 1.00 17.18 163 GLY D C 1
ATOM 10408 O O . GLY D 1 163 ? -44.600 -54.914 -9.351 1.00 16.19 163 GLY D O 1
ATOM 10409 N N . GLY D 1 164 ? -44.372 -52.727 -9.081 1.00 17.43 164 GLY D N 1
ATOM 10410 C CA . GLY D 1 164 ? -44.769 -52.456 -10.446 1.00 17.09 164 GLY D CA 1
ATOM 10411 C C . GLY D 1 164 ? -43.592 -52.668 -11.389 1.00 18.12 164 GLY D C 1
ATOM 10412 O O . GLY D 1 164 ? -42.458 -52.518 -10.975 1.00 16.98 164 GLY D O 1
ATOM 10413 N N . SER D 1 165 ? -43.860 -52.923 -12.671 1.00 18.97 165 SER D N 1
ATOM 10414 C CA . SER D 1 165 ? -42.786 -52.999 -13.699 1.00 17.95 165 SER D CA 1
ATOM 10415 C C . SER D 1 165 ? -43.214 -52.404 -15.032 1.00 18.05 165 SER D C 1
ATOM 10416 O O . SER D 1 165 ? -44.363 -52.048 -15.212 1.00 19.58 165 SER D O 1
ATOM 10419 N N . TYR D 1 166 ? -42.304 -52.359 -15.998 1.00 18.39 166 TYR D N 1
ATOM 10420 C CA . TYR D 1 166 ? -42.618 -51.839 -17.314 1.00 18.77 166 TYR D CA 1
ATOM 10421 C C . TYR D 1 166 ? -41.751 -52.635 -18.268 1.00 17.05 166 TYR D C 1
ATOM 10422 O O . TYR D 1 166 ? -40.550 -52.593 -18.134 1.00 15.42 166 TYR D O 1
ATOM 10431 N N . LYS D 1 167 ? -42.361 -53.370 -19.188 1.00 19.84 167 LYS D N 1
ATOM 10432 C CA . LYS D 1 167 ? -41.650 -54.372 -19.997 1.00 21.53 167 LYS D CA 1
ATOM 10433 C C . LYS D 1 167 ? -40.529 -55.099 -19.248 1.00 19.78 167 LYS D C 1
ATOM 10434 O O . LYS D 1 167 ? -39.369 -54.977 -19.598 1.00 21.03 167 LYS D O 1
ATOM 10440 N N . GLY D 1 168 ? -40.842 -55.746 -18.133 1.00 18.64 168 GLY D N 1
ATOM 10441 C CA . GLY D 1 168 ? -39.866 -56.591 -17.427 1.00 19.14 168 GLY D CA 1
ATOM 10442 C C . GLY D 1 168 ? -39.026 -55.896 -16.363 1.00 19.48 168 GLY D C 1
ATOM 10443 O O . GLY D 1 168 ? -38.736 -56.521 -15.342 1.00 19.33 168 GLY D O 1
ATOM 10444 N N . GLN D 1 169 ? -38.756 -54.597 -16.544 1.00 20.24 169 GLN D N 1
ATOM 10445 C CA . GLN D 1 169 ? -37.917 -53.797 -15.640 1.00 21.08 169 GLN D CA 1
ATOM 10446 C C . GLN D 1 169 ? -38.691 -53.205 -14.452 1.00 18.97 169 GLN D C 1
ATOM 10447 O O . GLN D 1 169 ? -39.632 -52.442 -14.665 1.00 18.88 169 GLN D O 1
ATOM 10453 N N . ALA D 1 170 ? -38.296 -53.482 -13.213 1.00 17.92 170 ALA D N 1
ATOM 10454 C CA . ALA D 1 170 ? -39.007 -52.923 -12.045 1.00 17.30 170 ALA D CA 1
ATOM 10455 C C . ALA D 1 170 ? -39.079 -51.393 -12.067 1.00 17.23 170 ALA D C 1
ATOM 10456 O O . ALA D 1 170 ? -38.109 -50.726 -12.412 1.00 16.30 170 ALA D O 1
ATOM 10458 N N . LEU D 1 171 ? -40.215 -50.810 -11.716 1.00 17.31 171 LEU D N 1
ATOM 10459 C CA . LEU D 1 171 ? -40.255 -49.342 -11.627 1.00 19.45 171 LEU D CA 1
ATOM 10460 C C . LEU D 1 171 ? -39.285 -48.891 -10.516 1.00 20.45 171 LEU D C 1
ATOM 10461 O O . LEU D 1 171 ? -39.129 -49.522 -9.447 1.00 16.31 171 LEU D O 1
ATOM 10466 N N . GLY D 1 172 ? -38.625 -47.783 -10.835 1.00 20.97 172 GLY D N 1
ATOM 10467 C CA . GLY D 1 172 ? -37.471 -47.300 -10.094 1.00 21.25 172 GLY D CA 1
ATOM 10468 C C . GLY D 1 172 ? -36.098 -47.604 -10.687 1.00 21.05 172 GLY D C 1
ATOM 10469 O O . GLY D 1 172 ? -35.142 -46.895 -10.377 1.00 20.14 172 GLY D O 1
ATOM 10470 N N . THR D 1 173 ? -35.987 -48.653 -11.496 1.00 20.64 173 THR D N 1
ATOM 10471 C CA . THR D 1 173 ? -34.745 -49.031 -12.159 1.00 21.18 173 THR D CA 1
ATOM 10472 C C . THR D 1 173 ? -34.578 -48.620 -13.623 1.00 18.56 173 THR D C 1
ATOM 10473 O O . THR D 1 173 ? -33.599 -48.972 -14.265 1.00 19.94 173 THR D O 1
ATOM 10477 N N . ILE D 1 174 ? -35.472 -47.790 -14.113 1.00 18.91 174 ILE D N 1
ATOM 10478 C CA . ILE D 1 174 ? -35.546 -47.440 -15.531 1.00 20.20 174 ILE D CA 1
ATOM 10479 C C . ILE D 1 174 ? -34.816 -46.149 -15.813 1.00 18.38 174 ILE D C 1
ATOM 10480 O O . ILE D 1 174 ? -34.104 -46.021 -16.794 1.00 20.91 174 ILE D O 1
ATOM 10485 N N . GLY D 1 175 ? -35.009 -45.160 -14.972 1.00 17.10 175 GLY D N 1
ATOM 10486 C CA . GLY D 1 175 ? -34.216 -43.946 -15.027 1.00 16.31 175 GLY D CA 1
ATOM 10487 C C . GLY D 1 175 ? -32.849 -44.089 -14.387 1.00 16.17 175 GLY D C 1
ATOM 10488 O O . GLY D 1 175 ? -32.337 -45.183 -14.117 1.00 15.88 175 GLY D O 1
ATOM 10489 N N . ASP D 1 176 ? -32.251 -42.938 -14.143 1.00 15.92 176 ASP D N 1
ATOM 10490 C CA . ASP D 1 176 ? -30.935 -42.877 -13.511 1.00 17.43 176 ASP D CA 1
ATOM 10491 C C . ASP D 1 176 ? -31.036 -43.276 -12.039 1.00 18.00 176 ASP D C 1
ATOM 10492 O O . ASP D 1 176 ? -30.131 -43.921 -11.502 1.00 17.76 176 ASP D O 1
ATOM 10497 N N . VAL D 1 177 ? -32.125 -42.867 -11.398 1.00 16.72 177 VAL D N 1
ATOM 10498 C CA . VAL D 1 177 ? -32.306 -43.114 -9.967 1.00 17.34 177 VAL D CA 1
ATOM 10499 C C . VAL D 1 177 ? -33.765 -43.302 -9.586 1.00 16.00 177 VAL D C 1
ATOM 10500 O O . VAL D 1 177 ? -34.679 -42.652 -10.129 1.00 16.32 177 VAL D O 1
ATOM 10504 N N . GLY D 1 178 ? -33.972 -44.264 -8.694 1.00 15.26 178 GLY D N 1
ATOM 10505 C CA . GLY D 1 178 ? -35.307 -44.655 -8.217 1.00 16.12 178 GLY D CA 1
ATOM 10506 C C . GLY D 1 178 ? -35.503 -44.420 -6.735 1.00 15.58 178 GLY D C 1
ATOM 10507 O O . GLY D 1 178 ? -34.508 -44.485 -5.991 1.00 16.44 178 GLY D O 1
ATOM 10508 N N . CYS D 1 179 ? -36.739 -44.112 -6.337 1.00 14.69 179 CYS D N 1
ATOM 10509 C CA . CYS D 1 179 ? -37.097 -43.901 -4.942 1.00 15.06 179 CYS D CA 1
ATOM 10510 C C . CYS D 1 179 ? -38.308 -44.736 -4.518 1.00 14.47 179 CYS D C 1
ATOM 10511 O O . CYS D 1 179 ? -39.302 -44.804 -5.234 1.00 14.36 179 CYS D O 1
ATOM 10514 N N . TYR D 1 180 ? -38.171 -45.346 -3.347 1.00 13.92 180 TYR D N 1
ATOM 10515 C CA . TYR D 1 180 ? -39.186 -46.093 -2.622 1.00 14.37 180 TYR D CA 1
ATOM 10516 C C . TYR D 1 180 ? -39.504 -45.419 -1.304 1.00 13.10 180 TYR D C 1
ATOM 10517 O O . TYR D 1 180 ? -38.657 -44.709 -0.770 1.00 14.79 180 TYR D O 1
ATOM 10526 N N . SER D 1 181 ? -40.734 -45.600 -0.820 1.00 12.94 181 SER D N 1
ATOM 10527 C CA . SER D 1 181 ? -41.175 -45.334 0.554 1.00 11.97 181 SER D CA 1
ATOM 10528 C C . SER D 1 181 ? -41.612 -46.632 1.214 1.00 12.28 181 SER D C 1
ATOM 10529 O O . SER D 1 181 ? -42.357 -47.453 0.649 1.00 11.89 181 SER D O 1
ATOM 10532 N N . PHE D 1 182 ? -41.212 -46.762 2.472 1.00 11.80 182 PHE D N 1
ATOM 10533 C CA . PHE D 1 182 ? -41.725 -47.828 3.284 1.00 11.52 182 PHE D CA 1
ATOM 10534 C C . PHE D 1 182 ? -42.369 -47.228 4.501 1.00 10.86 182 PHE D C 1
ATOM 10535 O O . PHE D 1 182 ? -42.281 -47.775 5.583 1.00 9.60 182 PHE D O 1
ATOM 10543 N N . ASP D 1 183 ? -43.075 -46.120 4.297 1.00 11.90 183 ASP D N 1
ATOM 10544 C CA . ASP D 1 183 ? -43.829 -45.529 5.360 1.00 11.86 183 ASP D CA 1
ATOM 10545 C C . ASP D 1 183 ? -44.966 -46.435 5.779 1.00 12.82 183 ASP D C 1
ATOM 10546 O O . ASP D 1 183 ? -45.136 -47.481 5.195 1.00 11.76 183 ASP D O 1
ATOM 10551 N N . SER D 1 184 ? -45.656 -46.110 6.870 1.00 14.33 184 SER D N 1
ATOM 10552 C CA . SER D 1 184 ? -46.551 -47.072 7.463 1.00 15.42 184 SER D CA 1
ATOM 10553 C C . SER D 1 184 ? -47.737 -47.496 6.576 1.00 15.89 184 SER D C 1
ATOM 10554 O O . SER D 1 184 ? -48.290 -48.568 6.776 1.00 16.34 184 SER D O 1
ATOM 10557 N N . VAL D 1 185 ? -48.116 -46.717 5.574 1.00 15.82 185 VAL D N 1
ATOM 10558 C CA . VAL D 1 185 ? -49.278 -47.064 4.757 1.00 16.87 185 VAL D CA 1
ATOM 10559 C C . VAL D 1 185 ? -48.852 -47.481 3.370 1.00 16.37 185 VAL D C 1
ATOM 10560 O O . VAL D 1 185 ? -49.705 -47.618 2.531 1.00 17.51 185 VAL D O 1
ATOM 10564 N N . LYS D 1 186 ? -47.577 -47.765 3.130 1.00 15.42 186 LYS D N 1
ATOM 10565 C CA . LYS D 1 186 ? -47.180 -48.181 1.806 1.00 15.82 186 LYS D CA 1
ATOM 10566 C C . LYS D 1 186 ? -47.379 -49.675 1.666 1.00 16.86 186 LYS D C 1
ATOM 10567 O O . LYS D 1 186 ? -47.713 -50.367 2.618 1.00 16.48 186 LYS D O 1
ATOM 10573 N N . THR D 1 187 ? -47.175 -50.129 0.444 1.00 17.31 187 THR D N 1
ATOM 10574 C CA . THR D 1 187 ? -47.338 -51.512 0.011 1.00 18.71 187 THR D CA 1
ATOM 10575 C C . THR D 1 187 ? -46.523 -52.398 0.909 1.00 19.63 187 THR D C 1
ATOM 10576 O O . THR D 1 187 ? -46.978 -53.458 1.299 1.00 23.59 187 THR D O 1
ATOM 10580 N N . ILE D 1 188 ? -45.344 -51.899 1.258 1.00 21.35 188 ILE D N 1
ATOM 10581 C CA . ILE D 1 188 ? -44.364 -52.588 2.066 1.00 22.35 188 ILE D CA 1
ATOM 10582 C C . ILE D 1 188 ? -43.780 -51.582 3.053 1.00 19.97 188 ILE D C 1
ATOM 10583 O O . ILE D 1 188 ? -43.444 -50.449 2.685 1.00 17.24 188 ILE D O 1
ATOM 10588 N N . THR D 1 189 ? -43.811 -51.945 4.336 1.00 18.67 189 THR D N 1
ATOM 10589 C CA . THR D 1 189 ? -43.486 -50.977 5.392 1.00 16.97 189 THR D CA 1
ATOM 10590 C C . THR D 1 189 ? -42.292 -51.311 6.292 1.00 15.46 189 THR D C 1
ATOM 10591 O O . THR D 1 189 ? -42.018 -52.468 6.643 1.00 13.70 189 THR D O 1
ATOM 10595 N N . CYS D 1 190 ? -41.582 -50.240 6.638 1.00 13.83 190 CYS D N 1
ATOM 10596 C CA . CYS D 1 190 ? -40.526 -50.248 7.665 1.00 13.26 190 CYS D CA 1
ATOM 10597 C C . CYS D 1 190 ? -40.993 -49.429 8.849 1.00 12.75 190 CYS D C 1
ATOM 10598 O O . CYS D 1 190 ? -40.172 -49.159 9.736 1.00 12.61 190 CYS D O 1
ATOM 10601 N N . GLY D 1 191 ? -42.250 -48.981 8.819 1.00 11.52 191 GLY D N 1
ATOM 10602 C CA . GLY D 1 191 ? -42.801 -48.094 9.829 1.00 12.11 191 GLY D CA 1
ATOM 10603 C C . GLY D 1 191 ? -42.488 -46.662 9.436 1.00 13.49 191 GLY D C 1
ATOM 10604 O O . GLY D 1 191 ? -43.380 -45.812 9.230 1.00 14.60 191 GLY D O 1
ATOM 10605 N N . GLU D 1 192 ? -41.195 -46.403 9.352 1.00 13.59 192 GLU D N 1
ATOM 10606 C CA . GLU D 1 192 ? -40.675 -45.298 8.574 1.00 15.57 192 GLU D CA 1
ATOM 10607 C C . GLU D 1 192 ? -39.405 -45.819 7.892 1.00 15.21 192 GLU D C 1
ATOM 10608 O O . GLU D 1 192 ? -38.569 -46.473 8.519 1.00 12.89 192 GLU D O 1
ATOM 10614 N N . GLY D 1 193 ? -39.306 -45.477 6.604 1.00 15.39 193 GLY D N 1
ATOM 10615 C CA . GLY D 1 193 ? -38.265 -45.995 5.721 1.00 14.62 193 GLY D CA 1
ATOM 10616 C C . GLY D 1 193 ? -38.360 -45.544 4.276 1.00 13.30 193 GLY D C 1
ATOM 10617 O O . GLY D 1 193 ? -39.335 -45.017 3.799 1.00 13.92 193 GLY D O 1
ATOM 10618 N N . GLY D 1 194 ? -37.266 -45.659 3.563 1.00 13.53 194 GLY D N 1
ATOM 10619 C CA . GLY D 1 194 ? -37.267 -45.378 2.148 1.00 13.49 194 GLY D CA 1
ATOM 10620 C C . GLY D 1 194 ? -36.048 -46.026 1.530 1.00 13.39 194 GLY D C 1
ATOM 10621 O O . GLY D 1 194 ? -35.213 -46.670 2.210 1.00 11.00 194 GLY D O 1
ATOM 10622 N N . ALA D 1 195 ? -35.943 -45.863 0.211 1.00 14.29 195 ALA D N 1
ATOM 10623 C CA . ALA D 1 195 ? -34.705 -46.306 -0.443 1.00 13.84 195 ALA D CA 1
ATOM 10624 C C . ALA D 1 195 ? -34.480 -45.539 -1.699 1.00 13.81 195 ALA D C 1
ATOM 10625 O O . ALA D 1 195 ? -35.422 -45.132 -2.387 1.00 14.70 195 ALA D O 1
ATOM 10627 N N . VAL D 1 196 ? -33.202 -45.381 -1.976 1.00 13.09 196 VAL D N 1
ATOM 10628 C CA . VAL D 1 196 ? -32.725 -44.862 -3.226 1.00 14.53 196 VAL D CA 1
ATOM 10629 C C . VAL D 1 196 ? -32.100 -46.028 -3.980 1.00 15.47 196 VAL D C 1
ATOM 10630 O O . VAL D 1 196 ? -31.234 -46.752 -3.447 1.00 16.79 196 VAL D O 1
ATOM 10634 N N . ILE D 1 197 ? -32.520 -46.226 -5.224 1.00 17.17 197 ILE D N 1
ATOM 10635 C CA . ILE D 1 197 ? -32.039 -47.405 -5.967 1.00 17.69 197 ILE D CA 1
ATOM 10636 C C . ILE D 1 197 ? -31.486 -46.949 -7.308 1.00 18.28 197 ILE D C 1
ATOM 10637 O O . ILE D 1 197 ? -31.942 -45.918 -7.825 1.00 17.15 197 ILE D O 1
ATOM 10642 N N . THR D 1 198 ? -30.485 -47.653 -7.829 1.00 16.76 198 THR D N 1
ATOM 10643 C CA . THR D 1 198 ? -29.823 -47.190 -9.053 1.00 17.61 198 THR D CA 1
ATOM 10644 C C . THR D 1 198 ? -28.870 -48.256 -9.601 1.00 19.61 198 THR D C 1
ATOM 10645 O O . THR D 1 198 ? -28.307 -49.058 -8.817 1.00 19.75 198 THR D O 1
ATOM 10649 N N . ASN D 1 199 ? -28.672 -48.217 -10.922 1.00 18.32 199 ASN D N 1
ATOM 10650 C CA . ASN D 1 199 ? -27.611 -48.992 -11.579 1.00 18.98 199 ASN D CA 1
ATOM 10651 C C . ASN D 1 199 ? -26.302 -48.220 -11.698 1.00 19.75 199 ASN D C 1
ATOM 10652 O O . ASN D 1 199 ? -25.320 -48.811 -12.139 1.00 19.34 199 ASN D O 1
ATOM 10657 N N . ASN D 1 200 ? -26.282 -46.951 -11.283 1.00 17.76 200 ASN D N 1
ATOM 10658 C CA . ASN D 1 200 ? -25.113 -46.125 -11.464 1.00 18.87 200 ASN D CA 1
ATOM 10659 C C . ASN D 1 200 ? -24.350 -45.980 -10.133 1.00 19.56 200 ASN D C 1
ATOM 10660 O O . ASN D 1 200 ? -24.823 -45.329 -9.196 1.00 18.11 200 ASN D O 1
ATOM 10665 N N . THR D 1 201 ? -23.149 -46.559 -10.080 1.00 20.50 201 THR D N 1
ATOM 10666 C CA . THR D 1 201 ? -22.321 -46.574 -8.861 1.00 20.73 201 THR D CA 1
ATOM 10667 C C . THR D 1 201 ? -21.990 -45.187 -8.314 1.00 20.80 201 THR D C 1
ATOM 10668 O O . THR D 1 201 ? -22.020 -44.956 -7.099 1.00 17.45 201 THR D O 1
ATOM 10672 N N . GLU D 1 202 ? -21.768 -44.213 -9.182 1.00 20.27 202 GLU D N 1
ATOM 10673 C CA . GLU D 1 202 ? -21.520 -42.870 -8.668 1.00 22.98 202 GLU D CA 1
ATOM 10674 C C . GLU D 1 202 ? -22.735 -42.357 -7.858 1.00 19.46 202 GLU D C 1
ATOM 10675 O O . GLU D 1 202 ? -22.619 -41.745 -6.788 1.00 16.44 202 GLU D O 1
ATOM 10681 N N . ILE D 1 203 ? -23.925 -42.646 -8.364 1.00 19.20 203 ILE D N 1
ATOM 10682 C CA . ILE D 1 203 ? -25.126 -42.199 -7.701 1.00 18.33 203 ILE D CA 1
ATOM 10683 C C . ILE D 1 203 ? -25.199 -42.952 -6.396 1.00 16.10 203 ILE D C 1
ATOM 10684 O O . ILE D 1 203 ? -25.331 -42.344 -5.354 1.00 16.45 203 ILE D O 1
ATOM 10689 N N . TYR D 1 204 ? -24.985 -44.253 -6.426 1.00 14.85 204 TYR D N 1
ATOM 10690 C CA . TYR D 1 204 ? -25.074 -45.012 -5.212 1.00 14.82 204 TYR D CA 1
ATOM 10691 C C . TYR D 1 204 ? -24.134 -44.455 -4.176 1.00 15.39 204 TYR D C 1
ATOM 10692 O O . TYR D 1 204 ? -24.577 -44.120 -3.073 1.00 17.18 204 TYR D O 1
ATOM 10701 N N . ASP D 1 205 ? -22.862 -44.317 -4.532 1.00 15.84 205 ASP D N 1
ATOM 10702 C CA . ASP D 1 205 ? -21.823 -43.847 -3.601 1.00 15.69 205 ASP D CA 1
ATOM 10703 C C . ASP D 1 205 ? -22.152 -42.493 -3.035 1.00 15.94 205 ASP D C 1
ATOM 10704 O O . ASP D 1 205 ? -22.019 -42.329 -1.820 1.00 17.12 205 ASP D O 1
ATOM 10709 N N . ASN D 1 206 ? -22.637 -41.575 -3.873 1.00 15.75 206 ASN D N 1
ATOM 10710 C CA . ASN D 1 206 ? -23.149 -40.315 -3.359 1.00 15.39 206 ASN D CA 1
ATOM 10711 C C . ASN D 1 206 ? -24.307 -40.434 -2.382 1.00 15.63 206 ASN D C 1
ATOM 10712 O O . ASN D 1 206 ? -24.399 -39.642 -1.427 1.00 17.01 206 ASN D O 1
ATOM 10717 N N . ALA D 1 207 ? -25.187 -41.387 -2.636 1.00 14.75 207 ALA D N 1
ATOM 10718 C CA . ALA D 1 207 ? -26.363 -41.569 -1.805 1.00 17.23 207 ALA D CA 1
ATOM 10719 C C . ALA D 1 207 ? -26.030 -41.996 -0.388 1.00 18.30 207 ALA D C 1
ATOM 10720 O O . ALA D 1 207 ? -26.435 -41.315 0.550 1.00 17.95 207 ALA D O 1
ATOM 10722 N N . HIS D 1 208 ? -25.333 -43.124 -0.262 1.00 19.26 208 HIS D N 1
ATOM 10723 C CA . HIS D 1 208 ? -24.907 -43.594 1.044 1.00 21.73 208 HIS D CA 1
ATOM 10724 C C . HIS D 1 208 ? -24.063 -42.576 1.789 1.00 20.97 208 HIS D C 1
ATOM 10725 O O . HIS D 1 208 ? -24.218 -42.461 2.992 1.00 21.25 208 HIS D O 1
ATOM 10732 N N . MET D 1 209 ? -23.282 -41.756 1.089 1.00 21.01 209 MET D N 1
ATOM 10733 C CA . MET D 1 209 ? -22.433 -40.757 1.745 1.00 19.16 209 MET D CA 1
ATOM 10734 C C . MET D 1 209 ? -23.309 -39.603 2.190 1.00 18.05 209 MET D C 1
ATOM 10735 O O . MET D 1 209 ? -23.302 -39.240 3.365 1.00 19.26 209 MET D O 1
ATOM 10740 N N . PHE D 1 210 ? -24.083 -39.034 1.268 1.00 18.59 210 PHE D N 1
ATOM 10741 C CA . PHE D 1 210 ? -24.929 -37.870 1.601 1.00 15.89 210 PHE D CA 1
ATOM 10742 C C . PHE D 1 210 ? -25.936 -38.103 2.734 1.00 14.98 210 PHE D C 1
ATOM 10743 O O . PHE D 1 210 ? -26.200 -37.205 3.552 1.00 14.53 210 PHE D O 1
ATOM 10751 N N . SER D 1 211 ? -26.439 -39.333 2.820 1.00 14.46 211 SER D N 1
ATOM 10752 C CA . SER D 1 211 ? -27.388 -39.689 3.836 1.00 15.52 211 SER D CA 1
ATOM 10753 C C . SER D 1 211 ? -26.820 -40.024 5.204 1.00 15.96 211 SER D C 1
ATOM 10754 O O . SER D 1 211 ? -27.563 -40.424 6.122 1.00 15.37 211 SER D O 1
ATOM 10757 N N . ASP D 1 212 ? -25.519 -39.800 5.345 1.00 15.89 212 ASP D N 1
ATOM 10758 C CA . ASP D 1 212 ? -24.827 -39.982 6.598 1.00 15.43 212 ASP D CA 1
ATOM 10759 C C . ASP D 1 212 ? -23.587 -39.074 6.703 1.00 14.80 212 ASP D C 1
ATOM 10760 O O . ASP D 1 212 ? -22.525 -39.554 7.051 1.00 13.61 212 ASP D O 1
ATOM 10765 N N . HIS D 1 213 ? -23.727 -37.776 6.450 1.00 13.82 213 HIS D N 1
ATOM 10766 C CA . HIS D 1 213 ? -22.665 -36.820 6.738 1.00 15.66 213 HIS D CA 1
ATOM 10767 C C . HIS D 1 213 ? -21.402 -36.967 5.886 1.00 17.87 213 HIS D C 1
ATOM 10768 O O . HIS D 1 213 ? -20.328 -36.448 6.266 1.00 16.13 213 HIS D O 1
ATOM 10775 N N . GLY D 1 214 ? -21.534 -37.644 4.739 1.00 17.55 214 GLY D N 1
ATOM 10776 C CA . GLY D 1 214 ? -20.425 -37.810 3.825 1.00 16.61 214 GLY D CA 1
ATOM 10777 C C . GLY D 1 214 ? -19.564 -38.989 4.190 1.00 16.50 214 GLY D C 1
ATOM 10778 O O . GLY D 1 214 ? -18.664 -39.281 3.420 1.00 16.41 214 GLY D O 1
ATOM 10779 N N . HIS D 1 215 ? -19.821 -39.661 5.321 1.00 16.41 215 HIS D N 1
ATOM 10780 C CA . HIS D 1 215 ? -19.148 -40.908 5.642 1.00 15.51 215 HIS D CA 1
ATOM 10781 C C . HIS D 1 215 ? -18.920 -41.793 4.427 1.00 15.41 215 HIS D C 1
ATOM 10782 O O . HIS D 1 215 ? -19.871 -42.344 3.893 1.00 13.18 215 HIS D O 1
ATOM 10789 N N . ASP D 1 216 ? -17.660 -41.941 4.006 1.00 16.00 216 ASP D N 1
ATOM 10790 C CA . ASP D 1 216 ? -17.337 -42.886 2.935 1.00 18.44 216 ASP D CA 1
ATOM 10791 C C . ASP D 1 216 ? -17.680 -44.349 3.266 1.00 18.16 216 ASP D C 1
ATOM 10792 O O . ASP D 1 216 ? -17.714 -45.162 2.364 1.00 20.11 216 ASP D O 1
ATOM 10797 N N . HIS D 1 217 ? -17.943 -44.696 4.519 1.00 19.18 217 HIS D N 1
ATOM 10798 C CA . HIS D 1 217 ? -18.296 -46.079 4.912 1.00 22.60 217 HIS D CA 1
ATOM 10799 C C . HIS D 1 217 ? -17.284 -47.138 4.507 1.00 24.73 217 HIS D C 1
ATOM 10800 O O . HIS D 1 217 ? -17.657 -48.289 4.223 1.00 25.66 217 HIS D O 1
ATOM 10807 N N . ILE D 1 218 ? -16.011 -46.752 4.501 1.00 28.17 218 ILE D N 1
ATOM 10808 C CA . ILE D 1 218 ? -14.945 -47.674 4.122 1.00 32.01 218 ILE D CA 1
ATOM 10809 C C . ILE D 1 218 ? -14.199 -48.076 5.374 1.00 31.81 218 ILE D C 1
ATOM 10810 O O . ILE D 1 218 ? -13.954 -47.240 6.242 1.00 31.37 218 ILE D O 1
ATOM 10815 N N . GLY D 1 219 ? -13.855 -49.353 5.478 1.00 31.25 219 GLY D N 1
ATOM 10816 C CA . GLY D 1 219 ? -13.126 -49.829 6.651 1.00 29.46 219 GLY D CA 1
ATOM 10817 C C . GLY D 1 219 ? -14.060 -50.242 7.783 1.00 32.31 219 GLY D C 1
ATOM 10818 O O . GLY D 1 219 ? -15.280 -50.257 7.611 1.00 30.50 219 GLY D O 1
ATOM 10819 N N . LYS D 1 220 ? -13.474 -50.596 8.930 1.00 31.58 220 LYS D N 1
ATOM 10820 C CA . LYS D 1 220 ? -14.202 -51.077 10.092 1.00 34.16 220 LYS D CA 1
ATOM 10821 C C . LYS D 1 220 ? -14.172 -50.125 11.265 1.00 32.68 220 LYS D C 1
ATOM 10822 O O . LYS D 1 220 ? -14.818 -50.420 12.264 1.00 30.58 220 LYS D O 1
ATOM 10828 N N . ASP D 1 221 ? -13.519 -48.972 11.078 1.00 29.36 221 ASP D N 1
ATOM 10829 C CA . ASP D 1 221 ? -13.450 -47.882 12.043 1.00 28.66 221 ASP D CA 1
ATOM 10830 C C . ASP D 1 221 ? -14.225 -46.623 11.614 1.00 26.30 221 ASP D C 1
ATOM 10831 O O . ASP D 1 221 ? -13.843 -45.911 10.674 1.00 26.93 221 ASP D O 1
ATOM 10836 N N . ARG D 1 222 ? -15.291 -46.321 12.349 1.00 20.83 222 ARG D N 1
ATOM 10837 C CA . ARG D 1 222 ? -16.243 -45.340 11.885 1.00 21.37 222 ARG D CA 1
ATOM 10838 C C . ARG D 1 222 ? -15.633 -43.951 11.968 1.00 19.88 222 ARG D C 1
ATOM 10839 O O . ARG D 1 222 ? -15.809 -43.175 11.052 1.00 18.67 222 ARG D O 1
ATOM 10847 N N . GLY D 1 223 ? -14.918 -43.650 13.051 1.00 21.27 223 GLY D N 1
ATOM 10848 C CA . GLY D 1 223 ? -14.198 -42.388 13.246 1.00 20.75 223 GLY D CA 1
ATOM 10849 C C . GLY D 1 223 ? -13.122 -42.089 12.221 1.00 22.79 223 GLY D C 1
ATOM 10850 O O . GLY D 1 223 ? -12.880 -40.928 11.875 1.00 25.46 223 GLY D O 1
ATOM 10851 N N . ALA D 1 224 ? -12.499 -43.139 11.698 1.00 23.40 224 ALA D N 1
ATOM 10852 C CA . ALA D 1 224 ? -11.379 -43.019 10.759 1.00 23.07 224 ALA D CA 1
ATOM 10853 C C . ALA D 1 224 ? -11.816 -42.745 9.342 1.00 22.10 224 ALA D C 1
ATOM 10854 O O . ALA D 1 224 ? -10.971 -42.545 8.479 1.00 24.04 224 ALA D O 1
ATOM 10856 N N . GLU D 1 225 ? -13.123 -42.798 9.095 1.00 22.27 225 GLU D N 1
ATOM 10857 C CA . GLU D 1 225 ? -13.682 -42.702 7.759 1.00 20.49 225 GLU D CA 1
ATOM 10858 C C . GLU D 1 225 ? -13.587 -41.277 7.262 1.00 20.32 225 GLU D C 1
ATOM 10859 O O . GLU D 1 225 ? -13.645 -40.321 8.037 1.00 20.71 225 GLU D O 1
ATOM 10865 N N . SER D 1 226 ? -13.430 -41.130 5.963 1.00 19.60 226 SER D N 1
ATOM 10866 C CA . SER D 1 226 ? -13.255 -39.808 5.385 1.00 21.36 226 SER D CA 1
ATOM 10867 C C . SER D 1 226 ? -14.616 -39.259 5.012 1.00 19.73 226 SER D C 1
ATOM 10868 O O . SER D 1 226 ? -15.613 -39.964 5.049 1.00 17.90 226 SER D O 1
ATOM 10871 N N . HIS D 1 227 ? -14.646 -37.992 4.634 1.00 18.99 227 HIS D N 1
ATOM 10872 C CA . HIS D 1 227 ? -15.867 -37.392 4.187 1.00 18.13 227 HIS D CA 1
ATOM 10873 C C . HIS D 1 227 ? -15.591 -36.574 2.937 1.00 18.31 227 HIS D C 1
ATOM 10874 O O . HIS D 1 227 ? -15.303 -35.380 3.052 1.00 19.09 227 HIS D O 1
ATOM 10881 N N . PRO D 1 228 ? -15.783 -37.180 1.747 1.00 19.21 228 PRO D N 1
ATOM 10882 C CA . PRO D 1 228 ? -15.544 -36.474 0.490 1.00 19.92 228 PRO D CA 1
ATOM 10883 C C . PRO D 1 228 ? -16.540 -35.387 0.179 1.00 19.46 228 PRO D C 1
ATOM 10884 O O . PRO D 1 228 ? -16.220 -34.442 -0.524 1.00 19.92 228 PRO D O 1
ATOM 10888 N N . ILE D 1 229 ? -17.757 -35.552 0.685 1.00 20.31 229 ILE D N 1
ATOM 10889 C CA . ILE D 1 229 ? -18.808 -34.542 0.584 1.00 19.20 229 ILE D CA 1
ATOM 10890 C C . ILE D 1 229 ? -19.436 -34.258 1.951 1.00 20.80 229 ILE D C 1
ATOM 10891 O O . ILE D 1 229 ? -19.294 -35.069 2.870 1.00 19.00 229 ILE D O 1
ATOM 10896 N N . MET D 1 230 ? -20.116 -33.112 2.045 1.00 19.42 230 MET D N 1
ATOM 10897 C CA . MET D 1 230 ? -20.988 -32.771 3.156 1.00 18.66 230 MET D CA 1
ATOM 10898 C C . MET D 1 230 ? -22.196 -33.693 3.086 1.00 17.41 230 MET D C 1
ATOM 10899 O O . MET D 1 230 ? -22.489 -34.208 2.013 1.00 17.13 230 MET D O 1
ATOM 10904 N N . GLY D 1 231 ? -22.938 -33.833 4.183 1.00 15.95 231 GLY D N 1
ATOM 10905 C CA . GLY D 1 231 ? -24.199 -34.578 4.135 1.00 14.91 231 GLY D CA 1
ATOM 10906 C C . GLY D 1 231 ? -25.238 -34.141 5.140 1.00 14.52 231 GLY D C 1
ATOM 10907 O O . GLY D 1 231 ? -25.225 -32.986 5.618 1.00 11.55 231 GLY D O 1
ATOM 10908 N N . LEU D 1 232 ? -26.178 -35.071 5.365 1.00 14.44 232 LEU D N 1
ATOM 10909 C CA . LEU D 1 232 ? -27.206 -34.948 6.406 1.00 14.06 232 LEU D CA 1
ATOM 10910 C C . LEU D 1 232 ? -27.376 -36.320 7.037 1.00 14.25 232 LEU D C 1
ATOM 10911 O O . LEU D 1 232 ? -26.586 -37.235 6.765 1.00 13.86 232 LEU D O 1
ATOM 10916 N N . ASN D 1 233 ? -28.349 -36.453 7.935 1.00 14.17 233 ASN D N 1
ATOM 10917 C CA . ASN D 1 233 ? -28.639 -37.765 8.525 1.00 14.55 233 ASN D CA 1
ATOM 10918 C C . ASN D 1 233 ? -30.025 -38.300 8.155 1.00 14.18 233 ASN D C 1
ATOM 10919 O O . ASN D 1 233 ? -31.005 -37.788 8.688 1.00 13.88 233 ASN D O 1
ATOM 10924 N N . PHE D 1 234 ? -30.067 -39.293 7.265 1.00 12.60 234 PHE D N 1
ATOM 10925 C CA . PHE D 1 234 ? -31.265 -40.013 6.933 1.00 12.98 234 PHE D CA 1
ATOM 10926 C C . PHE D 1 234 ? -31.071 -41.489 7.226 1.00 13.41 234 PHE D C 1
ATOM 10927 O O . PHE D 1 234 ? -31.636 -42.369 6.583 1.00 14.13 234 PHE D O 1
ATOM 10935 N N . ARG D 1 235 ? -30.262 -41.778 8.217 1.00 13.68 235 ARG D N 1
ATOM 10936 C CA . ARG D 1 235 ? -30.009 -43.165 8.540 1.00 14.30 235 ARG D CA 1
ATOM 10937 C C . ARG D 1 235 ? -31.280 -43.787 9.074 1.00 14.17 235 ARG D C 1
ATOM 10938 O O . ARG D 1 235 ? -32.028 -43.134 9.806 1.00 12.66 235 ARG D O 1
ATOM 10946 N N . ILE D 1 236 ? -31.425 -45.082 8.803 1.00 13.10 236 ILE D N 1
ATOM 10947 C CA . ILE D 1 236 ? -32.571 -45.866 9.233 1.00 13.04 236 ILE D CA 1
ATOM 10948 C C . ILE D 1 236 ? -32.122 -46.777 10.362 1.00 13.78 236 ILE D C 1
ATOM 10949 O O . ILE D 1 236 ? -30.993 -47.211 10.324 1.00 13.78 236 ILE D O 1
ATOM 10954 N N . SER D 1 237 ? -32.967 -47.020 11.371 1.00 14.86 237 SER D N 1
ATOM 10955 C CA . SER D 1 237 ? -32.600 -47.907 12.454 1.00 15.22 237 SER D CA 1
ATOM 10956 C C . SER D 1 237 ? -32.708 -49.337 11.975 1.00 16.21 237 SER D C 1
ATOM 10957 O O . SER D 1 237 ? -33.384 -49.617 10.982 1.00 18.24 237 SER D O 1
ATOM 10960 N N . GLU D 1 238 ? -32.031 -50.250 12.657 1.00 16.57 238 GLU D N 1
ATOM 10961 C CA . GLU D 1 238 ? -32.113 -51.687 12.346 1.00 16.69 238 GLU D CA 1
ATOM 10962 C C . GLU D 1 238 ? -33.463 -52.327 12.623 1.00 18.64 238 GLU D C 1
ATOM 10963 O O . GLU D 1 238 ? -33.865 -53.284 11.972 1.00 18.27 238 GLU D O 1
ATOM 10969 N N . MET D 1 239 ? -34.184 -51.821 13.612 1.00 21.30 239 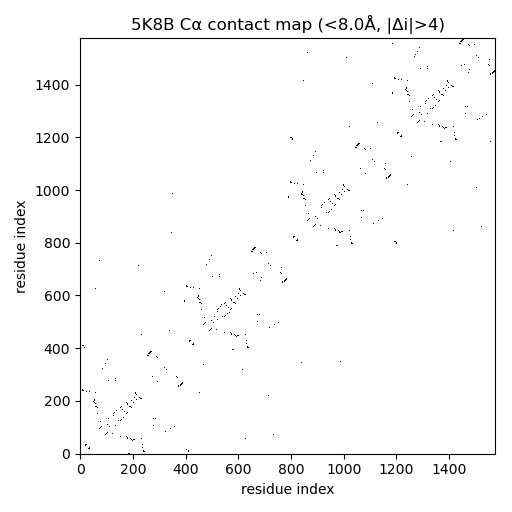MET D N 1
ATOM 10970 C CA . MET D 1 239 ? -35.497 -52.365 13.771 1.00 22.65 239 MET D CA 1
ATOM 10971 C C . MET D 1 239 ? -36.470 -51.883 12.682 1.00 24.09 239 MET D C 1
ATOM 10972 O O . MET D 1 239 ? -37.298 -52.685 12.227 1.00 20.48 239 MET D O 1
ATOM 10977 N N . ASN D 1 240 ? -36.340 -50.651 12.186 1.00 20.57 240 ASN D N 1
ATOM 10978 C CA . ASN D 1 240 ? -37.169 -50.249 11.063 1.00 19.34 240 ASN D CA 1
ATOM 10979 C C . ASN D 1 240 ? -36.743 -51.098 9.876 1.00 16.48 240 ASN D C 1
ATOM 10980 O O . ASN D 1 240 ? -37.573 -51.687 9.207 1.00 15.84 240 ASN D O 1
ATOM 10985 N N . ALA D 1 241 ? -35.450 -51.237 9.656 1.00 16.45 241 ALA D N 1
ATOM 10986 C CA . ALA D 1 241 ? -34.981 -52.195 8.657 1.00 16.97 241 ALA D CA 1
ATOM 10987 C C . ALA D 1 241 ? -35.506 -53.640 8.754 1.00 17.67 241 ALA D C 1
ATOM 10988 O O . ALA D 1 241 ? -35.758 -54.276 7.735 1.00 18.28 241 ALA D O 1
ATOM 10990 N N . ALA D 1 242 ? -35.657 -54.164 9.963 1.00 18.34 242 ALA D N 1
ATOM 10991 C CA . ALA D 1 242 ? -35.984 -55.568 10.156 1.00 19.39 242 ALA D CA 1
ATOM 10992 C C . ALA D 1 242 ? -37.458 -55.752 9.765 1.00 20.96 242 ALA D C 1
ATOM 10993 O O . ALA D 1 242 ? -37.820 -56.742 9.135 1.00 20.41 242 ALA D O 1
ATOM 10995 N N . LEU D 1 243 ? -38.311 -54.807 10.153 1.00 20.05 243 LEU D N 1
ATOM 10996 C CA . LEU D 1 243 ? -39.727 -54.866 9.798 1.00 21.58 243 LEU D CA 1
ATOM 10997 C C . LEU D 1 243 ? -39.890 -54.887 8.297 1.00 21.07 243 LEU D C 1
ATOM 10998 O O . LEU D 1 243 ? -40.653 -55.670 7.761 1.00 21.58 243 LEU D O 1
ATOM 11003 N N . GLY D 1 244 ? -39.179 -53.984 7.631 1.00 20.85 244 GLY D N 1
ATOM 11004 C CA . GLY D 1 244 ? -39.156 -53.910 6.182 1.00 20.60 244 GLY D CA 1
ATOM 11005 C C . GLY D 1 244 ? -38.625 -55.142 5.454 1.00 18.30 244 GLY D C 1
ATOM 11006 O O . GLY D 1 244 ? -39.018 -55.402 4.320 1.00 15.09 244 GLY D O 1
ATOM 11007 N N . LEU D 1 245 ? -37.669 -55.843 6.052 1.00 17.89 245 LEU D N 1
ATOM 11008 C CA . LEU D 1 245 ? -37.109 -57.030 5.416 1.00 19.19 245 LEU D CA 1
ATOM 11009 C C . LEU D 1 245 ? -38.118 -58.173 5.408 1.00 19.86 245 LEU D C 1
ATOM 11010 O O . LEU D 1 245 ? -38.275 -58.902 4.429 1.00 19.96 245 LEU D O 1
ATOM 11015 N N . ALA D 1 246 ? -38.746 -58.336 6.559 1.00 20.03 246 ALA D N 1
ATOM 11016 C CA . ALA D 1 246 ? -39.876 -59.218 6.668 1.00 22.07 246 ALA D CA 1
ATOM 11017 C C . ALA D 1 246 ? -40.944 -58.880 5.617 1.00 22.29 246 ALA D C 1
ATOM 11018 O O . ALA D 1 246 ? -41.300 -59.686 4.772 1.00 22.29 246 ALA D O 1
ATOM 11020 N N . GLN D 1 247 ? -41.388 -57.627 5.618 1.00 23.32 247 GLN D N 1
ATOM 11021 C CA . GLN D 1 247 ? -42.379 -57.138 4.663 1.00 20.27 247 GLN D CA 1
ATOM 11022 C C . GLN D 1 247 ? -41.957 -57.358 3.229 1.00 20.63 247 GLN D C 1
ATOM 11023 O O . GLN D 1 247 ? -42.784 -57.787 2.454 1.00 24.01 247 GLN D O 1
ATOM 11029 N N . LEU D 1 248 ? -40.703 -57.111 2.857 1.00 19.46 248 LEU D N 1
ATOM 11030 C CA . LEU D 1 248 ? -40.303 -57.248 1.457 1.00 18.33 248 LEU D CA 1
ATOM 11031 C C . LEU D 1 248 ? -40.370 -58.679 0.965 1.00 17.58 248 LEU D C 1
ATOM 11032 O O . LEU D 1 248 ? -40.547 -58.901 -0.230 1.00 17.69 248 LEU D O 1
ATOM 11037 N N . ARG D 1 249 ? -40.248 -59.639 1.873 1.00 19.85 249 ARG D N 1
ATOM 11038 C CA . ARG D 1 249 ? -40.327 -61.058 1.500 1.00 21.21 249 ARG D CA 1
ATOM 11039 C C . ARG D 1 249 ? -41.766 -61.387 1.109 1.00 24.09 249 ARG D C 1
ATOM 11040 O O . ARG D 1 249 ? -42.008 -62.357 0.409 1.00 28.45 249 ARG D O 1
ATOM 11048 N N . LYS D 1 250 ? -42.727 -60.577 1.546 1.00 25.50 250 LYS D N 1
ATOM 11049 C CA . LYS D 1 250 ? -44.139 -60.786 1.209 1.00 24.54 250 LYS D CA 1
ATOM 11050 C C . LYS D 1 250 ? -44.608 -60.021 -0.030 1.00 23.67 250 LYS D C 1
ATOM 11051 O O . LYS D 1 250 ? -45.812 -60.033 -0.347 1.00 23.30 250 LYS D O 1
ATOM 11057 N N . LEU D 1 251 ? -43.697 -59.358 -0.734 1.00 22.37 251 LEU D N 1
ATOM 11058 C CA . LEU D 1 251 ? -44.101 -58.538 -1.890 1.00 20.90 251 LEU D CA 1
ATOM 11059 C C . LEU D 1 251 ? -44.892 -59.281 -2.967 1.00 22.12 251 LEU D C 1
ATOM 11060 O O . LEU D 1 251 ? -45.927 -58.778 -3.406 1.00 19.20 251 LEU D O 1
ATOM 11065 N N . ASP D 1 252 ? -44.416 -60.443 -3.418 1.00 24.44 252 ASP D N 1
ATOM 11066 C CA . ASP D 1 252 ? -45.108 -61.176 -4.485 1.00 25.60 252 ASP D CA 1
ATOM 11067 C C . ASP D 1 252 ? -46.554 -61.456 -4.112 1.00 23.60 252 ASP D C 1
ATOM 11068 O O . ASP D 1 252 ? -47.502 -61.223 -4.870 1.00 21.51 252 ASP D O 1
ATOM 11073 N N . THR D 1 253 ? -46.676 -61.973 -2.899 1.00 23.28 253 THR D N 1
ATOM 11074 C CA . THR D 1 253 ? -47.942 -62.281 -2.313 1.00 22.98 253 THR D CA 1
ATOM 11075 C C . THR D 1 253 ? -48.793 -61.030 -2.267 1.00 22.21 253 THR D C 1
ATOM 11076 O O . THR D 1 253 ? -49.954 -61.108 -2.658 1.00 22.67 253 THR D O 1
ATOM 11080 N N . ILE D 1 254 ? -48.255 -59.919 -1.754 1.00 19.83 254 ILE D N 1
ATOM 11081 C CA . ILE D 1 254 ? -49.016 -58.646 -1.703 1.00 20.94 254 ILE D CA 1
ATOM 11082 C C . ILE D 1 254 ? -49.542 -58.222 -3.089 1.00 18.44 254 ILE D C 1
ATOM 11083 O O . ILE D 1 254 ? -50.712 -57.844 -3.253 1.00 17.36 254 ILE D O 1
ATOM 11088 N N . ILE D 1 255 ? -48.651 -58.266 -4.073 1.00 17.84 255 ILE D N 1
ATOM 11089 C CA . ILE D 1 255 ? -48.959 -57.813 -5.404 1.00 19.63 255 ILE D CA 1
ATOM 11090 C C . ILE D 1 255 ? -50.057 -58.730 -5.976 1.00 23.20 255 ILE D C 1
ATOM 11091 O O . ILE D 1 255 ? -51.064 -58.206 -6.476 1.00 21.39 255 ILE D O 1
ATOM 11096 N N . ASP D 1 256 ? -49.885 -60.053 -5.903 1.00 21.24 256 ASP D N 1
ATOM 11097 C CA . ASP D 1 256 ? -50.939 -60.954 -6.383 1.00 23.17 256 ASP D CA 1
ATOM 11098 C C . ASP D 1 256 ? -52.315 -60.699 -5.780 1.00 20.50 256 ASP D C 1
ATOM 11099 O O . ASP D 1 256 ? -53.319 -60.651 -6.491 1.00 20.08 256 ASP D O 1
ATOM 11104 N N . ILE D 1 257 ? -52.360 -60.497 -4.479 1.00 18.33 257 ILE D N 1
ATOM 11105 C CA . ILE D 1 257 ? -53.623 -60.159 -3.847 1.00 20.86 257 ILE D CA 1
ATOM 11106 C C . ILE D 1 257 ? -54.198 -58.865 -4.466 1.00 21.36 257 ILE D C 1
ATOM 11107 O O . ILE D 1 257 ? -55.374 -58.800 -4.859 1.00 20.18 257 ILE D O 1
ATOM 11112 N N . GLN D 1 258 ? -53.359 -57.846 -4.601 1.00 19.46 258 GLN D N 1
ATOM 11113 C CA . GLN D 1 258 ? -53.826 -56.568 -5.158 1.00 19.38 258 GLN D CA 1
ATOM 11114 C C . GLN D 1 258 ? -54.323 -56.742 -6.577 1.00 18.08 258 GLN D C 1
ATOM 11115 O O . GLN D 1 258 ? -55.410 -56.303 -6.874 1.00 19.18 258 GLN D O 1
ATOM 11121 N N . ARG D 1 259 ? -53.533 -57.365 -7.427 1.00 18.56 259 ARG D N 1
ATOM 11122 C CA . ARG D 1 259 ? -53.991 -57.720 -8.765 1.00 22.14 259 ARG D CA 1
ATOM 11123 C C . ARG D 1 259 ? -55.312 -58.465 -8.831 1.00 21.41 259 ARG D C 1
ATOM 11124 O O . ARG D 1 259 ? -56.122 -58.156 -9.696 1.00 20.27 259 ARG D O 1
ATOM 11132 N N . LYS D 1 260 ? -55.501 -59.443 -7.954 1.00 22.79 260 LYS D N 1
ATOM 11133 C CA . LYS D 1 260 ? -56.682 -60.308 -7.992 1.00 24.45 260 LYS D CA 1
ATOM 11134 C C . LYS D 1 260 ? -57.882 -59.487 -7.561 1.00 21.60 260 LYS D C 1
ATOM 11135 O O . LYS D 1 260 ? -58.905 -59.553 -8.225 1.00 18.41 260 LYS D O 1
ATOM 11141 N N . ASN D 1 261 ? -57.768 -58.750 -6.452 1.00 21.47 261 ASN D N 1
ATOM 11142 C CA . ASN D 1 261 ? -58.870 -57.922 -5.952 1.00 20.74 261 ASN D CA 1
ATOM 11143 C C . ASN D 1 261 ? -59.221 -56.784 -6.900 1.00 21.31 261 ASN D C 1
ATOM 11144 O O . ASN D 1 261 ? -60.412 -56.531 -7.114 1.00 21.56 261 ASN D O 1
ATOM 11149 N N . LYS D 1 262 ? -58.206 -56.157 -7.508 1.00 21.65 262 LYS D N 1
ATOM 11150 C CA . LYS D 1 262 ? -58.409 -55.160 -8.579 1.00 20.83 262 LYS D CA 1
ATOM 11151 C C . LYS D 1 262 ? -59.116 -55.754 -9.801 1.00 20.47 262 LYS D C 1
ATOM 11152 O O . LYS D 1 262 ? -60.022 -55.122 -10.386 1.00 18.68 262 LYS D O 1
ATOM 11158 N N . LYS D 1 263 ? -58.744 -56.977 -10.163 1.00 18.62 263 LYS D N 1
ATOM 11159 C CA . LYS D 1 263 ? -59.385 -57.564 -11.336 1.00 20.87 263 LYS D CA 1
ATOM 11160 C C . LYS D 1 263 ? -60.889 -57.706 -11.102 1.00 19.48 263 LYS D C 1
ATOM 11161 O O . LYS D 1 263 ? -61.687 -57.348 -11.968 1.00 18.80 263 LYS D O 1
ATOM 11167 N N . ALA D 1 264 ? -61.280 -58.166 -9.917 1.00 17.79 264 ALA D N 1
ATOM 11168 C CA . ALA D 1 264 ? -62.677 -58.442 -9.654 1.00 17.74 264 ALA D CA 1
ATOM 11169 C C . ALA D 1 264 ? -63.540 -57.197 -9.652 1.00 18.44 264 ALA D C 1
ATOM 11170 O O . ALA D 1 264 ? -64.624 -57.189 -10.233 1.00 19.97 264 ALA D O 1
ATOM 11172 N N . ILE D 1 265 ? -63.079 -56.133 -9.006 1.00 19.23 265 ILE D N 1
ATOM 11173 C CA . ILE D 1 265 ? -63.813 -54.867 -9.009 1.00 19.29 265 ILE D CA 1
ATOM 11174 C C . ILE D 1 265 ? -63.822 -54.307 -10.426 1.00 21.49 265 ILE D C 1
ATOM 11175 O O . ILE D 1 265 ? -64.893 -53.952 -10.959 1.00 21.21 265 ILE D O 1
ATOM 11180 N N . LYS D 1 266 ? -62.670 -54.298 -11.094 1.00 23.98 266 LYS D N 1
ATOM 11181 C CA . LYS D 1 266 ? -62.630 -53.700 -12.436 1.00 22.72 266 LYS D CA 1
ATOM 11182 C C . LYS D 1 266 ? -63.480 -54.465 -13.462 1.00 20.24 266 LYS D C 1
ATOM 11183 O O . LYS D 1 266 ? -64.200 -53.827 -14.223 1.00 16.46 266 LYS D O 1
ATOM 11189 N N . ASP D 1 267 ? -63.397 -55.793 -13.507 1.00 19.57 267 ASP D N 1
ATOM 11190 C CA . ASP D 1 267 ? -64.229 -56.531 -14.456 1.00 21.12 267 ASP D CA 1
ATOM 11191 C C . ASP D 1 267 ? -65.715 -56.315 -14.192 1.00 21.46 267 ASP D C 1
ATOM 11192 O O . ASP D 1 267 ? -66.471 -56.131 -15.119 1.00 20.35 267 ASP D O 1
ATOM 11197 N N . ALA D 1 268 ? -66.148 -56.263 -12.941 1.00 22.09 268 ALA D N 1
ATOM 11198 C CA . ALA D 1 268 ? -67.535 -55.949 -12.709 1.00 23.11 268 ALA D CA 1
ATOM 11199 C C . ALA D 1 268 ? -67.859 -54.520 -13.111 1.00 24.78 268 ALA D C 1
ATOM 11200 O O . ALA D 1 268 ? -68.919 -54.274 -13.676 1.00 27.84 268 ALA D O 1
ATOM 11202 N N . MET D 1 269 ? -66.985 -53.560 -12.824 1.00 24.90 269 MET D N 1
ATOM 11203 C CA . MET D 1 269 ? -67.285 -52.186 -13.189 1.00 24.81 269 MET D CA 1
ATOM 11204 C C . MET D 1 269 ? -67.320 -51.943 -14.700 1.00 27.46 269 MET D C 1
ATOM 11205 O O . MET D 1 269 ? -67.964 -50.969 -15.138 1.00 24.25 269 MET D O 1
ATOM 11210 N N . ALA D 1 270 ? -66.685 -52.818 -15.487 1.00 25.19 270 ALA D N 1
ATOM 11211 C CA . ALA D 1 270 ? -66.696 -52.673 -16.956 1.00 26.84 270 ALA D CA 1
ATOM 11212 C C . ALA D 1 270 ? -68.092 -52.843 -17.573 1.00 25.41 270 ALA D C 1
ATOM 11213 O O . ALA D 1 270 ? -68.321 -52.350 -18.651 1.00 22.71 270 ALA D O 1
ATOM 11215 N N . SER D 1 271 ? -69.051 -53.442 -16.868 1.00 26.70 271 SER D N 1
ATOM 11216 C CA . SER D 1 271 ? -70.451 -53.437 -17.304 1.00 27.43 271 SER D CA 1
ATOM 11217 C C . SER D 1 271 ? -71.241 -52.176 -16.943 1.00 26.45 271 SER D C 1
ATOM 11218 O O . SER D 1 271 ? -72.438 -52.099 -17.204 1.00 21.90 271 SER D O 1
ATOM 11221 N N . ILE D 1 272 ? -70.581 -51.190 -16.354 1.00 27.30 272 ILE D N 1
ATOM 11222 C CA . ILE D 1 272 ? -71.156 -49.871 -16.173 1.00 29.05 272 ILE D CA 1
ATOM 11223 C C . ILE D 1 272 ? -70.659 -48.890 -17.248 1.00 27.39 272 ILE D C 1
ATOM 11224 O O . ILE D 1 272 ? -69.572 -48.347 -17.170 1.00 24.77 272 ILE D O 1
ATOM 11229 N N . PRO D 1 273 ? -71.503 -48.605 -18.235 1.00 30.78 273 PRO D N 1
ATOM 11230 C CA . PRO D 1 273 ? -70.987 -47.899 -19.400 1.00 31.75 273 PRO D CA 1
ATOM 11231 C C . PRO D 1 273 ? -70.305 -46.551 -19.163 1.00 28.11 273 PRO D C 1
ATOM 11232 O O . PRO D 1 273 ? -69.378 -46.224 -19.911 1.00 28.78 273 PRO D O 1
ATOM 11236 N N . GLU D 1 274 ? -70.740 -45.738 -18.209 1.00 24.96 274 GLU D N 1
ATOM 11237 C CA . GLU D 1 274 ? -70.084 -44.423 -18.037 1.00 25.64 274 GLU D CA 1
ATOM 11238 C C . GLU D 1 274 ? -68.660 -44.413 -17.453 1.00 26.11 274 GLU D C 1
ATOM 11239 O O . GLU D 1 274 ? -67.959 -43.390 -17.467 1.00 29.63 274 GLU D O 1
ATOM 11245 N N . VAL D 1 275 ? -68.197 -45.564 -16.976 1.00 20.99 275 VAL D N 1
ATOM 11246 C CA . VAL D 1 275 ? -66.888 -45.654 -16.369 1.00 19.88 275 VAL D CA 1
ATOM 11247 C C . VAL D 1 275 ? -65.869 -45.911 -17.477 1.00 22.63 275 VAL D C 1
ATOM 11248 O O . VAL D 1 275 ? -66.005 -46.897 -18.204 1.00 21.26 275 VAL D O 1
ATOM 11252 N N . SER D 1 276 ? -64.863 -45.039 -17.604 1.00 23.78 276 SER D N 1
ATOM 11253 C CA . SER D 1 276 ? -63.650 -45.338 -18.370 1.00 25.49 276 SER D CA 1
ATOM 11254 C C . SER D 1 276 ? -62.462 -45.435 -17.414 1.00 26.00 276 SER D C 1
ATOM 11255 O O . SER D 1 276 ? -62.352 -44.740 -16.389 1.00 27.38 276 SER D O 1
ATOM 11258 N N . PHE D 1 277 ? -61.596 -46.378 -17.744 1.00 24.06 277 PHE D N 1
ATOM 11259 C CA . PHE D 1 277 ? -60.499 -46.711 -16.865 1.00 21.94 277 PHE D CA 1
ATOM 11260 C C . PHE D 1 277 ? -59.228 -45.972 -17.184 1.00 21.75 277 PHE D C 1
ATOM 11261 O O . PHE D 1 277 ? -58.933 -45.656 -18.327 1.00 20.88 277 PHE D O 1
ATOM 11269 N N . ARG D 1 278 ? -58.494 -45.671 -16.123 1.00 19.40 278 ARG D N 1
ATOM 11270 C CA . ARG D 1 278 ? -57.130 -45.230 -16.248 1.00 18.42 278 ARG D CA 1
ATOM 11271 C C . ARG D 1 278 ? -56.316 -46.030 -17.282 1.00 18.99 278 ARG D C 1
ATOM 11272 O O . ARG D 1 278 ? -56.313 -47.271 -17.305 1.00 18.31 278 ARG D O 1
ATOM 11280 N N . GLU D 1 279 ? -55.519 -45.299 -18.054 1.00 19.62 279 GLU D N 1
ATOM 11281 C CA . GLU D 1 279 ? -54.621 -45.934 -19.021 1.00 19.61 279 GLU D CA 1
ATOM 11282 C C . GLU D 1 279 ? -53.406 -46.562 -18.348 1.00 18.71 279 GLU D C 1
ATOM 11283 O O . GLU D 1 279 ? -52.686 -45.917 -17.579 1.00 20.81 279 GLU D O 1
ATOM 11289 N N . ILE D 1 280 ? -53.136 -47.819 -18.677 1.00 18.16 280 ILE D N 1
ATOM 11290 C CA . ILE D 1 280 ? -51.992 -48.563 -18.147 1.00 17.67 280 ILE D CA 1
ATOM 11291 C C . ILE D 1 280 ? -51.080 -49.038 -19.296 1.00 20.86 280 ILE D C 1
ATOM 11292 O O . ILE D 1 280 ? -51.381 -50.052 -19.944 1.00 21.47 280 ILE D O 1
ATOM 11297 N N . PRO D 1 281 ? -49.958 -48.325 -19.548 1.00 20.30 281 PRO D N 1
ATOM 11298 C CA . PRO D 1 281 ? -49.054 -48.634 -20.677 1.00 19.72 281 PRO D CA 1
ATOM 11299 C C . PRO D 1 281 ? -48.611 -50.101 -20.673 1.00 20.23 281 PRO D C 1
ATOM 11300 O O . PRO D 1 281 ? -48.594 -50.727 -21.713 1.00 18.95 281 PRO D O 1
ATOM 11304 N N . ASP D 1 282 ? -48.366 -50.691 -19.507 1.00 21.28 282 ASP D N 1
ATOM 11305 C CA . ASP D 1 282 ? -48.105 -52.120 -19.442 1.00 20.97 282 ASP D CA 1
ATOM 11306 C C . ASP D 1 282 ? -48.973 -52.788 -18.399 1.00 21.78 282 ASP D C 1
ATOM 11307 O O . ASP D 1 282 ? -48.642 -52.737 -17.206 1.00 22.92 282 ASP D O 1
ATOM 11312 N N . PRO D 1 283 ? -50.060 -53.438 -18.836 1.00 22.64 283 PRO D N 1
ATOM 11313 C CA . PRO D 1 283 ? -51.009 -54.071 -17.928 1.00 24.13 283 PRO D CA 1
ATOM 11314 C C . PRO D 1 283 ? -50.407 -55.168 -17.039 1.00 26.43 283 PRO D C 1
ATOM 11315 O O . PRO D 1 283 ? -50.784 -55.276 -15.856 1.00 23.48 283 PRO D O 1
ATOM 11319 N N . GLU D 1 284 ? -49.459 -55.942 -17.569 1.00 28.00 284 GLU D N 1
ATOM 11320 C CA . GLU D 1 284 ? -48.854 -57.000 -16.744 1.00 35.24 284 GLU D CA 1
ATOM 11321 C C . GLU D 1 284 ? -47.895 -56.422 -15.715 1.00 31.25 284 GLU D C 1
ATOM 11322 O O . GLU D 1 284 ? -47.535 -57.080 -14.732 1.00 30.06 284 GLU D O 1
ATOM 11328 N N . GLY D 1 285 ? -47.579 -55.146 -15.904 1.00 25.44 285 GLY D N 1
ATOM 11329 C CA . GLY D 1 285 ? -46.689 -54.424 -15.012 1.00 28.51 285 GLY D CA 1
ATOM 11330 C C . GLY D 1 285 ? -47.316 -53.615 -13.900 1.00 24.77 285 GLY D C 1
ATOM 11331 O O . GLY D 1 285 ? -46.598 -52.960 -13.153 1.00 26.47 285 GLY D O 1
ATOM 11332 N N . ASP D 1 286 ? -48.640 -53.666 -13.800 1.00 24.51 286 ASP D N 1
ATOM 11333 C CA . ASP D 1 286 ? -49.424 -52.867 -12.873 1.00 21.39 286 ASP D CA 1
ATOM 11334 C C . ASP D 1 286 ? -49.265 -53.463 -11.487 1.00 20.34 286 ASP D C 1
ATOM 11335 O O . ASP D 1 286 ? -49.337 -54.693 -11.408 1.00 18.23 286 ASP D O 1
ATOM 11340 N N . SER D 1 287 ? -49.050 -52.630 -10.453 1.00 17.35 287 SER D N 1
ATOM 11341 C CA . SER D 1 287 ? -48.942 -53.133 -9.078 1.00 16.17 287 SER D CA 1
ATOM 11342 C C . SER D 1 287 ? -50.309 -53.375 -8.459 1.00 15.43 287 SER D C 1
ATOM 11343 O O . SER D 1 287 ? -50.447 -54.161 -7.514 1.00 17.82 287 SER D O 1
ATOM 11346 N N . ALA D 1 288 ? -51.312 -52.693 -8.985 1.00 15.25 288 ALA D N 1
ATOM 11347 C CA . ALA D 1 288 ? -52.712 -52.864 -8.610 1.00 15.46 288 ALA D CA 1
ATOM 11348 C C . ALA D 1 288 ? -53.114 -52.260 -7.254 1.00 15.77 288 ALA D C 1
ATOM 11349 O O . ALA D 1 288 ? -54.124 -52.678 -6.644 1.00 15.76 288 ALA D O 1
ATOM 11351 N N . GLY D 1 289 ? -52.332 -51.289 -6.784 1.00 15.02 289 GLY D N 1
ATOM 11352 C CA . GLY D 1 289 ? -52.642 -50.605 -5.518 1.00 14.35 289 GLY D CA 1
ATOM 11353 C C . GLY D 1 289 ? -53.970 -49.840 -5.521 1.00 15.21 289 GLY D C 1
ATOM 11354 O O . GLY D 1 289 ? -54.582 -49.688 -4.455 1.00 14.72 289 GLY D O 1
ATOM 11355 N N . PHE D 1 290 ? -54.412 -49.365 -6.700 1.00 14.15 290 PHE D N 1
ATOM 11356 C CA . PHE D 1 290 ? -55.635 -48.587 -6.832 1.00 14.06 290 PHE D CA 1
ATOM 11357 C C . PHE D 1 290 ? -56.351 -48.954 -8.126 1.00 15.04 290 PHE D C 1
ATOM 11358 O O . PHE D 1 290 ? -55.694 -49.407 -9.078 1.00 17.88 290 PHE D O 1
ATOM 11366 N N . LEU D 1 291 ? -57.678 -48.811 -8.131 1.00 13.83 291 LEU D N 1
ATOM 11367 C CA . LEU D 1 291 ? -58.505 -48.919 -9.327 1.00 14.75 291 LEU D CA 1
ATOM 11368 C C . LEU D 1 291 ? -58.944 -47.497 -9.573 1.00 15.18 291 LEU D C 1
ATOM 11369 O O . LEU D 1 291 ? -59.626 -46.929 -8.724 1.00 15.01 291 LEU D O 1
ATOM 11374 N N . SER D 1 292 ? -58.487 -46.919 -10.685 1.00 15.67 292 SER D N 1
ATOM 11375 C CA . SER D 1 292 ? -58.744 -45.507 -10.990 1.00 16.35 292 SER D CA 1
ATOM 11376 C C . SER D 1 292 ? -59.628 -45.404 -12.209 1.00 18.56 292 SER D C 1
ATOM 11377 O O . SER D 1 292 ? -59.321 -45.974 -13.259 1.00 19.88 292 SER D O 1
ATOM 11380 N N . PHE D 1 293 ? -60.727 -44.677 -12.066 1.00 20.04 293 PHE D N 1
ATOM 11381 C CA . PHE D 1 293 ? -61.652 -44.488 -13.162 1.00 21.25 293 PHE D CA 1
ATOM 11382 C C . PHE D 1 293 ? -62.168 -43.056 -13.303 1.00 25.37 293 PHE D C 1
ATOM 11383 O O . PHE D 1 293 ? -61.986 -42.201 -12.425 1.00 23.56 293 PHE D O 1
ATOM 11391 N N . MET D 1 294 ? -62.794 -42.821 -14.458 1.00 30.12 294 MET D N 1
ATOM 11392 C CA . MET D 1 294 ? -63.179 -41.489 -14.941 1.00 32.42 294 MET D CA 1
ATOM 11393 C C . MET D 1 294 ? -64.665 -41.503 -15.321 1.00 30.84 294 MET D C 1
ATOM 11394 O O . MET D 1 294 ? -65.173 -42.478 -15.880 1.00 32.09 294 MET D O 1
ATOM 11399 N N . LEU D 1 295 ? -65.365 -40.434 -14.961 1.00 26.88 295 LEU D N 1
ATOM 11400 C CA . LEU D 1 295 ? -66.772 -40.221 -15.256 1.00 22.42 295 LEU D CA 1
ATOM 11401 C C . LEU D 1 295 ? -66.882 -39.173 -16.337 1.00 18.46 295 LEU D C 1
ATOM 11402 O O . LEU D 1 295 ? -65.932 -38.468 -16.595 1.00 15.98 295 LEU D O 1
ATOM 11407 N N . PRO D 1 296 ? -68.042 -39.078 -16.998 1.00 17.94 296 PRO D N 1
ATOM 11408 C CA . PRO D 1 296 ? -68.064 -38.196 -18.152 1.00 17.80 296 PRO D CA 1
ATOM 11409 C C . PRO D 1 296 ? -67.932 -36.714 -17.832 1.00 18.30 296 PRO D C 1
ATOM 11410 O O . PRO D 1 296 ? -67.390 -35.943 -18.653 1.00 18.05 296 PRO D O 1
ATOM 11414 N N . THR D 1 297 ? -68.361 -36.321 -16.642 1.00 15.21 297 THR D N 1
ATOM 11415 C CA . THR D 1 297 ? -68.333 -34.904 -16.306 1.00 15.41 297 THR D CA 1
ATOM 11416 C C . THR D 1 297 ? -67.959 -34.710 -14.846 1.00 15.71 297 THR D C 1
ATOM 11417 O O . THR D 1 297 ? -67.971 -35.658 -14.065 1.00 14.80 297 THR D O 1
ATOM 11421 N N . GLU D 1 298 ? -67.649 -33.466 -14.503 1.00 16.44 298 GLU D N 1
ATOM 11422 C CA . GLU D 1 298 ? -67.175 -33.086 -13.168 1.00 17.64 298 GLU D CA 1
ATOM 11423 C C . GLU D 1 298 ? -68.346 -33.218 -12.190 1.00 18.13 298 GLU D C 1
ATOM 11424 O O . GLU D 1 298 ? -68.192 -33.798 -11.136 1.00 18.20 298 GLU D O 1
ATOM 11430 N N . ALA D 1 299 ? -69.506 -32.669 -12.547 1.00 17.09 299 ALA D N 1
ATOM 11431 C CA . ALA D 1 299 ? -70.767 -32.910 -11.827 1.00 16.69 299 ALA D CA 1
ATOM 11432 C C . ALA D 1 299 ? -71.071 -34.389 -11.522 1.00 16.45 299 ALA D C 1
ATOM 11433 O O . ALA D 1 299 ? -71.305 -34.744 -10.346 1.00 14.89 299 ALA D O 1
ATOM 11435 N N . ARG D 1 300 ? -71.014 -35.235 -12.549 1.00 15.70 300 ARG D N 1
ATOM 11436 C CA . ARG D 1 300 ? -71.211 -36.666 -12.350 1.00 16.11 300 ARG D CA 1
ATOM 11437 C C . ARG D 1 300 ? -70.138 -37.228 -11.414 1.00 17.35 300 ARG D C 1
ATOM 11438 O O . ARG D 1 300 ? -70.422 -38.085 -10.554 1.00 18.12 300 ARG D O 1
ATOM 11446 N N . THR D 1 301 ? -68.920 -36.687 -11.511 1.00 16.66 301 THR D N 1
ATOM 11447 C CA . THR D 1 301 ? -67.855 -37.120 -10.615 1.00 15.91 301 THR D CA 1
ATOM 11448 C C . THR D 1 301 ? -68.177 -36.806 -9.148 1.00 16.28 301 THR D C 1
ATOM 11449 O O . THR D 1 301 ? -68.180 -37.717 -8.319 1.00 14.16 301 THR D O 1
ATOM 11453 N N . GLN D 1 302 ? -68.462 -35.544 -8.862 1.00 15.73 302 GLN D N 1
ATOM 11454 C CA . GLN D 1 302 ? -68.875 -35.145 -7.515 1.00 17.31 302 GLN D CA 1
ATOM 11455 C C . GLN D 1 302 ? -70.044 -35.958 -6.993 1.00 17.59 302 GLN D C 1
ATOM 11456 O O . GLN D 1 302 ? -70.062 -36.399 -5.856 1.00 19.48 302 GLN D O 1
ATOM 11462 N N . GLU D 1 303 ? -71.046 -36.147 -7.839 1.00 18.37 303 GLU D N 1
ATOM 11463 C CA . GLU D 1 303 ? -72.151 -37.031 -7.532 1.00 19.38 303 GLU D CA 1
ATOM 11464 C C . GLU D 1 303 ? -71.702 -38.459 -7.156 1.00 18.64 303 GLU D C 1
ATOM 11465 O O . GLU D 1 303 ? -72.165 -38.975 -6.143 1.00 16.36 303 GLU D O 1
ATOM 11471 N N . ILE D 1 304 ? -70.832 -39.098 -7.925 1.00 17.23 304 ILE D N 1
ATOM 11472 C CA . ILE D 1 304 ? -70.464 -40.489 -7.629 1.00 20.19 304 ILE D CA 1
ATOM 11473 C C . ILE D 1 304 ? -69.561 -40.580 -6.395 1.00 20.17 304 ILE D C 1
ATOM 11474 O O . ILE D 1 304 ? -69.632 -41.591 -5.679 1.00 17.40 304 ILE D O 1
ATOM 11479 N N . SER D 1 305 ? -68.792 -39.512 -6.120 1.00 18.14 305 SER D N 1
ATOM 11480 C CA . SER D 1 305 ? -68.011 -39.447 -4.889 1.00 17.94 305 SER D CA 1
ATOM 11481 C C . SER D 1 305 ? -68.924 -39.549 -3.633 1.00 19.87 305 SER D C 1
ATOM 11482 O O . SER D 1 305 ? -68.680 -40.355 -2.719 1.00 19.41 305 SER D O 1
ATOM 11485 N N . LYS D 1 306 ? -70.009 -38.777 -3.653 1.00 21.32 306 LYS D N 1
ATOM 11486 C CA . LYS D 1 306 ? -71.023 -38.739 -2.605 1.00 23.54 306 LYS D CA 1
ATOM 11487 C C . LYS D 1 306 ? -71.718 -40.092 -2.582 1.00 22.03 306 LYS D C 1
ATOM 11488 O O . LYS D 1 306 ? -71.770 -40.715 -1.529 1.00 20.15 306 LYS D O 1
ATOM 11494 N N . LYS D 1 307 ? -72.131 -40.593 -3.745 1.00 18.92 307 LYS D N 1
ATOM 11495 C CA . LYS D 1 307 ? -72.836 -41.861 -3.740 1.00 21.27 307 LYS D CA 1
ATOM 11496 C C . LYS D 1 307 ? -72.050 -43.094 -3.286 1.00 21.01 307 LYS D C 1
ATOM 11497 O O . LYS D 1 307 ? -72.618 -43.980 -2.659 1.00 24.21 307 LYS D O 1
ATOM 11503 N N . LEU D 1 308 ? -70.758 -43.151 -3.577 1.00 21.68 308 LEU D N 1
ATOM 11504 C CA . LEU D 1 308 ? -69.930 -44.277 -3.181 1.00 19.68 308 LEU D CA 1
ATOM 11505 C C . LEU D 1 308 ? -69.800 -44.242 -1.664 1.00 20.70 308 LEU D C 1
ATOM 11506 O O . LEU D 1 308 ? -70.016 -45.282 -1.037 1.00 18.73 308 LEU D O 1
ATOM 11511 N N . ALA D 1 309 ? -69.515 -43.067 -1.094 1.00 20.24 309 ALA D N 1
ATOM 11512 C CA . ALA D 1 309 ? -69.435 -42.896 0.370 1.00 23.60 309 ALA D CA 1
ATOM 11513 C C . ALA D 1 309 ? -70.784 -43.274 0.986 1.00 26.13 309 ALA D C 1
ATOM 11514 O O . ALA D 1 309 ? -70.807 -44.168 1.815 1.00 34.17 309 ALA D O 1
ATOM 11516 N N . ALA D 1 310 ? -71.892 -42.661 0.579 1.00 25.23 310 ALA D N 1
ATOM 11517 C CA . ALA D 1 310 ? -73.182 -42.994 1.171 1.00 26.18 310 ALA D CA 1
ATOM 11518 C C . ALA D 1 310 ? -73.489 -44.492 1.082 1.00 28.51 310 ALA D C 1
ATOM 11519 O O . ALA D 1 310 ? -74.233 -44.972 1.939 1.00 29.04 310 ALA D O 1
ATOM 11521 N N . ASN D 1 311 ? -72.984 -45.204 0.063 1.00 24.89 311 ASN D N 1
ATOM 11522 C CA . ASN D 1 311 ? -73.272 -46.641 -0.114 1.00 23.58 311 ASN D CA 1
ATOM 11523 C C . ASN D 1 311 ? -72.225 -47.529 0.557 1.00 21.92 311 ASN D C 1
ATOM 11524 O O . ASN D 1 311 ? -72.225 -48.745 0.352 1.00 21.23 311 ASN D O 1
ATOM 11529 N N . GLY D 1 312 ? -71.311 -46.926 1.325 1.00 22.98 312 GLY D N 1
ATOM 11530 C CA . GLY D 1 312 ? -70.235 -47.642 2.031 1.00 24.22 312 GLY D CA 1
ATOM 11531 C C . GLY D 1 312 ? -69.129 -48.246 1.174 1.00 26.59 312 GLY D C 1
ATOM 11532 O O . GLY D 1 312 ? -68.531 -49.285 1.530 1.00 27.61 312 GLY D O 1
ATOM 11533 N N . VAL D 1 313 ? -68.862 -47.596 0.037 1.00 24.08 313 VAL D N 1
ATOM 11534 C CA . VAL D 1 313 ? -67.671 -47.898 -0.741 1.00 23.16 313 VAL D CA 1
ATOM 11535 C C . VAL D 1 313 ? -66.588 -46.941 -0.243 1.00 24.69 313 VAL D C 1
ATOM 11536 O O . VAL D 1 313 ? -66.386 -45.836 -0.766 1.00 24.92 313 VAL D O 1
ATOM 11540 N N . ASP D 1 314 ? -65.881 -47.375 0.795 1.00 25.57 314 ASP D N 1
ATOM 11541 C CA . ASP D 1 314 ? -64.816 -46.573 1.405 1.00 23.87 314 ASP D CA 1
ATOM 11542 C C . ASP D 1 314 ? -63.492 -46.756 0.640 1.00 21.22 314 ASP D C 1
ATOM 11543 O O . ASP D 1 314 ? -63.371 -47.680 -0.178 1.00 18.10 314 ASP D O 1
ATOM 11548 N N . GLY D 1 315 ? -62.509 -45.905 0.959 1.00 19.59 315 GLY D N 1
ATOM 11549 C CA . GLY D 1 315 ? -61.204 -45.904 0.291 1.00 17.24 315 GLY D CA 1
ATOM 11550 C C . GLY D 1 315 ? -61.245 -45.371 -1.124 1.00 16.52 315 GLY D C 1
ATOM 11551 O O . GLY D 1 315 ? -60.428 -45.763 -1.934 1.00 16.57 315 GLY D O 1
ATOM 11552 N N . CYS D 1 316 ? -62.163 -44.462 -1.420 1.00 15.76 316 CYS D N 1
ATOM 11553 C CA . CYS D 1 316 ? -62.246 -43.782 -2.692 1.00 17.03 316 CYS D CA 1
ATOM 11554 C C . CYS D 1 316 ? -61.767 -42.371 -2.469 1.00 18.08 316 CYS D C 1
ATOM 11555 O O . CYS D 1 316 ? -62.183 -41.706 -1.524 1.00 18.48 316 CYS D O 1
ATOM 11558 N N . PHE D 1 317 ? -60.949 -41.895 -3.395 1.00 17.31 317 PHE D N 1
ATOM 11559 C CA . PHE D 1 317 ? -60.248 -40.644 -3.231 1.00 16.76 317 PHE D CA 1
ATOM 11560 C C . PHE D 1 317 ? -60.540 -39.811 -4.467 1.00 15.94 317 PHE D C 1
ATOM 11561 O O . PHE D 1 317 ? -60.141 -40.154 -5.579 1.00 17.49 317 PHE D O 1
ATOM 11569 N N . TYR D 1 318 ? -61.244 -38.704 -4.288 1.00 13.96 318 TYR D N 1
ATOM 11570 C CA . TYR D 1 318 ? -61.395 -37.777 -5.386 1.00 13.77 318 TYR D CA 1
ATOM 11571 C C . TYR D 1 318 ? -60.210 -36.793 -5.314 1.00 13.01 318 TYR D C 1
ATOM 11572 O O . TYR D 1 318 ? -60.284 -35.718 -4.705 1.00 11.91 318 TYR D O 1
ATOM 11581 N N . TRP D 1 319 ? -59.116 -37.161 -5.979 1.00 12.96 319 TRP D N 1
ATOM 11582 C CA . TRP D 1 319 ? -57.847 -36.472 -5.789 1.00 14.41 319 TRP D CA 1
ATOM 11583 C C . TRP D 1 319 ? -57.911 -34.967 -6.091 1.00 16.99 319 TRP D C 1
ATOM 11584 O O . TRP D 1 319 ? -57.187 -34.175 -5.448 1.00 19.31 319 TRP D O 1
ATOM 11595 N N . TYR D 1 320 ? -58.724 -34.594 -7.081 1.00 17.43 320 TYR D N 1
ATOM 11596 C CA . TYR D 1 320 ? -58.979 -33.191 -7.442 1.00 18.81 320 TYR D CA 1
ATOM 11597 C C . TYR D 1 320 ? -59.398 -32.318 -6.268 1.00 19.53 320 TYR D C 1
ATOM 11598 O O . TYR D 1 320 ? -59.153 -31.131 -6.252 1.00 23.27 320 TYR D O 1
ATOM 11607 N N . VAL D 1 321 ? -60.012 -32.901 -5.252 1.00 21.44 321 VAL D N 1
ATOM 11608 C CA . VAL D 1 321 ? -60.591 -32.151 -4.142 1.00 23.39 321 VAL D CA 1
ATOM 11609 C C . VAL D 1 321 ? -59.890 -32.510 -2.813 1.00 22.95 321 VAL D C 1
ATOM 11610 O O . VAL D 1 321 ? -60.306 -32.035 -1.772 1.00 23.93 321 VAL D O 1
ATOM 11614 N N . ASN D 1 322 ? -58.792 -33.274 -2.872 1.00 24.12 322 ASN D N 1
ATOM 11615 C CA . ASN D 1 322 ? -57.944 -33.815 -1.763 1.00 23.82 322 ASN D CA 1
ATOM 11616 C C . ASN D 1 322 ? -56.791 -32.791 -1.565 1.00 22.51 322 ASN D C 1
ATOM 11617 O O . ASN D 1 322 ? -56.167 -32.362 -2.549 1.00 22.37 322 ASN D O 1
ATOM 11622 N N . ASN D 1 323 ? -56.487 -32.467 -0.307 1.00 18.30 323 ASN D N 1
ATOM 11623 C CA . ASN D 1 323 ? -55.494 -31.448 0.041 1.00 18.18 323 ASN D CA 1
ATOM 11624 C C . ASN D 1 323 ? -54.070 -31.932 -0.001 1.00 16.55 323 ASN D C 1
ATOM 11625 O O . ASN D 1 323 ? -53.154 -31.097 0.005 1.00 16.66 323 ASN D O 1
ATOM 11630 N N . TRP D 1 324 ? -53.892 -33.247 -0.100 1.00 14.45 324 TRP D N 1
ATOM 11631 C CA . TRP D 1 324 ? -52.552 -33.810 -0.055 1.00 16.20 324 TRP D CA 1
ATOM 11632 C C . TRP D 1 324 ? -51.993 -34.302 -1.410 1.00 14.67 324 TRP D C 1
ATOM 11633 O O . TRP D 1 324 ? -50.846 -34.731 -1.469 1.00 14.04 324 TRP D O 1
ATOM 11644 N N . HIS D 1 325 ? -52.770 -34.277 -2.482 1.00 12.72 325 HIS D N 1
ATOM 11645 C CA . HIS D 1 325 ? -52.287 -34.863 -3.733 1.00 12.71 325 HIS D CA 1
ATOM 11646 C C . HIS D 1 325 ? -52.568 -34.094 -4.995 1.00 12.71 325 HIS D C 1
ATOM 11647 O O . HIS D 1 325 ? -52.231 -34.619 -6.057 1.00 15.78 325 HIS D O 1
ATOM 11654 N N . TYR D 1 326 ? -53.062 -32.860 -4.909 1.00 12.29 326 TYR D N 1
ATOM 11655 C CA . TYR D 1 326 ? -53.289 -32.096 -6.117 1.00 13.09 326 TYR D CA 1
ATOM 11656 C C . TYR D 1 326 ? -52.954 -30.633 -5.910 1.00 14.52 326 TYR D C 1
ATOM 11657 O O . TYR D 1 326 ? -53.448 -29.993 -4.994 1.00 14.80 326 TYR D O 1
ATOM 11666 N N . LEU D 1 327 ? -52.084 -30.139 -6.787 1.00 16.70 327 LEU D N 1
ATOM 11667 C CA . LEU D 1 327 ? -51.603 -28.775 -6.784 1.00 18.13 327 LEU D CA 1
ATOM 11668 C C . LEU D 1 327 ? -52.643 -27.698 -6.509 1.00 19.37 327 LEU D C 1
ATOM 11669 O O . LEU D 1 327 ? -52.327 -26.693 -5.876 1.00 20.14 327 LEU D O 1
ATOM 11674 N N . LYS D 1 328 ? -53.861 -27.909 -6.995 1.00 21.48 328 LYS D N 1
ATOM 11675 C CA . LYS D 1 328 ? -54.966 -26.971 -6.819 1.00 22.05 328 LYS D CA 1
ATOM 11676 C C . LYS D 1 328 ? -55.239 -26.670 -5.354 1.00 20.96 328 LYS D C 1
ATOM 11677 O O . LYS D 1 328 ? -55.616 -25.558 -4.965 1.00 18.88 328 LYS D O 1
ATOM 11683 N N . ASN D 1 329 ? -55.024 -27.667 -4.514 1.00 18.02 329 ASN D N 1
ATOM 11684 C CA . ASN D 1 329 ? -55.329 -27.502 -3.099 1.00 18.08 329 ASN D CA 1
ATOM 11685 C C . ASN D 1 329 ? -54.103 -27.280 -2.212 1.00 16.99 329 ASN D C 1
ATOM 11686 O O . ASN D 1 329 ? -54.156 -27.541 -1.012 1.00 15.91 329 ASN D O 1
ATOM 11691 N N . TRP D 1 330 ? -53.024 -26.785 -2.799 1.00 15.24 330 TRP D N 1
ATOM 11692 C CA . TRP D 1 330 ? -51.758 -26.574 -2.092 1.00 17.34 330 TRP D CA 1
ATOM 11693 C C . TRP D 1 330 ? -51.419 -25.071 -2.061 1.00 19.36 330 TRP D C 1
ATOM 11694 O O . TRP D 1 330 ? -50.391 -24.675 -2.627 1.00 19.53 330 TRP D O 1
ATOM 11705 N N . LYS D 1 331 ? -52.260 -24.232 -1.462 1.00 19.75 331 LYS D N 1
ATOM 11706 C CA . LYS D 1 331 ? -51.900 -22.819 -1.407 1.00 25.66 331 LYS D CA 1
ATOM 11707 C C . LYS D 1 331 ? -50.575 -22.574 -0.661 1.00 24.03 331 LYS D C 1
ATOM 11708 O O . LYS D 1 331 ? -49.843 -21.623 -0.955 1.00 21.95 331 LYS D O 1
ATOM 11714 N N . HIS D 1 332 ? -50.313 -23.449 0.303 1.00 21.44 332 HIS D N 1
ATOM 11715 C CA . HIS D 1 332 ? -49.094 -23.452 1.066 1.00 21.47 332 HIS D CA 1
ATOM 11716 C C . HIS D 1 332 ? -47.853 -23.584 0.199 1.00 22.14 332 HIS D C 1
ATOM 11717 O O . HIS D 1 332 ? -46.885 -22.854 0.397 1.00 25.65 332 HIS D O 1
ATOM 11724 N N . ILE D 1 333 ? -47.896 -24.444 -0.812 1.00 21.86 333 ILE D N 1
ATOM 11725 C CA . ILE D 1 333 ? -46.761 -24.660 -1.674 1.00 21.50 333 ILE D CA 1
ATOM 11726 C C . ILE D 1 333 ? -46.777 -23.571 -2.752 1.00 23.32 333 ILE D C 1
ATOM 11727 O O . ILE D 1 333 ? -45.711 -23.017 -3.090 1.00 20.87 333 ILE D O 1
ATOM 11732 N N . GLN D 1 334 ? -47.960 -23.238 -3.272 1.00 23.12 334 GLN D N 1
ATOM 11733 C CA . GLN D 1 334 ? -48.104 -22.076 -4.168 1.00 26.65 334 GLN D CA 1
ATOM 11734 C C . GLN D 1 334 ? -47.437 -20.799 -3.621 1.00 28.61 334 GLN D C 1
ATOM 11735 O O . GLN D 1 334 ? -46.700 -20.134 -4.350 1.00 29.40 334 GLN D O 1
ATOM 11741 N N . GLU D 1 335 ? -47.669 -20.481 -2.347 1.00 32.13 335 GLU D N 1
ATOM 11742 C CA . GLU D 1 335 ? -47.167 -19.230 -1.757 1.00 32.31 335 GLU D CA 1
ATOM 11743 C C . GLU D 1 335 ? -45.847 -19.405 -0.985 1.00 34.29 335 GLU D C 1
ATOM 11744 O O . GLU D 1 335 ? -45.407 -18.501 -0.286 1.00 29.70 335 GLU D O 1
ATOM 11750 N N . LEU D 1 336 ? -45.186 -20.549 -1.167 1.00 36.37 336 LEU D N 1
ATOM 11751 C CA . LEU D 1 336 ? -43.928 -20.895 -0.518 1.00 34.00 336 LEU D CA 1
ATOM 11752 C C . LEU D 1 336 ? -43.909 -20.607 0.980 1.00 31.65 336 LEU D C 1
ATOM 11753 O O . LEU D 1 336 ? -42.928 -20.097 1.493 1.00 28.06 336 LEU D O 1
ATOM 11758 N N . LYS D 1 337 ? -44.971 -20.991 1.671 1.00 29.48 337 LYS D N 1
ATOM 11759 C CA . LYS D 1 337 ? -45.136 -20.731 3.096 1.00 30.90 337 LYS D CA 1
ATOM 11760 C C . LYS D 1 337 ? -44.248 -21.611 3.998 1.00 31.60 337 LYS D C 1
ATOM 11761 O O . LYS D 1 337 ? -44.314 -22.853 3.976 1.00 23.69 337 LYS D O 1
ATOM 11767 N N . ALA D 1 338 ? -43.427 -20.936 4.806 1.00 28.50 338 ALA D N 1
ATOM 11768 C CA . ALA D 1 338 ? -42.703 -21.605 5.877 1.00 27.60 338 ALA D CA 1
ATOM 11769 C C . ALA D 1 338 ? -42.311 -20.650 7.000 1.00 26.20 338 ALA D C 1
ATOM 11770 O O . ALA D 1 338 ? -42.264 -19.439 6.812 1.00 21.69 338 ALA D O 1
ATOM 11772 N N . PRO D 1 339 ? -42.012 -21.192 8.187 1.00 26.54 339 PRO D N 1
ATOM 11773 C CA . PRO D 1 339 ? -41.726 -20.213 9.254 1.00 26.75 339 PRO D CA 1
ATOM 11774 C C . PRO D 1 339 ? -40.365 -19.452 9.178 1.00 25.04 339 PRO D C 1
ATOM 11775 O O . PRO D 1 339 ? -40.110 -18.543 9.975 1.00 22.04 339 PRO D O 1
ATOM 11779 N N . ALA D 1 340 ? -39.509 -19.834 8.233 1.00 23.04 340 ALA D N 1
ATOM 11780 C CA . ALA D 1 340 ? -38.244 -19.180 7.953 1.00 23.43 340 ALA D CA 1
ATOM 11781 C C . ALA D 1 340 ? -38.107 -19.095 6.434 1.00 23.10 340 ALA D C 1
ATOM 11782 O O . ALA D 1 340 ? -38.815 -19.810 5.730 1.00 27.66 340 ALA D O 1
ATOM 11784 N N . ALA D 1 341 ? -37.234 -18.216 5.940 1.00 23.09 341 ALA D N 1
ATOM 11785 C CA . ALA D 1 341 ? -36.985 -17.982 4.515 1.00 20.86 341 ALA D CA 1
ATOM 11786 C C . ALA D 1 341 ? -36.342 -19.199 3.895 1.00 25.50 341 ALA D C 1
ATOM 11787 O O . ALA D 1 341 ? -35.430 -19.836 4.468 1.00 22.73 341 ALA D O 1
ATOM 11789 N N . LEU D 1 342 ? -36.792 -19.468 2.677 1.00 29.81 342 LEU D N 1
ATOM 11790 C CA . LEU D 1 342 ? -36.314 -20.614 1.920 1.00 33.44 342 LEU D CA 1
ATOM 11791 C C . LEU D 1 342 ? -35.263 -20.180 0.912 1.00 35.96 342 LEU D C 1
ATOM 11792 O O . LEU D 1 342 ? -35.423 -19.111 0.295 1.00 40.77 342 LEU D O 1
ATOM 11797 N N . PRO D 1 343 ? -34.194 -20.990 0.751 1.00 42.79 343 PRO D N 1
ATOM 11798 C CA . PRO D 1 343 ? -33.163 -20.700 -0.263 1.00 45.27 343 PRO D CA 1
ATOM 11799 C C . PRO D 1 343 ? -33.770 -20.309 -1.613 1.00 46.05 343 PRO D C 1
ATOM 11800 O O . PRO D 1 343 ? -33.409 -19.278 -2.205 1.00 35.87 343 PRO D O 1
ATOM 11804 N N . ILE D 1 344 ? -34.724 -21.140 -2.041 1.00 48.17 344 ILE D N 1
ATOM 11805 C CA . ILE D 1 344 ? -35.423 -21.025 -3.320 1.00 41.93 344 ILE D CA 1
ATOM 11806 C C . ILE D 1 344 ? -35.972 -19.622 -3.604 1.00 40.07 344 ILE D C 1
ATOM 11807 O O . ILE D 1 344 ? -35.985 -19.211 -4.754 1.00 37.13 344 ILE D O 1
ATOM 11812 N N . THR D 1 345 ? -36.420 -18.867 -2.605 1.00 47.33 345 THR D N 1
ATOM 11813 C CA . THR D 1 345 ? -36.931 -17.501 -2.847 1.00 52.01 345 THR D CA 1
ATOM 11814 C C . THR D 1 345 ? -35.858 -16.493 -3.293 1.00 52.90 345 THR D C 1
ATOM 11815 O O . THR D 1 345 ? -36.181 -15.398 -3.759 1.00 52.99 345 THR D O 1
ATOM 11819 N N . LEU D 1 346 ? -34.582 -16.829 -3.127 1.00 47.72 346 LEU D N 1
ATOM 11820 C CA . LEU D 1 346 ? -33.527 -15.989 -3.679 1.00 53.14 346 LEU D CA 1
ATOM 11821 C C . LEU D 1 346 ? -33.368 -16.097 -5.193 1.00 52.28 346 LEU D C 1
ATOM 11822 O O . LEU D 1 346 ? -32.621 -15.289 -5.744 1.00 44.57 346 LEU D O 1
ATOM 11827 N N . ILE D 1 347 ? -34.013 -17.067 -5.849 1.00 49.00 347 ILE D N 1
ATOM 11828 C CA . ILE D 1 347 ? -33.934 -17.205 -7.304 1.00 50.85 347 ILE D CA 1
ATOM 11829 C C . ILE D 1 347 ? -34.860 -16.162 -7.963 1.00 59.61 347 ILE D C 1
ATOM 11830 O O . ILE D 1 347 ? -36.032 -16.005 -7.574 1.00 52.70 347 ILE D O 1
ATOM 11835 N N . ALA D 1 348 ? -34.305 -15.441 -8.940 1.00 59.86 348 ALA D N 1
ATOM 11836 C CA . ALA D 1 348 ? -34.956 -14.276 -9.550 1.00 63.59 348 ALA D CA 1
ATOM 11837 C C . ALA D 1 348 ? -35.988 -14.690 -10.598 1.00 58.96 348 ALA D C 1
ATOM 11838 O O . ALA D 1 348 ? -37.159 -14.347 -10.439 1.00 59.99 348 ALA D O 1
ATOM 11840 N N . ASP D 1 349 ? -35.566 -15.398 -11.648 1.00 62.03 349 ASP D N 1
ATOM 11841 C CA . ASP D 1 349 ? -36.497 -15.965 -12.637 1.00 69.56 349 ASP D CA 1
ATOM 11842 C C . ASP D 1 349 ? -36.945 -17.349 -12.135 1.00 69.41 349 ASP D C 1
ATOM 11843 O O . ASP D 1 349 ? -36.330 -18.405 -12.331 1.00 67.83 349 ASP D O 1
ATOM 11848 N N . ARG D 1 350 ? -38.017 -17.263 -11.361 1.00 62.18 350 ARG D N 1
ATOM 11849 C CA . ARG D 1 350 ? -38.674 -18.397 -10.759 1.00 53.05 350 ARG D CA 1
ATOM 11850 C C . ARG D 1 350 ? -40.077 -18.253 -11.291 1.00 47.01 350 ARG D C 1
ATOM 11851 O O . ARG D 1 350 ? -40.516 -17.117 -11.521 1.00 43.94 350 ARG D O 1
ATOM 11859 N N . PRO D 1 351 ? -40.796 -19.376 -11.434 1.00 40.62 351 PRO D N 1
ATOM 11860 C CA . PRO D 1 351 ? -42.224 -19.232 -11.691 1.00 37.42 351 PRO D CA 1
ATOM 11861 C C . PRO D 1 351 ? -42.932 -18.579 -10.509 1.00 38.19 351 PRO D C 1
ATOM 11862 O O . PRO D 1 351 ? -42.461 -18.618 -9.370 1.00 40.28 351 PRO D O 1
ATOM 11866 N N . ASP D 1 352 ? -44.029 -17.914 -10.831 1.00 39.35 352 ASP D N 1
ATOM 11867 C CA . ASP D 1 352 ? -45.012 -17.470 -9.867 1.00 38.64 352 ASP D CA 1
ATOM 11868 C C . ASP D 1 352 ? -45.924 -18.679 -9.643 1.00 38.09 352 ASP D C 1
ATOM 11869 O O . ASP D 1 352 ? -46.794 -18.995 -10.472 1.00 35.64 352 ASP D O 1
ATOM 11874 N N . TYR D 1 353 ? -45.722 -19.342 -8.509 1.00 34.71 353 TYR D N 1
ATOM 11875 C CA . TYR D 1 353 ? -46.404 -20.617 -8.269 1.00 38.19 353 TYR D CA 1
ATOM 11876 C C . TYR D 1 353 ? -47.912 -20.431 -8.046 1.00 40.35 353 TYR D C 1
ATOM 11877 O O . TYR D 1 353 ? -48.670 -21.373 -8.292 1.00 41.40 353 TYR D O 1
ATOM 11886 N N . THR D 1 354 ? -48.350 -19.209 -7.723 1.00 43.73 354 THR D N 1
ATOM 11887 C CA . THR D 1 354 ? -49.789 -18.867 -7.685 1.00 45.04 354 THR D CA 1
ATOM 11888 C C . THR D 1 354 ? -50.515 -18.852 -9.046 1.00 45.99 354 THR D C 1
ATOM 11889 O O . THR D 1 354 ? -51.740 -18.841 -9.035 1.00 46.59 354 THR D O 1
ATOM 11893 N N . GLN D 1 355 ? -49.803 -18.862 -10.180 1.00 45.97 355 GLN D N 1
ATOM 11894 C CA . GLN D 1 355 ? -50.397 -18.815 -11.530 1.00 45.05 355 GLN D CA 1
ATOM 11895 C C . GLN D 1 355 ? -49.920 -20.006 -12.363 1.00 44.13 355 GLN D C 1
ATOM 11896 O O . GLN D 1 355 ? -49.510 -19.861 -13.521 1.00 41.94 355 GLN D O 1
ATOM 11902 N N . ILE D 1 356 ? -49.984 -21.203 -11.792 1.00 36.40 356 ILE D N 1
ATOM 11903 C CA . ILE D 1 356 ? -49.702 -22.383 -12.591 1.00 38.05 356 ILE D CA 1
ATOM 11904 C C . ILE D 1 356 ? -50.985 -22.822 -13.285 1.00 33.66 356 ILE D C 1
ATOM 11905 O O . ILE D 1 356 ? -52.034 -22.866 -12.647 1.00 34.22 356 ILE D O 1
ATOM 11910 N N . SER D 1 357 ? -50.913 -23.166 -14.571 1.00 29.65 357 SER D N 1
ATOM 11911 C CA . SER D 1 357 ? -52.088 -23.748 -15.181 1.00 31.56 357 SER D CA 1
ATOM 11912 C C . SER D 1 357 ? -51.820 -25.166 -15.731 1.00 29.48 357 SER D C 1
ATOM 11913 O O . SER D 1 357 ? -50.948 -25.426 -16.560 1.00 28.41 357 SER D O 1
ATOM 11916 N N . VAL D 1 358 ? -52.621 -26.118 -15.286 1.00 27.21 358 VAL D N 1
ATOM 11917 C CA . VAL D 1 358 ? -52.454 -27.506 -15.739 1.00 27.72 358 VAL D CA 1
ATOM 11918 C C . VAL D 1 358 ? -53.808 -27.986 -16.241 1.00 25.35 358 VAL D C 1
ATOM 11919 O O . VAL D 1 358 ? -54.327 -28.989 -15.756 1.00 22.16 358 VAL D O 1
ATOM 11923 N N . PRO D 1 359 ? -54.396 -27.248 -17.212 1.00 25.71 359 PRO D N 1
ATOM 11924 C CA . PRO D 1 359 ? -55.778 -27.478 -17.631 1.00 23.06 359 PRO D CA 1
ATOM 11925 C C . PRO D 1 359 ? -55.984 -28.899 -18.175 1.00 22.24 359 PRO D C 1
ATOM 11926 O O . PRO D 1 359 ? -57.021 -29.475 -17.913 1.00 19.90 359 PRO D O 1
ATOM 11930 N N . LYS D 1 360 ? -55.030 -29.507 -18.888 1.00 22.15 360 LYS D N 1
ATOM 11931 C CA . LYS D 1 360 ? -55.243 -30.905 -19.323 1.00 22.34 360 LYS D CA 1
ATOM 11932 C C . LYS D 1 360 ? -55.273 -31.796 -18.081 1.00 20.87 360 LYS D C 1
ATOM 11933 O O . LYS D 1 360 ? -56.003 -32.767 -18.025 1.00 21.89 360 LYS D O 1
ATOM 11939 N N . SER D 1 361 ? -54.457 -31.480 -17.088 1.00 19.21 361 SER D N 1
ATOM 11940 C CA . SER D 1 361 ? -54.417 -32.273 -15.869 1.00 19.61 361 SER D CA 1
ATOM 11941 C C . SER D 1 361 ? -55.752 -32.161 -15.119 1.00 17.39 361 SER D C 1
ATOM 11942 O O . SER D 1 361 ? -56.325 -33.164 -14.778 1.00 13.99 361 SER D O 1
ATOM 11945 N N . ASP D 1 362 ? -56.268 -30.945 -14.969 1.00 18.22 362 ASP D N 1
ATOM 11946 C CA . ASP D 1 362 ? -57.594 -30.635 -14.448 1.00 19.00 362 ASP D CA 1
ATOM 11947 C C . ASP D 1 362 ? -58.651 -31.357 -15.267 1.00 21.45 362 ASP D C 1
ATOM 11948 O O . ASP D 1 362 ? -59.635 -31.876 -14.711 1.00 25.71 362 ASP D O 1
ATOM 11953 N N . ALA D 1 363 ? -58.482 -31.395 -16.582 1.00 19.11 363 ALA D N 1
ATOM 11954 C CA . ALA D 1 363 ? -59.486 -32.071 -17.380 1.00 20.11 363 ALA D CA 1
ATOM 11955 C C . ALA D 1 363 ? -59.697 -33.523 -16.920 1.00 17.99 363 ALA D C 1
ATOM 11956 O O . ALA D 1 363 ? -60.861 -33.988 -16.846 1.00 16.37 363 ALA D O 1
ATOM 11958 N N . ILE D 1 364 ? -58.578 -34.228 -16.705 1.00 15.38 364 ILE D N 1
ATOM 11959 C CA . ILE D 1 364 ? -58.583 -35.647 -16.287 1.00 15.53 364 ILE D CA 1
ATOM 11960 C C . ILE D 1 364 ? -58.938 -35.807 -14.795 1.00 14.96 364 ILE D C 1
ATOM 11961 O O . ILE D 1 364 ? -59.854 -36.594 -14.469 1.00 12.71 364 ILE D O 1
ATOM 11966 N N . MET D 1 365 ? -58.289 -35.018 -13.929 1.00 13.74 365 MET D N 1
ATOM 11967 C CA . MET D 1 365 ? -58.465 -35.143 -12.473 1.00 14.71 365 MET D CA 1
ATOM 11968 C C . MET D 1 365 ? -59.847 -34.656 -12.010 1.00 13.68 365 MET D C 1
ATOM 11969 O O . MET D 1 365 ? -60.389 -35.172 -11.055 1.00 12.68 365 MET D O 1
ATOM 11974 N N . SER D 1 366 ? -60.433 -33.673 -12.685 1.00 13.99 366 SER D N 1
ATOM 11975 C CA . SER D 1 366 ? -61.758 -33.197 -12.306 1.00 13.52 366 SER D CA 1
ATOM 11976 C C . SER D 1 366 ? -62.752 -34.328 -12.407 1.00 13.43 366 SER D C 1
ATOM 11977 O O . SER D 1 366 ? -63.752 -34.302 -11.730 1.00 13.83 366 SER D O 1
ATOM 11980 N N . ARG D 1 367 ? -62.474 -35.341 -13.209 1.00 14.53 367 ARG D N 1
ATOM 11981 C CA . ARG D 1 367 ? -63.373 -36.483 -13.359 1.00 14.53 367 ARG D CA 1
ATOM 11982 C C . ARG D 1 367 ? -62.832 -37.833 -12.891 1.00 14.32 367 ARG D C 1
ATOM 11983 O O . ARG D 1 367 ? -63.430 -38.858 -13.286 1.00 13.97 367 ARG D O 1
ATOM 11991 N N . THR D 1 368 ? -61.737 -37.844 -12.125 1.00 12.95 368 THR D N 1
ATOM 11992 C CA . THR D 1 368 ? -61.076 -39.113 -11.709 1.00 14.30 368 THR D CA 1
ATOM 11993 C C . THR D 1 368 ? -61.280 -39.435 -10.206 1.00 14.18 368 THR D C 1
ATOM 11994 O O . THR D 1 368 ? -61.100 -38.603 -9.301 1.00 15.10 368 THR D O 1
ATOM 11998 N N . ILE D 1 369 ? -61.658 -40.674 -9.945 1.00 14.82 369 ILE D N 1
ATOM 11999 C CA . ILE D 1 369 ? -61.744 -41.256 -8.611 1.00 16.11 369 ILE D CA 1
ATOM 12000 C C . ILE D 1 369 ? -60.907 -42.535 -8.555 1.00 16.29 369 ILE D C 1
ATOM 12001 O O . ILE D 1 369 ? -61.007 -43.329 -9.465 1.00 17.69 369 ILE D O 1
ATOM 12006 N N . SER D 1 370 ? -60.131 -42.753 -7.490 1.00 16.04 370 SER D N 1
ATOM 12007 C CA . SER D 1 370 ? -59.239 -43.903 -7.339 1.00 15.22 370 SER D CA 1
ATOM 12008 C C . SER D 1 370 ? -59.692 -44.611 -6.063 1.00 17.04 370 SER D C 1
ATOM 12009 O O . SER D 1 370 ? -60.003 -43.994 -5.033 1.00 17.51 370 SER D O 1
ATOM 12012 N N . MET D 1 371 ? -59.816 -45.922 -6.157 1.00 18.18 371 MET D N 1
ATOM 12013 C CA . MET D 1 371 ? -60.209 -46.701 -5.006 1.00 20.97 371 MET D CA 1
ATOM 12014 C C . MET D 1 371 ? -59.011 -47.542 -4.590 1.00 18.83 371 MET D C 1
ATOM 12015 O O . MET D 1 371 ? -58.467 -48.287 -5.419 1.00 14.90 371 MET D O 1
ATOM 12020 N N . LEU D 1 372 ? -58.665 -47.464 -3.304 1.00 17.82 372 LEU D N 1
ATOM 12021 C CA . LEU D 1 372 ? -57.548 -48.223 -2.736 1.00 18.71 372 LEU D CA 1
ATOM 12022 C C . LEU D 1 372 ? -57.922 -49.699 -2.706 1.00 17.74 372 LEU D C 1
ATOM 12023 O O . LEU D 1 372 ? -59.029 -50.058 -2.279 1.00 18.35 372 LEU D O 1
ATOM 12028 N N . ILE D 1 373 ? -56.999 -50.544 -3.123 1.00 14.79 373 ILE D N 1
ATOM 12029 C CA . ILE D 1 373 ? -57.247 -51.978 -3.107 1.00 16.49 373 ILE D CA 1
ATOM 12030 C C . ILE D 1 373 ? -56.620 -52.499 -1.806 1.00 17.14 373 ILE D C 1
ATOM 12031 O O . ILE D 1 373 ? -55.412 -52.353 -1.617 1.00 16.55 373 ILE D O 1
ATOM 12036 N N . LYS D 1 374 ? -57.435 -53.037 -0.899 1.00 19.07 374 LYS D N 1
ATOM 12037 C CA . LYS D 1 374 ? -56.981 -53.579 0.389 1.00 22.93 374 LYS D CA 1
ATOM 12038 C C . LYS D 1 374 ? -56.646 -55.060 0.203 1.00 23.04 374 LYS D C 1
ATOM 12039 O O . LYS D 1 374 ? -57.217 -55.703 -0.690 1.00 23.52 374 LYS D O 1
ATOM 12045 N N . LEU D 1 375 ? -55.698 -55.551 1.007 1.00 20.51 375 LEU D N 1
ATOM 12046 C CA . LEU D 1 375 ? -55.313 -56.954 1.090 1.00 21.40 375 LEU D CA 1
ATOM 12047 C C . LEU D 1 375 ? -56.248 -57.852 1.916 1.00 23.62 375 LEU D C 1
ATOM 12048 O O . LEU D 1 375 ? -56.391 -59.030 1.591 1.00 23.84 375 LEU D O 1
ATOM 12053 N N . SER D 1 376 ? -56.922 -57.314 2.930 1.00 24.40 376 SER D N 1
ATOM 12054 C CA . SER D 1 376 ? -57.699 -58.167 3.840 1.00 24.95 376 SER D CA 1
ATOM 12055 C C . SER D 1 376 ? -59.114 -58.525 3.365 1.00 23.40 376 SER D C 1
ATOM 12056 O O . SER D 1 376 ? -59.788 -59.299 4.024 1.00 23.25 376 SER D O 1
ATOM 12059 N N . TRP D 1 377 ? -59.559 -57.991 2.228 1.00 18.60 377 TRP D N 1
ATOM 12060 C CA . TRP D 1 377 ? -60.876 -58.265 1.674 1.00 17.86 377 TRP D CA 1
ATOM 12061 C C . TRP D 1 377 ? -61.162 -59.725 1.359 1.00 17.67 377 TRP D C 1
ATOM 12062 O O . TRP D 1 377 ? -60.431 -60.362 0.625 1.00 15.47 377 TRP D O 1
ATOM 12073 N N . THR D 1 378 ? -62.245 -60.213 1.954 1.00 17.89 378 THR D N 1
ATOM 12074 C CA . THR D 1 378 ? -62.809 -61.512 1.638 1.00 20.57 378 THR D CA 1
ATOM 12075 C C . THR D 1 378 ? -63.571 -61.450 0.320 1.00 20.01 378 THR D C 1
ATOM 12076 O O . THR D 1 378 ? -64.025 -60.365 -0.049 1.00 18.29 378 THR D O 1
ATOM 12080 N N . ASP D 1 379 ? -63.774 -62.606 -0.317 1.00 20.35 379 ASP D N 1
ATOM 12081 C CA . ASP D 1 379 ? -64.624 -62.697 -1.514 1.00 19.49 379 ASP D CA 1
ATOM 12082 C C . ASP D 1 379 ? -66.003 -62.109 -1.288 1.00 18.92 379 ASP D C 1
ATOM 12083 O O . ASP D 1 379 ? -66.512 -61.369 -2.156 1.00 18.30 379 ASP D O 1
ATOM 12088 N N . ALA D 1 380 ? -66.620 -62.410 -0.145 1.00 17.20 380 ALA D N 1
ATOM 12089 C CA . ALA D 1 380 ? -67.929 -61.846 0.139 1.00 17.17 380 ALA D CA 1
ATOM 12090 C C . ALA D 1 380 ? -67.884 -60.308 0.261 1.00 18.67 380 ALA D C 1
ATOM 12091 O O . ALA D 1 380 ? -68.801 -59.612 -0.237 1.00 19.56 380 ALA D O 1
ATOM 12093 N N . GLN D 1 381 ? -66.848 -59.781 0.917 1.00 17.47 381 GLN D N 1
ATOM 12094 C CA . GLN D 1 381 ? -66.717 -58.327 1.053 1.00 18.36 381 GLN D CA 1
ATOM 12095 C C . GLN D 1 381 ? -66.611 -57.657 -0.300 1.00 16.90 381 GLN D C 1
ATOM 12096 O O . GLN D 1 381 ? -67.146 -56.583 -0.474 1.00 18.90 381 GLN D O 1
ATOM 12102 N N . ILE D 1 382 ? -65.899 -58.278 -1.227 1.00 17.72 382 ILE D N 1
ATOM 12103 C CA . ILE D 1 382 ? -65.743 -57.769 -2.593 1.00 20.27 382 ILE D CA 1
ATOM 12104 C C . ILE D 1 382 ? -67.069 -57.765 -3.397 1.00 20.13 382 ILE D C 1
ATOM 12105 O O . ILE D 1 382 ? -67.435 -56.738 -3.994 1.00 19.95 382 ILE D O 1
ATOM 12110 N N . ALA D 1 383 ? -67.793 -58.892 -3.389 1.00 19.18 383 ALA D N 1
ATOM 12111 C CA . ALA D 1 383 ? -69.170 -58.970 -3.898 1.00 19.24 383 ALA D CA 1
ATOM 12112 C C . ALA D 1 383 ? -70.084 -57.850 -3.416 1.00 20.45 383 ALA D C 1
ATOM 12113 O O . ALA D 1 383 ? -70.853 -57.263 -4.210 1.00 20.26 383 ALA D O 1
ATOM 12115 N N . GLU D 1 384 ? -69.959 -57.549 -2.131 1.00 19.60 384 GLU D N 1
ATOM 12116 C CA . GLU D 1 384 ? -70.779 -56.507 -1.545 1.00 22.87 384 GLU D CA 1
ATOM 12117 C C . GLU D 1 384 ? -70.311 -55.141 -2.047 1.00 22.93 384 GLU D C 1
ATOM 12118 O O . GLU D 1 384 ? -71.120 -54.283 -2.407 1.00 21.95 384 GLU D O 1
ATOM 12124 N N . ARG D 1 385 ? -68.999 -54.933 -2.017 1.00 24.13 385 ARG D N 1
ATOM 12125 C CA . ARG D 1 385 ? -68.388 -53.734 -2.595 1.00 24.05 385 ARG D CA 1
ATOM 12126 C C . ARG D 1 385 ? -68.838 -53.487 -4.048 1.00 23.39 385 ARG D C 1
ATOM 12127 O O . ARG D 1 385 ? -69.235 -52.362 -4.369 1.00 18.90 385 ARG D O 1
ATOM 12135 N N . ILE D 1 386 ? -68.722 -54.507 -4.900 1.00 20.31 386 ILE D N 1
ATOM 12136 C CA . ILE D 1 386 ? -69.253 -54.434 -6.256 1.00 22.60 386 ILE D CA 1
ATOM 12137 C C . ILE D 1 386 ? -70.721 -53.953 -6.273 1.00 23.81 386 ILE D C 1
ATOM 12138 O O . ILE D 1 386 ? -71.065 -52.953 -6.908 1.00 20.93 386 ILE D O 1
ATOM 12143 N N . GLU D 1 387 ? -71.560 -54.634 -5.502 1.00 24.01 387 GLU D N 1
ATOM 12144 C CA . GLU D 1 387 ? -72.995 -54.369 -5.437 1.00 26.83 387 GLU D CA 1
ATOM 12145 C C . GLU D 1 387 ? -73.269 -52.920 -5.033 1.00 25.95 387 GLU D C 1
ATOM 12146 O O . GLU D 1 387 ? -74.108 -52.230 -5.630 1.00 29.47 387 GLU D O 1
ATOM 12152 N N . ASN D 1 388 ? -72.575 -52.471 -3.99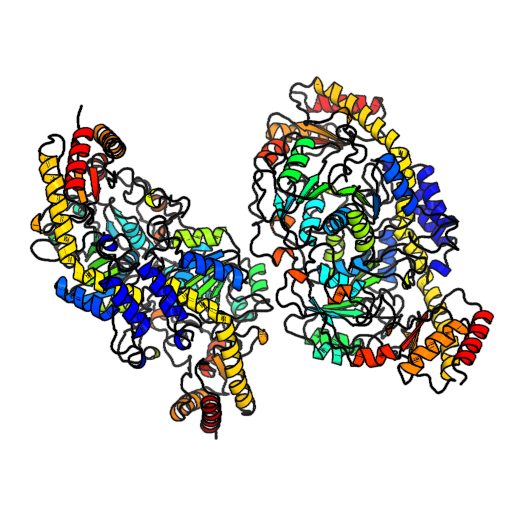8 1.00 22.55 388 ASN D N 1
ATOM 12153 C CA . ASN D 1 388 ? -72.663 -51.095 -3.552 1.00 21.90 388 ASN D CA 1
ATOM 12154 C C . ASN D 1 388 ? -72.189 -50.121 -4.624 1.00 20.95 388 ASN D C 1
ATOM 12155 O O . ASN D 1 388 ? -72.689 -48.998 -4.749 1.00 20.11 388 ASN D O 1
ATOM 12160 N N . ILE D 1 389 ? -71.184 -50.532 -5.387 1.00 20.63 389 ILE D N 1
ATOM 12161 C CA . ILE D 1 389 ? -70.748 -49.693 -6.494 1.00 21.27 389 ILE D CA 1
ATOM 12162 C C . ILE D 1 389 ? -71.876 -49.539 -7.511 1.00 21.82 389 ILE D C 1
ATOM 12163 O O . ILE D 1 389 ? -72.266 -48.415 -7.841 1.00 22.63 389 ILE D O 1
ATOM 12168 N N . LYS D 1 390 ? -72.463 -50.658 -7.906 1.00 21.69 390 LYS D N 1
ATOM 12169 C CA . LYS D 1 390 ? -73.590 -50.630 -8.833 1.00 23.64 390 LYS D CA 1
ATOM 12170 C C . LYS D 1 390 ? -74.732 -49.762 -8.353 1.00 23.25 390 LYS D C 1
ATOM 12171 O O . LYS D 1 390 ? -75.294 -48.976 -9.143 1.00 24.10 390 LYS D O 1
ATOM 12177 N N . LYS D 1 391 ? -75.067 -49.887 -7.071 1.00 22.39 391 LYS D N 1
ATOM 12178 C CA . LYS D 1 391 ? -76.133 -49.050 -6.544 1.00 23.08 391 LYS D CA 1
ATOM 12179 C C . LYS D 1 391 ? -75.761 -47.579 -6.579 1.00 20.94 391 LYS D C 1
ATOM 12180 O O . LYS D 1 391 ? -76.620 -46.733 -6.828 1.00 23.36 391 LYS D O 1
ATOM 12186 N N . ALA D 1 392 ? -74.491 -47.268 -6.351 1.00 19.62 392 ALA D N 1
ATOM 12187 C CA . ALA D 1 392 ? -74.076 -45.872 -6.340 1.00 19.22 392 ALA D CA 1
ATOM 12188 C C . ALA D 1 392 ? -74.204 -45.303 -7.737 1.00 19.37 392 ALA D C 1
ATOM 12189 O O . ALA D 1 392 ? -74.605 -44.162 -7.892 1.00 20.69 392 ALA D O 1
ATOM 12191 N N . PHE D 1 393 ? -73.951 -46.128 -8.742 1.00 19.99 393 PHE D N 1
ATOM 12192 C CA . PHE D 1 393 ? -74.112 -45.732 -10.137 1.00 22.43 393 PHE D CA 1
ATOM 12193 C C . PHE D 1 393 ? -75.543 -45.761 -10.718 1.00 26.76 393 PHE D C 1
ATOM 12194 O O . PHE D 1 393 ? -75.729 -45.220 -11.813 1.00 23.39 393 PHE D O 1
ATOM 12202 N N . ALA D 1 394 ? -76.520 -46.342 -10.013 1.00 32.13 394 ALA D N 1
ATOM 12203 C CA . ALA D 1 394 ? -77.910 -46.502 -10.494 1.00 35.89 394 ALA D CA 1
ATOM 12204 C C . ALA D 1 394 ? -78.715 -45.213 -10.433 1.00 41.57 394 ALA D C 1
ATOM 12205 O O . ALA D 1 394 ? -78.359 -44.289 -9.692 1.00 34.72 394 ALA D O 1
ATOM 12207 N N . GLN D 1 395 ? -79.800 -45.200 -11.215 1.00 52.86 395 GLN D N 1
ATOM 12208 C CA . GLN D 1 395 ? -80.730 -44.063 -11.293 1.00 68.87 395 GLN D CA 1
ATOM 12209 C C . GLN D 1 395 ? -82.165 -44.461 -11.638 1.00 65.54 395 GLN D C 1
ATOM 12210 O O . GLN D 1 395 ? -83.105 -43.917 -11.054 1.00 69.74 395 GLN D O 1
#